Protein 6UGE (pdb70)

Secondary structure (P-SEA, 3-state):
ccccccbbbbbcccccaaaaaaaacccccccccccccaaaaaaaaaaccccccccccccccccccccbbbbbccccccaaaaaaaaaaccccbbbbbcccccccccccaaaaaaaaaaaaaaccccbbbbbccccccccccccccccaaaaaaaaaaaacccccbbbbbbbcccccccccccccccccccccccccccaaaaaaaaaccccccccccaaaaaaaccccccaaaaaaaaaaaaaaaacccccccccccaaaaaaaaaaccccaaaaaaaaacccccccccaaaaaaaaaaccccc/ccccccbbbbbcccccaaaaaaaaaacccccccccccccaaaaaaaaacccccccccccccccccccccccccccccccaaaaaaaaacccccbbbbbccccccccccccaaaaaaaaaaaaaaaccbbbbbccccccccccccccccccaaaaaaaaaaacccbbbbbbcccccccccaaaaaacccbbbbbcccaaaaaaaaaaaacccccccccaaaaaacccccccaaaaaaaaaaaaaaaaaccccccccccaaaaaaaaaccccccaaaaaaaaacccccccaaaaaaaaaaaaccccc/ccccccccccccccccaaaaaaaaaaccccccccccccaaaaaaaaaacccccccccccccccccccccbbbbccccccaaaaaaaaaaccccbbbbbcccccccccccaaaaaaaaaaaaaaacccbbbbbccccccccccccccccaaaaaaaaaaaaacccccbbbbbbbbbcccccccccccccccbbbbbccccaaaaaaaaaaaaccbbbbccccaaaaaacccccaaaaaaaaaaaaaaaaaaaaccccccccaaaaaaaaaccccccaaaaaaaaacccccccaaaaaaaaaaaaacccc/ccccccccccccccccaaaaaaaaaccccccccccccaaaaaaaaaacccccccccccccccccccccbbbbbcccccaaaaaaaaaaccccbbbbbcccccccccccaaaaaaaaaaaaaaacccbbbbbccccccccccccccccaaaaaaaaaaaaaccccccccbbbbbbbbbcccccccaaaaaacccbbbbbcccaaaaaaaaaaaaccccccccccaaaaaaacccccaaaaaaaaaaaaaaaaacccccccccccccccccccccccccaaaaaaaaaacccccccaaaaaaaaaaaccccc/ccccccccccccccccaaaaaaaaaacccccccccccaaaaaaaaaaccccccccccccccccccccbbbbbbcccccaaaaaaaaaaaccbbbbbcccccccccccccaaaaaaaaaaaaaacccbbbbbccccccccccccccccaaaaaaaaaaaacccccccccbbbbbbbbbcccccccccaaaaaacccbbbbbcccaaaaaaaaaaaaccccccccccaaaaaaacccccaaaaaaaaaaaaaccccccccccccccaaaaaaaacccccccaaaaaaaaacccccccaaaaaaaaaaaaacccc/ccccccccccccccccaaaaaaaaaacccccccccccaaaaaaaaaacccccccccccccccccccccccccccccccaaaaaaaaaaaccbbbbbbccccccccccaaaaaaaaaaaaaaaaccbbbbbbccccccccccccccccaaaaaaaaaaaaacccccccccbbbbbbbcccccccccaaaaaacccccccccccaaaaaaaaaaaccccccccccaaaaaaaacccccaaaaaaaaaaaaaaaccccccccccccaaaaaaaccccccccaaaaaaaaacccccccaaaaaaaaaaaaccccc/cbbbbbbccccc

GO terms:
  GO:0005515 protein binding (F, IPI)
  GO:0042802 identical protein binding (F, IPI)
  GO:0072687 meiotic spindle (C, IDA)
  GO:0090619 meiotic spindle pole (C, IDA)
  GO:0000785 chromatin (C, IDA)
  GO:0005634 nucleus (C, IDA)
  GO:0005819 spindle (C, IDA)
  GO:0008568 microtubule severing ATPase activity (F, IDA)
  GO:0008352 katanin complex (C, IDA)
  GO:0007019 microtubule depolymerization (P, IDA)
  GO:1902120 negative regulation of meiotic spindle elongation (P, IMP)
  GO:0051229 meiotic spindle disassembly (P, IMP)
  GO:0007143 female meiotic nuclear division (P, IMP)
  GO:0000212 meiotic spindle organization (P, IMP)
  GO:0060090 molecular adaptor activity (F, IDA)
  GO:0000922 spindle pole (C, IDA)
  GO:0005524 ATP binding (F, IDA)
  GO:0042802 identical protein binding (F, IDA)
  GO:0005694 chromosome (C, EXP)
  GO:0005737 cytoplasm (C, EXP)

Foldseek 3Di:
DDDAPPDDDDDPPVDDPVLVVLQVVFWDDADQPLFPDDCVVVVLCCVAPVVCVVPVVVQDDVNDRAAEAEEEEAQADCPVRVLVNCVVVDDAGEGEAEVPSQDDDDPPRSQVSVVVVVVCLCPHDLHEYEYEAVVPLAFDLPDDPDDNVSNVNVVSVVVRSPDNYHYYHYYHQPVRHDPVVCPSNAFHDQDYWGALRCLLVVLVVLCPPAAADPPDDSVVVSRLCTRAHDCLSVQLVVQLLVCLVVVDDDPPDDDPPVVVVVVVSSPDGGYNVSSVVSSVVSDHPPDPPSSVVSVVCCVPSGPD/DDAAPPPDHDDPPVDDVVLVVLQVVFWAPADAPVLAFDDVPVVVLVCQAAPVCVPCVPVQDPPNHHFAEEEEEAAPQLQPVVNVNNSVHPHPAIEGEAEPVSLVPPDPPPSLVSVVVNLVVQLRRLGYEYEYEAVLPLFAELPDDDDDPCSNVVVVSCLVSSPSGYHYYYYHHQPVRGYPSRQVSGPAYDYRAFDALVRLLVLLVVLPPPADADPVPVSSVVSVPQDRARNNQVNVLVVQQLVVLVVVPPPPPDDPPPPVVVVVVSVNDHRDVVSSVVSVVPGDHPDDPDSRVVVVVVCVVDGPD/DDAAPPDDDDDPDPDDPVLVVLLVVQWAQDAAPVLDPDDPPVVVLCCQAAPVCVPDVVPCDDPNPHAAEEEEEFDDFADDVPVLNNDVHPHDAIEGEAELPSQDDPDPPRSLVSLVVNLVVNQRHALHEYEYEAVLQLFAEPVDPPQDDVSVSNNVSVLVRRDDNPRGYHYYYYHHPPVRGYPSPVVSRVAYDYDAADDLVRLLVLLVSLQPPAAADPPDDSSCVSVVQPAARNNLSNVLSVQLVCVLCVVPDCPVPDPPCSVVVCVVSVRDHRYVVSSVVSVVPGHHPDDCVSRVVRVVCCVVDGDD/DDAAPPGDDDDPDPDDDVLVVLLVVFWQLDAPVVQFDPVVVVVLCCQQAPVCVPDVVPCQDPNPRAAEAEEEFAPFAQDVVNVVNSVNPGPATEGEDEPPSQDDPDPPRNLVSLVVNLVCCLPHALHEYEYEACCVQAFEAPDDPDDPVSNSNNVSCLVSLPDPPDSPRGYHYYYYHHQPVGHYPSVLVSNQAYDYGAFDALVRLLVLLVVLPPPAAADPPDDSNVVSVVDDPAHSVLSNVLSVQLLVLLVPVDPLVPDDPDCVVVVCVVSRNDHRYPVSSVVSVVVGDHDDDPDSRVVRVVVCVPSGDD/DDAAPPDDDDDPPVDDDVLVVLQVVQWEPAAPVVAQDPPVVVVLCCLQAVVCVPDVPPCDDPNPHAAAAEEEEAPFHDDVPVLRNSVHPHDAIEGEAEPVSLDDDDPPSNLVSVVVNLVVCQRHALHEYEYEACCVQAFEQDDDDDDPRSNVSNVSCLVRLDDPPDPPPDRHYHYYYYHLDVVGHYPSNVVSRAAYDYDDFDALVSLLVLLVVLPPPAAADDPDDSNCVSVVLPQAGSNQSNVLVVQLVCVLVVVDPQVVCDPPCNVVVVVVSRNDHGYVVSSVVSVVVGDHPDDCPSRVVRVVVCVVPGDD/DQAAPPGDDDDPPVDDPVLVVLLVVFWEPQEPPPQPDDVVVVVLLCQQPPVCVPDVVVADDPNHHAAAEEEEFAPFAQPVVVLVHSPHVDPAIEGEAEPVSQDDDDQPSNLVNLVVNLVVCLVHAAHEYEYEACLVQAFEQPDDPDDPRSNSSVVSCLVSLPCVHPPHRHGYHYYYYHLDVVRGYDSVLVSHPQYDYDFFDDLVVLLVVLVVQDPAPAAPAAPPSVVVSVLCPLPGNRRSNVLVVQLLVLLCVVDDLPPDDPPCNVVSVCVSSHRHDHVPSNVVSSVPDDNPDDCPSRVVVVVVCVVSGDD/DDDDDDDDDDDD

CATH classification: 3.40.50.300

Sequence (1862 aa):
LPQNSAGDSFDASAYDAYIVQAVRGTMNTMSLDDIIGMHDVKQVLHEAVTLPLLVPEFFQGLRSPWKAMVLAGPPGTGKTLIARAIASESSSTFFTVSSTDLSSKWRGDSEKIVRLLFELARFYAPSIIFIDQIDTLGGQRGNSGEHEASRRVKSEFLVQMDGRVFVLAATNIPWELDEALRRRFEKRIFIPLPDIDARKKLIEKSMEGTPKSDEINYDDLAARTEGFSGADVVSLCRTAAINVLRRYDTKSLRGGELTAAMESLKAELVRNIDFEAALQAVSPSAGPDTMLKCKEWCDSFGAMLPQNSAGDSFDASAYDAYIVQAVRGTMENTMSLDDIIGMHDVKQVLHEAVTLPLLVPEFFQGLRSPWKAMVLAGPPGTGKTLIARAIASESSSTFFTVSSTDLSSKWRGDSEKIVRLLFELARFYAPSIIFIDQIDTLGGQRGNSGEHEASRRVKSEFLVQMDRRVFVLAATNIPWELDEALRRRFEKRIFIPLPDIDARKKLIEKSMEGTPKSDEINYDDLAARTEGFSGADVVSLCRTAAINVLRRYDTKSLRGGELTAAMESLKAELVRNIDFEAALQAVSPSAGPDTMLKCKEWCDSFGAMLPQNSAGDSFDASAYDAYIVQAVRGTMENTMSLDDIIGMHDVKQVLHEAVTLPLLVPEFFQGLRSPWKAMVLAGPPGTGKTLIARAIASESSSTFFTVSSTDLSSKWRGDSEKIVRLLFELARFYAPSIIFIDQIDTLGGQRGNSGEHEASRRVKSEFLVQMDGDSRRVFVLAATNIPWELDEALRRRFEKRIFIPLPDIDARKKLIEKSMEGTPKSDEINYDDLAARTEGFSGADVVSLCRTAAINVLRRYDTKSLRGGELTAAMESLKAELVRNIDFEAALQAVSPSAGPDTMLKCKEWCDSFGAMLPQNSAGDSFDASAYDAYIVQAVRGTMNTMSLDDIIGMHDVKQVLHEAVTLPLLVPEFFQGLRSPWKAMVLAGPPGTGKTLIARAIASESSSTFFTVSSTDLSSKWRGDSEKIVRLLFELARFYAPSIIFIDQIDTLGGQRGNSGEHEASRRVKSEFLVQMDGNKFDSRRVFVLAATNIPWELDEALRRRFEKRIFIPLPDIDARKKLIEKSMEGTPKSDEINYDDLAARTEGFSGADVVSLCRTAAINVLRRYDTKSLRGGELTAAMESLKAELVRNIDFEAALQAVSPSAGPDTMLKCKEWCDSFGAMLPQNSAGDSFDASAYDAYIVQAVRGTMNTMSLDDIIGMHDVKQVLHEAVTLPLLVPEFFQGLRSPWKAMVLAGPPGTGKTLIARAIASESSSTFFTVSSTDLSSKWRGDSEKIVRLLFELARFYAPSIIFIDQIDTLGGQRGNSGEHEASRRVKSEFLVQMDGSQNKFDSRRVFVLAATNIPWELDEALRRRFEKRIFIPLPDIDARKKLIEKSMEGTPKSDEINYDDLAARTEGFSGADVVSLCRTAAINVLRRYDTKSLRGGELTAAMESLKAELVRNIDFEAALQAVSPSAGPDTMLKCKEWCDSFGAMLPQNSAGDSFDASAYDAYIVQAVRGTMNTMSLDDIIGMHDVKQVLHEAVTLPLLVPEFFQGLRSPWKAMVLAGPPGTGKTLIARAIASESSSTFFTVSSTDLSSKWRGDSEKIVRLLFELARFYAPSIIFIDQIDTLGGQRGNSGEHEASRRVKSEFLVQMDGQNKFDSRRVFVLAATNIPWELDEALRRRFEKRIFIPLPDIDARKKLIEKSMEGTPKSDEINYDDLAARTEGFSGADVVSLCRTAAINVLRRYDTKSLRGGELTAAMESLKAELVRNIDFEAALQAVSPSAGPDTMLKCKEWCDSFGAMEEEEEEEEEEEE

Radius of gyration: 42.33 Å; Cα contacts (8 Å, |Δi|>4): 2598; chains: 7; bounding box: 116×124×102 Å

B-factor: mean 127.75, std 70.17, range [0.33, 360.55]

Nearest PDB structures (foldseek):
  6ugf-assembly1_C  TM=1.000E+00  e=1.973E-57  Caenorhabditis elegans
  6ugf-assembly1_D  TM=9.927E-01  e=5.829E-55  Caenorhabditis elegans
  6ugf-assembly1_E  TM=9.935E-01  e=2.923E-53  Caenorhabditis elegans
  6ugd-assembly1_A  TM=9.883E-01  e=1.905E-53  Caenorhabditis elegans
  9e8j-assembly1_A  TM=8.297E-01  e=8.512E-18  Homo sapiens

Structure (mmCIF, N/CA/C/O backbone):
data_6UGE
#
_entry.id   6UGE
#
loop_
_entity.id
_entity.type
_entity.pdbx_description
1 polymer 'Meiotic spindle formation protein mei-1'
2 polymer 'Polyglutamate peptide'
3 non-polymer "ADENOSINE-5'-TRIPHOSPHATE"
4 non-polymer 'MAGNESIUM ION'
#
loop_
_atom_site.group_PDB
_atom_site.id
_atom_site.type_symbol
_atom_site.label_atom_id
_atom_site.label_alt_id
_atom_site.label_comp_id
_atom_site.label_asym_id
_atom_site.label_entity_id
_atom_site.label_seq_id
_atom_site.pdbx_PDB_ins_code
_atom_site.Cartn_x
_atom_site.Cartn_y
_atom_site.Cartn_z
_atom_site.occupancy
_atom_site.B_iso_or_equiv
_atom_site.auth_seq_id
_atom_site.auth_comp_id
_atom_site.auth_asym_id
_atom_site.auth_atom_id
_atom_site.pdbx_PDB_model_num
ATOM 1 N N . LEU A 1 174 ? 177.193 132.489 134.946 1.00 60.98 156 LEU A N 1
ATOM 2 C CA . LEU A 1 174 ? 176.803 132.220 136.325 1.00 60.98 156 LEU A CA 1
ATOM 3 C C . LEU A 1 174 ? 178.031 132.156 137.227 1.00 60.98 156 LEU A C 1
ATOM 4 O O . LEU A 1 174 ? 179.060 131.601 136.840 1.00 60.98 156 LEU A O 1
ATOM 9 N N . PRO A 1 175 ? 177.928 132.733 138.431 1.00 63.67 157 PRO A N 1
ATOM 10 C CA . PRO A 1 175 ? 179.072 132.716 139.353 1.00 63.67 157 PRO A CA 1
ATOM 11 C C . PRO A 1 175 ? 179.281 131.352 139.989 1.00 63.67 157 PRO A C 1
ATOM 12 O O . PRO A 1 175 ? 178.438 130.460 139.856 1.00 63.67 157 PRO A O 1
ATOM 16 N N . GLN A 1 176 ? 180.391 131.187 140.704 1.00 58.72 158 GLN A N 1
ATOM 17 C CA . GLN A 1 176 ? 180.676 129.934 141.382 1.00 58.72 158 GLN A CA 1
ATOM 18 C C . GLN A 1 176 ? 179.823 129.854 142.652 1.00 58.72 158 GLN A C 1
ATOM 19 O O . GLN A 1 176 ? 179.309 130.859 143.151 1.00 58.72 158 GLN A O 1
ATOM 25 N N . ASN A 1 177 ? 179.658 128.648 143.182 1.00 69.35 159 ASN A N 1
ATOM 26 C CA . ASN A 1 177 ? 178.916 128.405 144.407 1.00 69.35 159 ASN A CA 1
ATOM 27 C C . ASN A 1 177 ? 179.879 127.937 145.496 1.00 69.35 159 ASN A C 1
ATOM 28 O O . ASN A 1 177 ? 181.094 127.867 145.296 1.00 69.35 159 ASN A O 1
ATOM 33 N N . SER A 1 178 ? 179.322 127.622 146.662 1.00 30.00 160 SER A N 1
ATOM 34 C CA . SER A 1 178 ? 180.143 127.227 147.795 1.00 30.00 160 SER A CA 1
ATOM 35 C C . SER A 1 178 ? 180.668 125.803 147.619 1.00 30.00 160 SER A C 1
ATOM 36 O O . SER A 1 178 ? 180.201 125.038 146.768 1.00 30.00 160 SER A O 1
ATOM 38 N N . ALA A 1 179 ? 181.682 125.477 148.430 1.00 30.00 161 ALA A N 1
ATOM 39 C CA . ALA A 1 179 ? 182.337 124.167 148.520 1.00 30.00 161 ALA A CA 1
ATOM 40 C C . ALA A 1 179 ? 182.979 123.718 147.206 1.00 30.00 161 ALA A C 1
ATOM 41 O O . ALA A 1 179 ? 183.187 122.518 147.000 1.00 30.00 161 ALA A O 1
ATOM 43 N N . GLY A 1 180 ? 183.306 124.656 146.317 1.00 67.68 162 GLY A N 1
ATOM 44 C CA . GLY A 1 180 ? 184.077 124.357 145.124 1.00 67.68 162 GLY A CA 1
ATOM 45 C C . GLY A 1 180 ? 183.387 123.503 144.080 1.00 67.68 162 GLY A C 1
ATOM 46 O O . GLY A 1 180 ? 183.786 122.358 143.852 1.00 67.68 162 GLY A O 1
ATOM 47 N N . ASP A 1 181 ? 182.353 124.038 143.437 1.00 30.00 163 ASP A N 1
ATOM 48 C CA . ASP A 1 181 ? 181.656 123.332 142.369 1.00 30.00 163 ASP A CA 1
ATOM 49 C C . ASP A 1 181 ? 181.450 124.283 141.199 1.00 30.00 163 ASP A C 1
ATOM 50 O O . ASP A 1 181 ? 181.659 125.492 141.313 1.00 30.00 163 ASP A O 1
ATOM 52 N N . SER A 1 182 ? 181.026 123.728 140.067 1.00 66.79 164 SER A N 1
ATOM 53 C CA . SER A 1 182 ? 180.808 124.518 138.864 1.00 66.79 164 SER A CA 1
ATOM 54 C C . SER A 1 182 ? 179.824 123.786 137.961 1.00 66.79 164 SER A C 1
ATOM 55 O O . SER A 1 182 ? 179.844 122.555 137.881 1.00 66.79 164 SER A O 1
ATOM 58 N N . PHE A 1 183 ? 178.971 124.550 137.287 1.00 67.07 165 PHE A N 1
ATOM 59 C CA . PHE A 1 183 ? 177.964 124.000 136.392 1.00 67.07 165 PHE A CA 1
ATOM 60 C C . PHE A 1 183 ? 178.425 124.136 134.948 1.00 67.07 165 PHE A C 1
ATOM 61 O O . PHE A 1 183 ? 178.978 125.168 134.556 1.00 67.07 165 PHE A O 1
ATOM 69 N N . ASP A 1 184 ? 178.191 123.092 134.159 1.00 61.07 166 ASP A N 1
ATOM 70 C CA . ASP A 1 184 ? 178.440 123.101 132.720 1.00 61.07 166 ASP A CA 1
ATOM 71 C C . ASP A 1 184 ? 177.097 122.865 132.035 1.00 61.07 166 ASP A C 1
ATOM 72 O O . ASP A 1 184 ? 176.669 121.718 131.870 1.00 61.07 166 ASP A O 1
ATOM 74 N N . ALA A 1 185 ? 176.438 123.951 131.638 1.00 60.27 167 ALA A N 1
ATOM 75 C CA . ALA A 1 185 ? 175.099 123.909 131.053 1.00 60.27 167 ALA A CA 1
ATOM 76 C C . ALA A 1 185 ? 175.139 123.969 129.532 1.00 60.27 167 ALA A C 1
ATOM 77 O O . ALA A 1 185 ? 174.298 124.619 128.905 1.00 60.27 167 ALA A O 1
ATOM 79 N N . SER A 1 186 ? 176.118 123.303 128.914 1.00 60.68 168 SER A N 1
ATOM 80 C CA . SER A 1 186 ? 176.241 123.294 127.460 1.00 60.68 168 SER A CA 1
ATOM 81 C C . SER A 1 186 ? 175.172 122.453 126.774 1.00 60.68 168 SER A C 1
ATOM 82 O O . SER A 1 186 ? 175.008 122.574 125.555 1.00 60.68 168 SER A O 1
ATOM 84 N N . ALA A 1 187 ? 174.458 121.600 127.513 1.00 55.89 169 ALA A N 1
ATOM 85 C CA . ALA A 1 187 ? 173.388 120.814 126.909 1.00 55.89 169 ALA A CA 1
ATOM 86 C C . ALA A 1 187 ? 172.184 121.685 126.578 1.00 55.89 169 ALA A C 1
ATOM 87 O O . ALA A 1 187 ? 171.501 121.459 125.572 1.00 55.89 169 ALA A O 1
ATOM 89 N N . TYR A 1 188 ? 171.912 122.683 127.410 1.00 46.92 170 TYR A N 1
ATOM 90 C CA . TYR A 1 188 ? 170.785 123.582 127.231 1.00 46.92 170 TYR A CA 1
ATOM 91 C C . TYR A 1 188 ? 171.189 124.765 126.351 1.00 46.92 170 TYR A C 1
ATOM 92 O O . TYR A 1 188 ? 172.343 124.906 125.940 1.00 46.92 170 TYR A O 1
ATOM 101 N N . ASP A 1 189 ? 170.213 125.619 126.058 1.00 55.12 171 ASP A N 1
ATOM 102 C CA . ASP A 1 189 ? 170.448 126.751 125.176 1.00 55.12 171 ASP A CA 1
ATOM 103 C C . ASP A 1 189 ? 171.211 127.857 125.901 1.00 55.12 171 ASP A C 1
ATOM 104 O O . ASP A 1 189 ? 171.203 127.957 127.131 1.00 55.12 171 ASP A O 1
ATOM 106 N N . ALA A 1 190 ? 171.871 128.704 125.111 1.00 58.22 172 ALA A N 1
ATOM 107 C CA . ALA A 1 190 ? 172.669 129.797 125.649 1.00 58.22 172 ALA A CA 1
ATOM 108 C C . ALA A 1 190 ? 171.840 131.023 126.008 1.00 58.22 172 ALA A C 1
ATOM 109 O O . ALA A 1 190 ? 172.386 131.971 126.584 1.00 58.22 172 ALA A O 1
ATOM 111 N N . TYR A 1 191 ? 170.546 131.032 125.686 1.00 56.52 173 TYR A N 1
ATOM 112 C CA . TYR A 1 191 ? 169.679 132.164 125.981 1.00 56.52 173 TYR A CA 1
ATOM 113 C C . TYR A 1 191 ? 168.704 131.896 127.118 1.00 56.52 173 TYR A C 1
ATOM 114 O O . TYR A 1 191 ? 168.128 132.850 127.653 1.00 56.52 173 TYR A O 1
ATOM 123 N N . ILE A 1 192 ? 168.500 130.634 127.496 1.00 55.52 174 ILE A N 1
ATOM 124 C CA . ILE A 1 192 ? 167.678 130.324 128.660 1.00 55.52 174 ILE A CA 1
ATOM 125 C C . ILE A 1 192 ? 168.452 130.604 129.945 1.00 55.52 174 ILE A C 1
ATOM 126 O O . ILE A 1 192 ? 167.893 131.113 130.928 1.00 55.52 174 ILE A O 1
ATOM 131 N N . VAL A 1 193 ? 169.757 130.313 129.940 1.00 46.11 175 VAL A N 1
ATOM 132 C CA . VAL A 1 193 ? 170.598 130.607 131.096 1.00 46.11 175 VAL A CA 1
ATOM 133 C C . VAL A 1 193 ? 170.746 132.114 131.285 1.00 46.11 175 VAL A C 1
ATOM 134 O O . VAL A 1 193 ? 170.757 132.609 132.417 1.00 46.11 175 VAL A O 1
ATOM 138 N N . GLN A 1 194 ? 170.812 132.873 130.187 1.00 57.04 176 GLN A N 1
ATOM 139 C CA . GLN A 1 194 ? 170.825 134.328 130.288 1.00 57.04 176 GLN A CA 1
ATOM 140 C C . GLN A 1 194 ? 169.466 134.891 130.689 1.00 57.04 176 GLN A C 1
ATOM 141 O O . GLN A 1 194 ? 169.388 136.050 131.109 1.00 57.04 176 GLN A O 1
ATOM 143 N N . ALA A 1 195 ? 168.399 134.099 130.565 1.00 54.34 177 ALA A N 1
ATOM 144 C CA . ALA A 1 195 ? 167.077 134.475 131.042 1.00 54.34 177 ALA A CA 1
ATOM 145 C C . ALA A 1 195 ? 166.821 134.049 132.482 1.00 54.34 177 ALA A C 1
ATOM 146 O O . ALA A 1 195 ? 165.866 134.538 133.094 1.00 54.34 177 ALA A O 1
ATOM 148 N N . VAL A 1 196 ? 167.639 133.152 133.034 1.00 51.21 178 VAL A N 1
ATOM 149 C CA . VAL A 1 196 ? 167.503 132.775 134.438 1.00 51.21 178 VAL A CA 1
ATOM 150 C C . VAL A 1 196 ? 168.551 133.460 135.323 1.00 51.21 178 VAL A C 1
ATOM 151 O O . VAL A 1 196 ? 168.327 133.594 136.537 1.00 51.21 178 VAL A O 1
ATOM 155 N N . ARG A 1 197 ? 169.659 133.945 134.749 1.00 50.72 179 ARG A N 1
ATOM 156 C CA . ARG A 1 197 ? 170.693 134.592 135.551 1.00 50.72 179 ARG A CA 1
ATOM 157 C C . ARG A 1 197 ? 170.319 136.004 135.981 1.00 50.72 179 ARG A C 1
ATOM 158 O O . ARG A 1 197 ? 170.954 136.547 136.891 1.00 50.72 179 ARG A O 1
ATOM 166 N N . GLY A 1 198 ? 169.311 136.611 135.357 1.00 79.94 180 GLY A N 1
ATOM 167 C CA . GLY A 1 198 ? 168.929 137.971 135.688 1.00 79.94 180 GLY A CA 1
ATOM 168 C C . GLY A 1 198 ? 167.914 138.084 136.809 1.00 79.94 180 GLY A C 1
ATOM 169 O O . GLY A 1 198 ? 167.229 139.104 136.933 1.00 79.94 180 GLY A O 1
ATOM 170 N N . THR A 1 199 ? 167.809 137.040 137.636 1.00 45.99 181 THR A N 1
ATOM 171 C CA . THR A 1 199 ? 166.920 137.032 138.788 1.00 45.99 181 THR A CA 1
ATOM 172 C C . THR A 1 199 ? 167.642 136.824 140.111 1.00 45.99 181 THR A C 1
ATOM 173 O O . THR A 1 199 ? 167.005 136.940 141.165 1.00 45.99 181 THR A O 1
ATOM 177 N N . MET A 1 200 ? 168.936 136.519 140.091 1.00 45.62 182 MET A N 1
ATOM 178 C CA . MET A 1 200 ? 169.691 136.239 141.307 1.00 45.62 182 MET A CA 1
ATOM 179 C C . MET A 1 200 ? 170.004 137.516 142.080 1.00 45.62 182 MET A C 1
ATOM 180 O O . MET A 1 200 ? 170.759 137.495 143.053 1.00 45.62 182 MET A O 1
ATOM 185 N N . ASN A 1 206 ? 170.229 143.342 151.343 1.00 242.81 188 ASN A N 1
ATOM 186 C CA . ASN A 1 206 ? 169.864 144.709 151.695 1.00 242.81 188 ASN A CA 1
ATOM 187 C C . ASN A 1 206 ? 169.694 144.861 153.204 1.00 242.81 188 ASN A C 1
ATOM 188 O O . ASN A 1 206 ? 170.140 144.014 153.977 1.00 242.81 188 ASN A O 1
ATOM 190 N N . THR A 1 207 ? 169.042 145.945 153.615 1.00 257.55 189 THR A N 1
ATOM 191 C CA . THR A 1 207 ? 168.832 146.282 155.020 1.00 257.55 189 THR A CA 1
ATOM 192 C C . THR A 1 207 ? 167.365 146.605 155.271 1.00 257.55 189 THR A C 1
ATOM 193 O O . THR A 1 207 ? 167.015 147.628 155.862 1.00 257.55 189 THR A O 1
ATOM 195 N N . MET A 1 208 ? 166.484 145.720 154.813 1.00 251.51 190 MET A N 1
ATOM 196 C CA . MET A 1 208 ? 165.045 145.920 154.900 1.00 251.51 190 MET A CA 1
ATOM 197 C C . MET A 1 208 ? 164.537 145.657 156.320 1.00 251.51 190 MET A C 1
ATOM 198 O O . MET A 1 208 ? 165.307 145.451 157.264 1.00 251.51 190 MET A O 1
ATOM 203 N N . SER A 1 209 ? 163.213 145.670 156.467 1.00 241.05 191 SER A N 1
ATOM 204 C CA . SER A 1 209 ? 162.565 145.601 157.774 1.00 241.05 191 SER A CA 1
ATOM 205 C C . SER A 1 209 ? 162.718 144.205 158.366 1.00 241.05 191 SER A C 1
ATOM 206 O O . SER A 1 209 ? 162.152 143.235 157.851 1.00 241.05 191 SER A O 1
ATOM 208 N N . LEU A 1 210 ? 163.495 144.100 159.446 1.00 245.66 192 LEU A N 1
ATOM 209 C CA . LEU A 1 210 ? 163.703 142.807 160.089 1.00 245.66 192 LEU A CA 1
ATOM 210 C C . LEU A 1 210 ? 162.603 142.500 161.106 1.00 245.66 192 LEU A C 1
ATOM 211 O O . LEU A 1 210 ? 162.105 141.370 161.163 1.00 245.66 192 LEU A O 1
ATOM 216 N N . ASP A 1 211 ? 162.207 143.489 161.916 1.00 253.54 193 ASP A N 1
ATOM 217 C CA . ASP A 1 211 ? 161.228 143.284 162.978 1.00 253.54 193 ASP A CA 1
ATOM 218 C C . ASP A 1 211 ? 160.146 144.366 162.971 1.00 253.54 193 ASP A C 1
ATOM 219 O O . ASP A 1 211 ? 159.500 144.607 163.995 1.00 253.54 193 ASP A O 1
ATOM 224 N N . ASP A 1 212 ? 159.941 145.040 161.841 1.00 251.65 194 ASP A N 1
ATOM 225 C CA . ASP A 1 212 ? 158.956 146.114 161.769 1.00 251.65 194 ASP A CA 1
ATOM 226 C C . ASP A 1 212 ? 157.550 145.619 161.446 1.00 251.65 194 ASP A C 1
ATOM 227 O O . ASP A 1 212 ? 156.660 146.443 161.209 1.00 251.65 194 ASP A O 1
ATOM 229 N N . ILE A 1 213 ? 157.328 144.310 161.427 1.00 241.49 195 ILE A N 1
ATOM 230 C CA . ILE A 1 213 ? 156.010 143.736 161.184 1.00 241.49 195 ILE A CA 1
ATOM 231 C C . ILE A 1 213 ? 155.467 143.277 162.537 1.00 241.49 195 ILE A C 1
ATOM 232 O O . ILE A 1 213 ? 155.948 142.311 163.139 1.00 241.49 195 ILE A O 1
ATOM 237 N N . ILE A 1 214 ? 154.465 144.000 163.038 1.00 30.00 196 ILE A N 1
ATOM 238 C CA . ILE A 1 214 ? 154.013 143.869 164.421 1.00 30.00 196 ILE A CA 1
ATOM 239 C C . ILE A 1 214 ? 152.833 142.894 164.447 1.00 30.00 196 ILE A C 1
ATOM 240 O O . ILE A 1 214 ? 152.190 142.688 165.483 1.00 30.00 196 ILE A O 1
ATOM 245 N N . GLY A 1 215 ? 152.553 142.253 163.310 1.00 220.88 197 GLY A N 1
ATOM 246 C CA . GLY A 1 215 ? 151.478 141.285 163.233 1.00 220.88 197 GLY A CA 1
ATOM 247 C C . GLY A 1 215 ? 151.952 139.985 162.615 1.00 220.88 197 GLY A C 1
ATOM 248 O O . GLY A 1 215 ? 153.008 139.929 161.987 1.00 220.88 197 GLY A O 1
ATOM 249 N N . MET A 1 216 ? 151.136 138.944 162.804 1.00 216.87 198 MET A N 1
ATOM 250 C CA . MET A 1 216 ? 151.381 137.579 162.320 1.00 216.87 198 MET A CA 1
ATOM 251 C C . MET A 1 216 ? 152.734 137.038 162.782 1.00 216.87 198 MET A C 1
ATOM 252 O O . MET A 1 216 ? 153.622 136.724 161.987 1.00 216.87 198 MET A O 1
ATOM 257 N N . HIS A 1 217 ? 152.868 136.925 164.104 1.00 231.87 199 HIS A N 1
ATOM 258 C CA . HIS A 1 217 ? 154.053 136.326 164.703 1.00 231.87 199 HIS A CA 1
ATOM 259 C C . HIS A 1 217 ? 154.096 134.813 164.531 1.00 231.87 199 HIS A C 1
ATOM 260 O O . HIS A 1 217 ? 155.151 134.210 164.749 1.00 231.87 199 HIS A O 1
ATOM 267 N N . ASP A 1 218 ? 152.981 134.190 164.144 1.00 242.30 200 ASP A N 1
ATOM 268 C CA . ASP A 1 218 ? 152.987 132.764 163.841 1.00 242.30 200 ASP A CA 1
ATOM 269 C C . ASP A 1 218 ? 153.700 132.476 162.523 1.00 242.30 200 ASP A C 1
ATOM 270 O O . ASP A 1 218 ? 154.352 131.433 162.389 1.00 242.30 200 ASP A O 1
ATOM 275 N N . VAL A 1 219 ? 153.587 133.383 161.544 1.00 229.09 201 VAL A N 1
ATOM 276 C CA . VAL A 1 219 ? 154.373 133.273 160.314 1.00 229.09 201 VAL A CA 1
ATOM 277 C C . VAL A 1 219 ? 155.857 133.433 160.621 1.00 229.09 201 VAL A C 1
ATOM 278 O O . VAL A 1 219 ? 156.706 132.730 160.054 1.00 229.09 201 VAL A O 1
ATOM 282 N N . LYS A 1 220 ? 156.186 134.354 161.534 1.00 231.91 202 LYS A N 1
ATOM 283 C CA . LYS A 1 220 ? 157.560 134.496 162.002 1.00 231.91 202 LYS A CA 1
ATOM 284 C C . LYS A 1 220 ? 158.037 133.239 162.711 1.00 231.91 202 LYS A C 1
ATOM 285 O O . LYS A 1 220 ? 159.188 132.834 162.544 1.00 231.91 202 LYS A O 1
ATOM 291 N N . GLN A 1 221 ? 157.155 132.582 163.469 1.00 228.59 203 GLN A N 1
ATOM 292 C CA . GLN A 1 221 ? 157.536 131.350 164.158 1.00 228.59 203 GLN A CA 1
ATOM 293 C C . GLN A 1 221 ? 157.763 130.205 163.178 1.00 228.59 203 GLN A C 1
ATOM 294 O O . GLN A 1 221 ? 158.717 129.435 163.332 1.00 228.59 203 GLN A O 1
ATOM 300 N N . VAL A 1 222 ? 156.905 130.081 162.161 1.00 223.90 204 VAL A N 1
ATOM 301 C CA . VAL A 1 222 ? 157.045 128.963 161.232 1.00 223.90 204 VAL A CA 1
ATOM 302 C C . VAL A 1 222 ? 158.241 129.181 160.306 1.00 223.90 204 VAL A C 1
ATOM 303 O O . VAL A 1 222 ? 158.943 128.227 159.952 1.00 223.90 204 VAL A O 1
ATOM 307 N N . LEU A 1 223 ? 158.559 130.439 159.976 1.00 225.57 205 LEU A N 1
ATOM 308 C CA . LEU A 1 223 ? 159.785 130.683 159.227 1.00 225.57 205 LEU A CA 1
ATOM 309 C C . LEU A 1 223 ? 161.010 130.534 160.121 1.00 225.57 205 LEU A C 1
ATOM 310 O O . LEU A 1 223 ? 162.050 130.036 159.670 1.00 225.57 205 LEU A O 1
ATOM 315 N N . HIS A 1 224 ? 160.867 130.891 161.404 1.00 232.83 206 HIS A N 1
ATOM 316 C CA . HIS A 1 224 ? 161.908 130.727 162.410 1.00 232.83 206 HIS A CA 1
ATOM 317 C C . HIS A 1 224 ? 162.248 129.261 162.630 1.00 232.83 206 HIS A C 1
ATOM 318 O O . HIS A 1 224 ? 163.403 128.927 162.911 1.00 232.83 206 HIS A O 1
ATOM 325 N N . GLU A 1 225 ? 161.262 128.382 162.506 1.00 238.62 207 GLU A N 1
ATOM 326 C CA . GLU A 1 225 ? 161.471 126.953 162.657 1.00 238.62 207 GLU A CA 1
ATOM 327 C C . GLU A 1 225 ? 161.638 126.230 161.327 1.00 238.62 207 GLU A C 1
ATOM 328 O O . GLU A 1 225 ? 161.859 125.016 161.328 1.00 238.62 207 GLU A O 1
ATOM 334 N N . ALA A 1 226 ? 161.527 126.931 160.194 1.00 239.31 208 ALA A N 1
ATOM 335 C CA . ALA A 1 226 ? 161.683 126.279 158.903 1.00 239.31 208 ALA A CA 1
ATOM 336 C C . ALA A 1 226 ? 162.950 126.646 158.140 1.00 239.31 208 ALA A C 1
ATOM 337 O O . ALA A 1 226 ? 163.456 125.799 157.397 1.00 239.31 208 ALA A O 1
ATOM 339 N N . VAL A 1 227 ? 163.487 127.862 158.288 1.00 246.98 209 VAL A N 1
ATOM 340 C CA . VAL A 1 227 ? 164.682 128.272 157.556 1.00 246.98 209 VAL A CA 1
ATOM 341 C C . VAL A 1 227 ? 165.836 128.612 158.498 1.00 246.98 209 VAL A C 1
ATOM 342 O O . VAL A 1 227 ? 167.007 128.396 158.165 1.00 246.98 209 VAL A O 1
ATOM 346 N N . THR A 1 228 ? 165.528 129.110 159.697 1.00 257.64 210 THR A N 1
ATOM 347 C CA . THR A 1 228 ? 166.588 129.454 160.637 1.00 257.64 210 THR A CA 1
ATOM 348 C C . THR A 1 228 ? 166.966 128.286 161.540 1.00 257.64 210 THR A C 1
ATOM 349 O O . THR A 1 228 ? 168.155 127.993 161.704 1.00 257.64 210 THR A O 1
ATOM 353 N N . LEU A 1 229 ? 165.977 127.609 162.122 1.00 258.78 211 LEU A N 1
ATOM 354 C CA . LEU A 1 229 ? 166.222 126.505 163.050 1.00 258.78 211 LEU A CA 1
ATOM 355 C C . LEU A 1 229 ? 166.729 125.201 162.418 1.00 258.78 211 LEU A C 1
ATOM 356 O O . LEU A 1 229 ? 167.568 124.547 163.048 1.00 258.78 211 LEU A O 1
ATOM 361 N N . PRO A 1 230 ? 166.300 124.760 161.226 1.00 258.12 212 PRO A N 1
ATOM 362 C CA . PRO A 1 230 ? 166.973 123.599 160.621 1.00 258.12 212 PRO A CA 1
ATOM 363 C C . PRO A 1 230 ? 168.308 123.908 159.960 1.00 258.12 212 PRO A C 1
ATOM 364 O O . PRO A 1 230 ? 168.921 122.992 159.399 1.00 258.12 212 PRO A O 1
ATOM 368 N N . LEU A 1 231 ? 168.779 125.155 159.990 1.00 268.27 213 LEU A N 1
ATOM 369 C CA . LEU A 1 231 ? 170.106 125.486 159.495 1.00 268.27 213 LEU A CA 1
ATOM 370 C C . LEU A 1 231 ? 171.068 125.895 160.599 1.00 268.27 213 LEU A C 1
ATOM 371 O O . LEU A 1 231 ? 172.276 125.972 160.347 1.00 268.27 213 LEU A O 1
ATOM 376 N N . LEU A 1 232 ? 170.570 126.157 161.806 1.00 257.73 214 LEU A N 1
ATOM 377 C CA . LEU A 1 232 ? 171.423 126.367 162.970 1.00 257.73 214 LEU A CA 1
ATOM 378 C C . LEU A 1 232 ? 171.628 125.038 163.695 1.00 257.73 214 LEU A C 1
ATOM 379 O O . LEU A 1 232 ? 172.765 124.598 163.893 1.00 257.73 214 LEU A O 1
ATOM 384 N N . VAL A 1 233 ? 170.535 124.389 164.089 1.00 264.36 215 VAL A N 1
ATOM 385 C CA . VAL A 1 233 ? 170.588 123.036 164.640 1.00 264.36 215 VAL A CA 1
ATOM 386 C C . VAL A 1 233 ? 169.775 122.109 163.733 1.00 264.36 215 VAL A C 1
ATOM 387 O O . VAL A 1 233 ? 168.549 121.979 163.867 1.00 264.36 215 VAL A O 1
ATOM 391 N N . PRO A 1 234 ? 170.423 121.464 162.756 1.00 259.52 216 PRO A N 1
ATOM 392 C CA . PRO A 1 234 ? 169.680 120.597 161.825 1.00 259.52 216 PRO A CA 1
ATOM 393 C C . PRO A 1 234 ? 169.250 119.261 162.416 1.00 259.52 216 PRO A C 1
ATOM 394 O O . PRO A 1 234 ? 168.564 118.500 161.723 1.00 259.52 216 PRO A O 1
ATOM 398 N N . GLU A 1 235 ? 169.619 118.948 163.657 1.00 244.21 217 GLU A N 1
ATOM 399 C CA . GLU A 1 235 ? 169.189 117.716 164.301 1.00 244.21 217 GLU A CA 1
ATOM 400 C C . GLU A 1 235 ? 168.029 117.930 165.265 1.00 244.21 217 GLU A C 1
ATOM 401 O O . GLU A 1 235 ? 167.655 116.998 165.985 1.00 244.21 217 GLU A O 1
ATOM 407 N N . PHE A 1 236 ? 167.449 119.130 165.292 1.00 228.97 218 PHE A N 1
ATOM 408 C CA . PHE A 1 236 ? 166.246 119.395 166.070 1.00 228.97 218 PHE A CA 1
ATOM 409 C C . PHE A 1 236 ? 164.977 119.274 165.240 1.00 228.97 218 PHE A C 1
ATOM 410 O O . PHE A 1 236 ? 163.927 118.914 165.781 1.00 228.97 218 PHE A O 1
ATOM 418 N N . PHE A 1 237 ? 165.055 119.533 163.939 1.00 236.54 219 PHE A N 1
ATOM 419 C CA . PHE A 1 237 ? 163.918 119.408 163.031 1.00 236.54 219 PHE A CA 1
ATOM 420 C C . PHE A 1 237 ? 164.278 118.332 162.012 1.00 236.54 219 PHE A C 1
ATOM 421 O O . PHE A 1 237 ? 164.783 118.622 160.925 1.00 236.54 219 PHE A O 1
ATOM 429 N N . GLN A 1 238 ? 164.014 117.083 162.385 1.00 230.29 220 GLN A N 1
ATOM 430 C CA . GLN A 1 238 ? 164.341 115.916 161.582 1.00 230.29 220 GLN A CA 1
ATOM 431 C C . GLN A 1 238 ? 163.390 114.793 161.968 1.00 230.29 220 GLN A C 1
ATOM 432 O O . GLN A 1 238 ? 162.904 114.739 163.102 1.00 230.29 220 GLN A O 1
ATOM 438 N N . GLY A 1 239 ? 163.115 113.907 161.012 1.00 221.79 221 GLY A N 1
ATOM 439 C CA . GLY A 1 239 ? 162.291 112.741 161.274 1.00 221.79 221 GLY A CA 1
ATOM 440 C C . GLY A 1 239 ? 160.845 113.058 161.597 1.00 221.79 221 GLY A C 1
ATOM 441 O O . GLY A 1 239 ? 160.078 113.446 160.710 1.00 221.79 221 GLY A O 1
ATOM 442 N N . LEU A 1 240 ? 160.460 112.884 162.866 1.00 219.69 222 LEU A N 1
ATOM 443 C CA . LEU A 1 240 ? 159.102 113.222 163.285 1.00 219.69 222 LEU A CA 1
ATOM 444 C C . LEU A 1 240 ? 158.871 114.726 163.247 1.00 219.69 222 LEU A C 1
ATOM 445 O O . LEU A 1 240 ? 157.796 115.185 162.844 1.00 219.69 222 LEU A O 1
ATOM 450 N N . ARG A 1 241 ? 159.865 115.511 163.655 1.00 226.46 223 ARG A N 1
ATOM 451 C CA . ARG A 1 241 ? 159.805 116.947 163.431 1.00 226.46 223 ARG A CA 1
ATOM 452 C C . ARG A 1 241 ? 160.071 117.201 161.953 1.00 226.46 223 ARG A C 1
ATOM 453 O O . ARG A 1 241 ? 161.222 117.363 161.536 1.00 226.46 223 ARG A O 1
ATOM 455 N N . SER A 1 242 ? 159.007 117.225 161.161 1.00 226.64 224 SER A N 1
ATOM 456 C CA . SER A 1 242 ? 159.131 117.153 159.710 1.00 226.64 224 SER A CA 1
ATOM 457 C C . SER A 1 242 ? 159.529 118.507 159.136 1.00 226.64 224 SER A C 1
ATOM 458 O O . SER A 1 242 ? 158.890 119.517 159.448 1.00 226.64 224 SER A O 1
ATOM 461 N N . PRO A 1 243 ? 160.575 118.570 158.312 1.00 226.06 225 PRO A N 1
ATOM 462 C CA . PRO A 1 243 ? 160.871 119.814 157.591 1.00 226.06 225 PRO A CA 1
ATOM 463 C C . PRO A 1 243 ? 159.849 120.049 156.489 1.00 226.06 225 PRO A C 1
ATOM 464 O O . PRO A 1 243 ? 159.569 119.161 155.681 1.00 226.06 225 PRO A O 1
ATOM 468 N N . TRP A 1 244 ? 159.298 121.261 156.461 1.00 226.04 226 TRP A N 1
ATOM 469 C CA . TRP A 1 244 ? 158.264 121.608 155.501 1.00 226.04 226 TRP A CA 1
ATOM 470 C C . TRP A 1 244 ? 158.855 121.769 154.103 1.00 226.04 226 TRP A C 1
ATOM 471 O O . TRP A 1 244 ? 160.073 121.787 153.903 1.00 226.04 226 TRP A O 1
ATOM 482 N N . LYS A 1 245 ? 157.966 121.883 153.118 1.00 224.03 227 LYS A N 1
ATOM 483 C CA . LYS A 1 245 ? 158.414 122.096 151.746 1.00 224.03 227 LYS A CA 1
ATOM 484 C C . LYS A 1 245 ? 157.675 123.193 150.999 1.00 224.03 227 LYS A C 1
ATOM 485 O O . LYS A 1 245 ? 158.237 123.725 150.035 1.00 224.03 227 LYS A O 1
ATOM 487 N N . ALA A 1 246 ? 156.464 123.576 151.399 1.00 224.62 228 ALA A N 1
ATOM 488 C CA . ALA A 1 246 ? 155.750 124.625 150.686 1.00 224.62 228 ALA A CA 1
ATOM 489 C C . ALA A 1 246 ? 154.745 125.289 151.615 1.00 224.62 228 ALA A C 1
ATOM 490 O O . ALA A 1 246 ? 154.247 124.680 152.566 1.00 224.62 228 ALA A O 1
ATOM 492 N N . MET A 1 247 ? 154.440 126.547 151.299 1.00 234.62 229 MET A N 1
ATOM 493 C CA . MET A 1 247 ? 153.436 127.347 151.986 1.00 234.62 229 MET A CA 1
ATOM 494 C C . MET A 1 247 ? 152.804 128.288 150.972 1.00 234.62 229 MET A C 1
ATOM 495 O O . MET A 1 247 ? 153.476 128.750 150.048 1.00 234.62 229 MET A O 1
ATOM 500 N N . VAL A 1 248 ? 151.513 128.555 151.146 1.00 234.37 230 VAL A N 1
ATOM 501 C CA . VAL A 1 248 ? 150.750 129.436 150.269 1.00 234.37 230 VAL A CA 1
ATOM 502 C C . VAL A 1 248 ? 150.196 130.572 151.118 1.00 234.37 230 VAL A C 1
ATOM 503 O O . VAL A 1 248 ? 149.322 130.353 151.967 1.00 234.37 230 VAL A O 1
ATOM 505 N N . LEU A 1 249 ? 150.708 131.783 150.900 1.00 249.37 231 LEU A N 1
ATOM 506 C CA . LEU A 1 249 ? 150.221 132.964 151.602 1.00 249.37 231 LEU A CA 1
ATOM 507 C C . LEU A 1 249 ? 148.953 133.470 150.923 1.00 249.37 231 LEU A C 1
ATOM 508 O O . LEU A 1 249 ? 148.906 133.609 149.698 1.00 249.37 231 LEU A O 1
ATOM 513 N N . ALA A 1 250 ? 147.927 133.752 151.721 1.00 265.82 232 ALA A N 1
ATOM 514 C CA . ALA A 1 250 ? 146.657 134.216 151.189 1.00 265.82 232 ALA A CA 1
ATOM 515 C C . ALA A 1 250 ? 146.092 135.308 152.083 1.00 265.82 232 ALA A C 1
ATOM 516 O O . ALA A 1 250 ? 146.021 135.144 153.303 1.00 265.82 232 ALA A O 1
ATOM 518 N N . GLY A 1 251 ? 145.659 136.406 151.465 1.00 285.11 233 GLY A N 1
ATOM 519 C CA . GLY A 1 251 ? 145.122 137.531 152.194 1.00 285.11 233 GLY A CA 1
ATOM 520 C C . GLY A 1 251 ? 144.802 138.722 151.309 1.00 285.11 233 GLY A C 1
ATOM 521 O O . GLY A 1 251 ? 144.660 138.597 150.088 1.00 285.11 233 GLY A O 1
ATOM 522 N N . PRO A 1 252 ? 144.675 139.901 151.915 1.00 291.24 234 PRO A N 1
ATOM 523 C CA . PRO A 1 252 ? 144.322 141.109 151.155 1.00 291.24 234 PRO A CA 1
ATOM 524 C C . PRO A 1 252 ? 145.495 141.585 150.318 1.00 291.24 234 PRO A C 1
ATOM 525 O O . PRO A 1 252 ? 146.639 141.167 150.551 1.00 291.24 234 PRO A O 1
ATOM 529 N N . PRO A 1 253 ? 145.262 142.447 149.325 1.00 281.23 235 PRO A N 1
ATOM 530 C CA . PRO A 1 253 ? 146.376 143.035 148.572 1.00 281.23 235 PRO A CA 1
ATOM 531 C C . PRO A 1 253 ? 147.044 144.226 149.244 1.00 281.23 235 PRO A C 1
ATOM 532 O O . PRO A 1 253 ? 147.912 144.847 148.625 1.00 281.23 235 PRO A O 1
ATOM 536 N N . GLY A 1 254 ? 146.683 144.557 150.482 1.00 275.35 236 GLY A N 1
ATOM 537 C CA . GLY A 1 254 ? 147.288 145.676 151.177 1.00 275.35 236 GLY A CA 1
ATOM 538 C C . GLY A 1 254 ? 148.296 145.253 152.225 1.00 275.35 236 GLY A C 1
ATOM 539 O O . GLY A 1 254 ? 149.090 146.072 152.697 1.00 275.35 236 GLY A O 1
ATOM 540 N N . THR A 1 255 ? 148.273 143.976 152.599 1.00 270.11 237 THR A N 1
ATOM 541 C CA . THR A 1 255 ? 149.258 143.432 153.519 1.00 270.11 237 THR A CA 1
ATOM 542 C C . THR A 1 255 ? 150.586 143.201 152.796 1.00 270.11 237 THR A C 1
ATOM 543 O O . THR A 1 255 ? 150.700 143.353 151.577 1.00 270.11 237 THR A O 1
ATOM 547 N N . GLY A 1 256 ? 151.602 142.831 153.568 1.00 241.95 238 GLY A N 1
ATOM 548 C CA . GLY A 1 256 ? 152.937 142.680 153.025 1.00 241.95 238 GLY A CA 1
ATOM 549 C C . GLY A 1 256 ? 153.258 141.310 152.467 1.00 241.95 238 GLY A C 1
ATOM 550 O O . GLY A 1 256 ? 154.005 140.551 153.091 1.00 241.95 238 GLY A O 1
ATOM 551 N N . LYS A 1 257 ? 152.709 140.977 151.293 1.00 218.46 239 LYS A N 1
ATOM 552 C CA . LYS A 1 257 ? 152.997 139.675 150.697 1.00 218.46 239 LYS A CA 1
ATOM 553 C C . LYS A 1 257 ? 154.411 139.625 150.120 1.00 218.46 239 LYS A C 1
ATOM 554 O O . LYS A 1 257 ? 155.080 138.588 150.195 1.00 218.46 239 LYS A O 1
ATOM 560 N N . THR A 1 258 ? 154.885 140.733 149.547 1.00 226.35 240 THR A N 1
ATOM 561 C CA . THR A 1 258 ? 156.251 140.808 149.049 1.00 226.35 240 THR A CA 1
ATOM 562 C C . THR A 1 258 ? 157.236 141.122 150.169 1.00 226.35 240 THR A C 1
ATOM 563 O O . THR A 1 258 ? 158.388 140.669 150.116 1.00 226.35 240 THR A O 1
ATOM 567 N N . LEU A 1 259 ? 156.773 141.825 151.210 1.00 225.45 241 LEU A N 1
ATOM 568 C CA . LEU A 1 259 ? 157.653 142.326 152.264 1.00 225.45 241 LEU A CA 1
ATOM 569 C C . LEU A 1 259 ? 158.232 141.198 153.110 1.00 225.45 241 LEU A C 1
ATOM 570 O O . LEU A 1 259 ? 159.397 141.262 153.511 1.00 225.45 241 LEU A O 1
ATOM 575 N N . ILE A 1 260 ? 157.444 140.153 153.380 1.00 218.78 242 ILE A N 1
ATOM 576 C CA . ILE A 1 260 ? 157.914 139.061 154.230 1.00 218.78 242 ILE A CA 1
ATOM 577 C C . ILE A 1 260 ? 158.959 138.219 153.502 1.00 218.78 242 ILE A C 1
ATOM 578 O O . ILE A 1 260 ? 160.008 137.880 154.070 1.00 218.78 242 ILE A O 1
ATOM 583 N N . ALA A 1 261 ? 158.705 137.903 152.227 1.00 223.53 243 ALA A N 1
ATOM 584 C CA . ALA A 1 261 ? 159.681 137.174 151.420 1.00 223.53 243 ALA A CA 1
ATOM 585 C C . ALA A 1 261 ? 160.948 137.993 151.203 1.00 223.53 243 ALA A C 1
ATOM 586 O O . ALA A 1 261 ? 162.058 137.450 151.241 1.00 223.53 243 ALA A O 1
ATOM 588 N N . ARG A 1 262 ? 160.807 139.311 151.027 1.00 235.02 244 ARG A N 1
ATOM 589 C CA . ARG A 1 262 ? 161.980 140.164 150.886 1.00 235.02 244 ARG A CA 1
ATOM 590 C C . ARG A 1 262 ? 162.742 140.301 152.200 1.00 235.02 244 ARG A C 1
ATOM 591 O O . ARG A 1 262 ? 163.971 140.419 152.189 1.00 235.02 244 ARG A O 1
ATOM 599 N N . ALA A 1 263 ? 162.039 140.253 153.336 1.00 232.35 245 ALA A N 1
ATOM 600 C CA . ALA A 1 263 ? 162.703 140.342 154.632 1.00 232.35 245 ALA A CA 1
ATOM 601 C C . ALA A 1 263 ? 163.493 139.077 154.939 1.00 232.35 245 ALA A C 1
ATOM 602 O O . ALA A 1 263 ? 164.611 139.152 155.459 1.00 232.35 245 ALA A O 1
ATOM 604 N N . ILE A 1 264 ? 162.933 137.905 154.625 1.00 224.86 246 ILE A N 1
ATOM 605 C CA . ILE A 1 264 ? 163.705 136.674 154.785 1.00 224.86 246 ILE A CA 1
ATOM 606 C C . ILE A 1 264 ? 164.812 136.574 153.733 1.00 224.86 246 ILE A C 1
ATOM 607 O O . ILE A 1 264 ? 165.863 135.978 154.000 1.00 224.86 246 ILE A O 1
ATOM 612 N N . ALA A 1 265 ? 164.636 137.192 152.561 1.00 234.07 247 ALA A N 1
ATOM 613 C CA . ALA A 1 265 ? 165.707 137.210 151.568 1.00 234.07 247 ALA A CA 1
ATOM 614 C C . ALA A 1 265 ? 166.875 138.079 152.025 1.00 234.07 247 ALA A C 1
ATOM 615 O O . ALA A 1 265 ? 168.042 137.695 151.882 1.00 234.07 247 ALA A O 1
ATOM 617 N N . SER A 1 266 ? 166.580 139.253 152.584 1.00 248.11 248 SER A N 1
ATOM 618 C CA . SER A 1 266 ? 167.613 140.144 153.098 1.00 248.11 248 SER A CA 1
ATOM 619 C C . SER A 1 266 ? 168.116 139.742 154.479 1.00 248.11 248 SER A C 1
ATOM 620 O O . SER A 1 266 ? 169.117 140.302 154.939 1.00 248.11 248 SER A O 1
ATOM 623 N N . GLU A 1 267 ? 167.452 138.798 155.150 1.00 241.43 249 GLU A N 1
ATOM 624 C CA . GLU A 1 267 ? 167.842 138.358 156.485 1.00 241.43 249 GLU A CA 1
ATOM 625 C C . GLU A 1 267 ? 168.575 137.024 156.488 1.00 241.43 249 GLU A C 1
ATOM 626 O O . GLU A 1 267 ? 169.529 136.854 157.254 1.00 241.43 249 GLU A O 1
ATOM 632 N N . SER A 1 268 ? 168.151 136.069 155.664 1.00 232.93 250 SER A N 1
ATOM 633 C CA . SER A 1 268 ? 168.864 134.806 155.562 1.00 232.93 250 SER A CA 1
ATOM 634 C C . SER A 1 268 ? 170.046 134.948 154.607 1.00 232.93 250 SER A C 1
ATOM 635 O O . SER A 1 268 ? 170.241 135.981 153.960 1.00 232.93 250 SER A O 1
ATOM 638 N N . SER A 1 269 ? 170.845 133.891 154.511 1.00 238.48 251 SER A N 1
ATOM 639 C CA . SER A 1 269 ? 172.030 133.865 153.664 1.00 238.48 251 SER A CA 1
ATOM 640 C C . SER A 1 269 ? 171.886 132.815 152.571 1.00 238.48 251 SER A C 1
ATOM 641 O O . SER A 1 269 ? 172.843 132.124 152.212 1.00 238.48 251 SER A O 1
ATOM 643 N N . SER A 1 270 ? 170.680 132.690 152.026 1.00 239.41 252 SER A N 1
ATOM 644 C CA . SER A 1 270 ? 170.378 131.713 150.995 1.00 239.41 252 SER A CA 1
ATOM 645 C C . SER A 1 270 ? 170.095 132.427 149.680 1.00 239.41 252 SER A C 1
ATOM 646 O O . SER A 1 270 ? 169.702 133.596 149.655 1.00 239.41 252 SER A O 1
ATOM 649 N N . THR A 1 271 ? 170.306 131.707 148.579 1.00 253.43 253 THR A N 1
ATOM 650 C CA . THR A 1 271 ? 170.148 132.273 147.240 1.00 253.43 253 THR A CA 1
ATOM 651 C C . THR A 1 271 ? 168.659 132.366 146.928 1.00 253.43 253 THR A C 1
ATOM 652 O O . THR A 1 271 ? 168.031 131.408 146.477 1.00 253.43 253 THR A O 1
ATOM 656 N N . PHE A 1 272 ? 168.091 133.544 147.175 1.00 248.18 254 PHE A N 1
ATOM 657 C CA . PHE A 1 272 ? 166.669 133.786 146.946 1.00 248.18 254 PHE A CA 1
ATOM 658 C C . PHE A 1 272 ? 166.413 133.948 145.454 1.00 248.18 254 PHE A C 1
ATOM 659 O O . PHE A 1 272 ? 166.912 134.890 144.828 1.00 248.18 254 PHE A O 1
ATOM 667 N N . PHE A 1 273 ? 165.648 133.028 144.881 1.00 245.82 255 PHE A N 1
ATOM 668 C CA . PHE A 1 273 ? 165.124 133.175 143.532 1.00 245.82 255 PHE A CA 1
ATOM 669 C C . PHE A 1 273 ? 163.666 133.623 143.597 1.00 245.82 255 PHE A C 1
ATOM 670 O O . PHE A 1 273 ? 163.030 133.610 144.654 1.00 245.82 255 PHE A O 1
ATOM 678 N N . THR A 1 274 ? 163.132 134.011 142.442 1.00 227.56 256 THR A N 1
ATOM 679 C CA . THR A 1 274 ? 161.745 134.442 142.364 1.00 227.56 256 THR A CA 1
ATOM 680 C C . THR A 1 274 ? 161.166 134.000 141.029 1.00 227.56 256 THR A C 1
ATOM 681 O O . THR A 1 274 ? 161.883 133.881 140.031 1.00 227.56 256 THR A O 1
ATOM 685 N N . VAL A 1 275 ? 159.864 133.712 141.032 1.00 240.59 257 VAL A N 1
ATOM 686 C CA . VAL A 1 275 ? 159.159 133.217 139.852 1.00 240.59 257 VAL A CA 1
ATOM 687 C C . VAL A 1 275 ? 157.858 133.997 139.734 1.00 240.59 257 VAL A C 1
ATOM 688 O O . VAL A 1 275 ? 156.950 133.821 140.552 1.00 240.59 257 VAL A O 1
ATOM 692 N N . SER A 1 276 ? 157.768 134.859 138.737 1.00 258.29 258 SER A N 1
ATOM 693 C CA . SER A 1 276 ? 156.511 135.475 138.362 1.00 258.29 258 SER A CA 1
ATOM 694 C C . SER A 1 276 ? 155.991 134.782 137.104 1.00 258.29 258 SER A C 1
ATOM 695 O O . SER A 1 276 ? 156.523 133.755 136.670 1.00 258.29 258 SER A O 1
ATOM 698 N N . SER A 1 277 ? 154.937 135.334 136.507 1.00 273.17 259 SER A N 1
ATOM 699 C CA . SER A 1 277 ? 154.467 134.846 135.217 1.00 273.17 259 SER A CA 1
ATOM 700 C C . SER A 1 277 ? 155.297 135.369 134.052 1.00 273.17 259 SER A C 1
ATOM 701 O O . SER A 1 277 ? 155.012 135.017 132.903 1.00 273.17 259 SER A O 1
ATOM 703 N N . THR A 1 278 ? 156.311 136.192 134.318 1.00 291.03 260 THR A N 1
ATOM 704 C CA . THR A 1 278 ? 157.142 136.790 133.286 1.00 291.03 260 THR A CA 1
ATOM 705 C C . THR A 1 278 ? 158.446 136.041 133.046 1.00 291.03 260 THR A C 1
ATOM 706 O O . THR A 1 278 ? 159.072 136.243 132.001 1.00 291.03 260 THR A O 1
ATOM 710 N N . ASP A 1 279 ? 158.869 135.188 133.975 1.00 297.68 261 ASP A N 1
ATOM 711 C CA . ASP A 1 279 ? 160.132 134.473 133.848 1.00 297.68 261 ASP A CA 1
ATOM 712 C C . ASP A 1 279 ? 159.972 133.101 133.206 1.00 297.68 261 ASP A C 1
ATOM 713 O O . ASP A 1 279 ? 160.942 132.338 133.158 1.00 297.68 261 ASP A O 1
ATOM 718 N N . LEU A 1 280 ? 158.777 132.768 132.717 1.00 107.40 262 LEU A N 1
ATOM 719 C CA . LEU A 1 280 ? 158.497 131.443 132.183 1.00 107.40 262 LEU A CA 1
ATOM 720 C C . LEU A 1 280 ? 158.003 131.453 130.741 1.00 107.40 262 LEU A C 1
ATOM 721 O O . LEU A 1 280 ? 157.785 130.376 130.173 1.00 107.40 262 LEU A O 1
ATOM 726 N N . SER A 1 281 ? 157.825 132.623 130.131 1.00 125.99 263 SER A N 1
ATOM 727 C CA . SER A 1 281 ? 157.199 132.739 128.819 1.00 125.99 263 SER A CA 1
ATOM 728 C C . SER A 1 281 ? 158.254 132.914 127.733 1.00 125.99 263 SER A C 1
ATOM 729 O O . SER A 1 281 ? 159.102 133.808 127.821 1.00 125.99 263 SER A O 1
ATOM 732 N N . SER A 1 282 ? 158.189 132.063 126.708 1.00 129.46 264 SER A N 1
ATOM 733 C CA . SER A 1 282 ? 159.089 132.128 125.565 1.00 129.46 264 SER A CA 1
ATOM 734 C C . SER A 1 282 ? 158.304 131.829 124.296 1.00 129.46 264 SER A C 1
ATOM 735 O O . SER A 1 282 ? 157.222 131.237 124.336 1.00 129.46 264 SER A O 1
ATOM 738 N N . LYS A 1 283 ? 158.866 132.244 123.158 1.00 126.52 265 LYS A N 1
ATOM 739 C CA . LYS A 1 283 ? 158.154 132.123 121.889 1.00 126.52 265 LYS A CA 1
ATOM 740 C C . LYS A 1 283 ? 158.244 130.713 121.304 1.00 126.52 265 LYS A C 1
ATOM 741 O O . LYS A 1 283 ? 157.324 130.276 120.604 1.00 126.52 265 LYS A O 1
ATOM 747 N N . TRP A 1 284 ? 159.327 129.988 121.574 1.00 346.27 266 TRP A N 1
ATOM 748 C CA . TRP A 1 284 ? 159.514 128.671 120.987 1.00 346.27 266 TRP A CA 1
ATOM 749 C C . TRP A 1 284 ? 158.781 127.611 121.809 1.00 346.27 266 TRP A C 1
ATOM 750 O O . TRP A 1 284 ? 158.512 127.788 123.001 1.00 346.27 266 TRP A O 1
ATOM 761 N N . ARG A 1 285 ? 158.456 126.499 121.155 1.00 360.55 267 ARG A N 1
ATOM 762 C CA . ARG A 1 285 ? 157.798 125.372 121.801 1.00 360.55 267 ARG A CA 1
ATOM 763 C C . ARG A 1 285 ? 158.842 124.345 122.218 1.00 360.55 267 ARG A C 1
ATOM 764 O O . ARG A 1 285 ? 159.684 123.938 121.413 1.00 360.55 267 ARG A O 1
ATOM 772 N N . GLY A 1 286 ? 158.770 123.911 123.474 1.00 339.83 268 GLY A N 1
ATOM 773 C CA . GLY A 1 286 ? 159.742 122.994 124.029 1.00 339.83 268 GLY A CA 1
ATOM 774 C C . GLY A 1 286 ? 160.807 123.643 124.887 1.00 339.83 268 GLY A C 1
ATOM 775 O O . GLY A 1 286 ? 161.613 122.925 125.491 1.00 339.83 268 GLY A O 1
ATOM 776 N N . ASP A 1 287 ? 160.841 124.972 124.951 1.00 319.30 269 ASP A N 1
ATOM 777 C CA . ASP A 1 287 ? 161.741 125.690 125.841 1.00 319.30 269 ASP A CA 1
ATOM 778 C C . ASP A 1 287 ? 161.008 126.367 126.989 1.00 319.30 269 ASP A C 1
ATOM 779 O O . ASP A 1 287 ? 161.657 126.938 127.872 1.00 319.30 269 ASP A O 1
ATOM 781 N N . SER A 1 288 ? 159.676 126.313 127.006 1.00 307.34 270 SER A N 1
ATOM 782 C CA . SER A 1 288 ? 158.900 126.890 128.095 1.00 307.34 270 SER A CA 1
ATOM 783 C C . SER A 1 288 ? 158.829 125.976 129.309 1.00 307.34 270 SER A C 1
ATOM 784 O O . SER A 1 288 ? 158.391 126.419 130.376 1.00 307.34 270 SER A O 1
ATOM 787 N N . GLU A 1 289 ? 159.258 124.720 129.174 1.00 300.27 271 GLU A N 1
ATOM 788 C CA . GLU A 1 289 ? 159.284 123.781 130.283 1.00 300.27 271 GLU A CA 1
ATOM 789 C C . GLU A 1 289 ? 160.685 123.486 130.797 1.00 300.27 271 GLU A C 1
ATOM 790 O O . GLU A 1 289 ? 160.821 123.041 131.939 1.00 300.27 271 GLU A O 1
ATOM 792 N N . LYS A 1 290 ? 161.723 123.722 129.989 1.00 302.83 272 LYS A N 1
ATOM 793 C CA . LYS A 1 290 ? 163.097 123.473 130.416 1.00 302.83 272 LYS A CA 1
ATOM 794 C C . LYS A 1 290 ? 163.593 124.512 131.414 1.00 302.83 272 LYS A C 1
ATOM 795 O O . LYS A 1 290 ? 164.542 124.236 132.163 1.00 302.83 272 LYS A O 1
ATOM 801 N N . ILE A 1 291 ? 162.966 125.693 131.438 1.00 308.26 273 ILE A N 1
ATOM 802 C CA . ILE A 1 291 ? 163.429 126.790 132.282 1.00 308.26 273 ILE A CA 1
ATOM 803 C C . ILE A 1 291 ? 163.200 126.470 133.758 1.00 308.26 273 ILE A C 1
ATOM 804 O O . ILE A 1 291 ? 164.043 126.780 134.608 1.00 308.26 273 ILE A O 1
ATOM 809 N N . VAL A 1 292 ? 162.097 125.789 134.083 1.00 301.30 274 VAL A N 1
ATOM 810 C CA . VAL A 1 292 ? 161.855 125.434 135.478 1.00 301.30 274 VAL A CA 1
ATOM 811 C C . VAL A 1 292 ? 162.762 124.283 135.911 1.00 301.30 274 VAL A C 1
ATOM 812 O O . VAL A 1 292 ? 163.146 124.200 137.086 1.00 301.30 274 VAL A O 1
ATOM 816 N N . ARG A 1 293 ? 163.174 123.425 134.968 1.00 302.03 275 ARG A N 1
ATOM 817 C CA . ARG A 1 293 ? 164.153 122.387 135.279 1.00 302.03 275 ARG A CA 1
ATOM 818 C C . ARG A 1 293 ? 165.516 122.997 135.571 1.00 302.03 275 ARG A C 1
ATOM 819 O O . ARG A 1 293 ? 166.186 122.597 136.531 1.00 302.03 275 ARG A O 1
ATOM 827 N N . LEU A 1 294 ? 165.926 123.989 134.771 1.00 295.65 276 LEU A N 1
ATOM 828 C CA . LEU A 1 294 ? 167.180 124.692 135.036 1.00 295.65 276 LEU A CA 1
ATOM 829 C C . LEU A 1 294 ? 167.115 125.490 136.333 1.00 295.65 276 LEU A C 1
ATOM 830 O O . LEU A 1 294 ? 168.104 125.561 137.071 1.00 295.65 276 LEU A O 1
ATOM 835 N N . LEU A 1 295 ? 165.950 126.069 136.637 1.00 285.65 277 LEU A N 1
ATOM 836 C CA . LEU A 1 295 ? 165.789 126.862 137.852 1.00 285.65 277 LEU A CA 1
ATOM 837 C C . LEU A 1 295 ? 165.881 125.985 139.096 1.00 285.65 277 LEU A C 1
ATOM 838 O O . LEU A 1 295 ? 166.585 126.328 140.054 1.00 285.65 277 LEU A O 1
ATOM 843 N N . PHE A 1 296 ? 165.206 124.830 139.089 1.00 281.59 278 PHE A N 1
ATOM 844 C CA . PHE A 1 296 ? 165.310 123.932 140.235 1.00 281.59 278 PHE A CA 1
ATOM 845 C C . PHE A 1 296 ? 166.679 123.266 140.317 1.00 281.59 278 PHE A C 1
ATOM 846 O O . PHE A 1 296 ? 167.152 122.971 141.423 1.00 281.59 278 PHE A O 1
ATOM 854 N N . GLU A 1 297 ? 167.334 123.032 139.172 1.00 295.18 279 GLU A N 1
ATOM 855 C CA . GLU A 1 297 ? 168.685 122.481 139.191 1.00 295.18 279 GLU A CA 1
ATOM 856 C C . GLU A 1 297 ? 169.674 123.465 139.802 1.00 295.18 279 GLU A C 1
ATOM 857 O O . GLU A 1 297 ? 170.517 123.074 140.615 1.00 295.18 279 GLU A O 1
ATOM 859 N N . LEU A 1 298 ? 169.560 124.753 139.456 1.00 293.06 280 LEU A N 1
ATOM 860 C CA . LEU A 1 298 ? 170.403 125.773 140.074 1.00 293.06 280 LEU A CA 1
ATOM 861 C C . LEU A 1 298 ? 170.059 125.979 141.544 1.00 293.06 280 LEU A C 1
ATOM 862 O O . LEU A 1 298 ? 170.956 126.248 142.356 1.00 293.06 280 LEU A O 1
ATOM 867 N N . ALA A 1 299 ? 168.777 125.837 141.902 1.00 288.18 281 ALA A N 1
ATOM 868 C CA . ALA A 1 299 ? 168.362 125.970 143.294 1.00 288.18 281 ALA A CA 1
ATOM 869 C C . ALA A 1 299 ? 168.932 124.849 144.157 1.00 288.18 281 ALA A C 1
ATOM 870 O O . ALA A 1 299 ? 169.385 125.097 145.278 1.00 288.18 281 ALA A O 1
ATOM 872 N N . ARG A 1 300 ? 168.923 123.613 143.652 1.00 288.09 282 ARG A N 1
ATOM 873 C CA . ARG A 1 300 ? 169.533 122.511 144.390 1.00 288.09 282 ARG A CA 1
ATOM 874 C C . ARG A 1 300 ? 171.059 122.551 144.328 1.00 288.09 282 ARG A C 1
ATOM 875 O O . ARG A 1 300 ? 171.721 122.142 145.289 1.00 288.09 282 ARG A O 1
ATOM 883 N N . PHE A 1 301 ? 171.631 123.099 143.255 1.00 301.20 283 PHE A N 1
ATOM 884 C CA . PHE A 1 301 ? 173.070 123.059 143.037 1.00 301.20 283 PHE A CA 1
ATOM 885 C C . PHE A 1 301 ? 173.819 124.126 143.826 1.00 301.20 283 PHE A C 1
ATOM 886 O O . PHE A 1 301 ? 174.932 123.871 144.297 1.00 301.20 283 PHE A O 1
ATOM 894 N N . TYR A 1 302 ? 173.239 125.319 143.977 1.00 283.68 284 TYR A N 1
ATOM 895 C CA . TYR A 1 302 ? 173.965 126.411 144.621 1.00 283.68 284 TYR A CA 1
ATOM 896 C C . TYR A 1 302 ? 174.034 126.226 146.135 1.00 283.68 284 TYR A C 1
ATOM 897 O O . TYR A 1 302 ? 175.123 126.131 146.713 1.00 283.68 284 TYR A O 1
ATOM 906 N N . ALA A 1 303 ? 172.881 126.167 146.792 1.00 276.43 285 ALA A N 1
ATOM 907 C CA . ALA A 1 303 ? 172.814 126.212 148.247 1.00 276.43 285 ALA A CA 1
ATOM 908 C C . ALA A 1 303 ? 171.464 125.650 148.673 1.00 276.43 285 ALA A C 1
ATOM 909 O O . ALA A 1 303 ? 170.582 125.437 147.833 1.00 276.43 285 ALA A O 1
ATOM 911 N N . PRO A 1 304 ? 171.263 125.394 149.982 1.00 251.67 286 PRO A N 1
ATOM 912 C CA . PRO A 1 304 ? 169.894 125.144 150.465 1.00 251.67 286 PRO A CA 1
ATOM 913 C C . PRO A 1 304 ? 169.027 126.391 150.370 1.00 251.67 286 PRO A C 1
ATOM 914 O O . PRO A 1 304 ? 168.798 127.092 151.361 1.00 251.67 286 PRO A O 1
ATOM 918 N N . SER A 1 305 ? 168.545 126.665 149.160 1.00 241.44 287 SER A N 1
ATOM 919 C CA . SER A 1 305 ? 167.991 127.954 148.783 1.00 241.44 287 SER A CA 1
ATOM 920 C C . SER A 1 305 ? 166.536 128.092 149.220 1.00 241.44 287 SER A C 1
ATOM 921 O O . SER A 1 305 ? 165.966 127.233 149.899 1.00 241.44 287 SER A O 1
ATOM 924 N N . ILE A 1 306 ? 165.932 129.207 148.813 1.00 238.28 288 ILE A N 1
ATOM 925 C CA . ILE A 1 306 ? 164.513 129.479 149.004 1.00 238.28 288 ILE A CA 1
ATOM 926 C C . ILE A 1 306 ? 163.999 130.216 147.770 1.00 238.28 288 ILE A C 1
ATOM 927 O O . ILE A 1 306 ? 164.442 131.332 147.474 1.00 238.28 288 ILE A O 1
ATOM 932 N N . ILE A 1 307 ? 163.107 129.578 147.020 1.00 231.87 289 ILE A N 1
ATOM 933 C CA . ILE A 1 307 ? 162.483 130.218 145.870 1.00 231.87 289 ILE A CA 1
ATOM 934 C C . ILE A 1 307 ? 161.074 130.623 146.267 1.00 231.87 289 ILE A C 1
ATOM 935 O O . ILE A 1 307 ? 160.451 130.021 147.151 1.00 231.87 289 ILE A O 1
ATOM 940 N N . PHE A 1 308 ? 160.582 131.689 145.646 1.00 234.75 290 PHE A N 1
ATOM 941 C CA . PHE A 1 308 ? 159.261 132.229 145.945 1.00 234.75 290 PHE A CA 1
ATOM 942 C C . PHE A 1 308 ? 158.534 132.435 144.626 1.00 234.75 290 PHE A C 1
ATOM 943 O O . PHE A 1 308 ? 158.934 133.276 143.815 1.00 234.75 290 PHE A O 1
ATOM 951 N N . ILE A 1 309 ? 157.477 131.660 144.408 1.00 240.41 291 ILE A N 1
ATOM 952 C CA . ILE A 1 309 ? 156.638 131.826 143.228 1.00 240.41 291 ILE A CA 1
ATOM 953 C C . ILE A 1 309 ? 155.697 133.009 143.466 1.00 240.41 291 ILE A C 1
ATOM 954 O O . ILE A 1 309 ? 154.768 132.936 144.274 1.00 240.41 291 ILE A O 1
ATOM 959 N N . ASP A 1 310 ? 155.961 134.117 142.774 1.00 251.70 292 ASP A N 1
ATOM 960 C CA . ASP A 1 310 ? 155.154 135.326 142.879 1.00 251.70 292 ASP A CA 1
ATOM 961 C C . ASP A 1 310 ? 154.011 135.264 141.877 1.00 251.70 292 ASP A C 1
ATOM 962 O O . ASP A 1 310 ? 154.218 134.911 140.711 1.00 251.70 292 ASP A O 1
ATOM 967 N N . GLN A 1 311 ? 152.814 135.631 142.346 1.00 284.04 293 GLN A N 1
ATOM 968 C CA . GLN A 1 311 ? 151.559 135.553 141.593 1.00 284.04 293 GLN A CA 1
ATOM 969 C C . GLN A 1 311 ? 151.328 134.141 141.050 1.00 284.04 293 GLN A C 1
ATOM 970 O O . GLN A 1 311 ? 151.313 133.896 139.842 1.00 284.04 293 GLN A O 1
ATOM 976 N N . ILE A 1 312 ? 151.159 133.204 141.988 1.00 292.19 294 ILE A N 1
ATOM 977 C CA . ILE A 1 312 ? 150.811 131.827 141.653 1.00 292.19 294 ILE A CA 1
ATOM 978 C C . ILE A 1 312 ? 149.379 131.731 141.123 1.00 292.19 294 ILE A C 1
ATOM 979 O O . ILE A 1 312 ? 149.042 130.776 140.410 1.00 292.19 294 ILE A O 1
ATOM 984 N N . ASP A 1 313 ? 148.545 132.740 141.399 1.00 304.00 295 ASP A N 1
ATOM 985 C CA . ASP A 1 313 ? 147.149 132.791 140.975 1.00 304.00 295 ASP A CA 1
ATOM 986 C C . ASP A 1 313 ? 146.958 132.785 139.460 1.00 304.00 295 ASP A C 1
ATOM 987 O O . ASP A 1 313 ? 145.869 132.426 138.999 1.00 304.00 295 ASP A O 1
ATOM 992 N N . THR A 1 314 ? 147.971 133.164 138.679 1.00 304.66 296 THR A N 1
ATOM 993 C CA . THR A 1 314 ? 147.905 133.070 137.224 1.00 304.66 296 THR A CA 1
ATOM 994 C C . THR A 1 314 ? 148.733 131.929 136.653 1.00 304.66 296 THR A C 1
ATOM 995 O O . THR A 1 314 ? 148.525 131.551 135.495 1.00 304.66 296 THR A O 1
ATOM 999 N N . LEU A 1 315 ? 149.675 131.385 137.427 1.00 108.66 297 LEU A N 1
ATOM 1000 C CA . LEU A 1 315 ? 150.523 130.308 136.926 1.00 108.66 297 LEU A CA 1
ATOM 1001 C C . LEU A 1 315 ? 149.721 129.020 136.782 1.00 108.66 297 LEU A C 1
ATOM 1002 O O . LEU A 1 315 ? 149.540 128.500 135.674 1.00 108.66 297 LEU A O 1
ATOM 1007 N N . GLY A 1 316 ? 149.226 128.495 137.900 1.00 110.33 298 GLY A N 1
ATOM 1008 C CA . GLY A 1 316 ? 148.459 127.268 137.889 1.00 110.33 298 GLY A CA 1
ATOM 1009 C C . GLY A 1 316 ? 146.996 127.441 138.238 1.00 110.33 298 GLY A C 1
ATOM 1010 O O . GLY A 1 316 ? 146.649 127.743 139.385 1.00 110.33 298 GLY A O 1
ATOM 1011 N N . GLY A 1 317 ? 146.130 127.256 137.247 1.00 138.56 299 GLY A N 1
ATOM 1012 C CA . GLY A 1 317 ? 144.700 127.218 137.472 1.00 138.56 299 GLY A CA 1
ATOM 1013 C C . GLY A 1 317 ? 144.156 125.817 137.291 1.00 138.56 299 GLY A C 1
ATOM 1014 O O . GLY A 1 317 ? 144.727 124.853 137.811 1.00 138.56 299 GLY A O 1
ATOM 1015 N N . GLN A 1 318 ? 143.056 125.682 136.559 1.00 145.90 300 GLN A N 1
ATOM 1016 C CA . GLN A 1 318 ? 142.527 124.364 136.253 1.00 145.90 300 GLN A CA 1
ATOM 1017 C C . GLN A 1 318 ? 143.326 123.725 135.123 1.00 145.90 300 GLN A C 1
ATOM 1018 O O . GLN A 1 318 ? 143.632 124.368 134.115 1.00 145.90 300 GLN A O 1
ATOM 1024 N N . ARG A 1 319 ? 143.669 122.448 135.306 1.00 134.16 301 ARG A N 1
ATOM 1025 C CA . ARG A 1 319 ? 144.412 121.711 134.288 1.00 134.16 301 ARG A CA 1
ATOM 1026 C C . ARG A 1 319 ? 143.480 121.195 133.198 1.00 134.16 301 ARG A C 1
ATOM 1027 O O . ARG A 1 319 ? 143.740 121.388 132.005 1.00 134.16 301 ARG A O 1
ATOM 1035 N N . GLY A 1 320 ? 142.384 120.547 133.589 1.00 139.84 302 GLY A N 1
ATOM 1036 C CA . GLY A 1 320 ? 141.431 120.008 132.638 1.00 139.84 302 GLY A CA 1
ATOM 1037 C C . GLY A 1 320 ? 140.438 121.024 132.108 1.00 139.84 302 GLY A C 1
ATOM 1038 O O . GLY A 1 320 ? 139.224 120.799 132.151 1.00 139.84 302 GLY A O 1
ATOM 1039 N N . ASN A 1 321 ? 140.942 122.150 131.607 1.00 141.12 303 ASN A N 1
ATOM 1040 C CA . ASN A 1 321 ? 140.115 123.175 130.995 1.00 141.12 303 ASN A CA 1
ATOM 1041 C C . ASN A 1 321 ? 139.967 122.914 129.494 1.00 141.12 303 ASN A C 1
ATOM 1042 O O . ASN A 1 321 ? 140.552 121.982 128.938 1.00 141.12 303 ASN A O 1
ATOM 1047 N N . SER A 1 322 ? 139.183 123.756 128.823 1.00 142.40 304 SER A N 1
ATOM 1048 C CA . SER A 1 322 ? 138.687 123.448 127.487 1.00 142.40 304 SER A CA 1
ATOM 1049 C C . SER A 1 322 ? 139.310 124.294 126.386 1.00 142.40 304 SER A C 1
ATOM 1050 O O . SER A 1 322 ? 139.982 123.756 125.499 1.00 142.40 304 SER A O 1
ATOM 1053 N N . GLY A 1 323 ? 139.111 125.609 126.416 1.00 143.50 305 GLY A N 1
ATOM 1054 C CA . GLY A 1 323 ? 139.550 126.447 125.320 1.00 143.50 305 GLY A CA 1
ATOM 1055 C C . GLY A 1 323 ? 140.923 127.046 125.528 1.00 143.50 305 GLY A C 1
ATOM 1056 O O . GLY A 1 323 ? 141.320 127.970 124.812 1.00 143.50 305 GLY A O 1
ATOM 1057 N N . GLU A 1 324 ? 141.664 126.517 126.494 1.00 139.10 306 GLU A N 1
ATOM 1058 C CA . GLU A 1 324 ? 143.037 126.928 126.736 1.00 139.10 306 GLU A CA 1
ATOM 1059 C C . GLU A 1 324 ? 143.957 126.049 125.906 1.00 139.10 306 GLU A C 1
ATOM 1060 O O . GLU A 1 324 ? 143.643 124.885 125.637 1.00 139.10 306 GLU A O 1
ATOM 1062 N N . HIS A 1 325 ? 145.077 126.615 125.476 1.00 134.87 307 HIS A N 1
ATOM 1063 C CA . HIS A 1 325 ? 145.979 125.865 124.624 1.00 134.87 307 HIS A CA 1
ATOM 1064 C C . HIS A 1 325 ? 146.767 124.854 125.456 1.00 134.87 307 HIS A C 1
ATOM 1065 O O . HIS A 1 325 ? 146.890 124.974 126.677 1.00 134.87 307 HIS A O 1
ATOM 1072 N N . GLU A 1 326 ? 147.304 123.844 124.770 1.00 282.18 308 GLU A N 1
ATOM 1073 C CA . GLU A 1 326 ? 147.825 122.657 125.439 1.00 282.18 308 GLU A CA 1
ATOM 1074 C C . GLU A 1 326 ? 149.169 122.877 126.117 1.00 282.18 308 GLU A C 1
ATOM 1075 O O . GLU A 1 326 ? 149.586 122.021 126.903 1.00 282.18 308 GLU A O 1
ATOM 1077 N N . ALA A 1 327 ? 149.854 123.987 125.842 1.00 290.60 309 ALA A N 1
ATOM 1078 C CA . ALA A 1 327 ? 151.182 124.198 126.405 1.00 290.60 309 ALA A CA 1
ATOM 1079 C C . ALA A 1 327 ? 151.152 124.542 127.888 1.00 290.60 309 ALA A C 1
ATOM 1080 O O . ALA A 1 327 ? 152.152 124.310 128.580 1.00 290.60 309 ALA A O 1
ATOM 1082 N N . SER A 1 328 ? 150.033 125.083 128.385 1.00 295.40 310 SER A N 1
ATOM 1083 C CA . SER A 1 328 ? 149.898 125.338 129.816 1.00 295.40 310 SER A CA 1
ATOM 1084 C C . SER A 1 328 ? 149.852 124.034 130.601 1.00 295.40 310 SER A C 1
ATOM 1085 O O . SER A 1 328 ? 150.440 123.930 131.682 1.00 295.40 310 SER A O 1
ATOM 1088 N N . ARG A 1 329 ? 149.191 123.017 130.048 1.00 288.44 311 ARG A N 1
ATOM 1089 C CA . ARG A 1 329 ? 149.156 121.707 130.686 1.00 288.44 311 ARG A CA 1
ATOM 1090 C C . ARG A 1 329 ? 150.533 121.054 130.670 1.00 288.44 311 ARG A C 1
ATOM 1091 O O . ARG A 1 329 ? 150.917 120.383 131.633 1.00 288.44 311 ARG A O 1
ATOM 1099 N N . ARG A 1 330 ? 151.307 121.279 129.602 1.00 293.69 312 ARG A N 1
ATOM 1100 C CA . ARG A 1 330 ? 152.652 120.714 129.522 1.00 293.69 312 ARG A CA 1
ATOM 1101 C C . ARG A 1 330 ? 153.608 121.398 130.492 1.00 293.69 312 ARG A C 1
ATOM 1102 O O . ARG A 1 330 ? 154.425 120.727 131.140 1.00 293.69 312 ARG A O 1
ATOM 1110 N N . VAL A 1 331 ? 153.516 122.727 130.627 1.00 285.92 313 VAL A N 1
ATOM 1111 C CA . VAL A 1 331 ? 154.409 123.397 131.568 1.00 285.92 313 VAL A CA 1
ATOM 1112 C C . VAL A 1 331 ? 153.976 123.108 133.005 1.00 285.92 313 VAL A C 1
ATOM 1113 O O . VAL A 1 331 ? 154.821 123.013 133.898 1.00 285.92 313 VAL A O 1
ATOM 1117 N N . LYS A 1 332 ? 152.682 122.867 133.249 1.00 279.79 314 LYS A N 1
ATOM 1118 C CA . LYS A 1 332 ? 152.271 122.483 134.597 1.00 279.79 314 LYS A CA 1
ATOM 1119 C C . LYS A 1 332 ? 152.615 121.031 134.913 1.00 279.79 314 LYS A C 1
ATOM 1120 O O . LYS A 1 332 ? 152.862 120.696 136.076 1.00 279.79 314 LYS A O 1
ATOM 1126 N N . SER A 1 333 ? 152.662 120.159 133.906 1.00 281.91 315 SER A N 1
ATOM 1127 C CA . SER A 1 333 ? 153.141 118.802 134.148 1.00 281.91 315 SER A CA 1
ATOM 1128 C C . SER A 1 333 ? 154.646 118.791 134.406 1.00 281.91 315 SER A C 1
ATOM 1129 O O . SER A 1 333 ? 155.134 118.021 135.243 1.00 281.91 315 SER A O 1
ATOM 1131 N N . GLU A 1 334 ? 155.398 119.652 133.708 1.00 283.37 316 GLU A N 1
ATOM 1132 C CA . GLU A 1 334 ? 156.815 119.814 134.025 1.00 283.37 316 GLU A CA 1
ATOM 1133 C C . GLU A 1 334 ? 157.012 120.497 135.375 1.00 283.37 316 GLU A C 1
ATOM 1134 O O . GLU A 1 334 ? 158.036 120.288 136.034 1.00 283.37 316 GLU A O 1
ATOM 1136 N N . PHE A 1 335 ? 156.046 121.321 135.784 1.00 281.72 317 PHE A N 1
ATOM 1137 C CA . PHE A 1 335 ? 156.048 121.932 137.108 1.00 281.72 317 PHE A CA 1
ATOM 1138 C C . PHE A 1 335 ? 155.852 120.882 138.195 1.00 281.72 317 PHE A C 1
ATOM 1139 O O . PHE A 1 335 ? 156.561 120.888 139.208 1.00 281.72 317 PHE A O 1
ATOM 1147 N N . LEU A 1 336 ? 154.902 119.967 137.995 1.00 266.33 318 LEU A N 1
ATOM 1148 C CA . LEU A 1 336 ? 154.720 118.845 138.910 1.00 266.33 318 LEU A CA 1
ATOM 1149 C C . LEU A 1 336 ? 155.859 117.840 138.840 1.00 266.33 318 LEU A C 1
ATOM 1150 O O . LEU A 1 336 ? 156.044 117.068 139.788 1.00 266.33 318 LEU A O 1
ATOM 1155 N N . VAL A 1 337 ? 156.611 117.821 137.737 1.00 270.44 319 VAL A N 1
ATOM 1156 C CA . VAL A 1 337 ? 157.670 116.832 137.570 1.00 270.44 319 VAL A CA 1
ATOM 1157 C C . VAL A 1 337 ? 158.864 117.142 138.463 1.00 270.44 319 VAL A C 1
ATOM 1158 O O . VAL A 1 337 ? 159.648 116.242 138.793 1.00 270.44 319 VAL A O 1
ATOM 1160 N N . GLN A 1 338 ? 159.034 118.402 138.868 1.00 271.88 320 GLN A N 1
ATOM 1161 C CA . GLN A 1 338 ? 160.208 118.803 139.633 1.00 271.88 320 GLN A CA 1
ATOM 1162 C C . GLN A 1 338 ? 159.872 119.480 140.961 1.00 271.88 320 GLN A C 1
ATOM 1163 O O . GLN A 1 338 ? 160.744 120.136 141.539 1.00 271.88 320 GLN A O 1
ATOM 1169 N N . MET A 1 339 ? 158.639 119.356 141.462 1.00 265.15 321 MET A N 1
ATOM 1170 C CA . MET A 1 339 ? 158.329 119.928 142.773 1.00 265.15 321 MET A CA 1
ATOM 1171 C C . MET A 1 339 ? 158.886 119.080 143.908 1.00 265.15 321 MET A C 1
ATOM 1172 O O . MET A 1 339 ? 159.078 119.586 145.020 1.00 265.15 321 MET A O 1
ATOM 1177 N N . ASP A 1 340 ? 159.130 117.797 143.657 1.00 244.26 322 ASP A N 1
ATOM 1178 C CA . ASP A 1 340 ? 159.640 116.877 144.671 1.00 244.26 322 ASP A CA 1
ATOM 1179 C C . ASP A 1 340 ? 161.164 116.891 144.627 1.00 244.26 322 ASP A C 1
ATOM 1180 O O . ASP A 1 340 ? 161.779 116.305 143.732 1.00 244.26 322 ASP A O 1
ATOM 1185 N N . GLY A 1 341 ? 161.773 117.560 145.601 1.00 243.70 323 GLY A N 1
ATOM 1186 C CA . GLY A 1 341 ? 163.218 117.641 145.692 1.00 243.70 323 GLY A CA 1
ATOM 1187 C C . GLY A 1 341 ? 163.698 118.226 147.005 1.00 243.70 323 GLY A C 1
ATOM 1188 O O . GLY A 1 341 ? 162.895 118.619 147.851 1.00 243.70 323 GLY A O 1
ATOM 1189 N N . ARG A 1 350 ? 166.818 122.288 152.609 1.00 233.86 332 ARG A N 1
ATOM 1190 C CA . ARG A 1 350 ? 167.007 122.260 151.164 1.00 233.86 332 ARG A CA 1
ATOM 1191 C C . ARG A 1 350 ? 166.311 123.442 150.496 1.00 233.86 332 ARG A C 1
ATOM 1192 O O . ARG A 1 350 ? 166.261 124.539 151.051 1.00 233.86 332 ARG A O 1
ATOM 1194 N N . VAL A 1 351 ? 165.775 123.207 149.301 1.00 224.44 333 VAL A N 1
ATOM 1195 C CA . VAL A 1 351 ? 165.090 124.246 148.538 1.00 224.44 333 VAL A CA 1
ATOM 1196 C C . VAL A 1 351 ? 163.675 124.404 149.083 1.00 224.44 333 VAL A C 1
ATOM 1197 O O . VAL A 1 351 ? 162.887 123.452 149.079 1.00 224.44 333 VAL A O 1
ATOM 1201 N N . PHE A 1 352 ? 163.345 125.609 149.536 1.00 220.76 334 PHE A N 1
ATOM 1202 C CA . PHE A 1 352 ? 162.080 125.888 150.214 1.00 220.76 334 PHE A CA 1
ATOM 1203 C C . PHE A 1 352 ? 161.228 126.759 149.297 1.00 220.76 334 PHE A C 1
ATOM 1204 O O . PHE A 1 352 ? 161.440 127.971 149.205 1.00 220.76 334 PHE A O 1
ATOM 1212 N N . VAL A 1 353 ? 160.267 126.147 148.622 1.00 221.75 335 VAL A N 1
ATOM 1213 C CA . VAL A 1 353 ? 159.355 126.888 147.760 1.00 221.75 335 VAL A CA 1
ATOM 1214 C C . VAL A 1 353 ? 158.254 127.491 148.622 1.00 221.75 335 VAL A C 1
ATOM 1215 O O . VAL A 1 353 ? 157.843 126.900 149.625 1.00 221.75 335 VAL A O 1
ATOM 1219 N N . LEU A 1 354 ? 157.790 128.685 148.257 1.00 228.20 336 LEU A N 1
ATOM 1220 C CA . LEU A 1 354 ? 156.726 129.343 149.002 1.00 228.20 336 LEU A CA 1
ATOM 1221 C C . LEU A 1 354 ? 155.848 130.121 148.033 1.00 228.20 336 LEU A C 1
ATOM 1222 O O . LEU A 1 354 ? 156.354 130.794 147.132 1.00 228.20 336 LEU A O 1
ATOM 1227 N N . ALA A 1 355 ? 154.537 130.056 148.255 1.00 234.59 337 ALA A N 1
ATOM 1228 C CA . ALA A 1 355 ? 153.553 130.668 147.379 1.00 234.59 337 ALA A CA 1
ATOM 1229 C C . ALA A 1 355 ? 152.883 131.839 148.080 1.00 234.59 337 ALA A C 1
ATOM 1230 O O . ALA A 1 355 ? 152.813 131.894 149.311 1.00 234.59 337 ALA A O 1
ATOM 1232 N N . ALA A 1 356 ? 152.404 132.786 147.278 1.00 255.23 338 ALA A N 1
ATOM 1233 C CA . ALA A 1 356 ? 151.586 133.890 147.762 1.00 255.23 338 ALA A CA 1
ATOM 1234 C C . ALA A 1 356 ? 150.492 134.136 146.740 1.00 255.23 338 ALA A C 1
ATOM 1235 O O . ALA A 1 356 ? 150.783 134.352 145.560 1.00 255.23 338 ALA A O 1
ATOM 1237 N N . THR A 1 357 ? 149.240 134.095 147.184 1.00 281.36 339 THR A N 1
ATOM 1238 C CA . THR A 1 357 ? 148.103 134.266 146.295 1.00 281.36 339 THR A CA 1
ATOM 1239 C C . THR A 1 357 ? 147.109 135.264 146.877 1.00 281.36 339 THR A C 1
ATOM 1240 O O . THR A 1 357 ? 146.993 135.425 148.095 1.00 281.36 339 THR A O 1
ATOM 1244 N N . ASN A 1 358 ? 146.425 135.967 145.978 1.00 295.26 340 ASN A N 1
ATOM 1245 C CA . ASN A 1 358 ? 145.312 136.838 146.326 1.00 295.26 340 ASN A CA 1
ATOM 1246 C C . ASN A 1 358 ? 143.969 136.244 145.949 1.00 295.26 340 ASN A C 1
ATOM 1247 O O . ASN A 1 358 ? 142.976 136.497 146.634 1.00 295.26 340 ASN A O 1
ATOM 1252 N N . ILE A 1 359 ? 143.924 135.474 144.866 1.00 302.23 341 ILE A N 1
ATOM 1253 C CA . ILE A 1 359 ? 142.741 134.734 144.442 1.00 302.23 341 ILE A CA 1
ATOM 1254 C C . ILE A 1 359 ? 143.074 133.252 144.578 1.00 302.23 341 ILE A C 1
ATOM 1255 O O . ILE A 1 359 ? 143.625 132.652 143.644 1.00 302.23 341 ILE A O 1
ATOM 1260 N N . PRO A 1 360 ? 142.794 132.631 145.727 1.00 305.07 342 PRO A N 1
ATOM 1261 C CA . PRO A 1 360 ? 143.166 131.221 145.910 1.00 305.07 342 PRO A CA 1
ATOM 1262 C C . PRO A 1 360 ? 142.133 130.218 145.416 1.00 305.07 342 PRO A C 1
ATOM 1263 O O . PRO A 1 360 ? 142.458 129.036 145.274 1.00 305.07 342 PRO A O 1
ATOM 1267 N N . TRP A 1 361 ? 140.898 130.649 145.155 1.00 320.54 343 TRP A N 1
ATOM 1268 C CA . TRP A 1 361 ? 139.870 129.689 144.770 1.00 320.54 343 TRP A CA 1
ATOM 1269 C C . TRP A 1 361 ? 139.993 129.215 143.328 1.00 320.54 343 TRP A C 1
ATOM 1270 O O . TRP A 1 361 ? 139.301 128.263 142.951 1.00 320.54 343 TRP A O 1
ATOM 1281 N N . GLU A 1 362 ? 140.851 129.836 142.521 1.00 311.69 344 GLU A N 1
ATOM 1282 C CA . GLU A 1 362 ? 141.150 129.344 141.180 1.00 311.69 344 GLU A CA 1
ATOM 1283 C C . GLU A 1 362 ? 142.142 128.184 141.174 1.00 311.69 344 GLU A C 1
ATOM 1284 O O . GLU A 1 362 ? 142.456 127.668 140.095 1.00 311.69 344 GLU A O 1
ATOM 1290 N N . LEU A 1 363 ? 142.641 127.766 142.336 1.00 309.97 345 LEU A N 1
ATOM 1291 C CA . LEU A 1 363 ? 143.678 126.748 142.406 1.00 309.97 345 LEU A CA 1
ATOM 1292 C C . LEU A 1 363 ? 143.091 125.355 142.208 1.00 309.97 345 LEU A C 1
ATOM 1293 O O . LEU A 1 363 ? 141.942 125.083 142.564 1.00 309.97 345 LEU A O 1
ATOM 1298 N N . ASP A 1 364 ? 143.905 124.469 141.640 1.00 303.08 346 ASP A N 1
ATOM 1299 C CA . ASP A 1 364 ? 143.467 123.130 141.281 1.00 303.08 346 ASP A CA 1
ATOM 1300 C C . ASP A 1 364 ? 143.414 122.219 142.505 1.00 303.08 346 ASP A C 1
ATOM 1301 O O . ASP A 1 364 ? 144.015 122.491 143.547 1.00 303.08 346 ASP A O 1
ATOM 1303 N N . GLU A 1 365 ? 142.682 121.112 142.354 1.00 286.28 347 GLU A N 1
ATOM 1304 C CA . GLU A 1 365 ? 142.533 120.160 143.448 1.00 286.28 347 GLU A CA 1
ATOM 1305 C C . GLU A 1 365 ? 143.790 119.326 143.649 1.00 286.28 347 GLU A C 1
ATOM 1306 O O . GLU A 1 365 ? 143.991 118.763 144.731 1.00 286.28 347 GLU A O 1
ATOM 1308 N N . ALA A 1 366 ? 144.633 119.217 142.623 1.00 268.10 348 ALA A N 1
ATOM 1309 C CA . ALA A 1 366 ? 145.892 118.494 142.742 1.00 268.10 348 ALA A CA 1
ATOM 1310 C C . ALA A 1 366 ? 147.074 119.399 143.066 1.00 268.10 348 ALA A C 1
ATOM 1311 O O . ALA A 1 366 ? 148.133 118.894 143.457 1.00 268.10 348 ALA A O 1
ATOM 1313 N N . LEU A 1 367 ? 146.927 120.717 142.911 1.00 265.77 349 LEU A N 1
ATOM 1314 C CA . LEU A 1 367 ? 148.015 121.624 143.256 1.00 265.77 349 LEU A CA 1
ATOM 1315 C C . LEU A 1 367 ? 148.145 121.792 144.763 1.00 265.77 349 LEU A C 1
ATOM 1316 O O . LEU A 1 367 ? 149.260 121.890 145.287 1.00 265.77 349 LEU A O 1
ATOM 1321 N N . ARG A 1 368 ? 147.020 121.798 145.477 1.00 273.85 350 ARG A N 1
ATOM 1322 C CA . ARG A 1 368 ? 147.003 122.138 146.895 1.00 273.85 350 ARG A CA 1
ATOM 1323 C C . ARG A 1 368 ? 147.537 121.040 147.808 1.00 273.85 350 ARG A C 1
ATOM 1324 O O . ARG A 1 368 ? 147.567 121.247 149.026 1.00 273.85 350 ARG A O 1
ATOM 1332 N N . ARG A 1 369 ? 147.940 119.885 147.274 1.00 250.32 351 ARG A N 1
ATOM 1333 C CA . ARG A 1 369 ? 148.444 118.823 148.138 1.00 250.32 351 ARG A CA 1
ATOM 1334 C C . ARG A 1 369 ? 149.821 119.169 148.692 1.00 250.32 351 ARG A C 1
ATOM 1335 O O . ARG A 1 369 ? 150.101 118.923 149.871 1.00 250.32 351 ARG A O 1
ATOM 1343 N N . ARG A 1 370 ? 150.687 119.758 147.865 1.00 249.91 352 ARG A N 1
ATOM 1344 C CA . ARG A 1 370 ? 152.014 120.154 148.322 1.00 249.91 352 ARG A CA 1
ATOM 1345 C C . ARG A 1 370 ? 151.984 121.425 149.162 1.00 249.91 352 ARG A C 1
ATOM 1346 O O . ARG A 1 370 ? 152.887 121.631 149.979 1.00 249.91 352 ARG A O 1
ATOM 1354 N N . PHE A 1 371 ? 150.963 122.264 149.003 1.00 258.02 353 PHE A N 1
ATOM 1355 C CA . PHE A 1 371 ? 150.846 123.497 149.783 1.00 258.02 353 PHE A CA 1
ATOM 1356 C C . PHE A 1 371 ? 150.426 123.120 151.197 1.00 258.02 353 PHE A C 1
ATOM 1357 O O . PHE A 1 371 ? 149.241 122.934 151.483 1.00 258.02 353 PHE A O 1
ATOM 1365 N N . GLU A 1 372 ? 151.412 123.017 152.088 1.00 239.36 354 GLU A N 1
ATOM 1366 C CA . GLU A 1 372 ? 151.247 122.385 153.390 1.00 239.36 354 GLU A CA 1
ATOM 1367 C C . GLU A 1 372 ? 150.502 123.242 154.405 1.00 239.36 354 GLU A C 1
ATOM 1368 O O . GLU A 1 372 ? 150.052 122.707 155.423 1.00 239.36 354 GLU A O 1
ATOM 1374 N N . LYS A 1 373 ? 150.348 124.540 154.159 1.00 233.06 355 LYS A N 1
ATOM 1375 C CA . LYS A 1 373 ? 149.599 125.402 155.066 1.00 233.06 355 LYS A CA 1
ATOM 1376 C C . LYS A 1 373 ? 149.081 126.592 154.277 1.00 233.06 355 LYS A C 1
ATOM 1377 O O . LYS A 1 373 ? 149.874 127.372 153.744 1.00 233.06 355 LYS A O 1
ATOM 1379 N N . ARG A 1 374 ? 147.764 126.737 154.212 1.00 247.52 356 ARG A N 1
ATOM 1380 C CA . ARG A 1 374 ? 147.128 127.859 153.528 1.00 247.52 356 ARG A CA 1
ATOM 1381 C C . ARG A 1 374 ? 146.616 128.793 154.620 1.00 247.52 356 ARG A C 1
ATOM 1382 O O . ARG A 1 374 ? 145.444 128.755 154.997 1.00 247.52 356 ARG A O 1
ATOM 1384 N N . ILE A 1 375 ? 147.501 129.644 155.104 1.00 248.63 357 ILE A N 1
ATOM 1385 C CA . ILE A 1 375 ? 147.292 130.418 156.320 1.00 248.63 357 ILE A CA 1
ATOM 1386 C C . ILE A 1 375 ? 146.453 131.652 156.001 1.00 248.63 357 ILE A C 1
ATOM 1387 O O . ILE A 1 375 ? 146.532 132.225 154.909 1.00 248.63 357 ILE A O 1
ATOM 1392 N N . PHE A 1 376 ? 145.606 132.044 156.954 1.00 269.74 358 PHE A N 1
ATOM 1393 C CA . PHE A 1 376 ? 144.737 133.208 156.816 1.00 269.74 358 PHE A CA 1
ATOM 1394 C C . PHE A 1 376 ? 145.494 134.441 157.303 1.00 269.74 358 PHE A C 1
ATOM 1395 O O . PHE A 1 376 ? 145.777 134.570 158.498 1.00 269.74 358 PHE A O 1
ATOM 1403 N N . ILE A 1 377 ? 145.815 135.347 156.386 1.00 264.06 359 ILE A N 1
ATOM 1404 C CA . ILE A 1 377 ? 146.602 136.539 156.693 1.00 264.06 359 ILE A CA 1
ATOM 1405 C C . ILE A 1 377 ? 145.650 137.723 156.832 1.00 264.06 359 ILE A C 1
ATOM 1406 O O . ILE A 1 377 ? 144.893 138.003 155.891 1.00 264.06 359 ILE A O 1
ATOM 1411 N N . PRO A 1 378 ? 145.658 138.438 157.965 1.00 103.63 360 PRO A N 1
ATOM 1412 C CA . PRO A 1 378 ? 144.691 139.526 158.178 1.00 103.63 360 PRO A CA 1
ATOM 1413 C C . PRO A 1 378 ? 145.160 140.901 157.712 1.00 103.63 360 PRO A C 1
ATOM 1414 O O . PRO A 1 378 ? 146.207 141.042 157.072 1.00 103.63 360 PRO A O 1
ATOM 1418 N N . LEU A 1 379 ? 144.363 141.918 158.040 1.00 110.51 361 LEU A N 1
ATOM 1419 C CA . LEU A 1 379 ? 144.644 143.291 157.648 1.00 110.51 361 LEU A CA 1
ATOM 1420 C C . LEU A 1 379 ? 145.801 143.866 158.475 1.00 110.51 361 LEU A C 1
ATOM 1421 O O . LEU A 1 379 ? 145.987 143.498 159.637 1.00 110.51 361 LEU A O 1
ATOM 1426 N N . PRO A 1 380 ? 146.608 144.756 157.894 1.00 132.21 362 PRO A N 1
ATOM 1427 C CA . PRO A 1 380 ? 147.814 145.231 158.576 1.00 132.21 362 PRO A CA 1
ATOM 1428 C C . PRO A 1 380 ? 147.583 146.471 159.434 1.00 132.21 362 PRO A C 1
ATOM 1429 O O . PRO A 1 380 ? 146.503 147.064 159.453 1.00 132.21 362 PRO A O 1
ATOM 1433 N N . ASP A 1 381 ? 148.642 146.853 160.147 1.00 152.03 363 ASP A N 1
ATOM 1434 C CA . ASP A 1 381 ? 148.634 147.993 161.051 1.00 152.03 363 ASP A CA 1
ATOM 1435 C C . ASP A 1 381 ? 149.059 149.254 160.287 1.00 152.03 363 ASP A C 1
ATOM 1436 O O . ASP A 1 381 ? 149.110 149.276 159.055 1.00 152.03 363 ASP A O 1
ATOM 1441 N N . ILE A 1 382 ? 149.378 150.322 161.024 1.00 150.69 364 ILE A N 1
ATOM 1442 C CA . ILE A 1 382 ? 149.600 151.661 160.484 1.00 150.69 364 ILE A CA 1
ATOM 1443 C C . ILE A 1 382 ? 150.923 151.804 159.730 1.00 150.69 364 ILE A C 1
ATOM 1444 O O . ILE A 1 382 ? 151.074 152.755 158.953 1.00 150.69 364 ILE A O 1
ATOM 1449 N N . ASP A 1 383 ? 151.821 150.816 159.856 1.00 134.61 365 ASP A N 1
ATOM 1450 C CA . ASP A 1 383 ? 153.276 151.006 159.811 1.00 134.61 365 ASP A CA 1
ATOM 1451 C C . ASP A 1 383 ? 153.801 151.703 158.548 1.00 134.61 365 ASP A C 1
ATOM 1452 O O . ASP A 1 383 ? 154.549 152.682 158.642 1.00 134.61 365 ASP A O 1
ATOM 1457 N N . ALA A 1 384 ? 153.421 151.232 157.359 1.00 119.11 366 ALA A N 1
ATOM 1458 C CA . ALA A 1 384 ? 154.056 151.678 156.123 1.00 119.11 366 ALA A CA 1
ATOM 1459 C C . ALA A 1 384 ? 153.147 152.517 155.237 1.00 119.11 366 ALA A C 1
ATOM 1460 O O . ALA A 1 384 ? 153.594 152.987 154.186 1.00 119.11 366 ALA A O 1
ATOM 1462 N N . ARG A 1 385 ? 151.885 152.710 155.618 1.00 115.31 367 ARG A N 1
ATOM 1463 C CA . ARG A 1 385 ? 151.006 153.551 154.818 1.00 115.31 367 ARG A CA 1
ATOM 1464 C C . ARG A 1 385 ? 151.291 155.030 155.046 1.00 115.31 367 ARG A C 1
ATOM 1465 O O . ARG A 1 385 ? 151.134 155.833 154.124 1.00 115.31 367 ARG A O 1
ATOM 1473 N N . LYS A 1 386 ? 151.724 155.398 156.257 1.00 107.86 368 LYS A N 1
ATOM 1474 C CA . LYS A 1 386 ? 151.976 156.799 156.591 1.00 107.86 368 LYS A CA 1
ATOM 1475 C C . LYS A 1 386 ? 153.168 157.351 155.816 1.00 107.86 368 LYS A C 1
ATOM 1476 O O . LYS A 1 386 ? 153.127 158.489 155.329 1.00 107.86 368 LYS A O 1
ATOM 1482 N N . LYS A 1 387 ? 154.239 156.563 155.696 1.00 110.29 369 LYS A N 1
ATOM 1483 C CA . LYS A 1 387 ? 155.392 157.003 154.917 1.00 110.29 369 LYS A CA 1
ATOM 1484 C C . LYS A 1 387 ? 155.064 157.091 153.431 1.00 110.29 369 LYS A C 1
ATOM 1485 O O . LYS A 1 387 ? 155.627 157.934 152.727 1.00 110.29 369 LYS A O 1
ATOM 1491 N N . LEU A 1 388 ? 154.121 156.278 152.950 1.00 98.91 370 LEU A N 1
ATOM 1492 C CA . LEU A 1 388 ? 153.669 156.404 151.568 1.00 98.91 370 LEU A CA 1
ATOM 1493 C C . LEU A 1 388 ? 152.759 157.612 151.369 1.00 98.91 370 LEU A C 1
ATOM 1494 O O . LEU A 1 388 ? 152.753 158.194 150.277 1.00 98.91 370 LEU A O 1
ATOM 1499 N N . ILE A 1 389 ? 151.989 157.996 152.397 1.00 127.04 371 ILE A N 1
ATOM 1500 C CA . ILE A 1 389 ? 151.270 159.272 152.371 1.00 127.04 371 ILE A CA 1
ATOM 1501 C C . ILE A 1 389 ? 152.260 160.426 152.270 1.00 127.04 371 ILE A C 1
ATOM 1502 O O . ILE A 1 389 ? 152.084 161.353 151.472 1.00 127.04 371 ILE A O 1
ATOM 1507 N N . GLU A 1 390 ? 153.336 160.362 153.061 1.00 139.80 372 GLU A N 1
ATOM 1508 C CA . GLU A 1 390 ? 154.337 161.427 153.058 1.00 139.80 372 GLU A CA 1
ATOM 1509 C C . GLU A 1 390 ? 155.116 161.477 151.747 1.00 139.80 372 GLU A C 1
ATOM 1510 O O . GLU A 1 390 ? 155.424 162.567 151.251 1.00 139.80 372 GLU A O 1
ATOM 1516 N N . LYS A 1 391 ? 155.411 160.320 151.155 1.00 129.39 373 LYS A N 1
ATOM 1517 C CA . LYS A 1 391 ? 156.169 160.291 149.911 1.00 129.39 373 LYS A CA 1
ATOM 1518 C C . LYS A 1 391 ? 155.301 160.635 148.708 1.00 129.39 373 LYS A C 1
ATOM 1519 O O . LYS A 1 391 ? 155.809 161.170 147.717 1.00 129.39 373 LYS A O 1
ATOM 1525 N N . SER A 1 392 ? 154.003 160.346 148.772 1.00 127.01 374 SER A N 1
ATOM 1526 C CA . SER A 1 392 ? 153.121 160.552 147.632 1.00 127.01 374 SER A CA 1
ATOM 1527 C C . SER A 1 392 ? 152.600 161.982 147.511 1.00 127.01 374 SER A C 1
ATOM 1528 O O . SER A 1 392 ? 151.898 162.280 146.539 1.00 127.01 374 SER A O 1
ATOM 1531 N N . MET A 1 393 ? 152.916 162.873 148.455 1.00 130.14 375 MET A N 1
ATOM 1532 C CA . MET A 1 393 ? 152.450 164.253 148.384 1.00 130.14 375 MET A CA 1
ATOM 1533 C C . MET A 1 393 ? 153.580 165.248 148.126 1.00 130.14 375 MET A C 1
ATOM 1534 O O . MET A 1 393 ? 153.370 166.461 148.246 1.00 130.14 375 MET A O 1
ATOM 1539 N N . GLU A 1 394 ? 154.761 164.772 147.734 1.00 93.04 376 GLU A N 1
ATOM 1540 C CA . GLU A 1 394 ? 155.885 165.668 147.497 1.00 96.30 376 GLU A CA 1
ATOM 1541 C C . GLU A 1 394 ? 155.685 166.435 146.193 1.00 92.96 376 GLU A C 1
ATOM 1542 O O . GLU A 1 394 ? 155.135 165.912 145.219 1.00 99.39 376 GLU A O 1
ATOM 1548 N N . GLY A 1 395 ? 156.095 167.701 146.201 1.00 78.43 377 GLY A N 1
ATOM 1549 C CA . GLY A 1 395 ? 155.831 168.600 145.103 1.00 79.07 377 GLY A CA 1
ATOM 1550 C C . GLY A 1 395 ? 154.549 169.393 145.230 1.00 84.53 377 GLY A C 1
ATOM 1551 O O . GLY A 1 395 ? 154.325 170.310 144.429 1.00 93.14 377 GLY A O 1
ATOM 1552 N N . THR A 1 396 ? 153.702 169.074 146.209 1.00 90.69 378 THR A N 1
ATOM 1553 C CA . THR A 1 396 ? 152.428 169.746 146.405 1.00 91.08 378 THR A CA 1
ATOM 1554 C C . THR A 1 396 ? 152.433 170.493 147.728 1.00 86.40 378 THR A C 1
ATOM 1555 O O . THR A 1 396 ? 152.786 169.903 148.759 1.00 84.77 378 THR A O 1
ATOM 1559 N N . PRO A 1 397 ? 152.080 171.782 147.737 1.00 72.31 379 PRO A N 1
ATOM 1560 C CA . PRO A 1 397 ? 152.066 172.545 148.995 1.00 73.04 379 PRO A CA 1
ATOM 1561 C C . PRO A 1 397 ? 150.984 172.049 149.944 1.00 74.61 379 PRO A C 1
ATOM 1562 O O . PRO A 1 397 ? 149.865 171.741 149.529 1.00 88.39 379 PRO A O 1
ATOM 1566 N N . LYS A 1 398 ? 151.337 171.956 151.223 1.00 77.56 380 LYS A N 1
ATOM 1567 C CA . LYS A 1 398 ? 150.432 171.471 152.251 1.00 84.90 380 LYS A CA 1
ATOM 1568 C C . LYS A 1 398 ? 150.484 172.389 153.463 1.00 89.01 380 LYS A C 1
ATOM 1569 O O . LYS A 1 398 ? 151.521 172.986 153.767 1.00 88.30 380 LYS A O 1
ATOM 1575 N N . SER A 1 399 ? 149.349 172.502 154.149 1.00 85.09 381 SER A N 1
ATOM 1576 C CA . SER A 1 399 ? 149.285 173.251 155.394 1.00 95.41 381 SER A CA 1
ATOM 1577 C C . SER A 1 399 ? 149.895 172.446 156.540 1.00 91.59 381 SER A C 1
ATOM 1578 O O . SER A 1 399 ? 150.136 171.241 156.433 1.00 92.30 381 SER A O 1
ATOM 1581 N N . ASP A 1 400 ? 150.147 173.136 157.653 1.00 96.91 382 ASP A N 1
ATOM 1582 C CA . ASP A 1 400 ? 150.697 172.516 158.852 1.00 103.01 382 ASP A CA 1
ATOM 1583 C C . ASP A 1 400 ? 149.617 172.115 159.851 1.00 104.40 382 ASP A C 1
ATOM 1584 O O . ASP A 1 400 ? 149.879 172.073 161.061 1.00 110.22 382 ASP A O 1
ATOM 1589 N N . GLU A 1 401 ? 148.404 171.825 159.377 1.00 101.60 383 GLU A N 1
ATOM 1590 C CA . GLU A 1 401 ? 147.293 171.451 160.243 1.00 97.30 383 GLU A CA 1
ATOM 1591 C C . GLU A 1 401 ? 146.801 170.032 159.984 1.00 86.99 383 GLU A C 1
ATOM 1592 O O . GLU A 1 401 ? 145.829 169.600 160.616 1.00 88.82 383 GLU A O 1
ATOM 1598 N N . ILE A 1 402 ? 147.441 169.300 159.084 1.00 134.23 384 ILE A N 1
ATOM 1599 C CA . ILE A 1 402 ? 147.052 167.932 158.771 1.00 134.23 384 ILE A CA 1
ATOM 1600 C C . ILE A 1 402 ? 147.788 166.992 159.717 1.00 134.23 384 ILE A C 1
ATOM 1601 O O . ILE A 1 402 ? 149.000 167.122 159.925 1.00 134.23 384 ILE A O 1
ATOM 1606 N N . ASN A 1 403 ? 147.056 166.041 160.296 1.00 129.10 385 ASN A N 1
ATOM 1607 C CA . ASN A 1 403 ? 147.609 165.070 161.236 1.00 129.10 385 ASN A CA 1
ATOM 1608 C C . ASN A 1 403 ? 147.582 163.700 160.571 1.00 129.10 385 ASN A C 1
ATOM 1609 O O . ASN A 1 403 ? 146.505 163.166 160.284 1.00 129.10 385 ASN A O 1
ATOM 1614 N N . TYR A 1 404 ? 148.765 163.128 160.332 1.00 114.99 386 TYR A N 1
ATOM 1615 C CA . TYR A 1 404 ? 148.855 161.899 159.551 1.00 114.99 386 TYR A CA 1
ATOM 1616 C C . TYR A 1 404 ? 148.491 160.664 160.361 1.00 114.99 386 TYR A C 1
ATOM 1617 O O . TYR A 1 404 ? 148.245 159.608 159.771 1.00 114.99 386 TYR A O 1
ATOM 1626 N N . ASP A 1 405 ? 148.453 160.769 161.690 1.00 116.22 387 ASP A N 1
ATOM 1627 C CA . ASP A 1 405 ? 148.065 159.624 162.507 1.00 116.22 387 ASP A CA 1
ATOM 1628 C C . ASP A 1 405 ? 146.575 159.325 162.379 1.00 116.22 387 ASP A C 1
ATOM 1629 O O . ASP A 1 405 ? 146.175 158.157 162.298 1.00 116.22 387 ASP A O 1
ATOM 1634 N N . ASP A 1 406 ? 145.743 160.370 162.339 1.00 113.62 388 ASP A N 1
ATOM 1635 C CA . ASP A 1 406 ? 144.302 160.172 162.218 1.00 113.62 388 ASP A CA 1
ATOM 1636 C C . ASP A 1 406 ? 143.930 159.657 160.833 1.00 113.62 388 ASP A C 1
ATOM 1637 O O . ASP A 1 406 ? 142.992 158.864 160.691 1.00 113.62 388 ASP A O 1
ATOM 1642 N N . LEU A 1 407 ? 144.655 160.089 159.801 1.00 114.40 389 LEU A N 1
ATOM 1643 C CA . LEU A 1 407 ? 144.386 159.590 158.458 1.00 114.40 389 LEU A CA 1
ATOM 1644 C C . LEU A 1 407 ? 144.951 158.190 158.263 1.00 114.40 389 LEU A C 1
ATOM 1645 O O . LEU A 1 407 ? 144.339 157.363 157.580 1.00 114.40 389 LEU A O 1
ATOM 1650 N N . ALA A 1 408 ? 146.109 157.903 158.857 1.00 111.36 390 ALA A N 1
ATOM 1651 C CA . ALA A 1 408 ? 146.739 156.599 158.710 1.00 111.36 390 ALA A CA 1
ATOM 1652 C C . ALA A 1 408 ? 146.158 155.551 159.649 1.00 111.36 390 ALA A C 1
ATOM 1653 O O . ALA A 1 408 ? 146.497 154.369 159.517 1.00 111.36 390 ALA A O 1
ATOM 1655 N N . ALA A 1 409 ? 145.306 155.953 160.592 1.00 113.61 391 ALA A N 1
ATOM 1656 C CA . ALA A 1 409 ? 144.502 155.018 161.366 1.00 113.61 391 ALA A CA 1
ATOM 1657 C C . ALA A 1 409 ? 143.134 154.774 160.746 1.00 113.61 391 ALA A C 1
ATOM 1658 O O . ALA A 1 409 ? 142.406 153.889 161.208 1.00 113.61 391 ALA A O 1
ATOM 1660 N N . ARG A 1 410 ? 142.774 155.539 159.717 1.00 122.95 392 ARG A N 1
ATOM 1661 C CA . ARG A 1 410 ? 141.512 155.395 159.006 1.00 122.95 392 ARG A CA 1
ATOM 1662 C C . ARG A 1 410 ? 141.684 154.686 157.663 1.00 122.95 392 ARG A C 1
ATOM 1663 O O . ARG A 1 410 ? 140.688 154.355 157.011 1.00 122.95 392 ARG A O 1
ATOM 1671 N N . THR A 1 411 ? 142.919 154.393 157.262 1.00 114.51 393 THR A N 1
ATOM 1672 C CA . THR A 1 411 ? 143.206 153.726 155.993 1.00 114.51 393 THR A CA 1
ATOM 1673 C C . THR A 1 411 ? 143.353 152.222 156.170 1.00 114.51 393 THR A C 1
ATOM 1674 O O . THR A 1 411 ? 144.152 151.582 155.482 1.00 114.51 393 THR A O 1
ATOM 1678 N N . GLU A 1 412 ? 142.592 151.642 157.098 1.00 117.40 394 GLU A N 1
ATOM 1679 C CA . GLU A 1 412 ? 142.670 150.219 157.428 1.00 117.40 394 GLU A CA 1
ATOM 1680 C C . GLU A 1 412 ? 142.127 149.394 156.268 1.00 117.40 394 GLU A C 1
ATOM 1681 O O . GLU A 1 412 ? 140.913 149.293 156.073 1.00 117.40 394 GLU A O 1
ATOM 1687 N N . GLY A 1 413 ? 143.027 148.798 155.491 1.00 113.69 395 GLY A N 1
ATOM 1688 C CA . GLY A 1 413 ? 142.650 147.911 154.406 1.00 113.69 395 GLY A CA 1
ATOM 1689 C C . GLY A 1 413 ? 143.012 148.398 153.019 1.00 113.69 395 GLY A C 1
ATOM 1690 O O . GLY A 1 413 ? 142.766 147.668 152.047 1.00 113.69 395 GLY A O 1
ATOM 1691 N N . PHE A 1 414 ? 143.571 149.598 152.874 1.00 113.60 396 PHE A N 1
ATOM 1692 C CA . PHE A 1 414 ? 143.912 150.114 151.555 1.00 113.60 396 PHE A CA 1
ATOM 1693 C C . PHE A 1 414 ? 145.094 149.362 150.958 1.00 113.60 396 PHE A C 1
ATOM 1694 O O . PHE A 1 414 ? 146.036 148.986 151.661 1.00 113.60 396 PHE A O 1
ATOM 1702 N N . SER A 1 415 ? 145.046 149.160 149.642 1.00 106.59 397 SER A N 1
ATOM 1703 C CA . SER A 1 415 ? 146.111 148.477 148.918 1.00 106.59 397 SER A CA 1
ATOM 1704 C C . SER A 1 415 ? 147.252 149.435 148.596 1.00 106.59 397 SER A C 1
ATOM 1705 O O . SER A 1 415 ? 147.346 150.518 149.183 1.00 106.59 397 SER A O 1
ATOM 1708 N N . GLY A 1 416 ? 148.143 149.027 147.690 1.00 109.86 398 GLY A N 1
ATOM 1709 C CA . GLY A 1 416 ? 149.261 149.885 147.329 1.00 109.86 398 GLY A CA 1
ATOM 1710 C C . GLY A 1 416 ? 148.832 151.117 146.554 1.00 109.86 398 GLY A C 1
ATOM 1711 O O . GLY A 1 416 ? 149.248 152.236 146.865 1.00 109.86 398 GLY A O 1
ATOM 1712 N N . ALA A 1 417 ? 147.983 150.933 145.545 1.00 105.73 399 ALA A N 1
ATOM 1713 C CA . ALA A 1 417 ? 147.519 152.053 144.738 1.00 105.73 399 ALA A CA 1
ATOM 1714 C C . ALA A 1 417 ? 146.330 152.785 145.351 1.00 105.73 399 ALA A C 1
ATOM 1715 O O . ALA A 1 417 ? 145.953 153.852 144.850 1.00 105.73 399 ALA A O 1
ATOM 1717 N N . ASP A 1 418 ? 145.738 152.257 146.425 1.00 113.13 400 ASP A N 1
ATOM 1718 C CA . ASP A 1 418 ? 144.557 152.898 146.993 1.00 113.13 400 ASP A CA 1
ATOM 1719 C C . ASP A 1 418 ? 144.912 154.172 147.749 1.00 113.13 400 ASP A C 1
ATOM 1720 O O . ASP A 1 418 ? 144.114 155.114 147.780 1.00 113.13 400 ASP A O 1
ATOM 1725 N N . VAL A 1 419 ? 146.111 154.240 148.328 1.00 97.70 401 VAL A N 1
ATOM 1726 C CA . VAL A 1 419 ? 146.555 155.479 148.962 1.00 97.70 401 VAL A CA 1
ATOM 1727 C C . VAL A 1 419 ? 146.835 156.545 147.905 1.00 97.70 401 VAL A C 1
ATOM 1728 O O . VAL A 1 419 ? 146.587 157.743 148.119 1.00 97.70 401 VAL A O 1
ATOM 1732 N N . VAL A 1 420 ? 147.354 156.118 146.749 1.00 93.30 402 VAL A N 1
ATOM 1733 C CA . VAL A 1 420 ? 147.542 157.013 145.610 1.00 93.30 402 VAL A CA 1
ATOM 1734 C C . VAL A 1 420 ? 146.194 157.523 145.115 1.00 93.30 402 VAL A C 1
ATOM 1735 O O . VAL A 1 420 ? 146.048 158.700 144.763 1.00 93.30 402 VAL A O 1
ATOM 1739 N N . SER A 1 421 ? 145.176 156.657 145.129 1.00 97.94 403 SER A N 1
ATOM 1740 C CA . SER A 1 421 ? 143.824 157.091 144.774 1.00 97.94 403 SER A CA 1
ATOM 1741 C C . SER A 1 421 ? 143.257 158.066 145.806 1.00 97.94 403 SER A C 1
ATOM 1742 O O . SER A 1 421 ? 142.522 158.995 145.448 1.00 97.94 403 SER A O 1
ATOM 1745 N N . LEU A 1 422 ? 143.611 157.882 147.083 1.00 98.87 404 LEU A N 1
ATOM 1746 C CA . LEU A 1 422 ? 143.183 158.802 148.138 1.00 98.87 404 LEU A CA 1
ATOM 1747 C C . LEU A 1 422 ? 143.760 160.199 147.927 1.00 98.87 404 LEU A C 1
ATOM 1748 O O . LEU A 1 422 ? 143.029 161.205 147.945 1.00 98.87 404 LEU A O 1
ATOM 1753 N N . CYS A 1 423 ? 145.074 160.278 147.704 1.00 92.56 405 CYS A N 1
ATOM 1754 C CA . CYS A 1 423 ? 145.687 161.584 147.486 1.00 92.56 405 CYS A CA 1
ATOM 1755 C C . CYS A 1 423 ? 145.305 162.181 146.136 1.00 92.56 405 CYS A C 1
ATOM 1756 O O . CYS A 1 423 ? 145.279 163.408 146.009 1.00 92.56 405 CYS A O 1
ATOM 1759 N N . ARG A 1 424 ? 144.953 161.353 145.145 1.00 99.15 406 ARG A N 1
ATOM 1760 C CA . ARG A 1 424 ? 144.457 161.890 143.881 1.00 99.15 406 ARG A CA 1
ATOM 1761 C C . ARG A 1 424 ? 143.061 162.479 144.037 1.00 99.15 406 ARG A C 1
ATOM 1762 O O . ARG A 1 424 ? 142.753 163.512 143.430 1.00 99.15 406 ARG A O 1
ATOM 1770 N N . THR A 1 425 ? 142.210 161.843 144.855 1.00 96.17 407 THR A N 1
ATOM 1771 C CA . THR A 1 425 ? 140.895 162.411 145.147 1.00 96.17 407 THR A CA 1
ATOM 1772 C C . THR A 1 425 ? 141.017 163.735 145.888 1.00 96.17 407 THR A C 1
ATOM 1773 O O . THR A 1 425 ? 140.302 164.692 145.570 1.00 96.17 407 THR A O 1
ATOM 1777 N N . ALA A 1 426 ? 141.948 163.820 146.849 1.00 99.42 408 ALA A N 1
ATOM 1778 C CA . ALA A 1 426 ? 142.179 165.090 147.543 1.00 99.42 408 ALA A CA 1
ATOM 1779 C C . ALA A 1 426 ? 142.728 166.162 146.599 1.00 99.42 408 ALA A C 1
ATOM 1780 O O . ALA A 1 426 ? 142.265 167.314 146.620 1.00 99.42 408 ALA A O 1
ATOM 1782 N N . ALA A 1 427 ? 143.677 165.786 145.734 1.00 95.70 409 ALA A N 1
ATOM 1783 C CA . ALA A 1 427 ? 144.323 166.742 144.842 1.00 95.70 409 ALA A CA 1
ATOM 1784 C C . ALA A 1 427 ? 143.356 167.287 143.798 1.00 95.70 409 ALA A C 1
ATOM 1785 O O . ALA A 1 427 ? 143.370 168.488 143.500 1.00 95.70 409 ALA A O 1
ATOM 1787 N N . ILE A 1 428 ? 142.497 166.434 143.240 1.00 100.88 410 ILE A N 1
ATOM 1788 C CA . ILE A 1 428 ? 141.522 166.932 142.280 1.00 100.88 410 ILE A CA 1
ATOM 1789 C C . ILE A 1 428 ? 140.339 167.587 142.993 1.00 100.88 410 ILE A C 1
ATOM 1790 O O . ILE A 1 428 ? 139.653 168.428 142.398 1.00 100.88 410 ILE A O 1
ATOM 1795 N N . ASN A 1 429 ? 140.116 167.276 144.279 1.00 115.06 411 ASN A N 1
ATOM 1796 C CA . ASN A 1 429 ? 139.139 168.023 145.066 1.00 115.06 411 ASN A CA 1
ATOM 1797 C C . ASN A 1 429 ? 139.568 169.470 145.265 1.00 115.06 411 ASN A C 1
ATOM 1798 O O . ASN A 1 429 ? 138.709 170.360 145.336 1.00 115.06 411 ASN A O 1
ATOM 1803 N N . VAL A 1 430 ? 140.883 169.710 145.358 1.00 117.11 412 VAL A N 1
ATOM 1804 C CA . VAL A 1 430 ? 141.399 171.083 145.368 1.00 117.11 412 VAL A CA 1
ATOM 1805 C C . VAL A 1 430 ? 141.013 171.823 144.087 1.00 117.11 412 VAL A C 1
ATOM 1806 O O . VAL A 1 430 ? 140.659 173.009 144.122 1.00 117.11 412 VAL A O 1
ATOM 1810 N N . LEU A 1 431 ? 141.041 171.133 142.942 1.00 119.10 413 LEU A N 1
ATOM 1811 C CA . LEU A 1 431 ? 140.660 171.783 141.690 1.00 119.10 413 LEU A CA 1
ATOM 1812 C C . LEU A 1 431 ? 139.151 171.980 141.600 1.00 119.10 413 LEU A C 1
ATOM 1813 O O . LEU A 1 431 ? 138.684 173.035 141.155 1.00 119.10 413 LEU A O 1
ATOM 1818 N N . ARG A 1 432 ? 138.376 170.975 142.002 1.00 116.52 414 ARG A N 1
ATOM 1819 C CA . ARG A 1 432 ? 136.931 171.010 141.817 1.00 116.52 414 ARG A CA 1
ATOM 1820 C C . ARG A 1 432 ? 136.207 171.837 142.870 1.00 116.52 414 ARG A C 1
ATOM 1821 O O . ARG A 1 432 ? 135.019 172.127 142.688 1.00 116.52 414 ARG A O 1
ATOM 1829 N N . ARG A 1 433 ? 136.882 172.224 143.958 1.00 124.26 415 ARG A N 1
ATOM 1830 C CA . ARG A 1 433 ? 136.258 173.126 144.923 1.00 124.26 415 ARG A CA 1
ATOM 1831 C C . ARG A 1 433 ? 136.052 174.524 144.351 1.00 124.26 415 ARG A C 1
ATOM 1832 O O . ARG A 1 433 ? 135.171 175.256 144.816 1.00 124.26 415 ARG A O 1
ATOM 1840 N N . TYR A 1 434 ? 136.849 174.917 143.358 1.00 143.48 416 TYR A N 1
ATOM 1841 C CA . TYR A 1 434 ? 136.692 176.218 142.726 1.00 143.48 416 TYR A CA 1
ATOM 1842 C C . TYR A 1 434 ? 135.647 176.140 141.617 1.00 143.48 416 TYR A C 1
ATOM 1843 O O . TYR A 1 434 ? 135.025 175.102 141.380 1.00 143.48 416 TYR A O 1
ATOM 1852 N N . ASP A 1 435 ? 135.453 177.259 140.924 1.00 162.14 417 ASP A N 1
ATOM 1853 C CA . ASP A 1 435 ? 134.431 177.384 139.887 1.00 162.14 417 ASP A CA 1
ATOM 1854 C C . ASP A 1 435 ? 135.111 177.660 138.551 1.00 162.14 417 ASP A C 1
ATOM 1855 O O . ASP A 1 435 ? 135.569 178.778 138.299 1.00 162.14 417 ASP A O 1
ATOM 1857 N N . THR A 1 436 ? 135.168 176.638 137.697 1.00 165.28 418 THR A N 1
ATOM 1858 C CA . THR A 1 436 ? 135.670 176.790 136.340 1.00 165.28 418 THR A CA 1
ATOM 1859 C C . THR A 1 436 ? 134.782 176.120 135.300 1.00 165.28 418 THR A C 1
ATOM 1860 O O . THR A 1 436 ? 135.024 176.294 134.101 1.00 165.28 418 THR A O 1
ATOM 1864 N N . LYS A 1 437 ? 133.761 175.368 135.720 1.00 30.00 419 LYS A N 1
ATOM 1865 C CA . LYS A 1 437 ? 132.848 174.749 134.768 1.00 30.00 419 LYS A CA 1
ATOM 1866 C C . LYS A 1 437 ? 131.760 175.712 134.316 1.00 30.00 419 LYS A C 1
ATOM 1867 O O . LYS A 1 437 ? 131.294 175.626 133.175 1.00 30.00 419 LYS A O 1
ATOM 1873 N N . SER A 1 438 ? 131.341 176.625 135.193 1.00 169.27 420 SER A N 1
ATOM 1874 C CA . SER A 1 438 ? 130.273 177.559 134.858 1.00 169.27 420 SER A CA 1
ATOM 1875 C C . SER A 1 438 ? 130.780 178.691 133.973 1.00 169.27 420 SER A C 1
ATOM 1876 O O . SER A 1 438 ? 130.237 178.933 132.889 1.00 169.27 420 SER A O 1
ATOM 1879 N N . LEU A 1 439 ? 131.823 179.385 134.415 1.00 170.43 421 LEU A N 1
ATOM 1880 C CA . LEU A 1 439 ? 132.420 180.479 133.665 1.00 170.43 421 LEU A CA 1
ATOM 1881 C C . LEU A 1 439 ? 133.557 179.930 132.814 1.00 170.43 421 LEU A C 1
ATOM 1882 O O . LEU A 1 439 ? 134.330 179.080 133.266 1.00 170.43 421 LEU A O 1
ATOM 1887 N N . ARG A 1 440 ? 133.655 180.423 131.582 1.00 163.73 422 ARG A N 1
ATOM 1888 C CA . ARG A 1 440 ? 134.552 179.835 130.601 1.00 163.73 422 ARG A CA 1
ATOM 1889 C C . ARG A 1 440 ? 135.109 180.921 129.694 1.00 163.73 422 ARG A C 1
ATOM 1890 O O . ARG A 1 440 ? 134.499 181.977 129.514 1.00 163.73 422 ARG A O 1
ATOM 1892 N N . GLY A 1 441 ? 136.287 180.647 129.138 1.00 170.35 423 GLY A N 1
ATOM 1893 C CA . GLY A 1 441 ? 136.920 181.529 128.179 1.00 170.35 423 GLY A CA 1
ATOM 1894 C C . GLY A 1 441 ? 137.617 182.736 128.772 1.00 170.35 423 GLY A C 1
ATOM 1895 O O . GLY A 1 441 ? 138.842 182.864 128.679 1.00 170.35 423 GLY A O 1
ATOM 1896 N N . GLY A 1 442 ? 136.846 183.631 129.383 1.00 167.20 424 GLY A N 1
ATOM 1897 C CA . GLY A 1 442 ? 137.371 184.913 129.804 1.00 167.20 424 GLY A CA 1
ATOM 1898 C C . GLY A 1 442 ? 138.276 184.874 131.016 1.00 167.20 424 GLY A C 1
ATOM 1899 O O . GLY A 1 442 ? 137.804 184.657 132.137 1.00 167.20 424 GLY A O 1
ATOM 1900 N N . GLU A 1 443 ? 139.578 185.088 130.776 1.00 30.00 425 GLU A N 1
ATOM 1901 C CA . GLU A 1 443 ? 140.602 185.279 131.812 1.00 30.00 425 GLU A CA 1
ATOM 1902 C C . GLU A 1 443 ? 140.704 184.088 132.763 1.00 30.00 425 GLU A C 1
ATOM 1903 O O . GLU A 1 443 ? 140.863 184.249 133.973 1.00 30.00 425 GLU A O 1
ATOM 1905 N N . LEU A 1 444 ? 140.620 182.877 132.209 1.00 159.73 426 LEU A N 1
ATOM 1906 C CA . LEU A 1 444 ? 140.727 181.671 133.025 1.00 159.73 426 LEU A CA 1
ATOM 1907 C C . LEU A 1 444 ? 142.155 181.407 133.478 1.00 159.73 426 LEU A C 1
ATOM 1908 O O . LEU A 1 444 ? 142.363 180.570 134.365 1.00 159.73 426 LEU A O 1
ATOM 1913 N N . THR A 1 445 ? 143.133 182.093 132.882 1.00 143.59 427 THR A N 1
ATOM 1914 C CA . THR A 1 445 ? 144.533 181.886 133.235 1.00 143.59 427 THR A CA 1
ATOM 1915 C C . THR A 1 445 ? 144.818 182.327 134.664 1.00 143.59 427 THR A C 1
ATOM 1916 O O . THR A 1 445 ? 145.534 181.638 135.396 1.00 143.59 427 THR A O 1
ATOM 1920 N N . ALA A 1 446 ? 144.238 183.452 135.087 1.00 153.30 428 ALA A N 1
ATOM 1921 C CA . ALA A 1 446 ? 144.481 183.946 136.438 1.00 153.30 428 ALA A CA 1
ATOM 1922 C C . ALA A 1 446 ? 143.802 183.070 137.485 1.00 153.30 428 ALA A C 1
ATOM 1923 O O . ALA A 1 446 ? 144.386 182.795 138.541 1.00 153.30 428 ALA A O 1
ATOM 1925 N N . ALA A 1 447 ? 142.573 182.618 137.205 1.00 164.22 429 ALA A N 1
ATOM 1926 C CA . ALA A 1 447 ? 141.879 181.706 138.112 1.00 164.22 429 ALA A CA 1
ATOM 1927 C C . ALA A 1 447 ? 142.597 180.367 138.205 1.00 164.22 429 ALA A C 1
ATOM 1928 O O . ALA A 1 447 ? 142.690 179.779 139.289 1.00 164.22 429 ALA A O 1
ATOM 1930 N N . MET A 1 448 ? 143.157 179.892 137.087 1.00 155.07 430 MET A N 1
ATOM 1931 C CA . MET A 1 448 ? 143.881 178.624 137.104 1.00 155.07 430 MET A CA 1
ATOM 1932 C C . MET A 1 448 ? 145.228 178.750 137.808 1.00 155.07 430 MET A C 1
ATOM 1933 O O . MET A 1 448 ? 145.659 177.816 138.490 1.00 155.07 430 MET A O 1
ATOM 1938 N N . GLU A 1 449 ? 145.903 179.898 137.676 1.00 145.73 431 GLU A N 1
ATOM 1939 C CA . GLU A 1 449 ? 147.155 180.092 138.404 1.00 145.73 431 GLU A CA 1
ATOM 1940 C C . GLU A 1 449 ? 146.908 180.259 139.898 1.00 145.73 431 GLU A C 1
ATOM 1941 O O . GLU A 1 449 ? 147.694 179.769 140.718 1.00 145.73 431 GLU A O 1
ATOM 1947 N N . SER A 1 450 ? 145.817 180.935 140.271 1.00 137.13 432 SER A N 1
ATOM 1948 C CA . SER A 1 450 ? 145.456 181.037 141.681 1.00 137.13 432 SER A CA 1
ATOM 1949 C C . SER A 1 450 ? 145.017 179.689 142.249 1.00 137.13 432 SER A C 1
ATOM 1950 O O . SER A 1 450 ? 145.220 179.423 143.440 1.00 137.13 432 SER A O 1
ATOM 1952 N N . LEU A 1 451 ? 144.423 178.830 141.416 1.00 136.17 433 LEU A N 1
ATOM 1953 C CA . LEU A 1 451 ? 144.092 177.479 141.854 1.00 136.17 433 LEU A CA 1
ATOM 1954 C C . LEU A 1 451 ? 145.348 176.622 141.974 1.00 136.17 433 LEU A C 1
ATOM 1955 O O . LEU A 1 451 ? 145.438 175.763 142.859 1.00 136.17 433 LEU A O 1
ATOM 1960 N N . LYS A 1 452 ? 146.319 176.827 141.079 1.00 132.68 434 LYS A N 1
ATOM 1961 C CA . LYS A 1 452 ? 147.577 176.090 141.150 1.00 132.68 434 LYS A CA 1
ATOM 1962 C C . LYS A 1 452 ? 148.415 176.528 142.342 1.00 132.68 434 LYS A C 1
ATOM 1963 O O . LYS A 1 452 ? 149.205 175.736 142.868 1.00 132.68 434 LYS A O 1
ATOM 1965 N N . ALA A 1 453 ? 148.256 177.778 142.780 1.00 85.50 435 ALA A N 1
ATOM 1966 C CA . ALA A 1 453 ? 148.938 178.240 143.981 1.00 89.87 435 ALA A CA 1
ATOM 1967 C C . ALA A 1 453 ? 148.326 177.670 145.252 1.00 86.86 435 ALA A C 1
ATOM 1968 O O . ALA A 1 453 ? 148.962 177.737 146.309 1.00 95.55 435 ALA A O 1
ATOM 1970 N N . GLU A 1 454 ? 147.113 177.126 145.177 1.00 75.51 436 GLU A N 1
ATOM 1971 C CA . GLU A 1 454 ? 146.415 176.660 146.366 1.00 80.83 436 GLU A CA 1
ATOM 1972 C C . GLU A 1 454 ? 147.054 175.393 146.922 1.00 88.76 436 GLU A C 1
ATOM 1973 O O . GLU A 1 454 ? 147.656 174.596 146.199 1.00 90.94 436 GLU A O 1
ATOM 1975 N N . LEU A 1 455 ? 146.906 175.217 148.229 1.00 126.60 437 LEU A N 1
ATOM 1976 C CA . LEU A 1 455 ? 147.529 174.135 148.969 1.00 126.60 437 LEU A CA 1
ATOM 1977 C C . LEU A 1 455 ? 146.448 173.260 149.590 1.00 126.60 437 LEU A C 1
ATOM 1978 O O . LEU A 1 455 ? 145.295 173.674 149.738 1.00 126.60 437 LEU A O 1
ATOM 1983 N N . VAL A 1 456 ? 146.834 172.044 149.955 1.00 115.16 438 VAL A N 1
ATOM 1984 C CA . VAL A 1 456 ? 145.884 171.061 150.466 1.00 115.16 438 VAL A CA 1
ATOM 1985 C C . VAL A 1 456 ? 145.547 171.382 151.916 1.00 115.16 438 VAL A C 1
ATOM 1986 O O . VAL A 1 456 ? 146.442 171.590 152.745 1.00 115.16 438 VAL A O 1
ATOM 1990 N N . ARG A 1 457 ? 144.256 171.422 152.225 1.00 113.73 439 ARG A N 1
ATOM 1991 C CA . ARG A 1 457 ? 143.779 171.649 153.577 1.00 113.73 439 ARG A CA 1
ATOM 1992 C C . ARG A 1 457 ? 143.337 170.324 154.195 1.00 113.73 439 ARG A C 1
ATOM 1993 O O . ARG A 1 457 ? 143.534 169.247 153.623 1.00 113.73 439 ARG A O 1
ATOM 2001 N N . ASN A 1 458 ? 142.735 170.401 155.386 1.00 117.55 440 ASN A N 1
ATOM 2002 C CA . ASN A 1 458 ? 142.208 169.214 156.053 1.00 117.55 440 ASN A CA 1
ATOM 2003 C C . ASN A 1 458 ? 140.842 168.829 155.496 1.00 117.55 440 ASN A C 1
ATOM 2004 O O . ASN A 1 458 ? 140.449 167.658 155.562 1.00 117.55 440 ASN A O 1
ATOM 2009 N N . ILE A 1 459 ? 140.122 169.799 154.928 1.00 114.80 441 ILE A N 1
ATOM 2010 C CA . ILE A 1 459 ? 138.827 169.528 154.313 1.00 114.80 441 ILE A CA 1
ATOM 2011 C C . ILE A 1 459 ? 139.002 168.709 153.034 1.00 114.80 441 ILE A C 1
ATOM 2012 O O . ILE A 1 459 ? 138.158 167.863 152.716 1.00 114.80 441 ILE A O 1
ATOM 2017 N N . ASP A 1 460 ? 140.126 168.892 152.325 1.00 118.63 442 ASP A N 1
ATOM 2018 C CA . ASP A 1 460 ? 140.412 168.105 151.123 1.00 118.63 442 ASP A CA 1
ATOM 2019 C C . ASP A 1 460 ? 140.604 166.628 151.454 1.00 118.63 442 ASP A C 1
ATOM 2020 O O . ASP A 1 460 ? 140.016 165.754 150.809 1.00 118.63 442 ASP A O 1
ATOM 2025 N N . PHE A 1 461 ? 141.401 166.333 152.486 1.00 112.32 443 PHE A N 1
ATOM 2026 C CA . PHE A 1 461 ? 141.611 164.946 152.892 1.00 112.32 443 PHE A CA 1
ATOM 2027 C C . PHE A 1 461 ? 140.372 164.352 153.556 1.00 112.32 443 PHE A C 1
ATOM 2028 O O . PHE A 1 461 ? 140.113 163.149 153.415 1.00 112.32 443 PHE A O 1
ATOM 2036 N N . GLU A 1 462 ? 139.595 165.176 154.271 1.00 121.28 444 GLU A N 1
ATOM 2037 C CA . GLU A 1 462 ? 138.367 164.693 154.899 1.00 121.28 444 GLU A CA 1
ATOM 2038 C C . GLU A 1 462 ? 137.303 164.364 153.859 1.00 121.28 444 GLU A C 1
ATOM 2039 O O . GLU A 1 462 ? 136.564 163.384 154.006 1.00 121.28 444 GLU A O 1
ATOM 2045 N N . ALA A 1 463 ? 137.213 165.165 152.797 1.00 120.20 445 ALA A N 1
ATOM 2046 C CA . ALA A 1 463 ? 136.325 164.846 151.689 1.00 120.20 445 ALA A CA 1
ATOM 2047 C C . ALA A 1 463 ? 136.882 163.745 150.799 1.00 120.20 445 ALA A C 1
ATOM 2048 O O . ALA A 1 463 ? 136.116 163.119 150.059 1.00 120.20 445 ALA A O 1
ATOM 2050 N N . ALA A 1 464 ? 138.196 163.501 150.849 1.00 118.20 446 ALA A N 1
ATOM 2051 C CA . ALA A 1 464 ? 138.794 162.436 150.054 1.00 118.20 446 ALA A CA 1
ATOM 2052 C C . ALA A 1 464 ? 138.652 161.068 150.709 1.00 118.20 446 ALA A C 1
ATOM 2053 O O . ALA A 1 464 ? 138.527 160.064 150.000 1.00 118.20 446 ALA A O 1
ATOM 2055 N N . LEU A 1 465 ? 138.671 161.000 152.043 1.00 126.89 447 LEU A N 1
ATOM 2056 C CA . LEU A 1 465 ? 138.512 159.709 152.704 1.00 126.89 447 LEU A CA 1
ATOM 2057 C C . LEU A 1 465 ? 137.089 159.173 152.587 1.00 126.89 447 LEU A C 1
ATOM 2058 O O . LEU A 1 465 ? 136.883 157.965 152.738 1.00 126.89 447 LEU A O 1
ATOM 2063 N N . GLN A 1 466 ? 136.108 160.039 152.334 1.00 136.33 448 GLN A N 1
ATOM 2064 C CA . GLN A 1 466 ? 134.740 159.606 152.085 1.00 136.33 448 GLN A CA 1
ATOM 2065 C C . GLN A 1 466 ? 134.424 159.455 150.603 1.00 136.33 448 GLN A C 1
ATOM 2066 O O . GLN A 1 466 ? 133.348 158.950 150.265 1.00 136.33 448 GLN A O 1
ATOM 2072 N N . ALA A 1 467 ? 135.331 159.870 149.714 1.00 140.49 449 ALA A N 1
ATOM 2073 C CA . ALA A 1 467 ? 135.129 159.729 148.280 1.00 140.49 449 ALA A CA 1
ATOM 2074 C C . ALA A 1 467 ? 136.098 158.768 147.611 1.00 140.49 449 ALA A C 1
ATOM 2075 O O . ALA A 1 467 ? 135.801 158.299 146.507 1.00 140.49 449 ALA A O 1
ATOM 2077 N N . VAL A 1 468 ? 137.243 158.479 148.222 1.00 131.29 450 VAL A N 1
ATOM 2078 C CA . VAL A 1 468 ? 138.113 157.393 147.742 1.00 131.29 450 VAL A CA 1
ATOM 2079 C C . VAL A 1 468 ? 137.715 156.153 148.532 1.00 131.29 450 VAL A C 1
ATOM 2080 O O . VAL A 1 468 ? 138.346 155.759 149.515 1.00 131.29 450 VAL A O 1
ATOM 2082 N N . SER A 1 469 ? 136.650 155.509 148.076 1.00 150.15 451 SER A N 1
ATOM 2083 C CA . SER A 1 469 ? 136.273 154.212 148.614 1.00 150.15 451 SER A CA 1
ATOM 2084 C C . SER A 1 469 ? 137.121 153.134 147.943 1.00 150.15 451 SER A C 1
ATOM 2085 O O . SER A 1 469 ? 137.428 153.253 146.753 1.00 150.15 451 SER A O 1
ATOM 2088 N N . PRO A 1 470 ? 137.541 152.101 148.681 1.00 141.70 452 PRO A N 1
ATOM 2089 C CA . PRO A 1 470 ? 138.503 151.142 148.116 1.00 141.70 452 PRO A CA 1
ATOM 2090 C C . PRO A 1 470 ? 137.900 150.287 147.010 1.00 141.70 452 PRO A C 1
ATOM 2091 O O . PRO A 1 470 ? 136.764 149.815 147.108 1.00 141.70 452 PRO A O 1
ATOM 2095 N N . SER A 1 471 ? 138.681 150.111 145.938 1.00 147.99 453 SER A N 1
ATOM 2096 C CA . SER A 1 471 ? 138.283 149.213 144.860 1.00 147.99 453 SER A CA 1
ATOM 2097 C C . SER A 1 471 ? 138.282 147.765 145.327 1.00 147.99 453 SER A C 1
ATOM 2098 O O . SER A 1 471 ? 137.514 146.946 144.810 1.00 147.99 453 SER A O 1
ATOM 2100 N N . ALA A 1 472 ? 139.132 147.438 146.298 1.00 171.10 454 ALA A N 1
ATOM 2101 C CA . ALA A 1 472 ? 139.033 146.169 147.003 1.00 171.10 454 ALA A CA 1
ATOM 2102 C C . ALA A 1 472 ? 137.771 146.192 147.851 1.00 171.10 454 ALA A C 1
ATOM 2103 O O . ALA A 1 472 ? 137.732 146.836 148.904 1.00 171.10 454 ALA A O 1
ATOM 2105 N N . GLY A 1 473 ? 136.735 145.502 147.390 1.00 207.30 455 GLY A N 1
ATOM 2106 C CA . GLY A 1 473 ? 135.466 145.502 148.070 1.00 207.30 455 GLY A CA 1
ATOM 2107 C C . GLY A 1 473 ? 135.469 144.574 149.265 1.00 207.30 455 GLY A C 1
ATOM 2108 O O . GLY A 1 473 ? 136.268 143.636 149.348 1.00 207.30 455 GLY A O 1
ATOM 2109 N N . PRO A 1 474 ? 134.572 144.821 150.227 1.00 218.28 456 PRO A N 1
ATOM 2110 C CA . PRO A 1 474 ? 134.467 143.939 151.406 1.00 218.28 456 PRO A CA 1
ATOM 2111 C C . PRO A 1 474 ? 133.659 142.672 151.129 1.00 218.28 456 PRO A C 1
ATOM 2112 O O . PRO A 1 474 ? 132.618 142.412 151.741 1.00 218.28 456 PRO A O 1
ATOM 2116 N N . ASP A 1 475 ? 134.136 141.876 150.170 1.00 30.00 457 ASP A N 1
ATOM 2117 C CA . ASP A 1 475 ? 133.634 140.529 149.928 1.00 30.00 457 ASP A CA 1
ATOM 2118 C C . ASP A 1 475 ? 134.729 139.511 149.645 1.00 30.00 457 ASP A C 1
ATOM 2119 O O . ASP A 1 475 ? 134.477 138.309 149.796 1.00 30.00 457 ASP A O 1
ATOM 2121 N N . THR A 1 476 ? 135.929 139.946 149.246 1.00 230.75 458 THR A N 1
ATOM 2122 C CA . THR A 1 476 ? 136.983 139.018 148.845 1.00 230.75 458 THR A CA 1
ATOM 2123 C C . THR A 1 476 ? 137.628 138.343 150.050 1.00 230.75 458 THR A C 1
ATOM 2124 O O . THR A 1 476 ? 137.984 137.158 149.986 1.00 230.75 458 THR A O 1
ATOM 2128 N N . MET A 1 477 ? 137.805 139.088 151.148 1.00 229.02 459 MET A N 1
ATOM 2129 C CA . MET A 1 477 ? 138.356 138.517 152.375 1.00 229.02 459 MET A CA 1
ATOM 2130 C C . MET A 1 477 ? 137.417 137.478 152.980 1.00 229.02 459 MET A C 1
ATOM 2131 O O . MET A 1 477 ? 137.877 136.508 153.592 1.00 229.02 459 MET A O 1
ATOM 2136 N N . LEU A 1 478 ? 136.107 137.639 152.773 1.00 226.78 460 LEU A N 1
ATOM 2137 C CA . LEU A 1 478 ? 135.139 136.652 153.246 1.00 226.78 460 LEU A CA 1
ATOM 2138 C C . LEU A 1 478 ? 135.246 135.342 152.469 1.00 226.78 460 LEU A C 1
ATOM 2139 O O . LEU A 1 478 ? 135.212 134.254 153.061 1.00 226.78 460 LEU A O 1
ATOM 2144 N N . LYS A 1 479 ? 135.377 135.423 151.142 1.00 211.67 461 LYS A N 1
ATOM 2145 C CA . LYS A 1 479 ? 135.529 134.210 150.346 1.00 211.67 461 LYS A CA 1
ATOM 2146 C C . LYS A 1 479 ? 136.888 133.558 150.585 1.00 211.67 461 LYS A C 1
ATOM 2147 O O . LYS A 1 479 ? 136.996 132.327 150.558 1.00 211.67 461 LYS A O 1
ATOM 2153 N N . CYS A 1 480 ? 137.921 134.360 150.869 1.00 224.44 462 CYS A N 1
ATOM 2154 C CA . CYS A 1 480 ? 139.204 133.795 151.281 1.00 224.44 462 CYS A CA 1
ATOM 2155 C C . CYS A 1 480 ? 139.102 133.103 152.636 1.00 224.44 462 CYS A C 1
ATOM 2156 O O . CYS A 1 480 ? 139.757 132.076 152.854 1.00 224.44 462 CYS A O 1
ATOM 2159 N N . LYS A 1 481 ? 138.273 133.637 153.540 1.00 233.22 463 LYS A N 1
ATOM 2160 C CA . LYS A 1 481 ? 138.012 132.970 154.813 1.00 233.22 463 LYS A CA 1
ATOM 2161 C C . LYS A 1 481 ? 137.320 131.627 154.607 1.00 233.22 463 LYS A C 1
ATOM 2162 O O . LYS A 1 481 ? 137.697 130.627 155.231 1.00 233.22 463 LYS A O 1
ATOM 2168 N N . GLU A 1 482 ? 136.317 131.580 153.724 1.00 226.31 464 GLU A N 1
ATOM 2169 C CA . GLU A 1 482 ? 135.640 130.307 153.466 1.00 226.31 464 GLU A CA 1
ATOM 2170 C C . GLU A 1 482 ? 136.543 129.313 152.740 1.00 226.31 464 GLU A C 1
ATOM 2171 O O . GLU A 1 482 ? 136.432 128.101 152.965 1.00 226.31 464 GLU A O 1
ATOM 2177 N N . TRP A 1 483 ? 137.458 129.799 151.897 1.00 200.99 465 TRP A N 1
ATOM 2178 C CA . TRP A 1 483 ? 138.383 128.898 151.215 1.00 200.99 465 TRP A CA 1
ATOM 2179 C C . TRP A 1 483 ? 139.443 128.352 152.166 1.00 200.99 465 TRP A C 1
ATOM 2180 O O . TRP A 1 483 ? 139.801 127.170 152.083 1.00 200.99 465 TRP A O 1
ATOM 2191 N N . CYS A 1 484 ? 139.969 129.190 153.068 1.00 220.40 466 CYS A N 1
ATOM 2192 C CA . CYS A 1 484 ? 140.962 128.694 154.016 1.00 220.40 466 CYS A CA 1
ATOM 2193 C C . CYS A 1 484 ? 140.314 127.850 155.104 1.00 220.40 466 CYS A C 1
ATOM 2194 O O . CYS A 1 484 ? 140.996 127.050 155.752 1.00 220.40 466 CYS A O 1
ATOM 2197 N N . ASP A 1 485 ? 139.009 128.018 155.327 1.00 231.98 467 ASP A N 1
ATOM 2198 C CA . ASP A 1 485 ? 138.288 127.087 156.183 1.00 231.98 467 ASP A CA 1
ATOM 2199 C C . ASP A 1 485 ? 137.985 125.775 155.470 1.00 231.98 467 ASP A C 1
ATOM 2200 O O . ASP A 1 485 ? 137.915 124.728 156.122 1.00 231.98 467 ASP A O 1
ATOM 2205 N N . SER A 1 486 ? 137.805 125.803 154.147 1.00 222.10 468 SER A N 1
ATOM 2206 C CA . SER A 1 486 ? 137.415 124.605 153.403 1.00 222.10 468 SER A CA 1
ATOM 2207 C C . SER A 1 486 ? 138.616 123.778 152.945 1.00 222.10 468 SER A C 1
ATOM 2208 O O . SER A 1 486 ? 138.743 122.604 153.306 1.00 222.10 468 SER A O 1
ATOM 2211 N N . PHE A 1 487 ? 139.503 124.377 152.146 1.00 199.23 469 PHE A N 1
ATOM 2212 C CA . PHE A 1 487 ? 140.593 123.643 151.517 1.00 199.23 469 PHE A CA 1
ATOM 2213 C C . PHE A 1 487 ? 141.937 123.805 152.214 1.00 199.23 469 PHE A C 1
ATOM 2214 O O . PHE A 1 487 ? 142.833 122.988 151.979 1.00 199.23 469 PHE A O 1
ATOM 2222 N N . GLY A 1 488 ? 142.104 124.833 153.050 1.00 192.30 470 GLY A N 1
ATOM 2223 C CA . GLY A 1 488 ? 143.322 125.028 153.804 1.00 192.30 470 GLY A CA 1
ATOM 2224 C C . GLY A 1 488 ? 143.162 124.687 155.283 1.00 192.30 470 GLY A C 1
ATOM 2225 O O . GLY A 1 488 ? 142.084 124.350 155.764 1.00 192.30 470 GLY A O 1
ATOM 2226 N N . ALA A 1 489 ? 144.280 124.757 155.998 1.00 30.00 471 ALA A N 1
ATOM 2227 C CA . ALA A 1 489 ? 144.313 124.577 157.449 1.00 30.00 471 ALA A CA 1
ATOM 2228 C C . ALA A 1 489 ? 144.782 125.886 158.080 1.00 30.00 471 ALA A C 1
ATOM 2229 O O . ALA A 1 489 ? 145.977 126.093 158.300 1.00 30.00 471 ALA A O 1
ATOM 2231 N N . MET A 1 490 ? 143.830 126.767 158.373 1.00 30.00 472 MET A N 1
ATOM 2232 C CA . MET A 1 490 ? 144.126 128.047 159.012 1.00 30.00 472 MET A CA 1
ATOM 2233 C C . MET A 1 490 ? 143.128 128.344 160.128 1.00 30.00 472 MET A C 1
ATOM 2234 O O . MET A 1 490 ? 141.916 128.303 159.917 1.00 30.00 472 MET A O 1
ATOM 2236 N N . LEU B 1 174 ? 143.159 157.776 101.525 1.00 60.98 156 LEU B N 1
ATOM 2237 C CA . LEU B 1 174 ? 143.435 158.597 102.697 1.00 60.98 156 LEU B CA 1
ATOM 2238 C C . LEU B 1 174 ? 143.733 160.040 102.325 1.00 60.98 156 LEU B C 1
ATOM 2239 O O . LEU B 1 174 ? 144.316 160.302 101.277 1.00 60.98 156 LEU B O 1
ATOM 2244 N N . PRO B 1 175 ? 143.331 160.977 103.178 1.00 63.67 157 PRO B N 1
ATOM 2245 C CA . PRO B 1 175 ? 143.820 162.351 103.037 1.00 63.67 157 PRO B CA 1
ATOM 2246 C C . PRO B 1 175 ? 145.156 162.504 103.736 1.00 63.67 157 PRO B C 1
ATOM 2247 O O . PRO B 1 175 ? 145.678 161.529 104.283 1.00 63.67 157 PRO B O 1
ATOM 2251 N N . GLN B 1 176 ? 145.718 163.706 103.741 1.00 58.72 158 GLN B N 1
ATOM 2252 C CA . GLN B 1 176 ? 146.921 163.964 104.515 1.00 58.72 158 GLN B CA 1
ATOM 2253 C C . GLN B 1 176 ? 146.531 164.385 105.933 1.00 58.72 158 GLN B C 1
ATOM 2254 O O . GLN B 1 176 ? 145.373 164.280 106.342 1.00 58.72 158 GLN B O 1
ATOM 2260 N N . ASN B 1 177 ? 147.499 164.864 106.700 1.00 69.35 159 ASN B N 1
ATOM 2261 C CA . ASN B 1 177 ? 147.266 165.385 108.038 1.00 69.35 159 ASN B CA 1
ATOM 2262 C C . ASN B 1 177 ? 147.584 166.875 108.036 1.00 69.35 159 ASN B C 1
ATOM 2263 O O . ASN B 1 177 ? 147.775 167.488 106.984 1.00 69.35 159 ASN B O 1
ATOM 2268 N N . SER B 1 178 ? 147.631 167.462 109.227 1.00 30.00 160 SER B N 1
ATOM 2269 C CA . SER B 1 178 ? 148.108 168.828 109.343 1.00 30.00 160 SER B CA 1
ATOM 2270 C C . SER B 1 178 ? 149.611 168.888 109.084 1.00 30.00 160 SER B C 1
ATOM 2271 O O . SER B 1 178 ? 150.311 167.870 109.082 1.00 30.00 160 SER B O 1
ATOM 2273 N N . ALA B 1 179 ? 150.088 170.105 108.820 1.00 30.00 161 ALA B N 1
ATOM 2274 C CA . ALA B 1 179 ? 151.479 170.472 108.543 1.00 30.00 161 ALA B CA 1
ATOM 2275 C C . ALA B 1 179 ? 152.051 169.825 107.280 1.00 30.00 161 ALA B C 1
ATOM 2276 O O . ALA B 1 179 ? 153.265 169.894 107.057 1.00 30.00 161 ALA B O 1
ATOM 2278 N N . GLY B 1 180 ? 151.219 169.219 106.435 1.00 67.68 162 GLY B N 1
ATOM 2279 C CA . GLY B 1 180 ? 151.640 168.791 105.114 1.00 67.68 162 GLY B CA 1
ATOM 2280 C C . GLY B 1 180 ? 152.304 167.435 105.012 1.00 67.68 162 GLY B C 1
ATOM 2281 O O . GLY B 1 180 ? 152.798 167.092 103.932 1.00 67.68 162 GLY B O 1
ATOM 2282 N N . ASP B 1 181 ? 152.322 166.642 106.079 1.00 30.00 163 ASP B N 1
ATOM 2283 C CA . ASP B 1 181 ? 152.938 165.325 106.017 1.00 30.00 163 ASP B CA 1
ATOM 2284 C C . ASP B 1 181 ? 152.007 164.335 105.313 1.00 30.00 163 ASP B C 1
ATOM 2285 O O . ASP B 1 181 ? 150.921 164.685 104.845 1.00 30.00 163 ASP B O 1
ATOM 2287 N N . SER B 1 182 ? 152.434 163.075 105.232 1.00 66.79 164 SER B N 1
ATOM 2288 C CA . SER B 1 182 ? 151.628 162.038 104.602 1.00 66.79 164 SER B CA 1
ATOM 2289 C C . SER B 1 182 ? 151.968 160.692 105.218 1.00 66.79 164 SER B C 1
ATOM 2290 O O . SER B 1 182 ? 153.115 160.447 105.595 1.00 66.79 164 SER B O 1
ATOM 2293 N N . PHE B 1 183 ? 150.968 159.823 105.307 1.00 67.07 165 PHE B N 1
ATOM 2294 C CA . PHE B 1 183 ? 151.119 158.508 105.911 1.00 67.07 165 PHE B CA 1
ATOM 2295 C C . PHE B 1 183 ? 151.324 157.452 104.833 1.00 67.07 165 PHE B C 1
ATOM 2296 O O . PHE B 1 183 ? 150.617 157.436 103.822 1.00 67.07 165 PHE B O 1
ATOM 2304 N N . ASP B 1 184 ? 152.292 156.564 105.060 1.00 61.07 166 ASP B N 1
ATOM 2305 C CA . ASP B 1 184 ? 152.674 155.538 104.088 1.00 61.07 166 ASP B CA 1
ATOM 2306 C C . ASP B 1 184 ? 152.104 154.198 104.540 1.00 61.07 166 ASP B C 1
ATOM 2307 O O . ASP B 1 184 ? 152.751 153.435 105.257 1.00 61.07 166 ASP B O 1
ATOM 2309 N N . ALA B 1 185 ? 150.877 153.911 104.110 1.00 60.27 167 ALA B N 1
ATOM 2310 C CA . ALA B 1 185 ? 150.230 152.632 104.397 1.00 60.27 167 ALA B CA 1
ATOM 2311 C C . ALA B 1 185 ? 150.384 151.698 103.198 1.00 60.27 167 ALA B C 1
ATOM 2312 O O . ALA B 1 185 ? 149.442 151.407 102.464 1.00 60.27 167 ALA B O 1
ATOM 2314 N N . SER B 1 186 ? 151.616 151.227 103.016 1.00 60.68 168 SER B N 1
ATOM 2315 C CA . SER B 1 186 ? 151.967 150.384 101.883 1.00 60.68 168 SER B CA 1
ATOM 2316 C C . SER B 1 186 ? 152.051 148.907 102.233 1.00 60.68 168 SER B C 1
ATOM 2317 O O . SER B 1 186 ? 152.084 148.073 101.323 1.00 60.68 168 SER B O 1
ATOM 2320 N N . ALA B 1 187 ? 152.086 148.561 103.513 1.00 55.89 169 ALA B N 1
ATOM 2321 C CA . ALA B 1 187 ? 152.217 147.174 103.927 1.00 55.89 169 ALA B CA 1
ATOM 2322 C C . ALA B 1 187 ? 150.876 146.492 104.141 1.00 55.89 169 ALA B C 1
ATOM 2323 O O . ALA B 1 187 ? 150.847 145.296 104.444 1.00 55.89 169 ALA B O 1
ATOM 2325 N N . TYR B 1 188 ? 149.776 147.217 103.997 1.00 46.92 170 TYR B N 1
ATOM 2326 C CA . TYR B 1 188 ? 148.444 146.668 104.175 1.00 46.92 170 TYR B CA 1
ATOM 2327 C C . TYR B 1 188 ? 147.735 146.614 102.832 1.00 46.92 170 TYR B C 1
ATOM 2328 O O . TYR B 1 188 ? 148.080 147.336 101.895 1.00 46.92 170 TYR B O 1
ATOM 2337 N N . ASP B 1 189 ? 146.729 145.749 102.749 1.00 55.12 171 ASP B N 1
ATOM 2338 C CA . ASP B 1 189 ? 145.896 145.700 101.561 1.00 55.12 171 ASP B CA 1
ATOM 2339 C C . ASP B 1 189 ? 145.013 146.943 101.494 1.00 55.12 171 ASP B C 1
ATOM 2340 O O . ASP B 1 189 ? 144.890 147.707 102.454 1.00 55.12 171 ASP B O 1
ATOM 2342 N N . ALA B 1 190 ? 144.394 147.150 100.335 1.00 58.22 172 ALA B N 1
ATOM 2343 C CA . ALA B 1 190 ? 143.574 148.342 100.164 1.00 58.22 172 ALA B CA 1
ATOM 2344 C C . ALA B 1 190 ? 142.258 148.234 100.917 1.00 58.22 172 ALA B C 1
ATOM 2345 O O . ALA B 1 190 ? 141.711 149.254 101.352 1.00 58.22 172 ALA B O 1
ATOM 2347 N N . TYR B 1 191 ? 141.747 147.019 101.111 1.00 56.52 173 TYR B N 1
ATOM 2348 C CA . TYR B 1 191 ? 140.450 146.879 101.756 1.00 56.52 173 TYR B CA 1
ATOM 2349 C C . TYR B 1 191 ? 140.518 147.057 103.266 1.00 56.52 173 TYR B C 1
ATOM 2350 O O . TYR B 1 191 ? 139.521 147.465 103.863 1.00 56.52 173 TYR B O 1
ATOM 2359 N N . ILE B 1 192 ? 141.664 146.789 103.893 1.00 55.52 174 ILE B N 1
ATOM 2360 C CA . ILE B 1 192 ? 141.818 147.108 105.309 1.00 55.52 174 ILE B CA 1
ATOM 2361 C C . ILE B 1 192 ? 141.833 148.615 105.509 1.00 55.52 174 ILE B C 1
ATOM 2362 O O . ILE B 1 192 ? 141.212 149.140 106.445 1.00 55.52 174 ILE B O 1
ATOM 2367 N N . VAL B 1 193 ? 142.513 149.332 104.612 1.00 46.11 175 VAL B N 1
ATOM 2368 C CA . VAL B 1 193 ? 142.502 150.791 104.630 1.00 46.11 175 VAL B CA 1
ATOM 2369 C C . VAL B 1 193 ? 141.093 151.315 104.386 1.00 46.11 175 VAL B C 1
ATOM 2370 O O . VAL B 1 193 ? 140.660 152.283 105.021 1.00 46.11 175 VAL B O 1
ATOM 2374 N N . GLN B 1 194 ? 140.326 150.631 103.533 1.00 57.04 176 GLN B N 1
ATOM 2375 C CA . GLN B 1 194 ? 138.933 151.014 103.320 1.00 57.04 176 GLN B CA 1
ATOM 2376 C C . GLN B 1 194 ? 138.083 150.772 104.563 1.00 57.04 176 GLN B C 1
ATOM 2377 O O . GLN B 1 194 ? 137.231 151.600 104.907 1.00 57.04 176 GLN B O 1
ATOM 2383 N N . ALA B 1 195 ? 138.316 149.658 105.259 1.00 54.34 177 ALA B N 1
ATOM 2384 C CA . ALA B 1 195 ? 137.510 149.329 106.429 1.00 54.34 177 ALA B CA 1
ATOM 2385 C C . ALA B 1 195 ? 137.823 150.238 107.605 1.00 54.34 177 ALA B C 1
ATOM 2386 O O . ALA B 1 195 ? 136.944 150.496 108.431 1.00 54.34 177 ALA B O 1
ATOM 2388 N N . VAL B 1 196 ? 139.059 150.732 107.705 1.00 51.21 178 VAL B N 1
ATOM 2389 C CA . VAL B 1 196 ? 139.367 151.698 108.759 1.00 51.21 178 VAL B CA 1
ATOM 2390 C C . VAL B 1 196 ? 138.975 153.116 108.374 1.00 51.21 178 VAL B C 1
ATOM 2391 O O . VAL B 1 196 ? 138.518 153.880 109.234 1.00 51.21 178 VAL B O 1
ATOM 2395 N N . ARG B 1 197 ? 139.028 153.458 107.088 1.00 50.72 179 ARG B N 1
ATOM 2396 C CA . ARG B 1 197 ? 138.670 154.791 106.629 1.00 50.72 179 ARG B CA 1
ATOM 2397 C C . ARG B 1 197 ? 137.164 155.002 106.621 1.00 50.72 179 ARG B C 1
ATOM 2398 O O . ARG B 1 197 ? 136.699 156.132 106.805 1.00 50.72 179 ARG B O 1
ATOM 2406 N N . GLY B 1 198 ? 136.387 153.926 106.480 1.00 79.94 180 GLY B N 1
ATOM 2407 C CA . GLY B 1 198 ? 134.940 154.037 106.518 1.00 79.94 180 GLY B CA 1
ATOM 2408 C C . GLY B 1 198 ? 134.365 154.421 107.867 1.00 79.94 180 GLY B C 1
ATOM 2409 O O . GLY B 1 198 ? 133.192 154.795 107.940 1.00 79.94 180 GLY B O 1
ATOM 2410 N N . THR B 1 199 ? 135.158 154.339 108.933 1.00 45.99 181 THR B N 1
ATOM 2411 C CA . THR B 1 199 ? 134.683 154.697 110.262 1.00 45.99 181 THR B CA 1
ATOM 2412 C C . THR B 1 199 ? 134.859 156.173 110.581 1.00 45.99 181 THR B C 1
ATOM 2413 O O . THR B 1 199 ? 134.018 156.754 111.274 1.00 45.99 181 THR B O 1
ATOM 2417 N N . MET B 1 200 ? 135.926 156.791 110.094 1.00 45.62 182 MET B N 1
ATOM 2418 C CA . MET B 1 200 ? 136.239 158.173 110.420 1.00 45.62 182 MET B CA 1
ATOM 2419 C C . MET B 1 200 ? 135.318 159.153 109.703 1.00 45.62 182 MET B C 1
ATOM 2420 O O . MET B 1 200 ? 134.759 160.061 110.317 1.00 45.62 182 MET B O 1
ATOM 2425 N N . GLU B 1 205 ? 129.958 168.518 110.665 1.00 211.56 187 GLU B N 1
ATOM 2426 C CA . GLU B 1 205 ? 129.594 168.336 112.063 1.00 211.56 187 GLU B CA 1
ATOM 2427 C C . GLU B 1 205 ? 128.218 168.922 112.360 1.00 211.56 187 GLU B C 1
ATOM 2428 O O . GLU B 1 205 ? 128.084 170.130 112.558 1.00 211.56 187 GLU B O 1
ATOM 2430 N N . ASN B 1 206 ? 127.202 168.055 112.378 1.00 222.40 188 ASN B N 1
ATOM 2431 C CA . ASN B 1 206 ? 125.842 168.440 112.749 1.00 222.40 188 ASN B CA 1
ATOM 2432 C C . ASN B 1 206 ? 125.827 168.841 114.218 1.00 222.40 188 ASN B C 1
ATOM 2433 O O . ASN B 1 206 ? 125.987 167.994 115.102 1.00 222.40 188 ASN B O 1
ATOM 2435 N N . THR B 1 207 ? 125.623 170.130 114.476 1.00 212.86 189 THR B N 1
ATOM 2436 C CA . THR B 1 207 ? 125.987 170.732 115.752 1.00 212.86 189 THR B CA 1
ATOM 2437 C C . THR B 1 207 ? 125.008 170.350 116.851 1.00 212.86 189 THR B C 1
ATOM 2438 O O . THR B 1 207 ? 123.818 170.672 116.776 1.00 212.86 189 THR B O 1
ATOM 2442 N N . MET B 1 208 ? 125.517 169.665 117.864 1.00 207.32 190 MET B N 1
ATOM 2443 C CA . MET B 1 208 ? 124.893 169.566 119.169 1.00 207.32 190 MET B CA 1
ATOM 2444 C C . MET B 1 208 ? 125.692 170.409 120.153 1.00 207.32 190 MET B C 1
ATOM 2445 O O . MET B 1 208 ? 126.721 170.998 119.814 1.00 207.32 190 MET B O 1
ATOM 2450 N N . SER B 1 209 ? 125.214 170.463 121.389 1.00 205.95 191 SER B N 1
ATOM 2451 C CA . SER B 1 209 ? 125.915 171.174 122.443 1.00 205.95 191 SER B CA 1
ATOM 2452 C C . SER B 1 209 ? 125.904 170.320 123.697 1.00 205.95 191 SER B C 1
ATOM 2453 O O . SER B 1 209 ? 124.999 169.508 123.903 1.00 205.95 191 SER B O 1
ATOM 2455 N N . LEU B 1 210 ? 126.914 170.518 124.542 1.00 194.87 192 LEU B N 1
ATOM 2456 C CA . LEU B 1 210 ? 127.008 169.736 125.766 1.00 194.87 192 LEU B CA 1
ATOM 2457 C C . LEU B 1 210 ? 125.978 170.151 126.806 1.00 194.87 192 LEU B C 1
ATOM 2458 O O . LEU B 1 210 ? 125.781 169.422 127.782 1.00 194.87 192 LEU B O 1
ATOM 2463 N N . ASP B 1 211 ? 125.315 171.289 126.619 1.00 191.99 193 ASP B N 1
ATOM 2464 C CA . ASP B 1 211 ? 124.239 171.739 127.489 1.00 191.99 193 ASP B CA 1
ATOM 2465 C C . ASP B 1 211 ? 122.902 171.120 127.099 1.00 191.99 193 ASP B C 1
ATOM 2466 O O . ASP B 1 211 ? 121.901 171.325 127.790 1.00 191.99 193 ASP B O 1
ATOM 2471 N N . ASP B 1 212 ? 122.866 170.347 126.021 1.00 192.16 194 ASP B N 1
ATOM 2472 C CA . ASP B 1 212 ? 121.646 169.696 125.573 1.00 192.16 194 ASP B CA 1
ATOM 2473 C C . ASP B 1 212 ? 121.433 168.339 126.225 1.00 192.16 194 ASP B C 1
ATOM 2474 O O . ASP B 1 212 ? 120.535 167.603 125.810 1.00 192.16 194 ASP B O 1
ATOM 2476 N N . ILE B 1 213 ? 122.239 167.989 127.224 1.00 181.18 195 ILE B N 1
ATOM 2477 C CA . ILE B 1 213 ? 122.114 166.731 127.950 1.00 181.18 195 ILE B CA 1
ATOM 2478 C C . ILE B 1 213 ? 121.784 167.048 129.400 1.00 181.18 195 ILE B C 1
ATOM 2479 O O . ILE B 1 213 ? 122.488 167.834 130.042 1.00 181.18 195 ILE B O 1
ATOM 2484 N N . ILE B 1 214 ? 120.733 166.427 129.918 1.00 183.39 196 ILE B N 1
ATOM 2485 C CA . ILE B 1 214 ? 120.223 166.735 131.246 1.00 183.39 196 ILE B CA 1
ATOM 2486 C C . ILE B 1 214 ? 120.803 165.741 132.237 1.00 183.39 196 ILE B C 1
ATOM 2487 O O . ILE B 1 214 ? 120.682 164.525 132.055 1.00 183.39 196 ILE B O 1
ATOM 2492 N N . GLY B 1 215 ? 121.436 166.258 133.279 1.00 199.03 197 GLY B N 1
ATOM 2493 C CA . GLY B 1 215 ? 122.056 165.422 134.281 1.00 199.03 197 GLY B CA 1
ATOM 2494 C C . GLY B 1 215 ? 123.519 165.184 133.979 1.00 199.03 197 GLY B C 1
ATOM 2495 O O . GLY B 1 215 ? 124.101 165.776 133.065 1.00 199.03 197 GLY B O 1
ATOM 2496 N N . MET B 1 216 ? 124.118 164.307 134.795 1.00 196.79 198 MET B N 1
ATOM 2497 C CA . MET B 1 216 ? 125.461 163.753 134.592 1.00 196.79 198 MET B CA 1
ATOM 2498 C C . MET B 1 216 ? 126.540 164.839 134.552 1.00 196.79 198 MET B C 1
ATOM 2499 O O . MET B 1 216 ? 127.199 165.064 133.537 1.00 196.79 198 MET B O 1
ATOM 2504 N N . HIS B 1 217 ? 126.704 165.521 135.684 1.00 198.64 199 HIS B N 1
ATOM 2505 C CA . HIS B 1 217 ? 127.724 166.559 135.768 1.00 198.64 199 HIS B CA 1
ATOM 2506 C C . HIS B 1 217 ? 129.121 165.976 135.920 1.00 198.64 199 HIS B C 1
ATOM 2507 O O . HIS B 1 217 ? 130.099 166.608 135.507 1.00 198.64 199 HIS B O 1
ATOM 2514 N N . ASP B 1 218 ? 129.233 164.778 136.494 1.00 193.42 200 ASP B N 1
ATOM 2515 C CA . ASP B 1 218 ? 130.541 164.173 136.727 1.00 193.42 200 ASP B CA 1
ATOM 2516 C C . ASP B 1 218 ? 131.182 163.696 135.428 1.00 193.42 200 ASP B C 1
ATOM 2517 O O . ASP B 1 218 ? 132.401 163.823 135.245 1.00 193.42 200 ASP B O 1
ATOM 2522 N N . VAL B 1 219 ? 130.380 163.139 134.520 1.00 197.27 201 VAL B N 1
ATOM 2523 C CA . VAL B 1 219 ? 130.907 162.681 133.241 1.00 197.27 201 VAL B CA 1
ATOM 2524 C C . VAL B 1 219 ? 131.374 163.863 132.407 1.00 197.27 201 VAL B C 1
ATOM 2525 O O . VAL B 1 219 ? 132.439 163.816 131.778 1.00 197.27 201 VAL B O 1
ATOM 2529 N N . LYS B 1 220 ? 130.607 164.955 132.424 1.00 205.02 202 LYS B N 1
ATOM 2530 C CA . LYS B 1 220 ? 131.038 166.184 131.771 1.00 205.02 202 LYS B CA 1
ATOM 2531 C C . LYS B 1 220 ? 132.261 166.778 132.450 1.00 205.02 202 LYS B C 1
ATOM 2532 O O . LYS B 1 220 ? 133.081 167.415 131.787 1.00 205.02 202 LYS B O 1
ATOM 2538 N N . GLN B 1 221 ? 132.412 166.551 133.756 1.00 200.71 203 GLN B N 1
ATOM 2539 C CA . GLN B 1 221 ? 133.570 167.047 134.491 1.00 200.71 203 GLN B CA 1
ATOM 2540 C C . GLN B 1 221 ? 134.847 166.353 134.027 1.00 200.71 203 GLN B C 1
ATOM 2541 O O . GLN B 1 221 ? 135.863 167.009 133.740 1.00 200.71 203 GLN B O 1
ATOM 2547 N N . VAL B 1 222 ? 134.790 165.022 133.908 1.00 192.42 204 VAL B N 1
ATOM 2548 C CA . VAL B 1 222 ? 135.936 164.261 133.411 1.00 192.42 204 VAL B CA 1
ATOM 2549 C C . VAL B 1 222 ? 136.215 164.582 131.945 1.00 192.42 204 VAL B C 1
ATOM 2550 O O . VAL B 1 222 ? 137.378 164.702 131.538 1.00 192.42 204 VAL B O 1
ATOM 2554 N N . LEU B 1 223 ? 135.161 164.746 131.135 1.00 186.15 205 LEU B N 1
ATOM 2555 C CA . LEU B 1 223 ? 135.347 165.083 129.723 1.00 186.15 205 LEU B CA 1
ATOM 2556 C C . LEU B 1 223 ? 135.967 166.461 129.554 1.00 186.15 205 LEU B C 1
ATOM 2557 O O . LEU B 1 223 ? 136.819 166.657 128.681 1.00 186.15 205 LEU B O 1
ATOM 2562 N N . HIS B 1 224 ? 135.558 167.413 130.395 1.00 190.44 206 HIS B N 1
ATOM 2563 C CA . HIS B 1 224 ? 136.143 168.746 130.425 1.00 190.44 206 HIS B CA 1
ATOM 2564 C C . HIS B 1 224 ? 137.635 168.676 130.714 1.00 190.44 206 HIS B C 1
ATOM 2565 O O . HIS B 1 224 ? 138.458 169.081 129.881 1.00 190.44 206 HIS B O 1
ATOM 2572 N N . GLU B 1 225 ? 137.994 168.069 131.856 1.00 194.96 207 GLU B N 1
ATOM 2573 C CA . GLU B 1 225 ? 139.393 167.969 132.275 1.00 194.96 207 GLU B CA 1
ATOM 2574 C C . GLU B 1 225 ? 140.244 167.106 131.351 1.00 194.96 207 GLU B C 1
ATOM 2575 O O . GLU B 1 225 ? 141.471 167.241 131.363 1.00 194.96 207 GLU B O 1
ATOM 2581 N N . ALA B 1 226 ? 139.633 166.226 130.559 1.00 195.97 208 ALA B N 1
ATOM 2582 C CA . ALA B 1 226 ? 140.400 165.317 129.725 1.00 195.97 208 ALA B CA 1
ATOM 2583 C C . ALA B 1 226 ? 140.502 165.743 128.268 1.00 195.97 208 ALA B C 1
ATOM 2584 O O . ALA B 1 226 ? 141.432 165.304 127.583 1.00 195.97 208 ALA B O 1
ATOM 2586 N N . VAL B 1 227 ? 139.587 166.575 127.766 1.00 185.79 209 VAL B N 1
ATOM 2587 C CA . VAL B 1 227 ? 139.604 166.987 126.372 1.00 185.79 209 VAL B CA 1
ATOM 2588 C C . VAL B 1 227 ? 139.861 168.480 126.215 1.00 185.79 209 VAL B C 1
ATOM 2589 O O . VAL B 1 227 ? 140.716 168.883 125.420 1.00 185.79 209 VAL B O 1
ATOM 2593 N N . THR B 1 228 ? 139.180 169.321 126.992 1.00 189.32 210 THR B N 1
ATOM 2594 C CA . THR B 1 228 ? 139.141 170.739 126.663 1.00 189.32 210 THR B CA 1
ATOM 2595 C C . THR B 1 228 ? 140.284 171.535 127.274 1.00 189.32 210 THR B C 1
ATOM 2596 O O . THR B 1 228 ? 140.797 172.457 126.635 1.00 189.32 210 THR B O 1
ATOM 2600 N N . LEU B 1 229 ? 140.687 171.200 128.496 1.00 184.70 211 LEU B N 1
ATOM 2601 C CA . LEU B 1 229 ? 141.779 171.923 129.146 1.00 184.70 211 LEU B CA 1
ATOM 2602 C C . LEU B 1 229 ? 143.164 171.769 128.512 1.00 184.70 211 LEU B C 1
ATOM 2603 O O . LEU B 1 229 ? 143.883 172.782 128.473 1.00 184.70 211 LEU B O 1
ATOM 2608 N N . PRO B 1 230 ? 143.626 170.598 128.027 1.00 175.38 212 PRO B N 1
ATOM 2609 C CA . PRO B 1 230 ? 144.969 170.569 127.415 1.00 175.38 212 PRO B CA 1
ATOM 2610 C C . PRO B 1 230 ? 145.095 171.339 126.109 1.00 175.38 212 PRO B C 1
ATOM 2611 O O . PRO B 1 230 ? 146.226 171.584 125.673 1.00 175.38 212 PRO B O 1
ATOM 2615 N N . LEU B 1 231 ? 143.991 171.728 125.472 1.00 169.55 213 LEU B N 1
ATOM 2616 C CA . LEU B 1 231 ? 144.094 172.614 124.319 1.00 169.55 213 LEU B CA 1
ATOM 2617 C C . LEU B 1 231 ? 144.491 174.022 124.742 1.00 169.55 213 LEU B C 1
ATOM 2618 O O . LEU B 1 231 ? 145.317 174.666 124.084 1.00 169.55 213 LEU B O 1
ATOM 2623 N N . LEU B 1 232 ? 143.924 174.508 125.844 1.00 161.09 214 LEU B N 1
ATOM 2624 C CA . LEU B 1 232 ? 144.087 175.894 126.264 1.00 161.09 214 LEU B CA 1
ATOM 2625 C C . LEU B 1 232 ? 145.317 176.101 127.141 1.00 161.09 214 LEU B C 1
ATOM 2626 O O . LEU B 1 232 ? 146.038 177.088 126.971 1.00 161.09 214 LEU B O 1
ATOM 2631 N N . VAL B 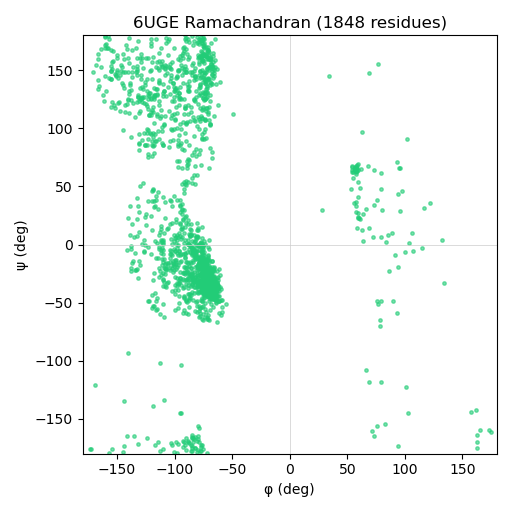1 233 ? 145.566 175.200 128.087 1.00 181.33 215 VAL B N 1
ATOM 2632 C CA . VAL B 1 233 ? 146.724 175.324 128.971 1.00 181.33 215 VAL B CA 1
ATOM 2633 C C . VAL B 1 233 ? 147.658 174.121 128.819 1.00 181.33 215 VAL B C 1
ATOM 2634 O O . VAL B 1 233 ? 147.727 173.252 129.700 1.00 181.33 215 VAL B O 1
ATOM 2638 N N . PRO B 1 234 ? 148.439 174.053 127.734 1.00 198.93 216 PRO B N 1
ATOM 2639 C CA . PRO B 1 234 ? 149.325 172.899 127.538 1.00 198.93 216 PRO B CA 1
ATOM 2640 C C . PRO B 1 234 ? 150.568 172.916 128.409 1.00 198.93 216 PRO B C 1
ATOM 2641 O O . PRO B 1 234 ? 151.314 171.928 128.404 1.00 198.93 216 PRO B O 1
ATOM 2645 N N . GLU B 1 235 ? 150.823 174.000 129.142 1.00 153.53 217 GLU B N 1
ATOM 2646 C CA . GLU B 1 235 ? 151.960 174.065 130.049 1.00 153.53 217 GLU B CA 1
ATOM 2647 C C . GLU B 1 235 ? 151.640 173.489 131.419 1.00 153.53 217 GLU B C 1
ATOM 2648 O O . GLU B 1 235 ? 152.550 173.007 132.103 1.00 153.53 217 GLU B O 1
ATOM 2654 N N . PHE B 1 236 ? 150.369 173.508 131.826 1.00 133.28 218 PHE B N 1
ATOM 2655 C CA . PHE B 1 236 ? 150.012 172.976 133.135 1.00 133.28 218 PHE B CA 1
ATOM 2656 C C . PHE B 1 236 ? 150.088 171.454 133.152 1.00 133.28 218 PHE B C 1
ATOM 2657 O O . PHE B 1 236 ? 150.519 170.861 134.148 1.00 133.28 218 PHE B O 1
ATOM 2665 N N . PHE B 1 237 ? 149.692 170.805 132.060 1.00 131.23 219 PHE B N 1
ATOM 2666 C CA . PHE B 1 237 ? 149.782 169.349 131.959 1.00 131.23 219 PHE B CA 1
ATOM 2667 C C . PHE B 1 237 ? 151.139 169.001 131.366 1.00 131.23 219 PHE B C 1
ATOM 2668 O O . PHE B 1 237 ? 151.302 168.889 130.152 1.00 131.23 219 PHE B O 1
ATOM 2676 N N . GLN B 1 238 ? 152.133 168.836 132.235 1.00 130.79 220 GLN B N 1
ATOM 2677 C CA . GLN B 1 238 ? 153.471 168.461 131.799 1.00 130.79 220 GLN B CA 1
ATOM 2678 C C . GLN B 1 238 ? 153.888 167.098 132.334 1.00 130.79 220 GLN B C 1
ATOM 2679 O O . GLN B 1 238 ? 154.226 166.211 131.546 1.00 130.79 220 GLN B O 1
ATOM 2681 N N . GLY B 1 239 ? 153.863 166.898 133.650 1.00 111.21 221 GLY B N 1
ATOM 2682 C CA . GLY B 1 239 ? 154.398 165.686 134.237 1.00 111.21 221 GLY B CA 1
ATOM 2683 C C . GLY B 1 239 ? 153.373 164.774 134.877 1.00 111.21 221 GLY B C 1
ATOM 2684 O O . GLY B 1 239 ? 152.671 164.035 134.183 1.00 111.21 221 GLY B O 1
ATOM 2685 N N . LEU B 1 240 ? 153.284 164.818 136.209 1.00 110.32 222 LEU B N 1
ATOM 2686 C CA . LEU B 1 240 ? 152.450 163.891 136.967 1.00 110.32 222 LEU B CA 1
ATOM 2687 C C . LEU B 1 240 ? 150.985 164.313 137.015 1.00 110.32 222 LEU B C 1
ATOM 2688 O O . LEU B 1 240 ? 150.142 163.534 137.474 1.00 110.32 222 LEU B O 1
ATOM 2693 N N . ARG B 1 241 ? 150.656 165.510 136.534 1.00 109.38 223 ARG B N 1
ATOM 2694 C CA . ARG B 1 241 ? 149.270 165.928 136.384 1.00 109.38 223 ARG B CA 1
ATOM 2695 C C . ARG B 1 241 ? 148.744 165.674 134.981 1.00 109.38 223 ARG B C 1
ATOM 2696 O O . ARG B 1 241 ? 147.938 166.463 134.475 1.00 109.38 223 ARG B O 1
ATOM 2704 N N . SER B 1 242 ? 149.210 164.601 134.338 1.00 100.80 224 SER B N 1
ATOM 2705 C CA . SER B 1 242 ? 148.790 164.247 132.991 1.00 100.80 224 SER B CA 1
ATOM 2706 C C . SER B 1 242 ? 147.307 163.867 132.973 1.00 100.80 224 SER B C 1
ATOM 2707 O O . SER B 1 242 ? 146.783 163.342 133.960 1.00 100.80 224 SER B O 1
ATOM 2710 N N . PRO B 1 243 ? 146.603 164.144 131.872 1.00 199.35 225 PRO B N 1
ATOM 2711 C CA . PRO B 1 243 ? 145.158 163.890 131.832 1.00 199.35 225 PRO B CA 1
ATOM 2712 C C . PRO B 1 243 ? 144.843 162.405 131.781 1.00 199.35 225 PRO B C 1
ATOM 2713 O O . PRO B 1 243 ? 145.707 161.562 131.541 1.00 199.35 225 PRO B O 1
ATOM 2717 N N . TRP B 1 244 ? 143.571 162.097 132.024 1.00 186.93 226 TRP B N 1
ATOM 2718 C CA . TRP B 1 244 ? 143.091 160.729 131.913 1.00 186.93 226 TRP B CA 1
ATOM 2719 C C . TRP B 1 244 ? 143.146 160.270 130.458 1.00 186.93 226 TRP B C 1
ATOM 2720 O O . TRP B 1 244 ? 143.142 161.075 129.524 1.00 186.93 226 TRP B O 1
ATOM 2731 N N . LYS B 1 245 ? 143.203 158.950 130.269 1.00 155.93 227 LYS B N 1
ATOM 2732 C CA . LYS B 1 245 ? 143.373 158.385 128.938 1.00 155.93 227 LYS B CA 1
ATOM 2733 C C . LYS B 1 245 ? 142.373 157.284 128.619 1.00 155.93 227 LYS B C 1
ATOM 2734 O O . LYS B 1 245 ? 142.530 156.610 127.598 1.00 155.93 227 LYS B O 1
ATOM 2740 N N . ALA B 1 246 ? 141.350 157.091 129.445 1.00 175.72 228 ALA B N 1
ATOM 2741 C CA . ALA B 1 246 ? 140.342 156.071 129.197 1.00 175.72 228 ALA B CA 1
ATOM 2742 C C . ALA B 1 246 ? 139.087 156.438 129.968 1.00 175.72 228 ALA B C 1
ATOM 2743 O O . ALA B 1 246 ? 139.104 157.327 130.820 1.00 175.72 228 ALA B O 1
ATOM 2745 N N . MET B 1 247 ? 138.003 155.722 129.671 1.00 186.81 229 MET B N 1
ATOM 2746 C CA . MET B 1 247 ? 136.708 155.869 130.326 1.00 186.81 229 MET B CA 1
ATOM 2747 C C . MET B 1 247 ? 135.812 154.734 129.874 1.00 186.81 229 MET B C 1
ATOM 2748 O O . MET B 1 247 ? 135.930 154.258 128.745 1.00 186.81 229 MET B O 1
ATOM 2753 N N . VAL B 1 248 ? 134.910 154.313 130.754 1.00 203.04 230 VAL B N 1
ATOM 2754 C CA . VAL B 1 248 ? 133.883 153.347 130.382 1.00 203.04 230 VAL B CA 1
ATOM 2755 C C . VAL B 1 248 ? 132.611 153.587 131.185 1.00 203.04 230 VAL B C 1
ATOM 2756 O O . VAL B 1 248 ? 132.614 153.581 132.418 1.00 203.04 230 VAL B O 1
ATOM 2760 N N . LEU B 1 249 ? 131.515 153.833 130.485 1.00 202.83 231 LEU B N 1
ATOM 2761 C CA . LEU B 1 249 ? 130.254 154.185 131.111 1.00 202.83 231 LEU B CA 1
ATOM 2762 C C . LEU B 1 249 ? 129.407 152.930 131.243 1.00 202.83 231 LEU B C 1
ATOM 2763 O O . LEU B 1 249 ? 129.250 152.183 130.274 1.00 202.83 231 LEU B O 1
ATOM 2768 N N . ALA B 1 250 ? 128.871 152.692 132.433 1.00 205.12 232 ALA B N 1
ATOM 2769 C CA . ALA B 1 250 ? 128.007 151.548 132.675 1.00 205.12 232 ALA B CA 1
ATOM 2770 C C . ALA B 1 250 ? 126.650 152.025 133.164 1.00 205.12 232 ALA B C 1
ATOM 2771 O O . ALA B 1 250 ? 126.545 153.060 133.823 1.00 205.12 232 ALA B O 1
ATOM 2773 N N . GLY B 1 251 ? 125.604 151.271 132.841 1.00 192.03 233 GLY B N 1
ATOM 2774 C CA . GLY B 1 251 ? 124.285 151.626 133.302 1.00 192.03 233 GLY B CA 1
ATOM 2775 C C . GLY B 1 251 ? 123.147 150.962 132.557 1.00 192.03 233 GLY B C 1
ATOM 2776 O O . GLY B 1 251 ? 123.351 150.115 131.687 1.00 192.03 233 GLY B O 1
ATOM 2777 N N . PRO B 1 252 ? 121.918 151.341 132.893 1.00 178.13 234 PRO B N 1
ATOM 2778 C CA . PRO B 1 252 ? 120.747 150.704 132.304 1.00 178.13 234 PRO B CA 1
ATOM 2779 C C . PRO B 1 252 ? 120.524 151.198 130.888 1.00 178.13 234 PRO B C 1
ATOM 2780 O O . PRO B 1 252 ? 121.069 152.243 130.503 1.00 178.13 234 PRO B O 1
ATOM 2784 N N . PRO B 1 253 ? 119.742 150.481 130.079 1.00 170.58 235 PRO B N 1
ATOM 2785 C CA . PRO B 1 253 ? 119.488 150.942 128.710 1.00 170.58 235 PRO B CA 1
ATOM 2786 C C . PRO B 1 253 ? 118.531 152.122 128.688 1.00 170.58 235 PRO B C 1
ATOM 2787 O O . PRO B 1 253 ? 117.457 152.082 129.287 1.00 170.58 235 PRO B O 1
ATOM 2791 N N . GLY B 1 254 ? 118.928 153.174 127.985 1.00 163.57 236 GLY B N 1
ATOM 2792 C CA . GLY B 1 254 ? 118.091 154.336 127.812 1.00 163.57 236 GLY B CA 1
ATOM 2793 C C . GLY B 1 254 ? 118.498 155.554 128.601 1.00 163.57 236 GLY B C 1
ATOM 2794 O O . GLY B 1 254 ? 117.739 156.525 128.632 1.00 163.57 236 GLY B O 1
ATOM 2795 N N . THR B 1 255 ? 119.666 155.549 129.229 1.00 165.82 237 THR B N 1
ATOM 2796 C CA . THR B 1 255 ? 120.066 156.635 130.106 1.00 165.82 237 THR B CA 1
ATOM 2797 C C . THR B 1 255 ? 120.957 157.662 129.433 1.00 165.82 237 THR B C 1
ATOM 2798 O O . THR B 1 255 ? 121.366 158.623 130.085 1.00 165.82 237 THR B O 1
ATOM 2802 N N . GLY B 1 256 ? 121.283 157.481 128.160 1.00 165.16 238 GLY B N 1
ATOM 2803 C CA . GLY B 1 256 ? 121.974 158.519 127.425 1.00 165.16 238 GLY B CA 1
ATOM 2804 C C . GLY B 1 256 ? 123.474 158.364 127.333 1.00 165.16 238 GLY B C 1
ATOM 2805 O O . GLY B 1 256 ? 124.205 159.333 127.538 1.00 165.16 238 GLY B O 1
ATOM 2806 N N . LYS B 1 257 ? 123.954 157.164 127.016 1.00 168.49 239 LYS B N 1
ATOM 2807 C CA . LYS B 1 257 ? 125.396 156.975 126.923 1.00 168.49 239 LYS B CA 1
ATOM 2808 C C . LYS B 1 257 ? 125.951 157.489 125.601 1.00 168.49 239 LYS B C 1
ATOM 2809 O O . LYS B 1 257 ? 127.006 158.128 125.583 1.00 168.49 239 LYS B O 1
ATOM 2815 N N . THR B 1 258 ? 125.263 157.231 124.487 1.00 166.02 240 THR B N 1
ATOM 2816 C CA . THR B 1 258 ? 125.785 157.632 123.185 1.00 166.02 240 THR B CA 1
ATOM 2817 C C . THR B 1 258 ? 125.609 159.118 122.908 1.00 166.02 240 THR B C 1
ATOM 2818 O O . THR B 1 258 ? 126.323 159.659 122.055 1.00 166.02 240 THR B O 1
ATOM 2822 N N . LEU B 1 259 ? 124.683 159.786 123.602 1.00 162.27 241 LEU B N 1
ATOM 2823 C CA . LEU B 1 259 ? 124.513 161.221 123.409 1.00 162.27 241 LEU B CA 1
ATOM 2824 C C . LEU B 1 259 ? 125.711 162.001 123.915 1.00 162.27 241 LEU B C 1
ATOM 2825 O O . LEU B 1 259 ? 126.087 163.005 123.303 1.00 162.27 241 LEU B O 1
ATOM 2830 N N . ILE B 1 260 ? 126.334 161.540 125.002 1.00 153.66 242 ILE B N 1
ATOM 2831 C CA . ILE B 1 260 ? 127.546 162.182 125.499 1.00 153.66 242 ILE B CA 1
ATOM 2832 C C . ILE B 1 260 ? 128.672 162.026 124.491 1.00 153.66 242 ILE B C 1
ATOM 2833 O O . ILE B 1 260 ? 129.433 162.969 124.234 1.00 153.66 242 ILE B O 1
ATOM 2838 N N . ALA B 1 261 ? 128.762 160.851 123.865 1.00 149.28 243 ALA B N 1
ATOM 2839 C CA . ALA B 1 261 ? 129.828 160.599 122.904 1.00 149.28 243 ALA B CA 1
ATOM 2840 C C . ALA B 1 261 ? 129.636 161.413 121.635 1.00 149.28 243 ALA B C 1
ATOM 2841 O O . ALA B 1 261 ? 130.596 161.982 121.112 1.00 149.28 243 ALA B O 1
ATOM 2843 N N . ARG B 1 262 ? 128.402 161.521 121.146 1.00 158.85 244 ARG B N 1
ATOM 2844 C CA . ARG B 1 262 ? 128.189 162.324 119.948 1.00 158.85 244 ARG B CA 1
ATOM 2845 C C . ARG B 1 262 ? 128.313 163.817 120.231 1.00 158.85 244 ARG B C 1
ATOM 2846 O O . ARG B 1 262 ? 128.795 164.565 119.371 1.00 158.85 244 ARG B O 1
ATOM 2854 N N . ALA B 1 263 ? 127.923 164.264 121.429 1.00 153.88 245 ALA B N 1
ATOM 2855 C CA . ALA B 1 263 ? 128.077 165.671 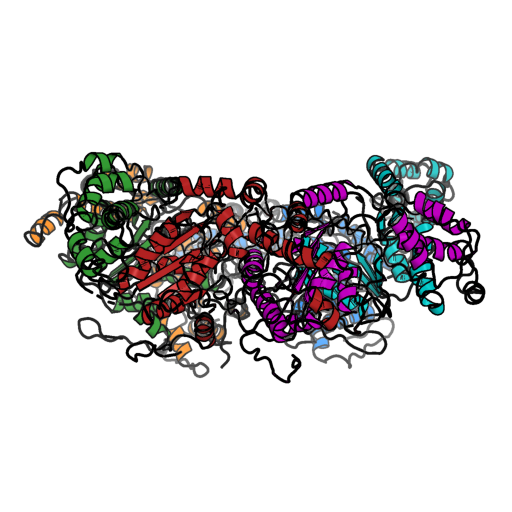121.774 1.00 153.88 245 ALA B CA 1
ATOM 2856 C C . ALA B 1 263 ? 129.543 166.049 121.918 1.00 153.88 245 ALA B C 1
ATOM 2857 O O . ALA B 1 263 ? 129.957 167.116 121.459 1.00 153.88 245 ALA B O 1
ATOM 2859 N N . ILE B 1 264 ? 130.354 165.180 122.526 1.00 156.45 246 ILE B N 1
ATOM 2860 C CA . ILE B 1 264 ? 131.786 165.459 122.580 1.00 156.45 246 ILE B CA 1
ATOM 2861 C C . ILE B 1 264 ? 132.456 165.201 121.241 1.00 156.45 246 ILE B C 1
ATOM 2862 O O . ILE B 1 264 ? 133.578 165.669 121.014 1.00 156.45 246 ILE B O 1
ATOM 2867 N N . ALA B 1 265 ? 131.792 164.496 120.328 1.00 147.75 247 ALA B N 1
ATOM 2868 C CA . ALA B 1 265 ? 132.311 164.398 118.973 1.00 147.75 247 ALA B CA 1
ATOM 2869 C C . ALA B 1 265 ? 132.074 165.681 118.193 1.00 147.75 247 ALA B C 1
ATOM 2870 O O . ALA B 1 265 ? 132.914 166.076 117.377 1.00 147.75 247 ALA B O 1
ATOM 2872 N N . SER B 1 266 ? 130.936 166.334 118.425 1.00 155.27 248 SER B N 1
ATOM 2873 C CA . SER B 1 266 ? 130.578 167.503 117.629 1.00 155.27 248 SER B CA 1
ATOM 2874 C C . SER B 1 266 ? 131.449 168.705 117.971 1.00 155.27 248 SER B C 1
ATOM 2875 O O . SER B 1 266 ? 132.202 169.200 117.127 1.00 155.27 248 SER B O 1
ATOM 2878 N N . GLU B 1 267 ? 131.380 169.176 119.212 1.00 156.18 249 GLU B N 1
ATOM 2879 C CA . GLU B 1 267 ? 131.973 170.464 119.575 1.00 156.18 249 GLU B CA 1
ATOM 2880 C C . GLU B 1 267 ? 133.428 170.309 120.029 1.00 156.18 249 GLU B C 1
ATOM 2881 O O . GLU B 1 267 ? 133.854 170.763 121.082 1.00 156.18 249 GLU B O 1
ATOM 2887 N N . SER B 1 268 ? 134.220 169.691 119.162 1.00 156.70 250 SER B N 1
ATOM 2888 C CA . SER B 1 268 ? 135.643 169.561 119.419 1.00 156.70 250 SER B CA 1
ATOM 2889 C C . SER B 1 268 ? 136.380 169.529 118.092 1.00 156.70 250 SER B C 1
ATOM 2890 O O . SER B 1 268 ? 135.858 169.045 117.086 1.00 156.70 250 SER B O 1
ATOM 2893 N N . SER B 1 269 ? 137.604 170.050 118.101 1.00 156.73 251 SER B N 1
ATOM 2894 C CA . SER B 1 269 ? 138.486 169.995 116.945 1.00 156.73 251 SER B CA 1
ATOM 2895 C C . SER B 1 269 ? 139.302 168.713 116.900 1.00 156.73 251 SER B C 1
ATOM 2896 O O . SER B 1 269 ? 140.269 168.631 116.137 1.00 156.73 251 SER B O 1
ATOM 2899 N N . SER B 1 270 ? 138.941 167.721 117.703 1.00 146.82 252 SER B N 1
ATOM 2900 C CA . SER B 1 270 ? 139.633 166.448 117.699 1.00 146.82 252 SER B CA 1
ATOM 2901 C C . SER B 1 270 ? 139.046 165.528 116.641 1.00 146.82 252 SER B C 1
ATOM 2902 O O . SER B 1 270 ? 137.853 165.576 116.335 1.00 146.82 252 SER B O 1
ATOM 2905 N N . THR B 1 271 ? 139.902 164.683 116.085 1.00 136.13 253 THR B N 1
ATOM 2906 C CA . THR B 1 271 ? 139.468 163.710 115.095 1.00 136.13 253 THR B CA 1
ATOM 2907 C C . THR B 1 271 ? 138.696 162.598 115.784 1.00 136.13 253 THR B C 1
ATOM 2908 O O . THR B 1 271 ? 139.197 161.984 116.728 1.00 136.13 253 THR B O 1
ATOM 2912 N N . PHE B 1 272 ? 137.477 162.347 115.331 1.00 124.89 254 PHE B N 1
ATOM 2913 C CA . PHE B 1 272 ? 136.655 161.316 115.937 1.00 124.89 254 PHE B CA 1
ATOM 2914 C C . PHE B 1 272 ? 136.792 160.006 115.174 1.00 124.89 254 PHE B C 1
ATOM 2915 O O . PHE B 1 272 ? 137.259 159.968 114.037 1.00 124.89 254 PHE B O 1
ATOM 2923 N N . PHE B 1 273 ? 136.387 158.921 115.827 1.00 129.73 255 PHE B N 1
ATOM 2924 C CA . PHE B 1 273 ? 136.349 157.595 115.231 1.00 129.73 255 PHE B CA 1
ATOM 2925 C C . PHE B 1 273 ? 135.117 156.878 115.755 1.00 129.73 255 PHE B C 1
ATOM 2926 O O . PHE B 1 273 ? 134.438 157.361 116.660 1.00 129.73 255 PHE B O 1
ATOM 2934 N N . THR B 1 274 ? 134.821 155.714 115.187 1.00 137.58 256 THR B N 1
ATOM 2935 C CA . THR B 1 274 ? 133.733 154.890 115.703 1.00 137.58 256 THR B CA 1
ATOM 2936 C C . THR B 1 274 ? 134.044 153.439 115.394 1.00 137.58 256 THR B C 1
ATOM 2937 O O . THR B 1 274 ? 134.152 153.066 114.226 1.00 137.58 256 THR B O 1
ATOM 2941 N N . VAL B 1 275 ? 134.196 152.629 116.430 1.00 146.93 257 VAL B N 1
ATOM 2942 C CA . VAL B 1 275 ? 134.500 151.214 116.284 1.00 146.93 257 VAL B CA 1
ATOM 2943 C C . VAL B 1 275 ? 133.338 150.416 116.845 1.00 146.93 257 VAL B C 1
ATOM 2944 O O . VAL B 1 275 ? 132.841 150.711 117.935 1.00 146.93 257 VAL B O 1
ATOM 2948 N N . SER B 1 276 ? 132.903 149.411 116.098 1.00 167.31 258 SER B N 1
ATOM 2949 C CA . SER B 1 276 ? 131.862 148.498 116.533 1.00 167.31 258 SER B CA 1
ATOM 2950 C C . SER B 1 276 ? 132.330 147.073 116.277 1.00 167.31 258 SER B C 1
ATOM 2951 O O . SER B 1 276 ? 133.388 146.844 115.688 1.00 167.31 258 SER B O 1
ATOM 2954 N N . SER B 1 277 ? 131.529 146.102 116.704 1.00 175.03 259 SER B N 1
ATOM 2955 C CA . SER B 1 277 ? 131.943 144.712 116.600 1.00 175.03 259 SER B CA 1
ATOM 2956 C C . SER B 1 277 ? 131.757 144.132 115.211 1.00 175.03 259 SER B C 1
ATOM 2959 N N . THR B 1 278 ? 130.914 144.743 114.386 1.00 170.52 260 THR B N 1
ATOM 2960 C CA . THR B 1 278 ? 130.794 144.349 112.991 1.00 170.52 260 THR B CA 1
ATOM 2961 C C . THR B 1 278 ? 131.888 144.947 112.124 1.00 170.52 260 THR B C 1
ATOM 2962 O O . THR B 1 278 ? 131.893 144.715 110.913 1.00 170.52 260 THR B O 1
ATOM 2964 N N . ASP B 1 279 ? 132.800 145.713 112.713 1.00 167.04 261 ASP B N 1
ATOM 2965 C CA . ASP B 1 279 ? 133.886 146.353 111.995 1.00 167.04 261 ASP B CA 1
ATOM 2966 C C . ASP B 1 279 ? 135.198 145.602 112.149 1.00 167.04 261 ASP B C 1
ATOM 2967 O O . ASP B 1 279 ? 136.201 145.996 111.549 1.00 167.04 261 ASP B O 1
ATOM 2972 N N . LEU B 1 280 ? 135.213 144.542 112.951 1.00 165.91 262 LEU B N 1
ATOM 2973 C CA . LEU B 1 280 ? 136.369 143.671 113.109 1.00 165.91 262 LEU B CA 1
ATOM 2974 C C . LEU B 1 280 ? 135.969 142.270 112.670 1.00 165.91 262 LEU B C 1
ATOM 2975 O O . LEU B 1 280 ? 136.204 141.290 113.384 1.00 165.91 262 LEU B O 1
ATOM 2980 N N . SER B 1 281 ? 135.326 142.181 111.505 1.00 171.30 263 SER B N 1
ATOM 2981 C CA . SER B 1 281 ? 134.731 140.943 111.026 1.00 171.30 263 SER B CA 1
ATOM 2982 C C . SER B 1 281 ? 135.805 139.941 110.633 1.00 171.30 263 SER B C 1
ATOM 2983 O O . SER B 1 281 ? 135.924 138.895 111.280 1.00 171.30 263 SER B O 1
ATOM 2986 N N . SER B 1 282 ? 136.592 140.270 109.599 1.00 30.00 264 SER B N 1
ATOM 2987 C CA . SER B 1 282 ? 137.859 139.610 109.263 1.00 30.00 264 SER B CA 1
ATOM 2988 C C . SER B 1 282 ? 137.674 138.113 108.988 1.00 30.00 264 SER B C 1
ATOM 2989 O O . SER B 1 282 ? 138.070 137.257 109.779 1.00 30.00 264 SER B O 1
ATOM 2992 N N . LYS B 1 283 ? 137.014 137.827 107.860 1.00 126.52 265 LYS B N 1
ATOM 2993 C CA . LYS B 1 283 ? 136.758 136.441 107.464 1.00 126.52 265 LYS B CA 1
ATOM 2994 C C . LYS B 1 283 ? 138.043 135.660 107.207 1.00 126.52 265 LYS B C 1
ATOM 2995 O O . LYS B 1 283 ? 138.074 134.441 107.400 1.00 126.52 265 LYS B O 1
ATOM 3001 N N . TRP B 1 284 ? 139.117 136.332 106.802 1.00 121.76 266 TRP B N 1
ATOM 3002 C CA . TRP B 1 284 ? 140.391 135.653 106.639 1.00 121.76 266 TRP B CA 1
ATOM 3003 C C . TRP B 1 284 ? 141.042 135.410 107.997 1.00 121.76 266 TRP B C 1
ATOM 3004 O O . TRP B 1 284 ? 140.494 135.733 109.052 1.00 121.76 266 TRP B O 1
ATOM 3015 N N . ARG B 1 285 ? 142.236 134.837 107.974 1.00 182.86 267 ARG B N 1
ATOM 3016 C CA . ARG B 1 285 ? 142.954 134.490 109.190 1.00 182.86 267 ARG B CA 1
ATOM 3017 C C . ARG B 1 285 ? 144.140 135.424 109.353 1.00 182.86 267 ARG B C 1
ATOM 3018 O O . ARG B 1 285 ? 144.891 135.653 108.400 1.00 182.86 267 ARG B O 1
ATOM 3026 N N . GLY B 1 286 ? 144.296 135.967 110.553 1.00 193.49 268 GLY B N 1
ATOM 3027 C CA . GLY B 1 286 ? 145.383 136.886 110.810 1.00 193.49 268 GLY B CA 1
ATOM 3028 C C . GLY B 1 286 ? 145.148 138.253 110.220 1.00 193.49 268 GLY B C 1
ATOM 3029 O O . GLY B 1 286 ? 146.087 138.871 109.707 1.00 193.49 268 GLY B O 1
ATOM 3030 N N . ASP B 1 287 ? 143.913 138.742 110.267 1.00 208.21 269 ASP B N 1
ATOM 3031 C CA . ASP B 1 287 ? 143.590 140.028 109.674 1.00 208.21 269 ASP B CA 1
ATOM 3032 C C . ASP B 1 287 ? 142.830 140.973 110.590 1.00 208.21 269 ASP B C 1
ATOM 3033 O O . ASP B 1 287 ? 142.799 142.173 110.298 1.00 208.21 269 ASP B O 1
ATOM 3038 N N . SER B 1 288 ? 142.213 140.488 111.670 1.00 205.61 270 SER B N 1
ATOM 3039 C CA . SER B 1 288 ? 141.534 141.384 112.602 1.00 205.61 270 SER B CA 1
ATOM 3040 C C . SER B 1 288 ? 142.530 142.236 113.379 1.00 205.61 270 SER B C 1
ATOM 3041 O O . SER B 1 288 ? 142.300 143.437 113.597 1.00 205.61 270 SER B O 1
ATOM 3044 N N . GLU B 1 289 ? 143.651 141.631 113.788 1.00 201.71 271 GLU B N 1
ATOM 3045 C CA . GLU B 1 289 ? 144.686 142.380 114.491 1.00 201.71 271 GLU B CA 1
ATOM 3046 C C . GLU B 1 289 ? 145.317 143.435 113.595 1.00 201.71 271 GLU B C 1
ATOM 3047 O O . GLU B 1 289 ? 145.763 144.475 114.088 1.00 201.71 271 GLU B O 1
ATOM 3053 N N . LYS B 1 290 ? 145.313 143.211 112.280 1.00 209.97 272 LYS B N 1
ATOM 3054 C CA . LYS B 1 290 ? 145.828 144.214 111.362 1.00 209.97 272 LYS B CA 1
ATOM 3055 C C . LYS B 1 290 ? 144.914 145.428 111.312 1.00 209.97 272 LYS B C 1
ATOM 3056 O O . LYS B 1 290 ? 145.395 146.566 111.280 1.00 209.97 272 LYS B O 1
ATOM 3062 N N . ILE B 1 291 ? 143.598 145.206 111.365 1.00 205.97 273 ILE B N 1
ATOM 3063 C CA . ILE B 1 291 ? 142.643 146.311 111.411 1.00 205.97 273 ILE B CA 1
ATOM 3064 C C . ILE B 1 291 ? 142.797 147.104 112.704 1.00 205.97 273 ILE B C 1
ATOM 3065 O O . ILE B 1 291 ? 142.837 148.343 112.682 1.00 205.97 273 ILE B O 1
ATOM 3070 N N . VAL B 1 292 ? 142.930 146.405 113.839 1.00 197.76 274 VAL B N 1
ATOM 3071 C CA . VAL B 1 292 ? 143.055 147.082 115.134 1.00 197.76 274 VAL B CA 1
ATOM 3072 C C . VAL B 1 292 ? 144.351 147.889 115.209 1.00 197.76 274 VAL B C 1
ATOM 3073 O O . VAL B 1 292 ? 144.358 149.055 115.646 1.00 197.76 274 VAL B O 1
ATOM 3077 N N . ARG B 1 293 ? 145.457 147.303 114.743 1.00 197.23 275 ARG B N 1
ATOM 3078 C CA . ARG B 1 293 ? 146.734 148.000 114.767 1.00 197.23 275 ARG B CA 1
ATOM 3079 C C . ARG B 1 293 ? 146.757 149.167 113.796 1.00 197.23 275 ARG B C 1
ATOM 3080 O O . ARG B 1 293 ? 147.364 150.198 114.095 1.00 197.23 275 ARG B O 1
ATOM 3088 N N . LEU B 1 294 ? 146.072 149.052 112.656 1.00 197.17 276 LEU B N 1
ATOM 3089 C CA . LEU B 1 294 ? 146.037 150.178 111.737 1.00 197.17 276 LEU B CA 1
ATOM 3090 C C . LEU B 1 294 ? 145.173 151.301 112.287 1.00 197.17 276 LEU B C 1
ATOM 3091 O O . LEU B 1 294 ? 145.468 152.476 112.041 1.00 197.17 276 LEU B O 1
ATOM 3096 N N . LEU B 1 295 ? 144.127 150.963 113.046 1.00 196.80 277 LEU B N 1
ATOM 3097 C CA . LEU B 1 295 ? 143.318 151.993 113.693 1.00 196.80 277 LEU B CA 1
ATOM 3098 C C . LEU B 1 295 ? 144.131 152.768 114.720 1.00 196.80 277 LEU B C 1
ATOM 3099 O O . LEU B 1 295 ? 144.119 154.004 114.732 1.00 196.80 277 LEU B O 1
ATOM 3104 N N . PHE B 1 296 ? 144.862 152.059 115.581 1.00 183.72 278 PHE B N 1
ATOM 3105 C CA . PHE B 1 296 ? 145.643 152.772 116.589 1.00 183.72 278 PHE B CA 1
ATOM 3106 C C . PHE B 1 296 ? 146.895 153.426 116.023 1.00 183.72 278 PHE B C 1
ATOM 3107 O O . PHE B 1 296 ? 147.459 154.307 116.676 1.00 183.72 278 PHE B O 1
ATOM 3115 N N . GLU B 1 297 ? 147.349 153.020 114.837 1.00 183.65 279 GLU B N 1
ATOM 3116 C CA . GLU B 1 297 ? 148.390 153.789 114.169 1.00 183.65 279 GLU B CA 1
ATOM 3117 C C . GLU B 1 297 ? 147.826 155.040 113.517 1.00 183.65 279 GLU B C 1
ATOM 3118 O O . GLU B 1 297 ? 148.511 156.066 113.463 1.00 183.65 279 GLU B O 1
ATOM 3124 N N . LEU B 1 298 ? 146.589 154.983 113.027 1.00 186.34 280 LEU B N 1
ATOM 3125 C CA . LEU B 1 298 ? 145.968 156.165 112.454 1.00 186.34 280 LEU B CA 1
ATOM 3126 C C . LEU B 1 298 ? 145.467 157.134 113.510 1.00 186.34 280 LEU B C 1
ATOM 3127 O O . LEU B 1 298 ? 145.256 158.309 113.198 1.00 186.34 280 LEU B O 1
ATOM 3132 N N . ALA B 1 299 ? 145.259 156.676 114.742 1.00 188.21 281 ALA B N 1
ATOM 3133 C CA . ALA B 1 299 ? 144.856 157.602 115.793 1.00 188.21 281 ALA B CA 1
ATOM 3134 C C . ALA B 1 299 ? 146.037 158.419 116.292 1.00 188.21 281 ALA B C 1
ATOM 3135 O O . ALA B 1 299 ? 145.883 159.599 116.616 1.00 188.21 281 ALA B O 1
ATOM 3137 N N . ARG B 1 300 ? 147.224 157.820 116.350 1.00 181.29 282 ARG B N 1
ATOM 3138 C CA . ARG B 1 300 ? 148.425 158.534 116.755 1.00 181.29 282 ARG B CA 1
ATOM 3139 C C . ARG B 1 300 ? 149.091 159.257 115.596 1.00 181.29 282 ARG B C 1
ATOM 3140 O O . ARG B 1 300 ? 150.235 159.697 115.727 1.00 181.29 282 ARG B O 1
ATOM 3148 N N . PHE B 1 301 ? 148.401 159.379 114.469 1.00 174.50 283 PHE B N 1
ATOM 3149 C CA . PHE B 1 301 ? 148.839 160.163 113.327 1.00 174.50 283 PHE B CA 1
ATOM 3150 C C . PHE B 1 301 ? 148.198 161.544 113.322 1.00 174.50 283 PHE B C 1
ATOM 3151 O O . PHE B 1 301 ? 148.901 162.557 113.265 1.00 174.50 283 PHE B O 1
ATOM 3159 N N . TYR B 1 302 ? 146.871 161.601 113.384 1.00 178.72 284 TYR B N 1
ATOM 3160 C CA . TYR B 1 302 ? 146.153 162.842 113.645 1.00 178.72 284 TYR B CA 1
ATOM 3161 C C . TYR B 1 302 ? 146.210 163.097 115.146 1.00 178.72 284 TYR B C 1
ATOM 3162 O O . TYR B 1 302 ? 145.563 162.391 115.922 1.00 178.72 284 TYR B O 1
ATOM 3171 N N . ALA B 1 303 ? 146.973 164.118 115.550 1.00 165.88 285 ALA B N 1
ATOM 3172 C CA . ALA B 1 303 ? 147.544 164.218 116.893 1.00 165.88 285 ALA B CA 1
ATOM 3173 C C . ALA B 1 303 ? 146.523 164.358 118.026 1.00 165.88 285 ALA B C 1
ATOM 3174 O O . ALA B 1 303 ? 146.734 163.752 119.083 1.00 165.88 285 ALA B O 1
ATOM 3176 N N . PRO B 1 304 ? 145.413 165.111 117.891 1.00 141.21 286 PRO B N 1
ATOM 3177 C CA . PRO B 1 304 ? 144.320 164.879 118.839 1.00 141.21 286 PRO B CA 1
ATOM 3178 C C . PRO B 1 304 ? 143.384 163.815 118.298 1.00 141.21 286 PRO B C 1
ATOM 3179 O O . PRO B 1 304 ? 143.090 163.808 117.100 1.00 141.21 286 PRO B O 1
ATOM 3183 N N . SER B 1 305 ? 142.925 162.901 119.148 1.00 130.33 287 SER B N 1
ATOM 3184 C CA . SER B 1 305 ? 142.099 161.803 118.675 1.00 130.33 287 SER B CA 1
ATOM 3185 C C . SER B 1 305 ? 141.232 161.283 119.806 1.00 130.33 287 SER B C 1
ATOM 3186 O O . SER B 1 305 ? 141.663 161.210 120.957 1.00 130.33 287 SER B O 1
ATOM 3189 N N . ILE B 1 306 ? 140.002 160.920 119.460 1.00 126.01 288 ILE B N 1
ATOM 3190 C CA . ILE B 1 306 ? 139.049 160.326 120.387 1.00 126.01 288 ILE B CA 1
ATOM 3191 C C . ILE B 1 306 ? 138.452 159.100 119.714 1.00 126.01 288 ILE B C 1
ATOM 3192 O O . ILE B 1 306 ? 137.953 159.190 118.590 1.00 126.01 288 ILE B O 1
ATOM 3197 N N . ILE B 1 307 ? 138.511 157.959 120.389 1.00 140.88 289 ILE B N 1
ATOM 3198 C CA . ILE B 1 307 ? 137.983 156.701 119.878 1.00 140.88 289 ILE B CA 1
ATOM 3199 C C . ILE B 1 307 ? 136.811 156.290 120.757 1.00 140.88 289 ILE B C 1
ATOM 3200 O O . ILE B 1 307 ? 136.865 156.442 121.981 1.00 140.88 289 ILE B O 1
ATOM 3205 N N . PHE B 1 308 ? 135.745 155.786 120.139 1.00 164.69 290 PHE B N 1
ATOM 3206 C CA . PHE B 1 308 ? 134.518 155.441 120.855 1.00 164.69 290 PHE B CA 1
ATOM 3207 C C . PHE B 1 308 ? 134.136 154.010 120.496 1.00 164.69 290 PHE B C 1
ATOM 3208 O O . PHE B 1 308 ? 133.401 153.776 119.537 1.00 164.69 290 PHE B O 1
ATOM 3216 N N . ILE B 1 309 ? 134.638 153.046 121.263 1.00 176.92 291 ILE B N 1
ATOM 3217 C CA . ILE B 1 309 ? 134.333 151.638 121.027 1.00 176.92 291 ILE B CA 1
ATOM 3218 C C . ILE B 1 309 ? 132.964 151.366 121.636 1.00 176.92 291 ILE B C 1
ATOM 3219 O O . ILE B 1 309 ? 132.837 151.200 122.846 1.00 176.92 291 ILE B O 1
ATOM 3224 N N . ASP B 1 310 ? 131.939 151.305 120.801 1.00 184.33 292 ASP B N 1
ATOM 3225 C CA . ASP B 1 310 ? 130.588 151.098 121.289 1.00 184.33 292 ASP B CA 1
ATOM 3226 C C . ASP B 1 310 ? 130.334 149.619 121.519 1.00 184.33 292 ASP B C 1
ATOM 3227 O O . ASP B 1 310 ? 130.789 148.778 120.741 1.00 184.33 292 ASP B O 1
ATOM 3232 N N . GLN B 1 311 ? 129.596 149.319 122.595 1.00 206.69 293 GLN B N 1
ATOM 3233 C CA . GLN B 1 311 ? 129.199 147.966 122.997 1.00 206.69 293 GLN B CA 1
ATOM 3234 C C . GLN B 1 311 ? 130.423 147.064 123.188 1.00 206.69 293 GLN B C 1
ATOM 3235 O O . GLN B 1 311 ? 130.646 146.103 122.456 1.00 206.69 293 GLN B O 1
ATOM 3241 N N . ILE B 1 312 ? 131.224 147.407 124.202 1.00 224.66 294 ILE B N 1
ATOM 3242 C CA . ILE B 1 312 ? 132.442 146.649 124.485 1.00 224.66 294 ILE B CA 1
ATOM 3243 C C . ILE B 1 312 ? 132.164 145.360 125.250 1.00 224.66 294 ILE B C 1
ATOM 3244 O O . ILE B 1 312 ? 133.109 144.665 125.645 1.00 224.66 294 ILE B O 1
ATOM 3249 N N . ASP B 1 313 ? 130.890 145.003 125.443 1.00 229.29 295 ASP B N 1
ATOM 3250 C CA . ASP B 1 313 ? 130.519 143.671 125.915 1.00 229.29 295 ASP B CA 1
ATOM 3251 C C . ASP B 1 313 ? 131.027 142.591 124.974 1.00 229.29 295 ASP B C 1
ATOM 3252 O O . ASP B 1 313 ? 131.699 141.646 125.398 1.00 229.29 295 ASP B O 1
ATOM 3257 N N . THR B 1 314 ? 130.700 142.713 123.691 1.00 215.24 296 THR B N 1
ATOM 3258 C CA . THR B 1 314 ? 131.370 141.938 122.660 1.00 215.24 296 THR B CA 1
ATOM 3259 C C . THR B 1 314 ? 132.843 142.318 122.618 1.00 215.24 296 THR B C 1
ATOM 3260 O O . THR B 1 314 ? 133.218 143.431 122.984 1.00 215.24 296 THR B O 1
ATOM 3264 N N . LEU B 1 315 ? 133.675 141.352 122.218 1.00 108.66 297 LEU B N 1
ATOM 3265 C CA . LEU B 1 315 ? 135.144 141.290 122.245 1.00 108.66 297 LEU B CA 1
ATOM 3266 C C . LEU B 1 315 ? 135.723 141.332 123.654 1.00 108.66 297 LEU B C 1
ATOM 3267 O O . LEU B 1 315 ? 136.942 141.303 123.798 1.00 108.66 297 LEU B O 1
ATOM 3272 N N . GLY B 1 316 ? 134.900 141.358 124.696 1.00 110.33 298 GLY B N 1
ATOM 3273 C CA . GLY B 1 316 ? 135.409 141.445 126.046 1.00 110.33 298 GLY B CA 1
ATOM 3274 C C . GLY B 1 316 ? 135.055 140.258 126.913 1.00 110.33 298 GLY B C 1
ATOM 3275 O O . GLY B 1 316 ? 134.791 140.418 128.105 1.00 110.33 298 GLY B O 1
ATOM 3276 N N . GLY B 1 317 ? 135.050 139.063 126.340 1.00 138.56 299 GLY B N 1
ATOM 3277 C CA . GLY B 1 317 ? 134.852 137.867 127.124 1.00 138.56 299 GLY B CA 1
ATOM 3278 C C . GLY B 1 317 ? 136.096 137.514 127.919 1.00 138.56 299 GLY B C 1
ATOM 3279 O O . GLY B 1 317 ? 137.142 138.160 127.835 1.00 138.56 299 GLY B O 1
ATOM 3280 N N . GLN B 1 318 ? 135.973 136.458 128.717 1.00 145.90 300 GLN B N 1
ATOM 3281 C CA . GLN B 1 318 ? 137.123 135.954 129.453 1.00 145.90 300 GLN B CA 1
ATOM 3282 C C . GLN B 1 318 ? 138.086 135.267 128.493 1.00 145.90 300 GLN B C 1
ATOM 3283 O O . GLN B 1 318 ? 137.672 134.489 127.631 1.00 145.90 300 GLN B O 1
ATOM 3289 N N . ARG B 1 319 ? 139.381 135.561 128.645 1.00 134.16 301 ARG B N 1
ATOM 3290 C CA . ARG B 1 319 ? 140.393 135.107 127.695 1.00 134.16 301 ARG B CA 1
ATOM 3291 C C . ARG B 1 319 ? 140.663 133.606 127.754 1.00 134.16 301 ARG B C 1
ATOM 3292 O O . ARG B 1 319 ? 141.358 133.089 126.873 1.00 134.16 301 ARG B O 1
ATOM 3300 N N . GLY B 1 320 ? 140.144 132.898 128.753 1.00 139.84 302 GLY B N 1
ATOM 3301 C CA . GLY B 1 320 ? 140.254 131.454 128.785 1.00 139.84 302 GLY B CA 1
ATOM 3302 C C . GLY B 1 320 ? 138.903 130.776 128.869 1.00 139.84 302 GLY B C 1
ATOM 3303 O O . GLY B 1 320 ? 138.756 129.756 129.549 1.00 139.84 302 GLY B O 1
ATOM 3304 N N . ASN B 1 321 ? 137.910 131.330 128.176 1.00 141.12 303 ASN B N 1
ATOM 3305 C CA . ASN B 1 321 ? 136.540 130.850 128.274 1.00 141.12 303 ASN B CA 1
ATOM 3306 C C . ASN B 1 321 ? 136.377 129.534 127.516 1.00 141.12 303 ASN B C 1
ATOM 3307 O O . ASN B 1 321 ? 137.281 129.066 126.819 1.00 141.12 303 ASN B O 1
ATOM 3312 N N . SER B 1 322 ? 135.194 128.933 127.650 1.00 142.40 304 SER B N 1
ATOM 3313 C CA . SER B 1 322 ? 134.951 127.589 127.141 1.00 142.40 304 SER B CA 1
ATOM 3314 C C . SER B 1 322 ? 134.775 127.562 125.629 1.00 142.40 304 SER B C 1
ATOM 3315 O O . SER B 1 322 ? 135.585 126.962 124.915 1.00 142.40 304 SER B O 1
ATOM 3318 N N . GLY B 1 323 ? 133.728 128.212 125.130 1.00 143.50 305 GLY B N 1
ATOM 3319 C CA . GLY B 1 323 ? 133.531 128.289 123.698 1.00 143.50 305 GLY B CA 1
ATOM 3320 C C . GLY B 1 323 ? 134.086 129.573 123.122 1.00 143.50 305 GLY B C 1
ATOM 3321 O O . GLY B 1 323 ? 133.401 130.601 123.096 1.00 143.50 305 GLY B O 1
ATOM 3322 N N . GLU B 1 324 ? 135.322 129.521 122.637 1.00 139.10 306 GLU B N 1
ATOM 3323 C CA . GLU B 1 324 ? 135.975 130.689 122.072 1.00 139.10 306 GLU B CA 1
ATOM 3324 C C . GLU B 1 324 ? 136.816 130.261 120.884 1.00 139.10 306 GLU B C 1
ATOM 3325 O O . GLU B 1 324 ? 137.338 129.144 120.838 1.00 139.10 306 GLU B O 1
ATOM 3331 N N . HIS B 1 325 ? 136.933 131.159 119.916 1.00 134.87 307 HIS B N 1
ATOM 3332 C CA . HIS B 1 325 ? 137.753 130.878 118.756 1.00 134.87 307 HIS B CA 1
ATOM 3333 C C . HIS B 1 325 ? 139.220 131.100 119.096 1.00 134.87 307 HIS B C 1
ATOM 3334 O O . HIS B 1 325 ? 139.578 131.575 120.177 1.00 134.87 307 HIS B O 1
ATOM 3341 N N . GLU B 1 326 ? 140.081 130.757 118.155 1.00 117.35 308 GLU B N 1
ATOM 3342 C CA . GLU B 1 326 ? 141.504 130.978 118.315 1.00 117.35 308 GLU B CA 1
ATOM 3343 C C . GLU B 1 326 ? 141.926 132.357 117.836 1.00 117.35 308 GLU B C 1
ATOM 3344 O O . GLU B 1 326 ? 143.120 132.665 117.848 1.00 117.35 308 GLU B O 1
ATOM 3350 N N . ALA B 1 327 ? 140.974 133.192 117.421 1.00 117.23 309 ALA B N 1
ATOM 3351 C CA . ALA B 1 327 ? 141.265 134.517 116.895 1.00 117.23 309 ALA B CA 1
ATOM 3352 C C . ALA B 1 327 ? 140.828 135.658 117.799 1.00 117.23 309 ALA B C 1
ATOM 3353 O O . ALA B 1 327 ? 141.445 136.722 117.756 1.00 117.23 309 ALA B O 1
ATOM 3355 N N . SER B 1 328 ? 139.773 135.475 118.599 1.00 192.92 310 SER B N 1
ATOM 3356 C CA . SER B 1 328 ? 139.279 136.559 119.444 1.00 192.92 310 SER B CA 1
ATOM 3357 C C . SER B 1 328 ? 140.247 136.887 120.573 1.00 192.92 310 SER B C 1
ATOM 3358 O O . SER B 1 328 ? 140.328 138.046 121.014 1.00 192.92 310 SER B O 1
ATOM 3361 N N . ARG B 1 329 ? 140.995 135.886 121.041 1.00 192.31 311 ARG B N 1
ATOM 3362 C CA . ARG B 1 329 ? 142.031 136.125 122.035 1.00 192.31 311 ARG B CA 1
ATOM 3363 C C . ARG B 1 329 ? 143.147 136.989 121.469 1.00 192.31 311 ARG B C 1
ATOM 3364 O O . ARG B 1 329 ? 143.746 137.782 122.201 1.00 192.31 311 ARG B O 1
ATOM 3372 N N . ARG B 1 330 ? 143.407 136.881 120.165 1.00 195.79 312 ARG B N 1
ATOM 3373 C CA . ARG B 1 330 ? 144.337 137.799 119.524 1.00 195.79 312 ARG B CA 1
ATOM 3374 C C . ARG B 1 330 ? 143.797 139.222 119.502 1.00 195.79 312 ARG B C 1
ATOM 3375 O O . ARG B 1 330 ? 144.577 140.170 119.611 1.00 195.79 312 ARG B O 1
ATOM 3383 N N . VAL B 1 331 ? 142.475 139.393 119.403 1.00 185.21 313 VAL B N 1
ATOM 3384 C CA . VAL B 1 331 ? 141.888 140.731 119.433 1.00 185.21 313 VAL B CA 1
ATOM 3385 C C . VAL B 1 331 ? 142.046 141.353 120.813 1.00 185.21 313 VAL B C 1
ATOM 3386 O O . VAL B 1 331 ? 142.451 142.519 120.944 1.00 185.21 313 VAL B O 1
ATOM 3390 N N . LYS B 1 332 ? 141.738 140.581 121.863 1.00 175.10 314 LYS B N 1
ATOM 3391 C CA . LYS B 1 332 ? 141.891 141.103 123.220 1.00 175.10 314 LYS B CA 1
ATOM 3392 C C . LYS B 1 332 ? 143.356 141.351 123.564 1.00 175.10 314 LYS B C 1
ATOM 3393 O O . LYS B 1 332 ? 143.680 142.342 124.231 1.00 175.10 314 LYS B O 1
ATOM 3399 N N . SER B 1 333 ? 144.260 140.487 123.092 1.00 172.62 315 SER B N 1
ATOM 3400 C CA . SER B 1 333 ? 145.680 140.715 123.330 1.00 172.62 315 SER B CA 1
ATOM 3401 C C . SER B 1 333 ? 146.195 141.912 122.550 1.00 172.62 315 SER B C 1
ATOM 3402 O O . SER B 1 333 ? 147.072 142.629 123.039 1.00 172.62 315 SER B O 1
ATOM 3405 N N . GLU B 1 334 ? 145.644 142.162 121.362 1.00 168.00 316 GLU B N 1
ATOM 3406 C CA . GLU B 1 334 ? 146.058 143.315 120.580 1.00 168.00 316 GLU B CA 1
ATOM 3407 C C . GLU B 1 334 ? 145.594 144.615 121.214 1.00 168.00 316 GLU B C 1
ATOM 3408 O O . GLU B 1 334 ? 146.319 145.614 121.165 1.00 168.00 316 GLU B O 1
ATOM 3414 N N . PHE B 1 335 ? 144.408 144.622 121.826 1.00 169.28 317 PHE B N 1
ATOM 3415 C CA . PHE B 1 335 ? 144.031 145.769 122.650 1.00 169.28 317 PHE B CA 1
ATOM 3416 C C . PHE B 1 335 ? 144.952 145.929 123.852 1.00 169.28 317 PHE B C 1
ATOM 3417 O O . PHE B 1 335 ? 145.474 147.022 124.096 1.00 169.28 317 PHE B O 1
ATOM 3425 N N . LEU B 1 336 ? 145.176 144.848 124.605 1.00 165.62 318 LEU B N 1
ATOM 3426 C CA . LEU B 1 336 ? 145.951 144.952 125.837 1.00 165.62 318 LEU B CA 1
ATOM 3427 C C . LEU B 1 336 ? 147.417 145.302 125.600 1.00 165.62 318 LEU B C 1
ATOM 3428 O O . LEU B 1 336 ? 148.072 145.799 126.520 1.00 165.62 318 LEU B O 1
ATOM 3433 N N . VAL B 1 337 ? 147.947 145.054 124.404 1.00 164.49 319 VAL B N 1
ATOM 3434 C CA . VAL B 1 337 ? 149.275 145.563 124.085 1.00 164.49 319 VAL B CA 1
ATOM 3435 C C . VAL B 1 337 ? 149.181 146.945 123.441 1.00 164.49 319 VAL B C 1
ATOM 3436 O O . VAL B 1 337 ? 150.111 147.750 123.557 1.00 164.49 319 VAL B O 1
ATOM 3440 N N . GLN B 1 338 ? 148.055 147.266 122.810 1.00 164.87 320 GLN B N 1
ATOM 3441 C CA . GLN B 1 338 ? 147.977 148.446 121.969 1.00 164.87 320 GLN B CA 1
ATOM 3442 C C . GLN B 1 338 ? 147.409 149.655 122.705 1.00 164.87 320 GLN B C 1
ATOM 3443 O O . GLN B 1 338 ? 147.483 150.774 122.187 1.00 164.87 320 GLN B O 1
ATOM 3449 N N . MET B 1 339 ? 146.889 149.475 123.921 1.00 163.79 321 MET B N 1
ATOM 3450 C CA . MET B 1 339 ? 146.342 150.616 124.648 1.00 163.79 321 MET B CA 1
ATOM 3451 C C . MET B 1 339 ? 147.432 151.547 125.161 1.00 163.79 321 MET B C 1
ATOM 3452 O O . MET B 1 339 ? 147.191 152.749 125.317 1.00 163.79 321 MET B O 1
ATOM 3457 N N . ASP B 1 340 ? 148.625 151.030 125.413 1.00 149.92 322 ASP B N 1
ATOM 3458 C CA . ASP B 1 340 ? 149.708 151.861 125.912 1.00 149.92 322 ASP B CA 1
ATOM 3459 C C . ASP B 1 340 ? 150.399 152.609 124.781 1.00 149.92 322 ASP B C 1
ATOM 3460 O O . ASP B 1 340 ? 149.764 153.365 124.048 1.00 149.92 322 ASP B O 1
ATOM 3465 N N . ARG B 1 349 ? 151.072 163.515 120.465 1.00 124.57 331 ARG B N 1
ATOM 3466 C CA . ARG B 1 349 ? 150.287 162.323 120.179 1.00 124.57 331 ARG B CA 1
ATOM 3467 C C . ARG B 1 349 ? 149.436 161.951 121.385 1.00 124.57 331 ARG B C 1
ATOM 3468 O O . ARG B 1 349 ? 149.916 161.312 122.316 1.00 124.57 331 ARG B O 1
ATOM 3470 N N . ARG B 1 350 ? 148.171 162.371 121.369 1.00 118.29 332 ARG B N 1
ATOM 3471 C CA . ARG B 1 350 ? 147.259 162.175 122.488 1.00 118.29 332 ARG B CA 1
ATOM 3472 C C . ARG B 1 350 ? 145.990 161.491 122.003 1.00 118.29 332 ARG B C 1
ATOM 3473 O O . ARG B 1 350 ? 145.357 161.960 121.053 1.00 118.29 332 ARG B O 1
ATOM 3481 N N . VAL B 1 351 ? 145.623 160.387 122.651 1.00 125.22 333 VAL B N 1
ATOM 3482 C CA . VAL B 1 351 ? 144.414 159.640 122.330 1.00 125.22 333 VAL B CA 1
ATOM 3483 C C . VAL B 1 351 ? 143.521 159.590 123.567 1.00 125.22 333 VAL B C 1
ATOM 3484 O O . VAL B 1 351 ? 143.923 159.972 124.663 1.00 125.22 333 VAL B O 1
ATOM 3488 N N . PHE B 1 352 ? 142.298 159.096 123.373 1.00 131.70 334 PHE B N 1
ATOM 3489 C CA . PHE B 1 352 ? 141.317 158.978 124.446 1.00 131.70 334 PHE B CA 1
ATOM 3490 C C . PHE B 1 352 ? 140.245 158.002 123.993 1.00 131.70 334 PHE B C 1
ATOM 3491 O O . PHE B 1 352 ? 139.694 158.162 122.903 1.00 131.70 334 PHE B O 1
ATOM 3499 N N . VAL B 1 353 ? 139.946 157.003 124.817 1.00 153.65 335 VAL B N 1
ATOM 3500 C CA . VAL B 1 353 ? 139.096 155.885 124.420 1.00 153.65 335 VAL B CA 1
ATOM 3501 C C . VAL B 1 353 ? 137.883 155.835 125.336 1.00 153.65 335 VAL B C 1
ATOM 3502 O O . VAL B 1 353 ? 138.015 155.560 126.533 1.00 153.65 335 VAL B O 1
ATOM 3506 N N . LEU B 1 354 ? 136.703 156.082 124.780 1.00 158.59 336 LEU B N 1
ATOM 3507 C CA . LEU B 1 354 ? 135.456 155.887 125.500 1.00 158.59 336 LEU B CA 1
ATOM 3508 C C . LEU B 1 354 ? 134.916 154.481 125.265 1.00 158.59 336 LEU B C 1
ATOM 3509 O O . LEU B 1 354 ? 135.396 153.742 124.408 1.00 158.59 336 LEU B O 1
ATOM 3514 N N . ALA B 1 355 ? 133.895 154.121 126.036 1.00 181.70 337 ALA B N 1
ATOM 3515 C CA . ALA B 1 355 ? 133.156 152.877 125.845 1.00 181.70 337 ALA B CA 1
ATOM 3516 C C . ALA B 1 355 ? 131.779 153.049 126.470 1.00 181.70 337 ALA B C 1
ATOM 3517 O O . ALA B 1 355 ? 131.480 154.082 127.071 1.00 181.70 337 ALA B O 1
ATOM 3519 N N . ALA B 1 356 ? 130.942 152.024 126.331 1.00 187.50 338 ALA B N 1
ATOM 3520 C CA . ALA B 1 356 ? 129.610 152.018 126.924 1.00 187.50 338 ALA B CA 1
ATOM 3521 C C . ALA B 1 356 ? 129.123 150.583 127.004 1.00 187.50 338 ALA B C 1
ATOM 3522 O O . ALA B 1 356 ? 129.405 149.787 126.109 1.00 187.50 338 ALA B O 1
ATOM 3524 N N . THR B 1 357 ? 128.376 150.262 128.057 1.00 205.53 339 THR B N 1
ATOM 3525 C CA . THR B 1 357 ? 127.958 148.887 128.296 1.00 205.53 339 THR B CA 1
ATOM 3526 C C . THR B 1 357 ? 126.580 148.869 128.928 1.00 205.53 339 THR B C 1
ATOM 3527 O O . THR B 1 357 ? 126.195 149.804 129.626 1.00 205.53 339 THR B O 1
ATOM 3531 N N . ASN B 1 358 ? 125.851 147.785 128.688 1.00 205.89 340 ASN B N 1
ATOM 3532 C CA . ASN B 1 358 ? 124.673 147.460 129.480 1.00 205.89 340 ASN B CA 1
ATOM 3533 C C . ASN B 1 358 ? 124.962 146.414 130.541 1.00 205.89 340 ASN B C 1
ATOM 3534 O O . ASN B 1 358 ? 124.375 146.456 131.623 1.00 205.89 340 ASN B O 1
ATOM 3539 N N . ILE B 1 359 ? 125.843 145.467 130.244 1.00 213.45 341 ILE B N 1
ATOM 3540 C CA . ILE B 1 359 ? 126.180 144.401 131.180 1.00 213.45 341 ILE B CA 1
ATOM 3541 C C . ILE B 1 359 ? 127.667 144.480 131.510 1.00 213.45 341 ILE B C 1
ATOM 3542 O O . ILE B 1 359 ? 128.483 143.764 130.915 1.00 213.45 341 ILE B O 1
ATOM 3547 N N . PRO B 1 360 ? 128.066 145.312 132.473 1.00 219.87 342 PRO B N 1
ATOM 3548 C CA . PRO B 1 360 ? 129.494 145.560 132.687 1.00 219.87 342 PRO B CA 1
ATOM 3549 C C . PRO B 1 360 ? 130.205 144.478 133.473 1.00 219.87 342 PRO B C 1
ATOM 3550 O O . PRO B 1 360 ? 131.442 144.492 133.516 1.00 219.87 342 PRO B O 1
ATOM 3554 N N . TRP B 1 361 ? 129.478 143.545 134.095 1.00 233.13 343 TRP B N 1
ATOM 3555 C CA . TRP B 1 361 ? 130.127 142.514 134.895 1.00 233.13 343 TRP B CA 1
ATOM 3556 C C . TRP B 1 361 ? 130.845 141.482 134.041 1.00 233.13 343 TRP B C 1
ATOM 3557 O O . TRP B 1 361 ? 131.701 140.761 134.557 1.00 233.13 343 TRP B O 1
ATOM 3568 N N . GLU B 1 362 ? 130.521 141.396 132.757 1.00 228.98 344 GLU B N 1
ATOM 3569 C CA . GLU B 1 362 ? 131.161 140.456 131.854 1.00 228.98 344 GLU B CA 1
ATOM 3570 C C . GLU B 1 362 ? 132.445 140.995 131.247 1.00 228.98 344 GLU B C 1
ATOM 3571 O O . GLU B 1 362 ? 132.982 140.377 130.327 1.00 228.98 344 GLU B O 1
ATOM 3577 N N . LEU B 1 363 ? 132.942 142.130 131.722 1.00 216.87 345 LEU B N 1
ATOM 3578 C CA . LEU B 1 363 ? 134.233 142.614 131.264 1.00 216.87 345 LEU B CA 1
ATOM 3579 C C . LEU B 1 363 ? 135.357 141.814 131.911 1.00 216.87 345 LEU B C 1
ATOM 3580 O O . LEU B 1 363 ? 135.231 141.319 133.033 1.00 216.87 345 LEU B O 1
ATOM 3585 N N . ASP B 1 364 ? 136.468 141.694 131.193 1.00 202.18 346 ASP B N 1
ATOM 3586 C CA . ASP B 1 364 ? 137.588 140.897 131.661 1.00 202.18 346 ASP B CA 1
ATOM 3587 C C . ASP B 1 364 ? 138.356 141.636 132.752 1.00 202.18 346 ASP B C 1
ATOM 3588 O O . ASP B 1 364 ? 138.207 142.842 132.949 1.00 202.18 346 ASP B O 1
ATOM 3593 N N . GLU B 1 365 ? 139.208 140.892 133.460 1.00 202.86 347 GLU B N 1
ATOM 3594 C CA . GLU B 1 365 ? 139.940 141.468 134.583 1.00 202.86 347 GLU B CA 1
ATOM 3595 C C . GLU B 1 365 ? 141.136 142.282 134.116 1.00 202.86 347 GLU B C 1
ATOM 3596 O O . GLU B 1 365 ? 141.438 143.331 134.693 1.00 202.86 347 GLU B O 1
ATOM 3598 N N . ALA B 1 366 ? 141.833 141.815 133.085 1.00 189.41 348 ALA B N 1
ATOM 3599 C CA . ALA B 1 366 ? 142.919 142.597 132.518 1.00 189.41 348 ALA B CA 1
ATOM 3600 C C . ALA B 1 366 ? 142.415 143.737 131.651 1.00 189.41 348 ALA B C 1
ATOM 3601 O O . ALA B 1 366 ? 143.132 144.723 131.467 1.00 189.41 348 ALA B O 1
ATOM 3603 N N . LEU B 1 367 ? 141.206 143.621 131.110 1.00 190.82 349 LEU B N 1
ATOM 3604 C CA . LEU B 1 367 ? 140.617 144.717 130.358 1.00 190.82 349 LEU B CA 1
ATOM 3605 C C . LEU B 1 367 ? 140.005 145.770 131.269 1.00 190.82 349 LEU B C 1
ATOM 3606 O O . LEU B 1 367 ? 139.785 146.902 130.830 1.00 190.82 349 LEU B O 1
ATOM 3611 N N . ARG B 1 368 ? 139.739 145.430 132.527 1.00 191.01 350 ARG B N 1
ATOM 3612 C CA . ARG B 1 368 ? 139.128 146.391 133.434 1.00 191.01 350 ARG B CA 1
ATOM 3613 C C . ARG B 1 368 ? 140.139 147.420 133.920 1.00 191.01 350 ARG B C 1
ATOM 3614 O O . ARG B 1 368 ? 139.878 148.625 133.872 1.00 191.01 350 ARG B O 1
ATOM 3622 N N . ARG B 1 369 ? 141.307 146.969 134.372 1.00 188.62 351 ARG B N 1
ATOM 3623 C CA . ARG B 1 369 ? 142.282 147.869 134.973 1.00 188.62 351 ARG B CA 1
ATOM 3624 C C . ARG B 1 369 ? 143.042 148.709 133.958 1.00 188.62 351 ARG B C 1
ATOM 3625 O O . ARG B 1 369 ? 143.858 149.541 134.364 1.00 188.62 351 ARG B O 1
ATOM 3633 N N . ARG B 1 370 ? 142.811 148.519 132.661 1.00 186.86 352 ARG B N 1
ATOM 3634 C CA . ARG B 1 370 ? 143.320 149.456 131.671 1.00 186.86 352 ARG B CA 1
ATOM 3635 C C . ARG B 1 370 ? 142.437 150.684 131.528 1.00 186.86 352 ARG B C 1
ATOM 3636 O O . ARG B 1 370 ? 142.854 151.657 130.893 1.00 186.86 352 ARG B O 1
ATOM 3644 N N . PHE B 1 371 ? 141.238 150.662 132.099 1.00 206.63 353 PHE B N 1
ATOM 3645 C CA . PHE B 1 371 ? 140.305 151.776 132.026 1.00 206.63 353 PHE B CA 1
ATOM 3646 C C . PHE B 1 371 ? 140.399 152.576 133.317 1.00 206.63 353 PHE B C 1
ATOM 3647 O O . PHE B 1 371 ? 140.105 152.056 134.397 1.00 206.63 353 PHE B O 1
ATOM 3655 N N . GLU B 1 372 ? 140.792 153.843 133.201 1.00 214.96 354 GLU B N 1
ATOM 3656 C CA . GLU B 1 372 ? 141.111 154.648 134.372 1.00 214.96 354 GLU B CA 1
ATOM 3657 C C . GLU B 1 372 ? 139.888 155.114 135.146 1.00 214.96 354 GLU B C 1
ATOM 3658 O O . GLU B 1 372 ? 140.031 155.520 136.302 1.00 214.96 354 GLU B O 1
ATOM 3664 N N . LYS B 1 373 ? 138.700 155.073 134.555 1.00 213.18 355 LYS B N 1
ATOM 3665 C CA . LYS B 1 373 ? 137.526 155.642 135.208 1.00 213.18 355 LYS B CA 1
ATOM 3666 C C . LYS B 1 373 ? 136.305 154.825 134.820 1.00 213.18 355 LYS B C 1
ATOM 3667 O O . LYS B 1 373 ? 135.926 154.796 133.648 1.00 213.18 355 LYS B O 1
ATOM 3673 N N . ARG B 1 374 ? 135.697 154.169 135.795 1.00 215.98 356 ARG B N 1
ATOM 3674 C CA . ARG B 1 374 ? 134.489 153.380 135.585 1.00 215.98 356 ARG B CA 1
ATOM 3675 C C . ARG B 1 374 ? 133.345 154.109 136.278 1.00 215.98 356 ARG B C 1
ATOM 3676 O O . ARG B 1 374 ? 133.155 153.972 137.488 1.00 215.98 356 ARG B O 1
ATOM 3684 N N . ILE B 1 375 ? 132.583 154.869 135.513 1.00 206.26 357 ILE B N 1
ATOM 3685 C CA . ILE B 1 375 ? 131.549 155.745 136.047 1.00 206.26 357 ILE B CA 1
ATOM 3686 C C . ILE B 1 375 ? 130.217 155.019 135.966 1.00 206.26 357 ILE B C 1
ATOM 3687 O O . ILE B 1 375 ? 130.005 154.171 135.096 1.00 206.26 357 ILE B O 1
ATOM 3692 N N . PHE B 1 376 ? 129.318 155.336 136.889 1.00 208.00 358 PHE B N 1
ATOM 3693 C CA . PHE B 1 376 ? 127.945 154.865 136.840 1.00 208.00 358 PHE B CA 1
ATOM 3694 C C . PHE B 1 376 ? 127.049 155.934 136.229 1.00 208.00 358 PHE B C 1
ATOM 3695 O O . PHE B 1 376 ? 127.312 157.132 136.356 1.00 208.00 358 PHE B O 1
ATOM 3703 N N . ILE B 1 377 ? 125.990 155.490 135.556 1.00 190.22 359 ILE B N 1
ATOM 3704 C CA . ILE B 1 377 ? 124.993 156.383 134.966 1.00 190.22 359 ILE B CA 1
ATOM 3705 C C . ILE B 1 377 ? 123.622 156.035 135.534 1.00 190.22 359 ILE B C 1
ATOM 3706 O O . ILE B 1 377 ? 123.088 154.960 135.236 1.00 190.22 359 ILE B O 1
ATOM 3711 N N . PRO B 1 378 ? 123.014 156.893 136.337 1.00 189.18 360 PRO B N 1
ATOM 3712 C CA . PRO B 1 378 ? 121.782 156.504 137.029 1.00 189.18 360 PRO B CA 1
ATOM 3713 C C . PRO B 1 378 ? 120.519 156.874 136.277 1.00 189.18 360 PRO B C 1
ATOM 3714 O O . PRO B 1 378 ? 120.565 157.625 135.301 1.00 189.18 360 PRO B O 1
ATOM 3718 N N . LEU B 1 379 ? 119.381 156.357 136.738 1.00 175.98 361 LEU B N 1
ATOM 3719 C CA . LEU B 1 379 ? 118.088 156.727 136.187 1.00 175.98 361 LEU B CA 1
ATOM 3720 C C . LEU B 1 379 ? 117.739 158.160 136.587 1.00 175.98 361 LEU B C 1
ATOM 3721 O O . LEU B 1 379 ? 118.320 158.706 137.526 1.00 175.98 361 LEU B O 1
ATOM 3726 N N . PRO B 1 380 ? 116.815 158.805 135.871 1.00 173.90 362 PRO B N 1
ATOM 3727 C CA . PRO B 1 380 ? 116.413 160.159 136.261 1.00 173.90 362 PRO B CA 1
ATOM 3728 C C . PRO B 1 380 ? 115.642 160.195 137.572 1.00 173.90 362 PRO B C 1
ATOM 3729 O O . PRO B 1 380 ? 114.782 159.354 137.839 1.00 173.90 362 PRO B O 1
ATOM 3733 N N . ASP B 1 381 ? 115.969 161.198 138.388 1.00 30.00 363 ASP B N 1
ATOM 3734 C CA . ASP B 1 381 ? 115.316 161.467 139.664 1.00 30.00 363 ASP B CA 1
ATOM 3735 C C . ASP B 1 381 ? 114.038 162.275 139.474 1.00 30.00 363 ASP B C 1
ATOM 3736 O O . ASP B 1 381 ? 113.537 162.400 138.353 1.00 30.00 363 ASP B O 1
ATOM 3738 N N . ILE B 1 382 ? 113.491 162.810 140.566 1.00 142.62 364 ILE B N 1
ATOM 3739 C CA . ILE B 1 382 ? 112.268 163.599 140.466 1.00 142.62 364 ILE B CA 1
ATOM 3740 C C . ILE B 1 382 ? 112.554 164.962 139.846 1.00 142.62 364 ILE B C 1
ATOM 3741 O O . ILE B 1 382 ? 111.702 165.527 139.152 1.00 142.62 364 ILE B O 1
ATOM 3746 N N . ASP B 1 383 ? 113.752 165.501 140.053 1.00 144.19 365 ASP B N 1
ATOM 3747 C CA . ASP B 1 383 ? 114.050 166.829 139.536 1.00 144.19 365 ASP B CA 1
ATOM 3748 C C . ASP B 1 383 ? 114.458 166.801 138.072 1.00 144.19 365 ASP B C 1
ATOM 3749 O O . ASP B 1 383 ? 114.185 167.760 137.344 1.00 144.19 365 ASP B O 1
ATOM 3754 N N . ALA B 1 384 ? 115.108 165.729 137.620 1.00 145.05 366 ALA B N 1
ATOM 3755 C CA . ALA B 1 384 ? 115.581 165.694 136.241 1.00 145.05 366 ALA B CA 1
ATOM 3756 C C . ALA B 1 384 ? 114.445 165.452 135.259 1.00 145.05 366 ALA B C 1
ATOM 3757 O O . ALA B 1 384 ? 114.498 165.932 134.119 1.00 145.05 366 ALA B O 1
ATOM 3759 N N . ARG B 1 385 ? 113.405 164.734 135.689 1.00 143.63 367 ARG B N 1
ATOM 3760 C CA . ARG B 1 385 ? 112.315 164.386 134.786 1.00 143.63 367 ARG B CA 1
ATOM 3761 C C . ARG B 1 385 ? 111.488 165.606 134.406 1.00 143.63 367 ARG B C 1
ATOM 3762 O O . ARG B 1 385 ? 111.046 165.721 133.259 1.00 143.63 367 ARG B O 1
ATOM 3770 N N . LYS B 1 386 ? 111.283 166.531 135.346 1.00 144.34 368 LYS B N 1
ATOM 3771 C CA . LYS B 1 386 ? 110.552 167.755 135.035 1.00 144.34 368 LYS B CA 1
ATOM 3772 C C . LYS B 1 386 ? 111.327 168.623 134.053 1.00 144.34 368 LYS B C 1
ATOM 3773 O O . LYS B 1 386 ? 110.738 169.198 133.127 1.00 144.34 368 LYS B O 1
ATOM 3779 N N . LYS B 1 387 ? 112.654 168.685 134.207 1.00 148.61 369 LYS B N 1
ATOM 3780 C CA . LYS B 1 387 ? 113.484 169.384 133.232 1.00 148.61 369 LYS B CA 1
ATOM 3781 C C . LYS B 1 387 ? 113.437 168.716 131.868 1.00 148.61 369 LYS B C 1
ATOM 3782 O O . LYS B 1 387 ? 113.464 169.405 130.845 1.00 148.61 369 LYS B O 1
ATOM 3788 N N . LEU B 1 388 ? 113.326 167.389 131.828 1.00 143.97 370 LEU B N 1
ATOM 3789 C CA . LEU B 1 388 ? 113.299 166.713 130.535 1.00 143.97 370 LEU B CA 1
ATOM 3790 C C . LEU B 1 388 ? 111.968 166.916 129.818 1.00 143.97 370 LEU B C 1
ATOM 3791 O O . LEU B 1 388 ? 111.947 167.137 128.599 1.00 143.97 370 LEU B O 1
ATOM 3796 N N . ILE B 1 389 ? 110.853 166.870 130.555 1.00 146.90 371 ILE B N 1
ATOM 3797 C CA . ILE B 1 389 ? 109.559 167.154 129.934 1.00 146.90 371 ILE B CA 1
ATOM 3798 C C . ILE B 1 389 ? 109.460 168.617 129.525 1.00 146.90 371 ILE B C 1
ATOM 3799 O O . ILE B 1 389 ? 108.872 168.936 128.485 1.00 146.90 371 ILE B O 1
ATOM 3804 N N . GLU B 1 390 ? 110.079 169.527 130.273 1.00 152.09 372 GLU B N 1
ATOM 3805 C CA . GLU B 1 390 ? 110.012 170.921 129.861 1.00 152.09 372 GLU B CA 1
ATOM 3806 C C . GLU B 1 390 ? 110.975 171.229 128.718 1.00 152.09 372 GLU B C 1
ATOM 3807 O O . GLU B 1 390 ? 110.717 172.148 127.936 1.00 152.09 372 GLU B O 1
ATOM 3813 N N . LYS B 1 391 ? 112.042 170.447 128.556 1.00 151.94 373 LYS B N 1
ATOM 3814 C CA . LYS B 1 391 ? 112.955 170.711 127.451 1.00 151.94 373 LYS B CA 1
ATOM 3815 C C . LYS B 1 391 ? 112.464 170.097 126.148 1.00 151.94 373 LYS B C 1
ATOM 3816 O O . LYS B 1 391 ? 112.655 170.687 125.080 1.00 151.94 373 LYS B O 1
ATOM 3822 N N . SER B 1 392 ? 111.849 168.910 126.205 1.00 152.75 374 SER B N 1
ATOM 3823 C CA . SER B 1 392 ? 111.450 168.250 124.964 1.00 152.75 374 SER B CA 1
ATOM 3824 C C . SER B 1 392 ? 110.276 168.953 124.296 1.00 152.75 374 SER B C 1
ATOM 3825 O O . SER B 1 392 ? 110.169 168.938 123.066 1.00 152.75 374 SER B O 1
ATOM 3828 N N . MET B 1 393 ? 109.400 169.581 125.074 1.00 161.58 375 MET B N 1
ATOM 3829 C CA . MET B 1 393 ? 108.268 170.316 124.516 1.00 161.58 375 MET B CA 1
ATOM 3830 C C . MET B 1 393 ? 108.614 171.800 124.421 1.00 161.58 375 MET B C 1
ATOM 3831 O O . MET B 1 393 ? 108.049 172.655 125.100 1.00 161.58 375 MET B O 1
ATOM 3836 N N . GLU B 1 394 ? 109.572 172.094 123.544 1.00 167.90 376 GLU B N 1
ATOM 3837 C CA . GLU B 1 394 ? 109.960 173.468 123.278 1.00 167.90 376 GLU B CA 1
ATOM 3838 C C . GLU B 1 394 ? 109.467 173.987 121.938 1.00 167.90 376 GLU B C 1
ATOM 3839 O O . GLU B 1 394 ? 109.474 175.202 121.727 1.00 167.90 376 GLU B O 1
ATOM 3845 N N . GLY B 1 395 ? 109.038 173.112 121.038 1.00 172.15 377 GLY B N 1
ATOM 3846 C CA . GLY B 1 395 ? 108.536 173.560 119.758 1.00 172.15 377 GLY B CA 1
ATOM 3847 C C . GLY B 1 395 ? 107.028 173.678 119.705 1.00 172.15 377 GLY B C 1
ATOM 3848 O O . GLY B 1 395 ? 106.496 174.716 119.305 1.00 172.15 377 GLY B O 1
ATOM 3849 N N . THR B 1 396 ? 106.331 172.629 120.115 1.00 169.81 378 THR B N 1
ATOM 3850 C CA . THR B 1 396 ? 104.881 172.615 120.035 1.00 169.81 378 THR B CA 1
ATOM 3851 C C . THR B 1 396 ? 104.272 173.458 121.157 1.00 169.81 378 THR B C 1
ATOM 3852 O O . THR B 1 396 ? 104.809 173.506 122.266 1.00 169.81 378 THR B O 1
ATOM 3856 N N . PRO B 1 397 ? 103.157 174.151 120.886 1.00 156.30 379 PRO B N 1
ATOM 3857 C CA . PRO B 1 397 ? 102.590 175.052 121.900 1.00 156.30 379 PRO B CA 1
ATOM 3858 C C . PRO B 1 397 ? 101.797 174.362 123.003 1.00 156.30 379 PRO B C 1
ATOM 3859 O O . PRO B 1 397 ? 100.670 173.908 122.782 1.00 156.30 379 PRO B O 1
ATOM 3863 N N . LYS B 1 398 ? 102.376 174.291 124.197 1.00 148.27 380 LYS B N 1
ATOM 3864 C CA . LYS B 1 398 ? 101.612 173.991 125.397 1.00 148.27 380 LYS B CA 1
ATOM 3865 C C . LYS B 1 398 ? 100.975 175.273 125.915 1.00 148.27 380 LYS B C 1
ATOM 3866 O O . LYS B 1 398 ? 101.516 176.367 125.744 1.00 148.27 380 LYS B O 1
ATOM 3868 N N . SER B 1 399 ? 99.813 175.141 126.550 1.00 148.69 381 SER B N 1
ATOM 3869 C CA . SER B 1 399 ? 98.996 176.309 126.846 1.00 148.69 381 SER B CA 1
ATOM 3870 C C . SER B 1 399 ? 98.896 176.623 128.331 1.00 148.69 381 SER B C 1
ATOM 3871 O O . SER B 1 399 ? 99.280 177.715 128.757 1.00 148.69 381 SER B O 1
ATOM 3874 N N . ASP B 1 400 ? 98.387 175.695 129.134 1.00 143.48 382 ASP B N 1
ATOM 3875 C CA . ASP B 1 400 ? 98.212 175.947 130.556 1.00 143.48 382 ASP B CA 1
ATOM 3876 C C . ASP B 1 400 ? 98.604 174.768 131.428 1.00 143.48 382 ASP B C 1
ATOM 3877 O O . ASP B 1 400 ? 98.537 174.886 132.656 1.00 143.48 382 ASP B O 1
ATOM 3879 N N . GLU B 1 401 ? 99.026 173.644 130.843 1.00 149.29 383 GLU B N 1
ATOM 3880 C CA . GLU B 1 401 ? 99.358 172.430 131.591 1.00 149.29 383 GLU B CA 1
ATOM 3881 C C . GLU B 1 401 ? 100.729 172.590 132.243 1.00 149.29 383 GLU B C 1
ATOM 3882 O O . GLU B 1 401 ? 101.703 171.918 131.904 1.00 149.29 383 GLU B O 1
ATOM 3884 N N . ILE B 1 402 ? 100.784 173.485 133.226 1.00 150.92 384 ILE B N 1
ATOM 3885 C CA . ILE B 1 402 ? 102.032 173.831 133.892 1.00 150.92 384 ILE B CA 1
ATOM 3886 C C . ILE B 1 402 ? 102.160 173.000 135.158 1.00 150.92 384 ILE B C 1
ATOM 3887 O O . ILE B 1 402 ? 102.954 173.321 136.049 1.00 150.92 384 ILE B O 1
ATOM 3889 N N . ASN B 1 403 ? 101.382 171.925 135.244 1.00 144.71 385 ASN B N 1
ATOM 3890 C CA . ASN B 1 403 ? 101.423 171.004 136.377 1.00 144.71 385 ASN B CA 1
ATOM 3891 C C . ASN B 1 403 ? 102.521 169.958 136.202 1.00 144.71 385 ASN B C 1
ATOM 3892 O O . ASN B 1 403 ? 102.285 168.757 136.307 1.00 144.71 385 ASN B O 1
ATOM 3894 N N . TYR B 1 404 ? 103.747 170.428 135.954 1.00 144.61 386 TYR B N 1
ATOM 3895 C CA . TYR B 1 404 ? 104.860 169.545 135.636 1.00 144.61 386 TYR B CA 1
ATOM 3896 C C . TYR B 1 404 ? 105.362 168.774 136.846 1.00 144.61 386 TYR B C 1
ATOM 3897 O O . TYR B 1 404 ? 106.028 167.749 136.675 1.00 144.61 386 TYR B O 1
ATOM 3906 N N . ASP B 1 405 ? 105.069 169.242 138.060 1.00 152.51 387 ASP B N 1
ATOM 3907 C CA . ASP B 1 405 ? 105.422 168.470 139.245 1.00 152.51 387 ASP B CA 1
ATOM 3908 C C . ASP B 1 405 ? 104.599 167.194 139.340 1.00 152.51 387 ASP B C 1
ATOM 3909 O O . ASP B 1 405 ? 105.096 166.172 139.827 1.00 152.51 387 ASP B O 1
ATOM 3911 N N . ASP B 1 406 ? 103.355 167.226 138.862 1.00 152.53 388 ASP B N 1
ATOM 3912 C CA . ASP B 1 406 ? 102.533 166.022 138.845 1.00 152.53 388 ASP B CA 1
ATOM 3913 C C . ASP B 1 406 ? 103.057 165.007 137.840 1.00 152.53 388 ASP B C 1
ATOM 3914 O O . ASP B 1 406 ? 103.078 163.803 138.118 1.00 152.53 388 ASP B O 1
ATOM 3919 N N . LEU B 1 407 ? 103.493 165.477 136.671 1.00 143.69 389 LEU B N 1
ATOM 3920 C CA . LEU B 1 407 ? 104.077 164.575 135.690 1.00 143.69 389 LEU B CA 1
ATOM 3921 C C . LEU B 1 407 ? 105.445 164.083 136.133 1.00 143.69 389 LEU B C 1
ATOM 3922 O O . LEU B 1 407 ? 105.860 162.984 135.754 1.00 143.69 389 LEU B O 1
ATOM 3927 N N . ALA B 1 408 ? 106.154 164.867 136.939 1.00 144.22 390 ALA B N 1
ATOM 3928 C CA . ALA B 1 408 ? 107.364 164.365 137.568 1.00 144.22 390 ALA B CA 1
ATOM 3929 C C . ALA B 1 408 ? 107.069 163.469 138.760 1.00 144.22 390 ALA B C 1
ATOM 3930 O O . ALA B 1 408 ? 107.987 162.823 139.271 1.00 144.22 390 ALA B O 1
ATOM 3932 N N . ALA B 1 409 ? 105.820 163.421 139.216 1.00 151.29 391 ALA B N 1
ATOM 3933 C CA . ALA B 1 409 ? 105.440 162.556 140.321 1.00 151.29 391 ALA B CA 1
ATOM 3934 C C . ALA B 1 409 ? 104.842 161.232 139.876 1.00 151.29 391 ALA B C 1
ATOM 3935 O O . ALA B 1 409 ? 105.054 160.217 140.546 1.00 151.29 391 ALA B O 1
ATOM 3937 N N . ARG B 1 410 ? 104.104 161.209 138.770 1.00 148.41 392 ARG B N 1
ATOM 3938 C CA . ARG B 1 410 ? 103.383 160.000 138.399 1.00 148.41 392 ARG B CA 1
ATOM 3939 C C . ARG B 1 410 ? 104.241 159.011 137.629 1.00 148.41 392 ARG B C 1
ATOM 3940 O O . ARG B 1 410 ? 104.064 157.800 137.789 1.00 148.41 392 ARG B O 1
ATOM 3948 N N . THR B 1 411 ? 105.164 159.488 136.806 1.00 143.31 393 THR B N 1
ATOM 3949 C CA . THR B 1 411 ? 106.123 158.605 136.150 1.00 143.31 393 THR B CA 1
ATOM 3950 C C . THR B 1 411 ? 107.132 158.146 137.190 1.00 143.31 393 THR B C 1
ATOM 3951 O O . THR B 1 411 ? 108.075 158.868 137.515 1.00 143.31 393 THR B O 1
ATOM 3955 N N . GLU B 1 412 ? 106.944 156.937 137.717 1.00 142.53 394 GLU B N 1
ATOM 3956 C CA . GLU B 1 412 ? 107.751 156.492 138.848 1.00 142.53 394 GLU B CA 1
ATOM 3957 C C . GLU B 1 412 ? 109.136 156.038 138.408 1.00 142.53 394 GLU B C 1
ATOM 3958 O O . GLU B 1 412 ? 110.147 156.632 138.794 1.00 142.53 394 GLU B O 1
ATOM 3960 N N . GLY B 1 413 ? 109.202 154.995 137.592 1.00 146.82 395 GLY B N 1
ATOM 3961 C CA . GLY B 1 413 ? 110.481 154.425 137.226 1.00 146.82 395 GLY B CA 1
ATOM 3962 C C . GLY B 1 413 ? 110.786 154.544 135.751 1.00 146.82 395 GLY B C 1
ATOM 3963 O O . GLY B 1 413 ? 111.289 153.602 135.134 1.00 146.82 395 GLY B O 1
ATOM 3964 N N . PHE B 1 414 ? 110.470 155.697 135.174 1.00 149.32 396 PHE B N 1
ATOM 3965 C CA . PHE B 1 414 ? 110.704 155.909 133.755 1.00 149.32 396 PHE B CA 1
ATOM 3966 C C . PHE B 1 414 ? 112.192 156.089 133.499 1.00 149.32 396 PHE B C 1
ATOM 3967 O O . PHE B 1 414 ? 112.892 156.761 134.258 1.00 149.32 396 PHE B O 1
ATOM 3975 N N . SER B 1 415 ? 112.675 155.488 132.416 1.00 154.09 397 SER B N 1
ATOM 3976 C CA . SER B 1 415 ? 114.103 155.288 132.211 1.00 154.09 397 SER B CA 1
ATOM 3977 C C . SER B 1 415 ? 114.753 156.392 131.398 1.00 154.09 397 SER B C 1
ATOM 3978 O O . SER B 1 415 ? 115.721 156.129 130.680 1.00 154.09 397 SER B O 1
ATOM 3981 N N . GLY B 1 416 ? 114.254 157.613 131.474 1.00 156.72 398 GLY B N 1
ATOM 3982 C CA . GLY B 1 416 ? 114.879 158.694 130.713 1.00 156.72 398 GLY B CA 1
ATOM 3983 C C . GLY B 1 416 ? 114.545 158.767 129.242 1.00 156.72 398 GLY B C 1
ATOM 3984 O O . GLY B 1 416 ? 114.208 159.840 128.737 1.00 156.72 398 GLY B O 1
ATOM 3985 N N . ALA B 1 417 ? 114.638 157.647 128.531 1.00 158.30 399 ALA B N 1
ATOM 3986 C CA . ALA B 1 417 ? 114.251 157.568 127.133 1.00 158.30 399 ALA B CA 1
ATOM 3987 C C . ALA B 1 417 ? 112.799 157.174 126.956 1.00 158.30 399 ALA B C 1
ATOM 3988 O O . ALA B 1 417 ? 112.408 156.764 125.860 1.00 158.30 399 ALA B O 1
ATOM 3990 N N . ASP B 1 418 ? 111.998 157.250 128.015 1.00 157.52 400 ASP B N 1
ATOM 3991 C CA . ASP B 1 418 ? 110.577 156.968 127.922 1.00 157.52 400 ASP B CA 1
ATOM 3992 C C . ASP B 1 418 ? 109.709 158.198 128.094 1.00 157.52 400 ASP B C 1
ATOM 3993 O O . ASP B 1 418 ? 108.579 158.206 127.600 1.00 157.52 400 ASP B O 1
ATOM 3998 N N . VAL B 1 419 ? 110.204 159.235 128.770 1.00 147.73 401 VAL B N 1
ATOM 3999 C CA . VAL B 1 419 ? 109.436 160.467 128.877 1.00 147.73 401 VAL B CA 1
ATOM 4000 C C . VAL B 1 419 ? 109.434 161.215 127.552 1.00 147.73 401 VAL B C 1
ATOM 4001 O O . VAL B 1 419 ? 108.497 161.969 127.258 1.00 147.73 401 VAL B O 1
ATOM 4005 N N . VAL B 1 420 ? 110.465 161.017 126.728 1.00 150.12 402 VAL B N 1
ATOM 4006 C CA . VAL B 1 420 ? 110.438 161.532 125.364 1.00 150.12 402 VAL B CA 1
ATOM 4007 C C . VAL B 1 420 ? 109.350 160.834 124.564 1.00 150.12 402 VAL B C 1
ATOM 4008 O O . VAL B 1 420 ? 108.623 161.468 123.785 1.00 150.12 402 VAL B O 1
ATOM 4012 N N . SER B 1 421 ? 109.181 159.530 124.789 1.00 157.14 403 SER B N 1
ATOM 4013 C CA . SER B 1 421 ? 108.056 158.819 124.201 1.00 157.14 403 SER B CA 1
ATOM 4014 C C . SER B 1 421 ? 106.731 159.296 124.774 1.00 157.14 403 SER B C 1
ATOM 4015 O O . SER B 1 421 ? 105.713 159.264 124.076 1.00 157.14 403 SER B O 1
ATOM 4018 N N . LEU B 1 422 ? 106.731 159.790 126.013 1.00 153.19 404 LEU B N 1
ATOM 4019 C CA . LEU B 1 422 ? 105.511 160.338 126.595 1.00 153.19 404 LEU B CA 1
ATOM 4020 C C . LEU B 1 422 ? 105.096 161.633 125.905 1.00 153.19 404 LEU B C 1
ATOM 4021 O O . LEU B 1 422 ? 103.920 161.812 125.561 1.00 153.19 404 LEU B O 1
ATOM 4026 N N . CYS B 1 423 ? 106.052 162.540 125.675 1.00 153.49 405 CYS B N 1
ATOM 4027 C CA . CYS B 1 423 ? 105.736 163.767 124.943 1.00 153.49 405 CYS B CA 1
ATOM 4028 C C . CYS B 1 423 ? 105.332 163.476 123.501 1.00 153.49 405 CYS B C 1
ATOM 4029 O O . CYS B 1 423 ? 104.410 164.113 122.962 1.00 153.49 405 CYS B O 1
ATOM 4032 N N . ARG B 1 424 ? 105.995 162.504 122.868 1.00 148.79 406 ARG B N 1
ATOM 4033 C CA . ARG B 1 424 ? 105.653 162.156 121.495 1.00 148.79 406 ARG B CA 1
ATOM 4034 C C . ARG B 1 424 ? 104.255 161.557 121.410 1.00 148.79 406 ARG B C 1
ATOM 4035 O O . ARG B 1 424 ? 103.490 161.884 120.493 1.00 148.79 406 ARG B O 1
ATOM 4043 N N . THR B 1 425 ? 103.880 160.733 122.391 1.00 147.60 407 THR B N 1
ATOM 4044 C CA . THR B 1 425 ? 102.535 160.175 122.410 1.00 147.60 407 THR B CA 1
ATOM 4045 C C . THR B 1 425 ? 101.498 161.247 122.720 1.00 147.60 407 THR B C 1
ATOM 4046 O O . THR B 1 425 ? 100.373 161.177 122.216 1.00 147.60 407 THR B O 1
ATOM 4050 N N . ALA B 1 426 ? 101.878 162.283 123.475 1.00 147.00 408 ALA B N 1
ATOM 4051 C CA . ALA B 1 426 ? 100.964 163.399 123.707 1.00 147.00 408 ALA B CA 1
ATOM 4052 C C . ALA B 1 426 ? 100.674 164.170 122.423 1.00 147.00 408 ALA B C 1
ATOM 4053 O O . ALA B 1 426 ? 99.513 164.494 122.135 1.00 147.00 408 ALA B O 1
ATOM 4055 N N . ALA B 1 427 ? 101.708 164.450 121.627 1.00 142.65 409 ALA B N 1
ATOM 4056 C CA . ALA B 1 427 ? 101.488 165.168 120.368 1.00 142.65 409 ALA B CA 1
ATOM 4057 C C . ALA B 1 427 ? 100.701 164.325 119.361 1.00 142.65 409 ALA B C 1
ATOM 4058 O O . ALA B 1 427 ? 99.811 164.833 118.655 1.00 142.65 409 ALA B O 1
ATOM 4060 N N . ILE B 1 428 ? 100.978 163.023 119.303 1.00 143.09 410 ILE B N 1
ATOM 4061 C CA . ILE B 1 428 ? 100.209 162.199 118.380 1.00 143.09 410 ILE B CA 1
ATOM 4062 C C . ILE B 1 428 ? 98.783 162.002 118.890 1.00 143.09 410 ILE B C 1
ATOM 4063 O O . ILE B 1 428 ? 97.848 161.855 118.096 1.00 143.09 410 ILE B O 1
ATOM 4068 N N . ASN B 1 429 ? 98.561 162.088 120.198 1.00 151.07 411 ASN B N 1
ATOM 4069 C CA . ASN B 1 429 ? 97.187 162.058 120.675 1.00 151.07 411 ASN B CA 1
ATOM 4070 C C . ASN B 1 429 ? 96.461 163.368 120.401 1.00 151.07 411 ASN B C 1
ATOM 4071 O O . ASN B 1 429 ? 95.229 163.373 120.334 1.00 151.07 411 ASN B O 1
ATOM 4076 N N . VAL B 1 430 ? 97.195 164.477 120.257 1.00 145.17 412 VAL B N 1
ATOM 4077 C CA . VAL B 1 430 ? 96.586 165.690 119.702 1.00 145.17 412 VAL B CA 1
ATOM 4078 C C . VAL B 1 430 ? 96.116 165.429 118.279 1.00 145.17 412 VAL B C 1
ATOM 4079 O O . VAL B 1 430 ? 95.043 165.887 117.864 1.00 145.17 412 VAL B O 1
ATOM 4083 N N . LEU B 1 431 ? 96.888 164.648 117.524 1.00 145.97 413 LEU B N 1
ATOM 4084 C CA . LEU B 1 431 ? 96.408 164.250 116.196 1.00 145.97 413 LEU B CA 1
ATOM 4085 C C . LEU B 1 431 ? 95.208 163.300 116.267 1.00 145.97 413 LEU B C 1
ATOM 4086 O O . LEU B 1 431 ? 94.313 163.378 115.421 1.00 145.97 413 LEU B O 1
ATOM 4091 N N . ARG B 1 432 ? 95.144 162.428 117.274 1.00 148.18 414 ARG B N 1
ATOM 4092 C CA . ARG B 1 432 ? 94.154 161.353 117.268 1.00 148.18 414 ARG B CA 1
ATOM 4093 C C . ARG B 1 432 ? 92.743 161.794 117.631 1.00 148.18 414 ARG B C 1
ATOM 4094 O O . ARG B 1 432 ? 91.818 160.992 117.472 1.00 148.18 414 ARG B O 1
ATOM 4102 N N . ARG B 1 433 ? 92.542 163.014 118.131 1.00 165.15 415 ARG B N 1
ATOM 4103 C CA . ARG B 1 433 ? 91.207 163.374 118.601 1.00 165.15 415 ARG B CA 1
ATOM 4104 C C . ARG B 1 433 ? 90.274 163.761 117.463 1.00 165.15 415 ARG B C 1
ATOM 4105 O O . ARG B 1 433 ? 89.057 163.600 117.588 1.00 165.15 415 ARG B O 1
ATOM 4113 N N . TYR B 1 434 ? 90.812 164.268 116.362 1.00 169.49 416 TYR B N 1
ATOM 4114 C CA . TYR B 1 434 ? 90.028 164.513 115.160 1.00 169.49 416 TYR B CA 1
ATOM 4115 C C . TYR B 1 434 ? 90.102 163.266 114.293 1.00 169.49 416 TYR B C 1
ATOM 4116 O O . TYR B 1 434 ? 91.192 162.874 113.864 1.00 169.49 416 TYR B O 1
ATOM 4125 N N . ASP B 1 435 ? 88.955 162.637 114.052 1.00 177.88 417 ASP B N 1
ATOM 4126 C CA . ASP B 1 435 ? 88.915 161.358 113.350 1.00 177.88 417 ASP B CA 1
ATOM 4127 C C . ASP B 1 435 ? 89.294 161.560 111.891 1.00 177.88 417 ASP B C 1
ATOM 4128 O O . ASP B 1 435 ? 88.487 162.042 111.091 1.00 177.88 417 ASP B O 1
ATOM 4130 N N . THR B 1 436 ? 90.522 161.186 111.544 1.00 180.22 418 THR B N 1
ATOM 4131 C CA . THR B 1 436 ? 91.066 161.425 110.217 1.00 180.22 418 THR B CA 1
ATOM 4132 C C . THR B 1 436 ? 91.102 160.182 109.343 1.00 180.22 418 THR B C 1
ATOM 4133 O O . THR B 1 436 ? 91.458 160.285 108.165 1.00 180.22 418 THR B O 1
ATOM 4137 N N . LYS B 1 437 ? 90.743 159.015 109.877 1.00 30.00 419 LYS B N 1
ATOM 4138 C CA . LYS B 1 437 ? 90.738 157.780 109.101 1.00 30.00 419 LYS B CA 1
ATOM 4139 C C . LYS B 1 437 ? 89.522 157.649 108.197 1.00 30.00 419 LYS B C 1
ATOM 4140 O O . LYS B 1 437 ? 89.414 156.652 107.476 1.00 30.00 419 LYS B O 1
ATOM 4142 N N . SER B 1 438 ? 88.609 158.617 108.219 1.00 169.27 420 SER B N 1
ATOM 4143 C CA . SER B 1 438 ? 87.417 158.599 107.385 1.00 169.27 420 SER B CA 1
ATOM 4144 C C . SER B 1 438 ? 87.572 159.387 106.093 1.00 169.27 420 SER B C 1
ATOM 4145 O O . SER B 1 438 ? 86.927 159.050 105.096 1.00 169.27 420 SER B O 1
ATOM 4148 N N . LEU B 1 439 ? 88.403 160.425 106.088 1.00 170.43 421 LEU B N 1
ATOM 4149 C CA . LEU B 1 439 ? 88.606 161.223 104.889 1.00 170.43 421 LEU B CA 1
ATOM 4150 C C . LEU B 1 439 ? 89.424 160.450 103.863 1.00 170.43 421 LEU B C 1
ATOM 4151 O O . LEU B 1 439 ? 90.275 159.627 104.207 1.00 170.43 421 LEU B O 1
ATOM 4156 N N . ARG B 1 440 ? 89.154 160.720 102.587 1.00 163.73 422 ARG B N 1
ATOM 4157 C CA . ARG B 1 440 ? 89.848 160.069 101.476 1.00 163.73 422 ARG B CA 1
ATOM 4158 C C . ARG B 1 440 ? 90.315 161.154 100.513 1.00 163.73 422 ARG B C 1
ATOM 4159 O O . ARG B 1 440 ? 89.617 161.480 99.549 1.00 163.73 422 ARG B O 1
ATOM 4161 N N . GLY B 1 441 ? 91.488 161.711 100.777 1.00 170.35 423 GLY B N 1
ATOM 4162 C CA . GLY B 1 441 ? 92.068 162.746 99.917 1.00 170.35 423 GLY B CA 1
ATOM 4163 C C . GLY B 1 441 ? 91.500 164.143 100.029 1.00 170.35 423 GLY B C 1
ATOM 4164 O O . GLY B 1 441 ? 92.253 165.106 100.198 1.00 170.35 423 GLY B O 1
ATOM 4165 N N . GLY B 1 442 ? 90.180 164.277 99.932 1.00 167.20 424 GLY B N 1
ATOM 4166 C CA . GLY B 1 442 ? 89.560 165.590 99.993 1.00 167.20 424 GLY B CA 1
ATOM 4167 C C . GLY B 1 442 ? 89.590 166.143 101.403 1.00 167.20 424 GLY B C 1
ATOM 4168 O O . GLY B 1 442 ? 89.382 165.409 102.377 1.00 167.20 424 GLY B O 1
ATOM 4169 N N . GLU B 1 443 ? 89.891 167.443 101.513 1.00 30.00 425 GLU B N 1
ATOM 4170 C CA . GLU B 1 443 ? 89.964 168.196 102.772 1.00 30.00 425 GLU B CA 1
ATOM 4171 C C . GLU B 1 443 ? 90.991 167.621 103.744 1.00 30.00 425 GLU B C 1
ATOM 4172 O O . GLU B 1 443 ? 90.862 167.780 104.958 1.00 30.00 425 GLU B O 1
ATOM 4174 N N . LEU B 1 444 ? 92.026 166.958 103.226 1.00 159.73 426 LEU B N 1
ATOM 4175 C CA . LEU B 1 444 ? 93.127 166.469 104.045 1.00 159.73 426 LEU B CA 1
ATOM 4176 C C . LEU B 1 444 ? 94.329 167.398 104.009 1.00 159.73 426 LEU B C 1
ATOM 4177 O O . LEU B 1 444 ? 95.454 166.960 104.265 1.00 159.73 426 LEU B O 1
ATOM 4182 N N . THR B 1 445 ? 94.117 168.661 103.669 1.00 143.59 427 THR B N 1
ATOM 4183 C CA . THR B 1 445 ? 95.118 169.704 103.831 1.00 143.59 427 THR B CA 1
ATOM 4184 C C . THR B 1 445 ? 94.652 170.819 104.748 1.00 143.59 427 THR B C 1
ATOM 4185 O O . THR B 1 445 ? 95.422 171.276 105.597 1.00 143.59 427 THR B O 1
ATOM 4189 N N . ALA B 1 446 ? 93.402 171.263 104.604 1.00 153.30 428 ALA B N 1
ATOM 4190 C CA . ALA B 1 446 ? 92.883 172.310 105.478 1.00 153.30 428 ALA B CA 1
ATOM 4191 C C . ALA B 1 446 ? 92.588 171.767 106.869 1.00 153.30 428 ALA B C 1
ATOM 4192 O O . ALA B 1 446 ? 92.776 172.472 107.867 1.00 153.30 428 ALA B O 1
ATOM 4194 N N . ALA B 1 447 ? 92.113 170.521 106.953 1.00 164.22 429 ALA B N 1
ATOM 4195 C CA . ALA B 1 447 ? 91.987 169.873 108.253 1.00 164.22 429 ALA B CA 1
ATOM 4196 C C . ALA B 1 447 ? 93.358 169.605 108.856 1.00 164.22 429 ALA B C 1
ATOM 4197 O O . ALA B 1 447 ? 93.537 169.712 110.073 1.00 164.22 429 ALA B O 1
ATOM 4199 N N . MET B 1 448 ? 94.345 169.280 108.016 1.00 155.07 430 MET B N 1
ATOM 4200 C CA . MET B 1 448 ? 95.719 169.192 108.492 1.00 155.07 430 MET B CA 1
ATOM 4201 C C . MET B 1 448 ? 96.313 170.561 108.771 1.00 155.07 430 MET B C 1
ATOM 4202 O O . MET B 1 448 ? 97.334 170.651 109.459 1.00 155.07 430 MET B O 1
ATOM 4207 N N . GLU B 1 449 ? 95.712 171.622 108.238 1.00 145.73 431 GLU B N 1
ATOM 4208 C CA . GLU B 1 449 ? 96.018 172.971 108.684 1.00 145.73 431 GLU B CA 1
ATOM 4209 C C . GLU B 1 449 ? 95.204 173.381 109.901 1.00 145.73 431 GLU B C 1
ATOM 4210 O O . GLU B 1 449 ? 95.599 174.314 110.610 1.00 145.73 431 GLU B O 1
ATOM 4216 N N . SER B 1 450 ? 94.084 172.705 110.161 1.00 137.13 432 SER B N 1
ATOM 4217 C CA . SER B 1 450 ? 93.333 172.948 111.385 1.00 137.13 432 SER B CA 1
ATOM 4218 C C . SER B 1 450 ? 94.008 172.334 112.600 1.00 137.13 432 SER B C 1
ATOM 4219 O O . SER B 1 450 ? 93.684 172.711 113.730 1.00 137.13 432 SER B O 1
ATOM 4221 N N . LEU B 1 451 ? 94.933 171.398 112.394 1.00 136.17 433 LEU B N 1
ATOM 4222 C CA . LEU B 1 451 ? 95.675 170.781 113.481 1.00 136.17 433 LEU B CA 1
ATOM 4223 C C . LEU B 1 451 ? 97.098 171.302 113.604 1.00 136.17 433 LEU B C 1
ATOM 4224 O O . LEU B 1 451 ? 97.778 170.968 114.578 1.00 136.17 433 LEU B O 1
ATOM 4229 N N . LYS B 1 452 ? 97.564 172.108 112.650 1.00 171.99 434 LYS B N 1
ATOM 4230 C CA . LYS B 1 452 ? 98.916 172.642 112.729 1.00 171.99 434 LYS B CA 1
ATOM 4231 C C . LYS B 1 452 ? 99.047 173.727 113.783 1.00 171.99 434 LYS B C 1
ATOM 4232 O O . LYS B 1 452 ? 100.163 174.004 114.229 1.00 171.99 434 LYS B O 1
ATOM 4234 N N . ALA B 1 453 ? 97.940 174.336 114.196 1.00 177.62 435 ALA B N 1
ATOM 4235 C CA . ALA B 1 453 ? 97.943 175.316 115.268 1.00 177.62 435 ALA B CA 1
ATOM 4236 C C . ALA B 1 453 ? 97.225 174.824 116.513 1.00 177.62 435 ALA B C 1
ATOM 4237 O O . ALA B 1 453 ? 97.093 175.587 117.473 1.00 177.62 435 ALA B O 1
ATOM 4239 N N . GLU B 1 454 ? 96.759 173.578 116.522 1.00 172.95 436 GLU B N 1
ATOM 4240 C CA . GLU B 1 454 ? 96.024 173.054 117.664 1.00 172.95 436 GLU B CA 1
ATOM 4241 C C . GLU B 1 454 ? 96.955 172.828 118.846 1.00 172.95 436 GLU B C 1
ATOM 4242 O O . GLU B 1 454 ? 97.981 172.153 118.729 1.00 172.95 436 GLU B O 1
ATOM 4248 N N . LEU B 1 455 ? 96.588 173.393 119.986 1.00 171.54 437 LEU B N 1
ATOM 4249 C CA . LEU B 1 455 ? 97.419 173.336 121.176 1.00 171.54 437 LEU B CA 1
ATOM 4250 C C . LEU B 1 455 ? 97.091 172.123 122.044 1.00 171.54 437 LEU B C 1
ATOM 4251 O O . LEU B 1 455 ? 95.969 171.607 122.036 1.00 171.54 437 LEU B O 1
ATOM 4256 N N . VAL B 1 456 ? 98.090 171.680 122.807 1.00 165.13 438 VAL B N 1
ATOM 4257 C CA . VAL B 1 456 ? 98.016 170.451 123.598 1.00 165.13 438 VAL B CA 1
ATOM 4258 C C . VAL B 1 456 ? 97.308 170.771 124.911 1.00 165.13 438 VAL B C 1
ATOM 4259 O O . VAL B 1 456 ? 97.881 171.407 125.793 1.00 165.13 438 VAL B O 1
ATOM 4263 N N . ARG B 1 457 ? 96.070 170.317 125.056 1.00 167.81 439 ARG B N 1
ATOM 4264 C CA . ARG B 1 457 ? 95.387 170.449 126.331 1.00 167.81 439 ARG B CA 1
ATOM 4265 C C . ARG B 1 457 ? 95.909 169.408 127.320 1.00 167.81 439 ARG B C 1
ATOM 4266 O O . ARG B 1 457 ? 96.702 168.528 126.979 1.00 167.81 439 ARG B O 1
ATOM 4268 N N . ASN B 1 458 ? 95.455 169.513 128.568 1.00 174.67 440 ASN B N 1
ATOM 4269 C CA . ASN B 1 458 ? 95.852 168.577 129.611 1.00 174.67 440 ASN B CA 1
ATOM 4270 C C . ASN B 1 458 ? 94.888 167.404 129.751 1.00 174.67 440 ASN B C 1
ATOM 4271 O O . ASN B 1 458 ? 94.838 166.773 130.811 1.00 174.67 440 ASN B O 1
ATOM 4276 N N . ILE B 1 459 ? 94.107 167.112 128.718 1.00 171.43 441 ILE B N 1
ATOM 4277 C CA . ILE B 1 459 ? 93.452 165.816 128.637 1.00 171.43 441 ILE B CA 1
ATOM 4278 C C . ILE B 1 459 ? 94.384 164.802 127.978 1.00 171.43 441 ILE B C 1
ATOM 4279 O O . ILE B 1 459 ? 94.332 163.605 128.288 1.00 171.43 441 ILE B O 1
ATOM 4284 N N . ASP B 1 460 ? 95.311 165.276 127.152 1.00 168.58 442 ASP B N 1
ATOM 4285 C CA . ASP B 1 460 ? 96.137 164.380 126.367 1.00 168.58 442 ASP B CA 1
ATOM 4286 C C . ASP B 1 460 ? 97.290 163.806 127.170 1.00 168.58 442 ASP B C 1
ATOM 4287 O O . ASP B 1 460 ? 97.694 162.669 126.922 1.00 168.58 442 ASP B O 1
ATOM 4292 N N . PHE B 1 461 ? 97.825 164.551 128.137 1.00 162.91 443 PHE B N 1
ATOM 4293 C CA . PHE B 1 461 ? 98.855 163.982 129.000 1.00 162.91 443 PHE B CA 1
ATOM 4294 C C . PHE B 1 461 ? 98.278 162.898 129.903 1.00 162.91 443 PHE B C 1
ATOM 4295 O O . PHE B 1 461 ? 98.922 161.867 130.136 1.00 162.91 443 PHE B O 1
ATOM 4303 N N . GLU B 1 462 ? 97.053 163.103 130.396 1.00 167.79 444 GLU B N 1
ATOM 4304 C CA . GLU B 1 462 ? 96.386 162.069 131.177 1.00 167.79 444 GLU B CA 1
ATOM 4305 C C . GLU B 1 462 ? 96.035 160.863 130.323 1.00 167.79 444 GLU B C 1
ATOM 4306 O O . GLU B 1 462 ? 96.110 159.726 130.800 1.00 167.79 444 GLU B O 1
ATOM 4312 N N . ALA B 1 463 ? 95.663 161.083 129.063 1.00 171.47 445 ALA B N 1
ATOM 4313 C CA . ALA B 1 463 ? 95.410 159.954 128.177 1.00 171.47 445 ALA B CA 1
ATOM 4314 C C . ALA B 1 463 ? 96.695 159.306 127.681 1.00 171.47 445 ALA B C 1
ATOM 4315 O O . ALA B 1 463 ? 96.647 158.195 127.148 1.00 171.47 445 ALA B O 1
ATOM 4317 N N . ALA B 1 464 ? 97.833 159.980 127.824 1.00 162.49 446 ALA B N 1
ATOM 4318 C CA . ALA B 1 464 ? 99.115 159.408 127.451 1.00 162.49 446 ALA B CA 1
ATOM 4319 C C . ALA B 1 464 ? 99.807 158.692 128.597 1.00 162.49 446 ALA B C 1
ATOM 4320 O O . ALA B 1 464 ? 100.709 157.889 128.346 1.00 162.49 446 ALA B O 1
ATOM 4322 N N . LEU B 1 465 ? 99.429 158.966 129.846 1.00 163.15 447 LEU B N 1
ATOM 4323 C CA . LEU B 1 465 ? 99.972 158.180 130.948 1.00 163.15 447 LEU B CA 1
ATOM 4324 C C . LEU B 1 465 ? 99.306 156.818 131.082 1.00 163.15 447 LEU B C 1
ATOM 4325 O O . LEU B 1 465 ? 99.852 155.943 131.760 1.00 163.15 447 LEU B O 1
ATOM 4330 N N . GLN B 1 466 ? 98.151 156.616 130.459 1.00 173.95 448 GLN B N 1
ATOM 4331 C CA . GLN B 1 466 ? 97.481 155.324 130.475 1.00 173.95 448 GLN B CA 1
ATOM 4332 C C . GLN B 1 466 ? 97.972 154.383 129.388 1.00 173.95 448 GLN B C 1
ATOM 4333 O O . GLN B 1 466 ? 97.492 153.248 129.310 1.00 173.95 448 GLN B O 1
ATOM 4339 N N . ALA B 1 467 ? 98.905 154.817 128.545 1.00 169.53 449 ALA B N 1
ATOM 4340 C CA . ALA B 1 467 ? 99.320 153.985 127.426 1.00 169.53 449 ALA B CA 1
ATOM 4341 C C . ALA B 1 467 ? 100.830 153.977 127.237 1.00 169.53 449 ALA B C 1
ATOM 4342 O O . ALA B 1 467 ? 101.304 153.617 126.156 1.00 169.53 449 ALA B O 1
ATOM 4344 N N . VAL B 1 468 ? 101.597 154.385 128.242 1.00 168.94 450 VAL B N 1
ATOM 4345 C CA . VAL B 1 468 ? 103.051 154.292 128.218 1.00 168.94 450 VAL B CA 1
ATOM 4346 C C . VAL B 1 468 ? 103.498 153.681 129.537 1.00 168.94 450 VAL B C 1
ATOM 4347 O O . VAL B 1 468 ? 103.114 154.161 130.608 1.00 168.94 450 VAL B O 1
ATOM 4351 N N . SER B 1 469 ? 104.284 152.622 129.461 1.00 181.89 451 SER B N 1
ATOM 4352 C CA . SER B 1 469 ? 104.830 151.925 130.612 1.00 181.89 451 SER B CA 1
ATOM 4353 C C . SER B 1 469 ? 106.330 151.785 130.415 1.00 181.89 451 SER B C 1
ATOM 4354 O O . SER B 1 469 ? 106.815 151.879 129.284 1.00 181.89 451 SER B O 1
ATOM 4357 N N . PRO B 1 470 ? 107.100 151.615 131.491 1.00 175.54 452 PRO B N 1
ATOM 4358 C CA . PRO B 1 470 ? 108.551 151.487 131.333 1.00 175.54 452 PRO B CA 1
ATOM 4359 C C . PRO B 1 470 ? 108.946 150.199 130.634 1.00 175.54 452 PRO B C 1
ATOM 4360 O O . PRO B 1 470 ? 108.239 149.191 130.684 1.00 175.54 452 PRO B O 1
ATOM 4364 N N . SER B 1 471 ? 110.102 150.248 129.977 1.00 195.19 453 SER B N 1
ATOM 4365 C CA . SER B 1 471 ? 110.543 149.186 129.084 1.00 195.19 453 SER B CA 1
ATOM 4366 C C . SER B 1 471 ? 111.080 147.960 129.805 1.00 195.19 453 SER B C 1
ATOM 4367 O O . SER B 1 471 ? 111.261 146.922 129.162 1.00 195.19 453 SER B O 1
ATOM 4370 N N . ALA B 1 472 ? 111.340 148.044 131.105 1.00 219.74 454 ALA B N 1
ATOM 4371 C CA . ALA B 1 472 ? 111.932 146.934 131.834 1.00 219.74 454 ALA B CA 1
ATOM 4372 C C . ALA B 1 472 ? 111.552 147.041 133.302 1.00 219.74 454 ALA B C 1
ATOM 4373 O O . ALA B 1 472 ? 110.777 147.912 133.705 1.00 219.74 454 ALA B O 1
ATOM 4375 N N . GLY B 1 473 ? 112.103 146.138 134.101 1.00 258.28 455 GLY B N 1
ATOM 4376 C CA . GLY B 1 473 ? 111.926 146.182 135.528 1.00 258.28 455 GLY B CA 1
ATOM 4377 C C . GLY B 1 473 ? 113.176 146.687 136.215 1.00 258.28 455 GLY B C 1
ATOM 4378 O O . GLY B 1 473 ? 114.194 146.956 135.573 1.00 258.28 455 GLY B O 1
ATOM 4379 N N . PRO B 1 474 ? 113.123 146.837 137.530 1.00 284.53 456 PRO B N 1
ATOM 4380 C CA . PRO B 1 474 ? 114.324 147.245 138.275 1.00 284.53 456 PRO B CA 1
ATOM 4381 C C . PRO B 1 474 ? 115.176 146.048 138.685 1.00 284.53 456 PRO B C 1
ATOM 4382 O O . PRO B 1 474 ? 115.225 145.632 139.847 1.00 284.53 456 PRO B O 1
ATOM 4386 N N . ASP B 1 475 ? 115.853 145.451 137.709 1.00 292.99 457 ASP B N 1
ATOM 4387 C CA . ASP B 1 475 ? 116.795 144.371 137.974 1.00 292.99 457 ASP B CA 1
ATOM 4388 C C . ASP B 1 475 ? 118.206 144.711 137.530 1.00 292.99 457 ASP B C 1
ATOM 4389 O O . ASP B 1 475 ? 119.150 144.638 138.335 1.00 292.99 457 ASP B O 1
ATOM 4391 N N . THR B 1 476 ? 118.372 145.090 136.263 1.00 300.57 458 THR B N 1
ATOM 439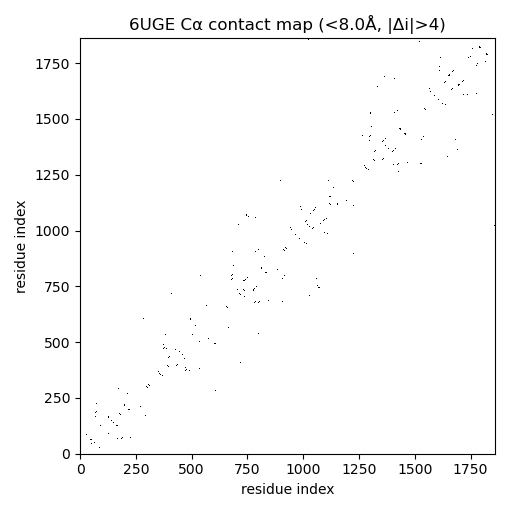2 C CA . THR B 1 476 ? 119.684 145.431 135.738 1.00 300.57 458 THR B CA 1
ATOM 4393 C C . THR B 1 476 ? 120.223 146.713 136.357 1.00 300.57 458 THR B C 1
ATOM 4394 O O . THR B 1 476 ? 121.443 146.848 136.502 1.00 300.57 458 THR B O 1
ATOM 4398 N N . MET B 1 477 ? 119.337 147.615 136.789 1.00 307.85 459 MET B N 1
ATOM 4399 C CA . MET B 1 477 ? 119.763 148.785 137.550 1.00 307.85 459 MET B CA 1
ATOM 4400 C C . MET B 1 477 ? 120.465 148.376 138.838 1.00 307.85 459 MET B C 1
ATOM 4401 O O . MET B 1 477 ? 121.571 148.847 139.129 1.00 307.85 459 MET B O 1
ATOM 4406 N N . LEU B 1 478 ? 119.859 147.448 139.589 1.00 307.89 460 LEU B N 1
ATOM 4407 C CA . LEU B 1 478 ? 120.451 146.983 140.841 1.00 307.89 460 LEU B CA 1
ATOM 4408 C C . LEU B 1 478 ? 121.738 146.209 140.601 1.00 307.89 460 LEU B C 1
ATOM 4409 O O . LEU B 1 478 ? 122.697 146.342 141.371 1.00 307.89 460 LEU B O 1
ATOM 4414 N N . LYS B 1 479 ? 121.791 145.419 139.525 1.00 306.77 461 LYS B N 1
ATOM 4415 C CA . LYS B 1 479 ? 122.988 144.622 139.268 1.00 306.77 461 LYS B CA 1
ATOM 4416 C C . LYS B 1 479 ? 124.174 145.495 138.869 1.00 306.77 461 LYS B C 1
ATOM 4417 O O . LYS B 1 479 ? 125.286 145.310 139.383 1.00 306.77 461 LYS B O 1
ATOM 4423 N N . CYS B 1 480 ? 123.958 146.472 137.983 1.00 322.92 462 CYS B N 1
ATOM 4424 C CA . CYS B 1 480 ? 125.043 147.391 137.657 1.00 322.92 462 CYS B CA 1
ATOM 4425 C C . CYS B 1 480 ? 125.379 148.312 138.822 1.00 322.92 462 CYS B C 1
ATOM 4426 O O . CYS B 1 480 ? 126.534 148.737 138.948 1.00 322.92 462 CYS B O 1
ATOM 4429 N N . LYS B 1 481 ? 124.412 148.599 139.701 1.00 324.73 463 LYS B N 1
ATOM 4430 C CA . LYS B 1 481 ? 124.716 149.402 140.880 1.00 324.73 463 LYS B CA 1
ATOM 4431 C C . LYS B 1 481 ? 125.626 148.647 141.839 1.00 324.73 463 LYS B C 1
ATOM 4432 O O . LYS B 1 481 ? 126.576 149.223 142.382 1.00 324.73 463 LYS B O 1
ATOM 4438 N N . GLU B 1 482 ? 125.376 147.347 142.021 1.00 318.82 464 GLU B N 1
ATOM 4439 C CA . GLU B 1 482 ? 126.245 146.541 142.874 1.00 318.82 464 GLU B CA 1
ATOM 4440 C C . GLU B 1 482 ? 127.620 146.353 142.247 1.00 318.82 464 GLU B C 1
ATOM 4441 O O . GLU B 1 482 ? 128.633 146.354 142.959 1.00 318.82 464 GLU B O 1
ATOM 4447 N N . TRP B 1 483 ? 127.683 146.222 140.918 1.00 317.41 465 TRP B N 1
ATOM 4448 C CA . TRP B 1 483 ? 128.987 146.091 140.273 1.00 317.41 465 TRP B CA 1
ATOM 4449 C C . TRP B 1 483 ? 129.785 147.385 140.348 1.00 317.41 465 TRP B C 1
ATOM 4450 O O . TRP B 1 483 ? 131.011 147.349 140.489 1.00 317.41 465 TRP B O 1
ATOM 4461 N N . CYS B 1 484 ? 129.123 148.536 140.255 1.00 323.23 466 CYS B N 1
ATOM 4462 C CA . CYS B 1 484 ? 129.861 149.779 140.416 1.00 323.23 466 CYS B CA 1
ATOM 4463 C C . CYS B 1 484 ? 130.231 150.037 141.869 1.00 323.23 466 CYS B C 1
ATOM 4464 O O . CYS B 1 484 ? 131.256 150.675 142.133 1.00 323.23 466 CYS B O 1
ATOM 4467 N N . ASP B 1 485 ? 129.442 149.528 142.818 1.00 335.35 467 ASP B N 1
ATOM 4468 C CA . ASP B 1 485 ? 129.831 149.630 144.220 1.00 335.35 467 ASP B CA 1
ATOM 4469 C C . ASP B 1 485 ? 131.006 148.721 144.543 1.00 335.35 467 ASP B C 1
ATOM 4470 O O . ASP B 1 485 ? 131.795 149.029 145.442 1.00 335.35 467 ASP B O 1
ATOM 4475 N N . SER B 1 486 ? 131.143 147.605 143.832 1.00 323.17 468 SER B N 1
ATOM 4476 C CA . SER B 1 486 ? 132.243 146.698 144.128 1.00 323.17 468 SER B CA 1
ATOM 4477 C C . SER B 1 486 ? 133.521 147.052 143.373 1.00 323.17 468 SER B C 1
ATOM 4478 O O . SER B 1 486 ? 134.607 147.018 143.959 1.00 323.17 468 SER B O 1
ATOM 4481 N N . PHE B 1 487 ? 133.429 147.407 142.087 1.00 306.46 469 PHE B N 1
ATOM 4482 C CA . PHE B 1 487 ? 134.612 147.661 141.274 1.00 306.46 469 PHE B CA 1
ATOM 4483 C C . PHE B 1 487 ? 134.721 149.076 140.735 1.00 306.46 469 PHE B C 1
ATOM 4484 O O . PHE B 1 487 ? 135.836 149.509 140.427 1.00 306.46 469 PHE B O 1
ATOM 4492 N N . GLY B 1 488 ? 133.613 149.798 140.596 1.00 300.13 470 GLY B N 1
ATOM 4493 C CA . GLY B 1 488 ? 133.614 151.060 139.885 1.00 300.13 470 GLY B CA 1
ATOM 4494 C C . GLY B 1 488 ? 134.317 152.194 140.596 1.00 300.13 470 GLY B C 1
ATOM 4495 O O . GLY B 1 488 ? 133.869 152.651 141.651 1.00 300.13 470 GLY B O 1
ATOM 4496 N N . ALA B 1 489 ? 135.425 152.662 140.022 1.00 270.37 471 ALA B N 1
ATOM 4497 C CA . ALA B 1 489 ? 136.183 153.776 140.586 1.00 270.37 471 ALA B CA 1
ATOM 4498 C C . ALA B 1 489 ? 135.471 155.077 140.233 1.00 270.37 471 ALA B C 1
ATOM 4499 O O . ALA B 1 489 ? 135.858 155.813 139.323 1.00 270.37 471 ALA B O 1
ATOM 4501 N N . MET B 1 490 ? 134.406 155.361 140.975 1.00 267.95 472 MET B N 1
ATOM 4502 C CA . MET B 1 490 ? 133.620 156.568 140.753 1.00 267.95 472 MET B CA 1
ATOM 4503 C C . MET B 1 490 ? 134.352 157.799 141.267 1.00 267.95 472 MET B C 1
ATOM 4504 O O . MET B 1 490 ? 135.129 158.415 140.539 1.00 267.95 472 MET B O 1
ATOM 4509 N N . LEU C 1 174 ? 121.468 144.438 91.414 1.00 60.98 156 LEU C N 1
ATOM 4510 C CA . LEU C 1 174 ? 120.708 145.389 92.212 1.00 60.98 156 LEU C CA 1
ATOM 4511 C C . LEU C 1 174 ? 120.094 146.456 91.328 1.00 60.98 156 LEU C C 1
ATOM 4512 O O . LEU C 1 174 ? 120.819 147.226 90.706 1.00 60.98 156 LEU C O 1
ATOM 4517 N N . PRO C 1 175 ? 118.765 146.499 91.268 1.00 63.67 157 PRO C N 1
ATOM 4518 C CA . PRO C 1 175 ? 118.095 147.522 90.463 1.00 63.67 157 PRO C CA 1
ATOM 4519 C C . PRO C 1 175 ? 118.261 148.901 91.073 1.00 63.67 157 PRO C C 1
ATOM 4520 O O . PRO C 1 175 ? 118.558 149.058 92.257 1.00 63.67 157 PRO C O 1
ATOM 4524 N N . GLN C 1 176 ? 118.077 149.912 90.236 1.00 58.72 158 GLN C N 1
ATOM 4525 C CA . GLN C 1 176 ? 118.159 151.271 90.736 1.00 58.72 158 GLN C CA 1
ATOM 4526 C C . GLN C 1 176 ? 116.867 151.650 91.447 1.00 58.72 158 GLN C C 1
ATOM 4527 O O . GLN C 1 176 ? 115.818 151.028 91.267 1.00 58.72 158 GLN C O 1
ATOM 4533 N N . ASN C 1 177 ? 116.955 152.689 92.266 1.00 69.35 159 ASN C N 1
ATOM 4534 C CA . ASN C 1 177 ? 115.810 153.190 93.011 1.00 69.35 159 ASN C CA 1
ATOM 4535 C C . ASN C 1 177 ? 115.004 154.135 92.130 1.00 69.35 159 ASN C C 1
ATOM 4536 O O . ASN C 1 177 ? 115.183 154.199 90.912 1.00 69.35 159 ASN C O 1
ATOM 4541 N N . SER C 1 178 ? 114.099 154.890 92.740 1.00 30.00 160 SER C N 1
ATOM 4542 C CA . SER C 1 178 ? 113.558 156.048 92.055 1.00 30.00 160 SER C CA 1
ATOM 4543 C C . SER C 1 178 ? 114.633 157.127 91.958 1.00 30.00 160 SER C C 1
ATOM 4544 O O . SER C 1 178 ? 115.632 157.106 92.683 1.00 30.00 160 SER C O 1
ATOM 4546 N N . ALA C 1 179 ? 114.429 158.052 91.017 1.00 30.00 161 ALA C N 1
ATOM 4547 C CA . ALA C 1 179 ? 115.324 159.172 90.702 1.00 30.00 161 ALA C CA 1
ATOM 4548 C C . ALA C 1 179 ? 116.715 158.726 90.248 1.00 30.00 161 ALA C C 1
ATOM 4549 O O . ALA C 1 179 ? 117.670 159.502 90.338 1.00 30.00 161 ALA C O 1
ATOM 4551 N N . GLY C 1 180 ? 116.840 157.490 89.765 1.00 67.68 162 GLY C N 1
ATOM 4552 C CA . GLY C 1 180 ? 117.984 157.065 88.968 1.00 67.68 162 GLY C CA 1
ATOM 4553 C C . GLY C 1 180 ? 119.327 157.025 89.664 1.00 67.68 162 GLY C C 1
ATOM 4554 O O . GLY C 1 180 ? 120.355 157.230 89.011 1.00 67.68 162 GLY C O 1
ATOM 4555 N N . ASP C 1 181 ? 119.361 156.758 90.963 1.00 30.00 163 ASP C N 1
ATOM 4556 C CA . ASP C 1 181 ? 120.633 156.680 91.668 1.00 30.00 163 ASP C CA 1
ATOM 4557 C C . ASP C 1 181 ? 121.249 155.296 91.453 1.00 30.00 163 ASP C C 1
ATOM 4558 O O . ASP C 1 181 ? 120.732 154.470 90.697 1.00 30.00 163 ASP C O 1
ATOM 4560 N N . SER C 1 182 ? 122.369 155.021 92.121 1.00 66.79 164 SER C N 1
ATOM 4561 C CA . SER C 1 182 ? 123.041 153.737 91.977 1.00 66.79 164 SER C CA 1
ATOM 4562 C C . SER C 1 182 ? 123.753 153.377 93.271 1.00 66.79 164 SER C C 1
ATOM 4563 O O . SER C 1 182 ? 124.308 154.249 93.943 1.00 66.79 164 SER C O 1
ATOM 4566 N N . PHE C 1 183 ? 123.747 152.090 93.607 1.00 67.07 165 PHE C N 1
ATOM 4567 C CA . PHE C 1 183 ? 124.430 151.585 94.788 1.00 67.07 165 PHE C CA 1
ATOM 4568 C C . PHE C 1 183 ? 125.785 151.019 94.400 1.00 67.07 165 PHE C C 1
ATOM 4569 O O . PHE C 1 183 ? 125.934 150.419 93.334 1.00 67.07 165 PHE C O 1
ATOM 4577 N N . ASP C 1 184 ? 126.769 151.209 95.270 1.00 61.07 166 ASP C N 1
ATOM 4578 C CA . ASP C 1 184 ? 128.127 150.714 95.054 1.00 61.07 166 ASP C CA 1
ATOM 4579 C C . ASP C 1 184 ? 128.384 149.592 96.054 1.00 61.07 166 ASP C C 1
ATOM 4580 O O . ASP C 1 184 ? 128.900 149.823 97.147 1.00 61.07 166 ASP C O 1
ATOM 4582 N N . ALA C 1 185 ? 128.020 148.369 95.670 1.00 60.27 167 ALA C N 1
ATOM 4583 C CA . ALA C 1 185 ? 128.264 147.187 96.494 1.00 60.27 167 ALA C CA 1
ATOM 4584 C C . ALA C 1 185 ? 129.604 146.594 96.085 1.00 60.27 167 ALA C C 1
ATOM 4585 O O . ALA C 1 185 ? 129.694 145.637 95.316 1.00 60.27 167 ALA C O 1
ATOM 4587 N N . SER C 1 186 ? 130.667 147.186 96.611 1.00 60.68 168 SER C N 1
ATOM 4588 C CA . SER C 1 186 ? 132.022 146.793 96.257 1.00 60.68 168 SER C CA 1
ATOM 4589 C C . SER C 1 186 ? 132.749 146.064 97.369 1.00 60.68 168 SER C C 1
ATOM 4590 O O . SER C 1 186 ? 133.517 145.144 97.093 1.00 60.68 168 SER C O 1
ATOM 4592 N N . ALA C 1 187 ? 132.524 146.444 98.622 1.00 55.89 169 ALA C N 1
ATOM 4593 C CA . ALA C 1 187 ? 133.261 145.863 99.734 1.00 55.89 169 ALA C CA 1
ATOM 4594 C C . ALA C 1 187 ? 132.702 144.526 100.198 1.00 55.89 169 ALA C C 1
ATOM 4595 O O . ALA C 1 187 ? 133.215 143.967 101.171 1.00 55.89 169 ALA C O 1
ATOM 4597 N N . TYR C 1 188 ? 131.681 143.998 99.539 1.00 46.92 170 TYR C N 1
ATOM 4598 C CA . TYR C 1 188 ? 131.012 142.787 99.978 1.00 46.92 170 TYR C CA 1
ATOM 4599 C C . TYR C 1 188 ? 131.214 141.676 98.958 1.00 46.92 170 TYR C C 1
ATOM 4600 O O . TYR C 1 188 ? 131.477 141.922 97.780 1.00 46.92 170 TYR C O 1
ATOM 4609 N N . ASP C 1 189 ? 131.089 140.439 99.428 1.00 55.12 171 ASP C N 1
ATOM 4610 C CA . ASP C 1 189 ? 131.205 139.292 98.546 1.00 55.12 171 ASP C CA 1
ATOM 4611 C C . ASP C 1 189 ? 129.946 139.152 97.698 1.00 55.12 171 ASP C C 1
ATOM 4612 O O . ASP C 1 189 ? 128.930 139.808 97.926 1.00 55.12 171 ASP C O 1
ATOM 4614 N N . ALA C 1 190 ? 130.018 138.271 96.711 1.00 58.22 172 ALA C N 1
ATOM 4615 C CA . ALA C 1 190 ? 128.967 138.164 95.712 1.00 58.22 172 ALA C CA 1
ATOM 4616 C C . ALA C 1 190 ? 127.833 137.246 96.126 1.00 58.22 172 ALA C C 1
ATOM 4617 O O . ALA C 1 190 ? 126.876 137.096 95.363 1.00 58.22 172 ALA C O 1
ATOM 4619 N N . TYR C 1 191 ? 127.907 136.623 97.297 1.00 56.52 173 TYR C N 1
ATOM 4620 C CA . TYR C 1 191 ? 126.812 135.793 97.770 1.00 56.52 173 TYR C CA 1
ATOM 4621 C C . TYR C 1 191 ? 126.063 136.404 98.942 1.00 56.52 173 TYR C C 1
ATOM 4622 O O . TYR C 1 191 ? 124.987 135.910 99.290 1.00 56.52 173 TYR C O 1
ATOM 4631 N N . ILE C 1 192 ? 126.601 137.453 99.562 1.00 55.52 174 ILE C N 1
ATOM 4632 C CA . ILE C 1 192 ? 125.831 138.214 100.538 1.00 55.52 174 ILE C CA 1
ATOM 4633 C C . ILE C 1 192 ? 124.738 139.005 99.836 1.00 55.52 174 ILE C C 1
ATOM 4634 O O . ILE C 1 192 ? 123.565 138.975 100.235 1.00 55.52 174 ILE C O 1
ATOM 4639 N N . VAL C 1 193 ? 125.115 139.713 98.767 1.00 46.11 175 VAL C N 1
ATOM 4640 C CA . VAL C 1 193 ? 124.192 140.552 98.015 1.00 46.11 175 VAL C CA 1
ATOM 4641 C C . VAL C 1 193 ? 123.121 139.711 97.344 1.00 46.11 175 VAL C C 1
ATOM 4642 O O . VAL C 1 193 ? 121.968 140.140 97.234 1.00 46.11 175 VAL C O 1
ATOM 4646 N N . GLN C 1 194 ? 123.460 138.485 96.941 1.00 57.04 176 GLN C N 1
ATOM 4647 C CA . GLN C 1 194 ? 122.449 137.574 96.420 1.00 57.04 176 GLN C CA 1
ATOM 4648 C C . GLN C 1 194 ? 121.455 137.163 97.497 1.00 57.04 176 GLN C C 1
ATOM 4649 O O . GLN C 1 194 ? 120.263 137.031 97.210 1.00 57.04 176 GLN C O 1
ATOM 4651 N N . ALA C 1 195 ? 121.904 137.025 98.749 1.00 54.34 177 ALA C N 1
ATOM 4652 C CA . ALA C 1 195 ? 120.983 136.674 99.828 1.00 54.34 177 ALA C CA 1
ATOM 4653 C C . ALA C 1 195 ? 120.051 137.829 100.162 1.00 54.34 177 ALA C C 1
ATOM 4654 O O . ALA C 1 195 ? 118.836 137.632 100.315 1.00 54.34 177 ALA C O 1
ATOM 4656 N N . VAL C 1 196 ? 120.600 139.042 100.260 1.00 51.21 178 VAL C N 1
ATOM 4657 C CA . VAL C 1 196 ? 119.781 140.212 100.568 1.00 51.21 178 VAL C CA 1
ATOM 4658 C C . VAL C 1 196 ? 118.808 140.507 99.430 1.00 51.21 178 VAL C C 1
ATOM 4659 O O . VAL C 1 196 ? 117.650 140.869 99.668 1.00 51.21 178 VAL C O 1
ATOM 4663 N N . ARG C 1 197 ? 119.238 140.305 98.182 1.00 50.72 179 ARG C N 1
ATOM 4664 C CA . ARG C 1 197 ? 118.325 140.404 97.051 1.00 50.72 179 ARG C CA 1
ATOM 4665 C C . ARG C 1 197 ? 117.292 139.284 97.078 1.00 50.72 179 ARG C C 1
ATOM 4666 O O . ARG C 1 197 ? 116.171 139.462 96.595 1.00 50.72 179 ARG C O 1
ATOM 4674 N N . GLY C 1 198 ? 117.635 138.140 97.667 1.00 79.94 180 GLY C N 1
ATOM 4675 C CA . GLY C 1 198 ? 116.648 137.099 97.862 1.00 79.94 180 GLY C CA 1
ATOM 4676 C C . GLY C 1 198 ? 115.605 137.427 98.905 1.00 79.94 180 GLY C C 1
ATOM 4677 O O . GLY C 1 198 ? 114.504 136.870 98.854 1.00 79.94 180 GLY C O 1
ATOM 4678 N N . THR C 1 199 ? 115.924 138.306 99.860 1.00 45.99 181 THR C N 1
ATOM 4679 C CA . THR C 1 199 ? 114.890 138.732 100.805 1.00 45.99 181 THR C CA 1
ATOM 4680 C C . THR C 1 199 ? 113.876 139.653 100.145 1.00 45.99 181 THR C C 1
ATOM 4681 O O . THR C 1 199 ? 112.679 139.570 100.435 1.00 45.99 181 THR C O 1
ATOM 4685 N N . MET C 1 200 ? 114.332 140.537 99.265 1.00 45.62 182 MET C N 1
ATOM 4686 C CA . MET C 1 200 ? 113.479 141.559 98.663 1.00 45.62 182 MET C CA 1
ATOM 4687 C C . MET C 1 200 ? 112.435 140.994 97.710 1.00 45.62 182 MET C C 1
ATOM 4688 O O . MET C 1 200 ? 111.354 141.558 97.557 1.00 45.62 182 MET C O 1
ATOM 4693 N N . GLU C 1 205 ? 101.410 142.986 92.523 1.00 161.97 187 GLU C N 1
ATOM 4694 C CA . GLU C 1 205 ? 100.828 142.938 93.858 1.00 161.97 187 GLU C CA 1
ATOM 4695 C C . GLU C 1 205 ? 99.441 143.571 93.858 1.00 161.97 187 GLU C C 1
ATOM 4696 O O . GLU C 1 205 ? 98.690 143.403 92.896 1.00 161.97 187 GLU C O 1
ATOM 4698 N N . ASN C 1 206 ? 99.129 144.286 94.946 1.00 151.09 188 ASN C N 1
ATOM 4699 C CA . ASN C 1 206 ? 97.856 144.984 95.166 1.00 151.09 188 ASN C CA 1
ATOM 4700 C C . ASN C 1 206 ? 96.664 144.024 95.080 1.00 151.09 188 ASN C C 1
ATOM 4701 O O . ASN C 1 206 ? 95.790 144.142 94.221 1.00 151.09 188 ASN C O 1
ATOM 4703 N N . THR C 1 207 ? 96.654 143.055 95.993 1.00 143.74 189 THR C N 1
ATOM 4704 C CA . THR C 1 207 ? 95.575 142.082 96.096 1.00 143.74 189 THR C CA 1
ATOM 4705 C C . THR C 1 207 ? 94.728 142.267 97.346 1.00 143.74 189 THR C C 1
ATOM 4706 O O . THR C 1 207 ? 93.499 142.339 97.254 1.00 143.74 189 THR C O 1
ATOM 4710 N N . MET C 1 208 ? 95.353 142.347 98.518 1.00 144.32 190 MET C N 1
ATOM 4711 C CA . MET C 1 208 ? 94.629 142.438 99.774 1.00 144.32 190 MET C CA 1
ATOM 4712 C C . MET C 1 208 ? 94.367 143.894 100.144 1.00 144.32 190 MET C C 1
ATOM 4713 O O . MET C 1 208 ? 94.710 144.822 99.410 1.00 144.32 190 MET C O 1
ATOM 4718 N N . SER C 1 209 ? 93.760 144.098 101.310 1.00 151.98 191 SER C N 1
ATOM 4719 C CA . SER C 1 209 ? 93.456 145.432 101.801 1.00 151.98 191 SER C CA 1
ATOM 4720 C C . SER C 1 209 ? 93.398 145.398 103.320 1.00 151.98 191 SER C C 1
ATOM 4721 O O . SER C 1 209 ? 93.329 144.334 103.935 1.00 151.98 191 SER C O 1
ATOM 4724 N N . LEU C 1 210 ? 93.402 146.584 103.924 1.00 144.68 192 LEU C N 1
ATOM 4725 C CA . LEU C 1 210 ? 93.281 146.711 105.371 1.00 144.68 192 LEU C CA 1
ATOM 4726 C C . LEU C 1 210 ? 91.847 146.612 105.863 1.00 144.68 192 LEU C C 1
ATOM 4727 O O . LEU C 1 210 ? 91.600 146.866 107.043 1.00 144.68 192 LEU C O 1
ATOM 4732 N N . ASP C 1 211 ? 90.896 146.275 104.999 1.00 150.31 193 ASP C N 1
ATOM 4733 C CA . ASP C 1 211 ? 89.529 146.025 105.421 1.00 150.31 193 ASP C CA 1
ATOM 4734 C C . ASP C 1 211 ? 89.225 144.545 105.579 1.00 150.31 193 ASP C C 1
ATOM 4735 O O . ASP C 1 211 ? 88.216 144.201 106.198 1.00 150.31 193 ASP C O 1
ATOM 4737 N N . ASP C 1 212 ? 90.071 143.668 105.037 1.00 143.37 194 ASP C N 1
ATOM 4738 C CA . ASP C 1 212 ? 89.842 142.234 105.149 1.00 143.37 194 ASP C CA 1
ATOM 4739 C C . ASP C 1 212 ? 90.101 141.712 106.551 1.00 143.37 194 ASP C C 1
ATOM 4740 O O . ASP C 1 212 ? 89.569 140.661 106.914 1.00 143.37 194 ASP C O 1
ATOM 4745 N N . ILE C 1 213 ? 90.910 142.405 107.335 1.00 129.88 195 ILE C N 1
ATOM 4746 C CA . ILE C 1 213 ? 91.171 142.022 108.714 1.00 129.88 195 ILE C CA 1
ATOM 4747 C C . ILE C 1 213 ? 90.126 142.671 109.601 1.00 129.88 195 ILE C C 1
ATOM 4748 O O . ILE C 1 213 ? 89.858 143.871 109.480 1.00 129.88 195 ILE C O 1
ATOM 4753 N N . ILE C 1 214 ? 89.532 141.889 110.492 1.00 126.72 196 ILE C N 1
ATOM 4754 C CA . ILE C 1 214 ? 88.516 142.401 111.397 1.00 126.72 196 ILE C CA 1
ATOM 4755 C C . ILE C 1 214 ? 89.103 142.486 112.794 1.00 126.72 196 ILE C C 1
ATOM 4756 O O . ILE C 1 214 ? 90.032 141.755 113.150 1.00 126.72 196 ILE C O 1
ATOM 4761 N N . GLY C 1 215 ? 88.560 143.397 113.585 1.00 132.02 197 GLY C N 1
ATOM 4762 C CA . GLY C 1 215 ? 89.158 143.721 114.856 1.00 132.02 197 GLY C CA 1
ATOM 4763 C C . GLY C 1 215 ? 90.429 144.521 114.658 1.00 132.02 197 GLY C C 1
ATOM 4764 O O . GLY C 1 215 ? 90.688 145.072 113.585 1.00 132.02 197 GLY C O 1
ATOM 4765 N N . MET C 1 216 ? 91.220 144.586 115.734 1.00 122.95 198 MET C N 1
ATOM 4766 C CA . MET C 1 216 ? 92.570 145.152 115.747 1.00 122.95 198 MET C CA 1
ATOM 4767 C C . MET C 1 216 ? 92.578 146.616 115.305 1.00 122.95 198 MET C C 1
ATOM 4768 O O . MET C 1 216 ? 93.155 146.979 114.283 1.00 122.95 198 MET C O 1
ATOM 4773 N N . HIS C 1 217 ? 91.903 147.456 116.088 1.00 117.10 199 HIS C N 1
ATOM 4774 C CA . HIS C 1 217 ? 91.815 148.868 115.736 1.00 117.10 199 HIS C CA 1
ATOM 4775 C C . HIS C 1 217 ? 93.072 149.638 116.108 1.00 117.10 199 HIS C C 1
ATOM 4776 O O . HIS C 1 217 ? 93.445 150.582 115.400 1.00 117.10 199 HIS C O 1
ATOM 4783 N N . ASP C 1 218 ? 93.738 149.243 117.194 1.00 122.09 200 ASP C N 1
ATOM 4784 C CA . ASP C 1 218 ? 94.881 149.997 117.693 1.00 122.09 200 ASP C CA 1
ATOM 4785 C C . ASP C 1 218 ? 96.067 149.899 116.744 1.00 122.09 200 ASP C C 1
ATOM 4786 O O . ASP C 1 218 ? 96.706 150.910 116.419 1.00 122.09 200 ASP C O 1
ATOM 4788 N N . VAL C 1 219 ? 96.356 148.690 116.265 1.00 111.02 201 VAL C N 1
ATOM 4789 C CA . VAL C 1 219 ? 97.477 148.503 115.356 1.00 111.02 201 VAL C CA 1
ATOM 4790 C C . VAL C 1 219 ? 97.175 149.118 113.992 1.00 111.02 201 VAL C C 1
ATOM 4791 O O . VAL C 1 219 ? 98.082 149.619 113.314 1.00 111.02 201 VAL C O 1
ATOM 4795 N N . LYS C 1 220 ? 95.899 149.184 113.610 1.00 120.75 202 LYS C N 1
ATOM 4796 C CA . LYS C 1 220 ? 95.537 149.880 112.382 1.00 120.75 202 LYS C CA 1
ATOM 4797 C C . LYS C 1 220 ? 95.735 151.383 112.520 1.00 120.75 202 LYS C C 1
ATOM 4798 O O . LYS C 1 220 ? 96.168 152.040 111.569 1.00 120.75 202 LYS C O 1
ATOM 4804 N N . GLN C 1 221 ? 95.457 151.939 113.704 1.00 118.78 203 GLN C N 1
ATOM 4805 C CA . GLN C 1 221 ? 95.713 153.360 113.928 1.00 118.78 203 GLN C CA 1
ATOM 4806 C C . GLN C 1 221 ? 97.202 153.671 113.893 1.00 118.78 203 GLN C C 1
ATOM 4807 O O . GLN C 1 221 ? 97.612 154.691 113.323 1.00 118.78 203 GLN C O 1
ATOM 4813 N N . VAL C 1 222 ? 98.024 152.799 114.481 1.00 113.83 204 VAL C N 1
ATOM 4814 C CA . VAL C 1 222 ? 99.467 153.034 114.481 1.00 113.83 204 VAL C CA 1
ATOM 4815 C C . VAL C 1 222 ? 100.036 152.912 113.070 1.00 113.83 204 VAL C C 1
ATOM 4816 O O . VAL C 1 222 ? 100.889 153.713 112.661 1.00 113.83 204 VAL C O 1
ATOM 4820 N N . LEU C 1 223 ? 99.541 151.947 112.287 1.00 108.76 205 LEU C N 1
ATOM 4821 C CA . LEU C 1 223 ? 99.971 151.832 110.895 1.00 108.76 205 LEU C CA 1
ATOM 4822 C C . LEU C 1 223 ? 99.525 153.032 110.072 1.00 108.76 205 LEU C C 1
ATOM 4823 O O . LEU C 1 223 ? 100.289 153.532 109.241 1.00 108.76 205 LEU C O 1
ATOM 4828 N N . HIS C 1 224 ? 98.310 153.526 110.316 1.00 119.76 206 HIS C N 1
ATOM 4829 C CA . HIS C 1 224 ? 97.799 154.667 109.571 1.00 119.76 206 HIS C CA 1
ATOM 4830 C C . HIS C 1 224 ? 98.564 155.942 109.887 1.00 119.76 206 HIS C C 1
ATOM 4831 O O . HIS C 1 224 ? 98.733 156.790 109.008 1.00 119.76 206 HIS C O 1
ATOM 4838 N N . GLU C 1 225 ? 99.044 156.095 111.115 1.00 121.74 207 GLU C N 1
ATOM 4839 C CA . GLU C 1 225 ? 99.812 157.285 111.447 1.00 121.74 207 GLU C CA 1
ATOM 4840 C C . GLU C 1 225 ? 101.307 157.122 111.225 1.00 121.74 207 GLU C C 1
ATOM 4841 O O . GLU C 1 225 ? 102.037 158.110 111.322 1.00 121.74 207 GLU C O 1
ATOM 4847 N N . ALA C 1 226 ? 101.790 155.916 110.930 1.00 104.68 208 ALA C N 1
ATOM 4848 C CA . ALA C 1 226 ? 103.215 155.746 110.693 1.00 104.68 208 ALA C CA 1
ATOM 4849 C C . ALA C 1 226 ? 103.591 155.425 109.254 1.00 104.68 208 ALA C C 1
ATOM 4850 O O . ALA C 1 226 ? 104.760 155.583 108.898 1.00 104.68 208 ALA C O 1
ATOM 4852 N N . VAL C 1 227 ? 102.650 154.983 108.421 1.00 103.64 209 VAL C N 1
ATOM 4853 C CA . VAL C 1 227 ? 102.941 154.547 107.061 1.00 103.64 209 VAL C CA 1
ATOM 4854 C C . VAL C 1 227 ? 102.213 155.402 106.031 1.00 103.64 209 VAL C C 1
ATOM 4855 O O . VAL C 1 227 ? 102.831 155.944 105.112 1.00 103.64 209 VAL C O 1
ATOM 4859 N N . THR C 1 228 ? 100.898 155.549 106.177 1.00 108.03 210 THR C N 1
ATOM 4860 C CA . THR C 1 228 ? 100.116 156.221 105.147 1.00 108.03 210 THR C CA 1
ATOM 4861 C C . THR C 1 228 ? 100.215 157.740 105.251 1.00 108.03 210 THR C C 1
ATOM 4862 O O . THR C 1 228 ? 100.624 158.407 104.298 1.00 108.03 210 THR C O 1
ATOM 4866 N N . LEU C 1 229 ? 99.837 158.304 106.394 1.00 114.34 211 LEU C N 1
ATOM 4867 C CA . LEU C 1 229 ? 99.800 159.755 106.587 1.00 114.34 211 LEU C CA 1
ATOM 4868 C C . LEU C 1 229 ? 101.109 160.537 106.443 1.00 114.34 211 LEU C C 1
ATOM 4869 O O . LEU C 1 229 ? 101.034 161.732 106.146 1.00 114.34 211 LEU C O 1
ATOM 4874 N N . PRO C 1 230 ? 102.309 159.975 106.656 1.00 114.31 212 PRO C N 1
ATOM 4875 C CA . PRO C 1 230 ? 103.509 160.712 106.233 1.00 114.31 212 PRO C CA 1
ATOM 4876 C C . PRO C 1 230 ? 103.630 160.899 104.735 1.00 114.31 212 PRO C C 1
ATOM 4877 O O . PRO C 1 230 ? 104.361 161.796 104.304 1.00 114.31 212 PRO C O 1
ATOM 4881 N N . LEU C 1 231 ? 102.939 160.102 103.925 1.00 118.33 213 LEU C N 1
ATOM 4882 C CA . LEU C 1 231 ? 103.046 160.266 102.484 1.00 118.33 213 LEU C CA 1
ATOM 4883 C C . LEU C 1 231 ? 102.198 161.421 101.972 1.00 118.33 213 LEU C C 1
ATOM 4884 O O . LEU C 1 231 ? 102.597 162.097 101.019 1.00 118.33 213 LEU C O 1
ATOM 4889 N N . LEU C 1 232 ? 101.041 161.668 102.587 1.00 121.53 214 LEU C N 1
ATOM 4890 C CA . LEU C 1 232 ? 100.147 162.711 102.096 1.00 121.53 214 LEU C CA 1
ATOM 4891 C C . LEU C 1 232 ? 100.621 164.097 102.507 1.00 121.53 214 LEU C C 1
ATOM 4892 O O . LEU C 1 232 ? 100.799 164.974 101.657 1.00 121.53 214 LEU C O 1
ATOM 4897 N N . VAL C 1 233 ? 100.830 164.317 103.799 1.00 139.49 215 VAL C N 1
ATOM 4898 C CA . VAL C 1 233 ? 101.224 165.638 104.279 1.00 139.49 215 VAL C CA 1
ATOM 4899 C C . VAL C 1 233 ? 102.535 165.568 105.055 1.00 139.49 215 VAL C C 1
ATOM 4900 O O . VAL C 1 233 ? 102.538 165.701 106.286 1.00 139.49 215 VAL C O 1
ATOM 4904 N N . PRO C 1 234 ? 103.678 165.416 104.385 1.00 150.44 216 PRO C N 1
ATOM 4905 C CA . PRO C 1 234 ? 104.955 165.320 105.097 1.00 150.44 216 PRO C CA 1
ATOM 4906 C C . PRO C 1 234 ? 105.498 166.640 105.620 1.00 150.44 216 PRO C C 1
ATOM 4907 O O . PRO C 1 234 ? 106.620 166.659 106.129 1.00 150.44 216 PRO C O 1
ATOM 4911 N N . GLU C 1 235 ? 104.762 167.739 105.502 1.00 159.63 217 GLU C N 1
ATOM 4912 C CA . GLU C 1 235 ? 105.150 168.993 106.127 1.00 159.63 217 GLU C CA 1
ATOM 4913 C C . GLU C 1 235 ? 104.615 169.120 107.543 1.00 159.63 217 GLU C C 1
ATOM 4914 O O . GLU C 1 235 ? 104.849 170.143 108.190 1.00 159.63 217 GLU C O 1
ATOM 4916 N N . PHE C 1 236 ? 103.901 168.109 108.029 1.00 145.63 218 PHE C N 1
ATOM 4917 C CA . PHE C 1 236 ? 103.372 168.081 109.384 1.00 145.63 218 PHE C CA 1
ATOM 4918 C C . PHE C 1 236 ? 104.219 167.248 110.327 1.00 145.63 218 PHE C C 1
ATOM 4919 O O . PHE C 1 236 ? 104.408 167.630 111.483 1.00 145.63 218 PHE C O 1
ATOM 4927 N N . PHE C 1 237 ? 104.730 166.112 109.859 1.00 140.56 219 PHE C N 1
ATOM 4928 C CA . PHE C 1 237 ? 105.553 165.233 110.682 1.00 140.56 219 PHE C CA 1
ATOM 4929 C C . PHE C 1 237 ? 106.977 165.773 110.697 1.00 140.56 219 PHE C C 1
ATOM 4930 O O . PHE C 1 237 ? 107.854 165.339 109.948 1.00 140.56 219 PHE C O 1
ATOM 4938 N N . GLN C 1 238 ? 107.205 166.747 111.571 1.00 153.12 220 GLN C N 1
ATOM 4939 C CA . GLN C 1 238 ? 108.532 167.299 111.789 1.00 153.12 220 GLN C CA 1
ATOM 4940 C C . GLN C 1 238 ? 108.733 167.537 113.276 1.00 153.12 220 GLN C C 1
ATOM 4941 O O . GLN C 1 238 ? 107.774 167.693 114.035 1.00 153.12 220 GLN C O 1
ATOM 4947 N N . GLY C 1 239 ? 110.000 167.566 113.684 1.00 157.69 221 GLY C N 1
ATOM 4948 C CA . GLY C 1 239 ? 110.354 167.885 115.053 1.00 157.69 221 GLY C CA 1
ATOM 4949 C C . GLY C 1 239 ? 109.944 166.835 116.061 1.00 157.69 221 GLY C C 1
ATOM 4950 O O . GLY C 1 239 ? 110.397 165.690 115.994 1.00 157.69 221 GLY C O 1
ATOM 4951 N N . LEU C 1 240 ? 109.083 167.220 117.005 1.00 152.47 222 LEU C N 1
ATOM 4952 C CA . LEU C 1 240 ? 108.594 166.273 118.000 1.00 152.47 222 LEU C CA 1
ATOM 4953 C C . LEU C 1 240 ? 107.651 165.258 117.378 1.00 152.47 222 LEU C C 1
ATOM 4954 O O . LEU C 1 240 ? 107.585 164.111 117.830 1.00 152.47 222 LEU C O 1
ATOM 4959 N N . ARG C 1 241 ? 106.950 165.638 116.316 1.00 153.70 223 ARG C N 1
ATOM 4960 C CA . ARG C 1 241 ? 106.012 164.740 115.662 1.00 153.70 223 ARG C CA 1
ATOM 4961 C C . ARG C 1 241 ? 106.648 163.947 114.537 1.00 153.70 223 ARG C C 1
ATOM 4962 O O . ARG C 1 241 ? 105.964 163.628 113.559 1.00 153.70 223 ARG C O 1
ATOM 4970 N N . SER C 1 242 ? 107.941 163.654 114.630 1.00 141.82 224 SER C N 1
ATOM 4971 C CA . SER C 1 242 ? 108.571 162.753 113.678 1.00 141.82 224 SER C CA 1
ATOM 4972 C C . SER C 1 242 ? 107.957 161.364 113.820 1.00 141.82 224 SER C C 1
ATOM 4973 O O . SER C 1 242 ? 107.690 160.924 114.943 1.00 141.82 224 SER C O 1
ATOM 4976 N N . PRO C 1 243 ? 107.689 160.669 112.715 1.00 127.37 225 PRO C N 1
ATOM 4977 C CA . PRO C 1 243 ? 106.860 159.459 112.773 1.00 127.37 225 PRO C CA 1
ATOM 4978 C C . PRO C 1 243 ? 107.565 158.311 113.474 1.00 127.37 225 PRO C C 1
ATOM 4979 O O . PRO C 1 243 ? 108.773 158.337 113.711 1.00 127.37 225 PRO C O 1
ATOM 4983 N N . TRP C 1 244 ? 106.770 157.299 113.823 1.00 96.43 226 TRP C N 1
ATOM 4984 C CA . TRP C 1 244 ? 107.246 156.171 114.609 1.00 96.43 226 TRP C CA 1
ATOM 4985 C C . TRP C 1 244 ? 108.256 155.345 113.824 1.00 96.43 226 TRP C C 1
ATOM 4986 O O . TRP C 1 244 ? 108.350 155.427 112.599 1.00 96.43 226 TRP C O 1
ATOM 4997 N N . LYS C 1 245 ? 109.019 154.534 114.549 1.00 115.38 227 LYS C N 1
ATOM 4998 C CA . LYS C 1 245 ? 110.150 153.853 113.950 1.00 115.38 227 LYS C CA 1
ATOM 4999 C C . LYS C 1 245 ? 110.161 152.344 114.140 1.00 115.38 227 LYS C C 1
ATOM 5000 O O . LYS C 1 245 ? 111.014 151.686 113.538 1.00 115.38 227 LYS C O 1
ATOM 5002 N N . ALA C 1 246 ? 109.243 151.775 114.920 1.00 123.75 228 ALA C N 1
ATOM 5003 C CA . ALA C 1 246 ? 109.227 150.337 115.162 1.00 123.75 228 ALA C CA 1
ATOM 5004 C C . ALA C 1 246 ? 107.881 149.940 115.748 1.00 123.75 228 ALA C C 1
ATOM 5005 O O . ALA C 1 246 ? 107.097 150.792 116.166 1.00 123.75 228 ALA C O 1
ATOM 5007 N N . MET C 1 247 ? 107.634 148.628 115.793 1.00 126.22 229 MET C N 1
ATOM 5008 C CA . MET C 1 247 ? 106.441 148.060 116.415 1.00 126.22 229 MET C CA 1
ATOM 5009 C C . MET C 1 247 ? 106.652 146.570 116.640 1.00 126.22 229 MET C C 1
ATOM 5010 O O . MET C 1 247 ? 107.419 145.933 115.919 1.00 126.22 229 MET C O 1
ATOM 5015 N N . VAL C 1 248 ? 105.964 146.020 117.643 1.00 111.88 230 VAL C N 1
ATOM 5016 C CA . VAL C 1 248 ? 105.974 144.587 117.937 1.00 111.88 230 VAL C CA 1
ATOM 5017 C C . VAL C 1 248 ? 104.541 144.136 118.140 1.00 111.88 230 VAL C C 1
ATOM 5018 O O . VAL C 1 248 ? 103.837 144.671 119.000 1.00 111.88 230 VAL C O 1
ATOM 5022 N N . LEU C 1 249 ? 104.108 143.167 117.351 1.00 105.85 231 LEU C N 1
ATOM 5023 C CA . LEU C 1 249 ? 102.850 142.488 117.592 1.00 105.85 231 LEU C CA 1
ATOM 5024 C C . LEU C 1 249 ? 103.118 141.222 118.391 1.00 105.85 231 LEU C C 1
ATOM 5025 O O . LEU C 1 249 ? 103.926 140.389 117.979 1.00 105.85 231 LEU C O 1
ATOM 5030 N N . ALA C 1 250 ? 102.446 141.073 119.527 1.00 117.22 232 ALA C N 1
ATOM 5031 C CA . ALA C 1 250 ? 102.682 139.934 120.398 1.00 117.22 232 ALA C CA 1
ATOM 5032 C C . ALA C 1 250 ? 101.362 139.417 120.928 1.00 117.22 232 ALA C C 1
ATOM 5033 O O . ALA C 1 250 ? 100.496 140.205 121.307 1.00 117.22 232 ALA C O 1
ATOM 5035 N N . GLY C 1 251 ? 101.208 138.097 120.957 1.00 121.30 233 GLY C N 1
ATOM 5036 C CA . GLY C 1 251 ? 99.990 137.504 121.454 1.00 121.30 233 GLY C CA 1
ATOM 5037 C C . GLY C 1 251 ? 99.898 136.002 121.279 1.00 121.30 233 GLY C C 1
ATOM 5038 O O . GLY C 1 251 ? 100.905 135.310 121.126 1.00 121.30 233 GLY C O 1
ATOM 5039 N N . PRO C 1 252 ? 98.677 135.475 121.325 1.00 117.55 234 PRO C N 1
ATOM 5040 C CA . PRO C 1 252 ? 98.451 134.037 121.152 1.00 117.55 234 PRO C CA 1
ATOM 5041 C C . PRO C 1 252 ? 98.831 133.590 119.753 1.00 117.55 234 PRO C C 1
ATOM 5042 O O . PRO C 1 252 ? 98.896 134.423 118.840 1.00 117.55 234 PRO C O 1
ATOM 5046 N N . PRO C 1 253 ? 99.100 132.299 119.532 1.00 117.91 235 PRO C N 1
ATOM 5047 C CA . PRO C 1 253 ? 99.761 131.896 118.290 1.00 117.91 235 PRO C CA 1
ATOM 5048 C C . PRO C 1 253 ? 98.877 131.868 117.058 1.00 117.91 235 PRO C C 1
ATOM 5049 O O . PRO C 1 253 ? 99.382 131.527 115.986 1.00 117.91 235 PRO C O 1
ATOM 5053 N N . GLY C 1 254 ? 97.591 132.194 117.149 1.00 110.88 236 GLY C N 1
ATOM 5054 C CA . GLY C 1 254 ? 96.754 132.100 115.969 1.00 110.88 236 GLY C CA 1
ATOM 5055 C C . GLY C 1 254 ? 95.755 133.210 115.718 1.00 110.88 236 GLY C C 1
ATOM 5056 O O . GLY C 1 254 ? 94.687 132.935 115.173 1.00 110.88 236 GLY C O 1
ATOM 5057 N N . THR C 1 255 ? 96.059 134.453 116.081 1.00 113.69 237 THR C N 1
ATOM 5058 C CA . THR C 1 255 ? 95.055 135.507 116.032 1.00 113.69 237 THR C CA 1
ATOM 5059 C C . THR C 1 255 ? 95.182 136.432 114.835 1.00 113.69 237 THR C C 1
ATOM 5060 O O . THR C 1 255 ? 94.305 137.273 114.630 1.00 113.69 237 THR C O 1
ATOM 5064 N N . GLY C 1 256 ? 96.251 136.320 114.068 1.00 114.17 238 GLY C N 1
ATOM 5065 C CA . GLY C 1 256 ? 96.450 137.095 112.861 1.00 114.17 238 GLY C CA 1
ATOM 5066 C C . GLY C 1 256 ? 97.410 138.240 113.065 1.00 114.17 238 GLY C C 1
ATOM 5067 O O . GLY C 1 256 ? 97.008 139.355 113.399 1.00 114.17 238 GLY C O 1
ATOM 5068 N N . LYS C 1 257 ? 98.687 137.973 112.823 1.00 114.04 239 LYS C N 1
ATOM 5069 C CA . LYS C 1 257 ? 99.713 138.993 112.906 1.00 114.04 239 LYS C CA 1
ATOM 5070 C C . LYS C 1 257 ? 100.765 138.845 111.825 1.00 114.04 239 LYS C C 1
ATOM 5071 O O . LYS C 1 257 ? 101.658 139.688 111.747 1.00 114.04 239 LYS C O 1
ATOM 5077 N N . THR C 1 258 ? 100.709 137.792 111.016 1.00 106.40 240 THR C N 1
ATOM 5078 C CA . THR C 1 258 ? 101.400 137.741 109.740 1.00 106.40 240 THR C CA 1
ATOM 5079 C C . THR C 1 258 ? 100.460 138.044 108.596 1.00 106.40 240 THR C C 1
ATOM 5080 O O . THR C 1 258 ? 100.901 138.112 107.448 1.00 106.40 240 THR C O 1
ATOM 5084 N N . LEU C 1 259 ? 99.173 138.199 108.887 1.00 106.12 241 LEU C N 1
ATOM 5085 C CA . LEU C 1 259 ? 98.232 138.648 107.880 1.00 106.12 241 LEU C CA 1
ATOM 5086 C C . LEU C 1 259 ? 98.309 140.151 107.699 1.00 106.12 241 LEU C C 1
ATOM 5087 O O . LEU C 1 259 ? 98.159 140.652 106.581 1.00 106.12 241 LEU C O 1
ATOM 5092 N N . ILE C 1 260 ? 98.562 140.890 108.779 1.00 100.85 242 ILE C N 1
ATOM 5093 C CA . ILE C 1 260 ? 98.617 142.337 108.650 1.00 100.85 242 ILE C CA 1
ATOM 5094 C C . ILE C 1 260 ? 99.916 142.789 108.000 1.00 100.85 242 ILE C C 1
ATOM 5095 O O . ILE C 1 260 ? 99.952 143.870 107.404 1.00 100.85 242 ILE C O 1
ATOM 5100 N N . ALA C 1 261 ? 100.960 141.964 108.010 1.00 111.35 243 ALA C N 1
ATOM 5101 C CA . ALA C 1 261 ? 102.160 142.328 107.274 1.00 111.35 243 ALA C CA 1
ATOM 5102 C C . ALA C 1 261 ? 101.934 142.193 105.779 1.00 111.35 243 ALA C C 1
ATOM 5103 O O . ALA C 1 261 ? 102.380 143.042 105.000 1.00 111.35 243 ALA C O 1
ATOM 5105 N N . ARG C 1 262 ? 101.211 141.156 105.362 1.00 122.88 244 ARG C N 1
ATOM 5106 C CA . ARG C 1 262 ? 100.824 141.056 103.962 1.00 122.88 244 ARG C CA 1
ATOM 5107 C C . ARG C 1 262 ? 99.843 142.151 103.575 1.00 122.88 244 ARG C C 1
ATOM 5108 O O . ARG C 1 262 ? 99.900 142.661 102.451 1.00 122.88 244 ARG C O 1
ATOM 5116 N N . ALA C 1 263 ? 98.961 142.546 104.489 1.00 112.73 245 ALA C N 1
ATOM 5117 C CA . ALA C 1 263 ? 98.017 143.603 104.166 1.00 112.73 245 ALA C CA 1
ATOM 5118 C C . ALA C 1 263 ? 98.669 144.976 104.110 1.00 112.73 245 ALA C C 1
ATOM 5119 O O . ALA C 1 263 ? 98.137 145.863 103.443 1.00 112.73 245 ALA C O 1
ATOM 5121 N N . ILE C 1 264 ? 99.787 145.187 104.801 1.00 113.62 246 ILE C N 1
ATOM 5122 C CA . ILE C 1 264 ? 100.503 146.447 104.639 1.00 113.62 246 ILE C CA 1
ATOM 5123 C C . ILE C 1 264 ? 101.501 146.378 103.487 1.00 113.62 246 ILE C C 1
ATOM 5124 O O . ILE C 1 264 ? 101.901 147.423 102.960 1.00 113.62 246 ILE C O 1
ATOM 5129 N N . ALA C 1 265 ? 101.882 145.180 103.046 1.00 118.78 247 ALA C N 1
ATOM 5130 C CA . ALA C 1 265 ? 102.718 145.095 101.856 1.00 118.78 247 ALA C CA 1
ATOM 5131 C C . ALA C 1 265 ? 101.906 145.247 100.583 1.00 118.78 247 ALA C C 1
ATOM 5132 O O . ALA C 1 265 ? 102.409 145.784 99.594 1.00 118.78 247 ALA C O 1
ATOM 5134 N N . SER C 1 266 ? 100.660 144.777 100.585 1.00 126.54 248 SER C N 1
ATOM 5135 C CA . SER C 1 266 ? 99.825 144.902 99.399 1.00 126.54 248 SER C CA 1
ATOM 5136 C C . SER C 1 266 ? 99.351 146.332 99.199 1.00 126.54 248 SER C C 1
ATOM 5137 O O . SER C 1 266 ? 99.292 146.818 98.065 1.00 126.54 248 SER C O 1
ATOM 5140 N N . GLU C 1 267 ? 99.017 147.025 100.282 1.00 125.13 249 GLU C N 1
ATOM 5141 C CA . GLU C 1 267 ? 98.324 148.309 100.217 1.00 125.13 249 GLU C CA 1
ATOM 5142 C C . GLU C 1 267 ? 99.263 149.475 100.492 1.00 125.13 249 GLU C C 1
ATOM 5143 O O . GLU C 1 267 ? 98.904 150.440 101.166 1.00 125.13 249 GLU C O 1
ATOM 5149 N N . SER C 1 268 ? 100.496 149.402 100.009 1.00 127.62 250 SER C N 1
ATOM 5150 C CA . SER C 1 268 ? 101.424 150.509 100.154 1.00 127.62 250 SER C CA 1
ATOM 5151 C C . SER C 1 268 ? 102.254 150.646 98.888 1.00 127.62 250 SER C C 1
ATOM 5152 O O . SER C 1 268 ? 102.261 149.771 98.019 1.00 127.62 250 SER C O 1
ATOM 5155 N N . SER C 1 269 ? 102.965 151.762 98.801 1.00 135.94 251 SER C N 1
ATOM 5156 C CA . SER C 1 269 ? 103.841 152.078 97.683 1.00 135.94 251 SER C CA 1
ATOM 5157 C C . SER C 1 269 ? 105.285 152.130 98.151 1.00 135.94 251 SER C C 1
ATOM 5158 O O . SER C 1 269 ? 106.035 153.047 97.817 1.00 135.94 251 SER C O 1
ATOM 5160 N N . SER C 1 270 ? 105.684 151.143 98.944 1.00 127.72 252 SER C N 1
ATOM 5161 C CA . SER C 1 270 ? 106.977 151.139 99.603 1.00 127.72 252 SER C CA 1
ATOM 5162 C C . SER C 1 270 ? 107.662 149.795 99.421 1.00 127.72 252 SER C C 1
ATOM 5163 O O . SER C 1 270 ? 107.007 148.761 99.286 1.00 127.72 252 SER C O 1
ATOM 5166 N N . THR C 1 271 ? 108.991 149.824 99.428 1.00 117.97 253 THR C N 1
ATOM 5167 C CA . THR C 1 271 ? 109.786 148.611 99.290 1.00 117.97 253 THR C CA 1
ATOM 5168 C C . THR C 1 271 ? 109.655 147.757 100.540 1.00 117.97 253 THR C C 1
ATOM 5169 O O . THR C 1 271 ? 110.030 148.188 101.632 1.00 117.97 253 THR C O 1
ATOM 5173 N N . PHE C 1 272 ? 109.135 146.552 100.388 1.00 104.77 254 PHE C N 1
ATOM 5174 C CA . PHE C 1 272 ? 108.810 145.694 101.520 1.00 104.77 254 PHE C CA 1
ATOM 5175 C C . PHE C 1 272 ? 109.788 144.531 101.573 1.00 104.77 254 PHE C C 1
ATOM 5176 O O . PHE C 1 272 ? 109.652 143.565 100.822 1.00 104.77 254 PHE C O 1
ATOM 5184 N N . PHE C 1 273 ? 110.751 144.606 102.483 1.00 99.92 255 PHE C N 1
ATOM 5185 C CA . PHE C 1 273 ? 111.635 143.482 102.728 1.00 99.92 255 PHE C CA 1
ATOM 5186 C C . PHE C 1 273 ? 110.908 142.402 103.524 1.00 99.92 255 PHE C C 1
ATOM 5187 O O . PHE C 1 273 ? 109.791 142.590 104.002 1.00 99.92 255 PHE C O 1
ATOM 5195 N N . THR C 1 274 ? 111.551 141.246 103.651 1.00 91.15 256 THR C N 1
ATOM 5196 C CA . THR C 1 274 ? 111.056 140.171 104.501 1.00 91.15 256 THR C CA 1
ATOM 5197 C C . THR C 1 274 ? 112.247 139.359 104.965 1.00 91.15 256 THR C C 1
ATOM 5198 O O . THR C 1 274 ? 112.969 138.798 104.139 1.00 91.15 256 THR C O 1
ATOM 5202 N N . VAL C 1 275 ? 112.454 139.293 106.273 1.00 83.84 257 VAL C N 1
ATOM 5203 C CA . VAL C 1 275 ? 113.636 138.663 106.838 1.00 83.84 257 VAL C CA 1
ATOM 5204 C C . VAL C 1 275 ? 113.185 137.687 107.904 1.00 83.84 257 VAL C C 1
ATOM 5205 O O . VAL C 1 275 ? 112.616 138.097 108.919 1.00 83.84 257 VAL C O 1
ATOM 5209 N N . SER C 1 276 ? 113.418 136.405 107.674 1.00 91.42 258 SER C N 1
ATOM 5210 C CA . SER C 1 276 ? 113.160 135.396 108.685 1.00 91.42 258 SER C CA 1
ATOM 5211 C C . SER C 1 276 ? 114.442 135.169 109.472 1.00 91.42 258 SER C C 1
ATOM 5212 O O . SER C 1 276 ? 115.404 135.923 109.347 1.00 91.42 258 SER C O 1
ATOM 5215 N N . SER C 1 277 ? 114.480 134.125 110.286 1.00 93.18 259 SER C N 1
ATOM 5216 C CA . SER C 1 277 ? 115.678 133.856 111.068 1.00 93.18 259 SER C CA 1
ATOM 5217 C C . SER C 1 277 ? 116.764 133.126 110.296 1.00 93.18 259 SER C C 1
ATOM 5218 O O . SER C 1 277 ? 117.853 132.938 110.843 1.00 93.18 259 SER C O 1
ATOM 5221 N N . THR C 1 278 ? 116.508 132.701 109.062 1.00 105.49 260 THR C N 1
ATOM 5222 C CA . THR C 1 278 ? 117.474 131.904 108.328 1.00 105.49 260 THR C CA 1
ATOM 5223 C C . THR C 1 278 ? 118.225 132.675 107.263 1.00 105.49 260 THR C C 1
ATOM 5224 O O . THR C 1 278 ? 119.200 132.146 106.726 1.00 105.49 260 THR C O 1
ATOM 5228 N N . ASP C 1 279 ? 117.805 133.890 106.924 1.00 112.87 261 ASP C N 1
ATOM 5229 C CA . ASP C 1 279 ? 118.605 134.701 106.014 1.00 112.87 261 ASP C CA 1
ATOM 5230 C C . ASP C 1 279 ? 119.568 135.587 106.771 1.00 112.87 261 ASP C C 1
ATOM 5231 O O . ASP C 1 279 ? 119.737 136.760 106.446 1.00 112.87 261 ASP C O 1
ATOM 5236 N N . LEU C 1 280 ? 120.238 135.026 107.772 1.00 118.37 262 LEU C N 1
ATOM 5237 C CA . LEU C 1 280 ? 121.297 135.712 108.495 1.00 118.37 262 LEU C CA 1
ATOM 5238 C C . LEU C 1 280 ? 122.496 134.826 108.751 1.00 118.37 262 LEU C C 1
ATOM 5239 O O . LEU C 1 280 ? 123.558 135.351 109.091 1.00 118.37 262 LEU C O 1
ATOM 5244 N N . SER C 1 281 ? 122.374 133.512 108.606 1.00 30.00 263 SER C N 1
ATOM 5245 C CA . SER C 1 281 ? 123.382 132.570 109.058 1.00 30.00 263 SER C CA 1
ATOM 5246 C C . SER C 1 281 ? 124.250 132.124 107.895 1.00 30.00 263 SER C C 1
ATOM 5247 O O . SER C 1 281 ? 123.736 131.748 106.838 1.00 30.00 263 SER C O 1
ATOM 5250 N N . SER C 1 282 ? 125.560 132.160 108.098 1.00 30.00 264 SER C N 1
ATOM 5251 C CA . SER C 1 282 ? 126.513 131.537 107.198 1.00 30.00 264 SER C CA 1
ATOM 5252 C C . SER C 1 282 ? 127.556 130.833 108.042 1.00 30.00 264 SER C C 1
ATOM 5253 O O . SER C 1 282 ? 127.876 131.275 109.146 1.00 30.00 264 SER C O 1
ATOM 5256 N N . LYS C 1 283 ? 128.090 129.735 107.522 1.00 126.52 265 LYS C N 1
ATOM 5257 C CA . LYS C 1 283 ? 129.032 128.953 108.306 1.00 126.52 265 LYS C CA 1
ATOM 5258 C C . LYS C 1 283 ? 130.428 129.554 108.335 1.00 126.52 265 LYS C C 1
ATOM 5259 O O . LYS C 1 283 ? 131.310 128.987 108.985 1.00 126.52 265 LYS C O 1
ATOM 5265 N N . TRP C 1 284 ? 130.653 130.680 107.672 1.00 121.76 266 TRP C N 1
ATOM 5266 C CA . TRP C 1 284 ? 131.922 131.378 107.762 1.00 121.76 266 TRP C CA 1
ATOM 5267 C C . TRP C 1 284 ? 131.863 132.401 108.880 1.00 121.76 266 TRP C C 1
ATOM 5268 O O . TRP C 1 284 ? 130.808 132.957 109.182 1.00 121.76 266 TRP C O 1
ATOM 5279 N N . ARG C 1 285 ? 133.006 132.634 109.506 1.00 128.45 267 ARG C N 1
ATOM 5280 C CA . ARG C 1 285 ? 133.069 133.574 110.613 1.00 128.45 267 ARG C CA 1
ATOM 5281 C C . ARG C 1 285 ? 132.992 134.995 110.089 1.00 128.45 267 ARG C C 1
ATOM 5282 O O . ARG C 1 285 ? 133.793 135.399 109.242 1.00 128.45 267 ARG C O 1
ATOM 5290 N N . GLY C 1 286 ? 132.025 135.751 110.590 1.00 129.34 268 GLY C N 1
ATOM 5291 C CA . GLY C 1 286 ? 131.959 137.157 110.270 1.00 129.34 268 GLY C CA 1
ATOM 5292 C C . GLY C 1 286 ? 131.345 137.485 108.935 1.00 129.34 268 GLY C C 1
ATOM 5293 O O . GLY C 1 286 ? 131.720 138.484 108.318 1.00 129.34 268 GLY C O 1
ATOM 5294 N N . ASP C 1 287 ? 130.421 136.664 108.461 1.00 118.27 269 ASP C N 1
ATOM 5295 C CA . ASP C 1 287 ? 129.514 137.067 107.407 1.00 118.27 269 ASP C CA 1
ATOM 5296 C C . ASP C 1 287 ? 128.083 137.140 107.887 1.00 118.27 269 ASP C C 1
ATOM 5297 O O . ASP C 1 287 ? 127.202 137.502 107.104 1.00 118.27 269 ASP C O 1
ATOM 5302 N N . SER C 1 288 ? 127.823 136.797 109.142 1.00 111.39 270 SER C N 1
ATOM 5303 C CA . SER C 1 288 ? 126.466 136.854 109.651 1.00 111.39 270 SER C CA 1
ATOM 5304 C C . SER C 1 288 ? 126.102 138.240 110.148 1.00 111.39 270 SER C C 1
ATOM 5305 O O . SER C 1 288 ? 124.926 138.605 110.135 1.00 111.39 270 SER C O 1
ATOM 5308 N N . GLU C 1 289 ? 127.079 139.011 110.606 1.00 109.78 271 GLU C N 1
ATOM 5309 C CA . GLU C 1 289 ? 126.851 140.381 111.031 1.00 109.78 271 GLU C CA 1
ATOM 5310 C C . GLU C 1 289 ? 127.224 141.398 109.965 1.00 109.78 271 GLU C C 1
ATOM 5311 O O . GLU C 1 289 ? 127.448 142.565 110.291 1.00 109.78 271 GLU C O 1
ATOM 5317 N N . LYS C 1 290 ? 127.316 140.981 108.703 1.00 116.01 272 LYS C N 1
ATOM 5318 C CA . LYS C 1 290 ? 127.399 141.910 107.589 1.00 116.01 272 LYS C CA 1
ATOM 5319 C C . LYS C 1 290 ? 126.173 141.871 106.697 1.00 116.01 272 LYS C C 1
ATOM 5320 O O . LYS C 1 290 ? 125.894 142.864 106.016 1.00 116.01 272 LYS C O 1
ATOM 5326 N N . ILE C 1 291 ? 125.429 140.763 106.705 1.00 107.05 273 ILE C N 1
ATOM 5327 C CA . ILE C 1 291 ? 124.141 140.702 106.023 1.00 107.05 273 ILE C CA 1
ATOM 5328 C C . ILE C 1 291 ? 123.169 141.704 106.635 1.00 107.05 273 ILE C C 1
ATOM 5329 O O . ILE C 1 291 ? 122.408 142.362 105.919 1.00 107.05 273 ILE C O 1
ATOM 5334 N N . VAL C 1 292 ? 123.223 141.879 107.959 1.00 100.60 274 VAL C N 1
ATOM 5335 C CA . VAL C 1 292 ? 122.364 142.845 108.640 1.00 100.60 274 VAL C CA 1
ATOM 5336 C C . VAL C 1 292 ? 122.704 144.267 108.213 1.00 100.60 274 VAL C C 1
ATOM 5337 O O . VAL C 1 292 ? 121.810 145.090 107.966 1.00 100.60 274 VAL C O 1
ATOM 5341 N N . ARG C 1 293 ? 123.994 144.574 108.104 1.00 118.10 275 ARG C N 1
ATOM 5342 C CA . ARG C 1 293 ? 124.397 145.919 107.725 1.00 118.10 275 ARG C CA 1
ATOM 5343 C C . ARG C 1 293 ? 124.057 146.206 106.272 1.00 118.10 275 ARG C C 1
ATOM 5344 O O . ARG C 1 293 ? 123.634 147.320 105.938 1.00 118.10 275 ARG C O 1
ATOM 5352 N N . LEU C 1 294 ? 124.192 145.205 105.401 1.00 104.81 276 LEU C N 1
ATOM 5353 C CA . LEU C 1 294 ? 123.770 145.392 104.018 1.00 104.81 276 LEU C CA 1
ATOM 5354 C C . LEU C 1 294 ? 122.265 145.551 103.909 1.00 104.81 276 LEU C C 1
ATOM 5355 O O . LEU C 1 294 ? 121.790 146.322 103.070 1.00 104.81 276 LEU C O 1
ATOM 5360 N N . LEU C 1 295 ? 121.510 144.854 104.760 1.00 106.23 277 LEU C N 1
ATOM 5361 C CA . LEU C 1 295 ? 120.059 144.977 104.752 1.00 106.23 277 LEU C CA 1
ATOM 5362 C C . LEU C 1 295 ? 119.624 146.375 105.145 1.00 106.23 277 LEU C C 1
ATOM 5363 O O . LEU C 1 295 ? 118.779 146.979 104.478 1.00 106.23 277 LEU C O 1
ATOM 5368 N N . PHE C 1 296 ? 120.224 146.926 106.197 1.00 104.73 278 PHE C N 1
ATOM 5369 C CA . PHE C 1 296 ? 119.839 148.272 106.603 1.00 104.73 278 PHE C CA 1
ATOM 5370 C C . PHE C 1 296 ? 120.322 149.325 105.615 1.00 104.73 278 PHE C C 1
ATOM 5371 O O . PHE C 1 296 ? 119.615 150.312 105.384 1.00 104.73 278 PHE C O 1
ATOM 5379 N N . GLU C 1 297 ? 121.473 149.112 104.970 1.00 109.20 279 GLU C N 1
ATOM 5380 C CA . GLU C 1 297 ? 121.939 150.098 103.999 1.00 109.20 279 GLU C CA 1
ATOM 5381 C C . GLU C 1 297 ? 121.105 150.070 102.724 1.00 109.20 279 GLU C C 1
ATOM 5382 O O . GLU C 1 297 ? 120.818 151.124 102.150 1.00 109.20 279 GLU C O 1
ATOM 5388 N N . LEU C 1 298 ? 120.672 148.886 102.285 1.00 109.62 280 LEU C N 1
ATOM 5389 C CA . LEU C 1 298 ? 119.773 148.818 101.138 1.00 109.62 280 LEU C CA 1
ATOM 5390 C C . LEU C 1 298 ? 118.396 149.375 101.470 1.00 109.62 280 LEU C C 1
ATOM 5391 O O . LEU C 1 298 ? 117.772 150.032 100.627 1.00 109.62 280 LEU C O 1
ATOM 5396 N N . ALA C 1 299 ? 117.907 149.132 102.689 1.00 105.30 281 ALA C N 1
ATOM 5397 C CA . ALA C 1 299 ? 116.605 149.663 103.070 1.00 105.30 281 ALA C CA 1
ATOM 5398 C C . ALA C 1 299 ? 116.634 151.173 103.201 1.00 105.30 281 ALA C C 1
ATOM 5399 O O . ALA C 1 299 ? 115.618 151.830 102.965 1.00 105.30 281 ALA C O 1
ATOM 5401 N N . ARG C 1 300 ? 117.777 151.743 103.568 1.00 113.54 282 ARG C N 1
ATOM 5402 C CA . ARG C 1 300 ? 117.888 153.193 103.529 1.00 113.54 282 ARG C CA 1
ATOM 5403 C C . ARG C 1 300 ? 118.016 153.694 102.101 1.00 113.54 282 ARG C C 1
ATOM 5404 O O . ARG C 1 300 ? 117.429 154.720 101.748 1.00 113.54 282 ARG C O 1
ATOM 5412 N N . PHE C 1 301 ? 118.781 152.990 101.267 1.00 105.36 283 PHE C N 1
ATOM 5413 C CA . PHE C 1 301 ? 119.123 153.537 99.962 1.00 105.36 283 PHE C CA 1
ATOM 5414 C C . PHE C 1 301 ? 117.956 153.495 98.992 1.00 105.36 283 PHE C C 1
ATOM 5415 O O . PHE C 1 301 ? 117.805 154.420 98.188 1.00 105.36 283 PHE C O 1
ATOM 5423 N N . TYR C 1 302 ? 117.117 152.459 99.044 1.00 118.50 284 TYR C N 1
ATOM 5424 C CA . TYR C 1 302 ? 116.066 152.353 98.035 1.00 118.50 284 TYR C CA 1
ATOM 5425 C C . TYR C 1 302 ? 114.953 153.364 98.253 1.00 118.50 284 TYR C C 1
ATOM 5426 O O . TYR C 1 302 ? 114.661 154.169 97.361 1.00 118.50 284 TYR C O 1
ATOM 5435 N N . ALA C 1 303 ? 114.349 153.372 99.419 1.00 115.08 285 ALA C N 1
ATOM 5436 C CA . ALA C 1 303 ? 113.064 154.043 99.472 1.00 115.08 285 ALA C CA 1
ATOM 5437 C C . ALA C 1 303 ? 112.691 154.418 100.895 1.00 115.08 285 ALA C C 1
ATOM 5438 O O . ALA C 1 303 ? 113.445 154.132 101.829 1.00 115.08 285 ALA C O 1
ATOM 5440 N N . PRO C 1 304 ? 111.560 155.065 101.100 1.00 110.97 286 PRO C N 1
ATOM 5441 C CA . PRO C 1 304 ? 110.900 154.960 102.399 1.00 110.97 286 PRO C CA 1
ATOM 5442 C C . PRO C 1 304 ? 110.340 153.564 102.602 1.00 110.97 286 PRO C C 1
ATOM 5443 O O . PRO C 1 304 ? 109.156 153.325 102.361 1.00 110.97 286 PRO C O 1
ATOM 5447 N N . SER C 1 305 ? 111.184 152.636 103.041 1.00 109.34 287 SER C N 1
ATOM 5448 C CA . SER C 1 305 ? 110.903 151.213 102.987 1.00 109.34 287 SER C CA 1
ATOM 5449 C C . SER C 1 305 ? 110.389 150.690 104.323 1.00 109.34 287 SER C C 1
ATOM 5450 O O . SER C 1 305 ? 110.235 151.427 105.295 1.00 109.34 287 SER C O 1
ATOM 5453 N N . ILE C 1 306 ? 110.127 149.384 104.362 1.00 101.73 288 ILE C N 1
ATOM 5454 C CA . ILE C 1 306 ? 109.557 148.689 105.513 1.00 101.73 288 ILE C CA 1
ATOM 5455 C C . ILE C 1 306 ? 110.271 147.356 105.640 1.00 101.73 288 ILE C C 1
ATOM 5456 O O . ILE C 1 306 ? 110.391 146.626 104.655 1.00 101.73 288 ILE C O 1
ATOM 5461 N N . ILE C 1 307 ? 110.756 147.036 106.835 1.00 97.85 289 ILE C N 1
ATOM 5462 C CA . ILE C 1 307 ? 111.378 145.748 107.119 1.00 97.85 289 ILE C CA 1
ATOM 5463 C C . ILE C 1 307 ? 110.448 144.967 108.034 1.00 97.85 289 ILE C C 1
ATOM 5464 O O . ILE C 1 307 ? 109.863 145.535 108.960 1.00 97.85 289 ILE C O 1
ATOM 5469 N N . PHE C 1 308 ? 110.293 143.674 107.771 1.00 97.22 290 PHE C N 1
ATOM 5470 C CA . PHE C 1 308 ? 109.391 142.826 108.547 1.00 97.22 290 PHE C CA 1
ATOM 5471 C C . PHE C 1 308 ? 110.179 141.624 109.046 1.00 97.22 290 PHE C C 1
ATOM 5472 O O . PHE C 1 308 ? 110.335 140.640 108.322 1.00 97.22 290 PHE C O 1
ATOM 5480 N N . ILE C 1 309 ? 110.677 141.698 110.275 1.00 97.99 291 ILE C N 1
ATOM 5481 C CA . ILE C 1 309 ? 111.455 140.616 110.864 1.00 97.99 291 ILE C CA 1
ATOM 5482 C C . ILE C 1 309 ? 110.488 139.674 111.554 1.00 97.99 291 ILE C C 1
ATOM 5483 O O . ILE C 1 309 ? 109.973 139.983 112.626 1.00 97.99 291 ILE C O 1
ATOM 5488 N N . ASP C 1 310 ? 110.251 138.521 110.956 1.00 113.40 292 ASP C N 1
ATOM 5489 C CA . ASP C 1 310 ? 109.307 137.577 111.518 1.00 113.40 292 ASP C CA 1
ATOM 5490 C C . ASP C 1 310 ? 110.002 136.718 112.562 1.00 113.40 292 ASP C C 1
ATOM 5491 O O . ASP C 1 310 ? 111.185 136.403 112.424 1.00 113.40 292 ASP C O 1
ATOM 5496 N N . GLN C 1 311 ? 109.253 136.354 113.610 1.00 126.16 293 GLN C N 1
ATOM 5497 C CA . GLN C 1 311 ? 109.700 135.517 114.731 1.00 126.16 293 GLN C CA 1
ATOM 5498 C C . GLN C 1 311 ? 110.918 136.127 115.430 1.00 126.16 293 GLN C C 1
ATOM 5499 O O . GLN C 1 311 ? 112.021 135.592 115.412 1.00 126.16 293 GLN C O 1
ATOM 5505 N N . ILE C 1 312 ? 110.675 137.281 116.051 1.00 130.14 294 ILE C N 1
ATOM 5506 C CA . ILE C 1 312 ? 111.742 138.060 116.663 1.00 130.14 294 ILE C CA 1
ATOM 5507 C C . ILE C 1 312 ? 112.229 137.468 117.980 1.00 130.14 294 ILE C C 1
ATOM 5508 O O . ILE C 1 312 ? 113.254 137.913 118.504 1.00 130.14 294 ILE C O 1
ATOM 5513 N N . ASP C 1 313 ? 111.558 136.450 118.528 1.00 139.41 295 ASP C N 1
ATOM 5514 C CA . ASP C 1 313 ? 112.084 135.834 119.744 1.00 139.41 295 ASP C CA 1
ATOM 5515 C C . ASP C 1 313 ? 113.331 135.003 119.463 1.00 139.41 295 ASP C C 1
ATOM 5516 O O . ASP C 1 313 ? 114.190 134.865 120.337 1.00 139.41 295 ASP C O 1
ATOM 5521 N N . THR C 1 314 ? 113.441 134.438 118.265 1.00 133.27 296 THR C N 1
ATOM 5522 C CA . THR C 1 314 ? 114.744 134.084 117.728 1.00 133.27 296 THR C CA 1
ATOM 5523 C C . THR C 1 314 ? 115.438 135.374 117.318 1.00 133.27 296 THR C C 1
ATOM 5524 O O . THR C 1 314 ? 114.792 136.269 116.771 1.00 133.27 296 THR C O 1
ATOM 5528 N N . LEU C 1 315 ? 116.753 135.452 117.577 1.00 148.53 297 LEU C N 1
ATOM 5529 C CA . LEU C 1 315 ? 117.570 136.684 117.592 1.00 148.53 297 LEU C CA 1
ATOM 5530 C C . LEU C 1 315 ? 117.115 137.645 118.685 1.00 148.53 297 LEU C C 1
ATOM 5531 O O . LEU C 1 315 ? 117.309 138.854 118.581 1.00 148.53 297 LEU C O 1
ATOM 5536 N N . GLY C 1 316 ? 116.507 137.122 119.741 1.00 167.64 298 GLY C N 1
ATOM 5537 C CA . GLY C 1 316 ? 116.147 137.930 120.886 1.00 167.64 298 GLY C CA 1
ATOM 5538 C C . GLY C 1 316 ? 116.870 137.429 122.113 1.00 167.64 298 GLY C C 1
ATOM 5539 O O . GLY C 1 316 ? 118.053 137.093 122.038 1.00 167.64 298 GLY C O 1
ATOM 5540 N N . GLY C 1 317 ? 116.189 137.375 123.250 1.00 196.79 299 GLY C N 1
ATOM 5541 C CA . GLY C 1 317 ? 116.790 136.828 124.451 1.00 196.79 299 GLY C CA 1
ATOM 5542 C C . GLY C 1 317 ? 117.765 137.762 125.136 1.00 196.79 299 GLY C C 1
ATOM 5543 O O . GLY C 1 317 ? 118.330 138.652 124.496 1.00 196.79 299 GLY C O 1
ATOM 5544 N N . GLN C 1 318 ? 117.961 137.589 126.440 1.00 208.95 300 GLN C N 1
ATOM 5545 C CA . GLN C 1 318 ? 118.933 138.410 127.142 1.00 208.95 300 GLN C CA 1
ATOM 5546 C C . GLN C 1 318 ? 120.341 138.021 126.721 1.00 208.95 300 GLN C C 1
ATOM 5547 O O . GLN C 1 318 ? 120.609 136.877 126.354 1.00 208.95 300 GLN C O 1
ATOM 5553 N N . ARG C 1 319 ? 121.243 138.993 126.759 1.00 226.44 301 ARG C N 1
ATOM 5554 C CA . ARG C 1 319 ? 122.597 138.757 126.288 1.00 226.44 301 ARG C CA 1
ATOM 5555 C C . ARG C 1 319 ? 123.500 138.133 127.340 1.00 226.44 301 ARG C C 1
ATOM 5556 O O . ARG C 1 319 ? 124.627 137.756 127.015 1.00 226.44 301 ARG C O 1
ATOM 5564 N N . GLY C 1 320 ? 123.041 137.994 128.576 1.00 227.17 302 GLY C N 1
ATOM 5565 C CA . GLY C 1 320 ? 123.848 137.341 129.586 1.00 227.17 302 GLY C CA 1
ATOM 5566 C C . GLY C 1 320 ? 123.376 135.927 129.832 1.00 227.17 302 GLY C C 1
ATOM 5567 O O . GLY C 1 320 ? 123.462 135.411 130.948 1.00 227.17 302 GLY C O 1
ATOM 5568 N N . ASN C 1 321 ? 122.878 135.286 128.783 1.00 141.12 303 ASN C N 1
ATOM 5569 C CA . ASN C 1 321 ? 122.259 133.981 128.912 1.00 141.12 303 ASN C CA 1
ATOM 5570 C C . ASN C 1 321 ? 123.337 132.902 128.979 1.00 141.12 303 ASN C C 1
ATOM 5571 O O . ASN C 1 321 ? 124.538 133.177 128.914 1.00 141.12 303 ASN C O 1
ATOM 5576 N N . SER C 1 322 ? 122.904 131.655 129.124 1.00 142.40 304 SER C N 1
ATOM 5577 C CA . SER C 1 322 ? 123.790 130.502 129.109 1.00 142.40 304 SER C CA 1
ATOM 5578 C C . SER C 1 322 ? 123.663 129.777 127.780 1.00 142.40 304 SER C C 1
ATOM 5579 O O . SER C 1 322 ? 122.563 129.650 127.235 1.00 142.40 304 SER C O 1
ATOM 5582 N N . GLY C 1 323 ? 124.790 129.303 127.261 1.00 143.50 305 GLY C N 1
ATOM 5583 C CA . GLY C 1 323 ? 124.771 128.596 125.996 1.00 143.50 305 GLY C CA 1
ATOM 5584 C C . GLY C 1 323 ? 124.547 129.488 124.800 1.00 143.50 305 GLY C C 1
ATOM 5585 O O . GLY C 1 323 ? 123.898 129.072 123.837 1.00 143.50 305 GLY C O 1
ATOM 5586 N N . GLU C 1 324 ? 125.057 130.713 124.843 1.00 139.10 306 GLU C N 1
ATOM 5587 C CA . GLU C 1 324 ? 124.894 131.680 123.768 1.00 139.10 306 GLU C CA 1
ATOM 5588 C C . GLU C 1 324 ? 126.181 131.735 122.959 1.00 139.10 306 GLU C C 1
ATOM 5589 O O . GLU C 1 324 ? 127.253 132.001 123.510 1.00 139.10 306 GLU C O 1
ATOM 5595 N N . HIS C 1 325 ? 126.070 131.485 121.662 1.00 134.87 307 HIS C N 1
ATOM 5596 C CA . HIS C 1 325 ? 127.230 131.397 120.796 1.00 134.87 307 HIS C CA 1
ATOM 5597 C C . HIS C 1 325 ? 127.827 132.786 120.577 1.00 134.87 307 HIS C C 1
ATOM 5598 O O . HIS C 1 325 ? 127.218 133.810 120.886 1.00 134.87 307 HIS C O 1
ATOM 5605 N N . GLU C 1 326 ? 129.045 132.815 120.045 1.00 117.35 308 GLU C N 1
ATOM 5606 C CA . GLU C 1 326 ? 129.767 134.072 119.914 1.00 117.35 308 GLU C CA 1
ATOM 5607 C C . GLU C 1 326 ? 129.306 134.892 118.716 1.00 117.35 308 GLU C C 1
ATOM 5608 O O . GLU C 1 326 ? 129.334 136.125 118.776 1.00 117.35 308 GLU C O 1
ATOM 5614 N N . ALA C 1 327 ? 128.893 134.247 117.624 1.00 117.23 309 ALA C N 1
ATOM 5615 C CA . ALA C 1 327 ? 128.361 135.005 116.496 1.00 117.23 309 ALA C CA 1
ATOM 5616 C C . ALA C 1 327 ? 126.953 135.505 116.781 1.00 117.23 309 ALA C C 1
ATOM 5617 O O . ALA C 1 327 ? 126.570 136.600 116.338 1.00 117.23 309 ALA C O 1
ATOM 5619 N N . SER C 1 328 ? 126.193 134.752 117.563 1.00 122.23 310 SER C N 1
ATOM 5620 C CA . SER C 1 328 ? 124.822 135.118 117.862 1.00 122.23 310 SER C CA 1
ATOM 5621 C C . SER C 1 328 ? 124.717 136.226 118.894 1.00 122.23 310 SER C C 1
ATOM 5622 O O . SER C 1 328 ? 123.601 136.582 119.276 1.00 122.23 310 SER C O 1
ATOM 5625 N N . ARG C 1 329 ? 125.835 136.762 119.372 1.00 119.48 311 ARG C N 1
ATOM 5626 C CA . ARG C 1 329 ? 125.840 138.019 120.100 1.00 119.48 311 ARG C CA 1
ATOM 5627 C C . ARG C 1 329 ? 126.222 139.193 119.212 1.00 119.48 311 ARG C C 1
ATOM 5628 O O . ARG C 1 329 ? 125.699 140.296 119.393 1.00 119.48 311 ARG C O 1
ATOM 5636 N N . ARG C 1 330 ? 127.100 138.985 118.229 1.00 136.47 312 ARG C N 1
ATOM 5637 C CA . ARG C 1 330 ? 127.398 140.056 117.288 1.00 136.47 312 ARG C CA 1
ATOM 5638 C C . ARG C 1 330 ? 126.225 140.365 116.370 1.00 136.47 312 ARG C C 1
ATOM 5639 O O . ARG C 1 330 ? 126.113 141.505 115.909 1.00 136.47 312 ARG C O 1
ATOM 5647 N N . VAL C 1 331 ? 125.334 139.396 116.127 1.00 111.58 313 VAL C N 1
ATOM 5648 C CA . VAL C 1 331 ? 124.091 139.699 115.411 1.00 111.58 313 VAL C CA 1
ATOM 5649 C C . VAL C 1 331 ? 123.244 140.689 116.201 1.00 111.58 313 VAL C C 1
ATOM 5650 O O . VAL C 1 331 ? 122.772 141.701 115.663 1.00 111.58 313 VAL C O 1
ATOM 5654 N N . LYS C 1 332 ? 123.058 140.420 117.496 1.00 111.03 314 LYS C N 1
ATOM 5655 C CA . LYS C 1 332 ? 122.282 141.312 118.350 1.00 111.03 314 LYS C CA 1
ATOM 5656 C C . LYS C 1 332 ? 122.963 142.659 118.529 1.00 111.03 314 LYS C C 1
ATOM 5657 O O . LYS C 1 332 ? 122.284 143.685 118.621 1.00 111.03 314 LYS C O 1
ATOM 5663 N N . SER C 1 333 ? 124.291 142.689 118.537 1.00 112.04 315 SER C N 1
ATOM 5664 C CA . SER C 1 333 ? 124.971 143.970 118.648 1.00 112.04 315 SER C CA 1
ATOM 5665 C C . SER C 1 333 ? 124.882 144.776 117.356 1.00 112.04 315 SER C C 1
ATOM 5666 O O . SER C 1 333 ? 124.846 146.008 117.408 1.00 112.04 315 SER C O 1
ATOM 5669 N N . GLU C 1 334 ? 124.816 144.116 116.195 1.00 104.09 316 GLU C N 1
ATOM 5670 C CA . GLU C 1 334 ? 124.634 144.866 114.955 1.00 104.09 316 GLU C CA 1
ATOM 5671 C C . GLU C 1 334 ? 123.218 145.411 114.841 1.00 104.09 316 GLU C C 1
ATOM 5672 O O . GLU C 1 334 ? 123.025 146.539 114.369 1.00 104.09 316 GLU C O 1
ATOM 5674 N N . PHE C 1 335 ? 122.217 144.637 115.277 1.00 101.58 317 PHE C N 1
ATOM 5675 C CA . PHE C 1 335 ? 120.866 145.189 115.384 1.00 101.58 317 PHE C CA 1
ATOM 5676 C C . PHE C 1 335 ? 120.792 146.327 116.383 1.00 101.58 317 PHE C C 1
ATOM 5677 O O . PHE C 1 335 ? 120.015 147.267 116.201 1.00 101.58 317 PHE C O 1
ATOM 5685 N N . LEU C 1 336 ? 121.563 146.250 117.461 1.00 120.28 318 LEU C N 1
ATOM 5686 C CA . LEU C 1 336 ? 121.493 147.303 118.461 1.00 120.28 318 LEU C CA 1
ATOM 5687 C C . LEU C 1 336 ? 122.149 148.587 117.975 1.00 120.28 318 LEU C C 1
ATOM 5688 O O . LEU C 1 336 ? 121.635 149.680 118.225 1.00 120.28 318 LEU C O 1
ATOM 5693 N N . VAL C 1 337 ? 123.280 148.485 117.279 1.00 111.45 319 VAL C N 1
ATOM 5694 C CA . VAL C 1 337 ? 123.951 149.703 116.848 1.00 111.45 319 VAL C CA 1
ATOM 5695 C C . VAL C 1 337 ? 123.332 150.258 115.572 1.00 111.45 319 VAL C C 1
ATOM 5696 O O . VAL C 1 337 ? 123.483 151.450 115.291 1.00 111.45 319 VAL C O 1
ATOM 5700 N N . GLN C 1 338 ? 122.593 149.457 114.807 1.00 106.33 320 GLN C N 1
ATOM 5701 C CA . GLN C 1 338 ? 122.080 149.969 113.546 1.00 106.33 320 GLN C CA 1
ATOM 5702 C C . GLN C 1 338 ? 120.717 150.625 113.663 1.00 106.33 320 GLN C C 1
ATOM 5703 O O . GLN C 1 338 ? 120.359 151.421 112.793 1.00 106.33 320 GLN C O 1
ATOM 5709 N N . MET C 1 339 ? 119.954 150.334 114.713 1.00 122.02 321 MET C N 1
ATOM 5710 C CA . MET C 1 339 ? 118.554 150.734 114.771 1.00 122.02 321 MET C CA 1
ATOM 5711 C C . MET C 1 339 ? 118.346 152.064 115.488 1.00 122.02 321 MET C C 1
ATOM 5712 O O . MET C 1 339 ? 117.294 152.277 116.098 1.00 122.02 321 MET C O 1
ATOM 5717 N N . ASP C 1 340 ? 119.317 152.971 115.432 1.00 141.55 322 ASP C N 1
ATOM 5718 C CA . ASP C 1 340 ? 119.158 154.295 116.013 1.00 141.55 322 ASP C CA 1
ATOM 5719 C C . ASP C 1 340 ? 119.881 155.318 115.148 1.00 141.55 322 ASP C C 1
ATOM 5720 O O . ASP C 1 340 ? 120.712 154.972 114.307 1.00 141.55 322 ASP C O 1
ATOM 5725 N N . GLY C 1 341 ? 119.551 156.585 115.367 1.00 176.85 323 GLY C N 1
ATOM 5726 C CA . GLY C 1 341 ? 120.207 157.676 114.671 1.00 176.85 323 GLY C CA 1
ATOM 5727 C C . GLY C 1 341 ? 119.899 157.764 113.189 1.00 176.85 323 GLY C C 1
ATOM 5728 O O . GLY C 1 341 ? 120.684 158.315 112.415 1.00 176.85 323 GLY C O 1
ATOM 5729 N N . ASP C 1 347 ? 118.987 163.770 106.936 1.00 181.73 329 ASP C N 1
ATOM 5730 C CA . ASP C 1 347 ? 118.743 162.365 106.635 1.00 181.73 329 ASP C CA 1
ATOM 5731 C C . ASP C 1 347 ? 117.271 162.026 106.807 1.00 181.73 329 ASP C C 1
ATOM 5732 O O . ASP C 1 347 ? 116.890 161.322 107.738 1.00 181.73 329 ASP C O 1
ATOM 5734 N N . SER C 1 348 ? 116.443 162.528 105.896 1.00 160.80 330 SER C N 1
ATOM 5735 C CA . SER C 1 348 ? 114.999 162.315 105.965 1.00 160.80 330 SER C CA 1
ATOM 5736 C C . SER C 1 348 ? 114.621 161.095 105.125 1.00 160.80 330 SER C C 1
ATOM 5737 O O . SER C 1 348 ? 113.939 161.178 104.102 1.00 160.80 330 SER C O 1
ATOM 5740 N N . ARG C 1 349 ? 115.093 159.939 105.581 1.00 135.72 331 ARG C N 1
ATOM 5741 C CA . ARG C 1 349 ? 114.781 158.660 104.964 1.00 135.72 331 ARG C CA 1
ATOM 5742 C C . ARG C 1 349 ? 114.267 157.716 106.032 1.00 135.72 331 ARG C C 1
ATOM 5743 O O . ARG C 1 349 ? 114.853 157.610 107.111 1.00 135.72 331 ARG C O 1
ATOM 5751 N N . ARG C 1 350 ? 113.173 157.030 105.732 1.00 120.73 332 ARG C N 1
ATOM 5752 C CA . ARG C 1 350 ? 112.403 156.336 106.747 1.00 120.73 332 ARG C CA 1
ATOM 5753 C C . ARG C 1 350 ? 112.447 154.835 106.520 1.00 120.73 332 ARG C C 1
ATOM 5754 O O . ARG C 1 350 ? 112.270 154.365 105.394 1.00 120.73 332 ARG C O 1
ATOM 5762 N N . VAL C 1 351 ? 112.697 154.092 107.592 1.00 113.68 333 VAL C N 1
ATOM 5763 C CA . VAL C 1 351 ? 112.524 152.649 107.629 1.00 113.68 333 VAL C CA 1
ATOM 5764 C C . VAL C 1 351 ? 111.683 152.325 108.853 1.00 113.68 333 VAL C C 1
ATOM 5765 O O . VAL C 1 351 ? 111.813 152.975 109.893 1.00 113.68 333 VAL C O 1
ATOM 5769 N N . PHE C 1 352 ? 110.799 151.345 108.725 1.00 116.71 334 PHE C N 1
ATOM 5770 C CA . PHE C 1 352 ? 109.803 151.060 109.753 1.00 116.71 334 PHE C CA 1
ATOM 5771 C C . PHE C 1 352 ? 109.842 149.568 110.046 1.00 116.71 334 PHE C C 1
ATOM 5772 O O . PHE C 1 352 ? 109.088 148.796 109.454 1.00 116.71 334 PHE C O 1
ATOM 5780 N N . VAL C 1 353 ? 110.713 149.157 110.958 1.00 109.62 335 VAL C N 1
ATOM 5781 C CA . VAL C 1 353 ? 110.897 147.739 111.244 1.00 109.62 335 VAL C CA 1
ATOM 5782 C C . VAL C 1 353 ? 109.727 147.222 112.076 1.00 109.62 335 VAL C C 1
ATOM 5783 O O . VAL C 1 353 ? 109.377 147.796 113.108 1.00 109.62 335 VAL C O 1
ATOM 5787 N N . LEU C 1 354 ? 109.083 146.161 111.599 1.00 98.71 336 LEU C N 1
ATOM 5788 C CA . LEU C 1 354 ? 107.861 145.633 112.193 1.00 98.71 336 LEU C CA 1
ATOM 5789 C C . LEU C 1 354 ? 108.075 144.165 112.523 1.00 98.71 336 LEU C C 1
ATOM 5790 O O . LEU C 1 354 ? 108.362 143.372 111.628 1.00 98.71 336 LEU C O 1
ATOM 5795 N N . ALA C 1 355 ? 107.926 143.795 113.788 1.00 100.16 337 ALA C N 1
ATOM 5796 C CA . ALA C 1 355 ? 108.212 142.432 114.207 1.00 100.16 337 ALA C CA 1
ATOM 5797 C C . ALA C 1 355 ? 106.971 141.776 114.787 1.00 100.16 337 ALA C C 1
ATOM 5798 O O . ALA C 1 355 ? 106.059 142.445 115.267 1.00 100.16 337 ALA C O 1
ATOM 5800 N N . ALA C 1 356 ? 106.956 140.448 114.758 1.00 101.85 338 ALA C N 1
ATOM 5801 C CA . ALA C 1 356 ? 105.844 139.670 115.279 1.00 101.85 338 ALA C CA 1
ATOM 5802 C C . ALA C 1 356 ? 106.375 138.470 116.036 1.00 101.85 338 ALA C C 1
ATOM 5803 O O . ALA C 1 356 ? 107.323 137.826 115.590 1.00 101.85 338 ALA C O 1
ATOM 5805 N N . THR C 1 357 ? 105.759 138.165 117.172 1.00 122.50 339 THR C N 1
ATOM 5806 C CA . THR C 1 357 ? 106.184 137.040 117.991 1.00 122.50 339 THR C CA 1
ATOM 5807 C C . THR C 1 357 ? 105.018 136.548 118.827 1.00 122.50 339 THR C C 1
ATOM 5808 O O . THR C 1 357 ? 103.987 137.210 118.937 1.00 122.50 339 THR C O 1
ATOM 5812 N N . ASN C 1 358 ? 105.197 135.369 119.422 1.00 128.02 340 ASN C N 1
ATOM 5813 C CA . ASN C 1 358 ? 104.252 134.854 120.401 1.00 128.02 340 ASN C CA 1
ATOM 5814 C C . ASN C 1 358 ? 104.903 134.459 121.714 1.00 128.02 340 ASN C C 1
ATOM 5815 O O . ASN C 1 358 ? 104.216 133.927 122.590 1.00 128.02 340 ASN C O 1
ATOM 5820 N N . ILE C 1 359 ? 106.201 134.682 121.867 1.00 129.65 341 ILE C N 1
ATOM 5821 C CA . ILE C 1 359 ? 106.880 134.577 123.153 1.00 129.65 341 ILE C CA 1
ATOM 5822 C C . ILE C 1 359 ? 107.529 135.936 123.379 1.00 129.65 341 ILE C C 1
ATOM 5823 O O . ILE C 1 359 ? 108.647 136.180 122.906 1.00 129.65 341 ILE C O 1
ATOM 5828 N N . PRO C 1 360 ? 106.847 136.871 124.018 1.00 142.62 342 PRO C N 1
ATOM 5829 C CA . PRO C 1 360 ? 107.388 138.227 124.116 1.00 142.62 342 PRO C CA 1
ATOM 5830 C C . PRO C 1 360 ? 108.326 138.427 125.289 1.00 142.62 342 PRO C C 1
ATOM 5831 O O . PRO C 1 360 ? 109.207 139.286 125.223 1.00 142.62 342 PRO C O 1
ATOM 5835 N N . TRP C 1 361 ? 108.169 137.644 126.359 1.00 163.55 343 TRP C N 1
ATOM 5836 C CA . TRP C 1 361 ? 108.977 137.864 127.553 1.00 163.55 343 TRP C CA 1
ATOM 5837 C C . TRP C 1 361 ? 110.416 137.414 127.373 1.00 163.55 343 TRP C C 1
ATOM 5838 O O . TRP C 1 361 ? 111.274 137.793 128.173 1.00 163.55 343 TRP C O 1
ATOM 5849 N N . GLU C 1 362 ? 110.699 136.620 126.350 1.00 137.96 344 GLU C N 1
ATOM 5850 C CA . GLU C 1 362 ? 112.057 136.178 126.062 1.00 139.20 344 GLU C CA 1
ATOM 5851 C C . GLU C 1 362 ? 112.745 137.126 125.090 1.00 142.90 344 GLU C C 1
ATOM 5852 O O . GLU C 1 362 ? 113.376 136.706 124.128 1.00 140.69 344 GLU C O 1
ATOM 5858 N N . LEU C 1 363 ? 112.653 138.420 125.351 1.00 145.26 345 LEU C N 1
ATOM 5859 C CA . LEU C 1 363 ? 113.303 139.429 124.533 1.00 148.84 345 LEU C CA 1
ATOM 5860 C C . LEU C 1 363 ? 114.394 140.109 125.338 1.00 143.41 345 LEU C C 1
ATOM 5861 O O . LEU C 1 363 ? 114.451 140.008 126.564 1.00 148.05 345 LEU C O 1
ATOM 5866 N N . ASP C 1 364 ? 115.266 140.809 124.629 1.00 148.19 346 ASP C N 1
ATOM 5867 C CA . ASP C 1 364 ? 116.368 141.488 125.278 1.00 147.58 346 ASP C CA 1
ATOM 5868 C C . ASP C 1 364 ? 115.853 142.710 126.031 1.00 138.49 346 ASP C C 1
ATOM 5869 O O . ASP C 1 364 ? 114.743 143.190 125.807 1.00 129.46 346 ASP C O 1
ATOM 5874 N N . GLU C 1 365 ? 116.671 143.210 126.947 1.00 141.87 347 GLU C N 1
ATOM 5875 C CA . GLU C 1 365 ? 116.319 144.399 127.704 1.00 131.61 347 GLU C CA 1
ATOM 5876 C C . GLU C 1 365 ? 116.681 145.681 126.978 1.00 145.17 347 GLU C C 1
ATOM 5877 O O . GLU C 1 365 ? 116.070 146.722 127.234 1.00 157.94 347 GLU C O 1
ATOM 5883 N N . ALA C 1 366 ? 117.671 145.636 126.092 1.00 142.62 348 ALA C N 1
ATOM 5884 C CA . ALA C 1 366 ? 118.074 146.792 125.308 1.00 134.83 348 ALA C CA 1
ATOM 5885 C C . ALA C 1 366 ? 117.649 146.676 123.856 1.00 119.24 348 ALA C C 1
ATOM 5886 O O . ALA C 1 366 ? 118.149 147.423 123.013 1.00 115.71 348 ALA C O 1
ATOM 5888 N N . LEU C 1 367 ? 116.767 145.735 123.540 1.00 119.41 349 LEU C N 1
ATOM 5889 C CA . LEU C 1 367 ? 116.140 145.657 122.231 1.00 112.78 349 LEU C CA 1
ATOM 5890 C C . LEU C 1 367 ? 114.666 146.002 122.265 1.00 111.20 349 LEU C C 1
ATOM 5891 O O . LEU C 1 367 ? 114.179 146.647 121.341 1.00 106.32 349 LEU C O 1
ATOM 5896 N N . ARG C 1 368 ? 113.951 145.646 123.323 1.00 123.11 350 ARG C N 1
ATOM 5897 C CA . ARG C 1 368 ? 112.559 146.047 123.421 1.00 113.12 350 ARG C CA 1
ATOM 5898 C C . ARG C 1 368 ? 112.396 147.469 123.930 1.00 110.45 350 ARG C C 1
ATOM 5899 O O . ARG C 1 368 ? 111.265 147.905 124.153 1.00 107.43 350 ARG C O 1
ATOM 5907 N N . ARG C 1 369 ? 113.490 148.201 124.123 1.00 119.98 351 ARG C N 1
ATOM 5908 C CA . ARG C 1 369 ? 113.400 149.648 124.227 1.00 112.06 351 ARG C CA 1
ATOM 5909 C C . ARG C 1 369 ? 113.242 150.286 122.857 1.00 102.26 351 ARG C C 1
ATOM 5910 O O . ARG C 1 369 ? 112.564 151.309 122.724 1.00 115.85 351 ARG C O 1
ATOM 5918 N N . ARG C 1 370 ? 113.832 149.681 121.828 1.00 99.18 352 ARG C N 1
ATOM 5919 C CA . ARG C 1 370 ? 113.827 150.282 120.503 1.00 103.98 352 ARG C CA 1
ATOM 5920 C C . ARG C 1 370 ? 112.492 150.111 119.816 1.00 111.15 352 ARG C C 1
ATOM 5921 O O . ARG C 1 370 ? 112.153 150.898 118.930 1.00 110.69 352 ARG C O 1
ATOM 5929 N N . PHE C 1 371 ? 111.733 149.089 120.191 1.00 135.51 353 PHE C N 1
ATOM 5930 C CA . PHE C 1 371 ? 110.415 148.866 119.612 1.00 135.51 353 PHE C CA 1
ATOM 5931 C C . PHE C 1 371 ? 109.433 149.750 120.357 1.00 135.51 353 PHE C C 1
ATOM 5932 O O . PHE C 1 371 ? 108.867 149.377 121.382 1.00 135.51 353 PHE C O 1
ATOM 5940 N N . GLU C 1 372 ? 109.219 150.938 119.797 1.00 141.07 354 GLU C N 1
ATOM 5941 C CA . GLU C 1 372 ? 108.567 152.053 120.464 1.00 141.07 354 GLU C CA 1
ATOM 5942 C C . GLU C 1 372 ? 107.074 151.837 120.674 1.00 141.07 354 GLU C C 1
ATOM 5943 O O . GLU C 1 372 ? 106.451 152.612 121.402 1.00 141.07 354 GLU C O 1
ATOM 5949 N N . LYS C 1 373 ? 106.488 150.800 120.089 1.00 129.42 355 LYS C N 1
ATOM 5950 C CA . LYS C 1 373 ? 105.077 150.493 120.292 1.00 129.42 355 LYS C CA 1
ATOM 5951 C C . LYS C 1 373 ? 104.936 148.984 120.420 1.00 129.42 355 LYS C C 1
ATOM 5952 O O . LYS C 1 373 ? 105.179 148.261 119.455 1.00 129.42 355 LYS C O 1
ATOM 5958 N N . ARG C 1 374 ? 104.550 148.501 121.597 1.00 134.18 356 ARG C N 1
ATOM 5959 C CA . ARG C 1 374 ? 104.366 147.073 121.840 1.00 134.18 356 ARG C CA 1
ATOM 5960 C C . ARG C 1 374 ? 102.896 146.828 122.133 1.00 134.18 356 ARG C C 1
ATOM 5961 O O . ARG C 1 374 ? 102.397 147.229 123.187 1.00 134.18 356 ARG C O 1
ATOM 5969 N N . ILE C 1 375 ? 102.206 146.168 121.212 1.00 118.51 357 ILE C N 1
ATOM 5970 C CA . ILE C 1 375 ? 100.756 146.064 121.244 1.00 118.51 357 ILE C CA 1
ATOM 5971 C C . ILE C 1 375 ? 100.368 144.606 121.467 1.00 118.51 357 ILE C C 1
ATOM 5972 O O . ILE C 1 375 ? 101.089 143.681 121.096 1.00 118.51 357 ILE C O 1
ATOM 5977 N N . PHE C 1 376 ? 99.210 144.406 122.086 1.00 136.05 358 PHE C N 1
ATOM 5978 C CA . PHE C 1 376 ? 98.628 143.097 122.327 1.00 136.05 358 PHE C CA 1
ATOM 5979 C C . PHE C 1 376 ? 97.454 142.883 121.384 1.00 136.05 358 PHE C C 1
ATOM 5980 O O . PHE C 1 376 ? 96.745 143.828 121.031 1.00 136.05 358 PHE C O 1
ATOM 5988 N N . ILE C 1 377 ? 97.244 141.631 120.979 1.00 120.40 359 ILE C N 1
ATOM 5989 C CA . ILE C 1 377 ? 96.099 141.252 120.168 1.00 120.40 359 ILE C CA 1
ATOM 5990 C C . ILE C 1 377 ? 95.391 140.072 120.826 1.00 120.40 359 ILE C C 1
ATOM 5991 O O . ILE C 1 377 ? 96.019 139.047 121.091 1.00 120.40 359 ILE C O 1
ATOM 5996 N N . PRO C 1 378 ? 94.112 140.180 121.153 1.00 116.41 360 PRO C N 1
ATOM 5997 C CA . PRO C 1 378 ? 93.434 139.105 121.877 1.00 116.41 360 PRO C CA 1
ATOM 5998 C C . PRO C 1 378 ? 92.788 138.106 120.926 1.00 116.41 360 PRO C C 1
ATOM 5999 O O . PRO C 1 378 ? 92.806 138.264 119.708 1.00 116.41 360 PRO C O 1
ATOM 6003 N N . LEU C 1 379 ? 92.211 137.067 121.517 1.00 117.84 361 LEU C N 1
ATOM 6004 C CA . LEU C 1 379 ? 91.280 136.228 120.787 1.00 117.84 361 LEU C CA 1
ATOM 6005 C C . LEU C 1 379 ? 90.024 137.035 120.466 1.00 117.84 361 LEU C C 1
ATOM 6006 O O . LEU C 1 379 ? 89.705 137.995 121.170 1.00 117.84 361 LEU C O 1
ATOM 6011 N N . PRO C 1 380 ? 89.305 136.687 119.401 1.00 132.21 362 PRO C N 1
ATOM 6012 C CA . PRO C 1 380 ? 88.112 137.462 119.047 1.00 132.21 362 PRO C CA 1
ATOM 6013 C C . PRO C 1 380 ? 86.972 137.265 120.036 1.00 132.21 362 PRO C C 1
ATOM 6014 O O . PRO C 1 380 ? 86.741 136.164 120.537 1.00 132.21 362 PRO C O 1
ATOM 6018 N N . ASP C 1 381 ? 86.250 138.353 120.300 1.00 152.03 363 ASP C N 1
ATOM 6019 C CA . ASP C 1 381 ? 85.117 138.353 121.216 1.00 152.03 363 ASP C CA 1
ATOM 6020 C C . ASP C 1 381 ? 83.880 137.787 120.518 1.00 152.03 363 ASP C C 1
ATOM 6021 O O . ASP C 1 381 ? 83.964 137.200 119.438 1.00 152.03 363 ASP C O 1
ATOM 6023 N N . ILE C 1 382 ? 82.704 137.955 121.130 1.00 150.69 364 ILE C N 1
ATOM 6024 C CA . ILE C 1 382 ? 81.486 137.339 120.608 1.00 150.69 364 ILE C CA 1
ATOM 6025 C C . ILE C 1 382 ? 81.000 138.021 119.335 1.00 150.69 364 ILE C C 1
ATOM 6026 O O . ILE C 1 382 ? 80.492 137.350 118.428 1.00 150.69 364 ILE C O 1
ATOM 6031 N N . ASP C 1 383 ? 81.245 139.315 119.179 1.00 152.77 365 ASP C N 1
ATOM 6032 C CA . ASP C 1 383 ? 80.772 140.002 117.990 1.00 152.77 365 ASP C CA 1
ATOM 6033 C C . ASP C 1 383 ? 81.759 139.960 116.835 1.00 152.77 365 ASP C C 1
ATOM 6034 O O . ASP C 1 383 ? 81.342 140.117 115.685 1.00 152.77 365 ASP C O 1
ATOM 6039 N N . ALA C 1 384 ? 83.048 139.761 117.104 1.00 140.02 366 ALA C N 1
ATOM 6040 C CA . ALA C 1 384 ? 84.005 139.640 116.013 1.00 140.02 366 ALA C CA 1
ATOM 6041 C C . ALA C 1 384 ? 83.875 138.303 115.302 1.00 140.02 366 ALA C C 1
ATOM 6042 O O . ALA C 1 384 ? 84.060 138.230 114.081 1.00 140.02 366 ALA C O 1
ATOM 6044 N N . ARG C 1 385 ? 83.536 137.243 116.037 1.00 135.05 367 ARG C N 1
ATOM 6045 C CA . ARG C 1 385 ? 83.462 135.917 115.439 1.00 135.05 367 ARG C CA 1
ATOM 6046 C C . ARG C 1 385 ? 82.288 135.788 114.484 1.00 135.05 367 ARG C C 1
ATOM 6047 O O . ARG C 1 385 ? 82.366 135.022 113.520 1.00 135.05 367 ARG C O 1
ATOM 6055 N N . LYS C 1 386 ? 81.208 136.533 114.715 1.00 127.53 368 LYS C N 1
ATOM 6056 C CA . LYS C 1 386 ? 80.093 136.498 113.778 1.00 127.53 368 LYS C CA 1
ATOM 6057 C C . LYS C 1 386 ? 80.472 137.145 112.456 1.00 127.53 368 LYS C C 1
ATOM 6058 O O . LYS C 1 386 ? 80.130 136.629 111.384 1.00 127.53 368 LYS C O 1
ATOM 6064 N N . LYS C 1 387 ? 81.216 138.250 112.510 1.00 126.88 369 LYS C N 1
ATOM 6065 C CA . LYS C 1 387 ? 81.711 138.856 111.284 1.00 126.88 369 LYS C CA 1
ATOM 6066 C C . LYS C 1 387 ? 82.745 137.975 110.607 1.00 126.88 369 LYS C C 1
ATOM 6067 O O . LYS C 1 387 ? 82.834 137.972 109.379 1.00 126.88 369 LYS C O 1
ATOM 6073 N N . LEU C 1 388 ? 83.494 137.185 111.378 1.00 120.83 370 LEU C N 1
ATOM 6074 C CA . LEU C 1 388 ? 84.472 136.288 110.769 1.00 120.83 370 LEU C CA 1
ATOM 6075 C C . LEU C 1 388 ? 83.790 135.128 110.056 1.00 120.83 370 LEU C C 1
ATOM 6076 O O . LEU C 1 388 ? 84.204 134.743 108.953 1.00 120.83 370 LEU C O 1
ATOM 6081 N N . ILE C 1 389 ? 82.744 134.571 110.675 1.00 127.04 371 ILE C N 1
ATOM 6082 C CA . ILE C 1 389 ? 81.920 133.544 110.041 1.00 127.04 371 ILE C CA 1
ATOM 6083 C C . ILE C 1 389 ? 81.312 134.072 108.747 1.00 127.04 371 ILE C C 1
ATOM 6084 O O . ILE C 1 389 ? 81.402 133.431 107.692 1.00 127.04 371 ILE C O 1
ATOM 6089 N N . GLU C 1 390 ? 80.726 135.272 108.801 1.00 139.80 372 GLU C N 1
ATOM 6090 C CA . GLU C 1 390 ? 80.065 135.810 107.618 1.00 139.80 372 GLU C CA 1
ATOM 6091 C C . GLU C 1 390 ? 81.056 136.222 106.541 1.00 139.80 372 GLU C C 1
ATOM 6092 O O . GLU C 1 390 ? 80.721 136.178 105.356 1.00 139.80 372 GLU C O 1
ATOM 6098 N N . LYS C 1 391 ? 82.273 136.608 106.916 1.00 129.39 373 LYS C N 1
ATOM 6099 C CA . LYS C 1 391 ? 83.244 136.994 105.904 1.00 129.39 373 LYS C CA 1
ATOM 6100 C C . LYS C 1 391 ? 83.891 135.792 105.247 1.00 129.39 373 LYS C C 1
ATOM 6101 O O . LYS C 1 391 ? 84.247 135.863 104.069 1.00 129.39 373 LYS C O 1
ATOM 6107 N N . SER C 1 392 ? 84.063 134.690 105.973 1.00 127.01 374 SER C N 1
ATOM 6108 C CA . SER C 1 392 ? 84.626 133.516 105.319 1.00 127.01 374 SER C CA 1
ATOM 6109 C C . SER C 1 392 ? 83.574 132.764 104.515 1.00 127.01 374 SER C C 1
ATOM 6110 O O . SER C 1 392 ? 83.882 132.214 103.453 1.00 127.01 374 SER C O 1
ATOM 6113 N N . MET C 1 393 ? 82.330 132.741 104.985 1.00 130.14 375 MET C N 1
ATOM 6114 C CA . MET C 1 393 ? 81.317 131.907 104.356 1.00 130.14 375 MET C CA 1
ATOM 6115 C C . MET C 1 393 ? 80.767 132.502 103.061 1.00 130.14 375 MET C C 1
ATOM 6116 O O . MET C 1 393 ? 80.226 131.758 102.237 1.00 130.14 375 MET C O 1
ATOM 6121 N N . GLU C 1 394 ? 80.945 133.798 102.816 1.00 93.04 376 GLU C N 1
ATOM 6122 C CA . GLU C 1 394 ? 80.372 134.407 101.621 1.00 96.30 376 GLU C CA 1
ATOM 6123 C C . GLU C 1 394 ? 81.208 134.074 100.394 1.00 92.96 376 GLU C C 1
ATOM 6124 O O . GLU C 1 394 ? 82.441 134.080 100.437 1.00 99.39 376 GLU C O 1
ATOM 6130 N N . GLY C 1 395 ? 80.523 133.766 99.299 1.00 78.43 377 GLY C N 1
ATOM 6131 C CA . GLY C 1 395 ? 81.146 133.224 98.110 1.00 79.07 377 GLY C CA 1
ATOM 6132 C C . GLY C 1 395 ? 80.864 131.757 97.889 1.00 84.53 377 GLY C C 1
ATOM 6133 O O . GLY C 1 395 ? 81.271 131.212 96.857 1.00 93.14 377 GLY C O 1
ATOM 6134 N N . THR C 1 396 ? 80.191 131.098 98.829 1.00 90.69 378 THR C N 1
ATOM 6135 C CA . THR C 1 396 ? 79.818 129.698 98.720 1.00 91.08 378 THR C CA 1
ATOM 6136 C C . THR C 1 396 ? 78.323 129.600 98.998 1.00 86.40 378 THR C C 1
ATOM 6137 O O . THR C 1 396 ? 77.857 130.110 100.029 1.00 84.77 378 THR C O 1
ATOM 6141 N N . PRO C 1 397 ? 77.541 128.978 98.112 1.00 72.31 379 PRO C N 1
ATOM 6142 C CA . PRO C 1 397 ? 76.078 129.033 98.246 1.00 73.04 379 PRO C CA 1
ATOM 6143 C C . PRO C 1 397 ? 75.585 128.184 99.409 1.00 74.61 379 PRO C C 1
ATOM 6144 O O . PRO C 1 397 ? 75.967 127.023 99.559 1.00 88.39 379 PRO C O 1
ATOM 6148 N N . LYS C 1 398 ? 74.725 128.779 100.232 1.00 77.56 380 LYS C N 1
ATOM 6149 C CA . LYS C 1 398 ? 74.327 128.170 101.491 1.00 84.90 380 LYS C CA 1
ATOM 6150 C C . LYS C 1 398 ? 72.820 128.189 101.683 1.00 89.01 380 LYS C C 1
ATOM 6151 O O . LYS C 1 398 ? 72.072 128.526 100.762 1.00 88.30 380 LYS C O 1
ATOM 6157 N N . SER C 1 399 ? 72.372 127.820 102.876 1.00 85.09 381 SER C N 1
ATOM 6158 C CA . SER C 1 399 ? 70.972 127.904 103.251 1.00 95.41 381 SER C CA 1
ATOM 6159 C C . SER C 1 399 ? 70.685 129.231 103.937 1.00 91.59 381 SER C C 1
ATOM 6160 O O . SER C 1 399 ? 71.588 129.947 104.369 1.00 92.30 381 SER C O 1
ATOM 6163 N N . ASP C 1 400 ? 69.400 129.555 104.041 1.00 96.91 382 ASP C N 1
ATOM 6164 C CA . ASP C 1 400 ? 68.959 130.739 104.760 1.00 103.01 382 ASP C CA 1
ATOM 6165 C C . ASP C 1 400 ? 68.378 130.397 106.123 1.00 104.40 382 ASP C C 1
ATOM 6166 O O . ASP C 1 400 ? 67.671 131.219 106.713 1.00 110.22 382 ASP C O 1
ATOM 6168 N N . GLU C 1 401 ? 68.653 129.197 106.630 1.00 101.60 383 GLU C N 1
ATOM 6169 C CA . GLU C 1 401 ? 68.174 128.772 107.937 1.00 97.30 383 GLU C CA 1
ATOM 6170 C C . GLU C 1 401 ? 69.283 128.668 108.969 1.00 86.99 383 GLU C C 1
ATOM 6171 O O . GLU C 1 401 ? 69.017 128.263 110.104 1.00 88.82 383 GLU C O 1
ATOM 6177 N N . ILE C 1 402 ? 70.517 129.006 108.604 1.00 90.69 384 ILE C N 1
ATOM 6178 C CA . ILE C 1 402 ? 71.610 128.997 109.563 1.00 84.50 384 ILE C CA 1
ATOM 6179 C C . ILE C 1 402 ? 71.478 130.208 110.472 1.00 86.01 384 ILE C C 1
ATOM 6180 O O . ILE C 1 402 ? 71.386 131.348 110.002 1.00 85.58 384 ILE C O 1
ATOM 6185 N N . ASN C 1 403 ? 71.459 129.966 111.776 1.00 87.16 385 ASN C N 1
ATOM 6186 C CA . ASN C 1 403 ? 71.379 131.028 112.774 1.00 91.17 385 ASN C CA 1
ATOM 6187 C C . ASN C 1 403 ? 72.801 131.348 113.215 1.00 96.45 385 ASN C C 1
ATOM 6188 O O . ASN C 1 403 ? 73.404 130.597 113.984 1.00 95.70 385 ASN C O 1
ATOM 6193 N N . TYR C 1 404 ? 73.335 132.469 112.721 1.00 129.56 386 TYR C N 1
ATOM 6194 C CA . TYR C 1 404 ? 74.743 132.782 112.932 1.00 129.56 386 TYR C CA 1
ATOM 6195 C C . TYR C 1 404 ? 75.042 133.149 114.376 1.00 129.56 386 TYR C C 1
ATOM 6196 O O . TYR C 1 404 ? 76.180 132.983 114.827 1.00 129.56 386 TYR C O 1
ATOM 6205 N N . ASP C 1 405 ? 74.045 133.646 115.111 1.00 131.91 387 ASP C N 1
ATOM 6206 C CA . ASP C 1 405 ? 74.289 134.070 116.484 1.00 131.91 387 ASP C CA 1
ATOM 6207 C C . ASP C 1 405 ? 74.568 132.886 117.396 1.00 131.91 387 ASP C C 1
ATOM 6208 O O . ASP C 1 405 ? 75.365 133.005 118.334 1.00 131.91 387 ASP C O 1
ATOM 6210 N N . ASP C 1 406 ? 73.963 131.732 117.113 1.00 129.65 388 ASP C N 1
ATOM 6211 C CA . ASP C 1 406 ? 74.261 130.546 117.906 1.00 129.65 388 ASP C CA 1
ATOM 6212 C C . ASP C 1 406 ? 75.669 130.040 117.631 1.00 129.65 388 ASP C C 1
ATOM 6213 O O . ASP C 1 406 ? 76.373 129.627 118.556 1.00 129.65 388 ASP C O 1
ATOM 6218 N N . LEU C 1 407 ? 76.109 130.087 116.374 1.00 126.95 389 LEU C N 1
ATOM 6219 C CA . LEU C 1 407 ? 77.474 129.682 116.069 1.00 126.95 389 LEU C CA 1
ATOM 6220 C C . LEU C 1 407 ? 78.491 130.707 116.535 1.00 126.95 389 LEU C C 1
ATOM 6221 O O . LEU C 1 407 ? 79.675 130.382 116.641 1.00 126.95 389 LEU C O 1
ATOM 6226 N N . ALA C 1 408 ? 78.065 131.936 116.805 1.00 127.74 390 ALA C N 1
ATOM 6227 C CA . ALA C 1 408 ? 78.980 132.884 117.421 1.00 127.74 390 ALA C CA 1
ATOM 6228 C C . ALA C 1 408 ? 79.053 132.682 118.928 1.00 127.74 390 ALA C C 1
ATOM 6229 O O . ALA C 1 408 ? 80.125 132.833 119.522 1.00 127.74 390 ALA C O 1
ATOM 6231 N N . ALA C 1 409 ? 77.932 132.344 119.561 1.00 124.67 391 ALA C N 1
ATOM 6232 C CA . ALA C 1 409 ? 77.909 132.149 121.004 1.00 124.67 391 ALA C CA 1
ATOM 6233 C C . ALA C 1 409 ? 78.309 130.746 121.426 1.00 124.67 391 ALA C C 1
ATOM 6234 O O . ALA C 1 409 ? 78.449 130.493 122.625 1.00 124.67 391 ALA C O 1
ATOM 6236 N N . ARG C 1 410 ? 78.491 129.835 120.479 1.00 123.71 392 ARG C N 1
ATOM 6237 C CA . ARG C 1 410 ? 78.760 128.442 120.783 1.00 123.71 392 ARG C CA 1
ATOM 6238 C C . ARG C 1 410 ? 80.232 128.073 120.698 1.00 123.71 392 ARG C C 1
ATOM 6239 O O . ARG C 1 410 ? 80.604 126.988 121.154 1.00 123.71 392 ARG C O 1
ATOM 6247 N N . THR C 1 411 ? 81.073 128.925 120.117 1.00 118.26 393 THR C N 1
ATOM 6248 C CA . THR C 1 411 ? 82.487 128.594 120.023 1.00 118.26 393 THR C CA 1
ATOM 6249 C C . THR C 1 411 ? 83.174 128.761 121.372 1.00 118.26 393 THR C C 1
ATOM 6250 O O . THR C 1 411 ? 83.626 127.778 121.967 1.00 118.26 393 THR C O 1
ATOM 6254 N N . GLU C 1 412 ? 83.234 130.002 121.868 1.00 115.82 394 GLU C N 1
ATOM 6255 C CA . GLU C 1 412 ? 83.697 130.366 123.213 1.00 115.82 394 GLU C CA 1
ATOM 6256 C C . GLU C 1 412 ? 85.127 129.881 123.475 1.00 115.82 394 GLU C C 1
ATOM 6257 O O . GLU C 1 412 ? 85.381 129.012 124.306 1.00 115.82 394 GLU C O 1
ATOM 6259 N N . GLY C 1 413 ? 86.056 130.456 122.725 1.00 118.57 395 GLY C N 1
ATOM 6260 C CA . GLY C 1 413 ? 87.453 130.160 122.960 1.00 118.57 395 GLY C CA 1
ATOM 6261 C C . GLY C 1 413 ? 88.227 129.831 121.705 1.00 118.57 395 GLY C C 1
ATOM 6262 O O . GLY C 1 413 ? 89.409 129.487 121.774 1.00 118.57 395 GLY C O 1
ATOM 6263 N N . PHE C 1 414 ? 87.573 129.934 120.555 1.00 124.01 396 PHE C N 1
ATOM 6264 C CA . PHE C 1 414 ? 88.223 129.606 119.298 1.00 124.01 396 PHE C CA 1
ATOM 6265 C C . PHE C 1 414 ? 89.230 130.679 118.928 1.00 124.01 396 PHE C C 1
ATOM 6266 O O . PHE C 1 414 ? 88.983 131.872 119.098 1.00 124.01 396 PHE C O 1
ATOM 6274 N N . SER C 1 415 ? 90.364 130.245 118.398 1.00 122.06 397 SER C N 1
ATOM 6275 C CA . SER C 1 415 ? 91.548 131.084 118.309 1.00 122.06 397 SER C CA 1
ATOM 6276 C C . SER C 1 415 ? 91.510 132.101 117.181 1.00 122.06 397 SER C C 1
ATOM 6277 O O . SER C 1 415 ? 92.483 132.836 117.017 1.00 122.06 397 SER C O 1
ATOM 6280 N N . GLY C 1 416 ? 90.446 132.171 116.394 1.00 120.04 398 GLY C N 1
ATOM 6281 C CA . GLY C 1 416 ? 90.391 133.099 115.292 1.00 120.04 398 GLY C CA 1
ATOM 6282 C C . GLY C 1 416 ? 91.002 132.593 114.005 1.00 120.04 398 GLY C C 1
ATOM 6283 O O . GLY C 1 416 ? 90.679 133.112 112.936 1.00 120.04 398 GLY C O 1
ATOM 6284 N N . ALA C 1 417 ? 91.901 131.620 114.079 1.00 122.37 399 ALA C N 1
ATOM 6285 C CA . ALA C 1 417 ? 92.306 130.850 112.918 1.00 122.37 399 ALA C CA 1
ATOM 6286 C C . ALA C 1 417 ? 91.666 129.477 112.897 1.00 122.37 399 ALA C C 1
ATOM 6287 O O . ALA C 1 417 ? 91.803 128.761 111.904 1.00 122.37 399 ALA C O 1
ATOM 6289 N N . ASP C 1 418 ? 90.991 129.092 113.972 1.00 123.75 400 ASP C N 1
ATOM 6290 C CA . ASP C 1 418 ? 90.223 127.862 114.011 1.00 123.75 400 ASP C CA 1
ATOM 6291 C C . ASP C 1 418 ? 88.790 128.057 113.543 1.00 123.75 400 ASP C C 1
ATOM 6292 O O . ASP C 1 418 ? 88.111 127.070 113.253 1.00 123.75 400 ASP C O 1
ATOM 6294 N N . VAL C 1 419 ? 88.318 129.301 113.451 1.00 109.95 401 VAL C N 1
ATOM 6295 C CA . VAL C 1 419 ? 86.979 129.546 112.929 1.00 109.95 401 VAL C CA 1
ATOM 6296 C C . VAL C 1 419 ? 86.959 129.347 111.420 1.00 109.95 401 VAL C C 1
ATOM 6297 O O . VAL C 1 419 ? 85.966 128.863 110.859 1.00 109.95 401 VAL C O 1
ATOM 6301 N N . VAL C 1 420 ? 88.065 129.664 110.747 1.00 102.05 402 VAL C N 1
ATOM 6302 C CA . VAL C 1 420 ? 88.204 129.336 109.332 1.00 102.05 402 VAL C CA 1
ATOM 6303 C C . VAL C 1 420 ? 88.227 127.826 109.139 1.00 102.05 402 VAL C C 1
ATOM 6304 O O . VAL C 1 420 ? 87.649 127.297 108.182 1.00 102.05 402 VAL C O 1
ATOM 6308 N N . SER C 1 421 ? 88.844 127.103 110.076 1.00 104.58 403 SER C N 1
ATOM 6309 C CA . SER C 1 421 ? 88.839 125.646 110.007 1.00 104.58 403 SER C CA 1
ATOM 6310 C C . SER C 1 421 ? 87.455 125.072 110.260 1.00 104.58 403 SER C C 1
ATOM 6311 O O . SER C 1 421 ? 87.091 124.060 109.652 1.00 104.58 403 SER C O 1
ATOM 6314 N N . LEU C 1 422 ? 86.671 125.703 111.138 1.00 104.04 404 LEU C N 1
ATOM 6315 C CA . LEU C 1 422 ? 85.290 125.276 111.335 1.00 104.04 404 LEU C CA 1
ATOM 6316 C C . LEU C 1 422 ? 84.457 125.511 110.083 1.00 104.04 404 LEU C C 1
ATOM 6317 O O . LEU C 1 422 ? 83.644 124.658 109.704 1.00 104.04 404 LEU C O 1
ATOM 6322 N N . CYS C 1 423 ? 84.678 126.639 109.405 1.00 101.61 405 CYS C N 1
ATOM 6323 C CA . CYS C 1 423 ? 83.977 126.905 108.152 1.00 101.61 405 CYS C CA 1
ATOM 6324 C C . CYS C 1 423 ? 84.365 125.909 107.066 1.00 101.61 405 CYS C C 1
ATOM 6325 O O . CYS C 1 423 ? 83.504 125.440 106.316 1.00 101.61 405 CYS C O 1
ATOM 6328 N N . ARG C 1 424 ? 85.646 125.539 106.992 1.00 107.06 406 ARG C N 1
ATOM 6329 C CA . ARG C 1 424 ? 86.075 124.595 105.963 1.00 107.06 406 ARG C CA 1
ATOM 6330 C C . ARG C 1 424 ? 85.574 123.186 106.242 1.00 107.06 406 ARG C C 1
ATOM 6331 O O . ARG C 1 424 ? 85.199 122.467 105.310 1.00 107.06 406 ARG C O 1
ATOM 6339 N N . THR C 1 425 ? 85.564 122.767 107.509 1.00 103.84 407 THR C N 1
ATOM 6340 C CA . THR C 1 425 ? 85.021 121.453 107.828 1.00 103.84 407 THR C CA 1
ATOM 6341 C C . THR C 1 425 ? 83.511 121.430 107.640 1.00 103.84 407 THR C C 1
ATOM 6342 O O . THR C 1 425 ? 82.946 120.390 107.287 1.00 103.84 407 THR C O 1
ATOM 6346 N N . ALA C 1 426 ? 82.845 122.571 107.804 1.00 98.61 408 ALA C N 1
ATOM 6347 C CA . ALA C 1 426 ? 81.427 122.616 107.483 1.00 98.61 408 ALA C CA 1
ATOM 6348 C C . ALA C 1 426 ? 81.189 122.577 105.985 1.00 98.61 408 ALA C C 1
ATOM 6349 O O . ALA C 1 426 ? 80.173 122.040 105.539 1.00 98.61 408 ALA C O 1
ATOM 6351 N N . ALA C 1 427 ? 82.103 123.133 105.196 1.00 101.81 409 ALA C N 1
ATOM 6352 C CA . ALA C 1 427 ? 81.891 123.170 103.756 1.00 101.81 409 ALA C CA 1
ATOM 6353 C C . ALA C 1 427 ? 82.247 121.859 103.081 1.00 101.81 409 ALA C C 1
ATOM 6354 O O . ALA C 1 427 ? 81.627 121.503 102.077 1.00 101.81 409 ALA C O 1
ATOM 6356 N N . ILE C 1 428 ? 83.240 121.136 103.599 1.00 100.52 410 ILE C N 1
ATOM 6357 C CA . ILE C 1 428 ? 83.635 119.877 102.972 1.00 100.52 410 ILE C CA 1
ATOM 6358 C C . ILE C 1 428 ? 82.734 118.726 103.382 1.00 100.52 410 ILE C C 1
ATOM 6359 O O . ILE C 1 428 ? 82.778 117.663 102.754 1.00 100.52 410 ILE C O 1
ATOM 6364 N N . ASN C 1 429 ? 81.877 118.923 104.386 1.00 117.13 411 ASN C N 1
ATOM 6365 C CA . ASN C 1 429 ? 80.998 117.865 104.868 1.00 117.13 411 ASN C CA 1
ATOM 6366 C C . ASN C 1 429 ? 79.886 117.527 103.890 1.00 117.13 411 ASN C C 1
ATOM 6367 O O . ASN C 1 429 ? 79.215 116.509 104.070 1.00 117.13 411 ASN C O 1
ATOM 6372 N N . VAL C 1 430 ? 79.669 118.343 102.858 1.00 114.01 412 VAL C N 1
ATOM 6373 C CA . VAL C 1 430 ? 78.721 117.963 101.819 1.00 114.01 412 VAL C CA 1
ATOM 6374 C C . VAL C 1 430 ? 79.313 116.924 100.883 1.00 114.01 412 VAL C C 1
ATOM 6375 O O . VAL C 1 430 ? 78.574 116.286 100.128 1.00 114.01 412 VAL C O 1
ATOM 6379 N N . LEU C 1 431 ? 80.627 116.713 100.932 1.00 114.78 413 LEU C N 1
ATOM 6380 C CA . LEU C 1 431 ? 81.256 115.647 100.168 1.00 114.78 413 LEU C CA 1
ATOM 6381 C C . LEU C 1 431 ? 81.211 114.315 100.900 1.00 114.78 413 LEU C C 1
ATOM 6382 O O . LEU C 1 431 ? 81.209 113.265 100.255 1.00 114.78 413 LEU C O 1
ATOM 6387 N N . ARG C 1 432 ? 81.130 114.329 102.223 1.00 117.16 414 ARG C N 1
ATOM 6388 C CA . ARG C 1 432 ? 81.055 113.101 102.998 1.00 117.16 414 ARG C CA 1
ATOM 6389 C C . ARG C 1 432 ? 79.627 112.655 103.263 1.00 117.16 414 ARG C C 1
ATOM 6390 O O . ARG C 1 432 ? 79.427 111.647 103.944 1.00 117.16 414 ARG C O 1
ATOM 6398 N N . ARG C 1 433 ? 78.635 113.379 102.756 1.00 128.86 415 ARG C N 1
ATOM 6399 C CA . ARG C 1 433 ? 77.252 112.947 102.879 1.00 128.86 415 ARG C CA 1
ATOM 6400 C C . ARG C 1 433 ? 76.823 112.113 101.683 1.00 128.86 415 ARG C C 1
ATOM 6401 O O . ARG C 1 433 ? 76.206 111.058 101.851 1.00 128.86 415 ARG C O 1
ATOM 6409 N N . TYR C 1 434 ? 77.137 112.570 100.477 1.00 143.48 416 TYR C N 1
ATOM 6410 C CA . TYR C 1 434 ? 77.041 111.744 99.281 1.00 143.48 416 TYR C CA 1
ATOM 6411 C C . TYR C 1 434 ? 78.357 110.987 99.163 1.00 143.48 416 TYR C C 1
ATOM 6412 O O . TYR C 1 434 ? 79.382 111.576 98.809 1.00 143.48 416 TYR C O 1
ATOM 6421 N N . ASP C 1 435 ? 78.333 109.690 99.457 1.00 162.14 417 ASP C N 1
ATOM 6422 C CA . ASP C 1 435 ? 79.563 108.912 99.542 1.00 162.14 417 ASP C CA 1
ATOM 6423 C C . ASP C 1 435 ? 80.149 108.688 98.155 1.00 162.14 417 ASP C C 1
ATOM 6424 O O . ASP C 1 435 ? 79.514 108.069 97.295 1.00 162.14 417 ASP C O 1
ATOM 6426 N N . THR C 1 436 ? 81.354 109.206 97.936 1.00 165.28 418 THR C N 1
ATOM 6427 C CA . THR C 1 436 ? 82.067 109.034 96.681 1.00 165.28 418 THR C CA 1
ATOM 6428 C C . THR C 1 436 ? 83.158 107.978 96.763 1.00 165.28 418 THR C C 1
ATOM 6429 O O . THR C 1 436 ? 83.838 107.735 95.763 1.00 165.28 418 THR C O 1
ATOM 6431 N N . LYS C 1 437 ? 83.339 107.342 97.921 1.00 30.00 419 LYS C N 1
ATOM 6432 C CA . LYS C 1 437 ? 84.332 106.286 98.086 1.00 30.00 419 LYS C CA 1
ATOM 6433 C C . LYS C 1 437 ? 83.890 104.959 97.487 1.00 30.00 419 LYS C C 1
ATOM 6434 O O . LYS C 1 437 ? 84.681 104.011 97.473 1.00 30.00 419 LYS C O 1
ATOM 6436 N N . SER C 1 438 ? 82.654 104.868 97.003 1.00 169.27 420 SER C N 1
ATOM 6437 C CA . SER C 1 438 ? 82.161 103.686 96.315 1.00 169.27 420 SER C CA 1
ATOM 6438 C C . SER C 1 438 ? 82.264 103.798 94.804 1.00 169.27 420 SER C C 1
ATOM 6439 O O . SER C 1 438 ? 82.479 102.786 94.131 1.00 169.27 420 SER C O 1
ATOM 6442 N N . LEU C 1 439 ? 82.113 104.999 94.257 1.00 170.43 421 LEU C N 1
ATOM 6443 C CA . LEU C 1 439 ? 82.250 105.228 92.826 1.00 170.43 421 LEU C CA 1
ATOM 6444 C C . LEU C 1 439 ? 83.693 105.608 92.520 1.00 170.43 421 LEU C C 1
ATOM 6445 O O . LEU C 1 439 ? 84.226 106.557 93.103 1.00 170.43 421 LEU C O 1
ATOM 6450 N N . ARG C 1 440 ? 84.322 104.873 91.608 1.00 163.73 422 ARG C N 1
ATOM 6451 C CA . ARG C 1 440 ? 85.707 105.126 91.216 1.00 163.73 422 ARG C CA 1
ATOM 6452 C C . ARG C 1 440 ? 85.765 105.157 89.693 1.00 163.73 422 ARG C C 1
ATOM 6453 O O . ARG C 1 440 ? 85.884 104.113 89.047 1.00 163.73 422 ARG C O 1
ATOM 6455 N N . GLY C 1 441 ? 85.686 106.345 89.127 1.00 170.35 423 GLY C N 1
ATOM 6456 C CA . GLY C 1 441 ? 85.743 106.504 87.681 1.00 170.35 423 GLY C CA 1
ATOM 6457 C C . GLY C 1 441 ? 84.416 106.451 86.967 1.00 170.35 423 GLY C C 1
ATOM 6458 O O . GLY C 1 441 ? 84.126 107.309 86.136 1.00 170.35 423 GLY C O 1
ATOM 6459 N N . GLY C 1 442 ? 83.600 105.446 87.275 1.00 167.20 424 GLY C N 1
ATOM 6460 C CA . GLY C 1 442 ? 82.336 105.265 86.589 1.00 167.20 424 GLY C CA 1
ATOM 6461 C C . GLY C 1 442 ? 81.275 106.270 86.983 1.00 167.20 424 GLY C C 1
ATOM 6462 O O . GLY C 1 442 ? 80.732 106.199 88.090 1.00 167.20 424 GLY C O 1
ATOM 6463 N N . GLU C 1 443 ? 80.989 107.208 86.069 1.00 30.00 425 GLU C N 1
ATOM 6464 C CA . GLU C 1 443 ? 80.001 108.284 86.233 1.00 30.00 425 GLU C CA 1
ATOM 6465 C C . GLU C 1 443 ? 80.290 109.166 87.446 1.00 30.00 425 GLU C C 1
ATOM 6466 O O . GLU C 1 443 ? 79.377 109.756 88.027 1.00 30.00 425 GLU C O 1
ATOM 6468 N N . LEU C 1 444 ? 81.559 109.269 87.839 1.00 159.73 426 LEU C N 1
ATOM 6469 C CA . LEU C 1 444 ? 81.899 110.055 89.018 1.00 159.73 426 LEU C CA 1
ATOM 6470 C C . LEU C 1 444 ? 81.877 111.543 88.709 1.00 159.73 426 LEU C C 1
ATOM 6471 O O . LEU C 1 444 ? 81.390 112.343 89.516 1.00 159.73 426 LEU C O 1
ATOM 6476 N N . THR C 1 445 ? 82.368 111.930 87.529 1.00 143.59 427 THR C N 1
ATOM 6477 C CA . THR C 1 445 ? 82.566 113.338 87.205 1.00 143.59 427 THR C CA 1
ATOM 6478 C C . THR C 1 445 ? 81.254 114.080 86.962 1.00 143.59 427 THR C C 1
ATOM 6479 O O . THR C 1 445 ? 81.246 115.316 86.979 1.00 143.59 427 THR C O 1
ATOM 6483 N N . ALA C 1 446 ? 80.144 113.369 86.777 1.00 153.30 428 ALA C N 1
ATOM 6484 C CA . ALA C 1 446 ? 78.835 114.009 86.797 1.00 153.30 428 ALA C CA 1
ATOM 6485 C C . ALA C 1 446 ? 78.252 114.073 88.201 1.00 153.30 428 ALA C C 1
ATOM 6486 O O . ALA C 1 446 ? 77.485 114.996 88.508 1.00 153.30 428 ALA C O 1
ATOM 6488 N N . ALA C 1 447 ? 78.604 113.115 89.064 1.00 164.22 429 ALA C N 1
ATOM 6489 C CA . ALA C 1 447 ? 78.224 113.214 90.467 1.00 164.22 429 ALA C CA 1
ATOM 6490 C C . ALA C 1 447 ? 78.933 114.373 91.144 1.00 164.22 429 ALA C C 1
ATOM 6491 O O . ALA C 1 447 ? 78.360 115.023 92.023 1.00 164.22 429 ALA C O 1
ATOM 6493 N N . MET C 1 448 ? 80.161 114.668 90.726 1.00 155.07 430 MET C N 1
ATOM 6494 C CA . MET C 1 448 ? 80.860 115.849 91.210 1.00 155.07 430 MET C CA 1
ATOM 6495 C C . MET C 1 448 ? 80.356 117.133 90.569 1.00 155.07 430 MET C C 1
ATOM 6496 O O . MET C 1 448 ? 80.810 118.215 90.954 1.00 155.07 430 MET C O 1
ATOM 6501 N N . GLU C 1 449 ? 79.460 117.044 89.588 1.00 145.73 431 GLU C N 1
ATOM 6502 C CA . GLU C 1 449 ? 78.728 118.215 89.126 1.00 145.73 431 GLU C CA 1
ATOM 6503 C C . GLU C 1 449 ? 77.411 118.381 89.869 1.00 145.73 431 GLU C C 1
ATOM 6504 O O . GLU C 1 449 ? 76.994 119.508 90.154 1.00 145.73 431 GLU C O 1
ATOM 6510 N N . SER C 1 450 ? 76.752 117.269 90.191 1.00 137.13 432 SER C N 1
ATOM 6511 C CA . SER C 1 450 ? 75.563 117.328 91.033 1.00 137.13 432 SER C CA 1
ATOM 6512 C C . SER C 1 450 ? 75.894 117.720 92.468 1.00 137.13 432 SER C C 1
ATOM 6513 O O . SER C 1 450 ? 75.014 118.213 93.179 1.00 137.13 432 SER C O 1
ATOM 6515 N N . LEU C 1 451 ? 77.131 117.506 92.907 1.00 136.17 433 LEU C N 1
ATOM 6516 C CA . LEU C 1 451 ? 77.597 117.974 94.204 1.00 136.17 433 LEU C CA 1
ATOM 6517 C C . LEU C 1 451 ? 78.301 119.318 94.122 1.00 136.17 433 LEU C C 1
ATOM 6518 O O . LEU C 1 451 ? 78.840 119.780 95.130 1.00 136.17 433 LEU C O 1
ATOM 6523 N N . LYS C 1 452 ? 78.326 119.946 92.948 1.00 132.68 434 LYS C N 1
ATOM 6524 C CA . LYS C 1 452 ? 79.014 121.222 92.819 1.00 132.68 434 LYS C CA 1
ATOM 6525 C C . LYS C 1 452 ? 78.164 122.368 93.341 1.00 132.68 434 LYS C C 1
ATOM 6526 O O . LYS C 1 452 ? 78.693 123.317 93.928 1.00 132.68 434 LYS C O 1
ATOM 6528 N N . ALA C 1 453 ? 76.849 122.293 93.151 1.00 85.50 435 ALA C N 1
ATOM 6529 C CA . ALA C 1 453 ? 75.968 123.391 93.524 1.00 89.87 435 ALA C CA 1
ATOM 6530 C C . ALA C 1 453 ? 74.951 122.958 94.567 1.00 86.86 435 ALA C C 1
ATOM 6531 O O . ALA C 1 453 ? 73.760 123.251 94.437 1.00 95.55 435 ALA C O 1
ATOM 6533 N N . GLU C 1 454 ? 75.405 122.254 95.597 1.00 75.51 436 GLU C N 1
ATOM 6534 C CA . GLU C 1 454 ? 74.546 121.839 96.693 1.00 80.83 436 GLU C CA 1
ATOM 6535 C C . GLU C 1 454 ? 74.757 122.761 97.883 1.00 88.76 436 GLU C C 1
ATOM 6536 O O . GLU C 1 454 ? 75.888 123.140 98.192 1.00 90.94 436 GLU C O 1
ATOM 6542 N N . LEU C 1 455 ? 73.663 123.119 98.546 1.00 82.76 437 LEU C N 1
ATOM 6543 C CA . LEU C 1 455 ? 73.713 124.100 99.616 1.00 78.55 437 LEU C CA 1
ATOM 6544 C C . LEU C 1 455 ? 74.370 123.515 100.862 1.00 76.97 437 LEU C C 1
ATOM 6545 O O . LEU C 1 455 ? 74.440 122.300 101.047 1.00 79.22 437 LEU C O 1
ATOM 6550 N N . VAL C 1 456 ? 74.847 124.404 101.726 1.00 69.95 438 VAL C N 1
ATOM 6551 C CA . VAL C 1 456 ? 75.432 124.031 103.008 1.00 78.98 438 VAL C CA 1
ATOM 6552 C C . VAL C 1 456 ? 74.340 124.216 104.053 1.00 77.15 438 VAL C C 1
ATOM 6553 O O . VAL C 1 456 ? 74.070 125.332 104.499 1.00 73.60 438 VAL C O 1
ATOM 6557 N N . ARG C 1 457 ? 73.698 123.124 104.446 1.00 80.87 439 ARG C N 1
ATOM 6558 C CA . ARG C 1 457 ? 72.579 123.198 105.365 1.00 79.20 439 ARG C CA 1
ATOM 6559 C C . ARG C 1 457 ? 73.081 123.213 106.807 1.00 74.64 439 ARG C C 1
ATOM 6560 O O . ARG C 1 457 ? 74.282 123.158 107.072 1.00 81.82 439 ARG C O 1
ATOM 6568 N N . ASN C 1 458 ? 72.147 123.283 107.757 1.00 74.74 440 ASN C N 1
ATOM 6569 C CA . ASN C 1 458 ? 72.505 123.394 109.166 1.00 72.60 440 ASN C CA 1
ATOM 6570 C C . ASN C 1 458 ? 73.038 122.092 109.744 1.00 75.18 440 ASN C C 1
ATOM 6571 O O . ASN C 1 458 ? 73.745 122.121 110.762 1.00 77.60 440 ASN C O 1
ATOM 6576 N N . ILE C 1 459 ? 72.718 120.958 109.114 1.00 75.11 441 ILE C N 1
ATOM 6577 C CA . ILE C 1 459 ? 73.251 119.669 109.542 1.00 77.18 441 ILE C CA 1
ATOM 6578 C C . ILE C 1 459 ? 74.759 119.623 109.355 1.00 79.89 441 ILE C C 1
ATOM 6579 O O . ILE C 1 459 ? 75.463 118.961 110.125 1.00 84.28 441 ILE C O 1
ATOM 6584 N N . ASP C 1 460 ? 75.282 120.358 108.371 1.00 119.21 442 ASP C N 1
ATOM 6585 C CA . ASP C 1 460 ? 76.723 120.432 108.166 1.00 119.21 442 ASP C CA 1
ATOM 6586 C C . ASP C 1 460 ? 77.418 121.117 109.334 1.00 119.21 442 ASP C C 1
ATOM 6587 O O . ASP C 1 460 ? 78.434 120.627 109.833 1.00 119.21 442 ASP C O 1
ATOM 6592 N N . PHE C 1 461 ? 76.872 122.239 109.801 1.00 120.65 443 PHE C N 1
ATOM 6593 C CA . PHE C 1 461 ? 77.487 122.933 110.926 1.00 120.65 443 PHE C CA 1
ATOM 6594 C C . PHE C 1 461 ? 77.312 122.157 112.222 1.00 120.65 443 PHE C C 1
ATOM 6595 O O . PHE C 1 461 ? 78.221 122.128 113.062 1.00 120.65 443 PHE C O 1
ATOM 6603 N N . GLU C 1 462 ? 76.159 121.506 112.392 1.00 133.34 444 GLU C N 1
ATOM 6604 C CA . GLU C 1 462 ? 75.945 120.712 113.596 1.00 133.34 444 GLU C CA 1
ATOM 6605 C C . GLU C 1 462 ? 76.844 119.484 113.626 1.00 133.34 444 GLU C C 1
ATOM 6606 O O . GLU C 1 462 ? 77.300 119.084 114.700 1.00 133.34 444 GLU C O 1
ATOM 6612 N N . ALA C 1 463 ? 77.135 118.889 112.472 1.00 129.47 445 ALA C N 1
ATOM 6613 C CA . ALA C 1 463 ? 78.050 117.762 112.415 1.00 129.47 445 ALA C CA 1
ATOM 6614 C C . ALA C 1 463 ? 79.503 118.186 112.288 1.00 129.47 445 ALA C C 1
ATOM 6615 O O . ALA C 1 463 ? 80.387 117.326 112.322 1.00 129.47 445 ALA C O 1
ATOM 6617 N N . ALA C 1 464 ? 79.771 119.476 112.117 1.00 125.12 446 ALA C N 1
ATOM 6618 C CA . ALA C 1 464 ? 81.138 119.961 112.121 1.00 125.12 446 ALA C CA 1
ATOM 6619 C C . ALA C 1 464 ? 81.553 120.558 113.448 1.00 125.12 446 ALA C C 1
ATOM 6620 O O . ALA C 1 464 ? 82.752 120.726 113.679 1.00 125.12 446 ALA C O 1
ATOM 6622 N N . LEU C 1 465 ? 80.606 120.894 114.316 1.00 133.13 447 LEU C N 1
ATOM 6623 C CA . LEU C 1 465 ? 80.982 121.404 115.627 1.00 133.13 447 LEU C CA 1
ATOM 6624 C C . LEU C 1 465 ? 81.474 120.317 116.571 1.00 133.13 447 LEU C C 1
ATOM 6625 O O . LEU C 1 465 ? 82.155 120.633 117.551 1.00 133.13 447 LEU C O 1
ATOM 6630 N N . GLN C 1 466 ? 81.145 119.057 116.310 1.00 142.53 448 GLN C N 1
ATOM 6631 C CA . GLN C 1 466 ? 81.596 117.950 117.140 1.00 142.53 448 GLN C CA 1
ATOM 6632 C C . GLN C 1 466 ? 82.895 117.335 116.649 1.00 142.53 448 GLN C C 1
ATOM 6633 O O . GLN C 1 466 ? 83.286 116.275 117.142 1.00 142.53 448 GLN C O 1
ATOM 6639 N N . ALA C 1 467 ? 83.564 117.962 115.686 1.00 139.59 449 ALA C N 1
ATOM 6640 C CA . ALA C 1 467 ? 84.821 117.448 115.173 1.00 139.59 449 ALA C CA 1
ATOM 6641 C C . ALA C 1 467 ? 85.911 118.498 115.066 1.00 139.59 449 ALA C C 1
ATOM 6642 O O . ALA C 1 467 ? 86.955 118.210 114.482 1.00 139.59 449 ALA C O 1
ATOM 6644 N N . VAL C 1 468 ? 85.693 119.710 115.566 1.00 137.66 450 VAL C N 1
ATOM 6645 C CA . VAL C 1 468 ? 86.713 120.752 115.577 1.00 137.66 450 VAL C CA 1
ATOM 6646 C C . VAL C 1 468 ? 86.824 121.306 116.989 1.00 137.66 450 VAL C C 1
ATOM 6647 O O . VAL C 1 468 ? 85.822 121.727 117.575 1.00 137.66 450 VAL C O 1
ATOM 6651 N N . SER C 1 469 ? 88.032 121.309 117.525 1.00 145.33 451 SER C N 1
ATOM 6652 C CA . SER C 1 469 ? 88.352 121.811 118.849 1.00 145.33 451 SER C CA 1
ATOM 6653 C C . SER C 1 469 ? 89.569 122.711 118.728 1.00 145.33 451 SER C C 1
ATOM 6654 O O . SER C 1 469 ? 90.354 122.569 117.786 1.00 145.33 451 SER C O 1
ATOM 6657 N N . PRO C 1 470 ? 89.742 123.671 119.632 1.00 138.09 452 PRO C N 1
ATOM 6658 C CA . PRO C 1 470 ? 90.881 124.583 119.510 1.00 138.09 452 PRO C CA 1
ATOM 6659 C C . PRO C 1 470 ? 92.187 123.912 119.884 1.00 138.09 452 PRO C C 1
ATOM 6660 O O . PRO C 1 470 ? 92.218 122.866 120.527 1.00 138.09 452 PRO C O 1
ATOM 6664 N N . SER C 1 471 ? 93.286 124.541 119.475 1.00 147.23 453 SER C N 1
ATOM 6665 C CA . SER C 1 471 ? 94.610 124.176 119.978 1.00 147.23 453 SER C CA 1
ATOM 6666 C C . SER C 1 471 ? 94.874 124.986 121.246 1.00 147.23 453 SER C C 1
ATOM 6667 O O . SER C 1 471 ? 95.729 125.868 121.313 1.00 147.23 453 SER C O 1
ATOM 6670 N N . ALA C 1 472 ? 94.112 124.633 122.276 1.00 177.46 454 ALA C N 1
ATOM 6671 C CA . ALA C 1 472 ? 93.884 125.440 123.467 1.00 177.46 454 ALA C CA 1
ATOM 6672 C C . ALA C 1 472 ? 95.034 125.359 124.451 1.00 177.46 454 ALA C C 1
ATOM 6673 O O . ALA C 1 472 ? 96.174 125.077 124.076 1.00 177.46 454 ALA C O 1
ATOM 6675 N N . GLY C 1 473 ? 94.737 125.623 125.715 1.00 216.82 455 GLY C N 1
ATOM 6676 C CA . GLY C 1 473 ? 95.744 125.980 126.677 1.00 216.82 455 GLY C CA 1
ATOM 6677 C C . GLY C 1 473 ? 95.861 127.480 126.833 1.00 216.82 455 GLY C C 1
ATOM 6678 O O . GLY C 1 473 ? 96.873 128.083 126.466 1.00 216.82 455 GLY C O 1
ATOM 6679 N N . PRO C 1 474 ? 94.811 128.123 127.361 1.00 227.37 456 PRO C N 1
ATOM 6680 C CA . PRO C 1 474 ? 94.791 129.589 127.412 1.00 227.37 456 PRO C CA 1
ATOM 6681 C C . PRO C 1 474 ? 95.773 130.216 128.389 1.00 227.37 456 PRO C C 1
ATOM 6682 O O . PRO C 1 474 ? 95.755 131.440 128.529 1.00 227.37 456 PRO C O 1
ATOM 6686 N N . ASP C 1 475 ? 96.632 129.450 129.064 1.00 232.59 457 ASP C N 1
ATOM 6687 C CA . ASP C 1 475 ? 97.638 130.059 129.922 1.00 232.59 457 ASP C CA 1
ATOM 6688 C C . ASP C 1 475 ? 98.720 130.782 129.129 1.00 232.59 457 ASP C C 1
ATOM 6689 O O . ASP C 1 475 ? 99.365 131.684 129.672 1.00 232.59 457 ASP C O 1
ATOM 6694 N N . THR C 1 476 ? 98.929 130.417 127.863 1.00 229.76 458 THR C N 1
ATOM 6695 C CA . THR C 1 476 ? 99.802 131.217 127.010 1.00 229.76 458 THR C CA 1
ATOM 6696 C C . THR C 1 476 ? 99.176 132.573 126.720 1.00 229.76 458 THR C C 1
ATOM 6697 O O . THR C 1 476 ? 99.865 133.602 126.743 1.00 229.76 458 THR C O 1
ATOM 6701 N N . MET C 1 477 ? 97.863 132.594 126.484 1.00 226.29 459 MET C N 1
ATOM 6702 C CA . MET C 1 477 ? 97.160 133.854 126.292 1.00 226.29 459 MET C CA 1
ATOM 6703 C C . MET C 1 477 ? 97.150 134.683 127.568 1.00 226.29 459 MET C C 1
ATOM 6704 O O . MET C 1 477 ? 97.279 135.908 127.505 1.00 226.29 459 MET C O 1
ATOM 6709 N N . LEU C 1 478 ? 97.065 134.040 128.733 1.00 230.59 460 LEU C N 1
ATOM 6710 C CA . LEU C 1 478 ? 97.071 134.795 129.980 1.00 230.59 460 LEU C CA 1
ATOM 6711 C C . LEU C 1 478 ? 98.458 135.339 130.295 1.00 230.59 460 LEU C C 1
ATOM 6712 O O . LEU C 1 478 ? 98.583 136.453 130.812 1.00 230.59 460 LEU C O 1
ATOM 6717 N N . LYS C 1 479 ? 99.509 134.578 129.971 1.00 223.99 461 LYS C N 1
ATOM 6718 C CA . LYS C 1 479 ? 100.870 135.080 130.138 1.00 223.99 461 LYS C CA 1
ATOM 6719 C C . LYS C 1 479 ? 101.143 136.258 129.215 1.00 223.99 461 LYS C C 1
ATOM 6720 O O . LYS C 1 479 ? 101.763 137.248 129.626 1.00 223.99 461 LYS C O 1
ATOM 6726 N N . CYS C 1 480 ? 100.671 136.178 127.965 1.00 229.08 462 CYS C N 1
ATOM 6727 C CA . CYS C 1 480 ? 100.851 137.296 127.047 1.00 229.08 462 CYS C CA 1
ATOM 6728 C C . CYS C 1 480 ? 100.027 138.504 127.460 1.00 229.08 462 CYS C C 1
ATOM 6729 O O . CYS C 1 480 ? 100.491 139.637 127.306 1.00 229.08 462 CYS C O 1
ATOM 6732 N N . LYS C 1 481 ? 98.827 138.288 128.013 1.00 232.23 463 LYS C N 1
ATOM 6733 C CA . LYS C 1 481 ? 98.031 139.403 128.518 1.00 232.23 463 LYS C CA 1
ATOM 6734 C C . LYS C 1 481 ? 98.700 140.071 129.712 1.00 232.23 463 LYS C C 1
ATOM 6735 O O . LYS C 1 481 ? 98.721 141.302 129.803 1.00 232.23 463 LYS C O 1
ATOM 6741 N N . GLU C 1 482 ? 99.283 139.280 130.616 1.00 229.97 464 GLU C N 1
ATOM 6742 C CA . GLU C 1 482 ? 99.958 139.850 131.778 1.00 229.97 464 GLU C CA 1
ATOM 6743 C C . GLU C 1 482 ? 101.198 140.638 131.373 1.00 229.97 464 GLU C C 1
ATOM 6744 O O . GLU C 1 482 ? 101.432 141.741 131.886 1.00 229.97 464 GLU C O 1
ATOM 6750 N N . TRP C 1 483 ? 101.974 140.117 130.419 1.00 210.85 465 TRP C N 1
ATOM 6751 C CA . TRP C 1 483 ? 103.157 140.848 129.980 1.00 210.85 465 TRP C CA 1
ATOM 6752 C C . TRP C 1 483 ? 102.786 142.100 129.205 1.00 210.85 465 TRP C C 1
ATOM 6753 O O . TRP C 1 483 ? 103.447 143.132 129.345 1.00 210.85 465 TRP C O 1
ATOM 6764 N N . CYS C 1 484 ? 101.746 142.043 128.382 1.00 219.02 466 CYS C N 1
ATOM 6765 C CA . CYS C 1 484 ? 101.392 143.233 127.627 1.00 219.02 466 CYS C CA 1
ATOM 6766 C C . CYS C 1 484 ? 100.546 144.213 128.420 1.00 219.02 466 CYS C C 1
ATOM 6767 O O . CYS C 1 484 ? 100.341 145.337 127.956 1.00 219.02 466 CYS C O 1
ATOM 6770 N N . ASP C 1 485 ? 100.044 143.822 129.588 1.00 231.98 467 ASP C N 1
ATOM 6771 C CA . ASP C 1 485 ? 99.389 144.766 130.479 1.00 231.98 467 ASP C CA 1
ATOM 6772 C C . ASP C 1 485 ? 100.330 145.326 131.531 1.00 231.98 467 ASP C C 1
ATOM 6773 O O . ASP C 1 485 ? 99.987 146.319 132.179 1.00 231.98 467 ASP C O 1
ATOM 6775 N N . SER C 1 486 ? 101.500 144.721 131.716 1.00 222.10 468 SER C N 1
ATOM 6776 C CA . SER C 1 486 ? 102.507 145.290 132.596 1.00 222.10 468 SER C CA 1
ATOM 6777 C C . SER C 1 486 ? 103.620 146.017 131.857 1.00 222.10 468 SER C C 1
ATOM 6778 O O . SER C 1 486 ? 104.370 146.763 132.491 1.00 222.10 468 SER C O 1
ATOM 6781 N N . PHE C 1 487 ? 103.767 145.808 130.551 1.00 199.23 469 PHE C N 1
ATOM 6782 C CA . PHE C 1 487 ? 104.847 146.439 129.808 1.00 199.23 469 PHE C CA 1
ATOM 6783 C C . PHE C 1 487 ? 104.431 146.985 128.451 1.00 199.23 469 PHE C C 1
ATOM 6784 O O . PHE C 1 487 ? 105.265 147.593 127.776 1.00 199.23 469 PHE C O 1
ATOM 6792 N N . GLY C 1 488 ? 103.186 146.792 128.026 1.00 192.30 470 GLY C N 1
ATOM 6793 C CA . GLY C 1 488 ? 102.784 147.213 126.695 1.00 192.30 470 GLY C CA 1
ATOM 6794 C C . GLY C 1 488 ? 102.529 148.709 126.630 1.00 192.30 470 GLY C C 1
ATOM 6795 O O . GLY C 1 488 ? 102.021 149.316 127.570 1.00 192.30 470 GLY C O 1
ATOM 6796 N N . ALA C 1 489 ? 102.898 149.305 125.500 1.00 30.00 471 ALA C N 1
ATOM 6797 C CA . ALA C 1 489 ? 102.767 150.743 125.280 1.00 30.00 471 ALA C CA 1
ATOM 6798 C C . ALA C 1 489 ? 101.974 150.970 124.005 1.00 30.00 471 ALA C C 1
ATOM 6799 O O . ALA C 1 489 ? 102.549 151.158 122.936 1.00 30.00 471 ALA C O 1
ATOM 6801 N N . MET C 1 490 ? 100.652 150.981 124.126 1.00 30.00 472 MET C N 1
ATOM 6802 C CA . MET C 1 490 ? 99.778 151.116 122.966 1.00 30.00 472 MET C CA 1
ATOM 6803 C C . MET C 1 490 ? 99.816 152.523 122.393 1.00 30.00 472 MET C C 1
ATOM 6804 O O . MET C 1 490 ? 99.171 152.804 121.385 1.00 30.00 472 MET C O 1
ATOM 6806 N N . LEU D 1 174 ? 120.887 116.332 90.621 1.00 60.98 156 LEU D N 1
ATOM 6807 C CA . LEU D 1 174 ? 119.431 116.392 90.689 1.00 60.98 156 LEU D CA 1
ATOM 6808 C C . LEU D 1 174 ? 118.809 116.012 89.357 1.00 60.98 156 LEU D C 1
ATOM 6809 O O . LEU D 1 174 ? 119.311 116.399 88.308 1.00 60.98 156 LEU D O 1
ATOM 6814 N N . PRO D 1 175 ? 117.720 115.261 89.388 1.00 63.67 157 PRO D N 1
ATOM 6815 C CA . PRO D 1 175 ? 117.012 114.922 88.155 1.00 63.67 157 PRO D CA 1
ATOM 6816 C C . PRO D 1 175 ? 116.177 116.104 87.686 1.00 63.67 157 PRO D C 1
ATOM 6817 O O . PRO D 1 175 ? 116.089 117.134 88.341 1.00 63.67 157 PRO D O 1
ATOM 6821 N N . GLN D 1 176 ? 115.552 115.934 86.530 1.00 58.72 158 GLN D N 1
ATOM 6822 C CA . GLN D 1 176 ? 114.564 116.888 86.062 1.00 58.72 158 GLN D CA 1
ATOM 6823 C C . GLN D 1 176 ? 113.212 116.536 86.671 1.00 58.72 158 GLN D C 1
ATOM 6824 O O . GLN D 1 176 ? 113.098 115.636 87.505 1.00 58.72 158 GLN D O 1
ATOM 6830 N N . ASN D 1 177 ? 112.167 117.223 86.245 1.00 69.35 159 ASN D N 1
ATOM 6831 C CA . ASN D 1 177 ? 110.816 116.947 86.705 1.00 69.35 159 ASN D CA 1
ATOM 6832 C C . ASN D 1 177 ? 109.934 116.677 85.496 1.00 69.35 159 ASN D C 1
ATOM 6833 O O . ASN D 1 177 ? 110.420 116.436 84.390 1.00 69.35 159 ASN D O 1
ATOM 6838 N N . SER D 1 178 ? 108.626 116.679 85.721 1.00 30.00 160 SER D N 1
ATOM 6839 C CA . SER D 1 178 ? 107.701 116.704 84.603 1.00 30.00 160 SER D CA 1
ATOM 6840 C C . SER D 1 178 ? 107.828 118.031 83.868 1.00 30.00 160 SER D C 1
ATOM 6841 O O . SER D 1 178 ? 108.243 119.041 84.442 1.00 30.00 160 SER D O 1
ATOM 6843 N N . ALA D 1 179 ? 107.504 117.999 82.573 1.00 30.00 161 ALA D N 1
ATOM 6844 C CA . ALA D 1 179 ? 107.601 119.120 81.632 1.00 30.00 161 ALA D CA 1
ATOM 6845 C C . ALA D 1 179 ? 109.020 119.667 81.495 1.00 30.00 161 ALA D C 1
ATOM 6846 O O . ALA D 1 179 ? 109.201 120.828 81.127 1.00 30.00 161 ALA D O 1
ATOM 6848 N N . GLY D 1 180 ? 110.031 118.854 81.792 1.00 67.68 162 GLY D N 1
ATOM 6849 C CA . GLY D 1 180 ? 111.392 119.103 81.360 1.00 67.68 162 GLY D CA 1
ATOM 6850 C C . GLY D 1 180 ? 112.126 120.270 81.981 1.00 67.68 162 GLY D C 1
ATOM 6851 O O . GLY D 1 180 ? 113.173 120.659 81.460 1.00 67.68 162 GLY D O 1
ATOM 6852 N N . ASP D 1 181 ? 111.632 120.843 83.073 1.00 30.00 163 ASP D N 1
ATOM 6853 C CA . ASP D 1 181 ? 112.337 121.954 83.693 1.00 30.00 163 ASP D CA 1
ATOM 6854 C C . ASP D 1 181 ? 113.537 121.440 84.491 1.00 30.00 163 ASP D C 1
ATOM 6855 O O . ASP D 1 181 ? 113.765 120.234 84.614 1.00 30.00 163 ASP D O 1
ATOM 6857 N N . SER D 1 182 ? 114.323 122.363 85.044 1.00 66.79 164 SER D N 1
ATOM 6858 C CA . SER D 1 182 ? 115.493 121.997 85.830 1.00 66.79 164 SER D CA 1
ATOM 6859 C C . SER D 1 182 ? 115.675 122.978 86.974 1.00 66.79 164 SER D C 1
ATOM 6860 O O . SER D 1 182 ? 115.543 124.189 86.787 1.00 66.79 164 SER D O 1
ATOM 6863 N N . PHE D 1 183 ? 115.985 122.450 88.154 1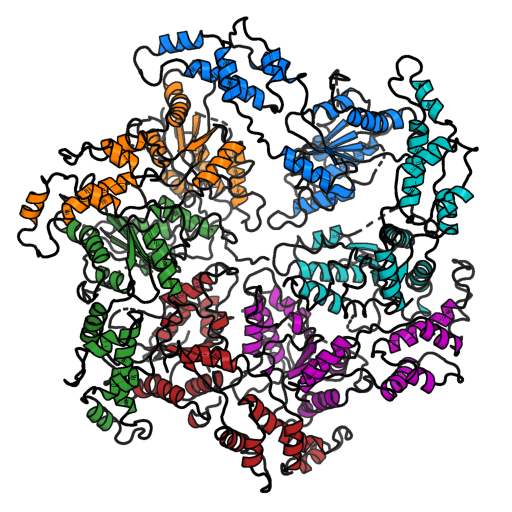.00 67.07 165 PHE D N 1
ATOM 6864 C CA . PHE D 1 183 ? 116.199 123.278 89.330 1.00 67.07 165 PHE D CA 1
ATOM 6865 C C . PHE D 1 183 ? 117.617 123.831 89.333 1.00 67.07 165 PHE D C 1
ATOM 6866 O O . PHE D 1 183 ? 118.564 123.164 88.911 1.00 67.07 165 PHE D O 1
ATOM 6874 N N . ASP D 1 184 ? 117.761 125.062 89.813 1.00 61.07 166 ASP D N 1
ATOM 6875 C CA . ASP D 1 184 ? 119.040 125.767 89.775 1.00 61.07 166 ASP D CA 1
ATOM 6876 C C . ASP D 1 184 ? 119.578 125.880 91.197 1.00 61.07 166 ASP D C 1
ATOM 6877 O O . ASP D 1 184 ? 119.402 126.893 91.874 1.00 61.07 166 ASP D O 1
ATOM 6879 N N . ALA D 1 185 ? 120.276 124.833 91.636 1.00 60.27 167 ALA D N 1
ATOM 6880 C CA . ALA D 1 185 ? 120.808 124.767 92.996 1.00 60.27 167 ALA D CA 1
ATOM 6881 C C . ALA D 1 185 ? 122.252 125.247 92.978 1.00 60.27 167 ALA D C 1
ATOM 6882 O O . ALA D 1 185 ? 123.202 124.469 92.880 1.00 60.27 167 ALA D O 1
ATOM 6884 N N . SER D 1 186 ? 122.417 126.562 93.082 1.00 60.68 168 SER D N 1
ATOM 6885 C CA . SER D 1 186 ? 123.738 127.168 92.997 1.00 60.68 168 SER D CA 1
ATOM 6886 C C . SER D 1 186 ? 124.252 127.721 94.313 1.00 60.68 168 SER D C 1
ATOM 6887 O O . SER D 1 186 ? 125.462 127.706 94.537 1.00 60.68 168 SER D O 1
ATOM 6889 N N . ALA D 1 187 ? 123.376 128.207 95.184 1.00 55.89 169 ALA D N 1
ATOM 6890 C CA . ALA D 1 187 ? 123.800 128.832 96.428 1.00 55.89 169 ALA D CA 1
ATOM 6891 C C . ALA D 1 187 ? 124.016 127.835 97.554 1.00 55.89 169 ALA D C 1
ATOM 6892 O O . ALA D 1 187 ? 124.410 128.240 98.651 1.00 55.89 169 ALA D O 1
ATOM 6894 N N . TYR D 1 188 ? 123.765 126.554 97.317 1.00 46.92 170 TYR D N 1
ATOM 6895 C CA . TYR D 1 188 ? 123.918 125.516 98.321 1.00 46.92 170 TYR D CA 1
ATOM 6896 C C . TYR D 1 188 ? 125.126 124.651 97.995 1.00 46.92 170 TYR D C 1
ATOM 6897 O O . TYR D 1 188 ? 125.434 124.407 96.827 1.00 46.92 170 TYR D O 1
ATOM 6906 N N . ASP D 1 189 ? 125.801 124.177 99.037 1.00 55.12 171 ASP D N 1
ATOM 6907 C CA . ASP D 1 189 ? 126.988 123.357 98.851 1.00 55.12 171 ASP D CA 1
ATOM 6908 C C . ASP D 1 189 ? 126.593 121.954 98.394 1.00 55.12 171 ASP D C 1
ATOM 6909 O O . ASP D 1 189 ? 125.415 121.613 98.279 1.00 55.12 171 ASP D O 1
ATOM 6911 N N . ALA D 1 190 ? 127.602 121.124 98.131 1.00 58.22 172 ALA D N 1
ATOM 6912 C CA . ALA D 1 190 ? 127.342 119.810 97.554 1.00 58.22 172 ALA D CA 1
ATOM 6913 C C . ALA D 1 190 ? 126.746 118.855 98.577 1.00 58.22 172 ALA D C 1
ATOM 6914 O O . ALA D 1 190 ? 125.840 118.076 98.257 1.00 58.22 172 ALA D O 1
ATOM 6916 N N . TYR D 1 191 ? 127.218 118.914 99.814 1.00 56.52 173 TYR D N 1
ATOM 6917 C CA . TYR D 1 191 ? 126.786 117.955 100.817 1.00 56.52 173 TYR D CA 1
ATOM 6918 C C . TYR D 1 191 ? 125.448 118.303 101.451 1.00 56.52 173 TYR D C 1
ATOM 6919 O O . TYR D 1 191 ? 124.987 117.552 102.312 1.00 56.52 173 TYR D O 1
ATOM 6928 N N . ILE D 1 192 ? 124.820 119.411 101.070 1.00 55.52 174 ILE D N 1
ATOM 6929 C CA . ILE D 1 192 ? 123.445 119.676 101.477 1.00 55.52 174 ILE D CA 1
ATOM 6930 C C . ILE D 1 192 ? 122.465 119.146 100.446 1.00 55.52 174 ILE D C 1
ATOM 6931 O O . ILE D 1 192 ? 121.478 118.483 100.784 1.00 55.52 174 ILE D O 1
ATOM 6936 N N . VAL D 1 193 ? 122.744 119.409 99.167 1.00 46.11 175 VAL D N 1
ATOM 6937 C CA . VAL D 1 193 ? 121.895 118.886 98.112 1.00 46.11 175 VAL D CA 1
ATOM 6938 C C . VAL D 1 193 ? 122.041 117.377 98.007 1.00 46.11 175 VAL D C 1
ATOM 6939 O O . VAL D 1 193 ? 121.086 116.700 97.621 1.00 46.11 175 VAL D O 1
ATOM 6943 N N . GLN D 1 194 ? 123.172 116.814 98.447 1.00 57.04 176 GLN D N 1
ATOM 6944 C CA . GLN D 1 194 ? 123.264 115.362 98.540 1.00 57.04 176 GLN D CA 1
ATOM 6945 C C . GLN D 1 194 ? 122.407 114.828 99.680 1.00 57.04 176 GLN D C 1
ATOM 6946 O O . GLN D 1 194 ? 121.730 113.806 99.525 1.00 57.04 176 GLN D O 1
ATOM 6952 N N . ALA D 1 195 ? 122.392 115.522 100.819 1.00 54.34 177 ALA D N 1
ATOM 6953 C CA . ALA D 1 195 ? 121.611 115.051 101.956 1.00 54.34 177 ALA D CA 1
ATOM 6954 C C . ALA D 1 195 ? 120.119 115.238 101.753 1.00 54.34 177 ALA D C 1
ATOM 6955 O O . ALA D 1 195 ? 119.331 114.627 102.477 1.00 54.34 177 ALA D O 1
ATOM 6957 N N . VAL D 1 196 ? 119.717 116.077 100.807 1.00 51.21 178 VAL D N 1
ATOM 6958 C CA . VAL D 1 196 ? 118.306 116.156 100.441 1.00 51.21 178 VAL D CA 1
ATOM 6959 C C . VAL D 1 196 ? 117.969 115.201 99.292 1.00 51.21 178 VAL D C 1
ATOM 6960 O O . VAL D 1 196 ? 116.867 114.648 99.248 1.00 51.21 178 VAL D O 1
ATOM 6964 N N . ARG D 1 197 ? 118.921 114.933 98.392 1.00 50.72 179 ARG D N 1
ATOM 6965 C CA . ARG D 1 197 ? 118.712 113.931 97.352 1.00 50.72 179 ARG D CA 1
ATOM 6966 C C . ARG D 1 197 ? 118.620 112.527 97.936 1.00 50.72 179 ARG D C 1
ATOM 6967 O O . ARG D 1 197 ? 117.904 111.677 97.398 1.00 50.72 179 ARG D O 1
ATOM 6975 N N . GLY D 1 198 ? 119.282 112.282 99.059 1.00 79.94 180 GLY D N 1
ATOM 6976 C CA . GLY D 1 198 ? 119.285 110.958 99.648 1.00 79.94 180 GLY D CA 1
ATOM 6977 C C . GLY D 1 198 ? 118.016 110.532 100.354 1.00 79.94 180 GLY D C 1
ATOM 6978 O O . GLY D 1 198 ? 118.001 109.439 100.923 1.00 79.94 180 GLY D O 1
ATOM 6979 N N . THR D 1 199 ? 116.954 111.340 100.348 1.00 45.99 181 THR D N 1
ATOM 6980 C CA . THR D 1 199 ? 115.715 110.976 101.026 1.00 45.99 181 THR D CA 1
ATOM 6981 C C . THR D 1 199 ? 114.498 111.024 100.112 1.00 45.99 181 THR D C 1
ATOM 6982 O O . THR D 1 199 ? 113.380 111.206 100.593 1.00 45.99 181 THR D O 1
ATOM 6986 N N . MET D 1 200 ? 114.682 110.850 98.811 1.00 45.62 182 MET D N 1
ATOM 6987 C CA . MET D 1 200 ? 113.552 110.788 97.896 1.00 45.62 182 MET D CA 1
ATOM 6988 C C . MET D 1 200 ? 113.175 109.347 97.601 1.00 45.62 182 MET D C 1
ATOM 6989 O O . MET D 1 200 ? 112.247 109.086 96.842 1.00 45.62 182 MET D O 1
ATOM 6994 N N . ASN D 1 206 ? 105.972 95.759 99.372 1.00 124.13 188 ASN D N 1
ATOM 6995 C CA . ASN D 1 206 ? 106.218 96.431 98.101 1.00 124.13 188 ASN D CA 1
ATOM 6996 C C . ASN D 1 206 ? 104.994 96.345 97.199 1.00 124.13 188 ASN D C 1
ATOM 6997 O O . ASN D 1 206 ? 104.415 95.267 97.044 1.00 124.13 188 ASN D O 1
ATOM 6999 N N . THR D 1 207 ? 104.639 97.495 96.615 1.00 122.06 189 THR D N 1
ATOM 7000 C CA . THR D 1 207 ? 103.458 97.676 95.765 1.00 122.06 189 THR D CA 1
ATOM 7001 C C . THR D 1 207 ? 102.185 97.203 96.468 1.00 122.06 189 THR D C 1
ATOM 7002 O O . THR D 1 207 ? 101.371 96.467 95.908 1.00 122.06 189 THR D O 1
ATOM 7004 N N . MET D 1 208 ? 102.023 97.633 97.716 1.00 118.49 190 MET D N 1
ATOM 7005 C CA . MET D 1 208 ? 100.855 97.277 98.505 1.00 118.49 190 MET D CA 1
ATOM 7006 C C . MET D 1 208 ? 99.731 98.280 98.281 1.00 118.49 190 MET D C 1
ATOM 7007 O O . MET D 1 208 ? 99.947 99.405 97.830 1.00 118.49 190 MET D O 1
ATOM 7012 N N . SER D 1 209 ? 98.516 97.855 98.602 1.00 136.90 191 SER D N 1
ATOM 7013 C CA . SER D 1 209 ? 97.323 98.655 98.383 1.00 136.90 191 SER D CA 1
ATOM 7014 C C . SER D 1 209 ? 96.811 99.212 99.701 1.00 136.90 191 SER D C 1
ATOM 7015 O O . SER D 1 209 ? 97.169 98.742 100.781 1.00 136.90 191 SER D O 1
ATOM 7017 N N . LEU D 1 210 ? 95.946 100.221 99.601 1.00 137.53 192 LEU D N 1
ATOM 7018 C CA . LEU D 1 210 ? 95.344 100.817 100.785 1.00 137.53 192 LEU D CA 1
ATOM 7019 C C . LEU D 1 210 ? 94.244 99.953 101.381 1.00 137.53 192 LEU D C 1
ATOM 7020 O O . LEU D 1 210 ? 93.735 100.287 102.452 1.00 137.53 192 LEU D O 1
ATOM 7025 N N . ASP D 1 211 ? 93.867 98.861 100.728 1.00 138.91 193 ASP D N 1
ATOM 7026 C CA . ASP D 1 211 ? 92.778 98.015 101.191 1.00 138.91 193 ASP D CA 1
ATOM 7027 C C . ASP D 1 211 ? 93.223 96.924 102.152 1.00 138.91 193 ASP D C 1
ATOM 7028 O O . ASP D 1 211 ? 92.382 96.135 102.592 1.00 138.91 193 ASP D O 1
ATOM 7033 N N . ASP D 1 212 ? 94.509 96.841 102.484 1.00 135.00 194 ASP D N 1
ATOM 7034 C CA . ASP D 1 212 ? 94.951 95.863 103.464 1.00 135.00 194 ASP D CA 1
ATOM 7035 C C . ASP D 1 212 ? 95.150 96.453 104.851 1.00 135.00 194 ASP D C 1
ATOM 7036 O O . ASP D 1 212 ? 95.439 95.704 105.786 1.00 135.00 194 ASP D O 1
ATOM 7041 N N . ILE D 1 213 ? 95.027 97.768 105.002 1.00 124.51 195 ILE D N 1
ATOM 7042 C CA . ILE D 1 213 ? 95.112 98.377 106.322 1.00 124.51 195 ILE D CA 1
ATOM 7043 C C . ILE D 1 213 ? 93.791 98.166 107.040 1.00 124.51 195 ILE D C 1
ATOM 7044 O O . ILE D 1 213 ? 92.746 98.657 106.601 1.00 124.51 195 ILE D O 1
ATOM 7049 N N . ILE D 1 214 ? 93.830 97.450 108.151 1.00 117.25 196 ILE D N 1
ATOM 7050 C CA . ILE D 1 214 ? 92.607 97.074 108.844 1.00 117.25 196 ILE D CA 1
ATOM 7051 C C . ILE D 1 214 ? 92.139 98.240 109.698 1.00 117.25 196 ILE D C 1
ATOM 7052 O O . ILE D 1 214 ? 92.904 98.780 110.503 1.00 117.25 196 ILE D O 1
ATOM 7057 N N . GLY D 1 215 ? 90.882 98.631 109.524 1.00 117.44 197 GLY D N 1
ATOM 7058 C CA . GLY D 1 215 ? 90.337 99.737 110.279 1.00 117.44 197 GLY D CA 1
ATOM 7059 C C . GLY D 1 215 ? 90.839 101.075 109.767 1.00 117.44 197 GLY D C 1
ATOM 7060 O O . GLY D 1 215 ? 91.247 101.210 108.611 1.00 117.44 197 GLY D O 1
ATOM 7061 N N . MET D 1 216 ? 90.808 102.069 110.663 1.00 109.18 198 MET D N 1
ATOM 7062 C CA . MET D 1 216 ? 91.229 103.450 110.417 1.00 109.18 198 MET D CA 1
ATOM 7063 C C . MET D 1 216 ? 90.455 104.059 109.244 1.00 109.18 198 MET D C 1
ATOM 7064 O O . MET D 1 216 ? 91.006 104.372 108.193 1.00 109.18 198 MET D O 1
ATOM 7069 N N . HIS D 1 217 ? 89.148 104.205 109.451 1.00 107.44 199 HIS D N 1
ATOM 7070 C CA . HIS D 1 217 ? 88.299 104.674 108.362 1.00 107.44 199 HIS D CA 1
ATOM 7071 C C . HIS D 1 217 ? 88.423 106.175 108.136 1.00 107.44 199 HIS D C 1
ATOM 7072 O O . HIS D 1 217 ? 88.447 106.628 106.987 1.00 107.44 199 HIS D O 1
ATOM 7079 N N . ASP D 1 218 ? 88.515 106.961 109.209 1.00 114.70 200 ASP D N 1
ATOM 7080 C CA . ASP D 1 218 ? 88.574 108.411 109.054 1.00 114.70 200 ASP D CA 1
ATOM 7081 C C . ASP D 1 218 ? 89.923 108.881 108.525 1.00 114.70 200 ASP D C 1
ATOM 7082 O O . ASP D 1 218 ? 89.985 109.885 107.804 1.00 114.70 200 ASP D O 1
ATOM 7087 N N . VAL D 1 219 ? 91.002 108.163 108.846 1.00 103.47 201 VAL D N 1
ATOM 7088 C CA . VAL D 1 219 ? 92.308 108.473 108.273 1.00 103.47 201 VAL D CA 1
ATOM 7089 C C . VAL D 1 219 ? 92.315 108.195 106.778 1.00 103.47 201 VAL D C 1
ATOM 7090 O O . VAL D 1 219 ? 92.856 108.981 105.986 1.00 103.47 201 VAL D O 1
ATOM 7094 N N . LYS D 1 220 ? 91.682 107.095 106.366 1.00 98.09 202 LYS D N 1
ATOM 7095 C CA . LYS D 1 220 ? 91.491 106.823 104.948 1.00 98.09 202 LYS D CA 1
ATOM 7096 C C . LYS D 1 220 ? 90.629 107.884 104.283 1.00 98.09 202 LYS D C 1
ATOM 7097 O O . LYS D 1 220 ? 90.884 108.247 103.134 1.00 98.09 202 LYS D O 1
ATOM 7103 N N . GLN D 1 221 ? 89.638 108.419 105.000 1.00 110.05 203 GLN D N 1
ATOM 7104 C CA . GLN D 1 221 ? 88.778 109.458 104.439 1.00 110.05 203 GLN D CA 1
ATOM 7105 C C . GLN D 1 221 ? 89.539 110.755 104.192 1.00 110.05 203 GLN D C 1
ATOM 7106 O O . GLN D 1 221 ? 89.389 111.376 103.131 1.00 110.05 203 GLN D O 1
ATOM 7112 N N . VAL D 1 222 ? 90.359 111.178 105.153 1.00 109.75 204 VAL D N 1
ATOM 7113 C CA . VAL D 1 222 ? 91.093 112.428 104.980 1.00 109.75 204 VAL D CA 1
ATOM 7114 C C . VAL D 1 222 ? 92.184 112.271 103.930 1.00 109.75 204 VAL D C 1
ATOM 7115 O O . VAL D 1 222 ? 92.400 113.173 103.110 1.00 109.75 204 VAL D O 1
ATOM 7119 N N . LEU D 1 223 ? 92.853 111.111 103.893 1.00 102.65 205 LEU D N 1
ATOM 7120 C CA . LEU D 1 223 ? 93.834 110.878 102.835 1.00 102.65 205 LEU D CA 1
ATOM 7121 C C . LEU D 1 223 ? 93.178 110.794 101.468 1.00 102.65 205 LEU D C 1
ATOM 7122 O O . LEU D 1 223 ? 93.751 111.278 100.487 1.00 102.65 205 LEU D O 1
ATOM 7127 N N . HIS D 1 224 ? 91.962 110.246 101.406 1.00 115.69 206 HIS D N 1
ATOM 7128 C CA . HIS D 1 224 ? 91.178 110.205 100.179 1.00 115.69 206 HIS D CA 1
ATOM 7129 C C . HIS D 1 224 ? 90.900 111.606 99.656 1.00 115.69 206 HIS D C 1
ATOM 7130 O O . HIS D 1 224 ? 91.389 111.986 98.587 1.00 115.69 206 HIS D O 1
ATOM 7137 N N . GLU D 1 225 ? 90.208 112.425 100.440 1.00 121.74 207 GLU D N 1
ATOM 7138 C CA . GLU D 1 225 ? 89.849 113.755 99.961 1.00 121.74 207 GLU D CA 1
ATOM 7139 C C . GLU D 1 225 ? 90.979 114.773 100.064 1.00 121.74 207 GLU D C 1
ATOM 7140 O O . GLU D 1 225 ? 90.744 115.949 99.788 1.00 121.74 207 GLU D O 1
ATOM 7146 N N . ALA D 1 226 ? 92.192 114.376 100.435 1.00 104.68 208 ALA D N 1
ATOM 7147 C CA . ALA D 1 226 ? 93.318 115.287 100.341 1.00 104.68 208 ALA D CA 1
ATOM 7148 C C . ALA D 1 226 ? 94.399 114.863 99.360 1.00 104.68 208 ALA D C 1
ATOM 7149 O O . ALA D 1 226 ? 95.284 115.672 99.073 1.00 104.68 208 ALA D O 1
ATOM 7151 N N . VAL D 1 227 ? 94.374 113.636 98.843 1.00 103.64 209 VAL D N 1
ATOM 7152 C CA . VAL D 1 227 ? 95.349 113.185 97.859 1.00 103.64 209 VAL D CA 1
ATOM 7153 C C . VAL D 1 227 ? 94.676 112.728 96.570 1.00 103.64 209 VAL D C 1
ATOM 7154 O O . VAL D 1 227 ? 95.061 113.149 95.477 1.00 103.64 209 VAL D O 1
ATOM 7158 N N . THR D 1 228 ? 93.650 111.880 96.678 1.00 108.03 210 THR D N 1
ATOM 7159 C CA . THR D 1 228 ? 93.119 111.230 95.488 1.00 108.03 210 THR D CA 1
ATOM 7160 C C . THR D 1 228 ? 92.270 112.180 94.654 1.00 108.03 210 THR D C 1
ATOM 7161 O O . THR D 1 228 ? 92.519 112.355 93.459 1.00 108.03 210 THR D O 1
ATOM 7165 N N . LEU D 1 229 ? 91.280 112.807 95.265 1.00 114.34 211 LEU D N 1
ATOM 7166 C CA . LEU D 1 229 ? 90.346 113.675 94.555 1.00 114.34 211 LEU D CA 1
ATOM 7167 C C . LEU D 1 229 ? 90.907 114.962 93.937 1.00 114.34 211 LEU D C 1
ATOM 7168 O O . LEU D 1 229 ? 90.330 115.420 92.947 1.00 114.34 211 LEU D O 1
ATOM 7173 N N . PRO D 1 230 ? 91.976 115.599 94.433 1.00 114.31 212 PRO D N 1
ATOM 7174 C CA . PRO D 1 230 ? 92.548 116.712 93.662 1.00 114.31 212 PRO D CA 1
ATOM 7175 C C . PRO D 1 230 ? 93.259 116.325 92.372 1.00 114.31 212 PRO D C 1
ATOM 7176 O O . PRO D 1 230 ? 93.702 117.225 91.653 1.00 114.31 212 PRO D O 1
ATOM 7180 N N . LEU D 1 231 ? 93.404 115.046 92.038 1.00 118.33 213 LEU D N 1
ATOM 7181 C CA . LEU D 1 231 ? 93.923 114.694 90.722 1.00 118.33 213 LEU D CA 1
ATOM 7182 C C . LEU D 1 231 ? 92.828 114.441 89.705 1.00 118.33 213 LEU D C 1
ATOM 7183 O O . LEU D 1 231 ? 93.008 114.755 88.525 1.00 118.33 213 LEU D O 1
ATOM 7188 N N . LEU D 1 232 ? 91.700 113.879 90.126 1.00 121.53 214 LEU D N 1
ATOM 7189 C CA . LEU D 1 232 ? 90.656 113.548 89.168 1.00 121.53 214 LEU D CA 1
ATOM 7190 C C . LEU D 1 232 ? 89.869 114.786 88.770 1.00 121.53 214 LEU D C 1
ATOM 7191 O O . LEU D 1 232 ? 89.857 115.175 87.599 1.00 121.53 214 LEU D O 1
ATOM 7196 N N . VAL D 1 233 ? 89.213 115.427 89.730 1.00 139.49 215 VAL D N 1
ATOM 7197 C CA . VAL D 1 233 ? 88.424 116.618 89.436 1.00 139.49 215 VAL D CA 1
ATOM 7198 C C . VAL D 1 233 ? 88.962 117.804 90.236 1.00 139.49 215 VAL D C 1
ATOM 7199 O O . VAL D 1 233 ? 88.641 117.985 91.419 1.00 139.49 215 VAL D O 1
ATOM 7203 N N . PRO D 1 234 ? 89.838 118.613 89.645 1.00 150.44 216 PRO D N 1
ATOM 7204 C CA . PRO D 1 234 ? 90.362 119.790 90.339 1.00 150.44 216 PRO D CA 1
ATOM 7205 C C . PRO D 1 234 ? 89.510 121.035 90.181 1.00 150.44 216 PRO D C 1
ATOM 7206 O O . PRO D 1 234 ? 89.882 122.084 90.713 1.00 150.44 216 PRO D O 1
ATOM 7210 N N . GLU D 1 235 ? 88.392 120.950 89.461 1.00 153.53 217 GLU D N 1
ATOM 7211 C CA . GLU D 1 235 ? 87.488 122.080 89.304 1.00 153.53 217 GLU D CA 1
ATOM 7212 C C . GLU D 1 235 ? 86.597 122.288 90.516 1.00 153.53 217 GLU D C 1
ATOM 7213 O O . GLU D 1 235 ? 85.839 123.261 90.548 1.00 153.53 217 GLU D O 1
ATOM 7215 N N . PHE D 1 236 ? 86.667 121.398 91.500 1.00 133.28 218 PHE D N 1
ATOM 7216 C CA . PHE D 1 236 ? 85.860 121.449 92.708 1.00 133.28 218 PHE D CA 1
ATOM 7217 C C . PHE D 1 236 ? 86.594 122.113 93.863 1.00 133.28 218 PHE D C 1
ATOM 7218 O O . PHE D 1 236 ? 86.019 122.944 94.566 1.00 133.28 218 PHE D O 1
ATOM 7226 N N . PHE D 1 237 ? 87.864 121.771 94.062 1.00 131.23 219 PHE D N 1
ATOM 7227 C CA . PHE D 1 237 ? 88.631 122.244 95.213 1.00 131.23 219 PHE D CA 1
ATOM 7228 C C . PHE D 1 237 ? 89.311 123.569 94.873 1.00 131.23 219 PHE D C 1
ATOM 7229 O O . PHE D 1 237 ? 90.525 123.656 94.699 1.00 131.23 219 PHE D O 1
ATOM 7237 N N . GLN D 1 238 ? 88.503 124.623 94.788 1.00 130.79 220 GLN D N 1
ATOM 7238 C CA . GLN D 1 238 ? 89.008 125.906 94.315 1.00 130.79 220 GLN D CA 1
ATOM 7239 C C . GLN D 1 238 ? 88.922 127.018 95.346 1.00 130.79 220 GLN D C 1
ATOM 7240 O O . GLN D 1 238 ? 89.931 127.676 95.621 1.00 130.79 220 GLN D O 1
ATOM 7246 N N . GLY D 1 239 ? 87.756 127.250 95.934 1.00 111.21 221 GLY D N 1
ATOM 7247 C CA . GLY D 1 239 ? 87.571 128.442 96.736 1.00 111.21 221 GLY D CA 1
ATOM 7248 C C . GLY D 1 239 ? 87.828 128.217 98.208 1.00 111.21 221 GLY D C 1
ATOM 7249 O O . GLY D 1 239 ? 88.980 128.139 98.640 1.00 111.21 221 GLY D O 1
ATOM 7250 N N . LEU D 1 240 ? 86.756 128.127 98.992 1.00 110.32 222 LEU D N 1
ATOM 7251 C CA . LEU D 1 240 ? 86.873 127.771 100.400 1.00 110.32 222 LEU D CA 1
ATOM 7252 C C . LEU D 1 240 ? 87.343 126.336 100.586 1.00 110.32 222 LEU D C 1
ATOM 7253 O O . LEU D 1 240 ? 87.915 126.011 101.628 1.00 110.32 222 LEU D O 1
ATOM 7258 N N . ARG D 1 241 ? 87.181 125.489 99.578 1.00 109.38 223 ARG D N 1
ATOM 7259 C CA . ARG D 1 241 ? 87.494 124.070 99.687 1.00 109.38 223 ARG D CA 1
ATOM 7260 C C . ARG D 1 241 ? 88.887 123.753 99.188 1.00 109.38 223 ARG D C 1
ATOM 7261 O O . ARG D 1 241 ? 89.060 122.750 98.495 1.00 109.38 223 ARG D O 1
ATOM 7269 N N . SER D 1 242 ? 89.868 124.613 99.440 1.00 100.80 224 SER D N 1
ATOM 7270 C CA . SER D 1 242 ? 91.250 124.265 99.152 1.00 100.80 224 SER D CA 1
ATOM 7271 C C . SER D 1 242 ? 91.648 123.038 99.966 1.00 100.80 224 SER D C 1
ATOM 7272 O O . SER D 1 242 ? 91.233 122.911 101.122 1.00 100.80 224 SER D O 1
ATOM 7275 N N . PRO D 1 243 ? 92.402 122.103 99.387 1.00 95.36 225 PRO D N 1
ATOM 7276 C CA . PRO D 1 243 ? 92.667 120.835 100.073 1.00 95.36 225 PRO D CA 1
ATOM 7277 C C . PRO D 1 243 ? 93.564 121.026 101.281 1.00 95.36 225 PRO D C 1
ATOM 7278 O O . PRO D 1 243 ? 94.273 122.026 101.404 1.00 95.36 225 PRO D O 1
ATOM 7282 N N . TRP D 1 244 ? 93.493 120.057 102.193 1.00 96.43 226 TRP D N 1
ATOM 7283 C CA . TRP D 1 244 ? 94.199 120.139 103.462 1.00 96.43 226 TRP D CA 1
ATOM 7284 C C . TRP D 1 244 ? 95.702 120.122 103.234 1.00 96.43 226 TRP D C 1
ATOM 7285 O O . TRP D 1 244 ? 96.198 119.603 102.236 1.00 96.43 226 TRP D O 1
ATOM 7296 N N . LYS D 1 245 ? 96.432 120.728 104.157 1.00 115.38 227 LYS D N 1
ATOM 7297 C CA . LYS D 1 245 ? 97.857 120.902 103.964 1.00 115.38 227 LYS D CA 1
ATOM 7298 C C . LYS D 1 245 ? 98.705 120.144 104.968 1.00 115.38 227 LYS D C 1
ATOM 7299 O O . LYS D 1 245 ? 99.934 120.218 104.875 1.00 115.38 227 LYS D O 1
ATOM 7301 N N . ALA D 1 246 ? 98.098 119.399 105.890 1.00 123.75 228 ALA D N 1
ATOM 7302 C CA . ALA D 1 246 ? 98.835 118.728 106.952 1.00 123.75 228 ALA D CA 1
ATOM 7303 C C . ALA D 1 246 ? 97.933 117.715 107.637 1.00 123.75 228 ALA D C 1
ATOM 7304 O O . ALA D 1 246 ? 96.711 117.774 107.505 1.00 123.75 228 ALA D O 1
ATOM 7306 N N . MET D 1 247 ? 98.549 116.798 108.386 1.00 77.99 229 MET D N 1
ATOM 7307 C CA . MET D 1 247 ? 97.850 115.816 109.208 1.00 77.99 229 MET D CA 1
ATOM 7308 C C . MET D 1 247 ? 98.833 115.177 110.175 1.00 77.99 229 MET D C 1
ATOM 7309 O O . MET D 1 247 ? 99.937 114.818 109.775 1.00 77.99 229 MET D O 1
ATOM 7314 N N . VAL D 1 248 ? 98.425 115.014 111.431 1.00 74.26 230 VAL D N 1
ATOM 7315 C CA . VAL D 1 248 ? 99.224 114.329 112.445 1.00 74.26 230 VAL D CA 1
ATOM 7316 C C . VAL D 1 248 ? 98.426 113.146 112.956 1.00 74.26 230 VAL D C 1
ATOM 7317 O O . VAL D 1 248 ? 97.273 113.300 113.371 1.00 74.26 230 VAL D O 1
ATOM 7321 N N . LEU D 1 249 ? 99.022 111.968 112.899 1.00 82.38 231 LEU D N 1
ATOM 7322 C CA . LEU D 1 249 ? 98.472 110.804 113.561 1.00 82.38 231 LEU D CA 1
ATOM 7323 C C . LEU D 1 249 ? 99.048 110.729 114.968 1.00 82.38 231 LEU D C 1
ATOM 7324 O O . LEU D 1 249 ? 100.159 111.190 115.222 1.00 82.38 231 LEU D O 1
ATOM 7329 N N . ALA D 1 250 ? 98.282 110.161 115.891 1.00 99.40 232 ALA D N 1
ATOM 7330 C CA . ALA D 1 250 ? 98.745 110.056 117.265 1.00 99.40 232 ALA D CA 1
ATOM 7331 C C . ALA D 1 250 ? 98.115 108.834 117.901 1.00 99.40 232 ALA D C 1
ATOM 7332 O O . ALA D 1 250 ? 96.978 108.488 117.582 1.00 99.40 232 ALA D O 1
ATOM 7334 N N . GLY D 1 251 ? 98.848 108.182 118.796 1.00 104.99 233 GLY D N 1
ATOM 7335 C CA . GLY D 1 251 ? 98.334 107.009 119.458 1.00 104.99 233 GLY D CA 1
ATOM 7336 C C . GLY D 1 251 ? 99.400 106.165 120.120 1.00 104.99 233 GLY D C 1
ATOM 7337 O O . GLY D 1 251 ? 100.556 106.567 120.232 1.00 104.99 233 GLY D O 1
ATOM 7338 N N . PRO D 1 252 ? 99.028 104.973 120.575 1.00 110.29 234 PRO D N 1
ATOM 7339 C CA . PRO D 1 252 ? 99.972 104.102 121.259 1.00 110.29 234 PRO D CA 1
ATOM 7340 C C . PRO D 1 252 ? 100.928 103.475 120.263 1.00 110.29 234 PRO D C 1
ATOM 7341 O O . PRO D 1 252 ? 100.665 103.513 119.055 1.00 110.29 234 PRO D O 1
ATOM 7345 N N . PRO D 1 253 ? 102.051 102.908 120.711 1.00 108.83 235 PRO D N 1
ATOM 7346 C CA . PRO D 1 253 ? 103.010 102.349 119.755 1.00 108.83 235 PRO D CA 1
ATOM 7347 C C . PRO D 1 253 ? 102.552 101.028 119.165 1.00 108.83 235 PRO D C 1
ATOM 7348 O O . PRO D 1 253 ? 101.991 100.172 119.850 1.00 108.83 235 PRO D O 1
ATOM 7352 N N . GLY D 1 254 ? 102.804 100.872 117.870 1.00 116.61 236 GLY D N 1
ATOM 7353 C CA . GLY D 1 254 ? 102.474 99.652 117.168 1.00 116.61 236 GLY D CA 1
ATOM 7354 C C . GLY D 1 254 ? 101.018 99.548 116.795 1.00 116.61 236 GLY D C 1
ATOM 7355 O O . GLY D 1 254 ? 100.325 98.641 117.253 1.00 116.61 236 GLY D O 1
ATOM 7356 N N . THR D 1 255 ? 100.531 100.476 115.975 1.00 96.54 237 THR D N 1
ATOM 7357 C CA . THR D 1 255 ? 99.111 100.497 115.672 1.00 96.54 237 THR D CA 1
ATOM 7358 C C . THR D 1 255 ? 98.798 100.718 114.194 1.00 96.54 237 THR D C 1
ATOM 7359 O O . THR D 1 255 ? 97.671 100.435 113.783 1.00 96.54 237 THR D O 1
ATOM 7363 N N . GLY D 1 256 ? 99.746 101.140 113.362 1.00 95.21 238 GLY D N 1
ATOM 7364 C CA . GLY D 1 256 ? 99.400 101.350 111.968 1.00 95.21 238 GLY D CA 1
ATOM 7365 C C . GLY D 1 256 ? 99.613 102.733 111.391 1.00 95.21 238 GLY D C 1
ATOM 7366 O O . GLY D 1 256 ? 98.810 103.174 110.570 1.00 95.21 238 GLY D O 1
ATOM 7367 N N . LYS D 1 257 ? 100.664 103.439 111.810 1.00 81.29 239 LYS D N 1
ATOM 7368 C CA . LYS D 1 257 ? 100.963 104.776 111.299 1.00 81.29 239 LYS D CA 1
ATOM 7369 C C . LYS D 1 257 ? 101.929 104.761 110.117 1.00 81.29 239 LYS D C 1
ATOM 7370 O O . LYS D 1 257 ? 101.598 105.245 109.027 1.00 81.29 239 LYS D O 1
ATOM 7376 N N . THR D 1 258 ? 103.130 104.216 110.308 1.00 88.14 240 THR D N 1
ATOM 7377 C CA . THR D 1 258 ? 104.078 104.127 109.206 1.00 88.14 240 THR D CA 1
ATOM 7378 C C . THR D 1 258 ? 103.602 103.186 108.114 1.00 88.14 240 THR D C 1
ATOM 7379 O O . THR D 1 258 ? 104.002 103.345 106.959 1.00 88.14 240 THR D O 1
ATOM 7383 N N . LEU D 1 259 ? 102.713 102.250 108.440 1.00 86.99 241 LEU D N 1
ATOM 7384 C CA . LEU D 1 259 ? 102.115 101.422 107.407 1.00 86.99 241 LEU D CA 1
ATOM 7385 C C . LEU D 1 259 ? 101.168 102.225 106.528 1.00 86.99 241 LEU D C 1
ATOM 7386 O O . LEU D 1 259 ? 101.140 102.025 105.310 1.00 86.99 241 LEU D O 1
ATOM 7391 N N . ILE D 1 260 ? 100.405 103.158 107.108 1.00 76.45 242 ILE D N 1
ATOM 7392 C CA . ILE D 1 260 ? 99.539 103.979 106.267 1.00 76.45 242 ILE D CA 1
ATOM 7393 C C . ILE D 1 260 ? 100.374 104.973 105.477 1.00 76.45 242 ILE D C 1
ATOM 7394 O O . ILE D 1 260 ? 100.011 105.329 104.351 1.00 76.45 242 ILE D O 1
ATOM 7399 N N . ALA D 1 261 ? 101.550 105.352 105.990 1.00 93.14 243 ALA D N 1
ATOM 7400 C CA . ALA D 1 261 ? 102.417 106.228 105.210 1.00 93.14 243 ALA D CA 1
ATOM 7401 C C . ALA D 1 261 ? 103.015 105.499 104.015 1.00 93.14 243 ALA D C 1
ATOM 7402 O O . ALA D 1 261 ? 103.042 106.040 102.902 1.00 93.14 243 ALA D O 1
ATOM 7404 N N . ARG D 1 262 ? 103.466 104.261 104.213 1.00 105.69 244 ARG D N 1
ATOM 7405 C CA . ARG D 1 262 ? 104.007 103.502 103.094 1.00 105.69 244 ARG D CA 1
ATOM 7406 C C . ARG D 1 262 ? 102.923 103.092 102.109 1.00 105.69 244 ARG D C 1
ATOM 7407 O O . ARG D 1 262 ? 103.186 103.017 100.906 1.00 105.69 244 ARG D O 1
ATOM 7415 N N . ALA D 1 263 ? 101.695 102.869 102.580 1.00 101.14 245 ALA D N 1
ATOM 7416 C CA . ALA D 1 263 ? 100.613 102.551 101.655 1.00 101.14 245 ALA D CA 1
ATOM 7417 C C . ALA D 1 263 ? 100.211 103.763 100.822 1.00 101.14 245 ALA D C 1
ATOM 7418 O O . ALA D 1 263 ? 99.848 103.617 99.650 1.00 101.14 245 ALA D O 1
ATOM 7420 N N . ILE D 1 264 ? 100.276 104.967 101.398 1.00 98.63 246 ILE D N 1
ATOM 7421 C CA . ILE D 1 264 ? 100.033 106.166 100.600 1.00 98.63 246 ILE D CA 1
ATOM 7422 C C . ILE D 1 264 ? 101.154 106.392 99.600 1.00 98.63 246 ILE D C 1
ATOM 7423 O O . ILE D 1 264 ? 100.900 106.774 98.451 1.00 98.63 246 ILE D O 1
ATOM 7428 N N . ALA D 1 265 ? 102.397 106.100 99.986 1.00 98.95 247 ALA D N 1
ATOM 7429 C CA . ALA D 1 265 ? 103.503 106.215 99.039 1.00 98.95 247 ALA D CA 1
ATOM 7430 C C . ALA D 1 265 ? 103.408 105.190 97.923 1.00 98.95 247 ALA D C 1
ATOM 7431 O O . ALA D 1 265 ? 103.876 105.444 96.811 1.00 98.95 247 ALA D O 1
ATOM 7433 N N . SER D 1 266 ? 102.804 104.040 98.191 1.00 109.08 248 SER D N 1
ATOM 7434 C CA . SER D 1 266 ? 102.696 103.011 97.172 1.00 109.08 248 SER D CA 1
ATOM 7435 C C . SER D 1 266 ? 101.457 103.128 96.298 1.00 109.08 248 SER D C 1
ATOM 7436 O O . SER D 1 266 ? 101.468 102.614 95.178 1.00 109.08 248 SER D O 1
ATOM 7439 N N . GLU D 1 267 ? 100.388 103.769 96.767 1.00 125.31 249 GLU D N 1
ATOM 7440 C CA . GLU D 1 267 ? 99.181 103.852 95.953 1.00 125.31 249 GLU D CA 1
ATOM 7441 C C . GLU D 1 267 ? 99.042 105.160 95.193 1.00 125.31 249 GLU D C 1
ATOM 7442 O O . GLU D 1 267 ? 98.424 105.174 94.127 1.00 125.31 249 GLU D O 1
ATOM 7448 N N . SER D 1 268 ? 99.583 106.257 95.705 1.00 128.34 250 SER D N 1
ATOM 7449 C CA . SER D 1 268 ? 99.529 107.515 94.983 1.00 128.34 250 SER D CA 1
ATOM 7450 C C . SER D 1 268 ? 100.590 107.558 93.890 1.00 128.34 250 SER D C 1
ATOM 7451 O O . SER D 1 268 ? 101.407 106.648 93.734 1.00 128.34 250 SER D O 1
ATOM 7454 N N . SER D 1 269 ? 100.577 108.644 93.123 1.00 130.12 251 SER D N 1
ATOM 7455 C CA . SER D 1 269 ? 101.550 108.879 92.065 1.00 130.12 251 SER D CA 1
ATOM 7456 C C . SER D 1 269 ? 102.372 110.128 92.349 1.00 130.12 251 SER D C 1
ATOM 7457 O O . SER D 1 269 ? 102.776 110.841 91.432 1.00 130.12 251 SER D O 1
ATOM 7460 N N . SER D 1 270 ? 102.608 110.408 93.621 1.00 110.77 252 SER D N 1
ATOM 7461 C CA . SER D 1 270 ? 103.302 111.609 94.043 1.00 110.77 252 SER D CA 1
ATOM 7462 C C . SER D 1 270 ? 104.775 111.331 94.302 1.00 110.77 252 SER D C 1
ATOM 7463 O O . SER D 1 270 ? 105.191 110.193 94.516 1.00 110.77 252 SER D O 1
ATOM 7466 N N . THR D 1 271 ? 105.566 112.394 94.285 1.00 96.51 253 THR D N 1
ATOM 7467 C CA . THR D 1 271 ? 106.934 112.312 94.769 1.00 96.51 253 THR D CA 1
ATOM 7468 C C . THR D 1 271 ? 106.919 112.239 96.288 1.00 96.51 253 THR D C 1
ATOM 7469 O O . THR D 1 271 ? 106.245 113.035 96.941 1.00 96.51 253 THR D O 1
ATOM 7473 N N . PHE D 1 272 ? 107.648 111.287 96.862 1.00 90.93 254 PHE D N 1
ATOM 7474 C CA . PHE D 1 272 ? 107.537 110.983 98.283 1.00 90.93 254 PHE D CA 1
ATOM 7475 C C . PHE D 1 272 ? 108.864 111.240 98.976 1.00 90.93 254 PHE D C 1
ATOM 7476 O O . PHE D 1 272 ? 109.903 110.749 98.531 1.00 90.93 254 PHE D O 1
ATOM 7484 N N . PHE D 1 273 ? 108.826 112.004 100.061 1.00 81.29 255 PHE D N 1
ATOM 7485 C CA . PHE D 1 273 ? 109.996 112.328 100.865 1.00 81.29 255 PHE D CA 1
ATOM 7486 C C . PHE D 1 273 ? 109.823 111.710 102.244 1.00 81.29 255 PHE D C 1
ATOM 7487 O O . PHE D 1 273 ? 108.784 111.905 102.877 1.00 81.29 255 PHE D O 1
ATOM 7495 N N . THR D 1 274 ? 110.827 110.981 102.724 1.00 76.35 256 THR D N 1
ATOM 7496 C CA . THR D 1 274 ? 110.766 110.375 104.056 1.00 76.35 256 THR D CA 1
ATOM 7497 C C . THR D 1 274 ? 111.906 110.935 104.890 1.00 76.35 256 THR D C 1
ATOM 7498 O O . THR D 1 274 ? 112.956 110.302 104.991 1.00 76.35 256 THR D O 1
ATOM 7502 N N . VAL D 1 275 ? 111.710 112.080 105.516 1.00 72.11 257 VAL D N 1
ATOM 7503 C CA . VAL D 1 275 ? 112.772 112.637 106.334 1.00 72.11 257 VAL D CA 1
ATOM 7504 C C . VAL D 1 275 ? 112.573 112.189 107.771 1.00 72.11 257 VAL D C 1
ATOM 7505 O O . VAL D 1 275 ? 111.509 111.709 108.160 1.00 72.11 257 VAL D O 1
ATOM 7509 N N . SER D 1 276 ? 113.631 112.319 108.561 1.00 84.79 258 SER D N 1
ATOM 7510 C CA . SER D 1 276 ? 113.610 111.958 109.965 1.00 84.79 258 SER D CA 1
ATOM 7511 C C . SER D 1 276 ? 114.480 112.945 110.718 1.00 84.79 258 SER D C 1
ATOM 7512 O O . SER D 1 276 ? 114.983 113.914 110.150 1.00 84.79 258 SER D O 1
ATOM 7515 N N . SER D 1 277 ? 114.688 112.686 112.002 1.00 84.39 259 SER D N 1
ATOM 7516 C CA . SER D 1 277 ? 115.427 113.616 112.842 1.00 84.39 259 SER D CA 1
ATOM 7517 C C . SER D 1 277 ? 116.932 113.564 112.650 1.00 84.39 259 SER D C 1
ATOM 7518 O O . SER D 1 277 ? 117.642 114.303 113.334 1.00 84.39 259 SER D O 1
ATOM 7521 N N . THR D 1 278 ? 117.439 112.719 111.763 1.00 98.93 260 THR D N 1
ATOM 7522 C CA . THR D 1 278 ? 118.869 112.572 111.565 1.00 98.93 260 THR D CA 1
ATOM 7523 C C . THR D 1 278 ? 119.341 113.049 110.207 1.00 98.93 260 THR D C 1
ATOM 7524 O O . THR D 1 278 ? 120.541 112.994 109.935 1.00 98.93 260 THR D O 1
ATOM 7528 N N . ASP D 1 279 ? 118.436 113.465 109.333 1.00 92.77 261 ASP D N 1
ATOM 7529 C CA . ASP D 1 279 ? 118.829 114.092 108.085 1.00 92.77 261 ASP D CA 1
ATOM 7530 C C . ASP D 1 279 ? 119.005 115.590 108.234 1.00 92.77 261 ASP D C 1
ATOM 7531 O O . ASP D 1 279 ? 119.636 116.216 107.381 1.00 92.77 261 ASP D O 1
ATOM 7536 N N . LEU D 1 280 ? 118.491 116.162 109.314 1.00 107.40 262 LEU D N 1
ATOM 7537 C CA . LEU D 1 280 ? 118.409 117.598 109.501 1.00 107.40 262 LEU D CA 1
ATOM 7538 C C . LEU D 1 280 ? 119.486 118.126 110.428 1.00 107.40 262 LEU D C 1
ATOM 7539 O O . LEU D 1 280 ? 119.339 119.227 110.959 1.00 107.40 262 LEU D O 1
ATOM 7544 N N . SER D 1 281 ? 120.553 117.369 110.653 1.00 125.99 263 SER D N 1
ATOM 7545 C CA . SER D 1 281 ? 121.538 117.719 111.664 1.00 125.99 263 SER D CA 1
ATOM 7546 C C . SER D 1 281 ? 122.935 117.671 111.074 1.00 125.99 263 SER D C 1
ATOM 7547 O O . SER D 1 281 ? 123.285 116.715 110.380 1.00 125.99 263 SER D O 1
ATOM 7550 N N . SER D 1 282 ? 123.729 118.697 111.364 1.00 129.46 264 SER D N 1
ATOM 7551 C CA . SER D 1 282 ? 125.122 118.740 110.957 1.00 129.46 264 SER D CA 1
ATOM 7552 C C . SER D 1 282 ? 125.876 119.652 111.907 1.00 129.46 264 SER D C 1
ATOM 7553 O O . SER D 1 282 ? 125.319 120.617 112.432 1.00 129.46 264 SER D O 1
ATOM 7556 N N . LYS D 1 283 ? 127.154 119.345 112.115 1.00 126.52 265 LYS D N 1
ATOM 7557 C CA . LYS D 1 283 ? 127.945 120.027 113.129 1.00 126.52 265 LYS D CA 1
ATOM 7558 C C . LYS D 1 283 ? 128.359 121.436 112.738 1.00 126.52 265 LYS D C 1
ATOM 7559 O O . LYS D 1 283 ? 128.851 122.169 113.598 1.00 126.52 265 LYS D O 1
ATOM 7565 N N . TRP D 1 284 ? 128.187 121.836 111.482 1.00 121.76 266 TRP D N 1
ATOM 7566 C CA . TRP D 1 284 ? 128.462 123.215 111.120 1.00 121.76 266 TRP D CA 1
ATOM 7567 C C . TRP D 1 284 ? 127.293 124.101 111.521 1.00 121.76 266 TRP D C 1
ATOM 7568 O O . TRP D 1 284 ? 126.177 123.634 111.741 1.00 121.76 266 TRP D O 1
ATOM 7579 N N . ARG D 1 285 ? 127.559 125.395 111.617 1.00 128.45 267 ARG D N 1
ATOM 7580 C CA . ARG D 1 285 ? 126.550 126.350 112.048 1.00 128.45 267 ARG D CA 1
ATOM 7581 C C . ARG D 1 285 ? 125.821 126.880 110.826 1.00 128.45 267 ARG D C 1
ATOM 7582 O O . ARG D 1 285 ? 126.438 127.480 109.943 1.00 128.45 267 ARG D O 1
ATOM 7590 N N . GLY D 1 286 ? 124.520 126.656 110.768 1.00 129.34 268 GLY D N 1
ATOM 7591 C CA . GLY D 1 286 ? 123.738 127.124 109.654 1.00 129.34 268 GLY D CA 1
ATOM 7592 C C . GLY D 1 286 ? 123.497 126.115 108.561 1.00 129.34 268 GLY D C 1
ATOM 7593 O O . GLY D 1 286 ? 123.365 126.514 107.403 1.00 129.34 268 GLY D O 1
ATOM 7594 N N . ASP D 1 287 ? 123.469 124.825 108.879 1.00 118.27 269 ASP D N 1
ATOM 7595 C CA . ASP D 1 287 ? 123.049 123.819 107.920 1.00 118.27 269 ASP D CA 1
ATOM 7596 C C . ASP D 1 287 ? 121.735 123.156 108.282 1.00 118.27 269 ASP D C 1
ATOM 7597 O O . ASP D 1 287 ? 121.028 122.687 107.382 1.00 118.27 269 ASP D O 1
ATOM 7602 N N . SER D 1 288 ? 121.394 123.121 109.567 1.00 111.39 270 SER D N 1
ATOM 7603 C CA . SER D 1 288 ? 120.131 122.542 109.992 1.00 111.39 270 SER D CA 1
ATOM 7604 C C . SER D 1 288 ? 118.953 123.347 109.471 1.00 111.39 270 SER D C 1
ATOM 7605 O O . SER D 1 288 ? 117.934 122.775 109.080 1.00 111.39 270 SER D O 1
ATOM 7608 N N . GLU D 1 289 ? 119.073 124.668 109.433 1.00 109.78 271 GLU D N 1
ATOM 7609 C CA . GLU D 1 289 ? 118.001 125.505 108.925 1.00 109.78 271 GLU D CA 1
ATOM 7610 C C . GLU D 1 289 ? 118.157 125.822 107.447 1.00 109.78 271 GLU D C 1
ATOM 7611 O O . GLU D 1 289 ? 117.473 126.714 106.944 1.00 109.78 271 GLU D O 1
ATOM 7617 N N . LYS D 1 290 ? 119.037 125.117 106.740 1.00 116.01 272 LYS D N 1
ATOM 7618 C CA . LYS D 1 290 ? 119.083 125.180 105.287 1.00 116.01 272 LYS D CA 1
ATOM 7619 C C . LYS D 1 290 ? 118.692 123.880 104.614 1.00 116.01 272 L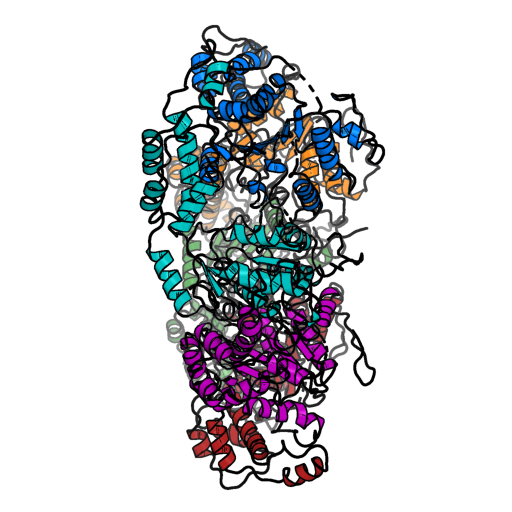YS D C 1
ATOM 7620 O O . LYS D 1 290 ? 118.181 123.918 103.492 1.00 116.01 272 LYS D O 1
ATOM 7626 N N . ILE D 1 291 ? 118.897 122.737 105.278 1.00 107.05 273 ILE D N 1
ATOM 7627 C CA . ILE D 1 291 ? 118.386 121.474 104.751 1.00 107.05 273 ILE D CA 1
ATOM 7628 C C . ILE D 1 291 ? 116.861 121.498 104.694 1.00 107.05 273 ILE D C 1
ATOM 7629 O O . ILE D 1 291 ? 116.257 121.029 103.722 1.00 107.05 273 ILE D O 1
ATOM 7634 N N . VAL D 1 292 ? 116.220 122.121 105.687 1.00 100.60 274 VAL D N 1
ATOM 7635 C CA . VAL D 1 292 ? 114.763 122.228 105.703 1.00 100.60 274 VAL D CA 1
ATOM 7636 C C . VAL D 1 292 ? 114.265 123.120 104.574 1.00 100.60 274 VAL D C 1
ATOM 7637 O O . VAL D 1 292 ? 113.268 122.806 103.907 1.00 100.60 274 VAL D O 1
ATOM 7641 N N . ARG D 1 293 ? 114.959 124.231 104.329 1.00 118.10 275 ARG D N 1
ATOM 7642 C CA . ARG D 1 293 ? 114.541 125.152 103.280 1.00 118.10 275 ARG D CA 1
ATOM 7643 C C . ARG D 1 293 ? 114.710 124.533 101.905 1.00 118.10 275 ARG D C 1
ATOM 7644 O O . ARG D 1 293 ? 113.828 124.665 101.047 1.00 118.10 275 ARG D O 1
ATOM 7652 N N . LEU D 1 294 ? 115.822 123.827 101.690 1.00 104.81 276 LEU D N 1
ATOM 7653 C CA . LEU D 1 294 ? 116.023 123.126 100.429 1.00 104.81 276 LEU D CA 1
ATOM 7654 C C . LEU D 1 294 ? 115.008 122.010 100.240 1.00 104.81 276 LEU D C 1
ATOM 7655 O O . LEU D 1 294 ? 114.547 121.785 99.113 1.00 104.81 276 LEU D O 1
ATOM 7660 N N . LEU D 1 295 ? 114.618 121.343 101.331 1.00 78.38 277 LEU D N 1
ATOM 7661 C CA . LEU D 1 295 ? 113.620 120.284 101.255 1.00 78.38 277 LEU D CA 1
ATOM 7662 C C . LEU D 1 295 ? 112.275 120.828 100.811 1.00 78.38 277 LEU D C 1
ATOM 7663 O O . LEU D 1 295 ? 111.639 120.275 99.907 1.00 78.38 277 LEU D O 1
ATOM 7668 N N . PHE D 1 296 ? 111.836 121.929 101.418 1.00 82.71 278 PHE D N 1
ATOM 7669 C CA . PHE D 1 296 ? 110.541 122.476 101.032 1.00 82.71 278 PHE D CA 1
ATOM 7670 C C . PHE D 1 296 ? 110.579 123.093 99.643 1.00 82.71 278 PHE D C 1
ATOM 7671 O O . PHE D 1 296 ? 109.576 123.035 98.923 1.00 82.71 278 PHE D O 1
ATOM 7679 N N . GLU D 1 297 ? 111.727 123.630 99.222 1.00 79.57 279 GLU D N 1
ATOM 7680 C CA . GLU D 1 297 ? 111.806 124.181 97.873 1.00 79.57 279 GLU D CA 1
ATOM 7681 C C . GLU D 1 297 ? 111.749 123.087 96.818 1.00 79.57 279 GLU D C 1
ATOM 7682 O O . GLU D 1 297 ? 111.074 123.249 95.798 1.00 79.57 279 GLU D O 1
ATOM 7688 N N . LEU D 1 298 ? 112.409 121.951 97.057 1.00 87.34 280 LEU D N 1
ATOM 7689 C CA . LEU D 1 298 ? 112.288 120.837 96.120 1.00 87.34 280 LEU D CA 1
ATOM 7690 C C . LEU D 1 298 ? 110.895 120.231 96.140 1.00 87.34 280 LEU D C 1
ATOM 7691 O O . LEU D 1 298 ? 110.387 119.805 95.097 1.00 87.34 280 LEU D O 1
ATOM 7696 N N . ALA D 1 299 ? 110.254 120.193 97.308 1.00 89.57 281 ALA D N 1
ATOM 7697 C CA . ALA D 1 299 ? 108.925 119.601 97.378 1.00 89.57 281 ALA D CA 1
ATOM 7698 C C . ALA D 1 299 ? 107.881 120.471 96.704 1.00 89.57 281 ALA D C 1
ATOM 7699 O O . ALA D 1 299 ? 106.886 119.952 96.195 1.00 89.57 281 ALA D O 1
ATOM 7701 N N . ARG D 1 300 ? 108.078 121.784 96.684 1.00 98.15 282 ARG D N 1
ATOM 7702 C CA . ARG D 1 300 ? 107.168 122.624 95.923 1.00 98.15 282 ARG D CA 1
ATOM 7703 C C . ARG D 1 300 ? 107.566 122.747 94.466 1.00 98.15 282 ARG D C 1
ATOM 7704 O O . ARG D 1 300 ? 106.718 123.088 93.639 1.00 98.15 282 ARG D O 1
ATOM 7712 N N . PHE D 1 301 ? 108.823 122.474 94.124 1.00 99.44 283 PHE D N 1
ATOM 7713 C CA . PHE D 1 301 ? 109.217 122.555 92.726 1.00 99.44 283 PHE D CA 1
ATOM 7714 C C . PHE D 1 301 ? 108.809 121.313 91.952 1.00 99.44 283 PHE D C 1
ATOM 7715 O O . PHE D 1 301 ? 108.374 121.422 90.802 1.00 99.44 283 PHE D O 1
ATOM 7723 N N . TYR D 1 302 ? 108.953 120.133 92.548 1.00 118.50 284 TYR D N 1
ATOM 7724 C CA . TYR D 1 302 ? 108.850 118.910 91.765 1.00 118.50 284 TYR D CA 1
ATOM 7725 C C . TYR D 1 302 ? 107.442 118.588 91.300 1.00 118.50 284 TYR D C 1
ATOM 7726 O O . TYR D 1 302 ? 107.183 118.548 90.095 1.00 118.50 284 TYR D O 1
ATOM 7735 N N . ALA D 1 303 ? 106.534 118.397 92.219 1.00 115.08 285 ALA D N 1
ATOM 7736 C CA . ALA D 1 303 ? 105.309 117.718 91.846 1.00 115.08 285 ALA D CA 1
ATOM 7737 C C . ALA D 1 303 ? 104.242 118.028 92.879 1.00 115.08 285 ALA D C 1
ATOM 7738 O O . ALA D 1 303 ? 104.512 118.762 93.833 1.00 115.08 285 ALA D O 1
ATOM 7740 N N . PRO D 1 304 ? 103.035 117.518 92.737 1.00 110.97 286 PRO D N 1
ATOM 7741 C CA . PRO D 1 304 ? 102.162 117.422 93.909 1.00 110.97 286 PRO D CA 1
ATOM 7742 C C . PRO D 1 304 ? 102.676 116.416 94.929 1.00 110.97 286 PRO D C 1
ATOM 7743 O O . PRO D 1 304 ? 102.104 115.335 95.070 1.00 110.97 286 PRO D O 1
ATOM 7747 N N . SER D 1 305 ? 103.725 116.774 95.667 1.00 109.34 287 SER D N 1
ATOM 7748 C CA . SER D 1 305 ? 104.491 115.835 96.465 1.00 109.34 287 SER D CA 1
ATOM 7749 C C . SER D 1 305 ? 103.892 115.665 97.855 1.00 109.34 287 SER D C 1
ATOM 7750 O O . SER D 1 305 ? 102.945 116.346 98.243 1.00 109.34 287 SER D O 1
ATOM 7753 N N . ILE D 1 306 ? 104.469 114.733 98.613 1.00 101.73 288 ILE D N 1
ATOM 7754 C CA . ILE D 1 306 ? 104.028 114.394 99.962 1.00 101.73 288 ILE D CA 1
ATOM 7755 C C . ILE D 1 306 ? 105.269 114.259 100.825 1.00 101.73 288 ILE D C 1
ATOM 7756 O O . ILE D 1 306 ? 106.142 113.442 100.523 1.00 101.73 288 ILE D O 1
ATOM 7761 N N . ILE D 1 307 ? 105.354 115.037 101.891 1.00 68.88 289 ILE D N 1
ATOM 7762 C CA . ILE D 1 307 ? 106.456 114.944 102.838 1.00 68.88 289 ILE D CA 1
ATOM 7763 C C . ILE D 1 307 ? 105.974 114.150 104.039 1.00 68.88 289 ILE D C 1
ATOM 7764 O O . ILE D 1 307 ? 104.887 114.412 104.560 1.00 68.88 289 ILE D O 1
ATOM 7769 N N . PHE D 1 308 ? 106.763 113.174 104.476 1.00 75.37 290 PHE D N 1
ATOM 7770 C CA . PHE D 1 308 ? 106.405 112.334 105.616 1.00 75.37 290 PHE D CA 1
ATOM 7771 C C . PHE D 1 308 ? 107.498 112.481 106.661 1.00 75.37 290 PHE D C 1
ATOM 7772 O O . PHE D 1 308 ? 108.527 111.811 106.592 1.00 75.37 290 PHE D O 1
ATOM 7780 N N . ILE D 1 309 ? 107.281 113.369 107.622 1.00 82.37 291 ILE D N 1
ATOM 7781 C CA . ILE D 1 309 ? 108.228 113.596 108.705 1.00 82.37 291 ILE D CA 1
ATOM 7782 C C . ILE D 1 309 ? 107.896 112.626 109.819 1.00 82.37 291 ILE D C 1
ATOM 7783 O O . ILE D 1 309 ? 106.788 112.655 110.354 1.00 82.37 291 ILE D O 1
ATOM 7788 N N . ASP D 1 310 ? 108.840 111.773 110.174 1.00 89.41 292 ASP D N 1
ATOM 7789 C CA . ASP D 1 310 ? 108.572 110.708 111.124 1.00 89.41 292 ASP D CA 1
ATOM 7790 C C . ASP D 1 310 ? 109.152 111.058 112.484 1.00 89.41 292 ASP D C 1
ATOM 7791 O O . ASP D 1 310 ? 110.235 111.641 112.569 1.00 89.41 292 ASP D O 1
ATOM 7796 N N . GLN D 1 311 ? 108.421 110.676 113.537 1.00 95.58 293 GLN D N 1
ATOM 7797 C CA . GLN D 1 311 ? 108.753 110.949 114.938 1.00 95.58 293 GLN D CA 1
ATOM 7798 C C . GLN D 1 311 ? 108.985 112.442 115.172 1.00 95.58 293 GLN D C 1
ATOM 7799 O O . GLN D 1 311 ? 110.073 112.882 115.540 1.00 95.58 293 GLN D O 1
ATOM 7805 N N . ILE D 1 312 ? 107.926 113.218 114.937 1.00 105.02 294 ILE D N 1
ATOM 7806 C CA . ILE D 1 312 ? 108.037 114.668 114.962 1.00 105.02 294 ILE D CA 1
ATOM 7807 C C . ILE D 1 312 ? 108.176 115.192 116.386 1.00 105.02 294 ILE D C 1
ATOM 7808 O O . ILE D 1 312 ? 108.656 116.312 116.584 1.00 105.02 294 ILE D O 1
ATOM 7813 N N . ASP D 1 313 ? 107.817 114.389 117.393 1.00 116.86 295 ASP D N 1
ATOM 7814 C CA . ASP D 1 313 ? 108.022 114.771 118.788 1.00 116.86 295 ASP D CA 1
ATOM 7815 C C . ASP D 1 313 ? 109.498 114.931 119.134 1.00 116.86 295 ASP D C 1
ATOM 7816 O O . ASP D 1 313 ? 109.832 115.622 120.099 1.00 116.86 295 ASP D O 1
ATOM 7821 N N . THR D 1 314 ? 110.387 114.289 118.372 1.00 104.62 296 THR D N 1
ATOM 7822 C CA . THR D 1 314 ? 111.820 114.518 118.516 1.00 104.62 296 THR D CA 1
ATOM 7823 C C . THR D 1 314 ? 112.209 115.892 117.997 1.00 104.62 296 THR D C 1
ATOM 7824 O O . THR D 1 314 ? 112.994 116.609 118.627 1.00 104.62 296 THR D O 1
ATOM 7828 N N . LEU D 1 315 ? 111.633 116.288 116.870 1.00 108.66 297 LEU D N 1
ATOM 7829 C CA . LEU D 1 315 ? 112.085 117.431 116.094 1.00 108.66 297 LEU D CA 1
ATOM 7830 C C . LEU D 1 315 ? 111.459 118.737 116.559 1.00 108.66 297 LEU D C 1
ATOM 7831 O O . LEU D 1 315 ? 112.174 119.701 116.835 1.00 108.66 297 LEU D O 1
ATOM 7836 N N . GLY D 1 316 ? 110.137 118.798 116.631 1.00 110.33 298 GLY D N 1
ATOM 7837 C CA . GLY D 1 316 ? 109.500 119.980 117.162 1.00 110.33 298 GLY D CA 1
ATOM 7838 C C . GLY D 1 316 ? 108.994 119.802 118.575 1.00 110.33 298 GLY D C 1
ATOM 7839 O O . GLY D 1 316 ? 107.909 119.260 118.788 1.00 110.33 298 GLY D O 1
ATOM 7840 N N . GLY D 1 317 ? 109.757 120.282 119.554 1.00 138.56 299 GLY D N 1
ATOM 7841 C CA . GLY D 1 317 ? 109.347 120.255 120.938 1.00 138.56 299 GLY D CA 1
ATOM 7842 C C . GLY D 1 317 ? 108.738 121.576 121.362 1.00 138.56 299 GLY D C 1
ATOM 7843 O O . GLY D 1 317 ? 108.472 122.461 120.549 1.00 138.56 299 GLY D O 1
ATOM 7844 N N . GLN D 1 318 ? 108.501 121.699 122.664 1.00 145.90 300 GLN D N 1
ATOM 7845 C CA . GLN D 1 318 ? 108.000 122.952 123.206 1.00 145.90 300 GLN D CA 1
ATOM 7846 C C . GLN D 1 318 ? 109.091 124.010 123.119 1.00 145.90 300 GLN D C 1
ATOM 7847 O O . GLN D 1 318 ? 110.269 123.721 123.331 1.00 145.90 300 GLN D O 1
ATOM 7853 N N . ARG D 1 319 ? 108.702 125.236 122.772 1.00 134.16 301 ARG D N 1
ATOM 7854 C CA . ARG D 1 319 ? 109.684 126.219 122.328 1.00 134.16 301 ARG D CA 1
ATOM 7855 C C . ARG D 1 319 ? 110.383 126.904 123.495 1.00 134.16 301 ARG D C 1
ATOM 7856 O O . ARG D 1 319 ? 111.611 126.881 123.594 1.00 134.16 301 ARG D O 1
ATOM 7864 N N . GLY D 1 320 ? 109.625 127.526 124.385 1.00 139.84 302 GLY D N 1
ATOM 7865 C CA . GLY D 1 320 ? 110.244 128.196 125.511 1.00 139.84 302 GLY D CA 1
ATOM 7866 C C . GLY D 1 320 ? 110.565 127.247 126.646 1.00 139.84 302 GLY D C 1
ATOM 7867 O O . GLY D 1 320 ? 109.967 127.334 127.721 1.00 139.84 302 GLY D O 1
ATOM 7868 N N . ASN D 1 321 ? 111.511 126.344 126.427 1.00 141.12 303 ASN D N 1
ATOM 7869 C CA . ASN D 1 321 ? 111.763 125.241 127.338 1.00 141.12 303 ASN D CA 1
ATOM 7870 C C . ASN D 1 321 ? 113.098 125.451 128.046 1.00 141.12 303 ASN D C 1
ATOM 7871 O O . ASN D 1 321 ? 113.763 126.475 127.878 1.00 141.12 303 ASN D O 1
ATOM 7876 N N . SER D 1 322 ? 113.490 124.463 128.849 1.00 142.40 304 SER D N 1
ATOM 7877 C CA . SER D 1 322 ? 114.620 124.606 129.761 1.00 142.40 304 SER D CA 1
ATOM 7878 C C . SER D 1 322 ? 115.948 124.200 129.134 1.00 142.40 304 SER D C 1
ATOM 7879 O O . SER D 1 322 ? 116.886 124.999 129.079 1.00 142.40 304 SER D O 1
ATOM 7882 N N . GLY D 1 323 ? 116.048 122.958 128.678 1.00 143.50 305 GLY D N 1
ATOM 7883 C CA . GLY D 1 323 ? 117.323 122.407 128.265 1.00 143.50 305 GLY D CA 1
ATOM 7884 C C . GLY D 1 323 ? 117.530 122.399 126.770 1.00 143.50 305 GLY D C 1
ATOM 7885 O O . GLY D 1 323 ? 118.038 121.425 126.210 1.00 143.50 305 GLY D O 1
ATOM 7886 N N . GLU D 1 324 ? 117.140 123.481 126.113 1.00 139.10 306 GLU D N 1
ATOM 7887 C CA . GLU D 1 324 ? 117.113 123.555 124.662 1.00 139.10 306 GLU D CA 1
ATOM 7888 C C . GLU D 1 324 ? 118.391 124.200 124.147 1.00 139.10 306 GLU D C 1
ATOM 7889 O O . GLU D 1 324 ? 118.688 125.349 124.486 1.00 139.10 306 GLU D O 1
ATOM 7895 N N . HIS D 1 325 ? 119.133 123.466 123.326 1.00 134.87 307 HIS D N 1
ATOM 7896 C CA . HIS D 1 325 ? 120.269 124.037 122.623 1.00 134.87 307 HIS D CA 1
ATOM 7897 C C . HIS D 1 325 ? 119.767 125.038 121.590 1.00 134.87 307 HIS D C 1
ATOM 7898 O O . HIS D 1 325 ? 118.627 124.961 121.132 1.00 134.87 307 HIS D O 1
ATOM 7905 N N . GLU D 1 326 ? 120.629 125.997 121.240 1.00 117.35 308 GLU D N 1
ATOM 7906 C CA . GLU D 1 326 ? 120.215 127.131 120.419 1.00 117.35 308 GLU D CA 1
ATOM 7907 C C . GLU D 1 326 ? 119.880 126.722 118.993 1.00 117.35 308 GLU D C 1
ATOM 7908 O O . GLU D 1 326 ? 118.975 127.300 118.387 1.00 117.35 308 GLU D O 1
ATOM 7914 N N . ALA D 1 327 ? 120.554 125.714 118.455 1.00 117.23 309 ALA D N 1
ATOM 7915 C CA . ALA D 1 327 ? 120.374 125.362 117.055 1.00 117.23 309 ALA D CA 1
ATOM 7916 C C . ALA D 1 327 ? 119.166 124.472 116.795 1.00 117.23 309 ALA D C 1
ATOM 7917 O O . ALA D 1 327 ? 119.011 123.996 115.670 1.00 117.23 309 ALA D O 1
ATOM 7919 N N . SER D 1 328 ? 118.313 124.226 117.785 1.00 122.23 310 SER D N 1
ATOM 7920 C CA . SER D 1 328 ? 117.023 123.607 117.527 1.00 122.23 310 SER D CA 1
ATOM 7921 C C . SER D 1 328 ? 115.918 124.635 117.374 1.00 122.23 310 SER D C 1
ATOM 7922 O O . SER D 1 328 ? 114.903 124.353 116.717 1.00 122.23 310 SER D O 1
ATOM 7925 N N . ARG D 1 329 ? 116.116 125.820 117.953 1.00 119.48 311 ARG D N 1
ATOM 7926 C CA . ARG D 1 329 ? 115.155 126.902 117.811 1.00 119.48 311 ARG D CA 1
ATOM 7927 C C . ARG D 1 329 ? 115.054 127.358 116.368 1.00 119.48 311 ARG D C 1
ATOM 7928 O O . ARG D 1 329 ? 113.966 127.697 115.894 1.00 119.48 311 ARG D O 1
ATOM 7936 N N . ARG D 1 330 ? 116.166 127.330 115.638 1.00 105.77 312 ARG D N 1
ATOM 7937 C CA . ARG D 1 330 ? 116.129 127.743 114.245 1.00 105.77 312 ARG D CA 1
ATOM 7938 C C . ARG D 1 330 ? 115.428 126.718 113.369 1.00 105.77 312 ARG D C 1
ATOM 7939 O O . ARG D 1 330 ? 114.752 127.094 112.410 1.00 105.77 312 ARG D O 1
ATOM 7947 N N . VAL D 1 331 ? 115.519 125.433 113.709 1.00 90.71 313 VAL D N 1
ATOM 7948 C CA . VAL D 1 331 ? 114.797 124.422 112.942 1.00 90.71 313 VAL D CA 1
ATOM 7949 C C . VAL D 1 331 ? 113.299 124.516 113.197 1.00 90.71 313 VAL D C 1
ATOM 7950 O O . VAL D 1 331 ? 112.489 124.395 112.265 1.00 90.71 313 VAL D O 1
ATOM 7954 N N . LYS D 1 332 ? 112.902 124.743 114.453 1.00 86.60 314 LYS D N 1
ATOM 7955 C CA . LYS D 1 332 ? 111.481 124.923 114.740 1.00 86.60 314 LYS D CA 1
ATOM 7956 C C . LYS D 1 332 ? 110.943 126.192 114.094 1.00 86.60 314 LYS D C 1
ATOM 7957 O O . LYS D 1 332 ? 109.827 126.197 113.564 1.00 86.60 314 LYS D O 1
ATOM 7963 N N . SER D 1 333 ? 111.739 127.262 114.080 1.00 87.51 315 SER D N 1
ATOM 7964 C CA . SER D 1 333 ? 111.322 128.484 113.405 1.00 87.51 315 SER D CA 1
ATOM 7965 C C . SER D 1 333 ? 111.233 128.302 111.897 1.00 87.51 315 SER D C 1
ATOM 7966 O O . SER D 1 333 ? 110.374 128.913 111.255 1.00 87.51 315 SER D O 1
ATOM 7969 N N . GLU D 1 334 ? 112.077 127.447 111.319 1.00 83.81 316 GLU D N 1
ATOM 7970 C CA . GLU D 1 334 ? 111.998 127.215 109.882 1.00 83.81 316 GLU D CA 1
ATOM 7971 C C . GLU D 1 334 ? 110.768 126.406 109.513 1.00 83.81 316 GLU D C 1
ATOM 7972 O O . GLU D 1 334 ? 110.138 126.658 108.476 1.00 83.81 316 GLU D O 1
ATOM 7978 N N . PHE D 1 335 ? 110.408 125.434 110.346 1.00 87.25 317 PHE D N 1
ATOM 7979 C CA . PHE D 1 335 ? 109.154 124.732 110.113 1.00 87.25 317 PHE D CA 1
ATOM 7980 C C . PHE D 1 335 ? 107.954 125.642 110.313 1.00 87.25 317 PHE D C 1
ATOM 7981 O O . PHE D 1 335 ? 106.933 125.461 109.647 1.00 87.25 317 PHE D O 1
ATOM 7989 N N . LEU D 1 336 ? 108.048 126.617 111.218 1.00 87.65 318 LEU D N 1
ATOM 7990 C CA . LEU D 1 336 ? 106.939 127.550 111.375 1.00 87.65 318 LEU D CA 1
ATOM 7991 C C . LEU D 1 336 ? 106.826 128.505 110.196 1.00 87.65 318 LEU D C 1
ATOM 7992 O O . LEU D 1 336 ? 105.716 128.896 109.829 1.00 87.65 318 LEU D O 1
ATOM 7997 N N . VAL D 1 337 ? 107.947 128.900 109.599 1.00 94.50 319 VAL D N 1
ATOM 7998 C CA . VAL D 1 337 ? 107.883 129.876 108.518 1.00 94.50 319 VAL D CA 1
ATOM 7999 C C . VAL D 1 337 ? 107.464 129.219 107.209 1.00 94.50 319 VAL D C 1
ATOM 8000 O O . VAL D 1 337 ? 106.641 129.766 106.471 1.00 94.50 319 VAL D O 1
ATOM 8004 N N . GLN D 1 338 ? 107.983 128.023 106.912 1.00 92.77 320 GLN D N 1
ATOM 8005 C CA . GLN D 1 338 ? 107.743 127.440 105.593 1.00 92.77 320 GLN D CA 1
ATOM 8006 C C . GLN D 1 338 ? 106.323 126.919 105.421 1.00 92.77 320 GLN D C 1
ATOM 8007 O O . GLN D 1 338 ? 105.808 126.910 104.301 1.00 92.77 320 GLN D O 1
ATOM 8013 N N . MET D 1 339 ? 105.671 126.494 106.497 1.00 109.21 321 MET D N 1
ATOM 8014 C CA . MET D 1 339 ? 104.489 125.652 106.390 1.00 109.21 321 MET D CA 1
ATOM 8015 C C . MET D 1 339 ? 103.175 126.428 106.363 1.00 109.21 321 MET D C 1
ATOM 8016 O O . MET D 1 339 ? 102.130 125.853 106.678 1.00 109.21 321 MET D O 1
ATOM 8021 N N . ASP D 1 340 ? 103.184 127.708 105.999 1.00 126.82 322 ASP D N 1
ATOM 8022 C CA . ASP D 1 340 ? 101.928 128.442 105.877 1.00 126.82 322 ASP D CA 1
ATOM 8023 C C . ASP D 1 340 ? 101.800 129.288 104.620 1.00 126.82 322 ASP D C 1
ATOM 8024 O O . ASP D 1 340 ? 100.669 129.600 104.232 1.00 126.82 322 ASP D O 1
ATOM 8029 N N . GLY D 1 341 ? 102.895 129.670 103.977 1.00 158.58 323 GLY D N 1
ATOM 8030 C CA . GLY D 1 341 ? 102.819 130.482 102.779 1.00 158.58 323 GLY D CA 1
ATOM 8031 C C . GLY D 1 341 ? 102.357 129.709 101.561 1.00 158.58 323 GLY D C 1
ATOM 8032 O O . GLY D 1 341 ? 101.385 130.085 100.907 1.00 158.58 323 GLY D O 1
ATOM 8033 N N . ASN D 1 344 ? 100.842 134.311 98.078 1.00 203.85 326 ASN D N 1
ATOM 8034 C CA . ASN D 1 344 ? 100.274 134.670 96.784 1.00 203.85 326 ASN D CA 1
ATOM 8035 C C . ASN D 1 344 ? 99.207 133.672 96.360 1.00 203.85 326 ASN D C 1
ATOM 8036 O O . ASN D 1 344 ? 99.321 132.480 96.634 1.00 203.85 326 ASN D O 1
ATOM 8038 N N . LYS D 1 345 ? 98.172 134.161 95.676 1.00 196.18 327 LYS D N 1
ATOM 8039 C CA . LYS D 1 345 ? 97.107 133.295 95.184 1.00 196.18 327 LYS D CA 1
ATOM 8040 C C . LYS D 1 345 ? 97.527 132.472 93.974 1.00 196.18 327 LYS D C 1
ATOM 8041 O O . LYS D 1 345 ? 96.778 131.582 93.558 1.00 196.18 327 LYS D O 1
ATOM 8043 N N . PHE D 1 346 ? 98.690 132.757 93.398 1.00 187.58 328 PHE D N 1
ATOM 8044 C CA . PHE D 1 346 ? 99.324 131.886 92.424 1.00 187.58 328 PHE D CA 1
ATOM 8045 C C . PHE D 1 346 ? 100.140 130.830 93.169 1.00 187.58 328 PHE D C 1
ATOM 8046 O O . PHE D 1 346 ? 99.973 130.634 94.377 1.00 187.58 328 PHE D O 1
ATOM 8048 N N . ASP D 1 347 ? 101.026 130.143 92.436 1.00 178.93 329 ASP D N 1
ATOM 8049 C CA . ASP D 1 347 ? 101.819 129.003 92.916 1.00 178.93 329 ASP D CA 1
ATOM 8050 C C . ASP D 1 347 ? 100.908 127.892 93.443 1.00 178.93 329 ASP D C 1
ATOM 8051 O O . ASP D 1 347 ? 100.918 127.538 94.623 1.00 178.93 329 ASP D O 1
ATOM 8053 N N . SER D 1 348 ? 100.112 127.347 92.530 1.00 154.47 330 SER D N 1
ATOM 8054 C CA . SER D 1 348 ? 99.191 126.255 92.837 1.00 154.47 330 SER D CA 1
ATOM 8055 C C . SER D 1 348 ? 99.860 124.894 92.670 1.00 154.47 330 SER D C 1
ATOM 8056 O O . SER D 1 348 ? 99.380 124.024 91.946 1.00 154.47 330 SER D O 1
ATOM 8059 N N . ARG D 1 349 ? 100.993 124.713 93.339 1.00 138.60 331 ARG D N 1
ATOM 8060 C CA . ARG D 1 349 ? 101.647 123.420 93.461 1.00 138.60 331 ARG D CA 1
ATOM 8061 C C . ARG D 1 349 ? 101.481 122.949 94.895 1.00 138.60 331 ARG D C 1
ATOM 8062 O O . ARG D 1 349 ? 101.715 123.717 95.831 1.00 138.60 331 ARG D O 1
ATOM 8070 N N . ARG D 1 350 ? 101.067 121.705 95.067 1.00 129.12 332 ARG D N 1
ATOM 8071 C CA . ARG D 1 350 ? 100.595 121.234 96.356 1.00 129.12 332 ARG D CA 1
ATOM 8072 C C . ARG D 1 350 ? 101.677 120.469 97.102 1.00 129.12 332 ARG D C 1
ATOM 8073 O O . ARG D 1 350 ? 102.480 119.753 96.504 1.00 129.12 332 ARG D O 1
ATOM 8081 N N . VAL D 1 351 ? 101.696 120.641 98.423 1.00 111.59 333 VAL D N 1
ATOM 8082 C CA . VAL D 1 351 ? 102.601 119.933 99.323 1.00 111.59 333 VAL D CA 1
ATOM 8083 C C . VAL D 1 351 ? 101.809 119.519 100.554 1.00 111.59 333 VAL D C 1
ATOM 8084 O O . VAL D 1 351 ? 101.215 120.367 101.224 1.00 111.59 333 VAL D O 1
ATOM 8088 N N . PHE D 1 352 ? 101.808 118.226 100.862 1.00 73.73 334 PHE D N 1
ATOM 8089 C CA . PHE D 1 352 ? 101.005 117.659 101.937 1.00 73.73 334 PHE D CA 1
ATOM 8090 C C . PHE D 1 352 ? 101.936 117.034 102.963 1.00 73.73 334 PHE D C 1
ATOM 8091 O O . PHE D 1 352 ? 102.611 116.047 102.664 1.00 73.73 334 PHE D O 1
ATOM 8099 N N . VAL D 1 353 ? 101.971 117.598 104.166 1.00 100.63 335 VAL D N 1
ATOM 8100 C CA . VAL D 1 353 ? 102.930 117.219 105.198 1.00 100.63 335 VAL D CA 1
ATOM 8101 C C . VAL D 1 353 ? 102.252 116.271 106.172 1.00 100.63 335 VAL D C 1
ATOM 8102 O O . VAL D 1 353 ? 101.434 116.698 106.988 1.00 100.63 335 VAL D O 1
ATOM 8106 N N . LEU D 1 354 ? 102.601 114.993 106.126 1.00 53.27 336 LEU D N 1
ATOM 8107 C CA . LEU D 1 354 ? 102.023 113.985 107.002 1.00 53.27 336 LEU D CA 1
ATOM 8108 C C . LEU D 1 354 ? 103.037 113.604 108.068 1.00 53.27 336 LEU D C 1
ATOM 8109 O O . LEU D 1 354 ? 104.209 113.401 107.762 1.00 53.27 336 LEU D O 1
ATOM 8114 N N . ALA D 1 355 ? 102.600 113.507 109.319 1.00 74.32 337 ALA D N 1
ATOM 8115 C CA . ALA D 1 355 ? 103.533 113.286 110.415 1.00 74.32 337 ALA D CA 1
ATOM 8116 C C . ALA D 1 355 ? 102.945 112.316 111.424 1.00 74.32 337 ALA D C 1
ATOM 8117 O O . ALA D 1 355 ? 101.734 112.275 111.631 1.00 74.32 337 ALA D O 1
ATOM 8119 N N . ALA D 1 356 ? 103.816 111.546 112.062 1.00 77.52 338 ALA D N 1
ATOM 8120 C CA . ALA D 1 356 ? 103.407 110.546 113.033 1.00 77.52 338 ALA D CA 1
ATOM 8121 C C . ALA D 1 356 ? 104.172 110.742 114.328 1.00 77.52 338 ALA D C 1
ATOM 8122 O O . ALA D 1 356 ? 105.302 111.228 114.328 1.00 77.52 338 ALA D O 1
ATOM 8124 N N . THR D 1 357 ? 103.547 110.349 115.432 1.00 110.20 339 THR D N 1
ATOM 8125 C CA . THR D 1 357 ? 104.150 110.463 116.751 1.00 110.20 339 THR D CA 1
ATOM 8126 C C . THR D 1 357 ? 103.441 109.501 117.684 1.00 110.20 339 THR D C 1
ATOM 8127 O O . THR D 1 357 ? 102.437 108.891 117.322 1.00 110.20 339 THR D O 1
ATOM 8131 N N . ASN D 1 358 ? 103.976 109.363 118.896 1.00 116.19 340 ASN D N 1
ATOM 8132 C CA . ASN D 1 358 ? 103.260 108.627 119.928 1.00 116.19 340 ASN D CA 1
ATOM 8133 C C . ASN D 1 358 ? 103.351 109.286 121.296 1.00 116.19 340 ASN D C 1
ATOM 8134 O O . ASN D 1 358 ? 102.914 108.684 122.280 1.00 116.19 340 ASN D O 1
ATOM 8139 N N . ILE D 1 359 ? 103.895 110.495 121.388 1.00 128.96 341 ILE D N 1
ATOM 8140 C CA . ILE D 1 359 ? 103.761 111.348 122.566 1.00 128.96 341 ILE D CA 1
ATOM 8141 C C . ILE D 1 359 ? 103.329 112.738 122.104 1.00 128.96 341 ILE D C 1
ATOM 8142 O O . ILE D 1 359 ? 104.148 113.659 122.003 1.00 128.96 341 ILE D O 1
ATOM 8147 N N . PRO D 1 360 ? 102.037 112.949 121.850 1.00 140.49 342 PRO D N 1
ATOM 8148 C CA . PRO D 1 360 ? 101.613 114.166 121.159 1.00 140.49 342 PRO D CA 1
ATOM 8149 C C . PRO D 1 360 ? 101.543 115.401 122.029 1.00 140.49 342 PRO D C 1
ATOM 8150 O O . PRO D 1 360 ? 101.496 116.505 121.478 1.00 140.49 342 PRO D O 1
ATOM 8154 N N . TRP D 1 361 ? 101.565 115.281 123.353 1.00 162.09 343 TRP D N 1
ATOM 8155 C CA . TRP D 1 361 ? 101.435 116.455 124.213 1.00 162.09 343 TRP D CA 1
ATOM 8156 C C . TRP D 1 361 ? 102.727 117.244 124.359 1.00 162.09 343 TRP D C 1
ATOM 8157 O O . TRP D 1 361 ? 102.815 118.079 125.260 1.00 162.09 343 TRP D O 1
ATOM 8168 N N . GLU D 1 362 ? 103.729 117.000 123.521 1.00 131.79 344 GLU D N 1
ATOM 8169 C CA . GLU D 1 362 ? 104.975 117.743 123.566 1.00 131.79 344 GLU D CA 1
ATOM 8170 C C . GLU D 1 362 ? 105.194 118.604 122.332 1.00 131.79 344 GLU D C 1
ATOM 8171 O O . GLU D 1 362 ? 106.283 119.158 122.167 1.00 131.79 344 GLU D O 1
ATOM 8177 N N . LEU D 1 363 ? 104.201 118.731 121.461 1.00 126.39 345 LEU D N 1
ATOM 8178 C CA . LEU D 1 363 ? 104.350 119.582 120.294 1.00 126.39 345 LEU D CA 1
ATOM 8179 C C . LEU D 1 363 ? 104.171 121.044 120.683 1.00 126.39 345 LEU D C 1
ATOM 8180 O O . LEU D 1 363 ? 103.435 121.370 121.615 1.00 126.39 345 LEU D O 1
ATOM 8185 N N . ASP D 1 364 ? 104.864 121.922 119.965 1.00 127.58 346 ASP D N 1
ATOM 8186 C CA . ASP D 1 364 ? 104.780 123.350 120.230 1.00 127.58 346 ASP D CA 1
ATOM 8187 C C . ASP D 1 364 ? 103.398 123.877 119.880 1.00 127.58 346 ASP D C 1
ATOM 8188 O O . ASP D 1 364 ? 102.728 123.366 118.983 1.00 127.58 346 ASP D O 1
ATOM 8190 N N . GLU D 1 365 ? 102.965 124.908 120.605 1.00 112.98 347 GLU D N 1
ATOM 8191 C CA . GLU D 1 365 ? 101.630 125.450 120.385 1.00 112.98 347 GLU D CA 1
ATOM 8192 C C . GLU D 1 365 ? 101.519 126.204 119.072 1.00 112.98 347 GLU D C 1
ATOM 8193 O O . GLU D 1 365 ? 100.412 126.359 118.555 1.00 112.98 347 GLU D O 1
ATOM 8199 N N . ALA D 1 366 ? 102.631 126.677 118.523 1.00 102.82 348 ALA D N 1
ATOM 8200 C CA . ALA D 1 366 ? 102.599 127.294 117.211 1.00 102.82 348 ALA D CA 1
ATOM 8201 C C . ALA D 1 366 ? 102.682 126.278 116.093 1.00 102.82 348 ALA D C 1
ATOM 8202 O O . ALA D 1 366 ? 102.405 126.630 114.946 1.00 102.82 348 ALA D O 1
ATOM 8204 N N . LEU D 1 367 ? 103.042 125.033 116.399 1.00 95.82 349 LEU D N 1
ATOM 8205 C CA . LEU D 1 367 ? 103.134 123.979 115.402 1.00 95.82 349 LEU D CA 1
ATOM 8206 C C . LEU D 1 367 ? 101.968 123.014 115.475 1.00 95.82 349 LEU D C 1
ATOM 8207 O O . LEU D 1 367 ? 101.674 122.345 114.485 1.00 95.82 349 LEU D O 1
ATOM 8212 N N . ARG D 1 368 ? 101.273 122.964 116.606 1.00 112.30 350 ARG D N 1
ATOM 8213 C CA . ARG D 1 368 ? 100.064 122.167 116.716 1.00 112.30 350 ARG D CA 1
ATOM 8214 C C . ARG D 1 368 ? 98.921 122.780 115.919 1.00 112.30 350 ARG D C 1
ATOM 8215 O O . ARG D 1 368 ? 97.965 122.080 115.578 1.00 112.30 350 ARG D O 1
ATOM 8223 N N . ARG D 1 369 ? 99.012 124.070 115.598 1.00 100.78 351 ARG D N 1
ATOM 8224 C CA . ARG D 1 369 ? 97.985 124.753 114.824 1.00 100.78 351 ARG D CA 1
ATOM 8225 C C . ARG D 1 369 ? 98.083 124.441 113.341 1.00 100.78 351 ARG D C 1
ATOM 8226 O O . ARG D 1 369 ? 97.054 124.373 112.661 1.00 100.78 351 ARG D O 1
ATOM 8234 N N . ARG D 1 370 ? 99.305 124.257 112.833 1.00 95.30 352 ARG D N 1
ATOM 8235 C CA . ARG D 1 370 ? 99.519 124.022 111.409 1.00 95.30 352 ARG D CA 1
ATOM 8236 C C . ARG D 1 370 ? 98.913 122.703 110.964 1.00 95.30 352 ARG D C 1
ATOM 8237 O O . ARG D 1 370 ? 98.328 122.616 109.881 1.00 95.30 352 ARG D O 1
ATOM 8245 N N . PHE D 1 371 ? 99.050 121.669 111.781 1.00 95.14 353 PHE D N 1
ATOM 8246 C CA . PHE D 1 371 ? 98.481 120.360 111.492 1.00 95.14 353 PHE D CA 1
ATOM 8247 C C . PHE D 1 371 ? 96.991 120.428 111.769 1.00 95.14 353 PHE D C 1
ATOM 8248 O O . PHE D 1 371 ? 96.529 120.167 112.876 1.00 95.14 353 PHE D O 1
ATOM 8256 N N . GLU D 1 372 ? 96.219 120.762 110.740 1.00 90.06 354 GLU D N 1
ATOM 8257 C CA . GLU D 1 372 ? 94.796 120.994 110.903 1.00 90.06 354 GLU D CA 1
ATOM 8258 C C . GLU D 1 372 ? 93.969 119.723 110.822 1.00 90.06 354 GLU D C 1
ATOM 8259 O O . GLU D 1 372 ? 92.754 119.806 110.632 1.00 90.06 354 GLU D O 1
ATOM 8265 N N . LYS D 1 373 ? 94.592 118.558 110.970 1.00 93.65 355 LYS D N 1
ATOM 8266 C CA . LYS D 1 373 ? 93.881 117.306 111.199 1.00 93.65 355 LYS D CA 1
ATOM 8267 C C . LYS D 1 373 ? 94.721 116.493 112.168 1.00 93.65 355 LYS D C 1
ATOM 8268 O O . LYS D 1 373 ? 95.868 116.173 111.859 1.00 93.65 355 LYS D O 1
ATOM 8274 N N . ARG D 1 374 ? 94.168 116.158 113.327 1.00 100.63 356 ARG D N 1
ATOM 8275 C CA . ARG D 1 374 ? 94.934 115.578 114.424 1.00 100.63 356 ARG D CA 1
ATOM 8276 C C . ARG D 1 374 ? 94.287 114.297 114.912 1.00 100.63 356 ARG D C 1
ATOM 8277 O O . ARG D 1 374 ? 93.981 114.148 116.092 1.00 100.63 356 ARG D O 1
ATOM 8285 N N . ILE D 1 375 ? 94.034 113.373 113.986 1.00 90.85 357 ILE D N 1
ATOM 8286 C CA . ILE D 1 375 ? 93.240 112.180 114.257 1.00 90.85 357 ILE D CA 1
ATOM 8287 C C . ILE D 1 375 ? 93.942 111.264 115.254 1.00 90.85 357 ILE D C 1
ATOM 8288 O O . ILE D 1 375 ? 95.171 111.170 115.287 1.00 90.85 357 ILE D O 1
ATOM 8293 N N . PHE D 1 376 ? 93.147 110.607 116.094 1.00 120.06 358 PHE D N 1
ATOM 8294 C CA . PHE D 1 376 ? 93.593 109.596 117.040 1.00 120.06 358 PHE D CA 1
ATOM 8295 C C . PHE D 1 376 ? 93.487 108.225 116.386 1.00 120.06 358 PHE D C 1
ATOM 8296 O O . PHE D 1 376 ? 92.648 108.007 115.512 1.00 120.06 358 PHE D O 1
ATOM 8304 N N . ILE D 1 377 ? 94.347 107.297 116.809 1.00 101.08 359 ILE D N 1
ATOM 8305 C CA . ILE D 1 377 ? 94.350 105.938 116.291 1.00 101.08 359 ILE D CA 1
ATOM 8306 C C . ILE D 1 377 ? 94.192 104.970 117.455 1.00 101.08 359 ILE D C 1
ATOM 8307 O O . ILE D 1 377 ? 95.040 104.936 118.348 1.00 101.08 359 ILE D O 1
ATOM 8312 N N . PRO D 1 378 ? 93.142 104.164 117.497 1.00 103.63 360 PRO D N 1
ATOM 8313 C CA . PRO D 1 378 ? 92.912 103.316 118.670 1.00 103.63 360 PRO D CA 1
ATOM 8314 C C . PRO D 1 378 ? 93.511 101.931 118.539 1.00 103.63 360 PRO D C 1
ATOM 8315 O O . PRO D 1 378 ? 93.789 101.483 117.427 1.00 103.63 360 PRO D O 1
ATOM 8319 N N . LEU D 1 379 ? 93.700 101.242 119.661 1.00 110.51 361 LEU D N 1
ATOM 8320 C CA . LEU D 1 379 ? 93.980 99.817 119.627 1.00 110.51 361 LEU D CA 1
ATOM 8321 C C . LEU D 1 379 ? 92.761 99.075 119.080 1.00 110.51 361 LEU D C 1
ATOM 8322 O O . LEU D 1 379 ? 91.631 99.539 119.239 1.00 110.51 361 LEU D O 1
ATOM 8327 N N . PRO D 1 380 ? 92.958 97.937 118.412 1.00 132.21 362 PRO D N 1
ATOM 8328 C CA . PRO D 1 380 ? 91.828 97.272 117.756 1.00 132.21 362 PRO D CA 1
ATOM 8329 C C . PRO D 1 380 ? 90.858 96.652 118.749 1.00 132.21 362 PRO D C 1
ATOM 8330 O O . PRO D 1 380 ? 91.257 96.115 119.782 1.00 132.21 362 PRO D O 1
ATOM 8334 N N . ASP D 1 381 ? 89.572 96.737 118.421 1.00 152.03 363 ASP D N 1
ATOM 8335 C CA . ASP D 1 381 ? 88.514 96.144 119.221 1.00 152.03 363 ASP D CA 1
ATOM 8336 C C . ASP D 1 381 ? 88.317 94.678 118.838 1.00 152.03 363 ASP D C 1
ATOM 8337 O O . ASP D 1 381 ? 89.065 94.116 118.039 1.00 152.03 363 ASP D O 1
ATOM 8342 N N . ILE D 1 382 ? 87.275 94.049 119.394 1.00 150.69 364 ILE D N 1
ATOM 8343 C CA . ILE D 1 382 ? 87.098 92.602 119.251 1.00 150.69 364 ILE D CA 1
ATOM 8344 C C . ILE D 1 382 ? 86.580 92.179 117.891 1.00 150.69 364 ILE D C 1
ATOM 8345 O O . ILE D 1 382 ? 86.402 90.977 117.659 1.00 150.69 364 ILE D O 1
ATOM 8350 N N . ASP D 1 383 ? 86.323 93.115 116.984 1.00 134.61 365 ASP D N 1
ATOM 8351 C CA . ASP D 1 383 ? 85.904 92.773 115.638 1.00 134.61 365 ASP D CA 1
ATOM 8352 C C . ASP D 1 383 ? 86.973 93.082 114.604 1.00 134.61 365 ASP D C 1
ATOM 8353 O O . ASP D 1 383 ? 86.888 92.587 113.477 1.00 134.61 365 ASP D O 1
ATOM 8358 N N . ALA D 1 384 ? 87.979 93.870 114.956 1.00 119.11 366 ALA D N 1
ATOM 8359 C CA . ALA D 1 384 ? 89.075 94.174 114.055 1.00 119.11 366 ALA D CA 1
ATOM 8360 C C . ALA D 1 384 ? 90.296 93.313 114.312 1.00 119.11 366 ALA D C 1
ATOM 8361 O O . ALA D 1 384 ? 91.311 93.490 113.637 1.00 119.11 366 ALA D O 1
ATOM 8363 N N . ARG D 1 385 ? 90.243 92.412 115.286 1.00 115.31 367 ARG D N 1
ATOM 8364 C CA . ARG D 1 385 ? 91.289 91.414 115.418 1.00 115.31 367 ARG D CA 1
ATOM 8365 C C . ARG D 1 385 ? 90.964 90.135 114.670 1.00 115.31 367 ARG D C 1
ATOM 8366 O O . ARG D 1 385 ? 91.885 89.405 114.289 1.00 115.31 367 ARG D O 1
ATOM 8374 N N . LYS D 1 386 ? 89.681 89.858 114.446 1.00 107.86 368 LYS D N 1
ATOM 8375 C CA . LYS D 1 386 ? 89.300 88.710 113.637 1.00 107.86 368 LYS D CA 1
ATOM 8376 C C . LYS D 1 386 ? 89.744 88.889 112.195 1.00 107.86 368 LYS D C 1
ATOM 8377 O O . LYS D 1 386 ? 90.288 87.959 111.589 1.00 107.86 368 LYS D O 1
ATOM 8383 N N . LYS D 1 387 ? 89.567 90.094 111.645 1.00 110.29 369 LYS D N 1
ATOM 8384 C CA . LYS D 1 387 ? 90.013 90.364 110.283 1.00 110.29 369 LYS D CA 1
ATOM 8385 C C . LYS D 1 387 ? 91.529 90.365 110.180 1.00 110.29 369 LYS D C 1
ATOM 8386 O O . LYS D 1 387 ? 92.078 89.949 109.158 1.00 110.29 369 LYS D O 1
ATOM 8392 N N . LEU D 1 388 ? 92.220 90.767 111.244 1.00 98.91 370 LEU D N 1
ATOM 8393 C CA . LEU D 1 388 ? 93.677 90.781 111.222 1.00 98.91 370 LEU D CA 1
ATOM 8394 C C . LEU D 1 388 ? 94.245 89.369 111.279 1.00 98.91 370 LEU D C 1
ATOM 8395 O O . LEU D 1 388 ? 95.203 89.050 110.560 1.00 98.91 370 LEU D O 1
ATOM 8400 N N . ILE D 1 389 ? 93.660 88.511 112.117 1.00 127.04 371 ILE D N 1
ATOM 8401 C CA . ILE D 1 389 ? 94.090 87.119 112.187 1.00 127.04 371 ILE D CA 1
ATOM 8402 C C . ILE D 1 389 ? 93.762 86.394 110.887 1.00 127.04 371 ILE D C 1
ATOM 8403 O O . ILE D 1 389 ? 94.557 85.580 110.400 1.00 127.04 371 ILE D O 1
ATOM 8408 N N . GLU D 1 390 ? 92.632 86.729 110.260 1.00 139.80 372 GLU D N 1
ATOM 8409 C CA . GLU D 1 390 ? 92.325 86.131 108.965 1.00 139.80 372 GLU D CA 1
ATOM 8410 C C . GLU D 1 390 ? 93.243 86.642 107.865 1.00 139.80 372 GLU D C 1
ATOM 8411 O O . GLU D 1 390 ? 93.543 85.902 106.924 1.00 139.80 372 GLU D O 1
ATOM 8417 N N . LYS D 1 391 ? 93.705 87.887 107.962 1.00 129.39 373 LYS D N 1
ATOM 8418 C CA . LYS D 1 391 ? 94.553 88.429 106.910 1.00 129.39 373 LYS D CA 1
ATOM 8419 C C . LYS D 1 391 ? 95.975 87.895 106.989 1.00 129.39 373 LYS D C 1
ATOM 8420 O O . LYS D 1 391 ? 96.578 87.597 105.955 1.00 129.39 373 LYS D O 1
ATOM 8426 N N . SER D 1 392 ? 96.536 87.770 108.193 1.00 127.01 374 SER D N 1
ATOM 8427 C CA . SER D 1 392 ? 97.934 87.362 108.272 1.00 127.01 374 SER D CA 1
ATOM 8428 C C . SER D 1 392 ? 98.144 85.871 108.052 1.00 127.01 374 SER D C 1
ATOM 8429 O O . SER D 1 392 ? 99.293 85.449 107.913 1.00 127.01 374 SER D O 1
ATOM 8432 N N . MET D 1 393 ? 97.083 85.066 108.023 1.00 130.14 375 MET D N 1
ATOM 8433 C CA . MET D 1 393 ? 97.200 83.623 107.851 1.00 130.14 375 MET D CA 1
ATOM 8434 C C . MET D 1 393 ? 96.728 83.159 106.478 1.00 130.14 375 MET D C 1
ATOM 8435 O O . MET D 1 393 ? 96.120 82.095 106.355 1.00 130.14 375 MET D O 1
ATOM 8440 N N . GLU D 1 394 ? 96.979 83.949 105.443 1.00 93.04 376 GLU D N 1
ATOM 8441 C CA . GLU D 1 394 ? 96.749 83.529 104.066 1.00 96.30 376 GLU D CA 1
ATOM 8442 C C . GLU D 1 394 ? 98.091 83.154 103.456 1.00 92.96 376 GLU D C 1
ATOM 8443 O O . GLU D 1 394 ? 98.944 84.018 103.237 1.00 99.39 376 GLU D O 1
ATOM 8449 N N . GLY D 1 395 ? 98.273 81.871 103.183 1.00 78.43 377 GLY D N 1
ATOM 8450 C CA . GLY D 1 395 ? 99.515 81.401 102.614 1.00 79.07 377 GLY D CA 1
ATOM 8451 C C . GLY D 1 395 ? 100.029 80.167 103.316 1.00 84.53 377 GLY D C 1
ATOM 8452 O O . GLY D 1 395 ? 100.639 79.301 102.685 1.00 93.14 377 GLY D O 1
ATOM 8453 N N . THR D 1 396 ? 99.783 80.065 104.613 1.00 90.69 378 THR D N 1
ATOM 8454 C CA . THR D 1 396 ? 100.253 78.890 105.330 1.00 91.08 378 THR D CA 1
ATOM 8455 C C . THR D 1 396 ? 99.111 77.909 105.499 1.00 86.40 378 THR D C 1
ATOM 8456 O O . THR D 1 396 ? 98.004 78.323 105.866 1.00 84.77 378 THR D O 1
ATOM 8460 N N . PRO D 1 397 ? 99.323 76.621 105.234 1.00 72.31 379 PRO D N 1
ATOM 8461 C CA . PRO D 1 397 ? 98.216 75.656 105.286 1.00 73.04 379 PRO D CA 1
ATOM 8462 C C . PRO D 1 397 ? 97.798 75.378 106.721 1.00 74.61 379 PRO D C 1
ATOM 8463 O O . PRO D 1 397 ? 98.576 74.861 107.521 1.00 88.39 379 PRO D O 1
ATOM 8467 N N . LYS D 1 398 ? 96.558 75.717 107.034 1.00 77.56 380 LYS D N 1
ATOM 8468 C CA . LYS D 1 398 ? 95.989 75.565 108.360 1.00 84.90 380 LYS D CA 1
ATOM 8469 C C . LYS D 1 398 ? 94.912 74.493 108.321 1.00 89.01 380 LYS D C 1
ATOM 8470 O O . LYS D 1 398 ? 94.495 74.040 107.255 1.00 88.30 380 LYS D O 1
ATOM 8476 N N . SER D 1 399 ? 94.451 74.088 109.495 1.00 85.09 381 SER D N 1
ATOM 8477 C CA . SER D 1 399 ? 93.398 73.091 109.579 1.00 95.41 381 SER D CA 1
ATOM 8478 C C . SER D 1 399 ? 92.040 73.783 109.521 1.00 91.59 381 SER D C 1
ATOM 8479 O O . SER D 1 399 ? 91.939 74.980 109.248 1.00 92.30 381 SER D O 1
ATOM 8482 N N . ASP D 1 400 ? 90.973 73.029 109.774 1.00 96.91 382 ASP D N 1
ATOM 8483 C CA . ASP D 1 400 ? 89.631 73.585 109.873 1.00 103.01 382 ASP D CA 1
ATOM 8484 C C . ASP D 1 400 ? 89.088 73.508 111.293 1.00 104.40 382 ASP D C 1
ATOM 8485 O O . ASP D 1 400 ? 87.880 73.645 111.504 1.00 110.22 382 ASP D O 1
ATOM 8490 N N . GLU D 1 401 ? 89.960 73.281 112.269 1.00 101.60 383 GLU D N 1
ATOM 8491 C CA . GLU D 1 401 ? 89.540 73.112 113.650 1.00 97.30 383 GLU D CA 1
ATOM 8492 C C . GLU D 1 401 ? 89.566 74.419 114.426 1.00 86.99 383 GLU D C 1
ATOM 8493 O O . GLU D 1 401 ? 88.756 74.600 115.343 1.00 88.82 383 GLU D O 1
ATOM 8499 N N . ILE D 1 402 ? 90.459 75.342 114.065 1.00 134.23 384 ILE D N 1
ATOM 8500 C CA . ILE D 1 402 ? 90.622 76.570 114.833 1.00 134.23 384 ILE D CA 1
ATOM 8501 C C . ILE D 1 402 ? 89.423 77.479 114.616 1.00 134.23 384 ILE D C 1
ATOM 8502 O O . ILE D 1 402 ? 88.913 77.617 113.496 1.00 134.23 384 ILE D O 1
ATOM 8507 N N . ASN D 1 403 ? 88.933 78.063 115.701 1.00 129.10 385 ASN D N 1
ATOM 8508 C CA . ASN D 1 403 ? 87.788 78.958 115.672 1.00 129.10 385 ASN D CA 1
ATOM 8509 C C . ASN D 1 403 ? 88.269 80.350 116.041 1.00 129.10 385 ASN D C 1
ATOM 8510 O O . ASN D 1 403 ? 88.789 80.553 117.141 1.00 129.10 385 ASN D O 1
ATOM 8515 N N . TYR D 1 404 ? 88.087 81.303 115.130 1.00 114.99 386 TYR D N 1
ATOM 8516 C CA . TYR D 1 404 ? 88.670 82.623 115.316 1.00 114.99 386 TYR D CA 1
ATOM 8517 C C . TYR D 1 404 ? 87.947 83.462 116.356 1.00 114.99 386 TYR D C 1
ATOM 8518 O O . TYR D 1 404 ? 88.510 84.464 116.801 1.00 114.99 386 TYR D O 1
ATOM 8527 N N . ASP D 1 405 ? 86.735 83.088 116.760 1.00 116.22 387 ASP D N 1
ATOM 8528 C CA . ASP D 1 405 ? 86.033 83.877 117.766 1.00 116.22 387 ASP D CA 1
ATOM 8529 C C . ASP D 1 405 ? 86.671 83.726 119.141 1.00 116.22 387 ASP D C 1
ATOM 8530 O O . ASP D 1 405 ? 86.806 84.712 119.876 1.00 116.22 387 ASP D O 1
ATOM 8535 N N . ASP D 1 406 ? 87.080 82.507 119.501 1.00 113.62 388 ASP D N 1
ATOM 8536 C CA . ASP D 1 406 ? 87.740 82.309 120.787 1.00 113.62 388 ASP D CA 1
ATOM 8537 C C . ASP D 1 406 ? 89.107 82.980 120.809 1.00 113.62 388 ASP D C 1
ATOM 8538 O O . ASP D 1 406 ? 89.518 83.533 121.835 1.00 113.62 388 ASP D O 1
ATOM 8543 N N . LEU D 1 407 ? 89.805 82.977 119.675 1.00 114.40 389 LEU D N 1
ATOM 8544 C CA . LEU D 1 407 ? 91.086 83.660 119.595 1.00 114.40 389 LEU D CA 1
ATOM 8545 C C . LEU D 1 407 ? 90.924 85.170 119.539 1.00 114.40 389 LEU D C 1
ATOM 8546 O O . LEU D 1 407 ? 91.857 85.896 119.892 1.00 114.40 389 LEU D O 1
ATOM 8551 N N . ALA D 1 408 ? 89.767 85.660 119.104 1.00 111.36 390 ALA D N 1
ATOM 8552 C CA . ALA D 1 408 ? 89.510 87.087 119.176 1.00 111.36 390 ALA D CA 1
ATOM 8553 C C . ALA D 1 408 ? 89.081 87.505 120.570 1.00 111.36 390 ALA D C 1
ATOM 8554 O O . ALA D 1 408 ? 89.285 88.660 120.954 1.00 111.36 390 ALA D O 1
ATOM 8556 N N . ALA D 1 409 ? 88.488 86.590 121.335 1.00 113.61 391 ALA D N 1
ATOM 8557 C CA . ALA D 1 409 ? 88.013 86.920 122.671 1.00 113.61 391 ALA D CA 1
ATOM 8558 C C . ALA D 1 409 ? 89.043 86.682 123.764 1.00 113.61 391 ALA D C 1
ATOM 8559 O O . ALA D 1 409 ? 88.896 87.241 124.854 1.00 113.61 391 ALA D O 1
ATOM 8561 N N . ARG D 1 410 ? 90.074 85.876 123.519 1.00 122.95 392 ARG D N 1
ATOM 8562 C CA . ARG D 1 410 ? 91.105 85.706 124.535 1.00 122.95 392 ARG D CA 1
ATOM 8563 C C . ARG D 1 410 ? 92.232 86.716 124.426 1.00 122.95 392 ARG D C 1
ATOM 8564 O O . ARG D 1 410 ? 93.108 86.732 125.294 1.00 122.95 392 ARG D O 1
ATOM 8572 N N . THR D 1 411 ? 92.247 87.543 123.393 1.00 114.51 393 THR D N 1
ATOM 8573 C CA . THR D 1 411 ? 93.221 88.615 123.275 1.00 114.51 393 THR D CA 1
ATOM 8574 C C . THR D 1 411 ? 92.531 89.932 123.592 1.00 114.51 393 THR D C 1
ATOM 8575 O O . THR D 1 411 ? 91.625 90.349 122.867 1.00 114.51 393 THR D O 1
ATOM 8579 N N . GLU D 1 412 ? 92.943 90.574 124.679 1.00 117.40 394 GLU D N 1
ATOM 8580 C CA . GLU D 1 412 ? 92.432 91.883 125.055 1.00 117.40 394 GLU D CA 1
ATOM 8581 C C . GLU D 1 412 ? 93.611 92.782 125.373 1.00 117.40 394 GLU D C 1
ATOM 8582 O O . GLU D 1 412 ? 94.478 92.410 126.167 1.00 117.40 394 GLU D O 1
ATOM 8588 N N . GLY D 1 413 ? 93.642 93.958 124.763 1.00 113.69 395 GLY D N 1
ATOM 8589 C CA . GLY D 1 413 ? 94.774 94.840 124.911 1.00 113.69 395 GLY D CA 1
ATOM 8590 C C . GLY D 1 413 ? 95.924 94.549 123.979 1.00 113.69 395 GLY D C 1
ATOM 8591 O O . GLY D 1 413 ? 96.960 95.214 124.077 1.00 113.69 395 GLY D O 1
ATOM 8592 N N . PHE D 1 414 ? 95.785 93.570 123.095 1.00 113.60 396 PHE D N 1
ATOM 8593 C CA . PHE D 1 414 ? 96.800 93.319 122.089 1.00 113.60 396 PHE D CA 1
ATOM 8594 C C . PHE D 1 414 ? 96.773 94.423 121.044 1.00 113.60 396 PHE D C 1
ATOM 8595 O O . PHE D 1 414 ? 95.713 94.912 120.656 1.00 113.60 396 PHE D O 1
ATOM 8603 N N . SER D 1 415 ? 97.953 94.803 120.572 1.00 106.59 397 SER D N 1
ATOM 8604 C CA . SER D 1 415 ? 98.061 95.771 119.489 1.00 106.59 397 SER D CA 1
ATOM 8605 C C . SER D 1 415 ? 97.935 95.062 118.150 1.00 106.59 397 SER D C 1
ATOM 8606 O O . SER D 1 415 ? 97.519 93.904 118.096 1.00 106.59 397 SER D O 1
ATOM 8609 N N . GLY D 1 416 ? 98.271 95.734 117.060 1.00 109.86 398 GLY D N 1
ATOM 8610 C CA . GLY D 1 416 ? 98.321 95.040 115.790 1.00 109.86 398 GLY D CA 1
ATOM 8611 C C . GLY D 1 416 ? 99.573 94.194 115.685 1.00 109.86 398 GLY D C 1
ATOM 8612 O O . GLY D 1 416 ? 99.536 93.044 115.220 1.00 109.86 398 GLY D O 1
ATOM 8613 N N . ALA D 1 417 ? 100.690 94.767 116.142 1.00 105.73 399 ALA D N 1
ATOM 8614 C CA . ALA D 1 417 ? 101.979 94.094 116.055 1.00 105.73 399 ALA D CA 1
ATOM 8615 C C . ALA D 1 417 ? 102.028 92.842 116.911 1.00 105.73 399 ALA D C 1
ATOM 8616 O O . ALA D 1 417 ? 102.648 91.852 116.515 1.00 105.73 399 ALA D O 1
ATOM 8618 N N . ASP D 1 418 ? 101.354 92.847 118.061 1.00 113.13 400 ASP D N 1
ATOM 8619 C CA . ASP D 1 418 ? 101.329 91.656 118.900 1.00 113.13 400 ASP D CA 1
ATOM 8620 C C . ASP D 1 418 ? 100.501 90.545 118.277 1.00 113.13 400 ASP D C 1
ATOM 8621 O O . ASP D 1 418 ? 100.844 89.369 118.421 1.00 113.13 400 ASP D O 1
ATOM 8626 N N . VAL D 1 419 ? 99.434 90.895 117.561 1.00 97.70 401 VAL D N 1
ATOM 8627 C CA . VAL D 1 419 ? 98.621 89.885 116.896 1.00 97.70 401 VAL D CA 1
ATOM 8628 C C . VAL D 1 419 ? 99.387 89.266 115.733 1.00 97.70 401 VAL D C 1
ATOM 8629 O O . VAL D 1 419 ? 99.352 88.042 115.526 1.00 97.70 401 VAL D O 1
ATOM 8633 N N . VAL D 1 420 ? 100.143 90.084 114.998 1.00 93.30 402 VAL D N 1
ATOM 8634 C CA . VAL D 1 420 ? 101.004 89.543 113.947 1.00 93.30 402 VAL D CA 1
ATOM 8635 C C . VAL D 1 420 ? 102.109 88.667 114.543 1.00 93.30 402 VAL D C 1
ATOM 8636 O O . VAL D 1 420 ? 102.442 87.604 113.997 1.00 93.30 402 VAL D O 1
ATOM 8640 N N . SER D 1 421 ? 102.634 89.052 115.709 1.00 97.94 403 SER D N 1
ATOM 8641 C CA . SER D 1 421 ? 103.682 88.259 116.345 1.00 97.94 403 SER D CA 1
ATOM 8642 C C . SER D 1 421 ? 103.148 86.923 116.849 1.00 97.94 403 SER D C 1
ATOM 8643 O O . SER D 1 421 ? 103.847 85.905 116.787 1.00 97.94 403 SER D O 1
ATOM 8646 N N . LEU D 1 422 ? 101.903 86.905 117.325 1.00 98.87 404 LEU D N 1
ATOM 8647 C CA . LEU D 1 422 ? 101.264 85.653 117.719 1.00 98.87 404 LEU D CA 1
ATOM 8648 C C . LEU D 1 422 ? 101.043 84.739 116.519 1.00 98.87 404 LEU D C 1
ATOM 8649 O O . LEU D 1 422 ? 101.318 83.528 116.586 1.00 98.87 404 LEU D O 1
ATOM 8654 N N . CYS D 1 423 ? 100.581 85.306 115.400 1.00 92.56 405 CYS D N 1
ATOM 8655 C CA . CYS D 1 423 ? 100.398 84.514 114.188 1.00 92.56 405 CYS D CA 1
ATOM 8656 C C . CYS D 1 423 ? 101.715 84.029 113.592 1.00 92.56 405 CYS D C 1
ATOM 8657 O O . CYS D 1 423 ? 101.708 83.087 112.796 1.00 92.56 405 CYS D O 1
ATOM 8660 N N . ARG D 1 424 ? 102.838 84.654 113.943 1.00 99.15 406 ARG D N 1
ATOM 8661 C CA . ARG D 1 424 ? 104.133 84.125 113.522 1.00 99.15 406 ARG D CA 1
ATOM 8662 C C . ARG D 1 424 ? 104.619 83.014 114.451 1.00 99.15 406 ARG D C 1
ATOM 8663 O O . ARG D 1 424 ? 105.131 81.974 113.991 1.00 99.15 406 ARG D O 1
ATOM 8671 N N . THR D 1 425 ? 104.445 83.212 115.759 1.00 96.17 407 THR D N 1
ATOM 8672 C CA . THR D 1 425 ? 104.896 82.231 116.737 1.00 96.17 407 THR D CA 1
ATOM 8673 C C . THR D 1 425 ? 104.107 80.930 116.653 1.00 96.17 407 THR D C 1
ATOM 8674 O O . THR D 1 425 ? 104.635 79.883 117.032 1.00 96.17 407 THR D O 1
ATOM 8678 N N . ALA D 1 426 ? 102.892 80.952 116.095 1.00 99.42 408 ALA D N 1
ATOM 8679 C CA . ALA D 1 426 ? 102.184 79.691 115.859 1.00 99.42 408 ALA D CA 1
ATOM 8680 C C . ALA D 1 426 ? 102.899 78.802 114.834 1.00 99.42 408 ALA D C 1
ATOM 8681 O O . ALA D 1 426 ? 103.063 77.596 115.061 1.00 99.42 408 ALA D O 1
ATOM 8683 N N . ALA D 1 427 ? 103.359 79.372 113.717 1.00 95.70 409 ALA D N 1
ATOM 8684 C CA . ALA D 1 427 ? 104.047 78.559 112.713 1.00 95.70 409 ALA D CA 1
ATOM 8685 C C . ALA D 1 427 ? 105.434 78.133 113.186 1.00 95.70 409 ALA D C 1
ATOM 8686 O O . ALA D 1 427 ? 105.894 77.012 112.897 1.00 95.70 409 ALA D O 1
ATOM 8688 N N . ILE D 1 428 ? 106.112 78.997 113.941 1.00 100.88 410 ILE D N 1
ATOM 8689 C CA . ILE D 1 428 ? 107.383 78.535 114.491 1.00 100.88 410 ILE D CA 1
ATOM 8690 C C . ILE D 1 428 ? 107.156 77.458 115.554 1.00 100.88 410 ILE D C 1
ATOM 8691 O O . ILE D 1 428 ? 107.968 76.538 115.696 1.00 100.88 410 ILE D O 1
ATOM 8696 N N . ASN D 1 429 ? 106.019 77.489 116.252 1.00 115.06 411 ASN D N 1
ATOM 8697 C CA . ASN D 1 429 ? 105.680 76.392 117.148 1.00 115.06 411 ASN D CA 1
ATOM 8698 C C . ASN D 1 429 ? 105.357 75.110 116.397 1.00 115.06 411 ASN D C 1
ATOM 8699 O O . ASN D 1 429 ? 105.493 74.027 116.970 1.00 115.06 411 ASN D O 1
ATOM 8704 N N . VAL D 1 430 ? 104.899 75.209 115.146 1.00 117.11 412 VAL D N 1
ATOM 8705 C CA . VAL D 1 430 ? 104.819 74.013 114.302 1.00 117.11 412 VAL D CA 1
ATOM 8706 C C . VAL D 1 430 ? 106.215 73.451 114.061 1.00 117.11 412 VAL D C 1
ATOM 8707 O O . VAL D 1 430 ? 106.419 72.229 114.071 1.00 117.11 412 VAL D O 1
ATOM 8711 N N . LEU D 1 431 ? 107.207 74.331 113.903 1.00 119.10 413 LEU D N 1
ATOM 8712 C CA . LEU D 1 431 ? 108.584 73.825 113.799 1.00 119.10 413 LEU D CA 1
ATOM 8713 C C . LEU D 1 431 ? 109.081 73.219 115.113 1.00 119.10 413 LEU D C 1
ATOM 8714 O O . LEU D 1 431 ? 109.832 72.239 115.097 1.00 119.10 413 LEU D O 1
ATOM 8719 N N . ARG D 1 432 ? 108.692 73.782 116.255 1.00 116.52 414 ARG D N 1
ATOM 8720 C CA . ARG D 1 432 ? 109.340 73.441 117.521 1.00 116.52 414 ARG D CA 1
ATOM 8721 C C . ARG D 1 432 ? 108.923 72.097 118.102 1.00 116.52 414 ARG D C 1
ATOM 8722 O O . ARG D 1 432 ? 109.384 71.759 119.193 1.00 116.52 414 ARG D O 1
ATOM 8730 N N . ARG D 1 433 ? 108.062 71.330 117.439 1.00 124.26 415 ARG D N 1
ATOM 8731 C CA . ARG D 1 433 ? 107.706 70.030 117.991 1.00 124.26 415 ARG D CA 1
ATOM 8732 C C . ARG D 1 433 ? 108.697 68.946 117.600 1.00 124.26 415 ARG D C 1
ATOM 8733 O O . ARG D 1 433 ? 108.865 67.974 118.341 1.00 124.26 415 ARG D O 1
ATOM 8741 N N . TYR D 1 434 ? 109.358 69.086 116.458 1.00 143.48 416 TYR D N 1
ATOM 8742 C CA . TYR D 1 434 ? 110.368 68.127 116.039 1.00 143.48 416 TYR D CA 1
ATOM 8743 C C . TYR D 1 434 ? 111.716 68.522 116.624 1.00 143.48 416 TYR D C 1
ATOM 8744 O O . TYR D 1 434 ? 112.083 69.700 116.610 1.00 143.48 416 TYR D O 1
ATOM 8753 N N . ASP D 1 435 ? 112.449 67.541 117.139 1.00 162.14 417 ASP D N 1
ATOM 8754 C CA . ASP D 1 435 ? 113.776 67.819 117.667 1.00 162.14 417 ASP D CA 1
ATOM 8755 C C . ASP D 1 435 ? 114.759 68.004 116.522 1.00 162.14 417 ASP D C 1
ATOM 8756 O O . ASP D 1 435 ? 115.357 67.034 116.049 1.00 162.14 417 ASP D O 1
ATOM 8758 N N . THR D 1 436 ? 114.929 69.241 116.067 1.00 165.28 418 THR D N 1
ATOM 8759 C CA . THR D 1 436 ? 115.852 69.543 114.984 1.00 165.28 418 THR D CA 1
ATOM 8760 C C . THR D 1 436 ? 117.205 70.020 115.487 1.00 165.28 418 THR D C 1
ATOM 8761 O O . THR D 1 436 ? 118.015 70.504 114.692 1.00 165.28 418 THR D O 1
ATOM 8765 N N . LYS D 1 437 ? 117.463 69.908 116.788 1.00 30.00 419 LYS D N 1
ATOM 8766 C CA . LYS D 1 437 ? 118.803 70.125 117.310 1.00 30.00 419 LYS D CA 1
ATOM 8767 C C . LYS D 1 437 ? 119.667 68.877 117.214 1.00 30.00 419 LYS D C 1
ATOM 8768 O O . LYS D 1 437 ? 120.867 68.947 117.498 1.00 30.00 419 LYS D O 1
ATOM 8770 N N . SER D 1 438 ? 119.088 67.747 116.813 1.00 169.27 420 SER D N 1
ATOM 8771 C CA . SER D 1 438 ? 119.785 66.470 116.804 1.00 169.27 420 SER D CA 1
ATOM 8772 C C . SER D 1 438 ? 120.502 66.205 115.486 1.00 169.27 420 SER D C 1
ATOM 8773 O O . SER D 1 438 ? 121.673 65.815 115.487 1.00 169.27 420 SER D O 1
ATOM 8776 N N . LEU D 1 439 ? 119.816 66.393 114.362 1.00 170.43 421 LEU D N 1
ATOM 8777 C CA . LEU D 1 439 ? 120.409 66.073 113.071 1.00 170.43 421 LEU D CA 1
ATOM 8778 C C . LEU D 1 439 ? 121.469 67.102 112.712 1.00 170.43 421 LEU D C 1
ATOM 8779 O O . LEU D 1 439 ? 121.247 68.309 112.838 1.00 170.43 421 LEU D O 1
ATOM 8784 N N . ARG D 1 440 ? 122.624 66.619 112.267 1.00 163.73 422 ARG D N 1
ATOM 8785 C CA . ARG D 1 440 ? 123.779 67.466 111.989 1.00 163.73 422 ARG D CA 1
ATOM 8786 C C . ARG D 1 440 ? 124.200 67.236 110.542 1.00 163.73 422 ARG D C 1
ATOM 8787 O O . ARG D 1 440 ? 124.877 66.251 110.236 1.00 163.73 422 ARG D O 1
ATOM 8789 N N . GLY D 1 441 ? 123.788 68.130 109.656 1.00 170.35 423 GLY D N 1
ATOM 8790 C CA . GLY D 1 441 ? 124.244 68.095 108.266 1.00 170.35 423 GLY D CA 1
ATOM 8791 C C . GLY D 1 441 ? 123.659 67.053 107.340 1.00 170.35 423 GLY D C 1
ATOM 8792 O O . GLY D 1 441 ? 123.239 67.383 106.227 1.00 170.35 423 GLY D O 1
ATOM 8793 N N . GLY D 1 442 ? 123.625 65.794 107.768 1.00 167.20 424 GLY D N 1
ATOM 8794 C CA . GLY D 1 442 ? 123.215 64.712 106.895 1.00 167.20 424 GLY D CA 1
ATOM 8795 C C . GLY D 1 442 ? 121.729 64.651 106.616 1.00 167.20 424 GLY D C 1
ATOM 8796 O O . GLY D 1 442 ? 120.948 64.266 107.492 1.00 167.20 424 GLY D O 1
ATOM 8797 N N . GLU D 1 443 ? 121.351 65.023 105.384 1.00 30.00 425 GLU D N 1
ATOM 8798 C CA . GLU D 1 443 ? 119.972 64.979 104.880 1.00 30.00 425 GLU D CA 1
ATOM 8799 C C . GLU D 1 443 ? 119.015 65.797 105.747 1.00 30.00 425 GLU D C 1
ATOM 8800 O O . GLU D 1 443 ? 117.861 65.418 105.958 1.00 30.00 425 GLU D O 1
ATOM 8802 N N . LEU D 1 444 ? 119.505 66.925 106.266 1.00 159.73 426 LEU D N 1
ATOM 8803 C CA . LEU D 1 444 ? 118.652 67.799 107.062 1.00 159.73 426 LEU D CA 1
ATOM 8804 C C . LEU D 1 444 ? 117.636 68.509 106.185 1.00 159.73 426 LEU D C 1
ATOM 8805 O O . LEU D 1 444 ? 116.491 68.723 106.599 1.00 159.73 426 LEU D O 1
ATOM 8810 N N . THR D 1 445 ? 118.039 68.875 104.965 1.00 143.59 427 THR D N 1
ATOM 8811 C CA . THR D 1 445 ? 117.100 69.449 104.008 1.00 143.59 427 THR D CA 1
ATOM 8812 C C . THR D 1 445 ? 116.071 68.415 103.565 1.00 143.59 427 THR D C 1
ATOM 8813 O O . THR D 1 445 ? 114.898 68.750 103.361 1.00 143.59 427 THR D O 1
ATOM 8817 N N . ALA D 1 446 ? 116.481 67.150 103.457 1.00 153.30 428 ALA D N 1
ATOM 8818 C CA . ALA D 1 446 ? 115.518 66.082 103.227 1.00 153.30 428 ALA D CA 1
ATOM 8819 C C . ALA D 1 446 ? 114.645 65.855 104.450 1.00 153.30 428 ALA D C 1
ATOM 8820 O O . ALA D 1 446 ? 113.489 65.442 104.315 1.00 153.30 428 ALA D O 1
ATOM 8822 N N . ALA D 1 447 ? 115.173 66.122 105.644 1.00 164.22 429 ALA D N 1
ATOM 8823 C CA . ALA D 1 447 ? 114.344 66.053 106.839 1.00 164.22 429 ALA D CA 1
ATOM 8824 C C . ALA D 1 447 ? 113.402 67.245 106.929 1.00 164.22 429 ALA D C 1
ATOM 8825 O O . ALA D 1 447 ? 112.332 67.143 107.538 1.00 164.22 429 ALA D O 1
ATOM 8827 N N . MET D 1 448 ? 113.777 68.371 106.330 1.00 155.07 430 MET D N 1
ATOM 8828 C CA . MET D 1 448 ? 112.957 69.574 106.338 1.00 155.07 430 MET D CA 1
ATOM 8829 C C . MET D 1 448 ? 111.936 69.601 105.210 1.00 155.07 430 MET D C 1
ATOM 8830 O O . MET D 1 448 ? 111.279 70.627 105.015 1.00 155.07 430 MET D O 1
ATOM 8835 N N . GLU D 1 449 ? 111.797 68.516 104.454 1.00 145.73 431 GLU D N 1
ATOM 8836 C CA . GLU D 1 449 ? 110.757 68.450 103.437 1.00 145.73 431 GLU D CA 1
ATOM 8837 C C . GLU D 1 449 ? 109.462 67.875 103.987 1.00 145.73 431 GLU D C 1
ATOM 8838 O O . GLU D 1 449 ? 108.377 68.259 103.536 1.00 145.73 431 GLU D O 1
ATOM 8844 N N . SER D 1 450 ? 109.551 66.986 104.976 1.00 137.13 432 SER D N 1
ATOM 8845 C CA . SER D 1 450 ? 108.356 66.510 105.658 1.00 137.13 432 SER D CA 1
ATOM 8846 C C . SER D 1 450 ? 107.719 67.590 106.520 1.00 137.13 432 SER D C 1
ATOM 8847 O O . SER D 1 450 ? 106.524 67.505 106.820 1.00 137.13 432 SER D O 1
ATOM 8849 N N . LEU D 1 451 ? 108.486 68.604 106.913 1.00 136.17 433 LEU D N 1
ATOM 8850 C CA . LEU D 1 451 ? 108.000 69.656 107.790 1.00 136.17 433 LEU D CA 1
ATOM 8851 C C . LEU D 1 451 ? 107.335 70.790 107.031 1.00 136.17 433 LEU D C 1
ATOM 8852 O O . LEU D 1 451 ? 106.443 71.448 107.573 1.00 136.17 433 LEU D O 1
ATOM 8857 N N . LYS D 1 452 ? 107.714 71.016 105.779 1.00 132.68 434 LYS D N 1
ATOM 8858 C CA . LYS D 1 452 ? 107.171 72.122 105.002 1.00 132.68 434 LYS D CA 1
ATOM 8859 C C . LYS D 1 452 ? 105.797 71.829 104.411 1.00 132.68 434 LYS D C 1
ATOM 8860 O O . LYS D 1 452 ? 105.345 72.584 103.547 1.00 132.68 434 LYS D O 1
ATOM 8862 N N . ALA D 1 453 ? 105.131 70.758 104.835 1.00 85.50 435 ALA D N 1
ATOM 8863 C CA . ALA D 1 453 ? 103.769 70.479 104.417 1.00 89.87 435 ALA D CA 1
ATOM 8864 C C . ALA D 1 453 ? 102.814 70.278 105.584 1.00 86.86 435 ALA D C 1
ATOM 8865 O O . ALA D 1 453 ? 101.623 70.047 105.350 1.00 95.55 435 ALA D O 1
ATOM 8867 N N . GLU D 1 454 ? 103.291 70.357 106.823 1.00 75.51 436 GLU D N 1
ATOM 8868 C CA . GLU D 1 454 ? 102.446 70.107 107.981 1.00 80.83 436 GLU D CA 1
ATOM 8869 C C . GLU D 1 454 ? 101.511 71.280 108.231 1.00 88.76 436 GLU D C 1
ATOM 8870 O O . GLU D 1 454 ? 101.836 72.435 107.951 1.00 90.94 436 GLU D O 1
ATOM 8872 N N . LEU D 1 455 ? 100.339 70.966 108.765 1.00 126.60 437 LEU D N 1
ATOM 8873 C CA . LEU D 1 455 ? 99.293 71.947 108.996 1.00 126.60 437 LEU D CA 1
ATOM 8874 C C . LEU D 1 455 ? 99.434 72.556 110.383 1.00 126.60 437 LEU D C 1
ATOM 8875 O O . LEU D 1 455 ? 99.884 71.901 111.324 1.00 126.60 437 LEU D O 1
ATOM 8880 N N . VAL D 1 456 ? 99.033 73.815 110.508 1.00 115.16 438 VAL D N 1
ATOM 8881 C CA . VAL D 1 456 ? 99.114 74.530 111.776 1.00 115.16 438 VAL D CA 1
ATOM 8882 C C . VAL D 1 456 ? 97.874 74.180 112.590 1.00 115.16 438 VAL D C 1
ATOM 8883 O O . VAL D 1 456 ? 96.764 74.601 112.260 1.00 115.16 438 VAL D O 1
ATOM 8887 N N . ARG D 1 457 ? 98.059 73.414 113.659 1.00 113.73 439 ARG D N 1
ATOM 8888 C CA . ARG D 1 457 ? 96.944 72.885 114.425 1.00 113.73 439 ARG D CA 1
ATOM 8889 C C . ARG D 1 457 ? 96.554 73.829 115.558 1.00 113.73 439 ARG D C 1
ATOM 8890 O O . ARG D 1 457 ? 97.154 74.884 115.762 1.00 113.73 439 ARG D O 1
ATOM 8898 N N . ASN D 1 458 ? 95.533 73.426 116.317 1.00 117.55 440 ASN D N 1
ATOM 8899 C CA . ASN D 1 458 ? 95.021 74.250 117.407 1.00 117.55 440 ASN D CA 1
ATOM 8900 C C . ASN D 1 458 ? 95.960 74.251 118.606 1.00 117.55 440 ASN D C 1
ATOM 8901 O O . ASN D 1 458 ? 95.984 75.221 119.376 1.00 117.55 440 ASN D O 1
ATOM 8906 N N . ILE D 1 459 ? 96.744 73.180 118.766 1.00 114.80 441 ILE D N 1
ATOM 8907 C CA . ILE D 1 459 ? 97.706 73.066 119.859 1.00 114.80 441 ILE D CA 1
ATOM 8908 C C . ILE D 1 459 ? 98.771 74.142 119.750 1.00 114.80 441 ILE D C 1
ATOM 8909 O O . ILE D 1 459 ? 99.242 74.675 120.765 1.00 114.80 441 ILE D O 1
ATOM 8914 N N . ASP D 1 460 ? 99.129 74.515 118.523 1.00 118.63 442 ASP D N 1
ATOM 8915 C CA . ASP D 1 460 ? 100.113 75.566 118.325 1.00 118.63 442 ASP D CA 1
ATOM 8916 C C . ASP D 1 460 ? 99.573 76.920 118.759 1.00 118.63 442 ASP D C 1
ATOM 8917 O O . ASP D 1 460 ? 100.313 77.728 119.327 1.00 118.63 442 ASP D O 1
ATOM 8922 N N . PHE D 1 461 ? 98.283 77.177 118.544 1.00 112.32 443 PHE D N 1
ATOM 8923 C CA . PHE D 1 461 ? 97.740 78.432 119.042 1.00 112.32 443 PHE D CA 1
ATOM 8924 C C . PHE D 1 461 ? 97.571 78.409 120.549 1.00 112.32 443 PHE D C 1
ATOM 8925 O O . PHE D 1 461 ? 97.808 79.429 121.201 1.00 112.32 443 PHE D O 1
ATOM 8933 N N . GLU D 1 462 ? 97.216 77.258 121.125 1.00 121.28 444 GLU D N 1
ATOM 8934 C CA . GLU D 1 462 ? 97.108 77.170 122.578 1.00 121.28 444 GLU D CA 1
ATOM 8935 C C . GLU D 1 462 ? 98.460 77.282 123.269 1.00 121.28 444 GLU D C 1
ATOM 8936 O O . GLU D 1 462 ? 98.511 77.657 124.443 1.00 121.28 444 GLU D O 1
ATOM 8938 N N . ALA D 1 463 ? 99.550 76.973 122.570 1.00 120.20 445 ALA D N 1
ATOM 8939 C CA . ALA D 1 463 ? 100.880 77.203 123.120 1.00 120.20 445 ALA D CA 1
ATOM 8940 C C . ALA D 1 463 ? 101.376 78.624 122.878 1.00 120.20 445 ALA D C 1
ATOM 8941 O O . ALA D 1 463 ? 101.931 79.251 123.789 1.00 120.20 445 ALA D O 1
ATOM 8943 N N . ALA D 1 464 ? 101.187 79.154 121.667 1.00 118.20 446 ALA D N 1
ATOM 8944 C CA . ALA D 1 464 ? 101.672 80.489 121.351 1.00 118.20 446 ALA D CA 1
ATOM 8945 C C . ALA D 1 464 ? 100.885 81.575 122.057 1.00 118.20 446 ALA D C 1
ATOM 8946 O O . ALA D 1 464 ? 101.421 82.665 122.265 1.00 118.20 446 ALA D O 1
ATOM 8948 N N . LEU D 1 465 ? 99.639 81.307 122.443 1.00 126.89 447 LEU D N 1
ATOM 8949 C CA . LEU D 1 465 ? 98.853 82.304 123.149 1.00 126.89 447 LEU D CA 1
ATOM 8950 C C . LEU D 1 465 ? 99.243 82.393 124.614 1.00 126.89 447 LEU D C 1
ATOM 8951 O O . LEU D 1 465 ? 98.969 83.410 125.256 1.00 126.89 447 LEU D O 1
ATOM 8956 N N . GLN D 1 466 ? 99.886 81.360 125.148 1.00 136.33 448 GLN D N 1
ATOM 8957 C CA . GLN D 1 466 ? 100.539 81.442 126.444 1.00 136.33 448 GLN D CA 1
ATOM 8958 C C . GLN D 1 466 ? 101.985 81.902 126.330 1.00 136.33 448 GLN D C 1
ATOM 8959 O O . GLN D 1 466 ? 102.555 82.386 127.313 1.00 136.33 448 GLN D O 1
ATOM 8965 N N . ALA D 1 467 ? 102.584 81.798 125.151 1.00 140.49 449 ALA D N 1
ATOM 8966 C CA . ALA D 1 467 ? 103.960 82.238 124.988 1.00 140.49 449 ALA D CA 1
ATOM 8967 C C . ALA D 1 467 ? 104.097 83.727 124.711 1.00 140.49 449 ALA D C 1
ATOM 8968 O O . ALA D 1 467 ? 105.205 84.254 124.831 1.00 140.49 449 ALA D O 1
ATOM 8970 N N . VAL D 1 468 ? 103.022 84.418 124.336 1.00 131.29 450 VAL D N 1
ATOM 8971 C CA . VAL D 1 468 ? 103.089 85.815 123.917 1.00 131.29 450 VAL D CA 1
ATOM 8972 C C . VAL D 1 468 ? 102.171 86.648 124.802 1.00 131.29 450 VAL D C 1
ATOM 8973 O O . VAL D 1 468 ? 101.003 86.298 124.999 1.00 131.29 450 VAL D O 1
ATOM 8977 N N . SER D 1 469 ? 102.704 87.741 125.332 1.00 150.15 451 SER D N 1
ATOM 8978 C CA . SER D 1 469 ? 102.002 88.713 126.149 1.00 150.15 451 SER D CA 1
ATOM 8979 C C . SER D 1 469 ? 102.133 90.093 125.512 1.00 150.15 451 SER D C 1
ATOM 8980 O O . SER D 1 469 ? 103.005 90.302 124.663 1.00 150.15 451 SER D O 1
ATOM 8983 N N . PRO D 1 470 ? 101.263 91.047 125.860 1.00 141.70 452 PRO D N 1
ATOM 8984 C CA . PRO D 1 470 ? 101.388 92.399 125.306 1.00 141.70 452 PRO D CA 1
ATOM 8985 C C . PRO D 1 470 ? 102.647 93.102 125.783 1.00 141.70 452 PRO D C 1
ATOM 8986 O O . PRO D 1 470 ? 103.292 92.709 126.750 1.00 141.70 452 PRO D O 1
ATOM 8990 N N . SER D 1 471 ? 102.985 94.179 125.084 1.00 147.99 453 SER D N 1
ATOM 8991 C CA . SER D 1 471 ? 104.255 94.852 125.303 1.00 147.99 453 SER D CA 1
ATOM 8992 C C . SER D 1 471 ? 104.194 95.938 126.361 1.00 147.99 453 SER D C 1
ATOM 8993 O O . SER D 1 471 ? 105.230 96.262 126.948 1.00 147.99 453 SER D O 1
ATOM 8995 N N . ALA D 1 472 ? 103.023 96.516 126.614 1.00 171.10 454 ALA D N 1
ATOM 8996 C CA . ALA D 1 472 ? 102.917 97.596 127.582 1.00 171.10 454 ALA D CA 1
ATOM 8997 C C . ALA D 1 472 ? 101.500 97.655 128.122 1.00 171.10 454 ALA D C 1
ATOM 8998 O O . ALA D 1 472 ? 100.540 97.440 127.381 1.00 171.10 454 ALA D O 1
ATOM 9000 N N . GLY D 1 473 ? 101.380 97.956 129.410 1.00 207.30 455 GLY D N 1
ATOM 9001 C CA . GLY D 1 473 ? 100.090 98.127 130.030 1.00 207.30 455 GLY D CA 1
ATOM 9002 C C . GLY D 1 473 ? 99.480 99.448 129.624 1.00 207.30 455 GLY D C 1
ATOM 9003 O O . GLY D 1 473 ? 100.174 100.339 129.129 1.00 207.30 455 GLY D O 1
ATOM 9004 N N . PRO D 1 474 ? 98.176 99.610 129.816 1.00 218.28 456 PRO D N 1
ATOM 9005 C CA . PRO D 1 474 ? 97.531 100.827 129.326 1.00 218.28 456 PRO D CA 1
ATOM 9006 C C . PRO D 1 474 ? 97.767 102.006 130.246 1.00 218.28 456 PRO D C 1
ATOM 9007 O O . PRO D 1 474 ? 97.098 102.159 131.270 1.00 218.28 456 PRO D O 1
ATOM 9011 N N . ASP D 1 475 ? 98.719 102.853 129.879 1.00 226.76 457 ASP D N 1
ATOM 9012 C CA . ASP D 1 475 ? 98.876 104.156 130.508 1.00 226.76 457 ASP D CA 1
ATOM 9013 C C . ASP D 1 475 ? 99.169 105.263 129.519 1.00 226.76 457 ASP D C 1
ATOM 9014 O O . ASP D 1 475 ? 98.928 106.428 129.847 1.00 226.76 457 ASP D O 1
ATOM 9016 N N . THR D 1 476 ? 99.696 104.959 128.335 1.00 230.75 458 THR D N 1
ATOM 9017 C CA . THR D 1 476 ? 99.839 105.950 127.282 1.00 230.75 458 THR D CA 1
ATOM 9018 C C . THR D 1 476 ? 98.646 105.976 126.346 1.00 230.75 458 THR D C 1
ATOM 9019 O O . THR D 1 476 ? 98.399 107.006 125.710 1.00 230.75 458 THR D O 1
ATOM 9023 N N . MET D 1 477 ? 97.906 104.869 126.244 1.00 229.02 459 MET D N 1
ATOM 9024 C CA . MET D 1 477 ? 96.659 104.884 125.488 1.00 229.02 459 MET D CA 1
ATOM 9025 C C . MET D 1 477 ? 95.644 105.812 126.133 1.00 229.02 459 MET D C 1
ATOM 9026 O O . MET D 1 477 ? 94.997 106.604 125.443 1.00 229.02 459 MET D O 1
ATOM 9031 N N . LEU D 1 478 ? 95.520 105.758 127.459 1.00 226.78 460 LEU D N 1
ATOM 9032 C CA . LEU D 1 478 ? 94.558 106.613 128.142 1.00 226.78 460 LEU D CA 1
ATOM 9033 C C . LEU D 1 478 ? 94.973 108.076 128.106 1.00 226.78 460 LEU D C 1
ATOM 9034 O O . LEU D 1 478 ? 94.114 108.954 127.980 1.00 226.78 460 LEU D O 1
ATOM 9039 N N . LYS D 1 479 ? 96.274 108.359 128.150 1.00 211.67 461 LYS D N 1
ATOM 9040 C CA . LYS D 1 479 ? 96.719 109.744 128.062 1.00 211.67 461 LYS D CA 1
ATOM 9041 C C . LYS D 1 479 ? 96.555 110.294 126.649 1.00 211.67 461 LYS D C 1
ATOM 9042 O O . LYS D 1 479 ? 96.147 111.448 126.474 1.00 211.67 461 LYS D O 1
ATOM 9048 N N . CYS D 1 480 ? 96.835 109.478 125.627 1.00 224.44 462 CYS D N 1
ATOM 9049 C CA . CYS D 1 480 ? 96.616 109.925 124.254 1.00 224.44 462 CYS D CA 1
ATOM 9050 C C . CYS D 1 480 ? 95.137 110.087 123.942 1.00 224.44 462 CYS D C 1
ATOM 9051 O O . CYS D 1 480 ? 94.766 110.980 123.176 1.00 224.44 462 CYS D O 1
ATOM 9054 N N . LYS D 1 481 ? 94.278 109.255 124.529 1.00 233.22 463 LYS D N 1
ATOM 9055 C CA . LYS D 1 481 ? 92.849 109.421 124.311 1.00 233.22 463 LYS D CA 1
ATOM 9056 C C . LYS D 1 481 ? 92.311 110.631 125.052 1.00 233.22 463 LYS D C 1
ATOM 9057 O O . LYS D 1 481 ? 91.421 111.314 124.541 1.00 233.22 463 LYS D O 1
ATOM 9063 N N . GLU D 1 482 ? 92.836 110.926 126.242 1.00 226.31 464 GLU D N 1
ATOM 9064 C CA . GLU D 1 482 ? 92.425 112.140 126.931 1.00 226.31 464 GLU D CA 1
ATOM 9065 C C . GLU D 1 482 ? 92.962 113.388 126.254 1.00 226.31 464 GLU D C 1
ATOM 9066 O O . GLU D 1 482 ? 92.384 114.463 126.425 1.00 226.31 464 GLU D O 1
ATOM 9068 N N . TRP D 1 483 ? 94.049 113.277 125.493 1.00 200.99 465 TRP D N 1
ATOM 9069 C CA . TRP D 1 483 ? 94.522 114.439 124.752 1.00 200.99 465 TRP D CA 1
ATOM 9070 C C . TRP D 1 483 ? 93.732 114.644 123.469 1.00 200.99 465 TRP D C 1
ATOM 9071 O O . TRP D 1 483 ? 93.272 115.754 123.192 1.00 200.99 465 TRP D O 1
ATOM 9082 N N . CYS D 1 484 ? 93.550 113.591 122.676 1.00 220.40 466 CYS D N 1
ATOM 9083 C CA . CYS D 1 484 ? 92.889 113.736 121.385 1.00 220.40 466 CYS D CA 1
ATOM 9084 C C . CYS D 1 484 ? 91.378 113.893 121.480 1.00 220.40 466 CYS D C 1
ATOM 9085 O O . CYS D 1 484 ? 90.731 114.046 120.442 1.00 220.40 466 CYS D O 1
ATOM 9088 N N . ASP D 1 485 ? 90.793 113.838 122.671 1.00 231.98 467 ASP D N 1
ATOM 9089 C CA . ASP D 1 485 ? 89.374 114.110 122.840 1.00 231.98 467 ASP D CA 1
ATOM 9090 C C . ASP D 1 485 ? 89.112 115.518 123.344 1.00 231.98 467 ASP D C 1
ATOM 9091 O O . ASP D 1 485 ? 87.965 115.850 123.650 1.00 231.98 467 ASP D O 1
ATOM 9093 N N . SER D 1 486 ? 90.146 116.347 123.456 1.00 222.10 468 SER D N 1
ATOM 9094 C CA . SER D 1 486 ? 89.942 117.714 123.909 1.00 222.10 468 SER D CA 1
ATOM 9095 C C . SER D 1 486 ? 90.651 118.713 123.009 1.00 222.10 468 SER D C 1
ATOM 9096 O O . SER D 1 486 ? 90.207 119.856 122.888 1.00 222.10 468 SER D O 1
ATOM 9099 N N . PHE D 1 487 ? 91.749 118.304 122.374 1.00 199.23 469 PHE D N 1
ATOM 9100 C CA . PHE D 1 487 ? 92.521 119.190 121.510 1.00 199.23 469 PHE D CA 1
ATOM 9101 C C . PHE D 1 487 ? 92.601 118.698 120.073 1.00 199.23 469 PHE D C 1
ATOM 9102 O O . PHE D 1 487 ? 93.410 119.217 119.302 1.00 199.23 469 PHE D O 1
ATOM 9110 N N . GLY D 1 488 ? 91.800 117.713 119.688 1.00 192.30 470 GLY D N 1
ATOM 9111 C CA . GLY D 1 488 ? 91.941 117.055 118.404 1.00 192.30 470 GLY D CA 1
ATOM 9112 C C . GLY D 1 488 ? 90.828 117.423 117.445 1.00 192.30 470 GLY D C 1
ATOM 9113 O O . GLY D 1 488 ? 89.707 117.720 117.859 1.00 192.30 470 GLY D O 1
ATOM 9114 N N . ALA D 1 489 ? 91.141 117.387 116.149 1.00 30.00 471 ALA D N 1
ATOM 9115 C CA . ALA D 1 489 ? 90.209 117.776 115.092 1.00 30.00 471 ALA D CA 1
ATOM 9116 C C . ALA D 1 489 ? 90.091 116.627 114.104 1.00 30.00 471 ALA D C 1
ATOM 9117 O O . ALA D 1 489 ? 90.769 116.610 113.080 1.00 30.00 471 ALA D O 1
ATOM 9119 N N . MET D 1 490 ? 89.201 115.687 114.397 1.00 30.00 472 MET D N 1
ATOM 9120 C CA . MET D 1 490 ? 89.018 114.510 113.556 1.00 30.00 472 MET D CA 1
ATOM 9121 C C . MET D 1 490 ? 88.126 114.815 112.368 1.00 30.00 472 MET D C 1
ATOM 9122 O O . MET D 1 490 ? 88.500 115.582 111.489 1.00 30.00 472 MET D O 1
ATOM 9124 N N . LEU E 1 174 ? 138.322 100.262 105.721 1.00 60.98 156 LEU E N 1
ATOM 9125 C CA . LEU E 1 174 ? 137.288 99.234 105.696 1.00 60.98 156 LEU E CA 1
ATOM 9126 C C . LEU E 1 174 ? 137.620 98.146 104.689 1.00 60.98 156 LEU E C 1
ATOM 9127 O O . LEU E 1 174 ? 137.944 98.443 103.545 1.00 60.98 156 LEU E O 1
ATOM 9132 N N . PRO E 1 175 ? 137.538 96.888 105.105 1.00 63.67 157 PRO E N 1
ATOM 9133 C CA . PRO E 1 175 ? 137.756 95.788 104.165 1.00 63.67 157 PRO E CA 1
ATOM 9134 C C . PRO E 1 175 ? 136.563 95.620 103.242 1.00 63.67 157 PRO E C 1
ATOM 9135 O O . PRO E 1 175 ? 135.495 96.199 103.439 1.00 63.67 157 PRO E O 1
ATOM 9139 N N . GLN E 1 176 ? 136.760 94.803 102.213 1.00 58.72 158 GLN E N 1
ATOM 9140 C CA . GLN E 1 176 ? 135.655 94.394 101.365 1.00 58.72 158 GLN E CA 1
ATOM 9141 C C . GLN E 1 176 ? 134.861 93.294 102.057 1.00 58.72 158 GLN E C 1
ATOM 9142 O O . GLN E 1 176 ? 135.259 92.758 103.091 1.00 58.72 158 GLN E O 1
ATOM 9148 N N . ASN E 1 177 ? 133.737 92.932 101.471 1.00 69.35 159 ASN E N 1
ATOM 9149 C CA . ASN E 1 177 ? 132.945 91.828 101.970 1.00 69.35 159 ASN E CA 1
ATOM 9150 C C . ASN E 1 177 ? 133.257 90.592 101.145 1.00 69.35 159 ASN E C 1
ATOM 9151 O O . ASN E 1 177 ? 134.202 90.571 100.355 1.00 69.35 159 ASN E O 1
ATOM 9156 N N . SER E 1 178 ? 132.469 89.541 101.332 1.00 30.00 160 SER E N 1
ATOM 9157 C CA . SER E 1 178 ? 132.451 88.483 100.341 1.00 30.00 160 SER E CA 1
ATOM 9158 C C . SER E 1 178 ? 131.822 89.006 99.053 1.00 30.00 160 SER E C 1
ATOM 9159 O O . SER E 1 178 ? 131.113 90.018 99.047 1.00 30.00 160 SER E O 1
ATOM 9161 N N . ALA E 1 179 ? 132.111 88.301 97.954 1.00 30.00 161 ALA E N 1
ATOM 9162 C CA . ALA E 1 179 ? 131.716 88.672 96.586 1.00 30.00 161 ALA E CA 1
ATOM 9163 C C . ALA E 1 179 ? 132.233 90.053 96.182 1.00 30.00 161 ALA E C 1
ATOM 9164 O O . ALA E 1 179 ? 131.569 90.783 95.444 1.00 30.00 161 ALA E O 1
ATOM 9166 N N . GLY E 1 180 ? 133.407 90.421 96.692 1.00 67.68 162 GLY E N 1
ATOM 9167 C CA . GLY E 1 180 ? 134.275 91.423 96.100 1.00 67.68 162 GLY E CA 1
ATOM 9168 C C . GLY E 1 180 ? 133.794 92.842 95.867 1.00 67.68 162 GLY E C 1
ATOM 9169 O O . GLY E 1 180 ? 134.454 93.589 95.141 1.00 67.68 162 GLY E O 1
ATOM 9170 N N . ASP E 1 181 ? 132.682 93.251 96.467 1.00 30.00 163 ASP E N 1
ATOM 9171 C CA . ASP E 1 181 ? 132.203 94.617 96.294 1.00 30.00 163 ASP E CA 1
ATOM 9172 C C . ASP E 1 181 ? 132.983 95.556 97.217 1.00 30.00 163 ASP E C 1
ATOM 9173 O O . ASP E 1 181 ? 134.001 95.186 97.805 1.00 30.00 163 ASP E O 1
ATOM 9175 N N . SER E 1 182 ? 132.524 96.797 97.355 1.00 66.79 164 SER E N 1
ATOM 9176 C CA . SER E 1 182 ? 133.188 97.751 98.231 1.00 66.79 164 SER E CA 1
ATOM 9177 C C . SER E 1 182 ? 132.142 98.643 98.885 1.00 66.79 164 SER E C 1
ATOM 9178 O O . SER E 1 182 ? 130.938 98.481 98.674 1.00 66.79 164 SER E O 1
ATOM 9181 N N . PHE E 1 183 ? 132.611 99.591 99.695 1.00 67.07 165 PHE E N 1
ATOM 9182 C CA . PHE E 1 183 ? 131.741 100.513 100.412 1.00 67.07 165 PHE E CA 1
ATOM 9183 C C . PHE E 1 183 ? 132.211 101.939 100.175 1.00 67.07 165 PHE E C 1
ATOM 9184 O O . PHE E 1 183 ? 133.378 102.257 100.418 1.00 67.07 165 PHE E O 1
ATOM 9192 N N . ASP E 1 184 ? 131.299 102.798 99.716 1.00 61.07 166 ASP E N 1
ATOM 9193 C CA . ASP E 1 184 ? 131.631 104.179 99.360 1.00 61.07 166 ASP E CA 1
ATOM 9194 C C . ASP E 1 184 ? 131.295 105.090 100.536 1.00 61.07 166 ASP E C 1
ATOM 9195 O O . ASP E 1 184 ? 130.229 105.699 100.608 1.00 61.07 166 ASP E O 1
ATOM 9197 N N . ALA E 1 185 ? 132.241 105.191 101.465 1.00 60.27 167 ALA E N 1
ATOM 9198 C CA . ALA E 1 185 ? 132.063 106.006 102.663 1.00 60.27 167 ALA E CA 1
ATOM 9199 C C . ALA E 1 185 ? 132.693 107.380 102.452 1.00 60.27 167 ALA E C 1
ATOM 9200 O O . ALA E 1 185 ? 133.733 107.720 103.012 1.00 60.27 167 ALA E O 1
ATOM 9202 N N . SER E 1 186 ? 132.032 108.176 101.618 1.00 60.68 168 SER E N 1
ATOM 9203 C CA . SER E 1 186 ? 132.450 109.552 101.397 1.00 60.68 168 SER E CA 1
ATOM 9204 C C . SER E 1 186 ? 131.638 110.552 102.198 1.00 60.68 168 SER E C 1
ATOM 9205 O O . SER E 1 186 ? 132.156 111.615 102.545 1.00 60.68 168 SER E O 1
ATOM 9207 N N . ALA E 1 187 ? 130.385 110.231 102.512 1.00 55.89 169 ALA E N 1
ATOM 9208 C CA . ALA E 1 187 ? 129.511 111.186 103.176 1.00 55.89 169 ALA E CA 1
ATOM 9209 C C . ALA E 1 187 ? 129.815 111.345 104.658 1.00 55.89 169 ALA E C 1
ATOM 9210 O O . ALA E 1 187 ? 129.417 112.352 105.251 1.00 55.89 169 ALA E O 1
ATOM 9212 N N . TYR E 1 188 ? 130.505 110.390 105.268 1.00 46.92 170 TYR E N 1
ATOM 9213 C CA . TYR E 1 188 ? 130.838 110.448 106.681 1.00 46.92 170 TYR E CA 1
ATOM 9214 C C . TYR E 1 188 ? 132.299 110.831 106.843 1.00 46.92 170 TYR E C 1
ATOM 9215 O O . TYR E 1 188 ? 133.119 110.601 105.952 1.00 46.92 170 TYR E O 1
ATOM 9224 N N . ASP E 1 189 ? 132.627 111.410 107.993 1.00 55.12 171 ASP E N 1
ATOM 9225 C CA . ASP E 1 189 ? 133.972 111.910 108.219 1.00 55.12 171 ASP E CA 1
ATOM 9226 C C . ASP E 1 189 ? 134.926 110.756 108.517 1.00 55.12 171 ASP E C 1
ATOM 9227 O O . ASP E 1 189 ? 134.566 109.581 108.453 1.00 55.12 171 ASP E O 1
ATOM 9229 N N . ALA E 1 190 ? 136.170 111.089 108.852 1.00 58.22 172 ALA E N 1
ATOM 9230 C CA . ALA E 1 190 ? 137.170 110.048 109.054 1.00 58.22 172 ALA E CA 1
ATOM 9231 C C . ALA E 1 190 ? 136.998 109.357 110.399 1.00 58.22 172 ALA E C 1
ATOM 9232 O O . ALA E 1 190 ? 136.996 108.121 110.475 1.00 58.22 172 ALA E O 1
ATOM 9234 N N . TYR E 1 191 ? 136.842 110.138 111.469 1.00 56.52 173 TYR E N 1
ATOM 9235 C CA . TYR E 1 191 ? 136.823 109.559 112.805 1.00 56.52 173 TYR E CA 1
ATOM 9236 C C . TYR E 1 191 ? 135.563 108.755 113.078 1.00 56.52 173 TYR E C 1
ATOM 9237 O O . TYR E 1 191 ? 135.605 107.845 113.905 1.00 56.52 173 TYR E O 1
ATOM 9246 N N . ILE E 1 192 ? 134.463 109.033 112.379 1.00 55.52 174 ILE E N 1
ATOM 9247 C CA . ILE E 1 192 ? 133.266 108.216 112.543 1.00 55.52 174 ILE E CA 1
ATOM 9248 C C . ILE E 1 192 ? 133.471 106.839 111.922 1.00 55.52 174 ILE E C 1
ATOM 9249 O O . ILE E 1 192 ? 133.093 105.813 112.509 1.00 55.52 174 ILE E O 1
ATOM 9254 N N . VAL E 1 193 ? 134.122 106.790 110.758 1.00 46.11 175 VAL E N 1
ATOM 9255 C CA . VAL E 1 193 ? 134.450 105.513 110.136 1.00 46.11 175 VAL E CA 1
ATOM 9256 C C . VAL E 1 193 ? 135.439 104.740 110.997 1.00 46.11 175 VAL E C 1
ATOM 9257 O O . VAL E 1 193 ? 135.305 103.523 111.169 1.00 46.11 175 VAL E O 1
ATOM 9261 N N . GLN E 1 194 ? 136.392 105.440 111.621 1.00 57.04 176 GLN E N 1
ATOM 9262 C CA . GLN E 1 194 ? 137.323 104.761 112.521 1.00 57.04 176 GLN E CA 1
ATOM 9263 C C . GLN E 1 194 ? 136.622 104.249 113.776 1.00 57.04 176 GLN E C 1
ATOM 9264 O O . GLN E 1 194 ? 136.902 103.139 114.239 1.00 57.04 176 GLN E O 1
ATOM 9266 N N . ALA E 1 195 ? 135.678 105.016 114.314 1.00 54.34 177 ALA E N 1
ATOM 9267 C CA . ALA E 1 195 ? 134.992 104.625 115.536 1.00 54.34 177 ALA E CA 1
ATOM 9268 C C . ALA E 1 195 ? 133.920 103.574 115.314 1.00 54.34 177 ALA E C 1
ATOM 9269 O O . ALA E 1 195 ? 133.418 103.021 116.294 1.00 54.34 177 ALA E O 1
ATOM 9271 N N . VAL E 1 196 ? 133.531 103.301 114.073 1.00 51.21 178 VAL E N 1
ATOM 9272 C CA . VAL E 1 196 ? 132.646 102.164 113.836 1.00 51.21 178 VAL E CA 1
ATOM 9273 C C . VAL E 1 196 ? 133.485 100.955 113.438 1.00 51.21 178 VAL E C 1
ATOM 9274 O O . VAL E 1 196 ? 133.146 99.816 113.778 1.00 51.21 178 VAL E O 1
ATOM 9278 N N . ARG E 1 197 ? 134.624 101.193 112.776 1.00 50.72 179 ARG E N 1
ATOM 9279 C CA . ARG E 1 197 ? 135.523 100.095 112.435 1.00 50.72 179 ARG E CA 1
ATOM 9280 C C . ARG E 1 197 ? 136.154 99.485 113.677 1.00 50.72 179 ARG E C 1
ATOM 9281 O O . ARG E 1 197 ? 136.354 98.268 113.738 1.00 50.72 179 ARG E O 1
ATOM 9289 N N . GLY E 1 198 ? 136.398 100.292 114.704 1.00 79.94 180 GLY E N 1
ATOM 9290 C CA . GLY E 1 198 ? 136.992 99.783 115.925 1.00 79.94 180 GLY E CA 1
ATOM 9291 C C . GLY E 1 198 ? 136.108 98.900 116.780 1.00 79.94 180 GLY E C 1
ATOM 9292 O O . GLY E 1 198 ? 136.577 98.417 117.813 1.00 79.94 180 GLY E O 1
ATOM 9293 N N . THR E 1 199 ? 134.853 98.667 116.401 1.00 45.99 181 THR E N 1
ATOM 9294 C CA . THR E 1 199 ? 133.972 97.780 117.145 1.00 45.99 181 THR E CA 1
ATOM 9295 C C . THR E 1 199 ? 133.723 96.478 116.398 1.00 45.99 181 THR E C 1
ATOM 9296 O O . THR E 1 199 ? 132.724 95.802 116.640 1.00 45.99 181 THR E O 1
ATOM 9300 N N . MET E 1 200 ? 134.618 96.113 115.493 1.00 45.62 182 MET E N 1
ATOM 9301 C CA . MET E 1 200 ? 134.391 94.957 114.645 1.00 45.62 182 MET E CA 1
ATOM 9302 C C . MET E 1 200 ? 135.360 93.832 114.965 1.00 45.62 182 MET E C 1
ATOM 9303 O O . MET E 1 200 ? 135.000 92.659 114.903 1.00 45.62 182 MET E O 1
ATOM 9308 N N . ASN E 1 206 ? 138.992 82.125 119.646 1.00 168.90 188 ASN E N 1
ATOM 9309 C CA . ASN E 1 206 ? 137.819 81.279 119.475 1.00 168.90 188 ASN E CA 1
ATOM 9310 C C . ASN E 1 206 ? 137.689 80.297 120.637 1.00 168.90 188 ASN E C 1
ATOM 9311 O O . ASN E 1 206 ? 137.813 80.694 121.797 1.00 168.90 188 ASN E O 1
ATOM 9316 N N . THR E 1 207 ? 137.409 79.035 120.290 1.00 167.10 189 THR E N 1
ATOM 9317 C CA . THR E 1 207 ? 137.368 77.896 121.215 1.00 167.10 189 THR E CA 1
ATOM 9318 C C . THR E 1 207 ? 136.318 78.076 122.311 1.00 167.10 189 THR E C 1
ATOM 9319 O O . THR E 1 207 ? 136.587 77.887 123.497 1.00 167.10 189 THR E O 1
ATOM 9321 N N . MET E 1 208 ? 135.110 78.448 121.902 1.00 149.95 190 MET E N 1
ATOM 9322 C CA . MET E 1 208 ? 133.941 78.404 122.767 1.00 149.95 190 MET E CA 1
ATOM 9323 C C . MET E 1 208 ? 132.838 77.653 122.040 1.00 149.95 190 MET E C 1
ATOM 9324 O O . MET E 1 208 ? 132.869 77.502 120.819 1.00 149.95 190 MET E O 1
ATOM 9329 N N . SER E 1 209 ? 131.858 77.176 122.800 1.00 145.77 191 SER E N 1
ATOM 9330 C CA . SER E 1 209 ? 130.783 76.399 122.207 1.00 145.77 191 SER E CA 1
ATOM 9331 C C . SER E 1 209 ? 129.541 76.513 123.071 1.00 145.77 191 SER E C 1
ATOM 9332 O O . SER E 1 209 ? 129.617 76.781 124.270 1.00 145.77 191 SER E O 1
ATOM 9334 N N . LEU E 1 210 ? 128.391 76.268 122.451 1.00 148.95 192 LEU E N 1
ATOM 9335 C CA . LEU E 1 210 ? 127.104 76.394 123.119 1.00 148.95 192 LEU E CA 1
ATOM 9336 C C . LEU E 1 210 ? 126.748 75.200 123.990 1.00 148.95 192 LEU E C 1
ATOM 9337 O O . LEU E 1 210 ? 125.587 75.081 124.389 1.00 148.95 192 LEU E O 1
ATOM 9342 N N . ASP E 1 211 ? 127.687 74.305 124.277 1.00 164.97 193 ASP E N 1
ATOM 9343 C CA . ASP E 1 211 ? 127.526 73.348 125.358 1.00 164.97 193 ASP E CA 1
ATOM 9344 C C . ASP E 1 211 ? 128.340 73.739 126.576 1.00 164.97 193 ASP E C 1
ATOM 9345 O O . ASP E 1 211 ? 128.384 72.988 127.552 1.00 164.97 193 ASP E O 1
ATOM 9350 N N . ASP E 1 212 ? 128.986 74.900 126.536 1.00 153.86 194 ASP E N 1
ATOM 9351 C CA . ASP E 1 212 ? 129.664 75.461 127.689 1.00 153.86 194 ASP E CA 1
ATOM 9352 C C . ASP E 1 212 ? 128.789 76.458 128.431 1.00 153.86 194 ASP E C 1
ATOM 9353 O O . ASP E 1 212 ? 129.303 77.275 129.199 1.00 153.86 194 ASP E O 1
ATOM 9358 N N . ILE E 1 213 ? 127.482 76.417 128.199 1.00 132.83 195 ILE E N 1
ATOM 9359 C CA . ILE E 1 213 ? 126.516 77.276 128.870 1.00 132.83 195 ILE E CA 1
ATOM 9360 C C . ILE E 1 213 ? 125.523 76.361 129.567 1.00 132.83 195 ILE E C 1
ATOM 9361 O O . ILE E 1 213 ? 124.734 75.675 128.906 1.00 132.83 195 ILE E O 1
ATOM 9366 N N . ILE E 1 214 ? 125.553 76.352 130.894 1.00 110.79 196 ILE E N 1
ATOM 9367 C CA . ILE E 1 214 ? 124.733 75.433 131.672 1.00 110.79 196 ILE E CA 1
ATOM 9368 C C . ILE E 1 214 ? 123.339 76.020 131.832 1.00 110.79 196 ILE E C 1
ATOM 9369 O O . ILE E 1 214 ? 123.180 77.142 132.321 1.00 110.79 196 ILE E O 1
ATOM 9374 N N . GLY E 1 215 ? 122.326 75.258 131.428 1.00 118.29 197 GLY E N 1
ATOM 9375 C CA . GLY E 1 215 ? 120.968 75.758 131.462 1.00 118.29 197 GLY E CA 1
ATOM 9376 C C . GLY E 1 215 ? 120.674 76.589 130.225 1.00 118.29 197 GLY E C 1
ATOM 9377 O O . GLY E 1 215 ? 121.299 76.413 129.178 1.00 118.29 197 GLY E O 1
ATOM 9378 N N . MET E 1 216 ? 119.709 77.507 130.368 1.00 116.91 198 MET E N 1
ATOM 9379 C CA . MET E 1 216 ? 119.298 78.469 129.340 1.00 116.91 198 MET E CA 1
ATOM 9380 C C . MET E 1 216 ? 118.872 77.760 128.055 1.00 116.91 198 MET E C 1
ATOM 9381 O O . MET E 1 216 ? 119.509 77.878 127.012 1.00 116.91 198 MET E O 1
ATOM 9386 N N . HIS E 1 217 ? 117.793 76.990 128.156 1.00 127.90 199 HIS E N 1
ATOM 9387 C CA . HIS E 1 217 ? 117.389 76.170 127.022 1.00 127.90 199 HIS E CA 1
ATOM 9388 C C . HIS E 1 217 ? 116.709 76.992 125.937 1.00 127.90 199 HIS E C 1
ATOM 9389 O O . HIS E 1 217 ? 117.029 76.849 124.751 1.00 127.90 199 HIS E O 1
ATOM 9396 N N . ASP E 1 218 ? 115.773 77.860 126.320 1.00 127.04 200 ASP E N 1
ATOM 9397 C CA . ASP E 1 218 ? 114.966 78.551 125.322 1.00 127.04 200 ASP E CA 1
ATOM 9398 C C . ASP E 1 218 ? 115.755 79.625 124.586 1.00 127.04 200 ASP E C 1
ATOM 9399 O O . ASP E 1 218 ? 115.463 79.906 123.419 1.00 127.04 200 ASP E O 1
ATOM 9404 N N . VAL E 1 219 ? 116.773 80.203 125.224 1.00 119.94 201 VAL E N 1
ATOM 9405 C CA . VAL E 1 219 ? 117.636 81.148 124.525 1.00 119.94 201 VAL E CA 1
ATOM 9406 C C . VAL E 1 219 ? 118.466 80.434 123.467 1.00 119.94 201 VAL E C 1
ATOM 9407 O O . VAL E 1 219 ? 118.657 80.946 122.355 1.00 119.94 201 VAL E O 1
ATOM 9411 N N . LYS E 1 220 ? 118.942 79.229 123.784 1.00 117.15 202 LYS E N 1
ATOM 9412 C CA . LYS E 1 220 ? 119.627 78.414 122.790 1.00 117.15 202 LYS E CA 1
ATOM 9413 C C . LYS E 1 220 ? 118.690 77.999 121.670 1.00 117.15 202 LYS E C 1
ATOM 9414 O O . LYS E 1 220 ? 119.108 77.943 120.511 1.00 117.15 202 LYS E O 1
ATOM 9420 N N . GLN E 1 221 ? 117.416 77.761 121.988 1.00 124.12 203 GLN E N 1
ATOM 9421 C CA . GLN E 1 221 ? 116.442 77.404 120.961 1.00 124.12 203 GLN E CA 1
ATOM 9422 C C . GLN E 1 221 ? 116.177 78.563 120.005 1.00 124.12 203 GLN E C 1
ATOM 9423 O O . GLN E 1 221 ? 116.135 78.369 118.781 1.00 124.12 203 GLN E O 1
ATOM 9429 N N . VAL E 1 222 ? 116.020 79.775 120.543 1.00 114.17 204 VAL E N 1
ATOM 9430 C CA . VAL E 1 222 ? 115.761 80.942 119.702 1.00 114.17 204 VAL E CA 1
ATOM 9431 C C . VAL E 1 222 ? 116.974 81.269 118.837 1.00 114.17 204 VAL E C 1
ATOM 9432 O O . VAL E 1 222 ? 116.834 81.570 117.642 1.00 114.17 204 VAL E O 1
ATOM 9436 N N . LEU E 1 223 ? 118.182 81.175 119.404 1.00 111.70 205 LEU E N 1
ATOM 9437 C CA . LEU E 1 223 ? 119.381 81.409 118.603 1.00 111.70 205 LEU E CA 1
ATOM 9438 C C . LEU E 1 223 ? 119.555 80.341 117.533 1.00 111.70 205 LEU E C 1
ATOM 9439 O O . LEU E 1 223 ? 119.961 80.652 116.409 1.00 111.70 205 LEU E O 1
ATOM 9444 N N . HIS E 1 224 ? 119.189 79.096 117.842 1.00 121.96 206 HIS E N 1
ATOM 9445 C CA . HIS E 1 224 ? 119.313 78.015 116.873 1.00 121.96 206 HIS E CA 1
ATOM 9446 C C . HIS E 1 224 ? 118.339 78.178 115.717 1.00 121.96 206 HIS E C 1
ATOM 9447 O O . HIS E 1 224 ? 118.675 77.854 114.575 1.00 121.96 206 HIS E O 1
ATOM 9454 N N . GLU E 1 225 ? 117.135 78.679 115.978 1.00 117.00 207 GLU E N 1
ATOM 9455 C CA . GLU E 1 225 ? 116.172 78.840 114.896 1.00 117.00 207 GLU E CA 1
ATOM 9456 C C . GLU E 1 225 ? 116.127 80.254 114.332 1.00 117.00 207 GLU E C 1
ATOM 9457 O O . GLU E 1 225 ? 115.253 80.553 113.516 1.00 117.00 207 GLU E O 1
ATOM 9463 N N . ALA E 1 226 ? 117.046 81.129 114.728 1.00 105.97 208 ALA E N 1
ATOM 9464 C CA . ALA E 1 226 ? 117.147 82.415 114.060 1.00 105.97 208 ALA E CA 1
ATOM 9465 C C . ALA E 1 226 ? 118.533 82.772 113.538 1.00 105.97 208 ALA E C 1
ATOM 9466 O O . ALA E 1 226 ? 118.662 83.799 112.868 1.00 105.97 208 ALA E O 1
ATOM 9468 N N . VAL E 1 227 ? 119.571 81.979 113.815 1.00 96.02 209 VAL E N 1
ATOM 9469 C CA . VAL E 1 227 ? 120.911 82.232 113.297 1.00 96.02 209 VAL E CA 1
ATOM 9470 C C . VAL E 1 227 ? 121.438 81.042 112.503 1.00 96.02 209 VAL E C 1
ATOM 9471 O O . VAL E 1 227 ? 121.912 81.197 111.375 1.00 96.02 209 VAL E O 1
ATOM 9475 N N . THR E 1 228 ? 121.336 79.840 113.064 1.00 101.92 210 THR E N 1
ATOM 9476 C CA . THR E 1 228 ? 121.970 78.681 112.452 1.00 101.92 210 THR E CA 1
ATOM 9477 C C . THR E 1 228 ? 121.111 78.014 111.387 1.00 101.92 210 THR E C 1
ATOM 9478 O O . THR E 1 228 ? 121.647 77.544 110.381 1.00 101.92 210 THR E O 1
ATOM 9482 N N . LEU E 1 229 ? 119.805 77.966 111.561 1.00 107.77 211 LEU E N 1
ATOM 9483 C CA . LEU E 1 229 ? 118.969 77.350 110.535 1.00 107.77 211 LEU E CA 1
ATOM 9484 C C . LEU E 1 229 ? 118.761 78.142 109.240 1.00 107.77 211 LEU E C 1
ATOM 9485 O O . LEU E 1 229 ? 118.600 77.498 108.199 1.00 107.77 211 LEU E O 1
ATOM 9490 N N . PRO E 1 230 ? 118.708 79.483 109.208 1.00 102.26 212 PRO E N 1
ATOM 9491 C CA . PRO E 1 230 ? 118.669 80.148 107.896 1.00 102.26 212 PRO E CA 1
ATOM 9492 C C . PRO E 1 230 ? 119.939 80.014 107.081 1.00 102.26 212 PRO E C 1
ATOM 9493 O O . PRO E 1 230 ? 119.881 80.172 105.857 1.00 102.26 212 PRO E O 1
ATOM 9497 N N . LEU E 1 231 ? 121.077 79.731 107.700 1.00 102.31 213 LEU E N 1
ATOM 9498 C CA . LEU E 1 231 ? 122.288 79.505 106.930 1.00 102.31 213 LEU E CA 1
ATOM 9499 C C . LEU E 1 231 ? 122.292 78.154 106.241 1.00 102.31 213 LEU E C 1
ATOM 9500 O O . LEU E 1 231 ? 123.052 77.962 105.290 1.00 102.31 213 LEU E O 1
ATOM 9505 N N . LEU E 1 232 ? 121.466 77.217 106.701 1.00 113.34 214 LEU E N 1
ATOM 9506 C CA . LEU E 1 232 ? 121.416 75.873 106.142 1.00 113.34 214 LEU E CA 1
ATOM 9507 C C . LEU E 1 232 ? 120.253 75.711 105.173 1.00 113.34 214 LEU E C 1
ATOM 9508 O O . LEU E 1 232 ? 120.453 75.331 104.017 1.00 113.34 214 LEU E O 1
ATOM 9513 N N . VAL E 1 233 ? 119.036 75.983 105.630 1.00 113.90 215 VAL E N 1
ATOM 9514 C CA . VAL E 1 233 ? 117.840 75.839 104.806 1.00 113.90 215 VAL E CA 1
ATOM 9515 C C . VAL E 1 233 ? 117.202 77.213 104.641 1.00 113.90 215 VAL E C 1
ATOM 9516 O O . VAL E 1 233 ? 116.354 77.597 105.455 1.00 113.90 215 VAL E O 1
ATOM 9520 N N . PRO E 1 234 ? 117.582 77.995 103.627 1.00 118.29 216 PRO E N 1
ATOM 9521 C CA . PRO E 1 234 ? 116.981 79.323 103.456 1.00 118.29 216 PRO E CA 1
ATOM 9522 C C . PRO E 1 234 ? 115.642 79.303 102.746 1.00 118.29 216 PRO E C 1
ATOM 9523 O O . PRO E 1 234 ? 114.942 80.323 102.752 1.00 118.29 216 PRO E O 1
ATOM 9527 N N . GLU E 1 235 ? 115.267 78.186 102.134 1.00 124.62 217 GLU E N 1
ATOM 9528 C CA . GLU E 1 235 ? 114.021 78.085 101.388 1.00 124.62 217 GLU E CA 1
ATOM 9529 C C . GLU E 1 235 ? 112.804 77.903 102.279 1.00 124.62 217 GLU E C 1
ATOM 9530 O O . GLU E 1 235 ? 111.677 78.029 101.792 1.00 124.62 217 GLU E O 1
ATOM 9536 N N . PHE E 1 236 ? 112.999 77.604 103.559 1.00 116.84 218 PHE E N 1
ATOM 9537 C CA . PHE E 1 236 ? 111.880 77.380 104.465 1.00 116.84 218 PHE E CA 1
ATOM 9538 C C . PHE E 1 236 ? 111.355 78.693 105.026 1.00 116.84 218 PHE E C 1
ATOM 9539 O O . PHE E 1 236 ? 110.146 78.938 105.027 1.00 116.84 218 PHE E O 1
ATOM 9547 N N . PHE E 1 237 ? 112.256 79.554 105.498 1.00 114.59 219 PHE E N 1
ATOM 9548 C CA . PHE E 1 237 ? 111.881 80.802 106.158 1.00 114.59 219 PHE E CA 1
ATOM 9549 C C . PHE E 1 237 ? 111.598 81.865 105.103 1.00 114.59 219 PHE E C 1
ATOM 9550 O O . PHE E 1 237 ? 112.423 82.733 104.810 1.00 114.59 219 PHE E O 1
ATOM 9558 N N . GLN E 1 238 ? 110.400 81.797 104.528 1.00 103.32 220 GLN E N 1
ATOM 9559 C CA . GLN E 1 238 ? 109.940 82.800 103.576 1.00 103.32 220 GLN E CA 1
ATOM 9560 C C . GLN E 1 238 ? 108.469 83.081 103.818 1.00 103.32 220 GLN E C 1
ATOM 9561 O O . GLN E 1 238 ? 107.648 82.160 103.799 1.00 103.32 220 GLN E O 1
ATOM 9567 N N . GLY E 1 239 ? 108.140 84.350 104.029 1.00 100.43 221 GLY E N 1
ATOM 9568 C CA . GLY E 1 239 ? 106.764 84.743 104.249 1.00 100.43 221 GLY E CA 1
ATOM 9569 C C . GLY E 1 239 ? 106.437 84.967 105.708 1.00 100.43 221 GLY E C 1
ATOM 9570 O O . GLY E 1 239 ? 107.068 85.788 106.377 1.00 100.43 221 GLY E O 1
ATOM 9571 N N . LEU E 1 240 ? 105.440 84.235 106.206 1.00 88.38 222 LEU E N 1
ATOM 9572 C CA . LEU E 1 240 ? 105.040 84.354 107.603 1.00 88.38 222 LEU E CA 1
ATOM 9573 C C . LEU E 1 240 ? 106.102 83.804 108.540 1.00 88.38 222 LEU E C 1
ATOM 9574 O O . LEU E 1 240 ? 106.216 84.255 109.682 1.00 88.38 222 LEU E O 1
ATOM 9579 N N . ARG E 1 241 ? 106.921 82.876 108.069 1.00 99.08 223 ARG E N 1
ATOM 9580 C CA . ARG E 1 241 ? 107.941 82.268 108.911 1.00 99.08 223 ARG E CA 1
ATOM 9581 C C . ARG E 1 241 ? 109.267 82.982 108.785 1.00 99.08 223 ARG E C 1
ATOM 9582 O O . ARG E 1 241 ? 110.317 82.341 108.808 1.00 99.08 223 ARG E O 1
ATOM 9590 N N . SER E 1 242 ? 109.236 84.300 108.606 1.00 90.51 224 SER E N 1
ATOM 9591 C CA . SER E 1 242 ? 110.452 85.083 108.443 1.00 90.51 224 SER E CA 1
ATOM 9592 C C . SER E 1 242 ? 111.266 85.071 109.734 1.00 90.51 224 SER E C 1
ATOM 9593 O O . SER E 1 242 ? 110.688 85.065 110.823 1.00 90.51 224 SER E O 1
ATOM 9596 N N . PRO E 1 243 ? 112.596 85.032 109.647 1.00 94.37 225 PRO E N 1
ATOM 9597 C CA . PRO E 1 243 ? 113.411 84.918 110.857 1.00 94.37 225 PRO E CA 1
ATOM 9598 C C . PRO E 1 243 ? 113.374 86.188 111.683 1.00 94.37 225 PRO E C 1
ATOM 9599 O O . PRO E 1 243 ? 113.166 87.284 111.164 1.00 94.37 225 PRO E O 1
ATOM 9603 N N . TRP E 1 244 ? 113.576 86.022 112.987 1.00 94.85 226 TRP E N 1
ATOM 9604 C CA . TRP E 1 244 ? 113.444 87.119 113.928 1.00 94.85 226 TRP E CA 1
ATOM 9605 C C . TRP E 1 244 ? 114.593 88.106 113.774 1.00 94.85 226 TRP E C 1
ATOM 9606 O O . TRP E 1 244 ? 115.592 87.842 113.107 1.00 94.85 226 TRP E O 1
ATOM 9617 N N . LYS E 1 245 ? 114.440 89.269 114.398 1.00 90.43 227 LYS E N 1
ATOM 9618 C CA . LYS E 1 245 ? 115.438 90.309 114.217 1.00 90.43 227 LYS E CA 1
ATOM 9619 C C . LYS E 1 245 ? 115.733 91.059 115.504 1.00 90.43 227 LYS E C 1
ATOM 9620 O O . LYS E 1 245 ? 116.248 92.180 115.454 1.00 90.43 227 LYS E O 1
ATOM 9626 N N . ALA E 1 246 ? 115.459 90.449 116.657 1.00 102.41 228 ALA E N 1
ATOM 9627 C CA . ALA E 1 246 ? 115.694 91.070 117.954 1.00 102.41 228 ALA E CA 1
ATOM 9628 C C . ALA E 1 246 ? 115.560 90.034 119.054 1.00 102.41 228 ALA E C 1
ATOM 9629 O O . ALA E 1 246 ? 114.837 89.050 118.898 1.00 102.41 228 ALA E O 1
ATOM 9631 N N . MET E 1 247 ? 116.239 90.288 120.174 1.00 115.10 229 MET E N 1
ATOM 9632 C CA . MET E 1 247 ? 116.096 89.541 121.419 1.00 115.10 229 MET E CA 1
ATOM 9633 C C . MET E 1 247 ? 116.769 90.323 122.531 1.00 115.10 229 MET E C 1
ATOM 9634 O O . MET E 1 247 ? 117.895 90.786 122.361 1.00 115.10 229 MET E O 1
ATOM 9639 N N . VAL E 1 248 ? 116.092 90.456 123.666 1.00 108.86 230 VAL E N 1
ATOM 9640 C CA . VAL E 1 248 ? 116.661 91.090 124.847 1.00 108.86 230 VAL E CA 1
ATOM 9641 C C . VAL E 1 248 ? 116.622 90.098 126.001 1.00 108.86 230 VAL E C 1
ATOM 9642 O O . VAL E 1 248 ? 115.585 89.486 126.271 1.00 108.86 230 VAL E O 1
ATOM 9646 N N . LEU E 1 249 ? 117.767 89.897 126.641 1.00 103.33 231 LEU E N 1
ATOM 9647 C CA . LEU E 1 249 ? 117.869 89.035 127.805 1.00 103.33 231 LEU E CA 1
ATOM 9648 C C . LEU E 1 249 ? 117.785 89.890 129.058 1.00 103.33 231 LEU E C 1
ATOM 9649 O O . LEU E 1 249 ? 118.528 90.862 129.194 1.00 103.33 231 LEU E O 1
ATOM 9654 N N . ALA E 1 250 ? 116.885 89.544 129.968 1.00 111.44 232 ALA E N 1
ATOM 9655 C CA . ALA E 1 250 ? 116.696 90.301 131.194 1.00 111.44 232 ALA E CA 1
ATOM 9656 C C . ALA E 1 250 ? 116.877 89.380 132.386 1.00 111.44 232 ALA E C 1
ATOM 9657 O O . ALA E 1 250 ? 116.259 88.316 132.442 1.00 111.44 232 ALA E O 1
ATOM 9659 N N . GLY E 1 251 ? 117.720 89.778 133.334 1.00 108.88 233 GLY E N 1
ATOM 9660 C CA . GLY E 1 251 ? 117.954 88.955 134.496 1.00 108.88 233 GLY E CA 1
ATOM 9661 C C . GLY E 1 251 ? 118.789 89.591 135.590 1.00 108.88 233 GLY E C 1
ATOM 9662 O O . GLY E 1 251 ? 119.175 90.759 135.513 1.00 108.88 233 GLY E O 1
ATOM 9663 N N . PRO E 1 252 ? 119.083 88.819 136.633 1.00 107.53 234 PRO E N 1
ATOM 9664 C CA . PRO E 1 252 ? 119.876 89.319 137.749 1.00 107.53 234 PRO E CA 1
ATOM 9665 C C . PRO E 1 252 ? 121.330 89.461 137.345 1.00 107.53 234 PRO E C 1
ATOM 9666 O O . PRO E 1 252 ? 121.748 88.882 136.334 1.00 107.53 234 PRO E O 1
ATOM 9670 N N . PRO E 1 253 ? 122.147 90.204 138.104 1.00 99.96 235 PRO E N 1
ATOM 9671 C CA . PRO E 1 253 ? 123.501 90.506 137.622 1.00 99.96 235 PRO E CA 1
ATOM 9672 C C . PRO E 1 253 ? 124.541 89.417 137.816 1.00 99.96 235 PRO E C 1
ATOM 9673 O O . PRO E 1 253 ? 125.738 89.705 137.764 1.00 99.96 235 PRO E O 1
ATOM 9677 N N . GLY E 1 254 ? 124.130 88.179 138.048 1.00 102.17 236 GLY E N 1
ATOM 9678 C CA . GLY E 1 254 ? 125.104 87.127 138.249 1.00 102.17 236 GLY E CA 1
ATOM 9679 C C . GLY E 1 254 ? 125.245 86.140 137.110 1.00 102.17 236 GLY E C 1
ATOM 9680 O O . GLY E 1 254 ? 126.354 85.696 136.817 1.00 102.17 236 GLY E O 1
ATOM 9681 N N . THR E 1 255 ? 124.142 85.799 136.451 1.00 93.34 237 THR E N 1
ATOM 9682 C CA . THR E 1 255 ? 124.104 84.675 135.525 1.00 93.34 237 THR E CA 1
ATOM 9683 C C . THR E 1 255 ? 124.777 85.029 134.204 1.00 93.34 237 THR E C 1
ATOM 9684 O O . THR E 1 255 ? 125.383 86.089 134.044 1.00 93.34 237 THR E O 1
ATOM 9688 N N . GLY E 1 256 ? 124.668 84.131 133.233 1.00 94.69 238 GLY E N 1
ATOM 9689 C CA . GLY E 1 256 ? 125.388 84.284 131.987 1.00 94.69 238 GLY E CA 1
ATOM 9690 C C . GLY E 1 256 ? 124.607 84.962 130.887 1.00 94.69 238 GLY E C 1
ATOM 9691 O O . GLY E 1 256 ? 123.791 84.326 130.219 1.00 94.69 238 GLY E O 1
ATOM 9692 N N . LYS E 1 257 ? 124.849 86.250 130.690 1.00 89.37 239 LYS E N 1
ATOM 9693 C CA . LYS E 1 257 ? 124.269 87.008 129.591 1.00 89.37 239 LYS E CA 1
ATOM 9694 C C . LYS E 1 257 ? 125.319 87.547 128.641 1.00 89.37 239 LYS E C 1
ATOM 9695 O O . LYS E 1 257 ? 125.122 87.513 127.431 1.00 89.37 239 LYS E O 1
ATOM 9701 N N . THR E 1 258 ? 126.434 88.051 129.168 1.00 88.75 240 THR E N 1
ATOM 9702 C CA . THR E 1 258 ? 127.558 88.426 128.323 1.00 88.75 240 THR E CA 1
ATOM 9703 C C . THR E 1 258 ? 128.221 87.194 127.727 1.00 88.75 240 THR E C 1
ATOM 9704 O O . THR E 1 258 ? 128.785 87.257 126.632 1.00 88.75 240 THR E O 1
ATOM 9708 N N . LEU E 1 259 ? 128.121 86.053 128.408 1.00 94.19 241 LEU E N 1
ATOM 9709 C CA . LEU E 1 259 ? 128.788 84.848 127.935 1.00 94.19 241 LEU E CA 1
ATOM 9710 C C . LEU E 1 259 ? 128.094 84.253 126.720 1.00 94.19 241 LEU E C 1
ATOM 9711 O O . LEU E 1 259 ? 128.757 83.710 125.831 1.00 94.19 241 LEU E O 1
ATOM 9716 N N . ILE E 1 260 ? 126.763 84.346 126.656 1.00 93.88 242 ILE E N 1
ATOM 9717 C CA . ILE E 1 260 ? 126.046 83.747 125.539 1.00 93.88 242 ILE E CA 1
ATOM 9718 C C . ILE E 1 260 ? 126.283 84.521 124.250 1.00 93.88 242 ILE E C 1
ATOM 9719 O O . ILE E 1 260 ? 126.250 83.929 123.168 1.00 93.88 242 ILE E O 1
ATOM 9724 N N . ALA E 1 261 ? 126.632 85.805 124.334 1.00 95.16 243 ALA E N 1
ATOM 9725 C CA . ALA E 1 261 ? 126.915 86.556 123.121 1.00 95.16 243 ALA E CA 1
ATOM 9726 C C . ALA E 1 261 ? 128.257 86.162 122.532 1.00 95.16 243 ALA E C 1
ATOM 9727 O O . ALA E 1 261 ? 128.372 85.973 121.319 1.00 95.16 243 ALA E O 1
ATOM 9729 N N . ARG E 1 262 ? 129.280 86.013 123.371 1.00 99.89 244 ARG E N 1
ATOM 9730 C CA . ARG E 1 262 ? 130.565 85.554 122.863 1.00 99.89 244 ARG E CA 1
ATOM 9731 C C . ARG E 1 262 ? 130.504 84.095 122.440 1.00 99.89 244 ARG E C 1
ATOM 9732 O O . ARG E 1 262 ? 131.210 83.694 121.506 1.00 99.89 244 ARG E O 1
ATOM 9740 N N . ALA E 1 263 ? 129.639 83.305 123.080 1.00 102.92 245 ALA E N 1
ATOM 9741 C CA . ALA E 1 263 ? 129.457 81.924 122.658 1.00 102.92 245 ALA E CA 1
ATOM 9742 C C . ALA E 1 263 ? 128.813 81.844 121.284 1.00 102.92 245 ALA E C 1
ATOM 9743 O O . ALA E 1 263 ? 129.216 81.021 120.459 1.00 102.92 245 ALA E O 1
ATOM 9745 N N . ILE E 1 264 ? 127.827 82.697 121.003 1.00 107.39 246 ILE E N 1
ATOM 9746 C CA . ILE E 1 264 ? 127.232 82.673 119.671 1.00 107.39 246 ILE E CA 1
ATOM 9747 C C . ILE E 1 264 ? 128.100 83.409 118.658 1.00 107.39 246 ILE E C 1
ATOM 9748 O O . ILE E 1 264 ? 127.936 83.210 117.450 1.00 107.39 246 ILE E O 1
ATOM 9753 N N . ALA E 1 265 ? 129.045 84.230 119.109 1.00 105.71 247 ALA E N 1
ATOM 9754 C CA . ALA E 1 265 ? 129.979 84.841 118.175 1.00 105.71 247 ALA E CA 1
ATOM 9755 C C . ALA E 1 265 ? 131.055 83.870 117.735 1.00 105.71 247 ALA E C 1
ATOM 9756 O O . ALA E 1 265 ? 131.498 83.926 116.585 1.00 105.71 247 ALA E O 1
ATOM 9758 N N . SER E 1 266 ? 131.498 82.991 118.632 1.00 114.20 248 SER E N 1
ATOM 9759 C CA . SER E 1 266 ? 132.530 82.035 118.255 1.00 114.20 248 SER E CA 1
ATOM 9760 C C . SER E 1 266 ? 131.977 80.931 117.368 1.00 114.20 248 SER E C 1
ATOM 9761 O O . SER E 1 266 ? 132.580 80.584 116.349 1.00 114.20 248 SER E O 1
ATOM 9764 N N . GLU E 1 267 ? 130.835 80.369 117.736 1.00 118.01 249 GLU E N 1
ATOM 9765 C CA . GLU E 1 267 ? 130.306 79.191 117.057 1.00 118.01 249 GLU E CA 1
ATOM 9766 C C . GLU E 1 267 ? 129.336 79.573 115.942 1.00 118.01 249 GLU E C 1
ATOM 9767 O O . GLU E 1 267 ? 128.213 79.083 115.872 1.00 118.01 249 GLU E O 1
ATOM 9773 N N . SER E 1 268 ? 129.766 80.462 115.053 1.00 112.19 250 SER E N 1
ATOM 9774 C CA . SER E 1 268 ? 128.943 80.884 113.926 1.00 112.19 250 SER E CA 1
ATOM 9775 C C . SER E 1 268 ? 129.857 81.417 112.834 1.00 112.19 250 SER E C 1
ATOM 9776 O O . SER E 1 268 ? 131.082 81.439 112.976 1.00 112.19 250 SER E O 1
ATOM 9779 N N . SER E 1 269 ? 129.246 81.863 111.736 1.00 102.34 251 SER E N 1
ATOM 9780 C CA . SER E 1 269 ? 129.994 82.330 110.575 1.00 102.34 251 SER E CA 1
ATOM 9781 C C . SER E 1 269 ? 129.579 83.733 110.156 1.00 102.34 251 SER E C 1
ATOM 9782 O O . SER E 1 269 ? 129.757 84.104 108.993 1.00 102.34 251 SER E O 1
ATOM 9785 N N . SER E 1 270 ? 129.030 84.515 111.074 1.00 100.25 252 SER E N 1
ATOM 9786 C CA . SER E 1 270 ? 128.596 85.872 110.801 1.00 100.25 252 SER E CA 1
ATOM 9787 C C . SER E 1 270 ? 129.503 86.862 111.517 1.00 100.25 252 SER E C 1
ATOM 9788 O O . SER E 1 270 ? 130.097 86.541 112.548 1.00 100.25 252 SER E O 1
ATOM 9791 N N . THR E 1 271 ? 129.614 88.066 110.966 1.00 95.04 253 THR E N 1
ATOM 9792 C CA . THR E 1 271 ? 130.478 89.069 111.566 1.00 95.04 253 THR E CA 1
ATOM 9793 C C . THR E 1 271 ? 129.811 89.654 112.802 1.00 95.04 253 THR E C 1
ATOM 9794 O O . THR E 1 271 ? 128.588 89.767 112.872 1.00 95.04 253 THR E O 1
ATOM 9798 N N . PHE E 1 272 ? 130.627 90.024 113.784 1.00 98.60 254 PHE E N 1
ATOM 9799 C CA . PHE E 1 272 ? 130.144 90.361 115.117 1.00 98.60 254 PHE E CA 1
ATOM 9800 C C . PHE E 1 272 ? 130.479 91.807 115.438 1.00 98.60 254 PHE E C 1
ATOM 9801 O O . PHE E 1 272 ? 131.644 92.206 115.372 1.00 98.60 254 PHE E O 1
ATOM 9809 N N . PHE E 1 273 ? 129.460 92.583 115.792 1.00 95.09 255 PHE E N 1
ATOM 9810 C CA . PHE E 1 273 ? 129.601 93.972 116.213 1.00 95.09 255 PHE E CA 1
ATOM 9811 C C . PHE E 1 273 ? 129.339 94.053 117.711 1.00 95.09 255 PHE E C 1
ATOM 9812 O O . PHE E 1 273 ? 128.196 93.891 118.145 1.00 95.09 255 PHE E O 1
ATOM 9820 N N . THR E 1 274 ? 130.371 94.329 118.502 1.00 98.52 256 THR E N 1
ATOM 9821 C CA . THR E 1 274 ? 130.187 94.607 119.925 1.00 98.52 256 THR E CA 1
ATOM 9822 C C . THR E 1 274 ? 130.031 96.109 120.091 1.00 98.52 256 THR E C 1
ATOM 9823 O O . THR E 1 274 ? 130.985 96.859 119.881 1.00 98.52 256 THR E O 1
ATOM 9827 N N . VAL E 1 275 ? 128.841 96.553 120.479 1.00 111.05 257 VAL E N 1
ATOM 9828 C CA . VAL E 1 275 ? 128.563 97.971 120.656 1.00 111.05 257 VAL E CA 1
ATOM 9829 C C . VAL E 1 275 ? 128.195 98.209 122.105 1.00 111.05 257 VAL E C 1
ATOM 9830 O O . VAL E 1 275 ? 127.202 97.661 122.596 1.00 111.05 257 VAL E O 1
ATOM 9834 N N . SER E 1 276 ? 128.994 99.012 122.788 1.00 115.01 258 SER E N 1
ATOM 9835 C CA . SER E 1 276 ? 128.686 99.461 124.131 1.00 115.01 258 SER E CA 1
ATOM 9836 C C . SER E 1 276 ? 128.140 100.878 124.058 1.00 115.01 258 SER E C 1
ATOM 9837 O O . SER E 1 276 ? 128.004 101.458 122.984 1.00 115.01 258 SER E O 1
ATOM 9840 N N . SER E 1 277 ? 127.840 101.454 125.214 1.00 108.85 259 SER E N 1
ATOM 9841 C CA . SER E 1 277 ? 127.276 102.794 125.262 1.00 108.85 259 SER E CA 1
ATOM 9842 C C . SER E 1 277 ? 128.322 103.893 125.246 1.00 108.85 259 SER E C 1
ATOM 9843 O O . SER E 1 277 ? 127.971 105.059 125.430 1.00 108.85 259 SER E O 1
ATOM 9846 N N . THR E 1 278 ? 129.589 103.561 125.030 1.00 117.11 260 THR E N 1
ATOM 9847 C CA . THR E 1 278 ? 130.658 104.544 125.060 1.00 117.11 260 THR E CA 1
ATOM 9848 C C . THR E 1 278 ? 131.243 104.808 123.681 1.00 117.11 260 THR E C 1
ATOM 9849 O O . THR E 1 278 ? 132.207 105.566 123.557 1.00 117.11 260 THR E O 1
ATOM 9853 N N . ASP E 1 279 ? 130.679 104.201 122.642 1.00 109.69 261 ASP E N 1
ATOM 9854 C CA . ASP E 1 279 ? 131.016 104.541 121.267 1.00 109.69 261 ASP E CA 1
ATOM 9855 C C . ASP E 1 279 ? 130.044 105.541 120.678 1.00 109.69 261 ASP E C 1
ATOM 9856 O O . ASP E 1 279 ? 130.435 106.374 119.861 1.00 109.69 261 ASP E O 1
ATOM 9861 N N . LEU E 1 280 ? 128.786 105.496 121.107 1.00 100.11 262 LEU E N 1
ATOM 9862 C CA . LEU E 1 280 ? 127.753 106.408 120.630 1.00 100.11 262 LEU E CA 1
ATOM 9863 C C . LEU E 1 280 ? 127.827 107.728 121.399 1.00 100.11 262 LEU E C 1
ATOM 9864 O O . LEU E 1 280 ? 126.886 108.147 122.069 1.00 100.11 262 LEU E O 1
ATOM 9869 N N . SER E 1 281 ? 128.974 108.388 121.292 1.00 30.00 263 SER E N 1
ATOM 9870 C CA . SER E 1 281 ? 129.248 109.544 122.134 1.00 30.00 263 SER E CA 1
ATOM 9871 C C . SER E 1 281 ? 130.362 110.350 121.499 1.00 30.00 263 SER E C 1
ATOM 9872 O O . SER E 1 281 ? 131.445 109.815 121.256 1.00 30.00 263 SER E O 1
ATOM 9875 N N . SER E 1 282 ? 130.100 111.625 121.233 1.00 129.75 264 SER E N 1
ATOM 9876 C CA . SER E 1 282 ? 131.129 112.526 120.749 1.00 129.75 264 SER E CA 1
ATOM 9877 C C . SER E 1 282 ? 130.811 113.931 121.224 1.00 129.75 264 SER E C 1
ATOM 9878 O O . SER E 1 282 ? 129.692 114.234 121.637 1.00 129.75 264 SER E O 1
ATOM 9881 N N . LYS E 1 283 ? 131.825 114.786 121.156 1.00 150.85 265 LYS E N 1
ATOM 9882 C CA . LYS E 1 283 ? 131.718 116.122 121.721 1.00 150.85 265 LYS E CA 1
ATOM 9883 C C . LYS E 1 283 ? 130.829 117.018 120.868 1.00 150.85 265 LYS E C 1
ATOM 9884 O O . LYS E 1 283 ? 130.072 117.833 121.405 1.00 150.85 265 LYS E O 1
ATOM 9890 N N . TRP E 1 284 ? 130.879 116.861 119.545 1.00 146.39 266 TRP E N 1
ATOM 9891 C CA . TRP E 1 284 ? 130.187 117.763 118.635 1.00 146.39 266 TRP E CA 1
ATOM 9892 C C . TRP E 1 284 ? 128.690 117.491 118.614 1.00 146.39 266 TRP E C 1
ATOM 9893 O O . TRP E 1 284 ? 128.182 116.579 119.266 1.00 146.39 266 TRP E O 1
ATOM 9904 N N . ARG E 1 285 ? 127.973 118.291 117.839 1.00 143.76 267 ARG E N 1
ATOM 9905 C CA . ARG E 1 285 ? 126.536 118.146 117.701 1.00 143.76 267 ARG E CA 1
ATOM 9906 C C . ARG E 1 285 ? 126.244 117.316 116.467 1.00 143.76 267 ARG E C 1
ATOM 9907 O O . ARG E 1 285 ? 126.715 117.637 115.374 1.00 143.76 267 ARG E O 1
ATOM 9915 N N . GLY E 1 286 ? 125.472 116.257 116.639 1.00 116.54 268 GLY E N 1
ATOM 9916 C CA . GLY E 1 286 ? 125.117 115.437 115.509 1.00 116.54 268 GLY E CA 1
ATOM 9917 C C . GLY E 1 286 ? 126.225 114.491 115.110 1.00 116.54 268 GLY E C 1
ATOM 9918 O O . GLY E 1 286 ? 126.574 114.392 113.932 1.00 116.54 268 GLY E O 1
ATOM 9919 N N . ASP E 1 287 ? 126.797 113.798 116.088 1.00 112.80 269 ASP E N 1
ATOM 9920 C CA . ASP E 1 287 ? 127.758 112.747 115.810 1.00 112.80 269 ASP E CA 1
ATOM 9921 C C . ASP E 1 287 ? 127.441 111.435 116.497 1.00 112.80 269 ASP E C 1
ATOM 9922 O O . ASP E 1 287 ? 128.212 110.488 116.351 1.00 112.80 269 ASP E O 1
ATOM 9927 N N . SER E 1 288 ? 126.359 111.349 117.258 1.00 101.29 270 SER E N 1
ATOM 9928 C CA . SER E 1 288 ? 125.942 110.046 117.749 1.00 101.29 270 SER E CA 1
ATOM 9929 C C . SER E 1 288 ? 125.035 109.349 116.744 1.00 101.29 270 SER E C 1
ATOM 9930 O O . SER E 1 288 ? 125.231 108.166 116.433 1.00 101.29 270 SER E O 1
ATOM 9933 N N . GLU E 1 289 ? 124.053 110.081 116.207 1.00 99.30 271 GLU E N 1
ATOM 9934 C CA . GLU E 1 289 ? 123.094 109.491 115.282 1.00 99.30 271 GLU E CA 1
ATOM 9935 C C . GLU E 1 289 ? 123.752 109.084 113.976 1.00 99.30 271 GLU E C 1
ATOM 9936 O O . GLU E 1 289 ? 123.352 108.085 113.372 1.00 99.30 271 GLU E O 1
ATOM 9942 N N . LYS E 1 290 ? 124.779 109.811 113.543 1.00 94.63 272 LYS E N 1
ATOM 9943 C CA . LYS E 1 290 ? 125.497 109.387 112.352 1.00 94.63 272 LYS E CA 1
ATOM 9944 C C . LYS E 1 290 ? 126.316 108.132 112.609 1.00 94.63 272 LYS E C 1
ATOM 9945 O O . LYS E 1 290 ? 126.469 107.310 111.700 1.00 94.63 272 LYS E O 1
ATOM 9951 N N . ILE E 1 291 ? 126.796 107.933 113.841 1.00 85.31 273 ILE E N 1
ATOM 9952 C CA . ILE E 1 291 ? 127.491 106.691 114.169 1.00 85.31 273 ILE E CA 1
ATOM 9953 C C . ILE E 1 291 ? 126.520 105.520 114.152 1.00 85.31 273 ILE E C 1
ATOM 9954 O O . ILE E 1 291 ? 126.835 104.454 113.614 1.00 85.31 273 ILE E O 1
ATOM 9959 N N . VAL E 1 292 ? 125.306 105.714 114.681 1.00 76.62 274 VAL E N 1
ATOM 9960 C CA . VAL E 1 292 ? 124.310 104.638 114.663 1.00 76.62 274 VAL E CA 1
ATOM 9961 C C . VAL E 1 292 ? 123.865 104.324 113.236 1.00 76.62 274 VAL E C 1
ATOM 9962 O O . VAL E 1 292 ? 123.682 103.153 112.864 1.00 76.62 274 VAL E O 1
ATOM 9966 N N . ARG E 1 293 ? 123.735 105.358 112.404 1.00 85.73 275 ARG E N 1
ATOM 9967 C CA . ARG E 1 293 ? 123.367 105.170 111.006 1.00 85.73 275 ARG E CA 1
ATOM 9968 C C . ARG E 1 293 ? 124.445 104.415 110.237 1.00 85.73 275 ARG E C 1
ATOM 9969 O O . ARG E 1 293 ? 124.138 103.474 109.492 1.00 85.73 275 ARG E O 1
ATOM 9977 N N . LEU E 1 294 ? 125.715 104.779 110.440 1.00 76.56 276 LEU E N 1
ATOM 9978 C CA . LEU E 1 294 ? 126.809 104.064 109.792 1.00 76.56 276 LEU E CA 1
ATOM 9979 C C . LEU E 1 294 ? 126.927 102.636 110.299 1.00 76.56 276 LEU E C 1
ATOM 9980 O O . LEU E 1 294 ? 127.252 101.735 109.520 1.00 76.56 276 LEU E O 1
ATOM 9985 N N . LEU E 1 295 ? 126.636 102.411 111.582 1.00 83.99 277 LEU E N 1
ATOM 9986 C CA . LEU E 1 295 ? 126.708 101.072 112.156 1.00 83.99 277 LEU E CA 1
ATOM 9987 C C . LEU E 1 295 ? 125.695 100.146 111.512 1.00 83.99 277 LEU E C 1
ATOM 9988 O O . LEU E 1 295 ? 126.036 99.034 111.090 1.00 83.99 277 LEU E O 1
ATOM 9993 N N . PHE E 1 296 ? 124.447 100.599 111.400 1.00 71.64 278 PHE E N 1
ATOM 9994 C CA . PHE E 1 296 ? 123.438 99.740 110.793 1.00 71.64 278 PHE E CA 1
ATOM 9995 C C . PHE E 1 296 ? 123.655 99.581 109.296 1.00 71.64 278 PHE E C 1
ATOM 9996 O O . PHE E 1 296 ? 123.375 98.507 108.748 1.00 71.64 278 PHE E O 1
ATOM 10004 N N . GLU E 1 297 ? 124.206 100.600 108.627 1.00 82.94 279 GLU E N 1
ATOM 10005 C CA . GLU E 1 297 ? 124.504 100.443 107.207 1.00 82.94 279 GLU E CA 1
ATOM 10006 C C . GLU E 1 297 ? 125.633 99.450 106.978 1.00 82.94 279 GLU E C 1
ATOM 10007 O O . GLU E 1 297 ? 125.577 98.653 106.036 1.00 82.94 279 GLU E O 1
ATOM 10013 N N . LEU E 1 298 ? 126.643 99.448 107.849 1.00 75.80 280 LEU E N 1
ATOM 10014 C CA . LEU E 1 298 ? 127.738 98.501 107.689 1.00 75.80 280 LEU E CA 1
ATOM 10015 C C . LEU E 1 298 ? 127.291 97.085 107.999 1.00 75.80 280 LEU E C 1
ATOM 10016 O O . LEU E 1 298 ? 127.682 96.139 107.303 1.00 75.80 280 LEU E O 1
ATOM 10021 N N . ALA E 1 299 ? 126.465 96.919 109.034 1.00 74.14 281 ALA E N 1
ATOM 10022 C CA . ALA E 1 299 ? 125.963 95.593 109.355 1.00 74.14 281 ALA E CA 1
ATOM 10023 C C . ALA E 1 299 ? 125.022 95.059 108.292 1.00 74.14 281 ALA E C 1
ATOM 10024 O O . ALA E 1 299 ? 124.910 93.841 108.148 1.00 74.14 281 ALA E O 1
ATOM 10026 N N . ARG E 1 300 ? 124.343 95.930 107.545 1.00 86.66 282 ARG E N 1
ATOM 10027 C CA . ARG E 1 300 ? 123.566 95.419 106.425 1.00 86.66 282 ARG E CA 1
ATOM 10028 C C . ARG E 1 300 ? 124.426 95.185 105.195 1.00 86.66 282 ARG E C 1
ATOM 10029 O O . ARG E 1 300 ? 124.096 94.326 104.373 1.00 86.66 282 ARG E O 1
ATOM 10037 N N . PHE E 1 301 ? 125.522 95.926 105.044 1.00 105.36 283 PHE E N 1
ATOM 10038 C CA . PHE E 1 301 ? 126.331 95.776 103.841 1.00 105.36 283 PHE E CA 1
ATOM 10039 C C . PHE E 1 301 ? 127.195 94.526 103.885 1.00 105.36 283 PHE E C 1
ATOM 10040 O O . PHE E 1 301 ? 127.339 93.849 102.863 1.00 105.36 283 PHE E O 1
ATOM 10048 N N . TYR E 1 302 ? 127.781 94.201 105.040 1.00 118.50 284 TYR E N 1
ATOM 10049 C CA . TYR E 1 302 ? 128.776 93.131 105.063 1.00 118.50 284 TYR E CA 1
ATOM 10050 C C . TYR E 1 302 ? 128.156 91.754 104.907 1.00 118.50 284 TYR E C 1
ATOM 10051 O O . TYR E 1 302 ? 128.490 91.021 103.971 1.00 118.50 284 TYR E O 1
ATOM 10060 N N . ALA E 1 303 ? 127.260 91.387 105.782 1.00 115.08 285 ALA E N 1
ATOM 10061 C CA . ALA E 1 303 ? 126.987 89.965 105.877 1.00 115.08 285 ALA E CA 1
ATOM 10062 C C . ALA E 1 303 ? 125.617 89.764 106.496 1.00 115.08 285 ALA E C 1
ATOM 10063 O O . ALA E 1 303 ? 124.951 90.749 106.828 1.00 115.08 285 ALA E O 1
ATOM 10065 N N . PRO E 1 304 ? 125.146 88.533 106.667 1.00 110.97 286 PRO E N 1
ATOM 10066 C CA . PRO E 1 304 ? 124.095 88.307 107.664 1.00 110.97 286 PRO E CA 1
ATOM 10067 C C . PRO E 1 304 ? 124.598 88.447 109.093 1.00 110.97 286 PRO E C 1
ATOM 10068 O O . PRO E 1 304 ? 124.586 87.473 109.847 1.00 110.97 286 PRO E O 1
ATOM 10072 N N . SER E 1 305 ? 124.996 89.653 109.491 1.00 97.12 287 SER E N 1
ATOM 10073 C CA . SER E 1 305 ? 125.722 89.880 110.725 1.00 97.12 287 SER E CA 1
ATOM 10074 C C . SER E 1 305 ? 124.771 89.912 111.905 1.00 97.12 287 SER E C 1
ATOM 10075 O O . SER E 1 305 ? 123.551 89.859 111.752 1.00 97.12 287 SER E O 1
ATOM 10078 N N . ILE E 1 306 ? 125.331 89.986 113.111 1.00 86.56 288 ILE E N 1
ATOM 10079 C CA . ILE E 1 306 ? 124.547 90.218 114.317 1.00 86.56 288 ILE E CA 1
ATOM 10080 C C . ILE E 1 306 ? 125.230 91.311 115.126 1.00 86.56 288 ILE E C 1
ATOM 10081 O O . ILE E 1 306 ? 126.454 91.459 115.086 1.00 86.56 288 ILE E O 1
ATOM 10086 N N . ILE E 1 307 ? 124.425 92.124 115.802 1.00 90.02 289 ILE E N 1
ATOM 10087 C CA . ILE E 1 307 ? 124.897 93.216 116.645 1.00 90.02 289 ILE E CA 1
ATOM 10088 C C . ILE E 1 307 ? 124.539 92.884 118.084 1.00 90.02 289 ILE E C 1
ATOM 10089 O O . ILE E 1 307 ? 123.452 92.367 118.355 1.00 90.02 289 ILE E O 1
ATOM 10094 N N . PHE E 1 308 ? 125.445 93.176 119.006 1.00 100.61 290 PHE E N 1
ATOM 10095 C CA . PHE E 1 308 ? 125.237 92.888 120.421 1.00 100.61 290 PHE E CA 1
ATOM 10096 C C . PHE E 1 308 ? 125.387 94.191 121.191 1.00 100.61 290 PHE E C 1
ATOM 10097 O O . PHE E 1 308 ? 126.507 94.621 121.475 1.00 100.61 290 PHE E O 1
ATOM 10105 N N . ILE E 1 309 ? 124.266 94.827 121.526 1.00 108.71 291 ILE E N 1
ATOM 10106 C CA . ILE E 1 309 ? 124.280 96.084 122.263 1.00 108.71 291 ILE E CA 1
ATOM 10107 C C . ILE E 1 309 ? 124.230 95.726 123.739 1.00 108.71 291 ILE E C 1
ATOM 10108 O O . ILE E 1 309 ? 123.180 95.368 124.261 1.00 108.71 291 ILE E O 1
ATOM 10113 N N . ASP E 1 310 ? 125.367 95.821 124.412 1.00 120.51 292 ASP E N 1
ATOM 10114 C CA . ASP E 1 310 ? 125.454 95.442 125.811 1.00 120.51 292 ASP E CA 1
ATOM 10115 C C . ASP E 1 310 ? 125.086 96.634 126.679 1.00 120.51 292 ASP E C 1
ATOM 10116 O O . ASP E 1 310 ? 125.455 97.768 126.367 1.00 120.51 292 ASP E O 1
ATOM 10121 N N . GLN E 1 311 ? 124.357 96.359 127.766 1.00 123.02 293 GLN E N 1
ATOM 10122 C CA . GLN E 1 311 ? 123.802 97.354 128.690 1.00 123.02 293 GLN E CA 1
ATOM 10123 C C . GLN E 1 311 ? 122.904 98.348 127.948 1.00 123.02 293 GLN E C 1
ATOM 10124 O O . GLN E 1 311 ? 123.205 99.532 127.821 1.00 123.02 293 GLN E O 1
ATOM 10130 N N . ILE E 1 312 ? 121.787 97.812 127.448 1.00 117.81 294 ILE E N 1
ATOM 10131 C CA . ILE E 1 312 ? 120.840 98.601 126.671 1.00 117.81 294 ILE E CA 1
ATOM 10132 C C . ILE E 1 312 ? 120.143 99.662 127.515 1.00 117.81 294 ILE E C 1
ATOM 10133 O O . ILE E 1 312 ? 119.686 100.670 126.970 1.00 117.81 294 ILE E O 1
ATOM 10138 N N . ASP E 1 313 ? 120.093 99.513 128.837 1.00 124.19 295 ASP E N 1
ATOM 10139 C CA . ASP E 1 313 ? 119.292 100.436 129.627 1.00 124.19 295 ASP E CA 1
ATOM 10140 C C . ASP E 1 313 ? 120.005 101.737 129.956 1.00 124.19 295 ASP E C 1
ATOM 10141 O O . ASP E 1 313 ? 119.359 102.654 130.466 1.00 124.19 295 ASP E O 1
ATOM 10146 N N . THR E 1 314 ? 121.305 101.848 129.703 1.00 128.03 296 THR E N 1
ATOM 10147 C CA . THR E 1 314 ? 121.976 103.136 129.798 1.00 128.03 296 THR E CA 1
ATOM 10148 C C . THR E 1 314 ? 121.909 103.902 128.499 1.00 128.03 296 THR E C 1
ATOM 10149 O O . THR E 1 314 ? 122.449 105.006 128.414 1.00 128.03 296 THR E O 1
ATOM 10153 N N . LEU E 1 315 ? 121.274 103.328 127.487 1.00 117.05 297 LEU E N 1
ATOM 10154 C CA . LEU E 1 315 ? 121.266 103.857 126.135 1.00 117.05 297 LEU E CA 1
ATOM 10155 C C . LEU E 1 315 ? 119.880 104.286 125.696 1.00 117.05 297 LEU E C 1
ATOM 10156 O O . LEU E 1 315 ? 119.695 105.433 125.286 1.00 117.05 297 LEU E O 1
ATOM 10161 N N . GLY E 1 316 ? 118.906 103.388 125.752 1.00 120.32 298 GLY E N 1
ATOM 10162 C CA . GLY E 1 316 ? 117.524 103.777 125.595 1.00 120.32 298 GLY E CA 1
ATOM 10163 C C . GLY E 1 316 ? 116.742 103.677 126.885 1.00 120.32 298 GLY E C 1
ATOM 10164 O O . GLY E 1 316 ? 116.371 102.579 127.294 1.00 120.32 298 GLY E O 1
ATOM 10165 N N . GLY E 1 317 ? 116.470 104.803 127.531 1.00 123.35 299 GLY E N 1
ATOM 10166 C CA . GLY E 1 317 ? 115.624 104.797 128.707 1.00 123.35 299 GLY E CA 1
ATOM 10167 C C . GLY E 1 317 ? 114.190 105.092 128.335 1.00 123.35 299 GLY E C 1
ATOM 10168 O O . GLY E 1 317 ? 113.739 104.676 127.271 1.00 123.35 299 GLY E O 1
ATOM 10169 N N . GLN E 1 318 ? 113.460 105.801 129.187 1.00 132.60 300 GLN E N 1
ATOM 10170 C CA . GLN E 1 318 ? 112.171 106.331 128.781 1.00 132.60 300 GLN E CA 1
ATOM 10171 C C . GLN E 1 318 ? 112.410 107.581 127.935 1.00 132.60 300 GLN E C 1
ATOM 10172 O O . GLN E 1 318 ? 113.494 108.168 127.955 1.00 132.60 300 GLN E O 1
ATOM 10178 N N . ARG E 1 319 ? 111.402 107.990 127.163 1.00 132.08 301 ARG E N 1
ATOM 10179 C CA . ARG E 1 319 ? 111.588 109.079 126.218 1.00 132.08 301 ARG E CA 1
ATOM 10180 C C . ARG E 1 319 ? 111.057 110.418 126.694 1.00 132.08 301 ARG E C 1
ATOM 10181 O O . ARG E 1 319 ? 111.443 111.444 126.131 1.00 132.08 301 ARG E O 1
ATOM 10189 N N . GLY E 1 320 ? 110.201 110.446 127.704 1.00 141.62 302 GLY E N 1
ATOM 10190 C CA . GLY E 1 320 ? 109.672 111.714 128.156 1.00 141.62 302 GLY E CA 1
ATOM 10191 C C . GLY E 1 320 ? 109.992 112.028 129.599 1.00 141.62 302 GLY E C 1
ATOM 10192 O O . GLY E 1 320 ? 109.163 112.608 130.303 1.00 141.62 302 GLY E O 1
ATOM 10193 N N . ASN E 1 321 ? 111.187 111.663 130.056 1.00 159.10 303 ASN E N 1
ATOM 10194 C CA . ASN E 1 321 ? 111.531 111.838 131.457 1.00 159.10 303 ASN E CA 1
ATOM 10195 C C . ASN E 1 321 ? 111.870 113.290 131.765 1.00 159.10 303 ASN E C 1
ATOM 10196 O O . ASN E 1 321 ? 111.865 114.167 130.898 1.00 159.10 303 ASN E O 1
ATOM 10201 N N . SER E 1 322 ? 112.173 113.536 133.033 1.00 176.93 304 SER E N 1
ATOM 10202 C CA . SER E 1 322 ? 112.521 114.860 133.533 1.00 176.93 304 SER E CA 1
ATOM 10203 C C . SER E 1 322 ? 114.037 114.936 133.636 1.00 176.93 304 SER E C 1
ATOM 10204 O O . SER E 1 322 ? 114.644 114.303 134.500 1.00 176.93 304 SER E O 1
ATOM 10206 N N . GLY E 1 323 ? 114.647 115.696 132.741 1.00 173.13 305 GLY E N 1
ATOM 10207 C CA . GLY E 1 323 ? 116.068 115.943 132.835 1.00 173.13 305 GLY E CA 1
ATOM 10208 C C . GLY E 1 323 ? 116.921 114.992 132.027 1.00 173.13 305 GLY E C 1
ATOM 10209 O O . GLY E 1 323 ? 117.949 114.510 132.512 1.00 173.13 305 GLY E O 1
ATOM 10210 N N . GLU E 1 324 ? 116.510 114.709 130.799 1.00 155.85 306 GLU E N 1
ATOM 10211 C CA . GLU E 1 324 ? 117.373 114.050 129.834 1.00 155.85 306 GLU E CA 1
ATOM 10212 C C . GLU E 1 324 ? 117.913 115.084 128.860 1.00 155.85 306 GLU E C 1
ATOM 10213 O O . GLU E 1 324 ? 117.345 116.162 128.682 1.00 155.85 306 GLU E O 1
ATOM 10219 N N . HIS E 1 325 ? 119.036 114.753 128.248 1.00 162.73 307 HIS E N 1
ATOM 10220 C CA . HIS E 1 325 ? 119.640 115.676 127.308 1.00 162.73 307 HIS E CA 1
ATOM 10221 C C . HIS E 1 325 ? 118.872 115.639 125.994 1.00 162.73 307 HIS E C 1
ATOM 10222 O O . HIS E 1 325 ? 118.100 114.719 125.725 1.00 162.73 307 HIS E O 1
ATOM 10229 N N . GLU E 1 326 ? 119.071 116.666 125.177 1.00 147.26 308 GLU E N 1
ATOM 10230 C CA . GLU E 1 326 ? 118.411 116.743 123.885 1.00 147.26 308 GLU E CA 1
ATOM 10231 C C . GLU E 1 326 ? 119.165 115.999 122.800 1.00 147.26 308 GLU E C 1
ATOM 10232 O O . GLU E 1 326 ? 118.749 116.040 121.641 1.00 147.26 308 GLU E O 1
ATOM 10234 N N . ALA E 1 327 ? 120.266 115.332 123.139 1.00 126.95 309 ALA E N 1
ATOM 10235 C CA . ALA E 1 327 ? 120.988 114.521 122.174 1.00 126.95 309 ALA E CA 1
ATOM 10236 C C . ALA E 1 327 ? 120.826 113.030 122.397 1.00 126.95 309 ALA E C 1
ATOM 10237 O O . ALA E 1 327 ? 121.060 112.260 121.466 1.00 126.95 309 ALA E O 1
ATOM 10239 N N . SER E 1 328 ? 120.445 112.603 123.596 1.00 117.16 310 SER E N 1
ATOM 10240 C CA . SER E 1 328 ? 120.129 111.196 123.789 1.00 117.16 310 SER E CA 1
ATOM 10241 C C . SER E 1 328 ? 118.776 110.855 123.186 1.00 117.16 310 SER E C 1
ATOM 10242 O O . SER E 1 328 ? 118.532 109.696 122.811 1.00 117.16 310 SER E O 1
ATOM 10245 N N . ARG E 1 329 ? 117.898 111.853 123.076 1.00 108.39 311 ARG E N 1
ATOM 10246 C CA . ARG E 1 329 ? 116.598 111.654 122.450 1.00 108.39 311 ARG E CA 1
ATOM 10247 C C . ARG E 1 329 ? 116.745 111.307 120.978 1.00 108.39 311 ARG E C 1
ATOM 10248 O O . ARG E 1 329 ? 116.009 110.463 120.458 1.00 108.39 311 ARG E O 1
ATOM 10256 N N . ARG E 1 330 ? 117.719 111.907 120.300 1.00 107.73 312 ARG E N 1
ATOM 10257 C CA . ARG E 1 330 ? 117.906 111.585 118.895 1.00 107.73 312 ARG E CA 1
ATOM 10258 C C . ARG E 1 330 ? 118.553 110.222 118.709 1.00 107.73 312 ARG E C 1
ATOM 10259 O O . ARG E 1 330 ? 118.311 109.571 117.692 1.00 107.73 312 ARG E O 1
ATOM 10267 N N . VAL E 1 331 ? 119.321 109.745 119.691 1.00 92.79 313 VAL E N 1
ATOM 10268 C CA . VAL E 1 331 ? 119.836 108.379 119.624 1.00 92.79 313 VAL E CA 1
ATOM 10269 C C . VAL E 1 331 ? 118.704 107.369 119.766 1.00 92.79 313 VAL E C 1
ATOM 10270 O O . VAL E 1 331 ? 118.641 106.379 119.018 1.00 92.79 313 VAL E O 1
ATOM 10274 N N . LYS E 1 332 ? 117.784 107.605 120.711 1.00 94.01 314 LYS E N 1
ATOM 10275 C CA . LYS E 1 332 ? 116.640 106.706 120.847 1.00 94.01 314 LYS E CA 1
ATOM 10276 C C . LYS E 1 332 ? 115.741 106.757 119.618 1.00 94.01 314 LYS E C 1
ATOM 10277 O O . LYS E 1 332 ? 115.247 105.717 119.162 1.00 94.01 314 LYS E O 1
ATOM 10283 N N . SER E 1 333 ? 115.560 107.942 119.032 1.00 93.05 315 SER E N 1
ATOM 10284 C CA . SER E 1 333 ? 114.765 108.034 117.814 1.00 93.05 315 SER E CA 1
ATOM 10285 C C . SER E 1 333 ? 115.461 107.386 116.629 1.00 93.05 315 SER E C 1
ATOM 10286 O O . SER E 1 333 ? 114.792 106.866 115.731 1.00 93.05 315 SER E O 1
ATOM 10289 N N . GLU E 1 334 ? 116.792 107.369 116.619 1.00 86.15 316 GLU E N 1
ATOM 10290 C CA . GLU E 1 334 ? 117.500 106.723 115.524 1.00 86.15 316 GLU E CA 1
ATOM 10291 C C . GLU E 1 334 ? 117.387 105.210 115.597 1.00 86.15 316 GLU E C 1
ATOM 10292 O O . GLU E 1 334 ? 117.208 104.550 114.566 1.00 86.15 316 GLU E O 1
ATOM 10298 N N . PHE E 1 335 ? 117.475 104.644 116.803 1.00 87.14 317 PHE E N 1
ATOM 10299 C CA . PHE E 1 335 ? 117.212 103.213 116.949 1.00 87.14 317 PHE E CA 1
ATOM 10300 C C . PHE E 1 335 ? 115.776 102.875 116.575 1.00 87.14 317 PHE E C 1
ATOM 10301 O O . PHE E 1 335 ? 115.529 101.860 115.911 1.00 87.14 317 PHE E O 1
ATOM 10309 N N . LEU E 1 336 ? 114.826 103.743 116.948 1.00 89.37 318 LEU E N 1
ATOM 10310 C CA . LEU E 1 336 ? 113.418 103.517 116.626 1.00 89.37 318 LEU E CA 1
ATOM 10311 C C . LEU E 1 336 ? 113.159 103.526 115.124 1.00 89.37 318 LEU E C 1
ATOM 10312 O O . LEU E 1 336 ? 112.363 102.725 114.626 1.00 89.37 318 LEU E O 1
ATOM 10317 N N . VAL E 1 337 ? 113.809 104.424 114.385 1.00 96.32 319 VAL E N 1
ATOM 10318 C CA . VAL E 1 337 ? 113.583 104.482 112.946 1.00 96.32 319 VAL E CA 1
ATOM 10319 C C . VAL E 1 337 ? 114.363 103.404 112.206 1.00 96.32 319 VAL E C 1
ATOM 10320 O O . VAL E 1 337 ? 113.849 102.837 111.234 1.00 96.32 319 VAL E O 1
ATOM 10324 N N . GLN E 1 338 ? 115.530 103.010 112.703 1.00 80.69 320 GLN E N 1
ATOM 10325 C CA . GLN E 1 338 ? 116.378 102.108 111.944 1.00 80.69 320 GLN E CA 1
ATOM 10326 C C . GLN E 1 338 ? 116.116 100.638 112.222 1.00 80.69 320 GLN E C 1
ATOM 10327 O O . GLN E 1 338 ? 116.422 99.804 111.367 1.00 80.69 320 GLN E O 1
ATOM 10333 N N . MET E 1 339 ? 115.552 100.285 113.380 1.00 97.96 321 MET E N 1
ATOM 10334 C CA . MET E 1 339 ? 115.415 98.866 113.690 1.00 97.96 321 MET E CA 1
ATOM 10335 C C . MET E 1 339 ? 114.284 98.199 112.917 1.00 97.96 321 MET E C 1
ATOM 10336 O O . MET E 1 339 ? 114.365 97.001 112.641 1.00 97.96 321 MET E O 1
ATOM 10341 N N . ASP E 1 340 ? 113.230 98.923 112.570 1.00 106.49 322 ASP E N 1
ATOM 10342 C CA . ASP E 1 340 ? 112.274 98.425 111.593 1.00 106.49 322 ASP E CA 1
ATOM 10343 C C . ASP E 1 340 ? 112.526 99.116 110.262 1.00 106.49 322 ASP E C 1
ATOM 10344 O O . ASP E 1 340 ? 112.897 100.290 110.219 1.00 106.49 322 ASP E O 1
ATOM 10349 N N . GLY E 1 341 ? 112.320 98.394 109.175 1.00 134.32 323 GLY E N 1
ATOM 10350 C CA . GLY E 1 341 ? 112.541 99.046 107.895 1.00 134.32 323 GLY E CA 1
ATOM 10351 C C . GLY E 1 341 ? 112.807 98.033 106.798 1.00 134.32 323 GLY E C 1
ATOM 10352 O O . GLY E 1 341 ? 112.228 96.944 106.792 1.00 134.32 323 GLY E O 1
ATOM 10353 N N . SER E 1 342 ? 113.701 98.434 105.884 1.00 159.64 324 SER E N 1
ATOM 10354 C CA . SER E 1 342 ? 114.000 97.729 104.633 1.00 159.64 324 SER E CA 1
ATOM 10355 C C . SER E 1 342 ? 112.712 97.501 103.835 1.00 159.64 324 SER E C 1
ATOM 10356 O O . SER E 1 342 ? 112.213 96.382 103.699 1.00 159.64 324 SER E O 1
ATOM 10358 N N . GLN E 1 343 ? 112.169 98.629 103.360 1.00 166.33 325 GLN E N 1
ATOM 10359 C CA . GLN E 1 343 ? 110.820 98.674 102.798 1.00 166.33 325 GLN E CA 1
ATOM 10360 C C . GLN E 1 343 ? 110.672 97.812 101.549 1.00 166.33 325 GLN E C 1
ATOM 10361 O O . GLN E 1 343 ? 109.572 97.324 101.266 1.00 166.33 325 GLN E O 1
ATOM 10363 N N . ASN E 1 344 ? 111.748 97.617 100.794 1.00 178.28 326 ASN E N 1
ATOM 10364 C CA . ASN E 1 344 ? 111.705 96.728 99.640 1.00 178.28 326 ASN E CA 1
ATOM 10365 C C . ASN E 1 344 ? 111.564 95.284 100.108 1.00 178.28 326 ASN E C 1
ATOM 10366 O O . ASN E 1 344 ? 112.314 94.834 100.980 1.00 178.28 326 ASN E O 1
ATOM 10368 N N . LYS E 1 345 ? 110.585 94.565 99.553 1.00 186.06 327 LYS E N 1
ATOM 10369 C CA . LYS E 1 345 ? 110.447 93.147 99.870 1.00 186.06 327 LYS E CA 1
ATOM 10370 C C . LYS E 1 345 ? 111.591 92.333 99.285 1.00 186.06 327 LYS E C 1
ATOM 10371 O O . LYS E 1 345 ? 111.962 91.294 99.842 1.00 186.06 327 LYS E O 1
ATOM 10373 N N . PHE E 1 346 ? 112.156 92.786 98.171 1.00 178.26 328 PHE E N 1
ATOM 10374 C CA . PHE E 1 346 ? 113.398 92.237 97.660 1.00 178.26 328 PHE E CA 1
ATOM 10375 C C . PHE E 1 346 ? 114.580 92.907 98.354 1.00 178.26 328 PHE E C 1
ATOM 10376 O O . PHE E 1 346 ? 114.421 93.881 99.098 1.00 178.26 328 PHE E O 1
ATOM 10378 N N . ASP E 1 347 ? 115.774 92.362 98.091 1.00 151.67 329 ASP E N 1
ATOM 10379 C CA . ASP E 1 347 ? 117.034 92.733 98.748 1.00 151.67 329 ASP E CA 1
ATOM 10380 C C . ASP E 1 347 ? 116.921 92.578 100.268 1.00 151.67 329 ASP E C 1
ATOM 10381 O O . ASP E 1 347 ? 116.998 93.540 101.035 1.00 151.67 329 ASP E O 1
ATOM 10383 N N . SER E 1 348 ? 116.719 91.332 100.685 1.00 136.91 330 SER E N 1
ATOM 10384 C CA . SER E 1 348 ? 116.568 90.981 102.092 1.00 136.91 330 SER E CA 1
ATOM 10385 C C . SER E 1 348 ? 117.889 90.409 102.587 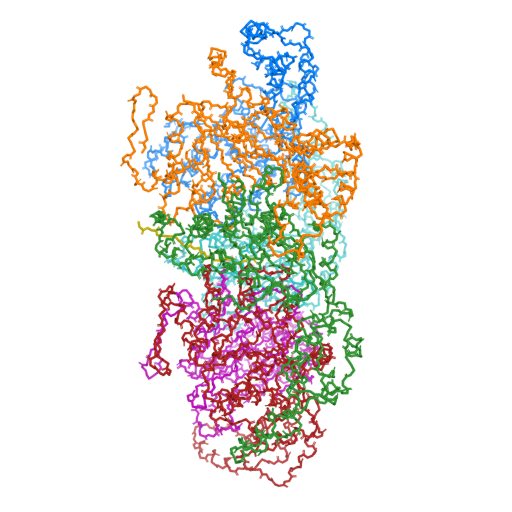1.00 136.91 330 SER E C 1
ATOM 10386 O O . SER E 1 348 ? 118.194 89.236 102.363 1.00 136.91 330 SER E O 1
ATOM 10389 N N . ARG E 1 349 ? 118.670 91.242 103.262 1.00 114.32 331 ARG E N 1
ATOM 10390 C CA . ARG E 1 349 ? 119.890 90.822 103.933 1.00 114.32 331 ARG E CA 1
ATOM 10391 C C . ARG E 1 349 ? 119.648 90.897 105.430 1.00 114.32 331 ARG E C 1
ATOM 10392 O O . ARG E 1 349 ? 119.163 91.915 105.930 1.00 114.32 331 ARG E O 1
ATOM 10400 N N . ARG E 1 350 ? 119.982 89.830 106.139 1.00 103.96 332 ARG E N 1
ATOM 10401 C CA . ARG E 1 350 ? 119.529 89.669 107.508 1.00 103.96 332 ARG E CA 1
ATOM 10402 C C . ARG E 1 350 ? 120.450 90.373 108.488 1.00 103.96 332 ARG E C 1
ATOM 10403 O O . ARG E 1 350 ? 121.630 90.594 108.219 1.00 103.96 332 ARG E O 1
ATOM 10411 N N . VAL E 1 351 ? 119.881 90.738 109.633 1.00 108.32 333 VAL E N 1
ATOM 10412 C CA . VAL E 1 351 ? 120.615 91.342 110.736 1.00 108.32 333 VAL E CA 1
ATOM 10413 C C . VAL E 1 351 ? 119.878 90.914 111.996 1.00 108.32 333 VAL E C 1
ATOM 10414 O O . VAL E 1 351 ? 118.727 90.480 111.939 1.00 108.32 333 VAL E O 1
ATOM 10418 N N . PHE E 1 352 ? 120.548 90.992 113.141 1.00 92.80 334 PHE E N 1
ATOM 10419 C CA . PHE E 1 352 ? 119.991 90.421 114.364 1.00 92.80 334 PHE E CA 1
ATOM 10420 C C . PHE E 1 352 ? 120.584 91.152 115.554 1.00 92.80 334 PHE E C 1
ATOM 10421 O O . PHE E 1 352 ? 121.801 91.176 115.714 1.00 92.80 334 PHE E O 1
ATOM 10429 N N . VAL E 1 353 ? 119.740 91.742 116.389 1.00 96.94 335 VAL E N 1
ATOM 10430 C CA . VAL E 1 353 ? 120.185 92.594 117.483 1.00 96.94 335 VAL E CA 1
ATOM 10431 C C . VAL E 1 353 ? 119.976 91.864 118.799 1.00 96.94 335 VAL E C 1
ATOM 10432 O O . VAL E 1 353 ? 118.873 91.388 119.081 1.00 96.94 335 VAL E O 1
ATOM 10436 N N . LEU E 1 354 ? 121.026 91.791 119.610 1.00 95.37 336 LEU E N 1
ATOM 10437 C CA . LEU E 1 354 ? 121.007 91.104 120.893 1.00 95.37 336 LEU E CA 1
ATOM 10438 C C . LEU E 1 354 ? 121.328 92.103 121.996 1.00 95.37 336 LEU E C 1
ATOM 10439 O O . LEU E 1 354 ? 122.165 92.987 121.808 1.00 95.37 336 LEU E O 1
ATOM 10444 N N . ALA E 1 355 ? 120.672 91.975 123.147 1.00 110.93 337 ALA E N 1
ATOM 10445 C CA . ALA E 1 355 ? 120.857 92.963 124.201 1.00 110.93 337 ALA E CA 1
ATOM 10446 C C . ALA E 1 355 ? 120.675 92.333 125.572 1.00 110.93 337 ALA E C 1
ATOM 10447 O O . ALA E 1 355 ? 119.897 91.395 125.739 1.00 110.93 337 ALA E O 1
ATOM 10449 N N . ALA E 1 356 ? 121.377 92.880 126.560 1.00 101.14 338 ALA E N 1
ATOM 10450 C CA . ALA E 1 356 ? 121.332 92.374 127.923 1.00 101.14 338 ALA E CA 1
ATOM 10451 C C . ALA E 1 356 ? 121.061 93.512 128.892 1.00 101.14 338 ALA E C 1
ATOM 10452 O O . ALA E 1 356 ? 121.507 94.638 128.682 1.00 101.14 338 ALA E O 1
ATOM 10454 N N . THR E 1 357 ? 120.326 93.210 129.963 1.00 112.78 339 THR E N 1
ATOM 10455 C CA . THR E 1 357 ? 119.882 94.224 130.908 1.00 112.78 339 THR E CA 1
ATOM 10456 C C . THR E 1 357 ? 119.836 93.635 132.309 1.00 112.78 339 THR E C 1
ATOM 10457 O O . THR E 1 357 ? 119.576 92.444 132.482 1.00 112.78 339 THR E O 1
ATOM 10461 N N . ASN E 1 358 ? 120.075 94.477 133.312 1.00 111.24 340 ASN E N 1
ATOM 10462 C CA . ASN E 1 358 ? 119.704 94.151 134.680 1.00 111.24 340 ASN E CA 1
ATOM 10463 C C . ASN E 1 358 ? 118.464 94.892 135.143 1.00 111.24 340 ASN E C 1
ATOM 10464 O O . ASN E 1 358 ? 117.819 94.448 136.095 1.00 111.24 340 ASN E O 1
ATOM 10469 N N . ILE E 1 359 ? 118.131 96.011 134.508 1.00 121.89 341 ILE E N 1
ATOM 10470 C CA . ILE E 1 359 ? 116.991 96.837 134.893 1.00 121.89 341 ILE E CA 1
ATOM 10471 C C . ILE E 1 359 ? 116.007 96.867 133.733 1.00 121.89 341 ILE E C 1
ATOM 10472 O O . ILE E 1 359 ? 115.967 97.855 132.990 1.00 121.89 341 ILE E O 1
ATOM 10477 N N . PRO E 1 360 ? 115.198 95.834 133.525 1.00 140.38 342 PRO E N 1
ATOM 10478 C CA . PRO E 1 360 ? 114.336 95.803 132.344 1.00 140.38 342 PRO E CA 1
ATOM 10479 C C . PRO E 1 360 ? 113.029 96.564 132.473 1.00 140.38 342 PRO E C 1
ATOM 10480 O O . PRO E 1 360 ? 112.295 96.644 131.486 1.00 140.38 342 PRO E O 1
ATOM 10484 N N . TRP E 1 361 ? 112.703 97.131 133.633 1.00 155.84 343 TRP E N 1
ATOM 10485 C CA . TRP E 1 361 ? 111.507 97.951 133.767 1.00 155.84 343 TRP E CA 1
ATOM 10486 C C . TRP E 1 361 ? 111.768 99.407 133.431 1.00 155.84 343 TRP E C 1
ATOM 10487 O O . TRP E 1 361 ? 110.972 100.270 133.810 1.00 155.84 343 TRP E O 1
ATOM 10498 N N . GLU E 1 362 ? 112.868 99.700 132.747 1.00 138.03 344 GLU E N 1
ATOM 10499 C CA . GLU E 1 362 ? 113.258 101.059 132.413 1.00 138.03 344 GLU E CA 1
ATOM 10500 C C . GLU E 1 362 ? 113.646 101.161 130.950 1.00 138.03 344 GLU E C 1
ATOM 10501 O O . GLU E 1 362 ? 114.609 101.838 130.589 1.00 138.03 344 GLU E O 1
ATOM 10507 N N . LEU E 1 363 ? 112.911 100.484 130.080 1.00 128.83 345 LEU E N 1
ATOM 10508 C CA . LEU E 1 363 ? 113.051 100.651 128.644 1.00 128.83 345 LEU E CA 1
ATOM 10509 C C . LEU E 1 363 ? 111.830 101.388 128.118 1.00 128.83 345 LEU E C 1
ATOM 10510 O O . LEU E 1 363 ? 110.762 101.348 128.731 1.00 128.83 345 LEU E O 1
ATOM 10515 N N . ASP E 1 364 ? 111.997 102.077 126.991 1.00 122.21 346 ASP E N 1
ATOM 10516 C CA . ASP E 1 364 ? 110.904 102.844 126.409 1.00 122.21 346 ASP E CA 1
ATOM 10517 C C . ASP E 1 364 ? 109.808 101.921 125.906 1.00 122.21 346 ASP E C 1
ATOM 10518 O O . ASP E 1 364 ? 110.070 100.814 125.442 1.00 122.21 346 ASP E O 1
ATOM 10520 N N . GLU E 1 365 ? 108.563 102.391 125.998 1.00 115.48 347 GLU E N 1
ATOM 10521 C CA . GLU E 1 365 ? 107.436 101.580 125.559 1.00 115.48 347 GLU E CA 1
ATOM 10522 C C . GLU E 1 365 ? 107.399 101.408 124.052 1.00 115.48 347 GLU E C 1
ATOM 10523 O O . GLU E 1 365 ? 106.754 100.477 123.566 1.00 115.48 347 GLU E O 1
ATOM 10529 N N . ALA E 1 366 ? 108.060 102.285 123.308 1.00 108.75 348 ALA E N 1
ATOM 10530 C CA . ALA E 1 366 ? 108.119 102.164 121.862 1.00 108.75 348 ALA E CA 1
ATOM 10531 C C . ALA E 1 366 ? 109.292 101.330 121.393 1.00 108.75 348 ALA E C 1
ATOM 10532 O O . ALA E 1 366 ? 109.201 100.691 120.344 1.00 108.75 348 ALA E O 1
ATOM 10534 N N . LEU E 1 367 ? 110.391 101.323 122.140 1.00 114.27 349 LEU E N 1
ATOM 10535 C CA . LEU E 1 367 ? 111.537 100.491 121.802 1.00 114.27 349 LEU E CA 1
ATOM 10536 C C . LEU E 1 367 ? 111.379 99.067 122.299 1.00 114.27 349 LEU E C 1
ATOM 10537 O O . LEU E 1 367 ? 111.990 98.156 121.738 1.00 114.27 349 LEU E O 1
ATOM 10542 N N . ARG E 1 368 ? 110.556 98.850 123.319 1.00 143.21 350 ARG E N 1
ATOM 10543 C CA . ARG E 1 368 ? 110.292 97.504 123.797 1.00 143.21 350 ARG E CA 1
ATOM 10544 C C . ARG E 1 368 ? 109.466 96.695 122.813 1.00 143.21 350 ARG E C 1
ATOM 10545 O O . ARG E 1 368 ? 109.438 95.469 122.916 1.00 143.21 350 ARG E O 1
ATOM 10553 N N . ARG E 1 369 ? 108.776 97.349 121.881 1.00 122.78 351 ARG E N 1
ATOM 10554 C CA . ARG E 1 369 ? 108.010 96.620 120.881 1.00 122.78 351 ARG E CA 1
ATOM 10555 C C . ARG E 1 369 ? 108.924 95.991 119.845 1.00 122.78 351 ARG E C 1
ATOM 10556 O O . ARG E 1 369 ? 108.673 94.871 119.389 1.00 122.78 351 ARG E O 1
ATOM 10564 N N . ARG E 1 370 ? 109.981 96.706 119.454 1.00 116.57 352 ARG E N 1
ATOM 10565 C CA . ARG E 1 370 ? 110.883 96.213 118.422 1.00 116.57 352 ARG E CA 1
ATOM 10566 C C . ARG E 1 370 ? 111.669 95.012 118.901 1.00 116.57 352 ARG E C 1
ATOM 10567 O O . ARG E 1 370 ? 111.953 94.107 118.115 1.00 116.57 352 ARG E O 1
ATOM 10575 N N . PHE E 1 371 ? 112.004 94.978 120.187 1.00 116.56 353 PHE E N 1
ATOM 10576 C CA . PHE E 1 371 ? 112.678 93.836 120.788 1.00 116.56 353 PHE E CA 1
ATOM 10577 C C . PHE E 1 371 ? 111.640 92.753 121.036 1.00 116.56 353 PHE E C 1
ATOM 10578 O O . PHE E 1 371 ? 111.118 92.594 122.135 1.00 116.56 353 PHE E O 1
ATOM 10586 N N . GLU E 1 372 ? 111.323 91.997 119.994 1.00 107.07 354 GLU E N 1
ATOM 10587 C CA . GLU E 1 372 ? 110.529 90.806 120.228 1.00 107.07 354 GLU E CA 1
ATOM 10588 C C . GLU E 1 372 ? 111.385 89.745 120.909 1.00 107.07 354 GLU E C 1
ATOM 10589 O O . GLU E 1 372 ? 112.616 89.821 120.910 1.00 107.07 354 GLU E O 1
ATOM 10595 N N . LYS E 1 373 ? 110.707 88.762 121.506 1.00 115.37 355 LYS E N 1
ATOM 10596 C CA . LYS E 1 373 ? 111.304 87.701 122.322 1.00 115.37 355 LYS E CA 1
ATOM 10597 C C . LYS E 1 373 ? 112.076 88.271 123.519 1.00 115.37 355 LYS E C 1
ATOM 10598 O O . LYS E 1 373 ? 113.301 88.226 123.587 1.00 115.37 355 LYS E O 1
ATOM 10604 N N . ARG E 1 374 ? 111.315 88.853 124.447 1.00 128.96 356 ARG E N 1
ATOM 10605 C CA . ARG E 1 374 ? 111.810 89.142 125.791 1.00 128.96 356 ARG E CA 1
ATOM 10606 C C . ARG E 1 374 ? 111.900 87.841 126.569 1.00 128.96 356 ARG E C 1
ATOM 10607 O O . ARG E 1 374 ? 110.903 87.124 126.681 1.00 128.96 356 ARG E O 1
ATOM 10615 N N . ILE E 1 375 ? 113.073 87.528 127.114 1.00 126.37 357 ILE E N 1
ATOM 10616 C CA . ILE E 1 375 ? 113.290 86.269 127.819 1.00 126.37 357 ILE E CA 1
ATOM 10617 C C . ILE E 1 375 ? 113.899 86.553 129.185 1.00 126.37 357 ILE E C 1
ATOM 10618 O O . ILE E 1 375 ? 114.825 87.361 129.301 1.00 126.37 357 ILE E O 1
ATOM 10623 N N . PHE E 1 376 ? 113.383 85.887 130.218 1.00 146.01 358 PHE E N 1
ATOM 10624 C CA . PHE E 1 376 ? 113.952 85.922 131.557 1.00 146.01 358 PHE E CA 1
ATOM 10625 C C . PHE E 1 376 ? 115.056 84.884 131.679 1.00 146.01 358 PHE E C 1
ATOM 10626 O O . PHE E 1 376 ? 115.011 83.830 131.044 1.00 146.01 358 PHE E O 1
ATOM 10634 N N . ILE E 1 377 ? 116.053 85.187 132.498 1.00 107.71 359 ILE E N 1
ATOM 10635 C CA . ILE E 1 377 ? 117.143 84.264 132.780 1.00 107.71 359 ILE E CA 1
ATOM 10636 C C . ILE E 1 377 ? 117.189 84.038 134.286 1.00 107.71 359 ILE E C 1
ATOM 10637 O O . ILE E 1 377 ? 117.427 84.980 135.043 1.00 107.71 359 ILE E O 1
ATOM 10642 N N . PRO E 1 378 ? 116.954 82.827 134.776 1.00 115.96 360 PRO E N 1
ATOM 10643 C CA . PRO E 1 378 ? 116.849 82.609 136.216 1.00 115.96 360 PRO E CA 1
ATOM 10644 C C . PRO E 1 378 ? 118.195 82.278 136.846 1.00 115.96 360 PRO E C 1
ATOM 10645 O O . PRO E 1 378 ? 119.180 82.005 136.164 1.00 115.96 360 PRO E O 1
ATOM 10649 N N . LEU E 1 379 ? 118.214 82.319 138.174 1.00 112.55 361 LEU E N 1
ATOM 10650 C CA . LEU E 1 379 ? 119.347 81.809 138.922 1.00 112.55 361 LEU E CA 1
ATOM 10651 C C . LEU E 1 379 ? 119.397 80.288 138.784 1.00 112.55 361 LEU E C 1
ATOM 10652 O O . LEU E 1 379 ? 118.364 79.654 138.557 1.00 112.55 361 LEU E O 1
ATOM 10657 N N . PRO E 1 380 ? 120.582 79.685 138.877 1.00 115.98 362 PRO E N 1
ATOM 10658 C CA . PRO E 1 380 ? 120.685 78.239 138.662 1.00 115.98 362 PRO E CA 1
ATOM 10659 C C . PRO E 1 380 ? 119.993 77.427 139.743 1.00 115.98 362 PRO E C 1
ATOM 10660 O O . PRO E 1 380 ? 119.956 77.802 140.915 1.00 115.98 362 PRO E O 1
ATOM 10664 N N . ASP E 1 381 ? 119.429 76.301 139.319 1.00 126.45 363 ASP E N 1
ATOM 10665 C CA . ASP E 1 381 ? 118.739 75.375 140.206 1.00 126.45 363 ASP E CA 1
ATOM 10666 C C . ASP E 1 381 ? 119.750 74.421 140.836 1.00 126.45 363 ASP E C 1
ATOM 10667 O O . ASP E 1 381 ? 120.957 74.674 140.847 1.00 126.45 363 ASP E O 1
ATOM 10669 N N . ILE E 1 382 ? 119.254 73.319 141.401 1.00 121.03 364 ILE E N 1
ATOM 10670 C CA . ILE E 1 382 ? 120.128 72.336 142.036 1.00 121.03 364 ILE E CA 1
ATOM 10671 C C . ILE E 1 382 ? 120.987 71.626 140.996 1.00 121.03 364 ILE E C 1
ATOM 10672 O O . ILE E 1 382 ? 122.216 71.548 141.131 1.00 121.03 364 ILE E O 1
ATOM 10677 N N . ASP E 1 383 ? 120.352 71.107 139.941 1.00 123.43 365 ASP E N 1
ATOM 10678 C CA . ASP E 1 383 ? 121.073 70.351 138.923 1.00 123.43 365 ASP E CA 1
ATOM 10679 C C . ASP E 1 383 ? 122.034 71.228 138.139 1.00 123.43 365 ASP E C 1
ATOM 10680 O O . ASP E 1 383 ? 123.105 70.761 137.738 1.00 123.43 365 ASP E O 1
ATOM 10685 N N . ALA E 1 384 ? 121.687 72.498 137.939 1.00 118.55 366 ALA E N 1
ATOM 10686 C CA . ALA E 1 384 ? 122.599 73.408 137.261 1.00 118.55 366 ALA E CA 1
ATOM 10687 C C . ALA E 1 384 ? 123.819 73.705 138.120 1.00 118.55 366 ALA E C 1
ATOM 10688 O O . ALA E 1 384 ? 124.935 73.800 137.600 1.00 118.55 366 ALA E O 1
ATOM 10690 N N . ARG E 1 385 ? 123.634 73.811 139.438 1.00 120.38 367 ARG E N 1
ATOM 10691 C CA . ARG E 1 385 ? 124.773 74.006 140.329 1.00 120.38 367 ARG E CA 1
ATOM 10692 C C . ARG E 1 385 ? 125.665 72.773 140.366 1.00 120.38 367 ARG E C 1
ATOM 10693 O O . ARG E 1 385 ? 126.896 72.895 140.370 1.00 120.38 367 ARG E O 1
ATOM 10701 N N . LYS E 1 386 ? 125.062 71.582 140.359 1.00 121.40 368 LYS E N 1
ATOM 10702 C CA . LYS E 1 386 ? 125.844 70.349 140.362 1.00 121.40 368 LYS E CA 1
ATOM 10703 C C . LYS E 1 386 ? 126.645 70.194 139.072 1.00 121.40 368 LYS E C 1
ATOM 10704 O O . LYS E 1 386 ? 127.846 69.886 139.109 1.00 121.40 368 LYS E O 1
ATOM 10710 N N . LYS E 1 387 ? 126.007 70.436 137.921 1.00 124.14 369 LYS E N 1
ATOM 10711 C CA . LYS E 1 387 ? 126.720 70.350 136.652 1.00 124.14 369 LYS E CA 1
ATOM 10712 C C . LYS E 1 387 ? 127.759 71.446 136.507 1.00 124.14 369 LYS E C 1
ATOM 10713 O O . LYS E 1 387 ? 128.797 71.221 135.884 1.00 124.14 369 LYS E O 1
ATOM 10719 N N . LEU E 1 388 ? 127.536 72.616 137.101 1.00 117.85 370 LEU E N 1
ATOM 10720 C CA . LEU E 1 388 ? 128.535 73.667 136.984 1.00 117.85 370 LEU E CA 1
ATOM 10721 C C . LEU E 1 388 ? 129.739 73.404 137.880 1.00 117.85 370 LEU E C 1
ATOM 10722 O O . LEU E 1 388 ? 130.872 73.725 137.491 1.00 117.85 370 LEU E O 1
ATOM 10727 N N . ILE E 1 389 ? 129.524 72.793 139.052 1.00 123.90 371 ILE E N 1
ATOM 10728 C CA . ILE E 1 389 ? 130.651 72.368 139.880 1.00 123.90 371 ILE E CA 1
ATOM 10729 C C . ILE E 1 389 ? 131.435 71.264 139.182 1.00 123.90 371 ILE E C 1
ATOM 10730 O O . ILE E 1 389 ? 132.673 71.284 139.168 1.00 123.90 371 ILE E O 1
ATOM 10735 N N . GLU E 1 390 ? 130.732 70.309 138.558 1.00 135.65 372 GLU E N 1
ATOM 10736 C CA . GLU E 1 390 ? 131.413 69.272 137.785 1.00 135.65 372 GLU E CA 1
ATOM 10737 C C . GLU E 1 390 ? 132.173 69.849 136.599 1.00 135.65 372 GLU E C 1
ATOM 10738 O O . GLU E 1 390 ? 133.241 69.343 136.242 1.00 135.65 372 GLU E O 1
ATOM 10744 N N . LYS E 1 391 ? 131.646 70.905 135.985 1.00 134.92 373 LYS E N 1
ATOM 10745 C CA . LYS E 1 391 ? 132.292 71.463 134.809 1.00 134.92 373 LYS E CA 1
ATOM 10746 C C . LYS E 1 391 ? 133.544 72.235 135.181 1.00 134.92 373 LYS E C 1
ATOM 10747 O O . LYS E 1 391 ? 134.584 72.077 134.536 1.00 134.92 373 LYS E O 1
ATOM 10753 N N . SER E 1 392 ? 133.477 73.068 136.216 1.00 130.15 374 SER E N 1
ATOM 10754 C CA . SER E 1 392 ? 134.627 73.918 136.489 1.00 130.15 374 SER E CA 1
ATOM 10755 C C . SER E 1 392 ? 135.752 73.199 137.220 1.00 130.15 374 SER E C 1
ATOM 10756 O O . SER E 1 392 ? 136.895 73.659 137.160 1.00 130.15 374 SER E O 1
ATOM 10759 N N . MET E 1 393 ? 135.466 72.085 137.898 1.00 130.14 375 MET E N 1
ATOM 10760 C CA . MET E 1 393 ? 136.474 71.371 138.673 1.00 130.14 375 MET E CA 1
ATOM 10761 C C . MET E 1 393 ? 137.152 70.262 137.886 1.00 130.14 375 MET E C 1
ATOM 10762 O O . MET E 1 393 ? 137.623 69.289 138.485 1.00 130.14 375 MET E O 1
ATOM 10767 N N . GLU E 1 394 ? 137.210 70.369 136.565 1.00 93.04 376 GLU E N 1
ATOM 10768 C CA . GLU E 1 394 ? 138.010 69.462 135.762 1.00 96.30 376 GLU E CA 1
ATOM 10769 C C . GLU E 1 394 ? 139.224 70.213 135.236 1.00 92.96 376 GLU E C 1
ATOM 10770 O O . GLU E 1 394 ? 139.196 71.436 135.071 1.00 99.39 376 GLU E O 1
ATOM 10776 N N . GLY E 1 395 ? 140.301 69.475 135.001 1.00 78.43 377 GLY E N 1
ATOM 10777 C CA . GLY E 1 395 ? 141.587 70.067 134.742 1.00 79.07 377 GLY E CA 1
ATOM 10778 C C . GLY E 1 395 ? 142.458 70.213 135.969 1.00 84.53 377 GLY E C 1
ATOM 10779 O O . GLY E 1 395 ? 143.677 70.360 135.834 1.00 93.14 377 GLY E O 1
ATOM 10780 N N . THR E 1 396 ? 141.866 70.179 137.159 1.00 90.69 378 THR E N 1
ATOM 10781 C CA . THR E 1 396 ? 142.581 70.218 138.418 1.00 91.08 378 THR E CA 1
ATOM 10782 C C . THR E 1 396 ? 142.313 68.930 139.185 1.00 86.40 378 THR E C 1
ATOM 10783 O O . THR E 1 396 ? 141.145 68.555 139.358 1.00 84.77 378 THR E O 1
ATOM 10787 N N . PRO E 1 397 ? 143.346 68.216 139.634 1.00 72.31 379 PRO E N 1
ATOM 10788 C CA . PRO E 1 397 ? 143.118 66.922 140.291 1.00 73.04 379 PRO E CA 1
ATOM 10789 C C . PRO E 1 397 ? 142.535 67.092 141.686 1.00 74.61 379 PRO E C 1
ATOM 10790 O O . PRO E 1 397 ? 143.085 67.806 142.524 1.00 88.39 379 PRO E O 1
ATOM 10794 N N . LYS E 1 398 ? 141.415 66.426 141.926 1.00 77.56 380 LYS E N 1
ATOM 10795 C CA . LYS E 1 398 ? 140.754 66.415 143.219 1.00 84.90 380 LYS E CA 1
ATOM 10796 C C . LYS E 1 398 ? 140.764 64.996 143.770 1.00 89.01 380 LYS E C 1
ATOM 10797 O O . LYS E 1 398 ? 141.206 64.054 143.113 1.00 88.30 380 LYS E O 1
ATOM 10799 N N . SER E 1 399 ? 140.253 64.844 144.983 1.00 85.09 381 SER E N 1
ATOM 10800 C CA . SER E 1 399 ? 140.196 63.538 145.615 1.00 95.41 381 SER E CA 1
ATOM 10801 C C . SER E 1 399 ? 138.898 62.846 145.217 1.00 91.59 381 SER E C 1
ATOM 10802 O O . SER E 1 399 ? 138.173 63.301 144.330 1.00 92.30 381 SER E O 1
ATOM 10805 N N . ASP E 1 400 ? 138.589 61.729 145.872 1.00 96.91 382 ASP E N 1
ATOM 10806 C CA . ASP E 1 400 ? 137.350 61.006 145.625 1.00 103.01 382 ASP E CA 1
ATOM 10807 C C . ASP E 1 400 ? 136.411 61.045 146.822 1.00 104.40 382 ASP E C 1
ATOM 10808 O O . ASP E 1 400 ? 135.412 60.319 146.838 1.00 110.22 382 ASP E O 1
ATOM 10810 N N . GLU E 1 401 ? 136.700 61.873 147.822 1.00 101.60 383 GLU E N 1
ATOM 10811 C CA . GLU E 1 401 ? 135.861 61.992 149.004 1.00 97.30 383 GLU E CA 1
ATOM 10812 C C . GLU E 1 401 ? 134.926 63.187 148.935 1.00 86.99 383 GLU E C 1
ATOM 10813 O O . GLU E 1 401 ? 134.241 63.482 149.918 1.00 88.82 383 GLU E O 1
ATOM 10815 N N . ILE E 1 402 ? 134.883 63.880 147.802 1.00 90.69 384 ILE E N 1
ATOM 10816 C CA . ILE E 1 402 ? 134.028 65.051 147.655 1.00 84.50 384 ILE E CA 1
ATOM 10817 C C . ILE E 1 402 ? 132.636 64.595 147.241 1.00 86.01 384 ILE E C 1
ATOM 10818 O O . ILE E 1 402 ? 132.458 63.990 146.179 1.00 85.58 384 ILE E O 1
ATOM 10823 N N . ASN E 1 403 ? 131.649 64.883 148.079 1.00 87.16 385 ASN E N 1
ATOM 10824 C CA . ASN E 1 403 ? 130.253 64.605 147.762 1.00 91.17 385 ASN E CA 1
ATOM 10825 C C . ASN E 1 403 ? 129.672 65.858 147.128 1.00 96.45 385 ASN E C 1
ATOM 10826 O O . ASN E 1 403 ? 129.407 66.846 147.815 1.00 95.70 385 ASN E O 1
ATOM 10831 N N . TYR E 1 404 ? 129.473 65.819 145.807 1.00 131.79 386 TYR E N 1
ATOM 10832 C CA . TYR E 1 404 ? 128.975 66.983 145.082 1.00 131.79 386 TYR E CA 1
ATOM 10833 C C . TYR E 1 404 ? 127.537 67.323 145.435 1.00 131.79 386 TYR E C 1
ATOM 10834 O O . TYR E 1 404 ? 127.127 68.472 145.245 1.00 131.79 386 TYR E O 1
ATOM 10843 N N . ASP E 1 405 ? 126.769 66.359 145.944 1.00 152.43 387 ASP E N 1
ATOM 10844 C CA . ASP E 1 405 ? 125.387 66.631 146.318 1.00 152.43 387 ASP E CA 1
ATOM 10845 C C . ASP E 1 405 ? 125.297 67.555 147.526 1.00 152.43 387 ASP E C 1
ATOM 10846 O O . ASP E 1 405 ? 124.385 68.386 147.595 1.00 152.43 387 ASP E O 1
ATOM 10848 N N . ASP E 1 406 ? 126.246 67.460 148.462 1.00 152.32 388 ASP E N 1
ATOM 10849 C CA . ASP E 1 406 ? 126.231 68.356 149.616 1.00 152.32 388 ASP E CA 1
ATOM 10850 C C . ASP E 1 406 ? 126.580 69.783 149.216 1.00 152.32 388 ASP E C 1
ATOM 10851 O O . ASP E 1 406 ? 125.992 70.740 149.734 1.00 152.32 388 ASP E O 1
ATOM 10853 N N . LEU E 1 407 ? 127.525 69.947 148.287 1.00 153.14 389 LEU E N 1
ATOM 10854 C CA . LEU E 1 407 ? 127.850 71.279 147.793 1.00 153.14 389 LEU E CA 1
ATOM 10855 C C . LEU E 1 407 ? 126.736 71.838 146.921 1.00 153.14 389 LEU E C 1
ATOM 10856 O O . LEU E 1 407 ? 126.527 73.055 146.888 1.00 153.14 389 LEU E O 1
ATOM 10861 N N . ALA E 1 408 ? 126.014 70.976 146.211 1.00 157.77 390 ALA E N 1
ATOM 10862 C CA . ALA E 1 408 ? 124.915 71.455 145.390 1.00 157.77 390 ALA E CA 1
ATOM 10863 C C . ALA E 1 408 ? 123.687 71.783 146.220 1.00 157.77 390 ALA E C 1
ATOM 10864 O O . ALA E 1 408 ? 122.863 72.597 145.798 1.00 157.77 390 ALA E O 1
ATOM 10866 N N . ALA E 1 409 ? 123.535 71.160 147.385 1.00 164.36 391 ALA E N 1
ATOM 10867 C CA . ALA E 1 409 ? 122.398 71.441 148.247 1.00 164.36 391 ALA E CA 1
ATOM 10868 C C . ALA E 1 409 ? 122.705 72.446 149.345 1.00 164.36 391 ALA E C 1
ATOM 10869 O O . ALA E 1 409 ? 121.778 72.880 150.034 1.00 164.36 391 ALA E O 1
ATOM 10871 N N . ARG E 1 410 ? 123.969 72.823 149.535 1.00 165.23 392 ARG E N 1
ATOM 10872 C CA . ARG E 1 410 ? 124.310 73.784 150.573 1.00 165.23 392 ARG E CA 1
ATOM 10873 C C . ARG E 1 410 ? 124.543 75.191 150.046 1.00 165.23 392 ARG E C 1
ATOM 10874 O O . ARG E 1 410 ? 124.510 76.140 150.833 1.00 165.23 392 ARG E O 1
ATOM 10882 N N . THR E 1 411 ? 124.779 75.353 148.747 1.00 159.80 393 THR E N 1
ATOM 10883 C CA . THR E 1 411 ? 124.907 76.680 148.146 1.00 159.80 393 THR E CA 1
ATOM 10884 C C . THR E 1 411 ? 123.529 77.170 147.705 1.00 159.80 393 THR E C 1
ATOM 10885 O O . THR E 1 411 ? 123.241 77.336 146.521 1.00 159.80 393 THR E O 1
ATOM 10889 N N . GLU E 1 412 ? 122.666 77.397 148.690 1.00 161.93 394 GLU E N 1
ATOM 10890 C CA . GLU E 1 412 ? 121.288 77.806 148.437 1.00 161.93 394 GLU E CA 1
ATOM 10891 C C . GLU E 1 412 ? 121.246 79.320 148.290 1.00 161.93 394 GLU E C 1
ATOM 10892 O O . GLU E 1 412 ? 121.500 80.051 149.251 1.00 161.93 394 GLU E O 1
ATOM 10894 N N . GLY E 1 413 ? 120.925 79.791 147.090 1.00 131.61 395 GLY E N 1
ATOM 10895 C CA . GLY E 1 413 ? 120.876 81.208 146.808 1.00 131.61 395 GLY E CA 1
ATOM 10896 C C . GLY E 1 413 ? 122.054 81.742 146.030 1.00 131.61 395 GLY E C 1
ATOM 10897 O O . GLY E 1 413 ? 122.109 82.949 145.776 1.00 131.61 395 GLY E O 1
ATOM 10898 N N . PHE E 1 414 ? 122.995 80.887 145.654 1.00 122.77 396 PHE E N 1
ATOM 10899 C CA . PHE E 1 414 ? 124.164 81.328 144.911 1.00 122.77 396 PHE E CA 1
ATOM 10900 C C . PHE E 1 414 ? 123.795 81.612 143.467 1.00 122.77 396 PHE E C 1
ATOM 10901 O O . PHE E 1 414 ? 122.972 80.914 142.875 1.00 122.77 396 PHE E O 1
ATOM 10909 N N . SER E 1 415 ? 124.422 82.629 142.891 1.00 113.10 397 SER E N 1
ATOM 10910 C CA . SER E 1 415 ? 124.206 82.955 141.489 1.00 113.10 397 SER E CA 1
ATOM 10911 C C . SER E 1 415 ? 125.107 82.079 140.625 1.00 113.10 397 SER E C 1
ATOM 10912 O O . SER E 1 415 ? 125.724 81.123 141.095 1.00 113.10 397 SER E O 1
ATOM 10915 N N . GLY E 1 416 ? 125.193 82.391 139.334 1.00 104.70 398 GLY E N 1
ATOM 10916 C CA . GLY E 1 416 ? 126.042 81.605 138.460 1.00 104.70 398 GLY E CA 1
ATOM 10917 C C . GLY E 1 416 ? 127.504 81.969 138.555 1.00 104.70 398 GLY E C 1
ATOM 10918 O O . GLY E 1 416 ? 128.368 81.106 138.398 1.00 104.70 398 GLY E O 1
ATOM 10919 N N . ALA E 1 417 ? 127.807 83.235 138.824 1.00 93.38 399 ALA E N 1
ATOM 10920 C CA . ALA E 1 417 ? 129.179 83.715 138.887 1.00 93.38 399 ALA E CA 1
ATOM 10921 C C . ALA E 1 417 ? 129.736 83.710 140.298 1.00 93.38 399 ALA E C 1
ATOM 10922 O O . ALA E 1 417 ? 130.775 84.326 140.543 1.00 93.38 399 ALA E O 1
ATOM 10924 N N . ASP E 1 418 ? 129.065 83.044 141.235 1.00 101.47 400 ASP E N 1
ATOM 10925 C CA . ASP E 1 418 ? 129.614 82.835 142.563 1.00 101.47 400 ASP E CA 1
ATOM 10926 C C . ASP E 1 418 ? 130.057 81.407 142.806 1.00 101.47 400 ASP E C 1
ATOM 10927 O O . ASP E 1 418 ? 130.900 81.183 143.675 1.00 101.47 400 ASP E O 1
ATOM 10932 N N . VAL E 1 419 ? 129.525 80.447 142.056 1.00 97.96 401 VAL E N 1
ATOM 10933 C CA . VAL E 1 419 ? 129.986 79.072 142.174 1.00 97.96 401 VAL E CA 1
ATOM 10934 C C . VAL E 1 419 ? 131.398 78.933 141.612 1.00 97.96 401 VAL E C 1
ATOM 10935 O O . VAL E 1 419 ? 132.229 78.190 142.151 1.00 97.96 401 VAL E O 1
ATOM 10939 N N . VAL E 1 420 ? 131.708 79.685 140.554 1.00 104.41 402 VAL E N 1
ATOM 10940 C CA . VAL E 1 420 ? 133.069 79.710 140.028 1.00 104.41 402 VAL E CA 1
ATOM 10941 C C . VAL E 1 420 ? 134.020 80.377 141.017 1.00 104.41 402 VAL E C 1
ATOM 10942 O O . VAL E 1 420 ? 135.170 79.940 141.180 1.00 104.41 402 VAL E O 1
ATOM 10946 N N . SER E 1 421 ? 133.553 81.402 141.732 1.00 103.93 403 SER E N 1
ATOM 10947 C CA . SER E 1 421 ? 134.384 82.008 142.765 1.00 103.93 403 SER E CA 1
ATOM 10948 C C . SER E 1 421 ? 134.581 81.070 143.949 1.00 103.93 403 SER E C 1
ATOM 10949 O O . SER E 1 421 ? 135.658 81.063 144.560 1.00 103.93 403 SER E O 1
ATOM 10952 N N . LEU E 1 422 ? 133.565 80.264 144.268 1.00 105.08 404 LEU E N 1
ATOM 10953 C CA . LEU E 1 422 ? 133.700 79.248 145.305 1.00 105.08 404 LEU E CA 1
ATOM 10954 C C . LEU E 1 422 ? 134.750 78.214 144.931 1.00 105.08 404 LEU E C 1
ATOM 10955 O O . LEU E 1 422 ? 135.589 77.845 145.762 1.00 105.08 404 LEU E O 1
ATOM 10960 N N . CYS E 1 423 ? 134.736 77.757 143.678 1.00 112.45 405 CYS E N 1
ATOM 10961 C CA . CYS E 1 423 ? 135.751 76.804 143.239 1.00 112.45 405 CYS E CA 1
ATOM 10962 C C . CYS E 1 423 ? 137.143 77.423 143.200 1.00 112.45 405 CYS E C 1
ATOM 10963 O O . CYS E 1 423 ? 138.123 76.738 143.506 1.00 112.45 405 CYS E O 1
ATOM 10966 N N . ARG E 1 424 ? 137.256 78.713 142.873 1.00 119.38 406 ARG E N 1
ATOM 10967 C CA . ARG E 1 424 ? 138.578 79.339 142.866 1.00 119.38 406 ARG E CA 1
ATOM 10968 C C . ARG E 1 424 ? 139.133 79.500 144.278 1.00 119.38 406 ARG E C 1
ATOM 10969 O O . ARG E 1 424 ? 140.335 79.295 144.506 1.00 119.38 406 ARG E O 1
ATOM 10977 N N . THR E 1 425 ? 138.273 79.847 145.241 1.00 103.84 407 THR E N 1
ATOM 10978 C CA . THR E 1 425 ? 138.719 79.933 146.629 1.00 103.84 407 THR E CA 1
ATOM 10979 C C . THR E 1 425 ? 139.090 78.558 147.173 1.00 103.84 407 THR E C 1
ATOM 10980 O O . THR E 1 425 ? 140.101 78.412 147.873 1.00 103.84 407 THR E O 1
ATOM 10984 N N . ALA E 1 426 ? 138.321 77.527 146.813 1.00 98.61 408 ALA E N 1
ATOM 10985 C CA . ALA E 1 426 ? 138.668 76.173 147.220 1.00 98.61 408 ALA E CA 1
ATOM 10986 C C . ALA E 1 426 ? 139.935 75.664 146.550 1.00 98.61 408 ALA E C 1
ATOM 10987 O O . ALA E 1 426 ? 140.588 74.772 147.094 1.00 98.61 408 ALA E O 1
ATOM 10989 N N . ALA E 1 427 ? 140.299 76.202 145.389 1.00 101.81 409 ALA E N 1
ATOM 10990 C CA . ALA E 1 427 ? 141.537 75.769 144.754 1.00 101.81 409 ALA E CA 1
ATOM 10991 C C . ALA E 1 427 ? 142.757 76.504 145.287 1.00 101.81 409 ALA E C 1
ATOM 10992 O O . ALA E 1 427 ? 143.856 75.946 145.265 1.00 101.81 409 ALA E O 1
ATOM 10994 N N . ILE E 1 428 ? 142.607 77.751 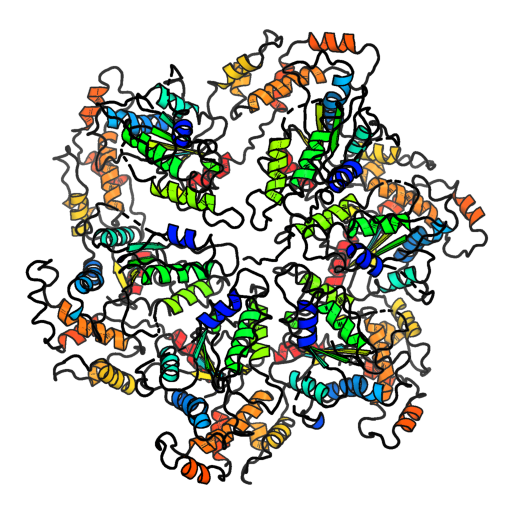145.745 1.00 100.52 410 ILE E N 1
ATOM 10995 C CA . ILE E 1 428 ? 143.758 78.472 146.291 1.00 100.52 410 ILE E CA 1
ATOM 10996 C C . ILE E 1 428 ? 143.900 78.262 147.802 1.00 100.52 410 ILE E C 1
ATOM 10997 O O . ILE E 1 428 ? 144.961 78.557 148.380 1.00 100.52 410 ILE E O 1
ATOM 11002 N N . ASN E 1 429 ? 142.896 77.667 148.454 1.00 117.13 411 ASN E N 1
ATOM 11003 C CA . ASN E 1 429 ? 143.058 77.309 149.859 1.00 117.13 411 ASN E CA 1
ATOM 11004 C C . ASN E 1 429 ? 144.105 76.223 150.078 1.00 117.13 411 ASN E C 1
ATOM 11005 O O . ASN E 1 429 ? 144.639 76.115 151.184 1.00 117.13 411 ASN E O 1
ATOM 11010 N N . VAL E 1 430 ? 144.436 75.435 149.052 1.00 114.01 412 VAL E N 1
ATOM 11011 C CA . VAL E 1 430 ? 145.542 74.496 149.193 1.00 114.01 412 VAL E CA 1
ATOM 11012 C C . VAL E 1 430 ? 146.883 75.218 149.165 1.00 114.01 412 VAL E C 1
ATOM 11013 O O . VAL E 1 430 ? 147.891 74.659 149.607 1.00 114.01 412 VAL E O 1
ATOM 11017 N N . LEU E 1 431 ? 146.922 76.456 148.677 1.00 114.78 413 LEU E N 1
ATOM 11018 C CA . LEU E 1 431 ? 148.111 77.275 148.846 1.00 114.78 413 LEU E CA 1
ATOM 11019 C C . LEU E 1 431 ? 148.094 77.973 150.194 1.00 114.78 413 LEU E C 1
ATOM 11020 O O . LEU E 1 431 ? 149.143 78.137 150.824 1.00 114.78 413 LEU E O 1
ATOM 11025 N N . ARG E 1 432 ? 146.910 78.368 150.664 1.00 117.16 414 ARG E N 1
ATOM 11026 C CA . ARG E 1 432 ? 146.842 79.082 151.936 1.00 117.16 414 ARG E CA 1
ATOM 11027 C C . ARG E 1 432 ? 147.147 78.198 153.139 1.00 117.16 414 ARG E C 1
ATOM 11028 O O . ARG E 1 432 ? 147.511 78.727 154.192 1.00 117.16 414 ARG E O 1
ATOM 11036 N N . ARG E 1 433 ? 147.016 76.875 153.018 1.00 128.86 415 ARG E N 1
ATOM 11037 C CA . ARG E 1 433 ? 147.264 76.029 154.180 1.00 128.86 415 ARG E CA 1
ATOM 11038 C C . ARG E 1 433 ? 148.752 75.789 154.400 1.00 128.86 415 ARG E C 1
ATOM 11039 O O . ARG E 1 433 ? 149.156 75.448 155.516 1.00 128.86 415 ARG E O 1
ATOM 11047 N N . TYR E 1 434 ? 149.577 75.943 153.367 1.00 143.48 416 TYR E N 1
ATOM 11048 C CA . TYR E 1 434 ? 151.009 75.814 153.562 1.00 143.48 416 TYR E CA 1
ATOM 11049 C C . TYR E 1 434 ? 151.605 77.152 153.968 1.00 143.48 416 TYR E C 1
ATOM 11050 O O . TYR E 1 434 ? 151.013 78.215 153.765 1.00 143.48 416 TYR E O 1
ATOM 11059 N N . ASP E 1 435 ? 152.800 77.092 154.539 1.00 162.14 417 ASP E N 1
ATOM 11060 C CA . ASP E 1 435 ? 153.475 78.287 155.034 1.00 162.14 417 ASP E CA 1
ATOM 11061 C C . ASP E 1 435 ? 154.341 78.828 153.909 1.00 162.14 417 ASP E C 1
ATOM 11062 O O . ASP E 1 435 ? 155.469 78.374 153.704 1.00 162.14 417 ASP E O 1
ATOM 11064 N N . THR E 1 436 ? 153.809 79.800 153.170 1.00 165.28 418 THR E N 1
ATOM 11065 C CA . THR E 1 436 ? 154.561 80.465 152.120 1.00 165.28 418 THR E CA 1
ATOM 11066 C C . THR E 1 436 ? 154.925 81.901 152.457 1.00 165.28 418 THR E C 1
ATOM 11067 O O . THR E 1 436 ? 155.859 82.439 151.856 1.00 165.28 418 THR E O 1
ATOM 11071 N N . LYS E 1 437 ? 154.214 82.527 153.399 1.00 30.00 419 LYS E N 1
ATOM 11072 C CA . LYS E 1 437 ? 154.585 83.863 153.850 1.00 30.00 419 LYS E CA 1
ATOM 11073 C C . LYS E 1 437 ? 155.879 83.840 154.645 1.00 30.00 419 LYS E C 1
ATOM 11074 O O . LYS E 1 437 ? 156.615 84.832 154.657 1.00 30.00 419 LYS E O 1
ATOM 11078 N N . SER E 1 438 ? 156.162 82.721 155.316 1.00 169.27 420 SER E N 1
ATOM 11079 C CA . SER E 1 438 ? 157.373 82.599 156.121 1.00 169.27 420 SER E CA 1
ATOM 11080 C C . SER E 1 438 ? 158.614 82.549 155.240 1.00 169.27 420 SER E C 1
ATOM 11081 O O . SER E 1 438 ? 159.535 83.360 155.393 1.00 169.27 420 SER E O 1
ATOM 11084 N N . LEU E 1 439 ? 158.653 81.602 154.309 1.00 170.43 421 LEU E N 1
ATOM 11085 C CA . LEU E 1 439 ? 159.750 81.514 153.353 1.00 170.43 421 LEU E CA 1
ATOM 11086 C C . LEU E 1 439 ? 159.602 82.658 152.363 1.00 170.43 421 LEU E C 1
ATOM 11087 O O . LEU E 1 439 ? 158.925 82.530 151.341 1.00 170.43 421 LEU E O 1
ATOM 11089 N N . ARG E 1 440 ? 160.236 83.789 152.667 1.00 163.73 422 ARG E N 1
ATOM 11090 C CA . ARG E 1 440 ? 160.105 85.009 151.871 1.00 163.73 422 ARG E CA 1
ATOM 11091 C C . ARG E 1 440 ? 161.295 85.080 150.918 1.00 163.73 422 ARG E C 1
ATOM 11092 O O . ARG E 1 440 ? 162.315 85.707 151.207 1.00 163.73 422 ARG E O 1
ATOM 11094 N N . GLY E 1 441 ? 161.151 84.435 149.764 1.00 170.35 423 GLY E N 1
ATOM 11095 C CA . GLY E 1 441 ? 162.216 84.396 148.785 1.00 170.35 423 GLY E CA 1
ATOM 11096 C C . GLY E 1 441 ? 163.091 83.173 148.935 1.00 170.35 423 GLY E C 1
ATOM 11097 O O . GLY E 1 441 ? 163.225 82.377 148.002 1.00 170.35 423 GLY E O 1
ATOM 11098 N N . GLY E 1 442 ? 163.699 83.020 150.108 1.00 167.20 424 GLY E N 1
ATOM 11099 C CA . GLY E 1 442 ? 164.531 81.856 150.361 1.00 167.20 424 GLY E CA 1
ATOM 11100 C C . GLY E 1 442 ? 163.677 80.617 150.554 1.00 167.20 424 GLY E C 1
ATOM 11101 O O . GLY E 1 442 ? 162.721 80.625 151.339 1.00 167.20 424 GLY E O 1
ATOM 11102 N N . GLU E 1 443 ? 164.024 79.548 149.820 1.00 30.00 425 GLU E N 1
ATOM 11103 C CA . GLU E 1 443 ? 163.300 78.268 149.786 1.00 30.00 425 GLU E CA 1
ATOM 11104 C C . GLU E 1 443 ? 161.830 78.454 149.411 1.00 30.00 425 GLU E C 1
ATOM 11105 O O . GLU E 1 443 ? 160.944 77.757 149.910 1.00 30.00 425 GLU E O 1
ATOM 11107 N N . LEU E 1 444 ? 161.570 79.409 148.521 1.00 159.73 426 LEU E N 1
ATOM 11108 C CA . LEU E 1 444 ? 160.232 79.669 148.007 1.00 159.73 426 LEU E CA 1
ATOM 11109 C C . LEU E 1 444 ? 159.995 78.995 146.665 1.00 159.73 426 LEU E C 1
ATOM 11110 O O . LEU E 1 444 ? 158.899 78.486 146.413 1.00 159.73 426 LEU E O 1
ATOM 11115 N N . THR E 1 445 ? 161.008 78.988 145.799 1.00 143.59 427 THR E N 1
ATOM 11116 C CA . THR E 1 445 ? 160.917 78.270 144.537 1.00 143.59 427 THR E CA 1
ATOM 11117 C C . THR E 1 445 ? 160.999 76.760 144.722 1.00 143.59 427 THR E C 1
ATOM 11118 O O . THR E 1 445 ? 160.665 76.018 143.793 1.00 143.59 427 THR E O 1
ATOM 11122 N N . ALA E 1 446 ? 161.434 76.291 145.894 1.00 153.30 428 ALA E N 1
ATOM 11123 C CA . ALA E 1 446 ? 161.568 74.857 146.123 1.00 153.30 428 ALA E CA 1
ATOM 11124 C C . ALA E 1 446 ? 160.254 74.230 146.568 1.00 153.30 428 ALA E C 1
ATOM 11125 O O . ALA E 1 446 ? 159.915 73.125 146.131 1.00 153.30 428 ALA E O 1
ATOM 11127 N N . ALA E 1 447 ? 159.504 74.914 147.434 1.00 164.22 429 ALA E N 1
ATOM 11128 C CA . ALA E 1 447 ? 158.237 74.372 147.911 1.00 164.22 429 ALA E CA 1
ATOM 11129 C C . ALA E 1 447 ? 157.154 74.408 146.843 1.00 164.22 429 ALA E C 1
ATOM 11130 O O . ALA E 1 447 ? 156.184 73.650 146.936 1.00 164.22 429 ALA E O 1
ATOM 11132 N N . MET E 1 448 ? 157.304 75.260 145.828 1.00 155.07 430 MET E N 1
ATOM 11133 C CA . MET E 1 448 ? 156.319 75.336 144.758 1.00 155.07 430 MET E CA 1
ATOM 11134 C C . MET E 1 448 ? 156.405 74.152 143.807 1.00 155.07 430 MET E C 1
ATOM 11135 O O . MET E 1 448 ? 155.485 73.947 143.009 1.00 155.07 430 MET E O 1
ATOM 11140 N N . GLU E 1 449 ? 157.484 73.372 143.871 1.00 145.73 431 GLU E N 1
ATOM 11141 C CA . GLU E 1 449 ? 157.657 72.271 142.932 1.00 145.73 431 GLU E CA 1
ATOM 11142 C C . GLU E 1 449 ? 156.741 71.102 143.267 1.00 145.73 431 GLU E C 1
ATOM 11143 O O . GLU E 1 449 ? 156.127 70.511 142.371 1.00 145.73 431 GLU E O 1
ATOM 11149 N N . SER E 1 450 ? 156.625 70.759 144.546 1.00 137.13 432 SER E N 1
ATOM 11150 C CA . SER E 1 450 ? 155.785 69.649 144.971 1.00 137.13 432 SER E CA 1
ATOM 11151 C C . SER E 1 450 ? 154.332 70.051 145.163 1.00 137.13 432 SER E C 1
ATOM 11152 O O . SER E 1 450 ? 153.496 69.188 145.447 1.00 137.13 432 SER E O 1
ATOM 11154 N N . LEU E 1 451 ? 154.012 71.329 145.006 1.00 136.17 433 LEU E N 1
ATOM 11155 C CA . LEU E 1 451 ? 152.677 71.823 145.300 1.00 136.17 433 LEU E CA 1
ATOM 11156 C C . LEU E 1 451 ? 151.713 71.651 144.139 1.00 136.17 433 LEU E C 1
ATOM 11157 O O . LEU E 1 451 ? 150.514 71.461 144.368 1.00 136.17 433 LEU E O 1
ATOM 11162 N N . LYS E 1 452 ? 152.210 71.688 142.901 1.00 132.68 434 LYS E N 1
ATOM 11163 C CA . LYS E 1 452 ? 151.346 71.707 141.726 1.00 132.68 434 LYS E CA 1
ATOM 11164 C C . LYS E 1 452 ? 150.638 70.383 141.467 1.00 132.68 434 LYS E C 1
ATOM 11165 O O . LYS E 1 452 ? 149.710 70.351 140.654 1.00 132.68 434 LYS E O 1
ATOM 11167 N N . ALA E 1 453 ? 151.043 69.299 142.125 1.00 85.50 435 ALA E N 1
ATOM 11168 C CA . ALA E 1 453 ? 150.371 68.017 141.987 1.00 89.87 435 ALA E CA 1
ATOM 11169 C C . ALA E 1 453 ? 149.607 67.610 143.238 1.00 86.86 435 ALA E C 1
ATOM 11170 O O . ALA E 1 453 ? 149.003 66.533 143.255 1.00 95.55 435 ALA E O 1
ATOM 11172 N N . GLU E 1 454 ? 149.622 68.433 144.284 1.00 75.51 436 GLU E N 1
ATOM 11173 C CA . GLU E 1 454 ? 148.862 68.129 145.488 1.00 80.83 436 GLU E CA 1
ATOM 11174 C C . GLU E 1 454 ? 147.381 68.370 145.239 1.00 88.76 436 GLU E C 1
ATOM 11175 O O . GLU E 1 454 ? 146.987 69.427 144.740 1.00 90.94 436 GLU E O 1
ATOM 11177 N N . LEU E 1 455 ? 146.559 67.390 145.592 1.00 82.76 437 LEU E N 1
ATOM 11178 C CA . LEU E 1 455 ? 145.141 67.422 145.265 1.00 78.55 437 LEU E CA 1
ATOM 11179 C C . LEU E 1 455 ? 144.402 68.323 146.252 1.00 76.97 437 LEU E C 1
ATOM 11180 O O . LEU E 1 455 ? 144.997 68.947 147.134 1.00 79.22 437 LEU E O 1
ATOM 11185 N N . VAL E 1 456 ? 143.082 68.399 146.115 1.00 69.95 438 VAL E N 1
ATOM 11186 C CA . VAL E 1 456 ? 142.242 69.237 146.962 1.00 78.98 438 VAL E CA 1
ATOM 11187 C C . VAL E 1 456 ? 141.249 68.338 147.681 1.00 77.15 438 VAL E C 1
ATOM 11188 O O . VAL E 1 456 ? 140.395 67.713 147.042 1.00 73.60 438 VAL E O 1
ATOM 11192 N N . ARG E 1 457 ? 141.354 68.277 149.001 1.00 80.87 439 ARG E N 1
ATOM 11193 C CA . ARG E 1 457 ? 140.484 67.427 149.797 1.00 79.20 439 ARG E CA 1
ATOM 11194 C C . ARG E 1 457 ? 139.254 68.223 150.230 1.00 74.64 439 ARG E C 1
ATOM 11195 O O . ARG E 1 457 ? 139.014 69.336 149.759 1.00 81.82 439 ARG E O 1
ATOM 11203 N N . ASN E 1 458 ? 138.458 67.663 151.139 1.00 74.74 440 ASN E N 1
ATOM 11204 C CA . ASN E 1 458 ? 137.210 68.302 151.535 1.00 72.60 440 ASN E CA 1
ATOM 11205 C C . ASN E 1 458 ? 137.406 69.455 152.508 1.00 75.18 440 ASN E C 1
ATOM 11206 O O . ASN E 1 458 ? 136.472 70.247 152.697 1.00 77.60 440 ASN E O 1
ATOM 11211 N N . ILE E 1 459 ? 138.589 69.561 153.121 1.00 75.11 441 ILE E N 1
ATOM 11212 C CA . ILE E 1 459 ? 138.876 70.645 154.058 1.00 77.18 441 ILE E CA 1
ATOM 11213 C C . ILE E 1 459 ? 138.832 71.990 153.346 1.00 79.89 441 ILE E C 1
ATOM 11214 O O . ILE E 1 459 ? 138.322 72.985 153.883 1.00 84.28 441 ILE E O 1
ATOM 11219 N N . ASP E 1 460 ? 139.320 72.024 152.105 1.00 119.21 442 ASP E N 1
ATOM 11220 C CA . ASP E 1 460 ? 139.353 73.270 151.352 1.00 119.21 442 ASP E CA 1
ATOM 11221 C C . ASP E 1 460 ? 137.955 73.716 150.954 1.00 119.21 442 ASP E C 1
ATOM 11222 O O . ASP E 1 460 ? 137.645 74.908 151.019 1.00 119.21 442 ASP E O 1
ATOM 11227 N N . PHE E 1 461 ? 137.087 72.780 150.567 1.00 120.65 443 PHE E N 1
ATOM 11228 C CA . PHE E 1 461 ? 135.719 73.172 150.252 1.00 120.65 443 PHE E CA 1
ATOM 11229 C C . PHE E 1 461 ? 134.940 73.555 151.500 1.00 120.65 443 PHE E C 1
ATOM 11230 O O . PHE E 1 461 ? 134.062 74.421 151.426 1.00 120.65 443 PHE E O 1
ATOM 11238 N N . GLU E 1 462 ? 135.268 72.963 152.653 1.00 133.34 444 GLU E N 1
ATOM 11239 C CA . GLU E 1 462 ? 134.630 73.390 153.895 1.00 133.34 444 GLU E CA 1
ATOM 11240 C C . GLU E 1 462 ? 135.017 74.820 154.254 1.00 133.34 444 GLU E C 1
ATOM 11241 O O . GLU E 1 462 ? 134.149 75.642 154.584 1.00 133.34 444 GLU E O 1
ATOM 11243 N N . ALA E 1 463 ? 136.304 75.154 154.143 1.00 129.47 445 ALA E N 1
ATOM 11244 C CA . ALA E 1 463 ? 136.720 76.520 154.446 1.00 129.47 445 ALA E CA 1
ATOM 11245 C C . ALA E 1 463 ? 136.250 77.507 153.383 1.00 129.47 445 ALA E C 1
ATOM 11246 O O . ALA E 1 463 ? 135.978 78.673 153.696 1.00 129.47 445 ALA E O 1
ATOM 11248 N N . ALA E 1 464 ? 136.112 77.056 152.136 1.00 125.12 446 ALA E N 1
ATOM 11249 C CA . ALA E 1 464 ? 135.621 77.940 151.089 1.00 125.12 446 ALA E CA 1
ATOM 11250 C C . ALA E 1 464 ? 134.132 78.209 151.232 1.00 125.12 446 ALA E C 1
ATOM 11251 O O . ALA E 1 464 ? 133.673 79.304 150.898 1.00 125.12 446 ALA E O 1
ATOM 11253 N N . LEU E 1 465 ? 133.360 77.237 151.721 1.00 133.13 447 LEU E N 1
ATOM 11254 C CA . LEU E 1 465 ? 131.979 77.533 152.083 1.00 133.13 447 LEU E CA 1
ATOM 11255 C C . LEU E 1 465 ? 131.903 78.446 153.293 1.00 133.13 447 LEU E C 1
ATOM 11256 O O . LEU E 1 465 ? 131.000 79.283 153.376 1.00 133.13 447 LEU E O 1
ATOM 11261 N N . GLN E 1 466 ? 132.833 78.305 154.238 1.00 142.53 448 GLN E N 1
ATOM 11262 C CA . GLN E 1 466 ? 132.806 79.183 155.401 1.00 142.53 448 GLN E CA 1
ATOM 11263 C C . GLN E 1 466 ? 133.259 80.602 155.078 1.00 142.53 448 GLN E C 1
ATOM 11264 O O . GLN E 1 466 ? 132.965 81.518 155.851 1.00 142.53 448 GLN E O 1
ATOM 11266 N N . ALA E 1 467 ? 133.954 80.814 153.961 1.00 139.59 449 ALA E N 1
ATOM 11267 C CA . ALA E 1 467 ? 134.555 82.112 153.683 1.00 139.59 449 ALA E CA 1
ATOM 11268 C C . ALA E 1 467 ? 133.935 82.873 152.518 1.00 139.59 449 ALA E C 1
ATOM 11269 O O . ALA E 1 467 ? 134.431 83.952 152.184 1.00 139.59 449 ALA E O 1
ATOM 11271 N N . VAL E 1 468 ? 132.889 82.359 151.879 1.00 137.66 450 VAL E N 1
ATOM 11272 C CA . VAL E 1 468 ? 132.311 83.005 150.702 1.00 137.66 450 VAL E CA 1
ATOM 11273 C C . VAL E 1 468 ? 130.802 83.095 150.882 1.00 137.66 450 VAL E C 1
ATOM 11274 O O . VAL E 1 468 ? 130.136 82.075 151.092 1.00 137.66 450 VAL E O 1
ATOM 11278 N N . SER E 1 469 ? 130.266 84.311 150.802 1.00 145.33 451 SER E N 1
ATOM 11279 C CA . SER E 1 469 ? 128.846 84.601 150.866 1.00 145.33 451 SER E CA 1
ATOM 11280 C C . SER E 1 469 ? 128.359 85.143 149.524 1.00 145.33 451 SER E C 1
ATOM 11281 O O . SER E 1 469 ? 129.132 85.760 148.787 1.00 145.33 451 SER E O 1
ATOM 11284 N N . PRO E 1 470 ? 127.098 84.917 149.162 1.00 138.09 452 PRO E N 1
ATOM 11285 C CA . PRO E 1 470 ? 126.593 85.463 147.902 1.00 138.09 452 PRO E CA 1
ATOM 11286 C C . PRO E 1 470 ? 126.344 86.953 148.010 1.00 138.09 452 PRO E C 1
ATOM 11287 O O . PRO E 1 470 ? 126.132 87.497 149.092 1.00 138.09 452 PRO E O 1
ATOM 11291 N N . SER E 1 471 ? 126.362 87.617 146.856 1.00 147.23 453 SER E N 1
ATOM 11292 C CA . SER E 1 471 ? 125.972 89.023 146.782 1.00 147.23 453 SER E CA 1
ATOM 11293 C C . SER E 1 471 ? 124.454 89.068 146.640 1.00 147.23 453 SER E C 1
ATOM 11294 O O . SER E 1 471 ? 123.890 89.320 145.574 1.00 147.23 453 SER E O 1
ATOM 11297 N N . ALA E 1 472 ? 123.789 88.842 147.770 1.00 177.46 454 ALA E N 1
ATOM 11298 C CA . ALA E 1 472 ? 122.364 88.550 147.871 1.00 177.46 454 ALA E CA 1
ATOM 11299 C C . ALA E 1 472 ? 121.512 89.802 147.762 1.00 177.46 454 ALA E C 1
ATOM 11300 O O . ALA E 1 472 ? 121.947 90.817 147.209 1.00 177.46 454 ALA E O 1
ATOM 11302 N N . GLY E 1 473 ? 120.288 89.729 148.275 1.00 216.82 455 GLY E N 1
ATOM 11303 C CA . GLY E 1 473 ? 119.310 90.760 148.049 1.00 216.82 455 GLY E CA 1
ATOM 11304 C C . GLY E 1 473 ? 118.398 90.451 146.884 1.00 216.82 455 GLY E C 1
ATOM 11305 O O . GLY E 1 473 ? 118.409 91.138 145.861 1.00 216.82 455 GLY E O 1
ATOM 11306 N N . PRO E 1 474 ? 117.577 89.396 147.016 1.00 227.37 456 PRO E N 1
ATOM 11307 C CA . PRO E 1 474 ? 116.786 88.925 145.874 1.00 227.37 456 PRO E CA 1
ATOM 11308 C C . PRO E 1 474 ? 115.574 89.782 145.531 1.00 227.37 456 PRO E C 1
ATOM 11309 O O . PRO E 1 474 ? 114.690 89.321 144.802 1.00 227.37 456 PRO E O 1
ATOM 11313 N N . ASP E 1 475 ? 115.504 91.010 146.054 1.00 232.59 457 ASP E N 1
ATOM 11314 C CA . ASP E 1 475 ? 114.457 91.941 145.649 1.00 232.59 457 ASP E CA 1
ATOM 11315 C C . ASP E 1 475 ? 114.559 92.282 144.167 1.00 232.59 457 ASP E C 1
ATOM 11316 O O . ASP E 1 475 ? 113.537 92.426 143.484 1.00 232.59 457 ASP E O 1
ATOM 11318 N N . THR E 1 476 ? 115.783 92.374 143.643 1.00 229.76 458 THR E N 1
ATOM 11319 C CA . THR E 1 476 ? 115.961 92.647 142.221 1.00 229.76 458 THR E CA 1
ATOM 11320 C C . THR E 1 476 ? 115.553 91.456 141.366 1.00 229.76 458 THR E C 1
ATOM 11321 O O . THR E 1 476 ? 114.952 91.637 140.301 1.00 229.76 458 THR E O 1
ATOM 11325 N N . MET E 1 477 ? 115.860 90.237 141.817 1.00 226.29 459 MET E N 1
ATOM 11326 C CA . MET E 1 477 ? 115.404 89.047 141.105 1.00 226.29 459 MET E CA 1
ATOM 11327 C C . MET E 1 477 ? 113.886 88.945 141.117 1.00 226.29 459 MET E C 1
ATOM 11328 O O . MET E 1 477 ? 113.274 88.612 140.096 1.00 226.29 459 MET E O 1
ATOM 11333 N N . LEU E 1 478 ? 113.258 89.272 142.249 1.00 230.59 460 LEU E N 1
ATOM 11334 C CA . LEU E 1 478 ? 111.801 89.215 142.323 1.00 230.59 460 LEU E CA 1
ATOM 11335 C C . LEU E 1 478 ? 111.148 90.267 141.432 1.00 230.59 460 LEU E C 1
ATOM 11336 O O . LEU E 1 478 ? 110.178 89.962 140.725 1.00 230.59 460 LEU E O 1
ATOM 11341 N N . LYS E 1 479 ? 111.685 91.492 141.421 1.00 223.99 461 LYS E N 1
ATOM 11342 C CA . LYS E 1 479 ? 111.136 92.529 140.551 1.00 223.99 461 LYS E CA 1
ATOM 11343 C C . LYS E 1 479 ? 111.314 92.185 139.078 1.00 223.99 461 LYS E C 1
ATOM 11344 O O . LYS E 1 479 ? 110.384 92.362 138.281 1.00 223.99 461 LYS E O 1
ATOM 11350 N N . CYS E 1 480 ? 112.481 91.655 138.705 1.00 229.08 462 CYS E N 1
ATOM 11351 C CA . CYS E 1 480 ? 112.713 91.310 137.309 1.00 229.08 462 CYS E CA 1
ATOM 11352 C C . CYS E 1 480 ? 111.874 90.110 136.878 1.00 229.08 462 CYS E C 1
ATOM 11353 O O . CYS E 1 480 ? 111.406 90.067 135.734 1.00 229.08 462 CYS E O 1
ATOM 11356 N N . LYS E 1 481 ? 111.609 89.168 137.788 1.00 232.23 463 LYS E N 1
ATOM 11357 C CA . LYS E 1 481 ? 110.758 88.037 137.432 1.00 232.23 463 LYS E CA 1
ATOM 11358 C C . LYS E 1 481 ? 109.307 88.462 137.278 1.00 232.23 463 LYS E C 1
ATOM 11359 O O . LYS E 1 481 ? 108.616 87.985 136.372 1.00 232.23 463 LYS E O 1
ATOM 11365 N N . GLU E 1 482 ? 108.830 89.373 138.133 1.00 229.97 464 GLU E N 1
ATOM 11366 C CA . GLU E 1 482 ? 107.455 89.844 137.982 1.00 229.97 464 GLU E CA 1
ATOM 11367 C C . GLU E 1 482 ? 107.288 90.671 136.715 1.00 229.97 464 GLU E C 1
ATOM 11368 O O . GLU E 1 482 ? 106.254 90.571 136.037 1.00 229.97 464 GLU E O 1
ATOM 11374 N N . TRP E 1 483 ? 108.307 91.464 136.362 1.00 210.85 465 TRP E N 1
ATOM 11375 C CA . TRP E 1 483 ? 108.247 92.222 135.118 1.00 210.85 465 TRP E CA 1
ATOM 11376 C C . TRP E 1 483 ? 108.238 91.309 133.908 1.00 210.85 465 TRP E C 1
ATOM 11377 O O . TRP E 1 483 ? 107.451 91.517 132.982 1.00 210.85 465 TRP E O 1
ATOM 11388 N N . CYS E 1 484 ? 109.102 90.302 133.878 1.00 219.02 466 CYS E N 1
ATOM 11389 C CA . CYS E 1 484 ? 109.126 89.480 132.680 1.00 219.02 466 CYS E CA 1
ATOM 11390 C C . CYS E 1 484 ? 108.019 88.430 132.689 1.00 219.02 466 CYS E C 1
ATOM 11391 O O . CYS E 1 484 ? 107.777 87.786 131.666 1.00 219.02 466 CYS E O 1
ATOM 11394 N N . ASP E 1 485 ? 107.307 88.266 133.800 1.00 231.98 467 ASP E N 1
ATOM 11395 C CA . ASP E 1 485 ? 106.079 87.491 133.769 1.00 231.98 467 ASP E CA 1
ATOM 11396 C C . ASP E 1 485 ? 104.878 88.318 133.342 1.00 231.98 467 ASP E C 1
ATOM 11397 O O . ASP E 1 485 ? 103.899 87.750 132.851 1.00 231.98 467 ASP E O 1
ATOM 11399 N N . SER E 1 486 ? 104.926 89.640 133.519 1.00 222.10 468 SER E N 1
ATOM 11400 C CA . SER E 1 486 ? 103.820 90.471 133.054 1.00 222.10 468 SER E CA 1
ATOM 11401 C C . SER E 1 486 ? 103.915 90.756 131.559 1.00 222.10 468 SER E C 1
ATOM 11402 O O . SER E 1 486 ? 102.958 90.520 130.818 1.00 222.10 468 SER E O 1
ATOM 11405 N N . PHE E 1 487 ? 105.058 91.266 131.097 1.00 199.23 469 PHE E N 1
ATOM 11406 C CA . PHE E 1 487 ? 105.213 91.753 129.730 1.00 199.23 469 PHE E CA 1
ATOM 11407 C C . PHE E 1 487 ? 106.253 90.964 128.947 1.00 199.23 469 PHE E C 1
ATOM 11408 O O . PHE E 1 487 ? 106.944 91.523 128.098 1.00 199.23 469 PHE E O 1
ATOM 11416 N N . GLY E 1 488 ? 106.391 89.678 129.219 1.00 192.30 470 GLY E N 1
ATOM 11417 C CA . GLY E 1 488 ? 107.418 88.871 128.597 1.00 192.30 470 GLY E CA 1
ATOM 11418 C C . GLY E 1 488 ? 106.862 87.954 127.526 1.00 192.30 470 GLY E C 1
ATOM 11419 O O . GLY E 1 488 ? 105.706 87.551 127.575 1.00 192.30 470 GLY E O 1
ATOM 11420 N N . ALA E 1 489 ? 107.707 87.625 126.553 1.00 30.00 471 ALA E N 1
ATOM 11421 C CA . ALA E 1 489 ? 107.302 86.786 125.426 1.00 30.00 471 ALA E CA 1
ATOM 11422 C C . ALA E 1 489 ? 108.420 85.788 125.156 1.00 30.00 471 ALA E C 1
ATOM 11423 O O . ALA E 1 489 ? 109.345 86.078 124.400 1.00 30.00 471 ALA E O 1
ATOM 11425 N N . MET E 1 490 ? 108.322 84.615 125.765 1.00 30.00 472 MET E N 1
ATOM 11426 C CA . MET E 1 490 ? 109.298 83.563 125.529 1.00 30.00 472 MET E CA 1
ATOM 11427 C C . MET E 1 490 ? 109.082 82.950 124.159 1.00 30.00 472 MET E C 1
ATOM 11428 O O . MET E 1 490 ? 109.924 82.204 123.669 1.00 30.00 472 MET E O 1
ATOM 11430 N N . LEU F 1 174 ? 152.895 110.549 127.487 1.00 60.98 156 LEU F N 1
ATOM 11431 C CA . LEU F 1 174 ? 152.989 109.099 127.361 1.00 60.98 156 LEU F CA 1
ATOM 11432 C C . LEU F 1 174 ? 154.385 108.711 126.917 1.00 60.98 156 LEU F C 1
ATOM 11433 O O . LEU F 1 174 ? 154.604 108.511 125.724 1.00 60.98 156 LEU F O 1
ATOM 11438 N N . PRO F 1 175 ? 155.329 108.637 127.869 1.00 63.67 157 PRO F N 1
ATOM 11439 C CA . PRO F 1 175 ? 156.745 108.486 127.502 1.00 63.67 157 PRO F CA 1
ATOM 11440 C C . PRO F 1 175 ? 157.107 107.205 126.764 1.00 63.67 157 PRO F C 1
ATOM 11441 O O . PRO F 1 175 ? 157.402 107.261 125.566 1.00 63.67 157 PRO F O 1
ATOM 11445 N N . GLN F 1 176 ? 156.993 106.060 127.429 1.00 58.72 158 GLN F N 1
ATOM 11446 C CA . GLN F 1 176 ? 157.449 104.779 126.896 1.00 58.72 158 GLN F CA 1
ATOM 11447 C C . GLN F 1 176 ? 156.995 103.701 127.872 1.00 58.72 158 GLN F C 1
ATOM 11448 O O . GLN F 1 176 ? 156.297 103.983 128.850 1.00 58.72 158 GLN F O 1
ATOM 11454 N N . ASN F 1 177 ? 157.393 102.463 127.605 1.00 69.35 159 ASN F N 1
ATOM 11455 C CA . ASN F 1 177 ? 157.140 101.353 128.517 1.00 69.35 159 ASN F CA 1
ATOM 11456 C C . ASN F 1 177 ? 158.372 100.456 128.501 1.00 69.35 159 ASN F C 1
ATOM 11457 O O . ASN F 1 177 ? 159.453 100.858 128.060 1.00 69.35 159 ASN F O 1
ATOM 11462 N N . SER F 1 178 ? 158.224 99.237 129.010 1.00 30.00 160 SER F N 1
ATOM 11463 C CA . SER F 1 178 ? 159.268 98.236 128.855 1.00 30.00 160 SER F CA 1
ATOM 11464 C C . SER F 1 178 ? 159.398 97.840 127.389 1.00 30.00 160 SER F C 1
ATOM 11465 O O . SER F 1 178 ? 158.443 97.930 126.614 1.00 30.00 160 SER F O 1
ATOM 11467 N N . ALA F 1 179 ? 160.615 97.434 127.015 1.00 30.00 161 ALA F N 1
ATOM 11468 C CA . ALA F 1 179 ? 161.005 97.005 125.668 1.00 30.00 161 ALA F CA 1
ATOM 11469 C C . ALA F 1 179 ? 160.795 98.084 124.604 1.00 30.00 161 ALA F C 1
ATOM 11470 O O . ALA F 1 179 ? 160.659 97.767 123.420 1.00 30.00 161 ALA F O 1
ATOM 11472 N N . GLY F 1 180 ? 160.759 99.356 124.999 1.00 67.68 162 GLY F N 1
ATOM 11473 C CA . GLY F 1 180 ? 160.919 100.461 124.076 1.00 67.68 162 GLY F CA 1
ATOM 11474 C C . GLY F 1 180 ? 159.769 100.755 123.136 1.00 67.68 162 GLY F C 1
ATOM 11475 O O . GLY F 1 180 ? 159.922 101.617 122.265 1.00 67.68 162 GLY F O 1
ATOM 11476 N N . ASP F 1 181 ? 158.626 100.089 123.271 1.00 30.00 163 ASP F N 1
ATOM 11477 C CA . ASP F 1 181 ? 157.503 100.365 122.389 1.00 30.00 163 ASP F CA 1
ATOM 11478 C C . ASP F 1 181 ? 156.818 101.669 122.800 1.00 30.00 163 ASP F C 1
ATOM 11479 O O . ASP F 1 181 ? 157.175 102.303 123.794 1.00 30.00 163 ASP F O 1
ATOM 11481 N N . SER F 1 182 ? 155.818 102.087 122.029 1.00 66.79 164 SER F N 1
ATOM 11482 C CA . SER F 1 182 ? 155.122 103.334 122.314 1.00 66.79 164 SER F CA 1
ATOM 11483 C C . SER F 1 182 ? 153.642 103.192 121.985 1.00 66.79 164 SER F C 1
ATOM 11484 O O . SER F 1 182 ? 153.231 102.313 121.226 1.00 66.79 164 SER F O 1
ATOM 11487 N N . PHE F 1 183 ? 152.844 104.079 122.571 1.00 67.07 165 PHE F N 1
ATOM 11488 C CA . PHE F 1 183 ? 151.398 104.065 122.410 1.00 67.07 165 PHE F CA 1
ATOM 11489 C C . PHE F 1 183 ? 150.984 104.981 121.268 1.00 67.07 165 PHE F C 1
ATOM 11490 O O . PHE F 1 183 ? 151.660 105.965 120.960 1.00 67.07 165 PHE F O 1
ATOM 11498 N N . ASP F 1 184 ? 149.858 104.654 120.644 1.00 61.07 166 ASP F N 1
ATOM 11499 C CA . ASP F 1 184 ? 149.322 105.422 119.521 1.00 61.07 166 ASP F CA 1
ATOM 11500 C C . ASP F 1 184 ? 148.054 106.126 119.993 1.00 61.07 166 ASP F C 1
ATOM 11501 O O . ASP F 1 184 ? 146.943 105.627 119.810 1.00 61.07 166 ASP F O 1
ATOM 11503 N N . ALA F 1 185 ? 148.226 107.303 120.589 1.00 60.27 167 ALA F N 1
ATOM 11504 C CA . ALA F 1 185 ? 147.101 108.082 121.103 1.00 60.27 167 ALA F CA 1
ATOM 11505 C C . ALA F 1 185 ? 146.579 109.010 120.007 1.00 60.27 167 ALA F C 1
ATOM 11506 O O . ALA F 1 185 ? 146.694 110.235 120.066 1.00 60.27 167 ALA F O 1
ATOM 11508 N N . SER F 1 186 ? 145.995 108.390 118.984 1.00 60.68 168 SER F N 1
ATOM 11509 C CA . SER F 1 186 ? 145.467 109.135 117.848 1.00 60.68 168 SER F CA 1
ATOM 11510 C C . SER F 1 186 ? 143.994 109.475 118.013 1.00 60.68 168 SER F C 1
ATOM 11511 O O . SER F 1 186 ? 143.565 110.567 117.632 1.00 60.68 168 SER F O 1
ATOM 11513 N N . ALA F 1 187 ? 143.211 108.568 118.585 1.00 55.89 169 ALA F N 1
ATOM 11514 C CA . ALA F 1 187 ? 141.769 108.749 118.632 1.00 55.89 169 ALA F CA 1
ATOM 11515 C C . ALA F 1 187 ? 141.308 109.653 119.765 1.00 55.89 169 ALA F C 1
ATOM 11516 O O . ALA F 1 187 ? 140.114 109.961 119.837 1.00 55.89 169 ALA F O 1
ATOM 11518 N N . TYR F 1 188 ? 142.203 110.086 120.644 1.00 46.92 170 TYR F N 1
ATOM 11519 C CA . TYR F 1 188 ? 141.823 110.882 121.798 1.00 46.92 170 TYR F CA 1
ATOM 11520 C C . TYR F 1 188 ? 142.388 112.288 121.673 1.00 46.92 170 TYR F C 1
ATOM 11521 O O . TYR F 1 188 ? 143.361 112.532 120.958 1.00 46.92 170 TYR F O 1
ATOM 11530 N N . ASP F 1 189 ? 141.759 113.217 122.381 1.00 55.12 171 ASP F N 1
ATOM 11531 C CA . ASP F 1 189 ? 142.091 114.630 122.271 1.00 55.12 171 ASP F CA 1
ATOM 11532 C C . ASP F 1 189 ? 143.400 114.934 122.994 1.00 55.12 171 ASP F C 1
ATOM 11533 O O . ASP F 1 189 ? 144.085 114.053 123.519 1.00 55.12 171 ASP F O 1
ATOM 11538 N N . ALA F 1 190 ? 143.755 116.210 123.035 1.00 58.22 172 ALA F N 1
ATOM 11539 C CA . ALA F 1 190 ? 144.982 116.634 123.681 1.00 58.22 172 ALA F CA 1
ATOM 11540 C C . ALA F 1 190 ? 144.767 117.103 125.106 1.00 58.22 172 ALA F C 1
ATOM 11541 O O . ALA F 1 190 ? 145.746 117.410 125.790 1.00 58.22 172 ALA F O 1
ATOM 11543 N N . TYR F 1 191 ? 143.524 117.182 125.564 1.00 56.52 173 TYR F N 1
ATOM 11544 C CA . TYR F 1 191 ? 143.228 117.571 126.933 1.00 56.52 173 TYR F CA 1
ATOM 11545 C C . TYR F 1 191 ? 142.666 116.425 127.755 1.00 56.52 173 TYR F C 1
ATOM 11546 O O . TYR F 1 191 ? 142.320 116.626 128.921 1.00 56.52 173 TYR F O 1
ATOM 11555 N N . ILE F 1 192 ? 142.568 115.235 127.176 1.00 55.52 174 ILE F N 1
ATOM 11556 C CA . ILE F 1 192 ? 142.178 114.038 127.901 1.00 55.52 174 ILE F CA 1
ATOM 11557 C C . ILE F 1 192 ? 143.392 113.195 128.266 1.00 55.52 174 ILE F C 1
ATOM 11558 O O . ILE F 1 192 ? 143.508 112.727 129.401 1.00 55.52 174 ILE F O 1
ATOM 11563 N N . VAL F 1 193 ? 144.328 113.047 127.324 1.00 46.11 175 VAL F N 1
ATOM 11564 C CA . VAL F 1 193 ? 145.523 112.250 127.567 1.00 46.11 175 VAL F CA 1
ATOM 11565 C C . VAL F 1 193 ? 146.405 112.911 128.620 1.00 46.11 175 VAL F C 1
ATOM 11566 O O . VAL F 1 193 ? 147.052 112.223 129.416 1.00 46.11 175 VAL F O 1
ATOM 11570 N N . GLN F 1 194 ? 146.361 114.240 128.721 1.00 57.04 176 GLN F N 1
ATOM 11571 C CA . GLN F 1 194 ? 147.044 114.914 129.815 1.00 57.04 176 GLN F CA 1
ATOM 11572 C C . GLN F 1 194 ? 146.353 114.652 131.145 1.00 57.04 176 GLN F C 1
ATOM 11573 O O . GLN F 1 194 ? 147.023 114.522 132.176 1.00 57.04 176 GLN F O 1
ATOM 11579 N N . ALA F 1 195 ? 145.025 114.541 131.142 1.00 54.34 177 ALA F N 1
ATOM 11580 C CA . ALA F 1 195 ? 144.313 114.264 132.381 1.00 54.34 177 ALA F CA 1
ATOM 11581 C C . ALA F 1 195 ? 144.495 112.828 132.842 1.00 54.34 177 ALA F C 1
ATOM 11582 O O . ALA F 1 195 ? 144.337 112.554 134.033 1.00 54.34 177 ALA F O 1
ATOM 11584 N N . VAL F 1 196 ? 144.813 111.906 131.935 1.00 51.21 178 VAL F N 1
ATOM 11585 C CA . VAL F 1 196 ? 145.164 110.565 132.389 1.00 51.21 178 VAL F CA 1
ATOM 11586 C C . VAL F 1 196 ? 146.631 110.508 132.801 1.00 51.21 178 VAL F C 1
ATOM 11587 O O . VAL F 1 196 ? 146.989 109.775 133.729 1.00 51.21 178 VAL F O 1
ATOM 11591 N N . ARG F 1 197 ? 147.495 111.297 132.152 1.00 50.72 179 ARG F N 1
ATOM 11592 C CA . ARG F 1 197 ? 148.898 111.372 132.554 1.00 50.72 179 ARG F CA 1
ATOM 11593 C C . ARG F 1 197 ? 149.054 112.001 133.934 1.00 50.72 179 ARG F C 1
ATOM 11594 O O . ARG F 1 197 ? 149.977 111.653 134.676 1.00 50.72 179 ARG F O 1
ATOM 11602 N N . GLY F 1 198 ? 148.133 112.876 134.318 1.00 79.94 180 GLY F N 1
ATOM 11603 C CA . GLY F 1 198 ? 148.167 113.447 135.650 1.00 79.94 180 GLY F CA 1
ATOM 11604 C C . GLY F 1 198 ? 147.744 112.523 136.776 1.00 79.94 180 GLY F C 1
ATOM 11605 O O . GLY F 1 198 ? 147.746 112.955 137.931 1.00 79.94 180 GLY F O 1
ATOM 11606 N N . THR F 1 199 ? 147.380 111.276 136.486 1.00 45.99 181 THR F N 1
ATOM 11607 C CA . THR F 1 199 ? 146.994 110.322 137.516 1.00 45.99 181 THR F CA 1
ATOM 11608 C C . THR F 1 199 ? 148.102 109.347 137.882 1.00 45.99 181 THR F C 1
ATOM 11609 O O . THR F 1 199 ? 147.862 108.442 138.686 1.00 45.99 181 THR F O 1
ATOM 11613 N N . MET F 1 200 ? 149.288 109.484 137.304 1.00 45.62 182 MET F N 1
ATOM 11614 C CA . MET F 1 200 ? 150.385 108.579 137.610 1.00 45.62 182 MET F CA 1
ATOM 11615 C C . MET F 1 200 ? 151.327 109.188 138.639 1.00 45.62 182 MET F C 1
ATOM 11616 O O . MET F 1 200 ? 152.282 108.547 139.074 1.00 45.62 182 MET F O 1
ATOM 11621 N N . ASN F 1 206 ? 157.104 107.183 149.409 1.00 165.68 188 ASN F N 1
ATOM 11622 C CA . ASN F 1 206 ? 158.423 106.701 149.019 1.00 165.68 188 ASN F CA 1
ATOM 11623 C C . ASN F 1 206 ? 158.889 105.573 149.932 1.00 165.68 188 ASN F C 1
ATOM 11624 O O . ASN F 1 206 ? 158.581 104.405 149.699 1.00 165.68 188 ASN F O 1
ATOM 11626 N N . THR F 1 207 ? 159.632 105.931 150.980 1.00 171.47 189 THR F N 1
ATOM 11627 C CA . THR F 1 207 ? 160.181 104.953 151.920 1.00 171.47 189 THR F CA 1
ATOM 11628 C C . THR F 1 207 ? 159.100 104.564 152.923 1.00 171.47 189 THR F C 1
ATOM 11629 O O . THR F 1 207 ? 159.089 104.990 154.081 1.00 171.47 189 THR F O 1
ATOM 11631 N N . MET F 1 208 ? 158.170 103.732 152.461 1.00 158.76 190 MET F N 1
ATOM 11632 C CA . MET F 1 208 ? 157.156 103.126 153.311 1.00 158.76 190 MET F CA 1
ATOM 11633 C C . MET F 1 208 ? 157.352 101.619 153.277 1.00 158.76 190 MET F C 1
ATOM 11634 O O . MET F 1 208 ? 157.414 101.021 152.198 1.00 158.76 190 MET F O 1
ATOM 11636 N N . SER F 1 209 ? 157.455 101.013 154.450 1.00 147.80 191 SER F N 1
ATOM 11637 C CA . SER F 1 209 ? 157.819 99.610 154.541 1.00 147.80 191 SER F CA 1
ATOM 11638 C C . SER F 1 209 ? 156.580 98.725 154.489 1.00 147.80 191 SER F C 1
ATOM 11639 O O . SER F 1 209 ? 155.449 99.176 154.666 1.00 147.80 191 SER F O 1
ATOM 11641 N N . LEU F 1 210 ? 156.811 97.439 154.238 1.00 144.68 192 LEU F N 1
ATOM 11642 C CA . LEU F 1 210 ? 155.730 96.466 154.276 1.00 144.68 192 LEU F CA 1
ATOM 11643 C C . LEU F 1 210 ? 155.399 96.021 155.688 1.00 144.68 192 LEU F C 1
ATOM 11644 O O . LEU F 1 210 ? 154.315 95.476 155.912 1.00 144.68 192 LEU F O 1
ATOM 11649 N N . ASP F 1 211 ? 156.304 96.225 156.638 1.00 150.31 193 ASP F N 1
ATOM 11650 C CA . ASP F 1 211 ? 156.074 95.853 158.023 1.00 150.31 193 ASP F CA 1
ATOM 11651 C C . ASP F 1 211 ? 155.620 97.032 158.867 1.00 150.31 193 ASP F C 1
ATOM 11652 O O . ASP F 1 211 ? 155.463 96.887 160.082 1.00 150.31 193 ASP F O 1
ATOM 11657 N N . ASP F 1 212 ? 155.418 98.197 158.250 1.00 143.37 194 ASP F N 1
ATOM 11658 C CA . ASP F 1 212 ? 154.949 99.362 158.991 1.00 143.37 194 ASP F CA 1
ATOM 11659 C C . ASP F 1 212 ? 153.501 99.187 159.423 1.00 143.37 194 ASP F C 1
ATOM 11660 O O . ASP F 1 212 ? 153.111 99.623 160.511 1.00 143.37 194 ASP F O 1
ATOM 11665 N N . ILE F 1 213 ? 152.699 98.530 158.596 1.00 129.88 195 ILE F N 1
ATOM 11666 C CA . ILE F 1 213 ? 151.287 98.329 158.890 1.00 129.88 195 ILE F CA 1
ATOM 11667 C C . ILE F 1 213 ? 151.151 97.137 159.824 1.00 129.88 195 ILE F C 1
ATOM 11668 O O . ILE F 1 213 ? 151.613 96.036 159.510 1.00 129.88 195 ILE F O 1
ATOM 11673 N N . ILE F 1 214 ? 150.522 97.354 160.970 1.00 126.72 196 ILE F N 1
ATOM 11674 C CA . ILE F 1 214 ? 150.292 96.304 161.951 1.00 126.72 196 ILE F CA 1
ATOM 11675 C C . ILE F 1 214 ? 148.840 95.867 161.883 1.00 126.72 196 ILE F C 1
ATOM 11676 O O . ILE F 1 214 ? 147.948 96.641 161.520 1.00 126.72 196 ILE F O 1
ATOM 11681 N N . GLY F 1 215 ? 148.601 94.609 162.234 1.00 132.02 197 GLY F N 1
ATOM 11682 C CA . GLY F 1 215 ? 147.301 94.040 161.973 1.00 132.02 197 GLY F CA 1
ATOM 11683 C C . GLY F 1 215 ? 147.146 93.810 160.480 1.00 132.02 197 GLY F C 1
ATOM 11684 O O . GLY F 1 215 ? 148.125 93.741 159.731 1.00 132.02 197 GLY F O 1
ATOM 11685 N N . MET F 1 216 ? 145.880 93.690 160.066 1.00 122.95 198 MET F N 1
ATOM 11686 C CA . MET F 1 216 ? 145.462 93.590 158.665 1.00 122.95 198 MET F CA 1
ATOM 11687 C C . MET F 1 216 ? 146.122 92.405 157.958 1.00 122.95 198 MET F C 1
ATOM 11688 O O . MET F 1 216 ? 146.861 92.561 156.987 1.00 122.95 198 MET F O 1
ATOM 11693 N N . HIS F 1 217 ? 145.854 91.206 158.467 1.00 117.10 199 HIS F N 1
ATOM 11694 C CA . HIS F 1 217 ? 146.523 90.042 157.902 1.00 117.10 199 HIS F CA 1
ATOM 11695 C C . HIS F 1 217 ? 145.816 89.520 156.664 1.00 117.10 199 HIS F C 1
ATOM 11696 O O . HIS F 1 217 ? 146.468 88.942 155.787 1.00 117.10 199 HIS F O 1
ATOM 11703 N N . ASP F 1 218 ? 144.501 89.728 156.565 1.00 156.28 200 ASP F N 1
ATOM 11704 C CA . ASP F 1 218 ? 143.766 89.301 155.380 1.00 156.28 200 ASP F CA 1
ATOM 11705 C C . ASP F 1 218 ? 144.169 90.114 154.157 1.00 156.28 200 ASP F C 1
ATOM 11706 O O . ASP F 1 218 ? 144.333 89.558 153.062 1.00 156.28 200 ASP F O 1
ATOM 11708 N N . VAL F 1 219 ? 144.359 91.423 154.337 1.00 145.18 201 VAL F N 1
ATOM 11709 C CA . VAL F 1 219 ? 144.779 92.291 153.243 1.00 145.18 201 VAL F CA 1
ATOM 11710 C C . VAL F 1 219 ? 146.173 91.917 152.768 1.00 145.18 201 VAL F C 1
ATOM 11711 O O . VAL F 1 219 ? 146.434 91.849 151.561 1.00 145.18 201 VAL F O 1
ATOM 11715 N N . LYS F 1 220 ? 147.081 91.647 153.708 1.00 152.62 202 LYS F N 1
ATOM 11716 C CA . LYS F 1 220 ? 148.442 91.271 153.347 1.00 152.62 202 LYS F CA 1
ATOM 11717 C C . LYS F 1 220 ? 148.479 89.913 152.664 1.00 152.62 202 LYS F C 1
ATOM 11718 O O . LYS F 1 220 ? 149.237 89.721 151.709 1.00 152.62 202 LYS F O 1
ATOM 11724 N N . GLN F 1 221 ? 147.628 88.982 153.103 1.00 149.20 203 GLN F N 1
ATOM 11725 C CA . GLN F 1 221 ? 147.565 87.666 152.476 1.00 149.20 203 GLN F CA 1
ATOM 11726 C C . GLN F 1 221 ? 147.067 87.755 151.039 1.00 149.20 203 GLN F C 1
ATOM 11727 O O . GLN F 1 221 ? 147.660 87.158 150.129 1.00 149.20 203 GLN F O 1
ATOM 11733 N N . VAL F 1 222 ? 145.991 88.515 150.812 1.00 148.85 204 VAL F N 1
ATOM 11734 C CA . VAL F 1 222 ? 145.428 88.608 149.467 1.00 148.85 204 VAL F CA 1
ATOM 11735 C C . VAL F 1 222 ? 146.365 89.372 148.540 1.00 148.85 204 VAL F C 1
ATOM 11736 O O . VAL F 1 222 ? 146.580 88.964 147.392 1.00 148.85 204 VAL F O 1
ATOM 11740 N N . LEU F 1 223 ? 146.980 90.456 149.033 1.00 146.29 205 LEU F N 1
ATOM 11741 C CA . LEU F 1 223 ? 147.927 91.209 148.215 1.00 146.29 205 LEU F CA 1
ATOM 11742 C C . LEU F 1 223 ? 149.162 90.385 147.885 1.00 146.29 205 LEU F C 1
ATOM 11743 O O . LEU F 1 223 ? 149.665 90.451 146.756 1.00 146.29 205 LEU F O 1
ATOM 11748 N N . HIS F 1 224 ? 149.625 89.569 148.837 1.00 152.88 206 HIS F N 1
ATOM 11749 C CA . HIS F 1 224 ? 150.745 88.665 148.605 1.00 152.88 206 HIS F CA 1
ATOM 11750 C C . HIS F 1 224 ? 150.423 87.666 147.505 1.00 152.88 206 HIS F C 1
ATOM 11751 O O . HIS F 1 224 ? 151.067 87.663 146.450 1.00 152.88 206 HIS F O 1
ATOM 11758 N N . GLU F 1 225 ? 149.366 86.875 147.696 1.00 150.78 207 GLU F N 1
ATOM 11759 C CA . GLU F 1 225 ? 149.050 85.821 146.740 1.00 150.78 207 GLU F CA 1
ATOM 11760 C C . GLU F 1 225 ? 148.449 86.332 145.437 1.00 150.78 207 GLU F C 1
ATOM 11761 O O . GLU F 1 225 ? 148.266 85.536 144.512 1.00 150.78 207 GLU F O 1
ATOM 11767 N N . ALA F 1 226 ? 148.148 87.624 145.319 1.00 149.61 208 ALA F N 1
ATOM 11768 C CA . ALA F 1 226 ? 147.657 88.145 144.055 1.00 149.61 208 ALA F CA 1
ATOM 11769 C C . ALA F 1 226 ? 148.641 89.030 143.310 1.00 149.61 208 ALA F C 1
ATOM 11770 O O . ALA F 1 226 ? 148.431 89.273 142.121 1.00 149.61 208 ALA F O 1
ATOM 11772 N N . VAL F 1 227 ? 149.693 89.535 143.958 1.00 142.54 209 VAL F N 1
ATOM 11773 C CA . VAL F 1 227 ? 150.685 90.351 143.279 1.00 142.54 209 VAL F CA 1
ATOM 11774 C C . VAL F 1 227 ? 152.061 89.699 143.267 1.00 142.54 209 VAL F C 1
ATOM 11775 O O . VAL F 1 227 ? 152.687 89.595 142.207 1.00 142.54 209 VAL F O 1
ATOM 11779 N N . THR F 1 228 ? 152.545 89.218 144.411 1.00 138.87 210 THR F N 1
ATOM 11780 C CA . THR F 1 228 ? 153.965 88.895 144.462 1.00 138.87 210 THR F CA 1
ATOM 11781 C C . THR F 1 228 ? 154.249 87.480 143.985 1.00 138.87 210 THR F C 1
ATOM 11782 O O . THR F 1 228 ? 155.156 87.269 143.177 1.00 138.87 210 THR F O 1
ATOM 11786 N N . LEU F 1 229 ? 153.495 86.504 144.481 1.00 133.23 211 LEU F N 1
ATOM 11787 C CA . LEU F 1 229 ? 153.623 85.146 143.966 1.00 133.23 211 LEU F CA 1
ATOM 11788 C C . LEU F 1 229 ? 153.251 84.966 142.490 1.00 133.23 211 LEU F C 1
ATOM 11789 O O . LEU F 1 229 ? 153.857 84.084 141.860 1.00 133.23 211 LEU F O 1
ATOM 11794 N N . PRO F 1 230 ? 152.299 85.697 141.883 1.00 131.49 212 PRO F N 1
ATOM 11795 C CA . PRO F 1 230 ? 152.174 85.608 140.420 1.00 131.49 212 PRO F CA 1
ATOM 11796 C C . PRO F 1 230 ? 153.342 86.188 139.652 1.00 131.49 212 PRO F C 1
ATOM 11797 O O . PRO F 1 230 ? 153.534 85.812 138.491 1.00 131.49 212 PRO F O 1
ATOM 11801 N N . LEU F 1 231 ? 154.124 87.086 140.242 1.00 126.14 213 LEU F N 1
ATOM 11802 C CA . LEU F 1 231 ? 155.255 87.640 139.509 1.00 126.14 213 LEU F CA 1
ATOM 11803 C C . LEU F 1 231 ? 156.392 86.634 139.403 1.00 126.14 213 LEU F C 1
ATOM 11804 O O . LEU F 1 231 ? 157.017 86.506 138.344 1.00 126.14 213 LEU F O 1
ATOM 11809 N N . LEU F 1 232 ? 156.665 85.900 140.480 1.00 124.99 214 LEU F N 1
ATOM 11810 C CA . LEU F 1 232 ? 157.843 85.043 140.505 1.00 124.99 214 LEU F CA 1
ATOM 11811 C C . LEU F 1 232 ? 157.621 83.750 139.733 1.00 124.99 214 LEU F C 1
ATOM 11812 O O . LEU F 1 232 ? 158.418 83.399 138.859 1.00 124.99 214 LEU F O 1
ATOM 11817 N N . VAL F 1 233 ? 156.551 83.026 140.037 1.00 132.33 215 VAL F N 1
ATOM 11818 C CA . VAL F 1 233 ? 156.338 81.720 139.419 1.00 132.33 215 VAL F CA 1
ATOM 11819 C C . VAL F 1 233 ? 154.998 81.659 138.692 1.00 132.33 215 VAL F C 1
ATOM 11820 O O . VAL F 1 233 ? 154.045 81.035 139.178 1.00 132.33 215 VAL F O 1
ATOM 11824 N N . PRO F 1 234 ? 154.889 82.244 137.496 1.00 138.58 216 PRO F N 1
ATOM 11825 C CA . PRO F 1 234 ? 153.603 82.248 136.789 1.00 138.58 216 PRO F CA 1
ATOM 11826 C C . PRO F 1 234 ? 153.232 80.921 136.158 1.00 138.58 216 PRO F C 1
ATOM 11827 O O . PRO F 1 234 ? 152.155 80.830 135.562 1.00 138.58 216 PRO F O 1
ATOM 11831 N N . GLU F 1 235 ? 154.075 79.892 136.252 1.00 146.07 217 GLU F N 1
ATOM 11832 C CA . GLU F 1 235 ? 153.685 78.573 135.772 1.00 146.07 217 GLU F CA 1
ATOM 11833 C C . GLU F 1 235 ? 152.644 77.924 136.670 1.00 146.07 217 GLU F C 1
ATOM 11834 O O . GLU F 1 235 ? 151.955 76.999 136.232 1.00 146.07 217 GLU F O 1
ATOM 11836 N N . PHE F 1 236 ? 152.517 78.392 137.910 1.00 149.57 218 PHE F N 1
ATOM 11837 C CA . PHE F 1 236 ? 151.536 77.850 138.839 1.00 149.57 218 PHE F CA 1
ATOM 11838 C C . PHE F 1 236 ? 150.154 78.450 138.630 1.00 149.57 218 PHE F C 1
ATOM 11839 O O . PHE F 1 236 ? 149.147 77.776 138.868 1.00 149.57 218 PHE F O 1
ATOM 11847 N N . PHE F 1 237 ? 150.081 79.699 138.184 1.00 145.40 219 PHE F N 1
ATOM 11848 C CA . PHE F 1 237 ? 148.822 80.434 138.105 1.00 145.40 219 PHE F CA 1
ATOM 11849 C C . PHE F 1 237 ? 148.319 80.428 136.666 1.00 145.40 219 PHE F C 1
ATOM 11850 O O . PHE F 1 237 ? 148.630 81.320 135.879 1.00 145.40 219 PHE F O 1
ATOM 11858 N N . GLN F 1 238 ? 147.522 79.418 136.328 1.00 151.95 220 GLN F N 1
ATOM 11859 C CA . GLN F 1 238 ? 146.854 79.376 135.036 1.00 151.95 220 GLN F CA 1
ATOM 11860 C C . GLN F 1 238 ? 145.608 78.513 135.162 1.00 151.95 220 GLN F C 1
ATOM 11861 O O . GLN F 1 238 ? 145.565 77.589 135.976 1.00 151.95 220 GLN F O 1
ATOM 11867 N N . GLY F 1 239 ? 144.588 78.841 134.381 1.00 138.37 221 GLY F N 1
ATOM 11868 C CA . GLY F 1 239 ? 143.378 78.049 134.393 1.00 138.37 221 GLY F CA 1
ATOM 11869 C C . GLY F 1 239 ? 142.475 78.364 135.564 1.00 138.37 221 GLY F C 1
ATOM 11870 O O . GLY F 1 239 ? 141.989 79.489 135.697 1.00 138.37 221 GLY F O 1
ATOM 11871 N N . LEU F 1 240 ? 142.243 77.368 136.420 1.00 122.85 222 LEU F N 1
ATOM 11872 C CA . LEU F 1 240 ? 141.361 77.564 137.563 1.00 122.85 222 LEU F CA 1
ATOM 11873 C C . LEU F 1 240 ? 142.012 78.443 138.620 1.00 122.85 222 LEU F C 1
ATOM 11874 O O . LEU F 1 240 ? 141.340 79.260 139.256 1.00 122.85 222 LEU F O 1
ATOM 11879 N N . ARG F 1 241 ? 143.319 78.312 138.807 1.00 130.94 223 ARG F N 1
ATOM 11880 C CA . ARG F 1 241 ? 144.032 79.137 139.777 1.00 130.94 223 ARG F CA 1
ATOM 11881 C C . ARG F 1 241 ? 144.553 80.421 139.143 1.00 130.94 223 ARG F C 1
ATOM 11882 O O . ARG F 1 241 ? 145.726 80.759 139.263 1.00 130.94 223 ARG F O 1
ATOM 11890 N N . SER F 1 242 ? 143.677 81.144 138.458 1.00 126.65 224 SER F N 1
ATOM 11891 C CA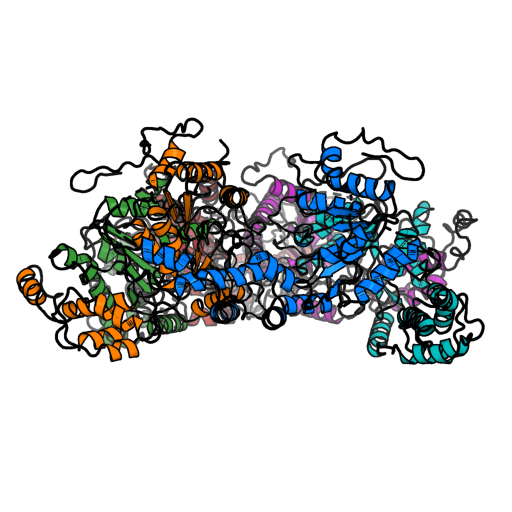 . SER F 1 242 ? 144.046 82.437 137.918 1.00 126.65 224 SER F CA 1
ATOM 11892 C C . SER F 1 242 ? 144.168 83.441 139.060 1.00 126.65 224 SER F C 1
ATOM 11893 O O . SER F 1 242 ? 143.521 83.283 140.096 1.00 126.65 224 SER F O 1
ATOM 11896 N N . PRO F 1 243 ? 145.019 84.454 138.919 1.00 123.48 225 PRO F N 1
ATOM 11897 C CA . PRO F 1 243 ? 145.147 85.452 139.981 1.00 123.48 225 PRO F CA 1
ATOM 11898 C C . PRO F 1 243 ? 143.901 86.315 140.087 1.00 123.48 225 PRO F C 1
ATOM 11899 O O . PRO F 1 243 ? 143.096 86.413 139.161 1.00 123.48 225 PRO F O 1
ATOM 11903 N N . TRP F 1 244 ? 143.749 86.938 141.253 1.00 126.57 226 TRP F N 1
ATOM 11904 C CA . TRP F 1 244 ? 142.584 87.757 141.535 1.00 126.57 226 TRP F CA 1
ATOM 11905 C C . TRP F 1 244 ? 142.629 89.049 140.730 1.00 126.57 226 TRP F C 1
ATOM 11906 O O . TRP F 1 244 ? 143.631 89.394 140.101 1.00 126.57 226 TRP F O 1
ATOM 11917 N N . LYS F 1 245 ? 141.521 89.779 140.758 1.00 131.33 227 LYS F N 1
ATOM 11918 C CA . LYS F 1 245 ? 141.430 90.976 139.938 1.00 131.33 227 LYS F CA 1
ATOM 11919 C C . LYS F 1 245 ? 140.839 92.176 140.660 1.00 131.33 227 LYS F C 1
ATOM 11920 O O . LYS F 1 245 ? 140.632 93.204 140.013 1.00 131.33 227 LYS F O 1
ATOM 11926 N N . ALA F 1 246 ? 140.589 92.102 141.966 1.00 132.63 228 ALA F N 1
ATOM 11927 C CA . ALA F 1 246 ? 139.844 93.151 142.650 1.00 132.63 228 ALA F CA 1
ATOM 11928 C C . ALA F 1 246 ? 139.985 92.982 144.152 1.00 132.63 228 ALA F C 1
ATOM 11929 O O . ALA F 1 246 ? 140.286 91.891 144.633 1.00 132.63 228 ALA F O 1
ATOM 11931 N N . MET F 1 247 ? 139.728 94.070 144.884 1.00 126.99 229 MET F N 1
ATOM 11932 C CA . MET F 1 247 ? 139.647 94.065 146.341 1.00 126.99 229 MET F CA 1
ATOM 11933 C C . MET F 1 247 ? 139.023 95.370 146.810 1.00 126.99 229 MET F C 1
ATOM 11934 O O . MET F 1 247 ? 139.306 96.427 146.249 1.00 126.99 229 MET F O 1
ATOM 11939 N N . VAL F 1 248 ? 138.187 95.290 147.842 1.00 142.08 230 VAL F N 1
ATOM 11940 C CA . VAL F 1 248 ? 137.568 96.455 148.465 1.00 142.08 230 VAL F CA 1
ATOM 11941 C C . VAL F 1 248 ? 138.036 96.527 149.909 1.00 142.08 230 VAL F C 1
ATOM 11942 O O . VAL F 1 248 ? 138.037 95.514 150.614 1.00 142.08 230 VAL F O 1
ATOM 11946 N N . LEU F 1 249 ? 138.409 97.715 150.354 1.00 146.08 231 LEU F N 1
ATOM 11947 C CA . LEU F 1 249 ? 138.789 97.943 151.742 1.00 146.08 231 LEU F CA 1
ATOM 11948 C C . LEU F 1 249 ? 137.751 98.869 152.361 1.00 146.08 231 LEU F C 1
ATOM 11949 O O . LEU F 1 249 ? 137.827 100.089 152.204 1.00 146.08 231 LEU F O 1
ATOM 11954 N N . ALA F 1 250 ? 136.788 98.290 153.070 1.00 158.80 232 ALA F N 1
ATOM 11955 C CA . ALA F 1 250 ? 135.669 99.031 153.631 1.00 158.80 232 ALA F CA 1
ATOM 11956 C C . ALA F 1 250 ? 135.736 99.032 155.150 1.00 158.80 232 ALA F C 1
ATOM 11957 O O . ALA F 1 250 ? 136.080 98.018 155.763 1.00 158.80 232 ALA F O 1
ATOM 11959 N N . GLY F 1 251 ? 135.386 100.165 155.756 1.00 172.37 233 GLY F N 1
ATOM 11960 C CA . GLY F 1 251 ? 135.367 100.272 157.196 1.00 172.37 233 GLY F CA 1
ATOM 11961 C C . GLY F 1 251 ? 135.284 101.694 157.722 1.00 172.37 233 GLY F C 1
ATOM 11962 O O . GLY F 1 251 ? 134.868 102.621 157.022 1.00 172.37 233 GLY F O 1
ATOM 11963 N N . PRO F 1 252 ? 135.682 101.887 158.976 1.00 171.18 234 PRO F N 1
ATOM 11964 C CA . PRO F 1 252 ? 135.543 103.193 159.621 1.00 171.18 234 PRO F CA 1
ATOM 11965 C C . PRO F 1 252 ? 136.613 104.154 159.139 1.00 171.18 234 PRO F C 1
ATOM 11966 O O . PRO F 1 252 ? 137.624 103.719 158.571 1.00 171.18 234 PRO F O 1
ATOM 11970 N N . PRO F 1 253 ? 136.434 105.460 159.331 1.00 175.59 235 PRO F N 1
ATOM 11971 C CA . PRO F 1 253 ? 137.449 106.411 158.873 1.00 175.59 235 PRO F CA 1
ATOM 11972 C C . PRO F 1 253 ? 138.677 106.414 159.763 1.00 175.59 235 PRO F C 1
ATOM 11973 O O . PRO F 1 253 ? 138.598 106.236 160.979 1.00 175.59 235 PRO F O 1
ATOM 11977 N N . GLY F 1 254 ? 139.824 106.636 159.129 1.00 178.99 236 GLY F N 1
ATOM 11978 C CA . GLY F 1 254 ? 141.087 106.662 159.837 1.00 178.99 236 GLY F CA 1
ATOM 11979 C C . GLY F 1 254 ? 141.557 105.288 160.262 1.00 178.99 236 GLY F C 1
ATOM 11980 O O . GLY F 1 254 ? 141.650 105.002 161.458 1.00 178.99 236 GLY F O 1
ATOM 11981 N N . THR F 1 255 ? 141.847 104.423 159.293 1.00 173.33 237 THR F N 1
ATOM 11982 C CA . THR F 1 255 ? 142.348 103.085 159.575 1.00 173.33 237 THR F CA 1
ATOM 11983 C C . THR F 1 255 ? 143.556 102.703 158.725 1.00 173.33 237 THR F C 1
ATOM 11984 O O . THR F 1 255 ? 144.321 101.823 159.136 1.00 173.33 237 THR F O 1
ATOM 11988 N N . GLY F 1 256 ? 143.781 103.347 157.584 1.00 164.88 238 GLY F N 1
ATOM 11989 C CA . GLY F 1 256 ? 145.013 103.116 156.857 1.00 164.88 238 GLY F CA 1
ATOM 11990 C C . GLY F 1 256 ? 144.888 102.506 155.477 1.00 164.88 238 GLY F C 1
ATOM 11991 O O . GLY F 1 256 ? 145.785 101.780 155.040 1.00 164.88 238 GLY F O 1
ATOM 11992 N N . LYS F 1 257 ? 143.793 102.796 154.774 1.00 158.50 239 LYS F N 1
ATOM 11993 C CA . LYS F 1 257 ? 143.583 102.222 153.448 1.00 158.50 239 LYS F CA 1
ATOM 11994 C C . LYS F 1 257 ? 144.533 102.830 152.422 1.00 158.50 239 LYS F C 1
ATOM 11995 O O . LYS F 1 257 ? 145.149 102.109 151.623 1.00 158.50 239 LYS F O 1
ATOM 12001 N N . THR F 1 258 ? 144.680 104.160 152.450 1.00 153.54 240 THR F N 1
ATOM 12002 C CA . THR F 1 258 ? 145.659 104.838 151.605 1.00 153.54 240 THR F CA 1
ATOM 12003 C C . THR F 1 258 ? 147.080 104.410 151.944 1.00 153.54 240 THR F C 1
ATOM 12004 O O . THR F 1 258 ? 147.949 104.372 151.062 1.00 153.54 240 THR F O 1
ATOM 12008 N N . LEU F 1 259 ? 147.321 104.056 153.209 1.00 150.96 241 LEU F N 1
ATOM 12009 C CA . LEU F 1 259 ? 148.632 103.576 153.621 1.00 150.96 241 LEU F CA 1
ATOM 12010 C C . LEU F 1 259 ? 148.947 102.225 152.997 1.00 150.96 241 LEU F C 1
ATOM 12011 O O . LEU F 1 259 ? 150.073 102.000 152.543 1.00 150.96 241 LEU F O 1
ATOM 12016 N N . ILE F 1 260 ? 147.960 101.325 152.946 1.00 143.90 242 ILE F N 1
ATOM 12017 C CA . ILE F 1 260 ? 148.142 100.030 152.289 1.00 143.90 242 ILE F CA 1
ATOM 12018 C C . ILE F 1 260 ? 148.335 100.210 150.789 1.00 143.90 242 ILE F C 1
ATOM 12019 O O . ILE F 1 260 ? 149.146 99.508 150.166 1.00 143.90 242 ILE F O 1
ATOM 12024 N N . ALA F 1 261 ? 147.639 101.190 150.201 1.00 140.54 243 ALA F N 1
ATOM 12025 C CA . ALA F 1 261 ? 147.829 101.499 148.785 1.00 140.54 243 ALA F CA 1
ATOM 12026 C C . ALA F 1 261 ? 149.257 101.948 148.496 1.00 140.54 243 ALA F C 1
ATOM 12027 O O . ALA F 1 261 ? 149.911 101.424 147.586 1.00 140.54 243 ALA F O 1
ATOM 12029 N N . ARG F 1 262 ? 149.772 102.886 149.294 1.00 142.64 244 ARG F N 1
ATOM 12030 C CA . ARG F 1 262 ? 151.143 103.352 149.099 1.00 142.64 244 ARG F CA 1
ATOM 12031 C C . ARG F 1 262 ? 152.169 102.269 149.420 1.00 142.64 244 ARG F C 1
ATOM 12032 O O . ARG F 1 262 ? 153.225 102.206 148.777 1.00 142.64 244 ARG F O 1
ATOM 12035 N N . ALA F 1 263 ? 151.864 101.396 150.382 1.00 139.68 245 ALA F N 1
ATOM 12036 C CA . ALA F 1 263 ? 152.794 100.336 150.748 1.00 139.68 245 ALA F CA 1
ATOM 12037 C C . ALA F 1 263 ? 152.911 99.298 149.645 1.00 139.68 245 ALA F C 1
ATOM 12038 O O . ALA F 1 263 ? 154.019 98.866 149.312 1.00 139.68 245 ALA F O 1
ATOM 12040 N N . ILE F 1 264 ? 151.787 98.893 149.056 1.00 138.92 246 ILE F N 1
ATOM 12041 C CA . ILE F 1 264 ? 151.857 97.945 147.952 1.00 138.92 246 ILE F CA 1
ATOM 12042 C C . ILE F 1 264 ? 152.339 98.623 146.673 1.00 138.92 246 ILE F C 1
ATOM 12043 O O . ILE F 1 264 ? 152.801 97.939 145.752 1.00 138.92 246 ILE F O 1
ATOM 12048 N N . ALA F 1 265 ? 152.277 99.956 146.602 1.00 139.83 247 ALA F N 1
ATOM 12049 C CA . ALA F 1 265 ? 152.964 100.664 145.528 1.00 139.83 247 ALA F CA 1
ATOM 12050 C C . ALA F 1 265 ? 154.473 100.526 145.662 1.00 139.83 247 ALA F C 1
ATOM 12051 O O . ALA F 1 265 ? 155.156 100.109 144.720 1.00 139.83 247 ALA F O 1
ATOM 12053 N N . SER F 1 266 ? 155.008 100.867 146.837 1.00 144.95 248 SER F N 1
ATOM 12054 C CA . SER F 1 266 ? 156.453 100.831 147.047 1.00 144.95 248 SER F CA 1
ATOM 12055 C C . SER F 1 266 ? 157.011 99.415 147.142 1.00 144.95 248 SER F C 1
ATOM 12056 O O . SER F 1 266 ? 158.217 99.231 146.951 1.00 144.95 248 SER F O 1
ATOM 12059 N N . GLU F 1 267 ? 156.170 98.420 147.432 1.00 144.89 249 GLU F N 1
ATOM 12060 C CA . GLU F 1 267 ? 156.671 97.069 147.664 1.00 144.89 249 GLU F CA 1
ATOM 12061 C C . GLU F 1 267 ? 157.106 96.401 146.370 1.00 144.89 249 GLU F C 1
ATOM 12062 O O . GLU F 1 267 ? 158.129 95.710 146.337 1.00 144.89 249 GLU F O 1
ATOM 12064 N N . SER F 1 268 ? 156.343 96.580 145.302 1.00 144.14 250 SER F N 1
ATOM 12065 C CA . SER F 1 268 ? 156.690 96.021 144.008 1.00 144.14 250 SER F CA 1
ATOM 12066 C C . SER F 1 268 ? 157.147 97.126 143.070 1.00 144.14 250 SER F C 1
ATOM 12067 O O . SER F 1 268 ? 157.064 98.317 143.379 1.00 144.14 250 SER F O 1
ATOM 12070 N N . SER F 1 269 ? 157.626 96.708 141.897 1.00 142.95 251 SER F N 1
ATOM 12071 C CA . SER F 1 269 ? 158.036 97.623 140.840 1.00 142.95 251 SER F CA 1
ATOM 12072 C C . SER F 1 269 ? 156.892 97.968 139.902 1.00 142.95 251 SER F C 1
ATOM 12073 O O . SER F 1 269 ? 157.125 98.332 138.743 1.00 142.95 251 SER F O 1
ATOM 12075 N N . SER F 1 270 ? 155.660 97.863 140.381 1.00 135.49 252 SER F N 1
ATOM 12076 C CA . SER F 1 270 ? 154.474 98.051 139.573 1.00 135.49 252 SER F CA 1
ATOM 12077 C C . SER F 1 270 ? 154.245 99.530 139.284 1.00 135.49 252 SER F C 1
ATOM 12078 O O . SER F 1 270 ? 154.734 100.411 139.993 1.00 135.49 252 SER F O 1
ATOM 12081 N N . THR F 1 271 ? 153.498 99.795 138.218 1.00 128.21 253 THR F N 1
ATOM 12082 C CA . THR F 1 271 ? 153.099 101.151 137.875 1.00 128.21 253 THR F CA 1
ATOM 12083 C C . THR F 1 271 ? 151.811 101.493 138.610 1.00 128.21 253 THR F C 1
ATOM 12084 O O . THR F 1 271 ? 150.852 100.719 138.595 1.00 128.21 253 THR F O 1
ATOM 12088 N N . PHE F 1 272 ? 151.786 102.659 139.247 1.00 123.95 254 PHE F N 1
ATOM 12089 C CA . PHE F 1 272 ? 150.735 103.005 140.197 1.00 123.95 254 PHE F CA 1
ATOM 12090 C C . PHE F 1 272 ? 149.926 104.175 139.663 1.00 123.95 254 PHE F C 1
ATOM 12091 O O . PHE F 1 272 ? 150.437 105.295 139.570 1.00 123.95 254 PHE F O 1
ATOM 12099 N N . PHE F 1 273 ? 148.671 103.918 139.318 1.00 125.51 255 PHE F N 1
ATOM 12100 C CA . PHE F 1 273 ? 147.731 104.977 138.992 1.00 125.51 255 PHE F CA 1
ATOM 12101 C C . PHE F 1 273 ? 146.908 105.327 140.227 1.00 125.51 255 PHE F C 1
ATOM 12102 O O . PHE F 1 273 ? 146.782 104.536 141.160 1.00 125.51 255 PHE F O 1
ATOM 12110 N N . THR F 1 274 ? 146.339 106.529 140.224 1.00 139.14 256 THR F N 1
ATOM 12111 C CA . THR F 1 274 ? 145.542 107.009 141.348 1.00 139.14 256 THR F CA 1
ATOM 12112 C C . THR F 1 274 ? 144.358 107.780 140.797 1.00 139.14 256 THR F C 1
ATOM 12113 O O . THR F 1 274 ? 144.545 108.766 140.083 1.00 139.14 256 THR F O 1
ATOM 12117 N N . VAL F 1 275 ? 143.147 107.348 141.126 1.00 139.64 257 VAL F N 1
ATOM 12118 C CA . VAL F 1 275 ? 141.941 107.906 140.532 1.00 139.64 257 VAL F CA 1
ATOM 12119 C C . VAL F 1 275 ? 140.971 108.265 141.643 1.00 139.64 257 VAL F C 1
ATOM 12120 O O . VAL F 1 275 ? 140.641 107.419 142.480 1.00 139.64 257 VAL F O 1
ATOM 12124 N N . SER F 1 276 ? 140.525 109.515 141.655 1.00 149.43 258 SER F N 1
ATOM 12125 C CA . SER F 1 276 ? 139.490 109.984 142.563 1.00 149.43 258 SER F CA 1
ATOM 12126 C C . SER F 1 276 ? 138.281 110.428 141.747 1.00 149.43 258 SER F C 1
ATOM 12127 O O . SER F 1 276 ? 138.222 110.232 140.534 1.00 149.43 258 SER F O 1
ATOM 12130 N N . SER F 1 277 ? 137.308 111.030 142.421 1.00 157.27 259 SER F N 1
ATOM 12131 C CA . SER F 1 277 ? 136.123 111.500 141.721 1.00 157.27 259 SER F CA 1
ATOM 12132 C C . SER F 1 277 ? 136.300 112.872 141.097 1.00 157.27 259 SER F C 1
ATOM 12133 O O . SER F 1 277 ? 135.394 113.334 140.400 1.00 157.27 259 SER F O 1
ATOM 12136 N N . THR F 1 278 ? 137.416 113.542 141.340 1.00 153.58 260 THR F N 1
ATOM 12137 C CA . THR F 1 278 ? 137.626 114.872 140.795 1.00 153.58 260 THR F CA 1
ATOM 12138 C C . THR F 1 278 ? 138.436 114.866 139.509 1.00 153.58 260 THR F C 1
ATOM 12139 O O . THR F 1 278 ? 138.602 115.925 138.899 1.00 153.58 260 THR F O 1
ATOM 12143 N N . ASP F 1 279 ? 138.949 113.715 139.085 1.00 145.55 261 ASP F N 1
ATOM 12144 C CA . ASP F 1 279 ? 139.606 113.620 137.790 1.00 145.55 261 ASP F CA 1
ATOM 12145 C C . ASP F 1 279 ? 138.630 113.295 136.677 1.00 145.55 261 ASP F C 1
ATOM 12146 O O . ASP F 1 279 ? 138.834 113.717 135.536 1.00 145.55 261 ASP F O 1
ATOM 12151 N N . LEU F 1 280 ? 137.573 112.561 136.992 1.00 154.78 262 LEU F N 1
ATOM 12152 C CA . LEU F 1 280 ? 136.614 112.075 136.005 1.00 154.78 262 LEU F CA 1
ATOM 12153 C C . LEU F 1 280 ? 135.472 113.061 135.807 1.00 154.78 262 LEU F C 1
ATOM 12154 O O . LEU F 1 280 ? 134.302 112.700 135.887 1.00 154.78 262 LEU F O 1
ATOM 12159 N N . SER F 1 281 ? 135.799 114.322 135.545 1.00 160.79 263 SER F N 1
ATOM 12160 C CA . SER F 1 281 ? 134.770 115.343 135.390 1.00 160.79 263 SER F CA 1
ATOM 12161 C C . SER F 1 281 ? 135.255 116.384 134.399 1.00 160.79 263 SER F C 1
ATOM 12162 O O . SER F 1 281 ? 136.309 116.990 134.603 1.00 160.79 263 SER F O 1
ATOM 12165 N N . SER F 1 282 ? 134.485 116.590 133.336 1.00 171.52 264 SER F N 1
ATOM 12166 C CA . SER F 1 282 ? 134.795 117.591 132.333 1.00 171.52 264 SER F CA 1
ATOM 12167 C C . SER F 1 282 ? 133.497 118.267 131.920 1.00 171.52 264 SER F C 1
ATOM 12168 O O . SER F 1 282 ? 132.411 117.904 132.378 1.00 171.52 264 SER F O 1
ATOM 12171 N N . LYS F 1 283 ? 133.611 119.255 131.038 1.00 173.76 265 LYS F N 1
ATOM 12172 C CA . LYS F 1 283 ? 132.457 120.058 130.664 1.00 173.76 265 LYS F CA 1
ATOM 12173 C C . LYS F 1 283 ? 131.672 119.440 129.518 1.00 173.76 265 LYS F C 1
ATOM 12174 O O . LYS F 1 283 ? 130.441 119.370 129.574 1.00 173.76 265 LYS F O 1
ATOM 12180 N N . TRP F 1 284 ? 132.361 118.990 128.478 1.00 173.17 266 TRP F N 1
ATOM 12181 C CA . TRP F 1 284 ? 131.687 118.546 127.271 1.00 173.17 266 TRP F CA 1
ATOM 12182 C C . TRP F 1 284 ? 131.127 117.144 127.437 1.00 173.17 266 TRP F C 1
ATOM 12183 O O . TRP F 1 284 ? 131.708 116.297 128.116 1.00 173.17 266 TRP F O 1
ATOM 12194 N N . ARG F 1 285 ? 129.983 116.912 126.799 1.00 170.93 267 ARG F N 1
ATOM 12195 C CA . ARG F 1 285 ? 129.284 115.641 126.913 1.00 170.93 267 ARG F CA 1
ATOM 12196 C C . ARG F 1 285 ? 130.077 114.546 126.221 1.00 170.93 267 ARG F C 1
ATOM 12197 O O . ARG F 1 285 ? 130.389 114.652 125.033 1.00 170.93 267 ARG F O 1
ATOM 12205 N N . GLY F 1 286 ? 130.408 113.499 126.960 1.00 172.70 268 GLY F N 1
ATOM 12206 C CA . GLY F 1 286 ? 131.182 112.418 126.405 1.00 172.70 268 GLY F CA 1
ATOM 12207 C C . GLY F 1 286 ? 132.675 112.590 126.507 1.00 172.70 268 GLY F C 1
ATOM 12208 O O . GLY F 1 286 ? 133.413 111.816 125.892 1.00 172.70 268 GLY F O 1
ATOM 12209 N N . ASP F 1 287 ? 133.145 113.585 127.249 1.00 170.74 269 ASP F N 1
ATOM 12210 C CA . ASP F 1 287 ? 134.563 113.742 127.516 1.00 170.74 269 ASP F CA 1
ATOM 12211 C C . ASP F 1 287 ? 134.959 113.159 128.859 1.00 170.74 269 ASP F C 1
ATOM 12212 O O . ASP F 1 287 ? 136.098 113.340 129.289 1.00 170.74 269 ASP F O 1
ATOM 12214 N N . SER F 1 288 ? 134.042 112.482 129.538 1.00 150.18 270 SER F N 1
ATOM 12215 C CA . SER F 1 288 ? 134.351 111.816 130.792 1.00 150.18 270 SER F CA 1
ATOM 12216 C C . SER F 1 288 ? 134.384 110.309 130.670 1.00 150.18 270 SER F C 1
ATOM 12217 O O . SER F 1 288 ? 135.062 109.652 131.454 1.00 150.18 270 SER F O 1
ATOM 12220 N N . GLU F 1 289 ? 133.667 109.756 129.705 1.00 135.53 271 GLU F N 1
ATOM 12221 C CA . GLU F 1 289 ? 133.684 108.333 129.424 1.00 135.53 271 GLU F CA 1
ATOM 12222 C C . GLU F 1 289 ? 134.935 107.912 128.679 1.00 135.53 271 GLU F C 1
ATOM 12223 O O . GLU F 1 289 ? 135.199 106.715 128.574 1.00 135.53 271 GLU F O 1
ATOM 12229 N N . LYS F 1 290 ? 135.693 108.861 128.137 1.00 140.25 272 LYS F N 1
ATOM 12230 C CA . LYS F 1 290 ? 136.921 108.509 127.445 1.00 140.25 272 LYS F CA 1
ATOM 12231 C C . LYS F 1 290 ? 138.087 108.386 128.407 1.00 140.25 272 LYS F C 1
ATOM 12232 O O . LYS F 1 290 ? 139.048 107.670 128.113 1.00 140.25 272 LYS F O 1
ATOM 12238 N N . ILE F 1 291 ? 138.026 109.080 129.546 1.00 138.16 273 ILE F N 1
ATOM 12239 C CA . ILE F 1 291 ? 139.139 109.064 130.488 1.00 138.16 273 ILE F CA 1
ATOM 12240 C C . ILE F 1 291 ? 139.264 107.692 131.132 1.00 138.16 273 ILE F C 1
ATOM 12241 O O . ILE F 1 291 ? 140.373 107.176 131.301 1.00 138.16 273 ILE F O 1
ATOM 12246 N N . VAL F 1 292 ? 138.131 107.048 131.422 1.00 128.98 274 VAL F N 1
ATOM 12247 C CA . VAL F 1 292 ? 138.149 105.708 132.000 1.00 128.98 274 VAL F CA 1
ATOM 12248 C C . VAL F 1 292 ? 138.708 104.698 131.006 1.00 128.98 274 VAL F C 1
ATOM 12249 O O . VAL F 1 292 ? 139.518 103.830 131.364 1.00 128.98 274 VAL F O 1
ATOM 12253 N N . ARG F 1 293 ? 138.316 104.822 129.738 1.00 133.80 275 ARG F N 1
ATOM 12254 C CA . ARG F 1 293 ? 138.789 103.900 128.714 1.00 133.80 275 ARG F CA 1
ATOM 12255 C C . ARG F 1 293 ? 140.270 104.091 128.440 1.00 133.80 275 ARG F C 1
ATOM 12256 O O . ARG F 1 293 ? 141.002 103.112 128.264 1.00 133.80 275 ARG F O 1
ATOM 12264 N N . LEU F 1 294 ? 140.741 105.337 128.441 1.00 131.02 276 LEU F N 1
ATOM 12265 C CA . LEU F 1 294 ? 142.161 105.576 128.230 1.00 131.02 276 LEU F CA 1
ATOM 12266 C C . LEU F 1 294 ? 142.983 105.131 129.426 1.00 131.02 276 LEU F C 1
ATOM 12267 O O . LEU F 1 294 ? 144.103 104.644 129.254 1.00 131.02 276 LEU F O 1
ATOM 12272 N N . LEU F 1 295 ? 142.429 105.254 130.634 1.00 125.39 277 LEU F N 1
ATOM 12273 C CA . LEU F 1 295 ? 143.112 104.796 131.838 1.00 125.39 277 LEU F CA 1
ATOM 12274 C C . LEU F 1 295 ? 143.283 103.285 131.836 1.00 125.39 277 LEU F C 1
ATOM 12275 O O . LEU F 1 295 ? 144.379 102.776 132.094 1.00 125.39 277 LEU F O 1
ATOM 12280 N N . PHE F 1 296 ? 142.219 102.550 131.514 1.00 123.68 278 PHE F N 1
ATOM 12281 C CA . PHE F 1 296 ? 142.352 101.100 131.440 1.00 123.68 278 PHE F CA 1
ATOM 12282 C C . PHE F 1 296 ? 143.207 100.665 130.256 1.00 123.68 278 PHE F C 1
ATOM 12283 O O . PHE F 1 296 ? 143.916 99.656 130.350 1.00 123.68 278 PHE F O 1
ATOM 12291 N N . GLU F 1 297 ? 143.197 101.425 129.158 1.00 120.75 279 GLU F N 1
ATOM 12292 C CA . GLU F 1 297 ? 144.044 101.078 128.022 1.00 120.75 279 GLU F CA 1
ATOM 12293 C C . GLU F 1 297 ? 145.518 101.303 128.335 1.00 120.75 279 GLU F C 1
ATOM 12294 O O . GLU F 1 297 ? 146.372 100.520 127.906 1.00 120.75 279 GLU F O 1
ATOM 12296 N N . LEU F 1 298 ? 145.838 102.351 129.094 1.00 122.92 280 LEU F N 1
ATOM 12297 C CA . LEU F 1 298 ? 147.224 102.552 129.496 1.00 122.92 280 LEU F CA 1
ATOM 12298 C C . LEU F 1 298 ? 147.651 101.528 130.532 1.00 122.92 280 LEU F C 1
ATOM 12299 O O . LEU F 1 298 ? 148.811 101.106 130.544 1.00 122.92 280 LEU F O 1
ATOM 12304 N N . ALA F 1 299 ? 146.736 101.125 131.417 1.00 117.45 281 ALA F N 1
ATOM 12305 C CA . ALA F 1 299 ? 147.083 100.108 132.402 1.00 117.45 281 ALA F CA 1
ATOM 12306 C C . ALA F 1 299 ? 147.326 98.758 131.750 1.00 117.45 281 ALA F C 1
ATOM 12307 O O . ALA F 1 299 ? 148.188 98.001 132.204 1.00 117.45 281 ALA F O 1
ATOM 12309 N N . ARG F 1 300 ? 146.596 98.443 130.684 1.00 125.83 282 ARG F N 1
ATOM 12310 C CA . ARG F 1 300 ? 146.896 97.221 129.951 1.00 125.83 282 ARG F CA 1
ATOM 12311 C C . ARG F 1 300 ? 148.160 97.365 129.118 1.00 125.83 282 ARG F C 1
ATOM 12312 O O . ARG F 1 300 ? 148.900 96.392 128.948 1.00 125.83 282 ARG F O 1
ATOM 12320 N N . PHE F 1 301 ? 148.420 98.563 128.588 1.00 134.50 283 PHE F N 1
ATOM 12321 C CA . PHE F 1 301 ? 149.552 98.746 127.687 1.00 134.50 283 PHE F CA 1
ATOM 12322 C C . PHE F 1 301 ? 150.871 98.732 128.444 1.00 134.50 283 PHE F C 1
ATOM 12323 O O . PHE F 1 301 ? 151.875 98.218 127.941 1.00 134.50 283 PHE F O 1
ATOM 12331 N N . TYR F 1 302 ? 150.886 99.263 129.661 1.00 124.44 284 TYR F N 1
ATOM 12332 C CA . TYR F 1 302 ? 152.099 99.247 130.465 1.00 124.44 284 TYR F CA 1
ATOM 12333 C C . TYR F 1 302 ? 152.291 97.894 131.126 1.00 124.44 284 TYR F C 1
ATOM 12334 O O . TYR F 1 302 ? 151.638 96.909 130.775 1.00 124.44 284 TYR F O 1
ATOM 12343 N N . ALA F 1 303 ? 153.170 97.856 132.108 1.00 120.66 285 ALA F N 1
ATOM 12344 C CA . ALA F 1 303 ? 153.539 96.691 132.902 1.00 120.66 285 ALA F CA 1
ATOM 12345 C C . ALA F 1 303 ? 152.368 96.176 133.741 1.00 120.66 285 ALA F C 1
ATOM 12346 O O . ALA F 1 303 ? 151.264 96.731 133.663 1.00 120.66 285 ALA F O 1
ATOM 12348 N N . PRO F 1 304 ? 152.535 95.066 134.490 1.00 123.44 286 PRO F N 1
ATOM 12349 C CA . PRO F 1 304 ? 151.618 94.793 135.604 1.00 123.44 286 PRO F CA 1
ATOM 12350 C C . PRO F 1 304 ? 151.433 95.985 136.527 1.00 123.44 286 PRO F C 1
ATOM 12351 O O . PRO F 1 304 ? 152.363 96.400 137.222 1.00 123.44 286 PRO F O 1
ATOM 12355 N N . SER F 1 305 ? 150.225 96.541 136.526 1.00 120.38 287 SER F N 1
ATOM 12356 C CA . SER F 1 305 ? 149.959 97.837 137.122 1.00 120.38 287 SER F CA 1
ATOM 12357 C C . SER F 1 305 ? 148.837 97.725 138.136 1.00 120.38 287 SER F C 1
ATOM 12358 O O . SER F 1 305 ? 148.050 96.779 138.117 1.00 120.38 287 SER F O 1
ATOM 12361 N N . ILE F 1 306 ? 148.764 98.716 139.019 1.00 120.90 288 ILE F N 1
ATOM 12362 C CA . ILE F 1 306 ? 147.746 98.779 140.058 1.00 120.90 288 ILE F CA 1
ATOM 12363 C C . ILE F 1 306 ? 146.955 100.062 139.872 1.00 120.90 288 ILE F C 1
ATOM 12364 O O . ILE F 1 306 ? 147.536 101.148 139.803 1.00 120.90 288 ILE F O 1
ATOM 12369 N N . ILE F 1 307 ? 145.637 99.934 139.778 1.00 123.94 289 ILE F N 1
ATOM 12370 C CA . ILE F 1 307 ? 144.729 101.070 139.713 1.00 123.94 289 ILE F CA 1
ATOM 12371 C C . ILE F 1 307 ? 144.078 101.215 141.076 1.00 123.94 289 ILE F C 1
ATOM 12372 O O . ILE F 1 307 ? 143.569 100.238 141.632 1.00 123.94 289 ILE F O 1
ATOM 12377 N N . PHE F 1 308 ? 144.107 102.417 141.632 1.00 133.86 290 PHE F N 1
ATOM 12378 C CA . PHE F 1 308 ? 143.611 102.643 142.983 1.00 133.86 290 PHE F CA 1
ATOM 12379 C C . PHE F 1 308 ? 142.468 103.647 142.908 1.00 133.86 290 PHE F C 1
ATOM 12380 O O . PHE F 1 308 ? 142.684 104.855 143.009 1.00 133.86 290 PHE F O 1
ATOM 12388 N N . ILE F 1 309 ? 141.248 103.151 142.718 1.00 142.44 291 ILE F N 1
ATOM 12389 C CA . ILE F 1 309 ? 140.072 104.012 142.711 1.00 142.44 291 ILE F CA 1
ATOM 12390 C C . ILE F 1 309 ? 139.750 104.369 144.152 1.00 142.44 291 ILE F C 1
ATOM 12391 O O . ILE F 1 309 ? 139.320 103.515 144.927 1.00 142.44 291 ILE F O 1
ATOM 12396 N N . ASP F 1 310 ? 139.949 105.626 144.512 1.00 154.76 292 ASP F N 1
ATOM 12397 C CA . ASP F 1 310 ? 139.714 106.086 145.869 1.00 154.76 292 ASP F CA 1
ATOM 12398 C C . ASP F 1 310 ? 138.319 106.686 145.980 1.00 154.76 292 ASP F C 1
ATOM 12399 O O . ASP F 1 310 ? 137.894 107.442 145.102 1.00 154.76 292 ASP F O 1
ATOM 12404 N N . GLN F 1 311 ? 137.618 106.329 147.062 1.00 159.47 293 GLN F N 1
ATOM 12405 C CA . GLN F 1 311 ? 136.267 106.791 147.395 1.00 159.47 293 GLN F CA 1
ATOM 12406 C C . GLN F 1 311 ? 135.271 106.451 146.282 1.00 159.47 293 GLN F C 1
ATOM 12407 O O . GLN F 1 311 ? 134.711 107.322 145.621 1.00 159.47 293 GLN F O 1
ATOM 12413 N N . ILE F 1 312 ? 135.055 105.143 146.098 1.00 168.50 294 ILE F N 1
ATOM 12414 C CA . ILE F 1 312 ? 134.143 104.681 145.053 1.00 168.50 294 ILE F CA 1
ATOM 12415 C C . ILE F 1 312 ? 132.681 104.816 145.423 1.00 168.50 294 ILE F C 1
ATOM 12416 O O . ILE F 1 312 ? 131.819 104.492 144.599 1.00 168.50 294 ILE F O 1
ATOM 12421 N N . ASP F 1 313 ? 132.363 105.294 146.625 1.00 185.53 295 ASP F N 1
ATOM 12422 C CA . ASP F 1 313 ? 130.971 105.530 146.980 1.00 185.53 295 ASP F CA 1
ATOM 12423 C C . ASP F 1 313 ? 130.358 106.697 146.221 1.00 185.53 295 ASP F C 1
ATOM 12424 O O . ASP F 1 313 ? 129.135 106.853 146.249 1.00 185.53 295 ASP F O 1
ATOM 12426 N N . THR F 1 314 ? 131.167 107.516 145.552 1.00 186.12 296 THR F N 1
ATOM 12427 C CA . THR F 1 314 ? 130.680 108.611 144.728 1.00 186.12 296 THR F CA 1
ATOM 12428 C C . THR F 1 314 ? 130.622 108.264 143.248 1.00 186.12 296 THR F C 1
ATOM 12429 O O . THR F 1 314 ? 129.717 108.729 142.549 1.00 186.12 296 THR F O 1
ATOM 12433 N N . LEU F 1 315 ? 131.570 107.469 142.747 1.00 182.14 297 LEU F N 1
ATOM 12434 C CA . LEU F 1 315 ? 131.547 107.091 141.337 1.00 182.14 297 LEU F CA 1
ATOM 12435 C C . LEU F 1 315 ? 130.446 106.081 141.061 1.00 182.14 297 LEU F C 1
ATOM 12436 O O . LEU F 1 315 ? 129.520 106.350 140.290 1.00 182.14 297 LEU F O 1
ATOM 12441 N N . GLY F 1 316 ? 130.526 104.910 141.681 1.00 204.07 298 GLY F N 1
ATOM 12442 C CA . GLY F 1 316 ? 129.479 103.930 141.496 1.00 204.07 298 GLY F CA 1
ATOM 12443 C C . GLY F 1 316 ? 128.521 103.853 142.662 1.00 204.07 298 GLY F C 1
ATOM 12444 O O . GLY F 1 316 ? 128.803 103.192 143.660 1.00 204.07 298 GLY F O 1
ATOM 12445 N N . GLY F 1 317 ? 127.374 104.507 142.541 1.00 253.19 299 GLY F N 1
ATOM 12446 C CA . GLY F 1 317 ? 126.328 104.370 143.531 1.00 253.19 299 GLY F CA 1
ATOM 12447 C C . GLY F 1 317 ? 125.348 103.314 143.079 1.00 253.19 299 GLY F C 1
ATOM 12448 O O . GLY F 1 317 ? 125.750 102.333 142.453 1.00 253.19 299 GLY F O 1
ATOM 12449 N N . GLN F 1 318 ? 124.069 103.490 143.379 1.00 145.90 300 GLN F N 1
ATOM 12450 C CA . GLN F 1 318 ? 123.069 102.656 142.741 1.00 145.90 300 GLN F CA 1
ATOM 12451 C C . GLN F 1 318 ? 122.756 103.240 141.367 1.00 145.90 300 GLN F C 1
ATOM 12452 O O . GLN F 1 318 ? 122.895 104.442 141.135 1.00 145.90 300 GLN F O 1
ATOM 12458 N N . ARG F 1 319 ? 122.357 102.377 140.437 1.00 134.16 301 ARG F N 1
ATOM 12459 C CA . ARG F 1 319 ? 122.141 102.849 139.075 1.00 134.16 301 ARG F CA 1
ATOM 12460 C C . ARG F 1 319 ? 120.719 103.346 138.860 1.00 134.16 301 ARG F C 1
ATOM 12461 O O . ARG F 1 319 ? 120.519 104.448 138.344 1.00 134.16 301 ARG F O 1
ATOM 12469 N N . GLY F 1 320 ? 119.723 102.562 139.254 1.00 139.84 302 GLY F N 1
ATOM 12470 C CA . GLY F 1 320 ? 118.348 103.003 139.133 1.00 139.84 302 GLY F CA 1
ATOM 12471 C C . GLY F 1 320 ? 117.889 103.844 140.306 1.00 139.84 302 GLY F C 1
ATOM 12472 O O . GLY F 1 320 ? 116.892 103.523 140.956 1.00 139.84 302 GLY F O 1
ATOM 12473 N N . ASN F 1 321 ? 118.598 104.936 140.571 1.00 141.12 303 ASN F N 1
ATOM 12474 C CA . ASN F 1 321 ? 118.375 105.740 141.764 1.00 141.12 303 ASN F CA 1
ATOM 12475 C C . ASN F 1 321 ? 117.249 106.733 141.470 1.00 141.12 303 ASN F C 1
ATOM 12476 O O . ASN F 1 321 ? 116.631 106.705 140.402 1.00 141.12 303 ASN F O 1
ATOM 12481 N N . SER F 1 322 ? 116.963 107.631 142.411 1.00 142.40 304 SER F N 1
ATOM 12482 C CA . SER F 1 322 ? 115.950 108.658 142.206 1.00 142.40 304 SER F CA 1
ATOM 12483 C C . SER F 1 322 ? 116.550 109.936 141.633 1.00 142.40 304 SER F C 1
ATOM 12484 O O . SER F 1 322 ? 115.989 110.528 140.707 1.00 142.40 304 SER F O 1
ATOM 12487 N N . GLY F 1 323 ? 117.682 110.374 142.170 1.00 143.50 305 GLY F N 1
ATOM 12488 C CA . GLY F 1 323 ? 118.306 111.593 141.702 1.00 143.50 305 GLY F CA 1
ATOM 12489 C C . GLY F 1 323 ? 119.593 111.355 140.945 1.00 143.50 305 GLY F C 1
ATOM 12490 O O . GLY F 1 323 ? 120.565 112.096 141.116 1.00 143.50 305 GLY F O 1
ATOM 12491 N N . GLU F 1 324 ? 119.616 110.322 140.109 1.00 230.18 306 GLU F N 1
ATOM 12492 C CA . GLU F 1 324 ? 120.804 110.000 139.331 1.00 230.18 306 GLU F CA 1
ATOM 12493 C C . GLU F 1 324 ? 120.932 110.959 138.159 1.00 230.18 306 GLU F C 1
ATOM 12494 O O . GLU F 1 324 ? 119.980 111.157 137.401 1.00 230.18 306 GLU F O 1
ATOM 12496 N N . HIS F 1 325 ? 122.108 111.557 138.018 1.00 196.99 307 HIS F N 1
ATOM 12497 C CA . HIS F 1 325 ? 122.383 112.398 136.870 1.00 196.99 307 HIS F CA 1
ATOM 12498 C C . HIS F 1 325 ? 122.485 111.546 135.609 1.00 196.99 307 HIS F C 1
ATOM 12499 O O . HIS F 1 325 ? 122.681 110.331 135.664 1.00 196.99 307 HIS F O 1
ATOM 12506 N N . GLU F 1 326 ? 122.345 112.194 134.461 1.00 169.19 308 GLU F N 1
ATOM 12507 C CA . GLU F 1 326 ? 122.374 111.483 133.192 1.00 169.19 308 GLU F CA 1
ATOM 12508 C C . GLU F 1 326 ? 123.782 111.263 132.677 1.00 169.19 308 GLU F C 1
ATOM 12509 O O . GLU F 1 326 ? 123.961 110.525 131.705 1.00 169.19 308 GLU F O 1
ATOM 12511 N N . ALA F 1 327 ? 124.779 111.880 133.299 1.00 160.05 309 ALA F N 1
ATOM 12512 C CA . ALA F 1 327 ? 126.170 111.704 132.919 1.00 160.05 309 ALA F CA 1
ATOM 12513 C C . ALA F 1 327 ? 126.947 110.912 133.952 1.00 160.05 309 ALA F C 1
ATOM 12514 O O . ALA F 1 327 ? 128.176 110.855 133.880 1.00 160.05 309 ALA F O 1
ATOM 12516 N N . SER F 1 328 ? 126.265 110.322 134.926 1.00 155.69 310 SER F N 1
ATOM 12517 C CA . SER F 1 328 ? 126.905 109.435 135.878 1.00 155.69 310 SER F CA 1
ATOM 12518 C C . SER F 1 328 ? 126.471 107.991 135.715 1.00 155.69 310 SER F C 1
ATOM 12519 O O . SER F 1 328 ? 126.990 107.128 136.419 1.00 155.69 310 SER F O 1
ATOM 12522 N N . ARG F 1 329 ? 125.527 107.702 134.823 1.00 158.63 311 ARG F N 1
ATOM 12523 C CA . ARG F 1 329 ? 125.208 106.311 134.535 1.00 158.63 311 ARG F CA 1
ATOM 12524 C C . ARG F 1 329 ? 126.159 105.726 133.514 1.00 158.63 311 ARG F C 1
ATOM 12525 O O . ARG F 1 329 ? 126.454 104.527 133.553 1.00 158.63 311 ARG F O 1
ATOM 12533 N N . ARG F 1 330 ? 126.667 106.553 132.615 1.00 155.26 312 ARG F N 1
ATOM 12534 C CA . ARG F 1 330 ? 127.551 106.036 131.588 1.00 155.26 312 ARG F CA 1
ATOM 12535 C C . ARG F 1 330 ? 128.950 105.770 132.127 1.00 155.26 312 ARG F C 1
ATOM 12536 O O . ARG F 1 330 ? 129.642 104.889 131.609 1.00 155.26 312 ARG F O 1
ATOM 12544 N N . VAL F 1 331 ? 129.359 106.459 133.195 1.00 139.13 313 VAL F N 1
ATOM 12545 C CA . VAL F 1 331 ? 130.629 106.146 133.847 1.00 139.13 313 VAL F CA 1
ATOM 12546 C C . VAL F 1 331 ? 130.566 104.777 134.513 1.00 139.13 313 VAL F C 1
ATOM 12547 O O . VAL F 1 331 ? 131.494 103.963 134.387 1.00 139.13 313 VAL F O 1
ATOM 12551 N N . LYS F 1 332 ? 129.464 104.492 135.210 1.00 141.37 314 LYS F N 1
ATOM 12552 C CA . LYS F 1 332 ? 129.280 103.177 135.808 1.00 141.37 314 LYS F CA 1
ATOM 12553 C C . LYS F 1 332 ? 129.168 102.099 134.744 1.00 141.37 314 LYS F C 1
ATOM 12554 O O . LYS F 1 332 ? 129.675 100.990 134.931 1.00 141.37 314 LYS F O 1
ATOM 12560 N N . SER F 1 333 ? 128.518 102.406 133.617 1.00 140.22 315 SER F N 1
ATOM 12561 C CA . SER F 1 333 ? 128.438 101.424 132.541 1.00 140.22 315 SER F CA 1
ATOM 12562 C C . SER F 1 333 ? 129.801 101.157 131.926 1.00 140.22 315 SER F C 1
ATOM 12563 O O . SER F 1 333 ? 130.097 100.016 131.550 1.00 140.22 315 SER F O 1
ATOM 12566 N N . GLU F 1 334 ? 130.649 102.181 131.859 1.00 133.92 316 GLU F N 1
ATOM 12567 C CA . GLU F 1 334 ? 132.007 101.997 131.369 1.00 133.92 316 GLU F CA 1
ATOM 12568 C C . GLU F 1 334 ? 132.821 101.119 132.303 1.00 133.92 316 GLU F C 1
ATOM 12569 O O . GLU F 1 334 ? 133.582 100.262 131.842 1.00 133.92 316 GLU F O 1
ATOM 12575 N N . PHE F 1 335 ? 132.650 101.292 133.615 1.00 133.14 317 PHE F N 1
ATOM 12576 C CA . PHE F 1 335 ? 133.349 100.423 134.560 1.00 133.14 317 PHE F CA 1
ATOM 12577 C C . PHE F 1 335 ? 132.860 98.981 134.464 1.00 133.14 317 PHE F C 1
ATOM 12578 O O . PHE F 1 335 ? 133.678 98.051 134.464 1.00 133.14 317 PHE F O 1
ATOM 12586 N N . LEU F 1 336 ? 131.538 98.782 134.360 1.00 129.95 318 LEU F N 1
ATOM 12587 C CA . LEU F 1 336 ? 130.974 97.437 134.251 1.00 129.95 318 LEU F CA 1
ATOM 12588 C C . LEU F 1 336 ? 131.461 96.724 133.001 1.00 129.95 318 LEU F C 1
ATOM 12589 O O . LEU F 1 336 ? 131.755 95.526 133.039 1.00 129.95 318 LEU F O 1
ATOM 12594 N N . VAL F 1 337 ? 131.555 97.443 131.884 1.00 128.14 319 VAL F N 1
ATOM 12595 C CA . VAL F 1 337 ? 131.967 96.801 130.643 1.00 128.14 319 VAL F CA 1
ATOM 12596 C C . VAL F 1 337 ? 133.477 96.594 130.613 1.00 128.14 319 VAL F C 1
ATOM 12597 O O . VAL F 1 337 ? 133.958 95.566 130.128 1.00 128.14 319 VAL F O 1
ATOM 12601 N N . GLN F 1 338 ? 134.249 97.511 131.187 1.00 128.86 320 GLN F N 1
ATOM 12602 C CA . GLN F 1 338 ? 135.695 97.408 131.104 1.00 128.86 320 GLN F CA 1
ATOM 12603 C C . GLN F 1 338 ? 136.291 96.423 132.096 1.00 128.86 320 GLN F C 1
ATOM 12604 O O . GLN F 1 338 ? 137.367 95.885 131.832 1.00 128.86 320 GLN F O 1
ATOM 12610 N N . MET F 1 339 ? 135.636 96.163 133.222 1.00 134.77 321 MET F N 1
ATOM 12611 C CA . MET F 1 339 ? 136.326 95.437 134.275 1.00 134.77 321 MET F CA 1
ATOM 12612 C C . MET F 1 339 ? 136.268 93.922 134.142 1.00 134.77 321 MET F C 1
ATOM 12613 O O . MET F 1 339 ? 137.057 93.240 134.800 1.00 134.77 321 MET F O 1
ATOM 12618 N N . ASP F 1 340 ? 135.375 93.364 133.330 1.00 137.56 322 ASP F N 1
ATOM 12619 C CA . ASP F 1 340 ? 135.255 91.911 133.269 1.00 137.56 322 ASP F CA 1
ATOM 12620 C C . ASP F 1 340 ? 135.990 91.279 132.096 1.00 137.56 322 ASP F C 1
ATOM 12621 O O . ASP F 1 340 ? 136.159 90.056 132.084 1.00 137.56 322 ASP F O 1
ATOM 12626 N N . GLY F 1 341 ? 136.419 92.064 131.117 1.00 155.75 323 GLY F N 1
ATOM 12627 C CA . GLY F 1 341 ? 137.076 91.528 129.940 1.00 155.75 323 GLY F CA 1
ATOM 12628 C C . GLY F 1 341 ? 138.458 90.970 130.208 1.00 155.75 323 GLY F C 1
ATOM 12629 O O . GLY F 1 341 ? 138.690 89.773 130.043 1.00 155.75 323 GLY F O 1
ATOM 12630 N N . GLN F 1 343 ? 137.159 86.463 124.322 1.00 174.27 325 GLN F N 1
ATOM 12631 C CA . GLN F 1 343 ? 137.967 87.675 124.344 1.00 174.27 325 GLN F CA 1
ATOM 12632 C C . GLN F 1 343 ? 138.555 87.911 125.729 1.00 174.27 325 GLN F C 1
ATOM 12633 O O . GLN F 1 343 ? 138.783 89.051 126.132 1.00 174.27 325 GLN F O 1
ATOM 12635 N N . ASN F 1 344 ? 138.793 86.820 126.455 1.00 211.19 326 ASN F N 1
ATOM 12636 C CA . ASN F 1 344 ? 139.434 86.879 127.760 1.00 211.19 326 ASN F CA 1
ATOM 12637 C C . ASN F 1 344 ? 140.588 85.901 127.918 1.00 211.19 326 ASN F C 1
ATOM 12638 O O . ASN F 1 344 ? 141.362 86.045 128.871 1.00 211.19 326 ASN F O 1
ATOM 12640 N N . LYS F 1 345 ? 140.732 84.923 127.028 1.00 211.44 327 LYS F N 1
ATOM 12641 C CA . LYS F 1 345 ? 141.776 83.920 127.147 1.00 211.44 327 LYS F CA 1
ATOM 12642 C C . LYS F 1 345 ? 143.107 84.470 126.651 1.00 211.44 327 LYS F C 1
ATOM 12643 O O . LYS F 1 345 ? 143.158 85.475 125.932 1.00 211.44 327 LYS F O 1
ATOM 12645 N N . PHE F 1 346 ? 144.182 83.770 127.031 1.00 216.19 328 PHE F N 1
ATOM 12646 C CA . PHE F 1 346 ? 145.577 84.157 126.791 1.00 216.19 328 PHE F CA 1
ATOM 12647 C C . PHE F 1 346 ? 145.845 85.569 127.321 1.00 216.19 328 PHE F C 1
ATOM 12648 O O . PHE F 1 346 ? 146.070 86.517 126.568 1.00 216.19 328 PHE F O 1
ATOM 12650 N N . ASP F 1 347 ? 145.766 85.666 128.652 1.00 207.04 329 ASP F N 1
ATOM 12651 C CA . ASP F 1 347 ? 145.779 86.944 129.359 1.00 207.04 329 ASP F CA 1
ATOM 12652 C C . ASP F 1 347 ? 147.085 87.689 129.129 1.00 207.04 329 ASP F C 1
ATOM 12653 O O . ASP F 1 347 ? 148.166 87.190 129.454 1.00 207.04 329 ASP F O 1
ATOM 12655 N N . SER F 1 348 ? 146.969 88.883 128.550 1.00 192.83 330 SER F N 1
ATOM 12656 C CA . SER F 1 348 ? 148.144 89.630 128.122 1.00 192.83 330 SER F CA 1
ATOM 12657 C C . SER F 1 348 ? 148.922 90.177 129.313 1.00 192.83 330 SER F C 1
ATOM 12658 O O . SER F 1 348 ? 150.063 89.775 129.565 1.00 192.83 330 SER F O 1
ATOM 12661 N N . ARG F 1 349 ? 148.312 91.076 130.075 1.00 161.60 331 ARG F N 1
ATOM 12662 C CA . ARG F 1 349 ? 149.025 91.739 131.153 1.00 161.60 331 ARG F CA 1
ATOM 12663 C C . ARG F 1 349 ? 148.068 91.948 132.310 1.00 161.60 331 ARG F C 1
ATOM 12664 O O . ARG F 1 349 ? 146.932 92.380 132.111 1.00 161.60 331 ARG F O 1
ATOM 12666 N N . ARG F 1 350 ? 148.536 91.642 133.512 1.00 140.70 332 ARG F N 1
ATOM 12667 C CA . ARG F 1 350 ? 147.677 91.689 134.681 1.00 140.70 332 ARG F CA 1
ATOM 12668 C C . ARG F 1 350 ? 147.477 93.124 135.141 1.00 140.70 332 ARG F C 1
ATOM 12669 O O . ARG F 1 350 ? 148.414 93.924 135.159 1.00 140.70 332 ARG F O 1
ATOM 12671 N N . VAL F 1 351 ? 146.239 93.450 135.496 1.00 132.73 333 VAL F N 1
ATOM 12672 C CA . VAL F 1 351 ? 145.906 94.688 136.184 1.00 132.73 333 VAL F CA 1
ATOM 12673 C C . VAL F 1 351 ? 145.181 94.319 137.469 1.00 132.73 333 VAL F C 1
ATOM 12674 O O . VAL F 1 351 ? 144.456 93.320 137.515 1.00 132.73 333 VAL F O 1
ATOM 12678 N N . PHE F 1 352 ? 145.443 95.069 138.529 1.00 123.46 334 PHE F N 1
ATOM 12679 C CA . PHE F 1 352 ? 144.839 94.835 139.831 1.00 123.46 334 PHE F CA 1
ATOM 12680 C C . PHE F 1 352 ? 144.208 96.138 140.285 1.00 123.46 334 PHE F C 1
ATOM 12681 O O . PHE F 1 352 ? 144.898 97.154 140.387 1.00 123.46 334 PHE F O 1
ATOM 12689 N N . VAL F 1 353 ? 142.907 96.122 140.549 1.00 123.11 335 VAL F N 1
ATOM 12690 C CA . VAL F 1 353 ? 142.177 97.335 140.893 1.00 123.11 335 VAL F CA 1
ATOM 12691 C C . VAL F 1 353 ? 141.704 97.258 142.343 1.00 123.11 335 VAL F C 1
ATOM 12692 O O . VAL F 1 353 ? 141.034 96.301 142.742 1.00 123.11 335 VAL F O 1
ATOM 12696 N N . LEU F 1 354 ? 142.097 98.250 143.145 1.00 125.15 336 LEU F N 1
ATOM 12697 C CA . LEU F 1 354 ? 141.674 98.351 144.533 1.00 125.15 336 LEU F CA 1
ATOM 12698 C C . LEU F 1 354 ? 140.430 99.223 144.641 1.00 125.15 336 LEU F C 1
ATOM 12699 O O . LEU F 1 354 ? 139.870 99.671 143.640 1.00 125.15 336 LEU F O 1
ATOM 12704 N N . ALA F 1 355 ? 140.007 99.491 145.870 1.00 139.06 337 ALA F N 1
ATOM 12705 C CA . ALA F 1 355 ? 138.936 100.433 146.168 1.00 139.06 337 ALA F CA 1
ATOM 12706 C C . ALA F 1 355 ? 139.071 100.831 147.629 1.00 139.06 337 ALA F C 1
ATOM 12707 O O . ALA F 1 355 ? 139.856 100.247 148.377 1.00 139.06 337 ALA F O 1
ATOM 12709 N N . ALA F 1 356 ? 138.278 101.816 148.038 1.00 146.17 338 ALA F N 1
ATOM 12710 C CA . ALA F 1 356 ? 138.257 102.257 149.426 1.00 146.17 338 ALA F CA 1
ATOM 12711 C C . ALA F 1 356 ? 136.955 102.995 149.658 1.00 146.17 338 ALA F C 1
ATOM 12712 O O . ALA F 1 356 ? 136.593 103.861 148.862 1.00 146.17 338 ALA F O 1
ATOM 12714 N N . THR F 1 357 ? 136.261 102.664 150.739 1.00 163.82 339 THR F N 1
ATOM 12715 C CA . THR F 1 357 ? 135.000 103.324 151.028 1.00 163.82 339 THR F CA 1
ATOM 12716 C C . THR F 1 357 ? 134.737 103.298 152.522 1.00 163.82 339 THR F C 1
ATOM 12717 O O . THR F 1 357 ? 135.287 102.478 153.259 1.00 163.82 339 THR F O 1
ATOM 12721 N N . ASN F 1 358 ? 133.900 104.229 152.965 1.00 113.13 340 ASN F N 1
ATOM 12722 C CA . ASN F 1 358 ? 133.370 104.206 154.319 1.00 114.42 340 ASN F CA 1
ATOM 12723 C C . ASN F 1 358 ? 131.950 103.678 154.369 1.00 113.73 340 ASN F C 1
ATOM 12724 O O . ASN F 1 358 ? 131.515 103.188 155.414 1.00 100.46 340 ASN F O 1
ATOM 12729 N N . ILE F 1 359 ? 131.229 103.776 153.262 1.00 126.61 341 ILE F N 1
ATOM 12730 C CA . ILE F 1 359 ? 129.832 103.387 153.171 1.00 127.35 341 ILE F CA 1
ATOM 12731 C C . ILE F 1 359 ? 129.731 102.250 152.166 1.00 129.39 341 ILE F C 1
ATOM 12732 O O . ILE F 1 359 ? 129.650 102.479 150.961 1.00 136.62 341 ILE F O 1
ATOM 12737 N N . PRO F 1 360 ? 129.749 101.001 152.622 1.00 132.67 342 PRO F N 1
ATOM 12738 C CA . PRO F 1 360 ? 129.702 99.868 151.691 1.00 138.09 342 PRO F CA 1
ATOM 12739 C C . PRO F 1 360 ? 128.309 99.354 151.360 1.00 141.26 342 PRO F C 1
ATOM 12740 O O . PRO F 1 360 ? 128.204 98.361 150.639 1.00 137.26 342 PRO F O 1
ATOM 12744 N N . TRP F 1 361 ? 127.242 99.978 151.851 1.00 142.88 343 TRP F N 1
ATOM 12745 C CA . TRP F 1 361 ? 125.904 99.565 151.458 1.00 137.89 343 TRP F CA 1
ATOM 12746 C C . TRP F 1 361 ? 125.315 100.435 150.364 1.00 139.47 343 TRP F C 1
ATOM 12747 O O . TRP F 1 361 ? 124.395 99.992 149.672 1.00 132.13 343 TRP F O 1
ATOM 12758 N N . GLU F 1 362 ? 125.822 101.650 150.183 1.00 137.96 344 GLU F N 1
ATOM 12759 C CA . GLU F 1 362 ? 125.388 102.510 149.085 1.00 139.20 344 GLU F CA 1
ATOM 12760 C C . GLU F 1 362 ? 126.290 102.298 147.871 1.00 142.90 344 GLU F C 1
ATOM 12761 O O . GLU F 1 362 ? 126.861 103.224 147.305 1.00 140.69 344 GLU F O 1
ATOM 12763 N N . LEU F 1 363 ? 126.403 101.034 147.483 1.00 145.26 345 LEU F N 1
ATOM 12764 C CA . LEU F 1 363 ? 127.227 100.596 146.371 1.00 148.84 345 LEU F CA 1
ATOM 12765 C C . LEU F 1 363 ? 126.358 99.709 145.494 1.00 143.41 345 LEU F C 1
ATOM 12766 O O . LEU F 1 363 ? 125.335 99.187 145.941 1.00 148.05 345 LEU F O 1
ATOM 12771 N N . ASP F 1 364 ? 126.769 99.537 144.241 1.00 168.94 346 ASP F N 1
ATOM 12772 C CA . ASP F 1 364 ? 125.911 98.952 143.221 1.00 168.94 346 ASP F CA 1
ATOM 12773 C C . ASP F 1 364 ? 125.713 97.452 143.448 1.00 168.94 346 ASP F C 1
ATOM 12774 O O . ASP F 1 364 ? 126.213 96.862 144.405 1.00 168.94 346 ASP F O 1
ATOM 12779 N N . GLU F 1 365 ? 124.950 96.827 142.558 1.00 150.64 347 GLU F N 1
ATOM 12780 C CA . GLU F 1 365 ? 124.740 95.390 142.599 1.00 150.64 347 GLU F CA 1
ATOM 12781 C C . GLU F 1 365 ? 125.383 94.676 141.425 1.00 150.64 347 GLU F C 1
ATOM 12782 O O . GLU F 1 365 ? 125.408 93.445 141.401 1.00 150.64 347 GLU F O 1
ATOM 12788 N N . ALA F 1 366 ? 125.903 95.415 140.454 1.00 137.67 348 ALA F N 1
ATOM 12789 C CA . ALA F 1 366 ? 126.729 94.845 139.409 1.00 137.67 348 ALA F CA 1
ATOM 12790 C C . ALA F 1 366 ? 128.179 95.268 139.528 1.00 137.67 348 ALA F C 1
ATOM 12791 O O . ALA F 1 366 ? 129.017 94.759 138.783 1.00 137.67 348 ALA F O 1
ATOM 12793 N N . LEU F 1 367 ? 128.488 96.195 140.429 1.00 137.42 349 LEU F N 1
ATOM 12794 C CA . LEU F 1 367 ? 129.861 96.555 140.736 1.00 137.42 349 LEU F CA 1
ATOM 12795 C C . LEU F 1 367 ? 130.386 95.858 141.982 1.00 137.42 349 LEU F C 1
ATOM 12796 O O . LEU F 1 367 ? 131.602 95.776 142.161 1.00 137.42 349 LEU F O 1
ATOM 12801 N N . ARG F 1 368 ? 129.504 95.361 142.848 1.00 134.04 350 ARG F N 1
ATOM 12802 C CA . ARG F 1 368 ? 129.956 94.530 143.955 1.00 134.04 350 ARG F CA 1
ATOM 12803 C C . ARG F 1 368 ? 130.415 93.172 143.460 1.00 134.04 350 ARG F C 1
ATOM 12804 O O . ARG F 1 368 ? 131.448 92.661 143.901 1.00 134.04 350 ARG F O 1
ATOM 12812 N N . ARG F 1 369 ? 129.635 92.565 142.561 1.00 129.24 351 ARG F N 1
ATOM 12813 C CA . ARG F 1 369 ? 129.952 91.247 142.020 1.00 129.24 351 ARG F CA 1
ATOM 12814 C C . ARG F 1 369 ? 131.284 91.231 141.277 1.00 129.24 351 ARG F C 1
ATOM 12815 O O . ARG F 1 369 ? 132.030 90.250 141.370 1.00 129.24 351 ARG F O 1
ATOM 12823 N N . ARG F 1 370 ? 131.625 92.309 140.570 1.00 126.41 352 ARG F N 1
ATOM 12824 C CA . ARG F 1 370 ? 132.908 92.344 139.878 1.00 126.41 352 ARG F CA 1
ATOM 12825 C C . ARG F 1 370 ? 134.060 92.586 140.827 1.00 126.41 352 ARG F C 1
ATOM 12826 O O . ARG F 1 370 ? 135.214 92.384 140.443 1.00 126.41 352 ARG F O 1
ATOM 12834 N N . PHE F 1 371 ? 133.775 93.029 142.043 1.00 129.89 353 PHE F N 1
ATOM 12835 C CA . PHE F 1 371 ? 134.782 93.194 143.080 1.00 129.89 353 PHE F CA 1
ATOM 12836 C C . PHE F 1 371 ? 134.785 91.917 143.908 1.00 129.89 353 PHE F C 1
ATOM 12837 O O . PHE F 1 371 ? 134.083 91.803 144.908 1.00 129.89 353 PHE F O 1
ATOM 12845 N N . GLU F 1 372 ? 135.567 90.942 143.475 1.00 133.92 354 GLU F N 1
ATOM 12846 C CA . GLU F 1 372 ? 135.818 89.795 144.324 1.00 133.92 354 GLU F CA 1
ATOM 12847 C C . GLU F 1 372 ? 136.821 90.174 145.407 1.00 133.92 354 GLU F C 1
ATOM 12848 O O . GLU F 1 372 ? 137.557 91.156 145.278 1.00 133.92 354 GLU F O 1
ATOM 12854 N N . LYS F 1 373 ? 136.813 89.395 146.494 1.00 135.56 355 LYS F N 1
ATOM 12855 C CA . LYS F 1 373 ? 137.570 89.648 147.725 1.00 135.56 355 LYS F CA 1
ATOM 12856 C C . LYS F 1 373 ? 137.211 91.008 148.334 1.00 135.56 355 LYS F C 1
ATOM 12857 O O . LYS F 1 373 ? 138.001 91.949 148.348 1.00 135.56 355 LYS F O 1
ATOM 12863 N N . ARG F 1 374 ? 135.971 91.088 148.817 1.00 146.71 356 ARG F N 1
ATOM 12864 C CA . ARG F 1 374 ? 135.498 92.228 149.594 1.00 146.71 356 ARG F CA 1
ATOM 12865 C C . ARG F 1 374 ? 135.748 91.961 151.071 1.00 146.71 356 ARG F C 1
ATOM 12866 O O . ARG F 1 374 ? 135.175 91.025 151.634 1.00 146.71 356 ARG F O 1
ATOM 12874 N N . ILE F 1 375 ? 136.577 92.791 151.707 1.00 153.16 357 ILE F N 1
ATOM 12875 C CA . ILE F 1 375 ? 137.008 92.561 153.079 1.00 153.16 357 ILE F CA 1
ATOM 12876 C C . ILE F 1 375 ? 136.878 93.833 153.902 1.00 153.16 357 ILE F C 1
ATOM 12877 O O . ILE F 1 375 ? 136.816 94.944 153.375 1.00 153.16 357 ILE F O 1
ATOM 12882 N N . PHE F 1 376 ? 136.859 93.646 155.221 1.00 164.80 358 PHE F N 1
ATOM 12883 C CA . PHE F 1 376 ? 136.570 94.693 156.191 1.00 164.80 358 PHE F CA 1
ATOM 12884 C C . PHE F 1 376 ? 137.698 94.771 157.204 1.00 164.80 358 PHE F C 1
ATOM 12885 O O . PHE F 1 376 ? 138.182 93.742 157.680 1.00 164.80 358 PHE F O 1
ATOM 12893 N N . ILE F 1 377 ? 138.109 95.986 157.547 1.00 160.84 359 ILE F N 1
ATOM 12894 C CA . ILE F 1 377 ? 139.230 96.213 158.447 1.00 160.84 359 ILE F CA 1
ATOM 12895 C C . ILE F 1 377 ? 138.748 97.027 159.642 1.00 160.84 359 ILE F C 1
ATOM 12896 O O . ILE F 1 377 ? 138.032 98.012 159.460 1.00 160.84 359 ILE F O 1
ATOM 12901 N N . PRO F 1 378 ? 139.048 96.609 160.872 1.00 158.03 360 PRO F N 1
ATOM 12902 C CA . PRO F 1 378 ? 138.637 97.390 162.046 1.00 158.03 360 PRO F CA 1
ATOM 12903 C C . PRO F 1 378 ? 139.721 98.340 162.532 1.00 158.03 360 PRO F C 1
ATOM 12904 O O . PRO F 1 378 ? 140.907 98.106 162.285 1.00 158.03 360 PRO F O 1
ATOM 12908 N N . LEU F 1 379 ? 139.331 99.425 163.209 1.00 164.89 361 LEU F N 1
ATOM 12909 C CA . LEU F 1 379 ? 140.306 100.384 163.727 1.00 164.89 361 LEU F CA 1
ATOM 12910 C C . LEU F 1 379 ? 141.001 99.938 165.022 1.00 164.89 361 LEU F C 1
ATOM 12911 O O . LEU F 1 379 ? 142.236 99.872 165.030 1.00 164.89 361 LEU F O 1
ATOM 12913 N N . PRO F 1 380 ? 140.310 99.631 166.131 1.00 171.87 362 PRO F N 1
ATOM 12914 C CA . PRO F 1 380 ? 141.072 99.407 167.366 1.00 171.87 362 PRO F CA 1
ATOM 12915 C C . PRO F 1 380 ? 141.426 97.953 167.646 1.00 171.87 362 PRO F C 1
ATOM 12916 O O . PRO F 1 380 ? 140.694 97.016 167.322 1.00 171.87 362 PRO F O 1
ATOM 12920 N N . ASP F 1 381 ? 142.600 97.770 168.239 1.00 177.07 363 ASP F N 1
ATOM 12921 C CA . ASP F 1 381 ? 142.946 96.546 168.945 1.00 177.07 363 ASP F CA 1
ATOM 12922 C C . ASP F 1 381 ? 143.938 96.920 170.032 1.00 177.07 363 ASP F C 1
ATOM 12923 O O . ASP F 1 381 ? 144.752 97.828 169.840 1.00 177.07 363 ASP F O 1
ATOM 12925 N N . ILE F 1 382 ? 143.855 96.242 171.179 1.00 179.88 364 ILE F N 1
ATOM 12926 C CA . ILE F 1 382 ? 144.645 96.659 172.336 1.00 179.88 364 ILE F CA 1
ATOM 12927 C C . ILE F 1 382 ? 146.129 96.343 172.133 1.00 179.88 364 ILE F C 1
ATOM 12928 O O . ILE F 1 382 ? 147.001 97.148 172.496 1.00 179.88 364 ILE F O 1
ATOM 12933 N N . ASP F 1 383 ? 146.443 95.214 171.489 1.00 184.10 365 ASP F N 1
ATOM 12934 C CA . ASP F 1 383 ? 147.833 94.921 171.170 1.00 184.10 365 ASP F CA 1
ATOM 12935 C C . ASP F 1 383 ? 148.304 95.809 170.031 1.00 184.10 365 ASP F C 1
ATOM 12936 O O . ASP F 1 383 ? 149.462 96.237 170.007 1.00 184.10 365 ASP F O 1
ATOM 12941 N N . ALA F 1 384 ? 147.407 96.127 169.096 1.00 181.20 366 ALA F N 1
ATOM 12942 C CA . ALA F 1 384 ? 147.756 97.056 168.030 1.00 181.20 366 ALA F CA 1
ATOM 12943 C C . ALA F 1 384 ? 147.929 98.475 168.552 1.00 181.20 366 ALA F C 1
ATOM 12944 O O . ALA F 1 384 ? 148.807 99.200 168.074 1.00 181.20 366 ALA F O 1
ATOM 12946 N N . ARG F 1 385 ? 147.122 98.884 169.533 1.00 184.62 367 ARG F N 1
ATOM 12947 C CA . ARG F 1 385 ? 147.322 100.194 170.143 1.00 184.62 367 ARG F CA 1
ATOM 12948 C C . ARG F 1 385 ? 148.651 100.251 170.885 1.00 184.62 367 ARG F C 1
ATOM 12949 O O . ARG F 1 385 ? 149.377 101.251 170.785 1.00 184.62 367 ARG F O 1
ATOM 12951 N N . LYS F 1 386 ? 148.995 99.171 171.600 1.00 186.94 368 LYS F N 1
ATOM 12952 C CA . LYS F 1 386 ? 150.286 99.089 172.280 1.00 186.94 368 LYS F CA 1
ATOM 12953 C C . LYS F 1 386 ? 151.444 99.127 171.287 1.00 186.94 368 LYS F C 1
ATOM 12954 O O . LYS F 1 386 ? 152.451 99.810 171.515 1.00 186.94 368 LYS F O 1
ATOM 12960 N N . LYS F 1 387 ? 151.305 98.426 170.161 1.00 181.87 369 LYS F N 1
ATOM 12961 C CA . LYS F 1 387 ? 152.364 98.417 169.161 1.00 181.87 369 LYS F CA 1
ATOM 12962 C C . LYS F 1 387 ? 152.481 99.759 168.454 1.00 181.87 369 LYS F C 1
ATOM 12963 O O . LYS F 1 387 ? 153.580 100.141 168.040 1.00 181.87 369 LYS F O 1
ATOM 12965 N N . LEU F 1 388 ? 151.372 100.489 168.317 1.00 181.35 370 LEU F N 1
ATOM 12966 C CA . LEU F 1 388 ? 151.434 101.791 167.667 1.00 181.35 370 LEU F CA 1
ATOM 12967 C C . LEU F 1 388 ? 152.069 102.837 168.569 1.00 181.35 370 LEU F C 1
ATOM 12968 O O . LEU F 1 388 ? 152.834 103.684 168.090 1.00 181.35 370 LEU F O 1
ATOM 12973 N N . ILE F 1 389 ? 151.765 102.810 169.873 1.00 188.06 371 ILE F N 1
ATOM 12974 C CA . ILE F 1 389 ? 152.455 103.753 170.753 1.00 188.06 371 ILE F CA 1
ATOM 12975 C C . ILE F 1 389 ? 153.905 103.332 170.940 1.00 188.06 371 ILE F C 1
ATOM 12976 O O . ILE F 1 389 ? 154.764 104.167 171.248 1.00 188.06 371 ILE F O 1
ATOM 12981 N N . GLU F 1 390 ? 154.209 102.047 170.754 1.00 194.46 372 GLU F N 1
ATOM 12982 C CA . GLU F 1 390 ? 155.608 101.640 170.690 1.00 194.46 372 GLU F CA 1
ATOM 12983 C C . GLU F 1 390 ? 156.277 102.152 169.417 1.00 194.46 372 GLU F C 1
ATOM 12984 O O . GLU F 1 390 ? 157.438 102.578 169.449 1.00 194.46 372 GLU F O 1
ATOM 12986 N N . LYS F 1 391 ? 155.560 102.142 168.293 1.00 192.00 373 LYS F N 1
ATOM 12987 C CA . LYS F 1 391 ? 156.142 102.500 167.005 1.00 192.00 373 LYS F CA 1
ATOM 12988 C C . LYS F 1 391 ? 156.093 103.991 166.714 1.00 192.00 373 LYS F C 1
ATOM 12989 O O . LYS F 1 391 ? 156.616 104.422 165.683 1.00 192.00 373 LYS F O 1
ATOM 12991 N N . SER F 1 392 ? 155.478 104.785 167.584 1.00 199.09 374 SER F N 1
ATOM 12992 C CA . SER F 1 392 ? 155.465 106.231 167.424 1.00 199.09 374 SER F CA 1
ATOM 12993 C C . SER F 1 392 ? 156.342 106.956 168.426 1.00 199.09 374 SER F C 1
ATOM 12994 O O . SER F 1 392 ? 156.707 108.108 168.186 1.00 199.09 374 SER F O 1
ATOM 12997 N N . MET F 1 393 ? 156.682 106.314 169.541 1.00 194.16 375 MET F N 1
ATOM 12998 C CA . MET F 1 393 ? 157.502 106.939 170.572 1.00 194.16 375 MET F CA 1
ATOM 12999 C C . MET F 1 393 ? 158.956 106.971 170.121 1.00 194.16 375 MET F C 1
ATOM 13000 O O . MET F 1 393 ? 159.618 105.931 170.060 1.00 194.16 375 MET F O 1
ATOM 13002 N N . GLU F 1 394 ? 159.451 108.165 169.793 1.00 194.48 376 GLU F N 1
ATOM 13003 C CA . GLU F 1 394 ? 160.852 108.373 169.444 1.00 194.48 376 GLU F CA 1
ATOM 13004 C C . GLU F 1 394 ? 161.444 109.545 170.218 1.00 194.48 376 GLU F C 1
ATOM 13005 O O . GLU F 1 394 ? 162.380 110.198 169.749 1.00 194.48 376 GLU F O 1
ATOM 13011 N N . GLY F 1 395 ? 160.909 109.824 171.403 1.00 199.61 377 GLY F N 1
ATOM 13012 C CA . GLY F 1 395 ? 161.404 110.916 172.218 1.00 199.61 377 GLY F CA 1
ATOM 13013 C C . GLY F 1 395 ? 162.612 110.540 173.047 1.00 199.61 377 GLY F C 1
ATOM 13014 O O . GLY F 1 395 ? 162.574 109.560 173.798 1.00 199.61 377 GLY F O 1
ATOM 13015 N N . THR F 1 396 ? 163.694 111.303 172.904 1.00 202.12 378 THR F N 1
ATOM 13016 C CA . THR F 1 396 ? 164.880 111.068 173.726 1.00 202.12 378 THR F CA 1
ATOM 13017 C C . THR F 1 396 ? 164.674 111.322 175.222 1.00 202.12 378 THR F C 1
ATOM 13018 O O . THR F 1 396 ? 165.233 110.549 176.020 1.00 202.12 378 THR F O 1
ATOM 13020 N N . PRO F 1 397 ? 163.904 112.350 175.693 1.00 207.85 379 PRO F N 1
ATOM 13021 C CA . PRO F 1 397 ? 163.570 112.370 177.126 1.00 207.85 379 PRO F CA 1
ATOM 13022 C C . PRO F 1 397 ? 162.445 111.420 177.503 1.00 207.85 379 PRO F C 1
ATOM 13023 O O . PRO F 1 397 ? 162.038 110.571 176.701 1.00 207.85 379 PRO F O 1
ATOM 13027 N N . LYS F 1 398 ? 161.976 111.559 178.748 1.00 225.66 380 LYS F N 1
ATOM 13028 C CA . LYS F 1 398 ? 160.805 110.871 179.298 1.00 225.66 380 LYS F CA 1
ATOM 13029 C C . LYS F 1 398 ? 160.993 109.351 179.305 1.00 225.66 380 LYS F C 1
ATOM 13030 O O . LYS F 1 398 ? 160.317 108.597 178.603 1.00 225.66 380 LYS F O 1
ATOM 13032 N N . SER F 1 399 ? 161.959 108.928 180.115 1.00 237.68 381 SER F N 1
ATOM 13033 C CA . SER F 1 399 ? 162.093 107.533 180.511 1.00 237.68 381 SER F CA 1
ATOM 13034 C C . SER F 1 399 ? 161.248 107.186 181.733 1.00 237.68 381 SER F C 1
ATOM 13035 O O . SER F 1 399 ? 161.373 106.077 182.263 1.00 237.68 381 SER F O 1
ATOM 13038 N N . ASP F 1 400 ? 160.395 108.107 182.189 1.00 238.66 382 ASP F N 1
ATOM 13039 C CA . ASP F 1 400 ? 159.627 107.929 183.411 1.00 238.66 382 ASP F CA 1
ATOM 13040 C C . ASP F 1 400 ? 158.124 107.832 183.194 1.00 238.66 382 ASP F C 1
ATOM 13041 O O . ASP F 1 400 ? 157.408 107.472 184.136 1.00 238.66 382 ASP F O 1
ATOM 13043 N N . GLU F 1 401 ? 157.624 108.135 181.999 1.00 235.25 383 GLU F N 1
ATOM 13044 C CA . GLU F 1 401 ? 156.190 108.130 181.716 1.00 235.25 383 GLU F CA 1
ATOM 13045 C C . GLU F 1 401 ? 155.767 106.894 180.934 1.00 235.25 383 GLU F C 1
ATOM 13046 O O . GLU F 1 401 ? 154.904 106.970 180.057 1.00 235.25 383 GLU F O 1
ATOM 13048 N N . ILE F 1 402 ? 156.356 105.741 181.234 1.00 223.20 384 ILE F N 1
ATOM 13049 C CA . ILE F 1 402 ? 156.049 104.503 180.495 1.00 223.20 384 ILE F CA 1
ATOM 13050 C C . ILE F 1 402 ? 154.846 103.879 181.193 1.00 223.20 384 ILE F C 1
ATOM 13051 O O . ILE F 1 402 ? 154.955 103.012 182.062 1.00 223.20 384 ILE F O 1
ATOM 13053 N N . ASN F 1 403 ? 153.662 104.325 180.787 1.00 214.02 385 ASN F N 1
ATOM 13054 C CA . ASN F 1 403 ? 152.413 103.797 181.318 1.00 214.02 385 ASN F CA 1
ATOM 13055 C C . ASN F 1 403 ? 151.611 103.180 180.182 1.00 214.02 385 ASN F C 1
ATOM 13056 O O . ASN F 1 403 ? 150.413 103.450 180.039 1.00 214.02 385 ASN F O 1
ATOM 13058 N N . TYR F 1 404 ? 152.283 102.365 179.359 1.00 207.15 386 TYR F N 1
ATOM 13059 C CA . TYR F 1 404 ? 151.691 101.836 178.133 1.00 207.15 386 TYR F CA 1
ATOM 13060 C C . TYR F 1 404 ? 150.548 100.865 178.399 1.00 207.15 386 TYR F C 1
ATOM 13061 O O . TYR F 1 404 ? 149.686 100.699 177.532 1.00 207.15 386 TYR F O 1
ATOM 13070 N N . ASP F 1 405 ? 150.511 100.234 179.573 1.00 221.65 387 ASP F N 1
ATOM 13071 C CA . ASP F 1 405 ? 149.324 99.481 179.964 1.00 221.65 387 ASP F CA 1
ATOM 13072 C C . ASP F 1 405 ? 148.144 100.417 180.194 1.00 221.65 387 ASP F C 1
ATOM 13073 O O . ASP F 1 405 ? 147.036 100.174 179.698 1.00 221.65 387 ASP F O 1
ATOM 13075 N N . ASP F 1 406 ? 148.371 101.506 180.933 1.00 222.85 388 ASP F N 1
ATOM 13076 C CA . ASP F 1 406 ? 147.328 102.508 181.120 1.00 222.85 388 ASP F CA 1
ATOM 13077 C C . ASP F 1 406 ? 147.064 103.282 179.836 1.00 222.85 388 ASP F C 1
ATOM 13078 O O . ASP F 1 406 ? 145.944 103.757 179.619 1.00 222.85 388 ASP F O 1
ATOM 13080 N N . LEU F 1 407 ? 148.074 103.413 178.973 1.00 214.93 389 LEU F N 1
ATOM 13081 C CA . LEU F 1 407 ? 147.861 104.034 177.674 1.00 214.93 389 LEU F CA 1
ATOM 13082 C C . LEU F 1 407 ? 147.097 103.125 176.723 1.00 214.93 389 LEU F C 1
ATOM 13083 O O . LEU F 1 407 ? 146.521 103.614 175.746 1.00 214.93 389 LEU F O 1
ATOM 13085 N N . ALA F 1 408 ? 147.085 101.820 176.981 1.00 220.49 390 ALA F N 1
ATOM 13086 C CA . ALA F 1 408 ? 146.263 100.895 176.216 1.00 220.49 390 ALA F CA 1
ATOM 13087 C C . ALA F 1 408 ? 144.853 100.782 176.770 1.00 220.49 390 ALA F C 1
ATOM 13088 O O . ALA F 1 408 ? 143.910 100.567 176.000 1.00 220.49 390 ALA F O 1
ATOM 13090 N N . ALA F 1 409 ? 144.690 100.915 178.089 1.00 220.01 391 ALA F N 1
ATOM 13091 C CA . ALA F 1 409 ? 143.350 100.906 178.668 1.00 220.01 391 ALA F CA 1
ATOM 13092 C C . ALA F 1 409 ? 142.590 102.180 178.333 1.00 220.01 391 ALA F C 1
ATOM 13093 O O . ALA F 1 409 ? 141.363 102.152 178.200 1.00 220.01 391 ALA F O 1
ATOM 13095 N N . ARG F 1 410 ? 143.297 103.299 178.188 1.00 219.25 392 ARG F N 1
ATOM 13096 C CA . ARG F 1 410 ? 142.703 104.550 177.745 1.00 219.25 392 ARG F CA 1
ATOM 13097 C C . ARG F 1 410 ? 142.748 104.706 176.232 1.00 219.25 392 ARG F C 1
ATOM 13098 O O . ARG F 1 410 ? 142.631 105.828 175.728 1.00 219.25 392 ARG F O 1
ATOM 13100 N N . THR F 1 411 ? 142.934 103.608 175.501 1.00 214.46 393 THR F N 1
ATOM 13101 C CA . THR F 1 411 ? 142.906 103.612 174.046 1.00 214.46 393 THR F CA 1
ATOM 13102 C C . THR F 1 411 ? 141.621 103.002 173.500 1.00 214.46 393 THR F C 1
ATOM 13103 O O . THR F 1 411 ? 141.547 102.684 172.310 1.00 214.46 393 THR F O 1
ATOM 13105 N N . GLU F 1 412 ? 140.610 102.831 174.346 1.00 206.43 394 GLU F N 1
ATOM 13106 C CA . GLU F 1 412 ? 139.344 102.271 173.903 1.00 206.43 394 GLU F CA 1
ATOM 13107 C C . GLU F 1 412 ? 138.537 103.330 173.167 1.00 206.43 394 GLU F C 1
ATOM 13108 O O . GLU F 1 412 ? 138.436 104.476 173.612 1.00 206.43 394 GLU F O 1
ATOM 13110 N N . GLY F 1 413 ? 137.964 102.938 172.031 1.00 200.30 395 GLY F N 1
ATOM 13111 C CA . GLY F 1 413 ? 137.237 103.863 171.188 1.00 200.30 395 GLY F CA 1
ATOM 13112 C C . GLY F 1 413 ? 138.100 104.737 170.311 1.00 200.30 395 GLY F C 1
ATOM 13113 O O . GLY F 1 413 ? 137.572 105.627 169.638 1.00 200.30 395 GLY F O 1
ATOM 13114 N N . PHE F 1 414 ? 139.407 104.508 170.288 1.00 194.03 396 PHE F N 1
ATOM 13115 C CA . PHE F 1 414 ? 140.331 105.316 169.511 1.00 194.03 396 PHE F CA 1
ATOM 13116 C C . PHE F 1 414 ? 140.684 104.594 168.222 1.00 194.03 396 PHE F C 1
ATOM 13117 O O . PHE F 1 414 ? 140.951 103.390 168.227 1.00 194.03 396 PHE F O 1
ATOM 13125 N N . SER F 1 415 ? 140.685 105.335 167.119 1.00 190.18 397 SER F N 1
ATOM 13126 C CA . SER F 1 415 ? 140.998 104.755 165.824 1.00 190.18 397 SER F CA 1
ATOM 13127 C C . SER F 1 415 ? 142.508 104.632 165.648 1.00 190.18 397 SER F C 1
ATOM 13128 O O . SER F 1 415 ? 143.299 104.972 166.530 1.00 190.18 397 SER F O 1
ATOM 13131 N N . GLY F 1 416 ? 142.917 104.142 164.481 1.00 180.88 398 GLY F N 1
ATOM 13132 C CA . GLY F 1 416 ? 144.328 104.089 164.160 1.00 180.88 398 GLY F CA 1
ATOM 13133 C C . GLY F 1 416 ? 144.948 105.432 163.850 1.00 180.88 398 GLY F C 1
ATOM 13134 O O . GLY F 1 416 ? 146.178 105.538 163.839 1.00 180.88 398 GLY F O 1
ATOM 13135 N N . ALA F 1 417 ? 144.135 106.453 163.591 1.00 186.89 399 ALA F N 1
ATOM 13136 C CA . ALA F 1 417 ? 144.648 107.795 163.369 1.00 186.89 399 ALA F CA 1
ATOM 13137 C C . ALA F 1 417 ? 144.701 108.618 164.644 1.00 186.89 399 ALA F C 1
ATOM 13138 O O . ALA F 1 417 ? 145.489 109.567 164.721 1.00 186.89 399 ALA F O 1
ATOM 13140 N N . ASP F 1 418 ? 143.883 108.278 165.639 1.00 199.75 400 ASP F N 1
ATOM 13141 C CA . ASP F 1 418 ? 143.877 109.022 166.891 1.00 199.75 400 ASP F CA 1
ATOM 13142 C C . ASP F 1 418 ? 145.111 108.745 167.735 1.00 199.75 400 ASP F C 1
ATOM 13143 O O . ASP F 1 418 ? 145.482 109.586 168.555 1.00 199.75 400 ASP F O 1
ATOM 13148 N N . VAL F 1 419 ? 145.758 107.596 167.546 1.00 203.49 401 VAL F N 1
ATOM 13149 C CA . VAL F 1 419 ? 146.905 107.241 168.373 1.00 203.49 401 VAL F CA 1
ATOM 13150 C C . VAL F 1 419 ? 148.126 108.065 167.978 1.00 203.49 401 VAL F C 1
ATOM 13151 O O . VAL F 1 419 ? 148.870 108.551 168.841 1.00 203.49 401 VAL F O 1
ATOM 13155 N N . VAL F 1 420 ? 148.332 108.269 166.675 1.00 205.67 402 VAL F N 1
ATOM 13156 C CA . VAL F 1 420 ? 149.471 109.060 166.213 1.00 205.67 402 VAL F CA 1
ATOM 13157 C C . VAL F 1 420 ? 149.280 110.532 166.567 1.00 205.67 402 VAL F C 1
ATOM 13158 O O . VAL F 1 420 ? 150.228 111.214 166.980 1.00 205.67 402 VAL F O 1
ATOM 13162 N N . SER F 1 421 ? 148.046 111.032 166.479 1.00 207.87 403 SER F N 1
ATOM 13163 C CA . SER F 1 421 ? 147.786 112.392 166.940 1.00 207.87 403 SER F CA 1
ATOM 13164 C C . SER F 1 421 ? 147.854 112.499 168.461 1.00 207.87 403 SER F C 1
ATOM 13165 O O . SER F 1 421 ? 148.164 113.572 168.986 1.00 207.87 403 SER F O 1
ATOM 13168 N N . LEU F 1 422 ? 147.600 111.401 169.181 1.00 208.73 404 LEU F N 1
ATOM 13169 C CA . LEU F 1 422 ? 147.790 111.390 170.629 1.00 208.73 404 LEU F CA 1
ATOM 13170 C C . LEU F 1 422 ? 149.266 111.502 170.984 1.00 208.73 404 LEU F C 1
ATOM 13171 O O . LEU F 1 422 ? 149.643 112.229 171.908 1.00 208.73 404 LEU F O 1
ATOM 13176 N N . CYS F 1 423 ? 150.117 110.780 170.259 1.00 214.23 405 CYS F N 1
ATOM 13177 C CA . CYS F 1 423 ? 151.555 110.914 170.471 1.00 214.23 405 CYS F CA 1
ATOM 13178 C C . CYS F 1 423 ? 152.055 112.291 170.050 1.00 214.23 405 CYS F C 1
ATOM 13179 O O . CYS F 1 423 ? 152.954 112.847 170.695 1.00 214.23 405 CYS F O 1
ATOM 13182 N N . ARG F 1 424 ? 151.452 112.873 169.011 1.00 217.60 406 ARG F N 1
ATOM 13183 C CA . ARG F 1 424 ? 151.829 114.216 168.580 1.00 217.60 406 ARG F CA 1
ATOM 13184 C C . ARG F 1 424 ? 151.419 115.276 169.600 1.00 217.60 406 ARG F C 1
ATOM 13185 O O . ARG F 1 424 ? 152.177 116.219 169.865 1.00 217.60 406 ARG F O 1
ATOM 13187 N N . THR F 1 425 ? 150.231 115.140 170.198 1.00 218.82 407 THR F N 1
ATOM 13188 C CA . THR F 1 425 ? 149.841 116.103 171.223 1.00 218.82 407 THR F CA 1
ATOM 13189 C C . THR F 1 425 ? 150.584 115.858 172.532 1.00 218.82 407 THR F C 1
ATOM 13190 O O . THR F 1 425 ? 150.790 116.803 173.301 1.00 218.82 407 THR F O 1
ATOM 13194 N N . ALA F 1 426 ? 151.053 114.628 172.772 1.00 221.17 408 ALA F N 1
ATOM 13195 C CA . ALA F 1 426 ? 151.966 114.395 173.887 1.00 221.17 408 ALA F CA 1
ATOM 13196 C C . ALA F 1 426 ? 153.289 115.119 173.674 1.00 221.17 408 ALA F C 1
ATOM 13197 O O . ALA F 1 426 ? 153.785 115.799 174.579 1.00 221.17 408 ALA F O 1
ATOM 13199 N N . ALA F 1 427 ? 153.852 115.020 172.471 1.00 224.02 409 ALA F N 1
ATOM 13200 C CA . ALA F 1 427 ? 155.108 115.707 172.200 1.00 224.02 409 ALA F CA 1
ATOM 13201 C C . ALA F 1 427 ? 154.955 117.218 172.064 1.00 224.02 409 ALA F C 1
ATOM 13202 O O . ALA F 1 427 ? 155.962 117.924 172.161 1.00 224.02 409 ALA F O 1
ATOM 13204 N N . ILE F 1 428 ? 153.748 117.741 171.838 1.00 225.48 410 ILE F N 1
ATOM 13205 C CA . ILE F 1 428 ? 153.595 119.195 171.906 1.00 225.48 410 ILE F CA 1
ATOM 13206 C C . ILE F 1 428 ? 153.364 119.636 173.350 1.00 225.48 410 ILE F C 1
ATOM 13207 O O . ILE F 1 428 ? 153.780 120.727 173.753 1.00 225.48 410 ILE F O 1
ATOM 13212 N N . ASN F 1 429 ? 152.755 118.778 174.177 1.00 230.96 411 ASN F N 1
ATOM 13213 C CA . ASN F 1 429 ? 152.605 119.110 175.587 1.00 230.96 411 ASN F CA 1
ATOM 13214 C C . ASN F 1 429 ? 153.882 118.901 176.386 1.00 230.96 411 ASN F C 1
ATOM 13215 O O . ASN F 1 429 ? 153.938 119.339 177.539 1.00 230.96 411 ASN F O 1
ATOM 13220 N N . VAL F 1 430 ? 154.889 118.242 175.804 1.00 227.88 412 VAL F N 1
ATOM 13221 C CA . VAL F 1 430 ? 156.217 118.202 176.418 1.00 227.88 412 VAL F CA 1
ATOM 13222 C C . VAL F 1 430 ? 156.789 119.610 176.537 1.00 227.88 412 VAL F C 1
ATOM 13223 O O . VAL F 1 430 ? 157.252 120.023 177.606 1.00 227.88 412 VAL F O 1
ATOM 13227 N N . LEU F 1 431 ? 156.741 120.376 175.453 1.00 229.97 413 LEU F N 1
ATOM 13228 C CA . LEU F 1 431 ? 157.213 121.751 175.492 1.00 229.97 413 LEU F CA 1
ATOM 13229 C C . LEU F 1 431 ? 156.114 122.743 175.844 1.00 229.97 413 LEU F C 1
ATOM 13230 O O . LEU F 1 431 ? 156.412 123.926 176.038 1.00 229.97 413 LEU F O 1
ATOM 13235 N N . ARG F 1 432 ? 154.861 122.297 175.930 1.00 220.45 414 ARG F N 1
ATOM 13236 C CA . ARG F 1 432 ? 153.765 123.164 176.336 1.00 220.45 414 ARG F CA 1
ATOM 13237 C C . ARG F 1 432 ? 153.396 123.029 177.806 1.00 220.45 414 ARG F C 1
ATOM 13238 O O . ARG F 1 432 ? 152.555 123.797 178.283 1.00 220.45 414 ARG F O 1
ATOM 13240 N N . ARG F 1 433 ? 153.979 122.071 178.532 1.00 227.92 415 ARG F N 1
ATOM 13241 C CA . ARG F 1 433 ? 153.771 122.043 179.976 1.00 227.92 415 ARG F CA 1
ATOM 13242 C C . ARG F 1 433 ? 154.600 123.123 180.668 1.00 227.92 415 ARG F C 1
ATOM 13243 O O . ARG F 1 433 ? 154.148 123.733 181.642 1.00 227.92 415 ARG F O 1
ATOM 13251 N N . TYR F 1 434 ? 155.810 123.376 180.178 1.00 240.88 416 TYR F N 1
ATOM 13252 C CA . TYR F 1 434 ? 156.641 124.456 180.683 1.00 240.88 416 TYR F CA 1
ATOM 13253 C C . TYR F 1 434 ? 156.496 125.662 179.765 1.00 240.88 416 TYR F C 1
ATOM 13254 O O . TYR F 1 434 ? 156.565 125.527 178.540 1.00 240.88 416 TYR F O 1
ATOM 13263 N N . ASP F 1 435 ? 156.283 126.833 180.359 1.00 255.60 417 ASP F N 1
ATOM 13264 C CA . ASP F 1 435 ? 156.128 128.056 179.581 1.00 255.60 417 ASP F CA 1
ATOM 13265 C C . ASP F 1 435 ? 157.484 128.510 179.058 1.00 255.60 417 ASP F C 1
ATOM 13266 O O . ASP F 1 435 ? 158.383 128.832 179.841 1.00 255.60 417 ASP F O 1
ATOM 13268 N N . THR F 1 436 ? 157.634 128.530 177.734 1.00 259.73 418 THR F N 1
ATOM 13269 C CA . THR F 1 436 ? 158.877 128.927 177.086 1.00 259.73 418 THR F CA 1
ATOM 13270 C C . THR F 1 436 ? 158.701 130.210 176.283 1.00 259.73 418 THR F C 1
ATOM 13271 O O . THR F 1 436 ? 159.369 130.407 175.267 1.00 259.73 418 THR F O 1
ATOM 13275 N N . LYS F 1 437 ? 157.805 131.090 176.717 1.00 257.35 419 LYS F N 1
ATOM 13276 C CA . LYS F 1 437 ? 157.520 132.316 175.987 1.00 257.35 419 LYS F CA 1
ATOM 13277 C C . LYS F 1 437 ? 158.291 133.484 176.585 1.00 257.35 419 LYS F C 1
ATOM 13278 O O . LYS F 1 437 ? 158.493 133.548 177.803 1.00 257.35 419 LYS F O 1
ATOM 13284 N N . SER F 1 438 ? 158.711 134.403 175.705 1.00 169.27 420 SER F N 1
ATOM 13285 C CA . SER F 1 438 ? 159.603 135.530 176.003 1.00 169.27 420 SER F CA 1
ATOM 13286 C C . SER F 1 438 ? 160.910 135.048 176.640 1.00 169.27 420 SER F C 1
ATOM 13287 O O . SER F 1 438 ? 161.290 135.457 177.739 1.00 169.27 420 SER F O 1
ATOM 13290 N N . LEU F 1 439 ? 161.597 134.163 175.919 1.00 170.43 421 LEU F N 1
ATOM 13291 C CA . LEU F 1 439 ? 162.869 133.588 176.355 1.00 170.43 421 LEU F CA 1
ATOM 13292 C C . LEU F 1 439 ? 163.910 133.857 175.275 1.00 170.43 421 LEU F C 1
ATOM 13293 O O . LEU F 1 439 ? 164.169 133.017 174.412 1.00 170.43 421 LEU F O 1
ATOM 13298 N N . ARG F 1 440 ? 164.520 135.035 175.341 1.00 163.73 422 ARG F N 1
ATOM 13299 C CA . ARG F 1 440 ? 165.544 135.440 174.391 1.00 163.73 422 ARG F CA 1
ATOM 13300 C C . ARG F 1 440 ? 166.389 136.518 175.049 1.00 163.73 422 ARG F C 1
ATOM 13301 O O . ARG F 1 440 ? 166.044 137.043 176.110 1.00 163.73 422 ARG F O 1
ATOM 13303 N N . GLY F 1 441 ? 167.507 136.844 174.407 1.00 170.35 423 GLY F N 1
ATOM 13304 C CA . GLY F 1 441 ? 168.450 137.784 174.982 1.00 170.35 423 GLY F CA 1
ATOM 13305 C C . GLY F 1 441 ? 169.308 137.139 176.050 1.00 170.35 423 GLY F C 1
ATOM 13306 O O . GLY F 1 441 ? 170.510 136.936 175.854 1.00 170.35 423 GLY F O 1
ATOM 13307 N N . GLY F 1 442 ? 168.699 136.813 177.188 1.00 167.20 424 GLY F N 1
ATOM 13308 C CA . GLY F 1 442 ? 169.362 136.031 178.209 1.00 167.20 424 GLY F CA 1
ATOM 13309 C C . GLY F 1 442 ? 168.989 134.566 178.116 1.00 167.20 424 GLY F C 1
ATOM 13310 O O . GLY F 1 442 ? 167.826 134.207 178.335 1.00 167.20 424 GLY F O 1
ATOM 13311 N N . GLU F 1 443 ? 169.978 133.732 177.772 1.00 30.00 425 GLU F N 1
ATOM 13312 C CA . GLU F 1 443 ? 169.853 132.275 177.631 1.00 30.00 425 GLU F CA 1
ATOM 13313 C C . GLU F 1 443 ? 168.804 131.892 176.582 1.00 30.00 425 GLU F C 1
ATOM 13314 O O . GLU F 1 443 ? 167.882 131.116 176.838 1.00 30.00 425 GLU F O 1
ATOM 13316 N N . LEU F 1 444 ? 168.971 132.448 175.380 1.00 159.73 426 LEU F N 1
ATOM 13317 C CA . LEU F 1 444 ? 168.095 132.086 174.269 1.00 159.73 426 LEU F CA 1
ATOM 13318 C C . LEU F 1 444 ? 168.423 130.692 173.747 1.00 159.73 426 LEU F C 1
ATOM 13319 O O . LEU F 1 444 ? 167.530 129.852 173.588 1.00 159.73 426 LEU F O 1
ATOM 13324 N N . THR F 1 445 ? 169.705 130.436 173.469 1.00 143.59 427 THR F N 1
ATOM 13325 C CA . THR F 1 445 ? 170.126 129.137 172.952 1.00 143.59 427 THR F CA 1
ATOM 13326 C C . THR F 1 445 ? 169.992 128.049 174.013 1.00 143.59 427 THR F C 1
ATOM 13327 O O . THR F 1 445 ? 169.599 126.918 173.698 1.00 143.59 427 THR F O 1
ATOM 13331 N N . ALA F 1 446 ? 170.245 128.390 175.280 1.00 153.30 428 ALA F N 1
ATOM 13332 C CA . ALA F 1 446 ? 170.096 127.424 176.362 1.00 153.30 428 ALA F CA 1
ATOM 13333 C C . ALA F 1 446 ? 168.638 127.063 176.626 1.00 153.30 428 ALA F C 1
ATOM 13334 O O . ALA F 1 446 ? 168.367 125.970 177.131 1.00 153.30 428 ALA F O 1
ATOM 13336 N N . ALA F 1 447 ? 167.696 127.946 176.290 1.00 164.22 429 ALA F N 1
ATOM 13337 C CA . ALA F 1 447 ? 166.285 127.613 176.432 1.00 164.22 429 ALA F CA 1
ATOM 13338 C C . ALA F 1 447 ? 165.771 126.736 175.299 1.00 164.22 429 ALA F C 1
ATOM 13339 O O . ALA F 1 447 ? 164.696 126.143 175.435 1.00 164.22 429 ALA F O 1
ATOM 13341 N N . MET F 1 448 ? 166.503 126.643 174.189 1.00 155.07 430 MET F N 1
ATOM 13342 C CA . MET F 1 448 ? 166.069 125.827 173.062 1.00 155.07 430 MET F CA 1
ATOM 13343 C C . MET F 1 448 ? 166.577 124.396 173.154 1.00 155.07 430 MET F C 1
ATOM 13344 O O . MET F 1 448 ? 165.883 123.465 172.733 1.00 155.07 430 MET F O 1
ATOM 13349 N N . GLU F 1 449 ? 167.776 124.198 173.696 1.00 145.73 431 GLU F N 1
ATOM 13350 C CA . GLU F 1 449 ? 168.335 122.862 173.836 1.00 145.73 431 GLU F CA 1
ATOM 13351 C C . GLU F 1 449 ? 168.005 122.208 175.170 1.00 145.73 431 GLU F C 1
ATOM 13352 O O . GLU F 1 449 ? 168.244 121.005 175.324 1.00 145.73 431 GLU F O 1
ATOM 13358 N N . SER F 1 450 ? 167.469 122.958 176.135 1.00 137.13 432 SER F N 1
ATOM 13359 C CA . SER F 1 450 ? 167.017 122.336 177.374 1.00 137.13 432 SER F CA 1
ATOM 13360 C C . SER F 1 450 ? 165.706 121.583 177.191 1.00 137.13 432 SER F C 1
ATOM 13361 O O . SER F 1 450 ? 165.365 120.742 178.028 1.00 137.13 432 SER F O 1
ATOM 13363 N N . LEU F 1 451 ? 164.969 121.867 176.120 1.00 136.17 433 LEU F N 1
ATOM 13364 C CA . LEU F 1 451 ? 163.771 121.119 175.773 1.00 136.17 433 LEU F CA 1
ATOM 13365 C C . LEU F 1 451 ? 164.083 119.865 174.972 1.00 136.17 433 LEU F C 1
ATOM 13366 O O . LEU F 1 451 ? 163.163 119.109 174.646 1.00 136.17 433 LEU F O 1
ATOM 13371 N N . LYS F 1 452 ? 165.357 119.629 174.646 1.00 205.01 434 LYS F N 1
ATOM 13372 C CA . LYS F 1 452 ? 165.762 118.388 174.001 1.00 205.01 434 LYS F CA 1
ATOM 13373 C C . LYS F 1 452 ? 165.804 117.220 174.972 1.00 205.01 434 LYS F C 1
ATOM 13374 O O . LYS F 1 452 ? 165.813 116.065 174.534 1.00 205.01 434 LYS F O 1
ATOM 13376 N N . ALA F 1 453 ? 165.839 117.495 176.276 1.00 203.31 435 ALA F N 1
ATOM 13377 C CA . ALA F 1 453 ? 165.800 116.468 177.308 1.00 203.31 435 ALA F CA 1
ATOM 13378 C C . ALA F 1 453 ? 164.771 116.812 178.379 1.00 203.31 435 ALA F C 1
ATOM 13379 O O . ALA F 1 453 ? 164.962 116.498 179.557 1.00 203.31 435 ALA F O 1
ATOM 13381 N N . GLU F 1 454 ? 163.679 117.464 177.985 1.00 206.83 436 GLU F N 1
ATOM 13382 C CA . GLU F 1 454 ? 162.618 117.832 178.916 1.00 206.83 436 GLU F CA 1
ATOM 13383 C C . GLU F 1 454 ? 161.802 116.589 179.240 1.00 206.83 436 GLU F C 1
ATOM 13384 O O . GLU F 1 454 ? 161.041 116.101 178.398 1.00 206.83 436 GLU F O 1
ATOM 13386 N N . LEU F 1 455 ? 161.951 116.088 180.465 1.00 202.91 437 LEU F N 1
ATOM 13387 C CA . LEU F 1 455 ? 161.351 114.818 180.854 1.00 202.91 437 LEU F CA 1
ATOM 13388 C C . LEU F 1 455 ? 159.843 114.963 181.010 1.00 202.91 437 LEU F C 1
ATOM 13389 O O . LEU F 1 455 ? 159.366 115.688 181.889 1.00 202.91 437 LEU F O 1
ATOM 13391 N N . VAL F 1 456 ? 159.094 114.272 180.155 1.00 216.48 438 VAL F N 1
ATOM 13392 C CA . VAL F 1 456 ? 157.645 114.259 180.277 1.00 216.48 438 VAL F CA 1
ATOM 13393 C C . VAL F 1 456 ? 157.233 113.294 181.383 1.00 216.48 438 VAL F C 1
ATOM 13394 O O . VAL F 1 456 ? 157.941 112.342 181.719 1.00 216.48 438 VAL F O 1
ATOM 13396 N N . ARG F 1 457 ? 156.057 113.544 181.946 1.00 229.20 439 ARG F N 1
ATOM 13397 C CA . ARG F 1 457 ? 155.545 112.724 183.034 1.00 229.20 439 ARG F CA 1
ATOM 13398 C C . ARG F 1 457 ? 154.081 112.406 182.780 1.00 229.20 439 ARG F C 1
ATOM 13399 O O . ARG F 1 457 ? 153.593 112.566 181.658 1.00 229.20 439 ARG F O 1
ATOM 13401 N N . ASN F 1 458 ? 153.373 111.942 183.809 1.00 236.67 440 ASN F N 1
ATOM 13402 C CA . ASN F 1 458 ? 151.949 111.679 183.656 1.00 236.67 440 ASN F CA 1
ATOM 13403 C C . ASN F 1 458 ? 151.114 112.951 183.551 1.00 236.67 440 ASN F C 1
ATOM 13404 O O . ASN F 1 458 ? 149.949 112.862 183.158 1.00 236.67 440 ASN F O 1
ATOM 13409 N N . ILE F 1 459 ? 151.669 114.123 183.870 1.00 238.01 441 ILE F N 1
ATOM 13410 C CA . ILE F 1 459 ? 150.872 115.349 183.860 1.00 238.01 441 ILE F CA 1
ATOM 13411 C C . ILE F 1 459 ? 150.626 115.835 182.426 1.00 238.01 441 ILE F C 1
ATOM 13412 O O . ILE F 1 459 ? 149.479 116.089 182.034 1.00 238.01 441 ILE F O 1
ATOM 13417 N N . ASP F 1 460 ? 151.677 115.916 181.600 1.00 234.96 442 ASP F N 1
ATOM 13418 C CA . ASP F 1 460 ? 151.466 116.276 180.204 1.00 234.96 442 ASP F CA 1
ATOM 13419 C C . ASP F 1 460 ? 150.879 115.115 179.423 1.00 234.96 442 ASP F C 1
ATOM 13420 O O . ASP F 1 460 ? 150.189 115.345 178.425 1.00 234.96 442 ASP F O 1
ATOM 13425 N N . PHE F 1 461 ? 151.108 113.883 179.889 1.00 248.39 443 PHE F N 1
ATOM 13426 C CA . PHE F 1 461 ? 150.434 112.718 179.326 1.00 248.39 443 PHE F CA 1
ATOM 13427 C C . PHE F 1 461 ? 148.927 112.818 179.523 1.00 248.39 443 PHE F C 1
ATOM 13428 O O . PHE F 1 461 ? 148.154 112.599 178.585 1.00 248.39 443 PHE F O 1
ATOM 13436 N N . GLU F 1 462 ? 148.496 113.217 180.723 1.00 249.38 444 GLU F N 1
ATOM 13437 C CA . GLU F 1 462 ? 147.074 113.363 181.012 1.00 249.38 444 GLU F CA 1
ATOM 13438 C C . GLU F 1 462 ? 146.474 114.571 180.306 1.00 249.38 444 GLU F C 1
ATOM 13439 O O . GLU F 1 462 ? 145.310 114.527 179.884 1.00 249.38 444 GLU F O 1
ATOM 13445 N N . ALA F 1 463 ? 147.248 115.652 180.168 1.00 245.10 445 ALA F N 1
ATOM 13446 C CA . ALA F 1 463 ? 146.776 116.802 179.403 1.00 245.10 445 ALA F CA 1
ATOM 13447 C C . ALA F 1 463 ? 146.616 116.452 177.927 1.00 245.10 445 ALA F C 1
ATOM 13448 O O . ALA F 1 463 ? 145.668 116.905 177.273 1.00 245.10 445 ALA F O 1
ATOM 13450 N N . ALA F 1 464 ? 147.518 115.622 177.396 1.00 240.93 446 ALA F N 1
ATOM 13451 C CA . ALA F 1 464 ? 147.379 115.130 176.031 1.00 240.93 446 ALA F CA 1
ATOM 13452 C C . ALA F 1 464 ? 146.201 114.175 175.890 1.00 240.93 446 ALA F C 1
ATOM 13453 O O . ALA F 1 464 ? 145.586 114.112 174.820 1.00 240.93 446 ALA F O 1
ATOM 13455 N N . LEU F 1 465 ? 145.895 113.409 176.943 1.00 249.52 447 LEU F N 1
ATOM 13456 C CA . LEU F 1 465 ? 144.692 112.580 176.939 1.00 249.52 447 LEU F CA 1
ATOM 13457 C C . LEU F 1 465 ? 143.438 113.440 176.867 1.00 249.52 447 LEU F C 1
ATOM 13458 O O . LEU F 1 465 ? 142.521 113.161 176.085 1.00 249.52 447 LEU F O 1
ATOM 13463 N N . GLN F 1 466 ? 143.390 114.505 177.660 1.00 252.82 448 GLN F N 1
ATOM 13464 C CA . GLN F 1 466 ? 142.232 115.388 177.680 1.00 252.82 448 GLN F CA 1
ATOM 13465 C C . GLN F 1 466 ? 142.247 116.434 176.574 1.00 252.82 448 GLN F C 1
ATOM 13466 O O . GLN F 1 466 ? 141.334 117.264 176.517 1.00 252.82 448 GLN F O 1
ATOM 13472 N N . ALA F 1 467 ? 143.249 116.422 175.697 1.00 250.25 449 ALA F N 1
ATOM 13473 C CA . ALA F 1 467 ? 143.236 117.344 174.567 1.00 250.25 449 ALA F CA 1
ATOM 13474 C C . ALA F 1 467 ? 142.297 116.862 173.465 1.00 250.25 449 ALA F C 1
ATOM 13475 O O . ALA F 1 467 ? 141.349 117.562 173.090 1.00 250.25 449 ALA F O 1
ATOM 13477 N N . VAL F 1 468 ? 142.543 115.664 172.938 1.00 254.23 450 VAL F N 1
ATOM 13478 C CA . VAL F 1 468 ? 141.828 115.133 171.782 1.00 254.23 450 VAL F CA 1
ATOM 13479 C C . VAL F 1 468 ? 140.934 113.987 172.240 1.00 254.23 450 VAL F C 1
ATOM 13480 O O . VAL F 1 468 ? 141.401 113.054 172.905 1.00 254.23 450 VAL F O 1
ATOM 13484 N N . SER F 1 469 ? 139.614 114.066 171.876 1.00 275.42 451 SER F N 1
ATOM 13485 C CA . SER F 1 469 ? 138.519 113.147 172.143 1.00 275.42 451 SER F CA 1
ATOM 13486 C C . SER F 1 469 ? 138.279 112.220 170.952 1.00 275.42 451 SER F C 1
ATOM 13487 O O . SER F 1 469 ? 138.530 112.598 169.804 1.00 275.42 451 SER F O 1
ATOM 13490 N N . PRO F 1 470 ? 137.798 110.986 171.192 1.00 274.81 452 PRO F N 1
ATOM 13491 C CA . PRO F 1 470 ? 137.425 110.112 170.071 1.00 274.81 452 PRO F CA 1
ATOM 13492 C C . PRO F 1 470 ? 136.174 110.595 169.361 1.00 274.81 452 PRO F C 1
ATOM 13493 O O . PRO F 1 470 ? 135.066 110.465 169.887 1.00 274.81 452 PRO F O 1
ATOM 13497 N N . SER F 1 471 ? 136.338 111.139 168.156 1.00 270.43 453 SER F N 1
ATOM 13498 C CA . SER F 1 471 ? 135.249 111.777 167.430 1.00 270.43 453 SER F CA 1
ATOM 13499 C C . SER F 1 471 ? 134.499 110.815 166.513 1.00 270.43 453 SER F C 1
ATOM 13500 O O . SER F 1 471 ? 133.870 111.260 165.546 1.00 270.43 453 SER F O 1
ATOM 13503 N N . ALA F 1 472 ? 134.541 109.517 166.796 1.00 273.69 454 ALA F N 1
ATOM 13504 C CA . ALA F 1 472 ? 133.860 108.512 165.992 1.00 273.69 454 ALA F CA 1
ATOM 13505 C C . ALA F 1 472 ? 132.919 107.702 166.873 1.00 273.69 454 ALA F C 1
ATOM 13506 O O . ALA F 1 472 ? 133.310 107.246 167.952 1.00 273.69 454 ALA F O 1
ATOM 13508 N N . GLY F 1 473 ? 131.682 107.530 166.414 1.00 281.05 455 GLY F N 1
ATOM 13509 C CA . GLY F 1 473 ? 130.700 106.754 167.133 1.00 281.05 455 GLY F CA 1
ATOM 13510 C C . GLY F 1 473 ? 130.691 105.304 166.694 1.00 281.05 455 GLY F C 1
ATOM 13511 O O . GLY F 1 473 ? 131.272 104.941 165.667 1.00 281.05 455 GLY F O 1
ATOM 13512 N N . PRO F 1 474 ? 130.022 104.440 167.466 1.00 284.63 456 PRO F N 1
ATOM 13513 C CA . PRO F 1 474 ? 130.015 103.009 167.137 1.00 284.63 456 PRO F CA 1
ATOM 13514 C C . PRO F 1 474 ? 129.022 102.623 166.058 1.00 284.63 456 PRO F C 1
ATOM 13515 O O . PRO F 1 474 ? 129.024 101.458 165.636 1.00 284.63 456 PRO F O 1
ATOM 13519 N N . ASP F 1 475 ? 128.189 103.559 165.595 1.00 272.62 457 ASP F N 1
ATOM 13520 C CA . ASP F 1 475 ? 127.120 103.210 164.664 1.00 272.62 457 ASP F CA 1
ATOM 13521 C C . ASP F 1 475 ? 127.664 102.888 163.279 1.00 272.62 457 ASP F C 1
ATOM 13522 O O . ASP F 1 475 ? 127.205 101.936 162.638 1.00 272.62 457 ASP F O 1
ATOM 13524 N N . THR F 1 476 ? 128.657 103.651 162.812 1.00 263.32 458 THR F N 1
ATOM 13525 C CA . THR F 1 476 ? 129.226 103.407 161.489 1.00 263.32 458 THR F CA 1
ATOM 13526 C C . THR F 1 476 ? 129.993 102.092 161.450 1.00 263.32 458 THR F C 1
ATOM 13527 O O . THR F 1 476 ? 129.856 101.317 160.495 1.00 263.32 458 THR F O 1
ATOM 13529 N N . MET F 1 477 ? 130.779 101.812 162.493 1.00 264.59 459 MET F N 1
ATOM 13530 C CA . MET F 1 477 ? 131.521 100.557 162.548 1.00 264.59 459 MET F CA 1
ATOM 13531 C C . MET F 1 477 ? 130.586 99.369 162.721 1.00 264.59 459 MET F C 1
ATOM 13532 O O . MET F 1 477 ? 130.807 98.311 162.123 1.00 264.59 459 MET F O 1
ATOM 13534 N N . LEU F 1 478 ? 129.514 99.537 163.500 1.00 266.02 460 LEU F N 1
ATOM 13535 C CA . LEU F 1 478 ? 128.551 98.455 163.663 1.00 266.02 460 LEU F CA 1
ATOM 13536 C C . LEU F 1 478 ? 127.787 98.195 162.371 1.00 266.02 460 LEU F C 1
ATOM 13537 O O . LEU F 1 478 ? 127.525 97.037 162.026 1.00 266.02 460 LEU F O 1
ATOM 13539 N N . LYS F 1 479 ? 127.464 99.253 161.620 1.00 261.94 461 LYS F N 1
ATOM 13540 C CA . LYS F 1 479 ? 126.747 99.078 160.362 1.00 261.94 461 LYS F CA 1
ATOM 13541 C C . LYS F 1 479 ? 127.632 98.434 159.302 1.00 261.94 461 LYS F C 1
ATOM 13542 O O . LYS F 1 479 ? 127.181 97.548 158.566 1.00 261.94 461 LYS F O 1
ATOM 13544 N N . CYS F 1 480 ? 128.902 98.842 159.230 1.00 252.67 462 CYS F N 1
ATOM 13545 C CA . CYS F 1 480 ? 129.813 98.221 158.275 1.00 252.67 462 CYS F CA 1
ATOM 13546 C C . CYS F 1 480 ? 130.127 96.777 158.649 1.00 252.67 462 CYS F C 1
ATOM 13547 O O . CYS F 1 480 ? 130.281 95.934 157.758 1.00 252.67 462 CYS F O 1
ATOM 13549 N N . LYS F 1 481 ? 130.190 96.464 159.948 1.00 253.87 463 LYS F N 1
ATOM 13550 C CA . LYS F 1 481 ? 130.393 95.080 160.362 1.00 253.87 463 LYS F CA 1
ATOM 13551 C C . LYS F 1 481 ? 129.172 94.224 160.053 1.00 253.87 463 LYS F C 1
ATOM 13552 O O . LYS F 1 481 ? 129.308 93.081 159.601 1.00 253.87 463 LYS F O 1
ATOM 13554 N N . GLU F 1 482 ? 127.971 94.772 160.258 1.00 261.29 464 GLU F N 1
ATOM 13555 C CA . GLU F 1 482 ? 126.756 94.036 159.936 1.00 261.29 464 GLU F CA 1
ATOM 13556 C C . GLU F 1 482 ? 126.584 93.860 158.436 1.00 261.29 464 GLU F C 1
ATOM 13557 O O . GLU F 1 482 ? 125.946 92.897 157.999 1.00 261.29 464 GLU F O 1
ATOM 13559 N N . TRP F 1 483 ? 127.137 94.771 157.633 1.00 259.90 465 TRP F N 1
ATOM 13560 C CA . TRP F 1 483 ? 127.098 94.573 156.188 1.00 259.90 465 TRP F CA 1
ATOM 13561 C C . TRP F 1 483 ? 128.104 93.519 155.745 1.00 259.90 465 TRP F C 1
ATOM 13562 O O . TRP F 1 483 ? 127.739 92.557 155.057 1.00 259.90 465 TRP F O 1
ATOM 13573 N N . CYS F 1 484 ? 129.372 93.675 156.137 1.00 256.00 466 CYS F N 1
ATOM 13574 C CA . CYS F 1 484 ? 130.412 92.754 155.698 1.00 256.00 466 CYS F CA 1
ATOM 13575 C C . CYS F 1 484 ? 130.294 91.371 156.315 1.00 256.00 466 CYS F C 1
ATOM 13576 O O . CYS F 1 484 ? 130.935 90.443 155.817 1.00 256.00 466 CYS F O 1
ATOM 13579 N N . ASP F 1 485 ? 129.505 91.199 157.375 1.00 264.77 467 ASP F N 1
ATOM 13580 C CA . ASP F 1 485 ? 129.243 89.852 157.856 1.00 264.77 467 ASP F CA 1
ATOM 13581 C C . ASP F 1 485 ? 128.288 89.097 156.945 1.00 264.77 467 ASP F C 1
ATOM 13582 O O . ASP F 1 485 ? 128.302 87.862 156.940 1.00 264.77 467 ASP F O 1
ATOM 13584 N N . SER F 1 486 ? 127.467 89.805 156.171 1.00 267.29 468 SER F N 1
ATOM 13585 C CA . SER F 1 486 ? 126.443 89.174 155.351 1.00 267.29 468 SER F CA 1
ATOM 13586 C C . SER F 1 486 ? 126.763 89.169 153.865 1.00 267.29 468 SER F C 1
ATOM 13587 O O . SER F 1 486 ? 126.380 88.223 153.172 1.00 267.29 468 SER F O 1
ATOM 13589 N N . PHE F 1 487 ? 127.444 90.196 153.350 1.00 261.87 469 PHE F N 1
ATOM 13590 C CA . PHE F 1 487 ? 127.711 90.303 151.919 1.00 261.87 469 PHE F CA 1
ATOM 13591 C C . PHE F 1 487 ? 129.200 90.344 151.599 1.00 261.87 469 PHE F C 1
ATOM 13592 O O . PHE F 1 487 ? 129.583 90.870 150.552 1.00 261.87 469 PHE F O 1
ATOM 13600 N N . GLY F 1 488 ? 130.050 89.803 152.463 1.00 258.40 470 GLY F N 1
ATOM 13601 C CA . GLY F 1 488 ? 131.478 89.975 152.280 1.00 258.40 470 GLY F CA 1
ATOM 13602 C C . GLY F 1 488 ? 132.271 88.692 152.180 1.00 258.40 470 GLY F C 1
ATOM 13603 O O . GLY F 1 488 ? 132.200 87.840 153.067 1.00 258.40 470 GLY F O 1
ATOM 13604 N N . ALA F 1 489 ? 133.043 88.550 151.110 1.00 251.34 471 ALA F N 1
ATOM 13605 C CA . ALA F 1 489 ? 133.835 87.351 150.865 1.00 251.34 471 ALA F CA 1
ATOM 13606 C C . ALA F 1 489 ? 135.275 87.634 151.258 1.00 251.34 471 ALA F C 1
ATOM 13607 O O . ALA F 1 489 ? 135.955 88.434 150.610 1.00 251.34 471 ALA F O 1
ATOM 13609 N N . MET F 1 490 ? 135.740 86.971 152.310 1.00 245.75 472 MET F N 1
ATOM 13610 C CA . MET F 1 490 ? 137.088 87.181 152.820 1.00 245.75 472 MET F CA 1
ATOM 13611 C C . MET F 1 490 ? 138.145 86.609 151.887 1.00 245.75 472 MET F C 1
ATOM 13612 O O . MET F 1 490 ? 139.278 87.083 151.862 1.00 245.75 472 MET F O 1
ATOM 13614 N N . GLU G 2 1 ? 145.739 132.682 102.631 1.00 30.00 3 GLU G N 1
ATOM 13615 C CA . GLU G 2 1 ? 144.512 132.182 102.027 1.00 30.00 3 GLU G CA 1
ATOM 13616 C C . GLU G 2 1 ? 144.003 131.028 102.893 1.00 30.00 3 GLU G C 1
ATOM 13617 O O . GLU G 2 1 ? 143.916 129.876 102.466 1.00 30.00 3 GLU G O 1
ATOM 13623 N N . GLU G 2 2 ? 143.706 131.349 104.147 1.00 30.00 4 GLU G N 1
ATOM 13624 C CA . GLU G 2 2 ? 143.231 130.386 105.134 1.00 30.00 4 GLU G CA 1
ATOM 13625 C C . GLU G 2 2 ? 141.906 130.898 105.686 1.00 30.00 4 GLU G C 1
ATOM 13626 O O . GLU G 2 2 ? 141.883 131.723 106.598 1.00 30.00 4 GLU G O 1
ATOM 13632 N N . GLU G 2 3 ? 140.800 130.409 105.129 1.00 208.28 5 GLU G N 1
ATOM 13633 C CA . GLU G 2 3 ? 139.472 130.782 105.598 1.00 208.28 5 GLU G CA 1
ATOM 13634 C C . GLU G 2 3 ? 139.188 130.233 106.991 1.00 208.28 5 GLU G C 1
ATOM 13635 O O . GLU G 2 3 ? 139.972 129.448 107.529 1.00 208.28 5 GLU G O 1
ATOM 13641 N N . GLU G 2 4 ? 138.059 130.614 107.579 1.00 207.33 6 GLU G N 1
ATOM 13642 C CA . GLU G 2 4 ? 137.689 130.121 108.896 1.00 207.33 6 GLU G CA 1
ATOM 13643 C C . GLU G 2 4 ? 136.216 129.758 108.921 1.00 207.33 6 GLU G C 1
ATOM 13644 O O . GLU G 2 4 ? 135.397 130.430 108.294 1.00 207.33 6 GLU G O 1
ATOM 13650 N N . GLU G 2 5 ? 135.883 128.702 109.654 1.00 186.45 7 GLU G N 1
ATOM 13651 C CA . GLU G 2 5 ? 134.509 128.256 109.806 1.00 186.45 7 GLU G CA 1
ATOM 13652 C C . GLU G 2 5 ? 134.118 128.273 111.274 1.00 186.45 7 GLU G C 1
ATOM 13653 O O . GLU G 2 5 ? 134.938 128.524 112.158 1.00 186.45 7 GLU G O 1
ATOM 13659 N N . GLU G 2 6 ? 132.843 128.007 111.526 1.00 181.84 8 GLU G N 1
ATOM 13660 C CA . GLU G 2 6 ? 132.315 127.934 112.878 1.00 181.84 8 GLU G CA 1
ATOM 13661 C C . GLU G 2 6 ? 131.619 126.602 113.098 1.00 181.84 8 GLU G C 1
ATOM 13662 O O . GLU G 2 6 ? 130.906 126.110 112.221 1.00 181.84 8 GLU G O 1
ATOM 13668 N N . GLU G 2 7 ? 131.821 126.027 114.273 1.00 191.33 9 GLU G N 1
ATOM 13669 C CA . GLU G 2 7 ? 131.272 124.730 114.621 1.00 191.33 9 GLU G CA 1
ATOM 13670 C C . GLU G 2 7 ? 130.381 124.876 115.843 1.00 191.33 9 GLU G C 1
ATOM 13671 O O . GLU G 2 7 ? 130.260 125.952 116.425 1.00 191.33 9 GLU G O 1
ATOM 13677 N N . GLU G 2 8 ? 129.754 123.773 116.233 1.00 195.54 10 GLU G N 1
ATOM 13678 C CA . GLU G 2 8 ? 128.811 123.769 117.338 1.00 195.54 10 GLU G CA 1
ATOM 13679 C C . GLU G 2 8 ? 129.165 122.659 118.307 1.00 195.54 10 GLU G C 1
ATOM 13680 O O . GLU G 2 8 ? 129.257 121.495 117.913 1.00 195.54 10 GLU G O 1
ATOM 13686 N N . GLU G 2 9 ? 129.340 123.011 119.570 1.00 190.65 11 GLU G N 1
ATOM 13687 C CA . GLU G 2 9 ? 129.604 122.030 120.602 1.00 190.65 11 GLU G CA 1
ATOM 13688 C C . GLU G 2 9 ? 128.456 122.026 121.594 1.00 190.65 11 GLU G C 1
ATOM 13689 O O . GLU G 2 9 ? 127.758 123.026 121.771 1.00 190.65 11 GLU G O 1
ATOM 13695 N N . GLU G 2 10 ? 128.260 120.885 122.235 1.00 182.40 12 GLU G N 1
ATOM 13696 C CA . GLU G 2 10 ? 127.244 120.743 123.259 1.00 182.40 12 GLU G CA 1
ATOM 13697 C C . GLU G 2 10 ? 127.890 120.333 124.572 1.00 182.40 12 GLU G C 1
ATOM 13698 O O . GLU G 2 10 ? 128.930 119.672 124.590 1.00 182.40 12 GLU G O 1
ATOM 13704 N N . GLU G 2 11 ? 127.268 120.740 125.674 1.00 179.49 13 GLU G N 1
ATOM 13705 C CA . GLU G 2 11 ? 127.902 120.667 126.979 1.00 179.49 13 GLU G CA 1
ATOM 13706 C C . GLU G 2 11 ? 126.907 120.164 128.010 1.00 179.49 13 GLU G C 1
ATOM 13707 O O . GLU G 2 11 ? 125.702 120.098 127.765 1.00 179.49 13 GLU G O 1
ATOM 13709 N N . GLU G 2 12 ? 127.434 119.812 129.178 1.00 30.00 14 GLU G N 1
ATOM 13710 C CA . GLU G 2 12 ? 126.629 119.326 130.290 1.00 30.00 14 GLU G CA 1
ATOM 13711 C C . GLU G 2 12 ? 127.324 119.625 131.611 1.00 30.00 14 GLU G C 1
ATOM 13712 O O . GLU G 2 12 ? 126.818 120.390 132.429 1.00 30.00 14 GLU G O 1
#

InterPro domains:
  IPR003593 AAA+ ATPase domain [SM00382] (225-363)
  IPR003959 ATPase, AAA-type, core [PF00004] (229-361)
  IPR003960 ATPase, AAA-type, conserved site [PS00674] (333-352)
  IPR027417 P-loop containing nucleoside triphosphate hydrolase [G3DSA:3.40.50.300] (189-465)
  IPR027417 P-loop containing nucleoside triphosphate hydrolase [SSF52540] (191-414)
  IPR028596 Katanin p60 subunit A1 [MF_03023] (1-472)
  IPR041569 AAA ATPase, AAA+ lid domain [PF17862] (384-417)
  IPR050304 Microtubule-severing AAA ATPase [PTHR23074] (89-470)

Solvent-accessible surface area: 85984 Å² total; per-residue (Å²): 64,94,136,26,80,112,68,34,81,72,92,23,101,100,72,23,87,159,10,14,68,64,4,96,73,38,100,116,107,83,56,132,103,52,53,125,38,57,113,95,9,52,107,28,6,93,41,19,15,59,27,20,98,140,34,76,119,69,38,96,69,120,40,57,85,117,21,4,13,0,17,0,9,19,61,25,24,15,50,57,108,19,11,109,15,32,25,29,102,35,111,18,42,29,0,37,4,25,46,103,42,23,88,72,201,178,188,52,11,32,21,63,10,13,78,4,11,24,40,4,0,155,78,21,29,69,2,9,6,7,4,32,86,0,42,82,34,0,24,119,38,38,44,26,21,25,119,27,39,64,11,116,32,12,41,6,11,70,66,66,49,110,65,74,14,14,18,19,1,2,2,44,65,0,89,97,8,4,60,56,11,38,200,96,28,60,32,6,45,52,8,44,94,33,85,72,81,35,20,83,114,80,13,71,129,42,19,143,88,52,69,89,28,160,85,18,81,43,96,89,21,0,51,156,6,72,29,22,22,60,73,18,9,69,49,12,29,102,34,2,21,32,21,13,15,94,106,106,77,11,76,102,108,78,59,54,82,25,93,68,47,16,121,58,13,51,78,29,72,12,93,62,107,0,13,94,36,0,66,128,61,6,95,52,52,38,15,131,64,69,64,109,112,5,83,106,16,1,87,84,126,20,82,64,90,75,114,34,87,115,55,50,95,62,89,30,105,99,43,52,87,107,4,28,109,36,4,89,66,31,73,119,99,124,75,52,41,133,39,16,45,27,28,148,58,0,36,40,17,1,46,19,11,18,44,20,11,98,121,34,97,149,55,38,91,55,170,92,60,35,50,108,2,0,5,2,3,0,9,14,19,17,21,22,43,83,1,2,128,0,2,27,23,79,32,107,22,38,44,2,57,6,18,13,10,28,21,10,15,48,105,127,39,15,8,41,71,12,1,82,1,9,5,68,0,0,105,41,24,55,55,5,4,0,12,4,16,25,3,11,6,34,1,28,107,85,49,69,42,53,28,36,128,20,9,77,108,10,13,59,20,6,26,103,31,25,137,98,111,30,9,0,3,0,2,1,16,17,0,89,66,12,7,58,19,8,35,191,82,7,78,33,39,7,23,1,80,52,30,62,118,101,25,17,79,125,32,0,102,86,29,17,147,73,24,79,48,66,91,14,88,46,29,60,76,9,3,72,135,1,87,45,14,13,12,32,11,1,54,18,0,1,48,4,0,0,4,23,2,4,76,112,121,93,25,83,96,76,97,54,48,69,12,94,69,41,12,126,61,9,61,84,49,86,3,41,76,95,2,4,86,44,0,35,157,25,12,29,41,7,23,38,102,55,15,51,85,106,0,94,121,26,8,112,45,80,16,35,134,86,75,116,34,88,112,58,41,88,59,90,40,91,83,44,42,96,94,2,24,64,38,0,115,64,16,64,132,86,121,76,34,46,86,54,15,42,34,34,140,46,2,40,98,2,1,46,8,5,21,61,3,6,112,96,25,88,93,25,17,127,70,30,23,48,25,11,52,1,0,2,0,0,0,4,29,7,23,26,18,53,63,1,2,117,0,5,34,17,92,40,96,30,35,44,0,60,2,12,8,7,28,6,8,12,51,60,10,1,4,2,2,47,12,0,53,0,4,6,55,0,0,81,29,24,24,64,3,6,0,13,4,20,22,5,5,11,22,9,11,84,10,43,103,102,66,45,48,52,2,4,40,23,2,9,4,4,8,4,46,39,33,63,105,151,116,151,83,40,11,5,2,0,2,4,16,16,0,94,50,2,6,33,6,6,22,67,44,1,40,1,19,9,44,4,78,41,30,72,115,96,23,13,76,112,23,2,79,85,26,0,112,81,18,74,67,21,100,135,22,100,40,59,63,8,3,65,120,16,81,39,11,19,16,34,17,1,56,21,0,0,41,7,0,0,8,26,0,6,89,104,99,75,15,80,94,86,98,56,54,84,8,90,71,31,2,111,74,13,41,84,46,65,0,100,72,120,2,0,75,49,0,31,138,25,11,33,29,23,34,25,85,87,29,44,102,119,0,102,126,20,16,86,62,43,15,6,48,92,59,111,37,85,111,53,48,87,54,91,39,97,98,38,49,81,89,7,32,103,34,2,102,61,14,78,84,102,58,49,25,128,43,9,44,26,25,148,68,1,48,55,5,2,41,0,7,14,61,3,8,94,104,12,80,82,16,19,133,62,35,30,58,32,16,50,1,0,2,1,1,0,6,26,19,24,20,22,48,70,0,0,84,0,8,40,48,99,29,99,29,32,30,0,74,4,11,8,8,28,6,6,16,42,60,8,7,6,3,3,42,10,0,55,0,3,6,61,0,0,80,40,23,28,52,2,3,0,14,0,19,20,6,3,23,25,4,15,75,8,46,98,115,61,49,54,43,4,19,29,15,5,18,2,3,11,3,41,37,28,71,86,125,119,77,67,108,128,79,27,10,2,0,0,4,4,17,23,0,88,50,3,2,39,5,6,18,74,33,1,35,4,18,3,41,2,75,38,31,90,113,97,22,3,71,116,17,0,64,83,21,2,144,78,18,76,83,24,149,112,20,93,36,85,69,4,6,68,118,0,123,45,14,15,14,29,15,0,54,26,0,0,46,2,0,0,8,25,3,3,72,116,130,88,19,88,92,73,91,61,48,70,13,70,72,49,10,123,80,4,56,72,30,75,0,118,49,115,0,1,51,42,1,34,162,28,10,28,40,12,33,30,106,69,36,47,101,119,0,105,72,22,19,88,55,53,11,6,54,84,64,117,36,87,107,59,51,88,52,103,35,96,89,37,51,86,86,4,28,65,41,3,98,68,15,74,173,104,58,40,32,119,70,11,50,30,27,154,64,1,44,56,2,0,42,4,7,18,62,4,5,94,91,4,83,116,18,20,138,64,31,28,43,30,10,84,0,0,3,0,2,0,11,32,10,22,25,15,45,70,0,0,70,0,3,30,32,91,40,100,25,49,31,0,74,6,20,8,10,21,7,5,16,44,67,11,6,4,8,4,53,5,0,64,0,4,4,59,0,0,56,41,28,22,57,1,4,0,11,0,19,15,6,4,19,19,3,15,70,11,46,90,108,73,50,45,37,6,26,36,27,4,13,4,5,7,2,44,37,15,43,36,75,68,63,81,78,73,95,136,81,28,6,1,0,0,3,1,22,16,1,94,53,3,2,33,6,5,18,69,36,0,30,7,13,2,42,2,75,46,32,66,104,98,20,23,77,118,31,0,78,76,28,12,127,86,19,66,30,43,108,77,25,88,56,64,46,10,2,72,156,0,82,53,14,17,14,34,13,1,56,24,0,0,29,6,0,1,6,25,5,3,70,106,120,82,14,94,88,30,90,47,55,75,16,88,52,60,17,130,86,4,62,79,30,92,0,144,68,114,1,1,49,45,1,32,92,35,16,33,30,26,42,31,88,67,43,42,85,114,2,86,106,23,16,77,63,56,11,9,55,60,93,104,45,80,112,46,54,81,60,86,42,95,94,49,76,67,22,9,31,34,26,0,97,60,12,80,134,116,33,57,94,126,81,12,61,37,31,142,52,0,59,34,2,9,42,5,10,24,61,2,25,109,95,33,89,89,20,20,135,63,27,18,28,40,7,105,0,0,7,0,2,1,16,76,36,27,23,18,84,70,5,2,67,2,8,24,58,51,33,107,26,35,47,0,49,2,36,46,81,46,16,77,40,122,20,18,8,4,21,6,40,10,0,72,0,3,4,25,0,0,93,52,20,44,74,3,3,0,10,5,35,73,5,28,91,21,2,18,87,9,43,95,120,70,47,102,42,36,48,35,37,13,15,5,4,7,2,47,37,26,53,62,117,58,99,104,97,107,34,65,34,12,4,0,0,3,1,58,77,2,124,51,8,2,31,2,9,23,76,42,1,29,7,19,11,67,5,82,24,78,53,140,104,27,12,108,32,41,10,62,75,22,54,141,60,102,33,40,118,90,23,82,43,82,88,61,5,21,81,45,13,80,49,26,16,24,55,28,8,77,47,20,24,55,18,22,52,90,23,27,73,67,100,121,77,30,172,120,54,69,80,57,66,83,95,64,14,57,86,67,32,42,78,15,63,9,37,108,114,5,40,78,47,1,38,139,61,59,76,61,111,64,50,116,78,57,38,60,39,1,41,71,28,19,86,54,50,16,9,56,192,102,89,31,80,3,58,10,62,15,51,112

Organism: Caenorhabditis elegans (NCBI:txid6239)